Protein 3GG8 (pdb70)

Organism: Toxoplasma gondii (NCBI:txid5811)

Nearest PDB structures (foldseek):
  3gg8-assembly1_C  TM=1.002E+00  e=2.289E-103  Toxoplasma gondii
  3eoe-assembly1_C  TM=9.987E-01  e=3.645E-94  Toxoplasma gondii
  3eoe-assembly1_A  TM=9.947E-01  e=2.559E-91  Toxoplasma gondii
  3eoe-assembly1_D  TM=9.789E-01  e=9.902E-67  Toxoplasma gondii
  4qgc-assembly1_C  TM=8.856E-01  e=3.151E-60  Homo sapiens

CATH classification: 3.40.1380.20 (+2 more: 3.20.20.60, 2.40.33.10)

B-factor: mean 36.08, std 4.16, range [21.31, 84.36]

Sequence (1915 aa):
MSQILEPRSEEDWTAHRTRIVCTMGPACWNNVDTLVKMIDAGMNVCRLNFSHGDHETHARTVQNIQEAMKQRPEARLAILLDTKGPEIRTGFPITLQQGATLKIVTDYNLIGDETTIACSYGALPQSVKPGNTILIADGSLSVKVVEVGSDYVITQAQNTATIGERKNMNLPNVKVQLPVIGEKDKHDILNFGIPMGCNFIAASFVQSADDVRYIRGLLGPRGRHIRIIPKIENVEGLVNFDEILAEADGIMIARGDLGMEIPPEKVFLAQKMMIAKCNVVGKPVITATQMLESMIKNPRPTRAEAADVANNAVLDGTDCVMLSGETANNGEFPVITVETMARICYEAETCVDYPALYRAMCLAVPPPISTQEAVARAAVETAECVNAAIILALTETGQTARLIAKYRPMMQPILALSASESTIKHLQVIRGVTTMQVPSGTDHVIRNAIVVAKERELVTEGESIVAVHGMSSNLLKVLTVESQILEPRSEEDWTAHRTRIVCTMGPACWNVDDTLVKMIDAGMNVCRLNFSHGDHETHARTVQNIQEAMKQRPEARLAILLDTKGPEIRTGFLKDHKPITTLKIVTDYNLIGDETTIACSYGALPQSVPGNTILIADGSLSVKVVEVGSDYVITQAQNTATIGERKNNMNLPNVQLPVIGEKDKHDILNFGIPMGCNFIAASFVQSADDVRYIRGLLGPRGRHIRIIPKIENVEGLVNFDEILAEADGIMIARGIPPEKVFLAQKMMIAKCNVVGKPVITATQMLESMIKNPRPTRAEAADVANAVLDGTDCVMLSGETANGEFPVITVETMARICYEAETCVYPALYRAMCISTQEAVARAAVETAECVNAAIILALTETGQTARLIAKYRPMQPILALSASESTIKHLQVIRGVTTMQVPSFQGTDHVIRNAIVVAKERELVTEGESIVAVHGMSNLLKVLTVEFQGIRMSQILEPRSEEDWTAHRTRIVCTMGPACWNVDTLVKMIDAGMNVCRLNFSHGDHETHARTVQQNIQEAMKQRPEARLAILLDTKGPEIRTGFLKDHKPITLQQGATLKIVTDYNLIGDETTIACSYGALPQSVKPGNTILIADGSLSVKVVEVGSDYVITQAQNTATIGERKNMNLPNVKVQLPVIGEKDKHDILNFGIPMGCNFIAASFVQSADDVRYIRRGLLGPRGRHHIRIIPKIENVEGLVNFDEILAEADGIMIARGDLGMEIPPEKVFLAQKMMIAKCNVVGKPVITATQMLESMIKNPRPTRAEAADVANNAVLDGTDCVMLSGETANGEFPVITVETMARICYEAETCVDYPALYRAMCLAVISTQEAVARAAVETAECVNAAIILALTETGQTARLIAKYRPMQPILALSASESTIKHLQVIRGVTTMQVPSFQGTDHVIRNAIVVAKERELVTEGESIVAVHGMKEEVSSNLLKVLTVERMSQILEPRSEEDWTAHRTRIVCTMGPACWNVDTLVKMIDAGMNVCRLNFSHGDHETHARTVQNIQEAMKQRPEARLAILLDTKGPEIRTGFLKDHKPITLQQGATLKIVTDYNLIGDETTIACSYGALPQSVKPGNTILIADGSLSVKVVEVGSDYVITQAQNTATIGERKNMNLPNVKVQLPVIGEKDKHDILNFGIPMGCNFIAASFVQSADDVRYIRGLLGPRGRHIRIIPKIENVEGLVNFDEILAEADGIMIARGDLGMEIPPEKVFLAQKMMIAKCNVVGKPVITATQMLESMIKNPRPTRAEAADVANAVLDGTDCVMLSGETANGEFPVITVETMARICYEAETCVDYPALYRAMCLAVPISTQEAVARAAVETAECVNAAIILALTETGQTARLIAKYRPMQPILALSASESTIKHLQVIRGVTTMQVPSFGTDHVIRNAIVVAKERLVTEGESIVAVHGMKSSNLLKVLTVE

Solvent-accessible surface area: 73558 Å² total; per-residue (Å²): 44,64,81,28,34,104,99,51,57,65,79,55,25,76,60,11,29,0,26,0,0,0,5,16,8,104,31,0,52,64,28,91,21,0,11,118,0,24,76,2,10,5,19,0,0,18,0,25,1,41,127,49,85,51,132,64,15,28,51,5,1,126,42,1,100,84,0,32,151,90,84,98,134,23,81,4,0,9,0,0,1,0,60,9,23,75,10,83,1,2,123,149,50,73,11,56,123,43,40,93,0,87,1,15,43,77,70,134,80,137,22,76,46,93,28,9,1,1,50,2,46,32,2,18,165,26,8,136,78,46,20,44,0,13,0,14,115,25,58,0,29,0,80,0,73,88,50,13,114,85,63,0,18,0,71,2,76,44,83,14,89,4,24,64,131,80,38,6,39,2,16,95,15,76,7,118,53,92,14,9,20,150,85,4,79,96,1,0,57,86,4,0,33,91,61,30,0,5,3,0,0,0,10,34,0,2,16,10,96,25,0,111,114,0,92,56,29,5,24,104,67,2,177,62,6,75,0,2,0,14,0,19,0,10,39,0,0,58,28,0,44,62,0,12,75,49,2,39,0,0,0,0,0,1,17,58,0,25,73,20,6,66,20,16,10,0,7,1,0,12,33,2,0,0,21,12,0,21,24,79,16,51,9,0,1,0,0,32,66,2,0,74,30,0,53,167,69,42,94,15,69,13,36,31,0,8,15,0,0,20,0,1,52,28,8,0,10,0,0,2,0,25,19,1,0,10,95,5,133,56,17,32,56,0,0,52,11,0,0,56,1,0,50,1,0,15,66,54,23,83,34,74,50,67,35,183,57,21,33,89,49,17,86,119,134,24,47,31,54,19,3,0,2,35,11,0,8,68,3,0,84,46,18,127,7,19,0,0,0,0,15,9,114,88,0,74,12,0,73,28,0,5,19,0,22,5,88,15,39,0,2,0,6,4,48,22,93,29,7,0,26,13,2,15,1,6,5,6,3,57,13,22,64,24,123,94,65,37,118,117,14,16,179,76,0,26,94,43,0,79,149,86,150,56,2,78,67,57,67,17,0,0,2,2,38,14,139,117,19,6,29,0,36,0,15,65,3,189,114,70,26,60,95,118,40,62,63,81,55,14,60,62,12,31,0,17,0,0,0,5,16,6,104,34,0,101,63,30,107,44,0,13,36,0,23,79,5,11,5,21,0,0,17,0,18,1,15,55,46,81,48,148,63,14,30,44,4,0,105,23,1,89,80,0,37,109,97,83,108,167,20,75,4,0,13,0,0,1,0,50,14,28,4,27,24,2,1,48,5,122,91,61,122,92,23,127,112,30,82,3,17,37,80,51,131,55,119,0,51,112,62,34,12,0,1,12,48,46,40,1,11,132,32,19,98,66,46,67,0,26,5,14,113,46,32,10,41,7,42,5,95,90,53,23,91,79,66,0,54,1,45,59,76,67,142,30,71,20,16,32,49,69,43,11,52,28,71,102,97,210,65,80,15,17,17,136,92,5,66,90,1,0,47,88,4,0,16,78,56,38,0,11,4,0,0,0,1,38,0,55,32,2,91,22,0,111,99,0,92,59,29,7,23,121,149,2,114,65,7,77,0,1,0,10,5,12,45,81,91,0,15,67,29,0,87,100,0,12,75,54,2,37,0,0,0,6,18,59,30,82,54,28,21,5,51,9,10,8,22,45,21,7,0,49,61,0,21,93,76,14,50,8,0,1,0,10,6,73,3,0,79,30,0,29,70,66,34,89,7,69,13,43,30,0,6,21,0,0,16,1,1,46,30,6,0,7,0,0,7,0,33,18,3,0,9,44,7,119,38,16,32,58,0,0,48,16,0,0,72,0,0,54,0,0,8,77,58,27,47,85,73,53,22,82,81,37,108,103,66,38,59,31,5,0,1,58,5,0,8,71,4,0,94,50,20,123,5,22,3,0,0,0,12,13,109,92,0,75,17,0,70,25,0,2,23,4,20,6,124,12,62,0,7,0,5,2,29,19,113,28,8,1,49,18,2,14,1,7,8,9,3,70,30,39,83,24,104,101,49,121,24,34,82,127,8,2,77,87,2,12,91,73,1,77,87,47,156,86,4,85,128,58,67,20,0,0,0,3,46,9,144,62,6,15,0,19,0,32,58,7,166,84,70,85,46,108,4,52,114,11,43,126,110,34,65,85,81,60,18,61,68,16,33,0,19,0,0,0,5,15,18,108,29,2,157,57,34,78,26,2,10,105,0,22,79,3,13,4,20,0,0,16,0,36,2,34,137,49,73,46,139,64,19,19,157,31,0,103,28,0,88,78,0,38,143,101,84,104,128,22,60,4,0,11,0,0,1,0,67,9,26,78,12,81,4,3,76,7,137,114,134,47,84,18,62,2,99,125,46,35,84,0,77,1,16,39,81,62,131,62,98,0,61,90,84,32,4,0,1,52,2,43,28,1,7,105,13,3,138,85,46,32,44,0,25,0,14,96,16,52,0,8,0,91,2,82,79,56,20,89,79,56,0,39,1,68,1,69,13,79,17,83,2,17,36,98,81,53,10,20,1,21,112,14,93,6,104,56,92,9,14,20,134,83,6,66,91,2,0,56,90,3,0,47,92,47,41,5,13,3,0,0,0,10,27,0,3,23,1,91,26,0,94,104,0,92,60,34,8,26,113,80,3,153,84,15,70,1,0,0,21,0,14,2,15,41,0,1,79,40,3,84,88,0,11,76,49,2,39,0,0,0,0,1,1,10,55,0,18,42,7,11,68,27,19,7,0,12,5,0,13,52,26,0,0,49,67,0,18,52,82,17,50,8,0,1,0,0,30,61,1,0,75,32,0,45,129,71,45,160,11,66,12,33,29,0,8,17,0,0,15,0,1,53,29,8,0,7,0,0,4,0,22,17,1,0,9,93,6,113,59,15,34,67,0,0,47,8,0,0,60,0,0,66,7,0,16,77,28,22,85,32,89,56,46,31,58,56,10,44,97,56,62,77,60,16,32,18,3,0,1,30,5,0,9,56,2,0,100,62,20,129,5,25,12,0,0,0,7,7,103,49,0,34,7,0,66,26,0,2,16,1,15,5,109,15,67,1,23,0,3,3,32,25,102,26,9,0,32,16,1,14,1,6,5,8,2,81,26,40,57,13,91,60,214,87,42,32,61,111,10,7,135,69,0,18,78,29,1,82,134,121,158,110,2,82,121,42,67,17,0,0,1,2,37,3,52,155,7,118,111,50,19,4,8,0,36,2,20,73,3,166,90,46,81,44,3,82,61,121,17,67,74,84,60,18,86,61,14,32,0,17,0,0,0,4,16,22,103,32,2,155,56,28,91,23,1,10,117,0,21,76,2,12,4,22,0,0,19,0,37,1,35,134,41,74,44,136,48,17,22,127,32,1,108,27,1,93,74,0,36,148,80,84,101,166,21,70,4,0,15,0,0,0,0,63,8,27,69,13,84,2,1,79,6,135,119,131,51,84,7,64,5,117,104,42,32,88,0,79,0,15,43,81,62,132,59,103,0,54,94,78,28,3,0,0,47,3,43,37,2,4,111,22,3,123,80,49,28,45,0,8,0,17,106,14,56,0,8,0,75,0,62,83,57,17,94,83,57,0,38,0,71,2,76,17,76,11,81,4,13,36,96,86,55,10,26,1,23,108,16,81,10,116,56,89,9,14,20,138,83,5,65,91,1,0,53,85,2,0,36,94,55,36,0,8,4,0,0,0,9,26,0,4,22,2,88,25,0,99,102,0,90,56,34,7,24,120,71,2,188,62,6,72,0,1,0,20,0,19,0,18,38,0,24,106,41,2,88,95,0,12,74,52,2,40,0,0,0,0,1,0,11,52,0,5,34,8,14,66,9,17,8,1,10,12,0,14,52,47,0,0,51,67,0,21,50,82,14,52,8,0,1,0,0,31,66,2,0,89,34,0,57,67,42,54,108,13,67,32,34,29,0,14,18,0,0,17,0,1,54,33,10,0,6,0,0,3,0,30,20,3,0,9,93,6,131,56,14,33,72,0,0,48,21,0,0,61,1,0,64,6,0,12,79,55,19,88,25,74,50,61,20,66,62,21,50,93,64,47,189,35,52,24,58,20,3,0,3,24,9,0,11,71,3,0,116,50,22,124,5,21,6,0,0,0,11,6,91,63,0,50,9,0,66,26,0,1,12,2,20,5,128,20,62,0,21,0,5,3,29,26,102,33,6,1,28,14,2,10,1,6,6,9,2,74,31,61,73,24,83,107,106,67,66,76,90,8,22,82,68,2,15,68,62,4,75,88,96,83,2,92,122,56,71,19,0,0,3,6,53,7,65,80,94,30,12,49,0,50,0,29,70,12,164

Foldseek 3Di:
DCVLVPDDDLLQLLQFQFAEEEEAAPQQLALVSLLLLVSLGHAEYEYEQLDDDLVVVLVSLVSNVVNCVVVVQHFYAYEYEFNFDFKWKAAFAKDAAFDKAKEFDPRVDHDYRHYIYMVQQCVLVWDAQAWWKAWALNQWIWGWHHGDNTMTMTGTHHIDTDHHTTTMDTAPTDRPDQLQDPSNLCCCPVPVLVSPHQEYAREPDQALVSLVVVVVSCPPSNPLHFYEYEQQHPSCLVRPVSNLVSHQEYEYALSSHVSRDPNVCSLVSLLVSLVSCLLVLHAYEYDDPAQVVLLEDLDGDPVNLVVLLSSVQSPHNHYYHYSNQRRGPCNSSVSNVSSVSSSSSVVPDDLVVLLVVSVVSHDDDDDQLLVVLNVLLVCCVVQVALEEEEEDAQLVSVSSNLSSPHPHAYEYEYCDSSNQNSCSSGGRYDYGYDNAPPVVSVVVVLVVCVVSVSDHFQHKYWYWYCDVPIDIDIDTRD/DCLPPDDDLVQLLLFQFAEEEEAAPLALALVNLLLLVSQGHAEYEYEQLDDDLVVVLSSLVSNVSNCVVVVQHQYAYEYEFNFPFKWKEAADVQDWAFLEKEFLPRVDHDYNHYIYISDQCVLVFACFFWKAKQVRFWIWGFNDRDDGMTGTDTPDGGIGGGRTGMDTPPGDTGQQDPSNLCCCQVPVLVSRHQEYEGQPDQALVVLVVSVVSCPPSNPLHFYEYEHQDPRCLVHVVRNLVSHQEYEYEPVPPPVCVVVSLLVNQVVCLLVLHAYEYEYCQFVCQLEDLDGDPVSLVRLLVSVLSPHNHYYDHSNQHRGPCNSSVSNVSSVSSSVSVVPRAPPLLVVSDDDPLLVVLSVLLVVCVVQVALEEEFEDAQLVSVSSNLSNPHPHAYEYEYCDSSSQNSCSRGGRYHYDYDHPDPDPVVRVLVVLVVCVVVVSDDFQGKYWYWDDPVTDIDIDTRD/DPPDDPCVLVDDDDLVQLLQFQFAAEEEAAPLCLALVSLLLQVSLGHQEYEYEQLDDDLVVVLSSLVSNVVNCVVVVFHQHAYEYEFNFDFKWKAAAVVQDKEKEAAFDKEKEFDPRVDHDYNRYIYMVQQCVLVFDDAQWWKAWALNQWIWGWHDGDNGMTMTGTRHIGIDTGTTTMDGAPTDRPGQQQDPRNLCCCPVRCQVSRHQEYEGEPDQALVSLVVVVVSCPPSNPRHFYEYEQQEDSCLVRVVSNLVSGQEYEYALSSHVNHDPNVCSVVSLLVSLVSCLLVLHAYEYDDPQQVCQLEDLAGDPVNLVVLLVSVVSPHNYYYDDCNQRRGPCNSSVSNNSSNSSSSSVVVDDLVVLLVVSVVSHDDPLLVQLNVLLVVCVVQVAQAEEQEDEQLSNVSSNLSSVRPHAYEYEYQDSSSQNSCSRGGRYHYDHDHPPDDPVRSVVVVLVVCCVVVSDHFFGKYWYKYADPPVPGDIDIDIDTHD/DVVLVPDDQDLVQLQQFQFFEEEEAADLCLALVSVLLLVSLGHAEYEYEQLDDDQVGVLSSLVSVVVSCVVVVQHQYAYEYEHSFDFKWKAAAVVQDWEKAAAFDKEKEFLPNPDHDDSRYIYMVQQCVLVFDDAQWWKAWALNQWIWGWHAGDNTMTMTGTRHIDIDGHTTTMDTAPTDRPGGLQDPRNLCCCQVRVQVVRHQEYEREPDLALVNLVVSCVSCPPSNPNHFYEYEQQAPSCLVHVVSNLVSGQAYEYALSRHVNHDPNVCSVVSLLVNQVSCLLVLHAYEYEDPQQVVLLEDLDGDPVNLVVLLVSVVSPHNHYYDHCNLHRGDCNSSVSNVSSVSSSSSVVVDPLVVLLVVSCVRYVDDQLLVQLSVLLVVCVVQVAFEEEEEDAQLVNVSSNLSSPHPHAYEYEYCHSSSQSVCSRGGRYDYDHDHPDPPVVSVLVVLVVCCVVTDDAQGWYWYWYQVCDDIDIDIDGRD

Structure (mmCIF, N/CA/C/O backbone):
data_3GG8
#
_entry.id   3GG8
#
_cell.length_a   109.023
_cell.length_b   92.311
_cell.length_c   112.443
_cell.angle_alpha   90.00
_cell.angle_beta   105.57
_cell.angle_gamma   90.00
#
_symmetry.space_group_name_H-M   'P 1 21 1'
#
loop_
_entity.id
_entity.type
_entity.pdbx_description
1 polymer 'Pyruvate kinase'
2 non-polymer 'SULFATE ION'
3 non-polymer GLYCEROL
4 water water
#
loop_
_atom_site.group_PDB
_atom_site.id
_atom_site.type_symbol
_atom_site.label_atom_id
_atom_site.label_alt_id
_atom_site.label_comp_id
_atom_site.label_asym_id
_atom_site.label_entity_id
_atom_site.label_seq_id
_atom_site.pdbx_PDB_ins_code
_atom_site.Cartn_x
_atom_site.Cartn_y
_atom_site.Cartn_z
_atom_site.occupancy
_atom_site.B_iso_or_equiv
_atom_site.auth_seq_id
_atom_site.auth_comp_id
_atom_site.auth_asym_id
_atom_site.auth_atom_id
_atom_site.pdbx_PDB_model_num
ATOM 1 N N . MET A 1 21 ? 38.066 52.085 182.601 1.00 43.22 41 MET A N 1
ATOM 2 C CA . MET A 1 21 ? 36.668 52.115 183.127 1.00 43.18 41 MET A CA 1
ATOM 3 C C . MET A 1 21 ? 35.955 53.431 182.832 1.00 43.27 41 MET A C 1
ATOM 4 O O . MET A 1 21 ? 34.800 53.431 182.416 1.00 43.09 41 MET A O 1
ATOM 6 N N . SER A 1 22 ? 36.652 54.548 183.028 1.00 43.38 42 SER A N 1
ATOM 7 C CA . SER A 1 22 ? 36.026 55.879 183.010 1.00 43.50 42 SER A CA 1
ATOM 8 C C . SER A 1 22 ? 35.283 56.254 181.718 1.00 43.40 42 SER A C 1
ATOM 9 O O . SER A 1 22 ? 34.544 57.238 181.694 1.00 43.47 42 SER A O 1
ATOM 12 N N . GLN A 1 23 ? 35.474 55.475 180.656 1.00 43.35 43 GLN A N 1
ATOM 13 C CA . GLN A 1 23 ? 34.639 55.597 179.460 1.00 43.31 43 GLN A CA 1
ATOM 14 C C . GLN A 1 23 ? 33.189 55.259 179.805 1.00 43.09 43 GLN A C 1
ATOM 15 O O . GLN A 1 23 ? 32.259 55.877 179.288 1.00 43.11 43 GLN A O 1
ATOM 17 N N . ILE A 1 24 ? 33.020 54.273 180.688 1.00 42.90 44 ILE A N 1
ATOM 18 C CA . ILE A 1 24 ? 31.718 53.884 181.254 1.00 42.56 44 ILE A CA 1
ATOM 19 C C . ILE A 1 24 ? 31.105 55.011 182.096 1.00 42.31 44 ILE A C 1
ATOM 20 O O . ILE A 1 24 ? 29.892 55.246 182.033 1.00 42.17 44 ILE A O 1
ATOM 25 N N . LEU A 1 25 ? 31.963 55.708 182.847 1.00 41.92 45 LEU A N 1
ATOM 26 C CA . LEU A 1 25 ? 31.577 56.794 183.761 1.00 41.71 45 LEU A CA 1
ATOM 27 C C . LEU A 1 25 ? 31.414 58.178 183.109 1.00 41.69 45 LEU A C 1
ATOM 28 O O . LEU A 1 25 ? 31.345 59.189 183.810 1.00 41.81 45 LEU A O 1
ATOM 33 N N . GLU A 1 26 ? 31.363 58.228 181.781 1.00 41.68 46 GLU A N 1
ATOM 34 C CA . GLU A 1 26 ? 31.093 59.478 181.069 1.00 41.57 46 GLU A CA 1
ATOM 35 C C . GLU A 1 26 ? 29.652 59.915 181.321 1.00 41.29 46 GLU A C 1
ATOM 36 O O . GLU A 1 26 ? 28.717 59.251 180.872 1.00 41.13 46 GLU A O 1
ATOM 42 N N . PRO A 1 27 ? 29.471 61.025 182.061 1.00 41.04 47 PRO A N 1
ATOM 43 C CA . PRO A 1 27 ? 28.160 61.622 182.335 1.00 40.79 47 PRO A CA 1
ATOM 44 C C . PRO A 1 27 ? 27.472 62.028 181.017 1.00 40.53 47 PRO A C 1
ATOM 45 O O . PRO A 1 27 ? 27.974 62.895 180.294 1.00 40.55 47 PRO A O 1
ATOM 47 N N . ARG A 1 28 ? 26.348 61.387 180.700 1.00 40.34 48 ARG A N 1
ATOM 48 C CA . ARG A 1 28 ? 25.737 61.507 179.368 1.00 40.31 48 ARG A CA 1
ATOM 49 C C . ARG A 1 28 ? 24.896 62.762 179.203 1.00 40.34 48 ARG A C 1
ATOM 50 O O . ARG A 1 28 ? 24.085 63.089 180.074 1.00 40.13 48 ARG A O 1
ATOM 58 N N . SER A 1 29 ? 25.085 63.448 178.076 1.00 40.42 49 SER A N 1
ATOM 59 C CA . SER A 1 29 ? 24.311 64.650 177.761 1.00 40.73 49 SER A CA 1
ATOM 60 C C . SER A 1 29 ? 22.912 64.276 177.272 1.00 40.82 49 SER A C 1
ATOM 61 O O . SER A 1 29 ? 22.652 63.110 176.947 1.00 40.84 49 SER A O 1
ATOM 63 N N . GLU A 1 30 ? 22.011 65.257 177.230 1.00 40.85 50 GLU A N 1
ATOM 64 C CA . GLU A 1 30 ? 20.658 65.030 176.714 1.00 40.79 50 GLU A CA 1
ATOM 65 C C . GLU A 1 30 ? 20.736 64.555 175.268 1.00 40.62 50 GLU A C 1
ATOM 66 O O . GLU A 1 30 ? 19.958 63.696 174.852 1.00 40.43 50 GLU A O 1
ATOM 68 N N . GLU A 1 31 ? 21.700 65.111 174.529 1.00 40.42 51 GLU A N 1
ATOM 69 C CA . GLU A 1 31 ? 21.978 64.756 173.132 1.00 40.32 51 GLU A CA 1
ATOM 70 C C . GLU A 1 31 ? 22.280 63.257 172.949 1.00 40.10 51 GLU A C 1
ATOM 71 O O . GLU A 1 31 ? 21.868 62.644 171.957 1.00 39.97 51 GLU A O 1
ATOM 73 N N . ASP A 1 32 ? 22.983 62.680 173.924 1.00 39.91 52 ASP A N 1
ATOM 74 C CA . ASP A 1 32 ? 23.310 61.252 173.939 1.00 39.49 52 ASP A CA 1
ATOM 75 C C . ASP A 1 32 ? 22.101 60.343 174.182 1.00 38.93 52 ASP A C 1
ATOM 76 O O . ASP A 1 32 ? 21.707 59.582 173.294 1.00 38.66 52 ASP A O 1
ATOM 81 N N . TRP A 1 33 ? 21.510 60.424 175.375 1.00 38.45 53 TRP A N 1
ATOM 82 C CA . TRP A 1 33 ? 20.463 59.476 175.767 1.00 37.76 53 TRP A CA 1
ATOM 83 C C . TRP A 1 33 ? 19.135 59.661 175.026 1.00 37.23 53 TRP A C 1
ATOM 84 O O . TRP A 1 33 ? 18.274 58.773 175.032 1.00 36.53 53 TRP A O 1
ATOM 95 N N . THR A 1 34 ? 18.976 60.807 174.376 1.00 36.88 54 THR A N 1
ATOM 96 C CA . THR A 1 34 ? 17.823 61.017 173.510 1.00 36.81 54 THR A CA 1
ATOM 97 C C . THR A 1 34 ? 17.934 60.204 172.203 1.00 36.44 54 THR A C 1
ATOM 98 O O . THR A 1 34 ? 16.935 59.984 171.528 1.00 36.59 54 THR A O 1
ATOM 102 N N . ALA A 1 35 ? 19.144 59.747 171.878 1.00 36.00 55 ALA A N 1
ATOM 103 C CA . ALA A 1 35 ? 19.401 58.925 170.684 1.00 35.94 55 ALA A CA 1
ATOM 104 C C . ALA A 1 35 ? 19.356 57.399 170.920 1.00 35.89 55 ALA A C 1
ATOM 105 O O . ALA A 1 35 ? 19.932 56.629 170.153 1.00 36.40 55 ALA A O 1
ATOM 107 N N . HIS A 1 36 ? 18.689 56.957 171.978 1.00 35.75 56 HIS A N 1
ATOM 108 C CA . HIS A 1 36 ? 18.606 55.528 172.284 1.00 35.65 56 HIS A CA 1
ATOM 109 C C . HIS A 1 36 ? 17.750 54.817 171.215 1.00 35.46 56 HIS A C 1
ATOM 110 O O . HIS A 1 36 ? 16.818 55.407 170.650 1.00 35.24 56 HIS A O 1
ATOM 117 N N . ARG A 1 37 ? 18.066 53.548 170.971 1.00 35.02 57 ARG A N 1
ATOM 118 C CA . ARG A 1 37 ? 17.506 52.791 169.850 1.00 34.42 57 ARG A CA 1
ATOM 119 C C . ARG A 1 37 ? 16.211 52.079 170.233 1.00 34.11 57 ARG A C 1
ATOM 120 O O . ARG A 1 37 ? 15.292 51.965 169.422 1.00 34.15 57 ARG A O 1
ATOM 128 N N . THR A 1 38 ? 16.164 51.593 171.473 1.00 33.92 58 THR A N 1
ATOM 129 C CA . THR A 1 38 ? 15.025 50.890 172.046 1.00 33.07 58 THR A CA 1
ATOM 130 C C . THR A 1 38 ? 13.822 51.822 172.157 1.00 33.64 58 THR A C 1
ATOM 131 O O . THR A 1 38 ? 13.959 52.960 172.607 1.00 32.85 58 THR A O 1
ATOM 135 N N . ARG A 1 39 ? 12.648 51.327 171.755 1.00 33.75 59 ARG A N 1
ATOM 136 C CA . ARG A 1 39 ? 11.411 52.114 171.801 1.00 34.18 59 ARG A CA 1
ATOM 137 C C . ARG A 1 39 ? 10.760 52.071 173.181 1.00 34.26 59 ARG A C 1
ATOM 138 O O . ARG A 1 39 ? 10.933 51.105 173.913 1.00 33.56 59 ARG A O 1
ATOM 146 N N . ILE A 1 40 ? 10.017 53.128 173.532 1.00 34.68 60 ILE A N 1
ATOM 147 C CA . ILE A 1 40 ? 9.393 53.226 174.851 1.00 34.41 60 ILE A CA 1
ATOM 148 C C . ILE A 1 40 ? 7.869 53.366 174.761 1.00 34.71 60 ILE A C 1
ATOM 149 O O . ILE A 1 40 ? 7.340 54.326 174.178 1.00 33.48 60 ILE A O 1
ATOM 154 N N . VAL A 1 41 ? 7.181 52.397 175.369 1.00 34.25 61 VAL A N 1
ATOM 155 C CA . VAL A 1 41 ? 5.734 52.407 175.467 1.00 33.88 61 VAL A CA 1
ATOM 156 C C . VAL A 1 41 ? 5.380 52.929 176.838 1.00 34.29 61 VAL A C 1
ATOM 157 O O . VAL A 1 41 ? 5.879 52.421 177.837 1.00 33.97 61 VAL A O 1
ATOM 161 N N . CYS A 1 42 ? 4.542 53.964 176.880 1.00 34.61 62 CYS A N 1
ATOM 162 C CA . CYS A 1 42 ? 4.003 54.472 178.124 1.00 34.80 62 CYS A CA 1
ATOM 163 C C . CYS A 1 42 ? 2.494 54.193 178.206 1.00 34.74 62 CYS A C 1
ATOM 164 O O . CYS A 1 42 ? 1.770 54.283 177.203 1.00 35.15 62 CYS A O 1
ATOM 167 N N . THR A 1 43 ? 2.024 53.870 179.404 1.00 34.71 63 THR A N 1
ATOM 168 C CA . THR A 1 43 ? 0.615 53.585 179.622 1.00 34.35 63 THR A CA 1
ATOM 169 C C . THR A 1 43 ? -0.061 54.883 180.013 1.00 34.41 63 THR A C 1
ATOM 170 O O . THR A 1 43 ? 0.458 55.645 180.843 1.00 34.32 63 THR A O 1
ATOM 174 N N . MET A 1 44 ? -1.209 55.152 179.397 1.00 34.26 64 MET A N 1
ATOM 175 C CA . MET A 1 44 ? -1.928 56.392 179.668 1.00 33.83 64 MET A CA 1
ATOM 176 C C . MET A 1 44 ? -2.730 56.258 180.939 1.00 33.85 64 MET A C 1
ATOM 177 O O . MET A 1 44 ? -3.221 55.176 181.260 1.00 34.18 64 MET A O 1
ATOM 182 N N . GLY A 1 45 ? -2.861 57.362 181.664 1.00 34.00 65 GLY A N 1
ATOM 183 C CA . GLY A 1 45 ? -3.582 57.372 182.926 1.00 33.96 65 GLY A CA 1
ATOM 184 C C . GLY A 1 45 ? -3.693 58.774 183.477 1.00 33.97 65 GLY A C 1
ATOM 185 O O . GLY A 1 45 ? -3.084 59.693 182.934 1.00 34.22 65 GLY A O 1
ATOM 186 N N . PRO A 1 46 ? -4.458 58.944 184.572 1.00 34.00 66 PRO A N 1
ATOM 187 C CA . PRO A 1 46 ? -4.721 60.259 185.177 1.00 34.21 66 PRO A CA 1
ATOM 188 C C . PRO A 1 46 ? -3.459 61.056 185.542 1.00 34.21 66 PRO A C 1
ATOM 189 O O . PRO A 1 46 ? -3.512 62.281 185.626 1.00 33.77 66 PRO A O 1
ATOM 193 N N . ALA A 1 47 ? -2.341 60.361 185.735 1.00 34.56 67 ALA A N 1
ATOM 194 C CA . ALA A 1 47 ? -1.098 61.009 186.128 1.00 35.04 67 ALA A CA 1
ATOM 195 C C . ALA A 1 47 ? -0.372 61.692 184.964 1.00 35.38 67 ALA A C 1
ATOM 196 O O . ALA A 1 47 ? 0.500 62.525 185.193 1.00 35.20 67 ALA A O 1
ATOM 198 N N . CYS A 1 48 ? -0.733 61.350 183.729 1.00 35.97 68 CYS A N 1
ATOM 199 C CA . CYS A 1 48 ? 0.059 61.773 182.568 1.00 36.95 68 CYS A CA 1
ATOM 200 C C . CYS A 1 48 ? -0.730 62.242 181.337 1.00 37.38 68 CYS A C 1
ATOM 201 O O . CYS A 1 48 ? -0.156 62.866 180.433 1.00 37.66 68 CYS A O 1
ATOM 204 N N . TRP A 1 49 ? -2.031 61.964 181.303 1.00 37.88 69 TRP A N 1
ATOM 205 C CA . TRP A 1 49 ? -2.792 62.130 180.060 1.00 38.42 69 TRP A CA 1
ATOM 206 C C . TRP A 1 49 ? -3.101 63.584 179.647 1.00 38.28 69 TRP A C 1
ATOM 207 O O . TRP A 1 49 ? -3.686 63.806 178.584 1.00 38.70 69 TRP A O 1
ATOM 214 N N . ASN A 1 50 ? -2.691 64.560 180.460 1.00 37.81 70 ASN A N 1
ATOM 215 C CA A ASN A 1 50 ? -2.868 65.969 180.108 0.50 37.48 70 ASN A CA 1
ATOM 216 C CA B ASN A 1 50 ? -2.855 65.976 180.123 0.50 37.54 70 ASN A CA 1
ATOM 217 C C . ASN A 1 50 ? -1.866 66.391 179.041 1.00 37.35 70 ASN A C 1
ATOM 218 O O . ASN A 1 50 ? -0.726 65.914 179.031 1.00 37.37 70 ASN A O 1
ATOM 227 N N . VAL A 1 51 ? -2.299 67.283 178.144 1.00 36.68 71 VAL A N 1
ATOM 228 C CA . VAL A 1 51 ? -1.508 67.667 176.962 1.00 35.84 71 VAL A CA 1
ATOM 229 C C . VAL A 1 51 ? -0.055 68.038 177.277 1.00 35.56 71 VAL A C 1
ATOM 230 O O . VAL A 1 51 ? 0.859 67.572 176.608 1.00 35.58 71 VAL A O 1
ATOM 234 N N . ASP A 1 52 ? 0.146 68.856 178.304 1.00 35.33 72 ASP A N 1
ATOM 235 C CA . ASP A 1 52 ? 1.478 69.359 178.644 1.00 35.18 72 ASP A CA 1
ATOM 236 C C . ASP A 1 52 ? 2.423 68.260 179.139 1.00 34.72 72 ASP A C 1
ATOM 237 O O . ASP A 1 52 ? 3.613 68.270 178.820 1.00 34.36 72 ASP A O 1
ATOM 242 N N . THR A 1 53 ? 1.892 67.325 179.921 1.00 34.43 73 THR A N 1
ATOM 243 C CA . THR A 1 53 ? 2.686 66.208 180.416 1.00 34.48 73 THR A CA 1
ATOM 244 C C . THR A 1 53 ? 3.043 65.260 179.270 1.00 34.37 73 THR A C 1
ATOM 245 O O . THR A 1 53 ? 4.182 64.813 179.172 1.00 34.56 73 THR A O 1
ATOM 249 N N . LEU A 1 54 ? 2.068 64.979 178.405 1.00 34.23 74 LEU A N 1
ATOM 250 C CA . LEU A 1 54 ? 2.273 64.167 177.207 1.00 34.06 74 LEU A CA 1
ATOM 251 C C . LEU A 1 54 ? 3.365 64.728 176.297 1.00 34.32 74 LEU A C 1
ATOM 252 O O . LEU A 1 54 ? 4.139 63.965 175.710 1.00 34.41 74 LEU A O 1
ATOM 257 N N . VAL A 1 55 ? 3.414 66.057 176.186 1.00 34.46 75 VAL A N 1
ATOM 258 C CA . VAL A 1 55 ? 4.451 66.764 175.409 1.00 34.59 75 VAL A CA 1
ATOM 259 C C . VAL A 1 55 ? 5.844 66.519 176.008 1.00 34.60 75 VAL A C 1
ATOM 260 O O . VAL A 1 55 ? 6.760 66.090 175.303 1.00 34.88 75 VAL A O 1
ATOM 264 N N . LYS A 1 56 ? 5.980 66.761 177.312 1.00 34.67 76 LYS A N 1
ATOM 265 C CA . LYS A 1 56 ? 7.210 66.465 178.057 1.00 34.48 76 LYS A CA 1
ATOM 266 C C . LYS A 1 56 ? 7.597 64.996 177.905 1.00 34.63 76 LYS A C 1
ATOM 267 O O . LYS A 1 56 ? 8.780 64.647 177.862 1.00 34.41 76 LYS A O 1
ATOM 273 N N . MET A 1 57 ? 6.590 64.135 177.810 1.00 34.92 77 MET A N 1
ATOM 274 C CA . MET A 1 57 ? 6.836 62.723 177.611 1.00 35.39 77 MET A CA 1
ATOM 275 C C . MET A 1 57 ? 7.384 62.403 176.220 1.00 34.75 77 MET A C 1
ATOM 276 O O . MET A 1 57 ? 8.312 61.604 176.103 1.00 34.63 77 MET A O 1
ATOM 281 N N . ILE A 1 58 ? 6.847 63.045 175.178 1.00 34.42 78 ILE A N 1
ATOM 282 C CA . ILE A 1 58 ? 7.418 62.926 173.835 1.00 33.84 78 ILE A CA 1
ATOM 283 C C . ILE A 1 58 ? 8.901 63.322 173.849 1.00 33.75 78 ILE A C 1
ATOM 284 O O . ILE A 1 58 ? 9.749 62.561 173.401 1.00 33.52 78 ILE A O 1
ATOM 289 N N . ASP A 1 59 ? 9.213 64.500 174.386 1.00 33.98 79 ASP A N 1
ATOM 290 C CA . ASP A 1 59 ? 10.608 64.969 174.469 1.00 34.02 79 ASP A CA 1
ATOM 291 C C . ASP A 1 59 ? 11.504 63.988 175.248 1.00 34.15 79 ASP A C 1
ATOM 292 O O . ASP A 1 59 ? 12.706 63.891 174.990 1.00 34.28 79 ASP A O 1
ATOM 297 N N . ALA A 1 60 ? 10.900 63.262 176.190 1.00 34.01 80 ALA A N 1
ATOM 298 C CA . ALA A 1 60 ? 11.619 62.353 177.075 1.00 34.02 80 ALA A CA 1
ATOM 299 C C . ALA A 1 60 ? 11.944 61.002 176.428 1.00 34.42 80 ALA A C 1
ATOM 300 O O . ALA A 1 60 ? 12.854 60.291 176.881 1.00 34.57 80 ALA A O 1
ATOM 302 N N . GLY A 1 61 ? 11.209 60.639 175.378 1.00 34.05 81 GLY A N 1
ATOM 303 C CA . GLY A 1 61 ? 11.475 59.377 174.700 1.00 33.84 81 GLY A CA 1
ATOM 304 C C . GLY A 1 61 ? 10.279 58.522 174.329 1.00 33.68 81 GLY A C 1
ATOM 305 O O . GLY A 1 61 ? 10.430 57.583 173.551 1.00 33.40 81 GLY A O 1
ATOM 306 N N . MET A 1 62 ? 9.100 58.856 174.861 1.00 33.88 82 MET A N 1
ATOM 307 C CA . MET A 1 62 ? 7.854 58.119 174.587 1.00 33.85 82 MET A CA 1
ATOM 308 C C . MET A 1 62 ? 7.560 57.988 173.090 1.00 33.84 82 MET A C 1
ATOM 309 O O . MET A 1 62 ? 7.553 58.987 172.356 1.00 33.16 82 MET A O 1
ATOM 314 N N . ASN A 1 63 ? 7.301 56.754 172.665 1.00 33.18 83 ASN A N 1
ATOM 315 C CA . ASN A 1 63 ? 7.121 56.423 171.255 1.00 33.18 83 ASN A CA 1
ATOM 316 C C . ASN A 1 63 ? 5.734 55.848 170.970 1.00 33.26 83 ASN A C 1
ATOM 317 O O . ASN A 1 63 ? 5.238 55.945 169.848 1.00 32.62 83 ASN A O 1
ATOM 322 N N . VAL A 1 64 ? 5.132 55.222 171.989 1.00 33.34 84 VAL A N 1
ATOM 323 C CA . VAL A 1 64 ? 3.844 54.527 171.856 1.00 33.13 84 VAL A CA 1
ATOM 324 C C . VAL A 1 64 ? 3.006 54.797 173.093 1.00 33.10 84 VAL A C 1
ATOM 325 O O . VAL A 1 64 ? 3.510 54.726 174.221 1.00 32.86 84 VAL A O 1
ATOM 329 N N . CYS A 1 65 ? 1.728 55.098 172.876 1.00 33.44 85 CYS A N 1
ATOM 330 C CA . CYS A 1 65 ? 0.775 55.305 173.963 1.00 33.50 85 CYS A CA 1
ATOM 331 C C . CYS A 1 65 ? -0.178 54.109 174.126 1.00 33.59 85 CYS A C 1
ATOM 332 O O . CYS A 1 65 ? -0.976 53.815 173.231 1.00 33.37 85 CYS A O 1
ATOM 335 N N . ARG A 1 66 ? -0.064 53.433 175.271 1.00 33.42 86 ARG A N 1
ATOM 336 C CA . ARG A 1 66 ? -0.926 52.313 175.666 1.00 33.48 86 ARG A CA 1
ATOM 337 C C . ARG A 1 66 ? -2.164 52.754 176.455 1.00 33.60 86 ARG A C 1
ATOM 338 O O . ARG A 1 66 ? -2.075 53.407 177.505 1.00 33.54 86 ARG A O 1
ATOM 346 N N . LEU A 1 67 ? -3.320 52.386 175.917 1.00 34.00 87 LEU A N 1
ATOM 347 C CA . LEU A 1 67 ? -4.605 52.601 176.558 1.00 34.06 87 LEU A CA 1
ATOM 348 C C . LEU A 1 67 ? -4.981 51.245 177.123 1.00 34.22 87 LEU A C 1
ATOM 349 O O . LEU A 1 67 ? -5.222 50.290 176.369 1.00 34.54 87 LEU A O 1
ATOM 354 N N . ASN A 1 68 ? -4.978 51.154 178.448 1.00 34.39 88 ASN A N 1
ATOM 355 C CA . ASN A 1 68 ? -5.304 49.924 179.143 1.00 34.88 88 ASN A CA 1
ATOM 356 C C . ASN A 1 68 ? -6.806 49.773 179.320 1.00 34.75 88 ASN A C 1
ATOM 357 O O . ASN A 1 68 ? -7.390 50.391 180.200 1.00 34.58 88 ASN A O 1
ATOM 362 N N . PHE A 1 69 ? -7.417 48.929 178.493 1.00 34.93 89 PHE A N 1
ATOM 363 C CA . PHE A 1 69 ? -8.872 48.745 178.518 1.00 34.94 89 PHE A CA 1
ATOM 364 C C . PHE A 1 69 ? -9.394 47.837 179.627 1.00 34.84 89 PHE A C 1
ATOM 365 O O . PHE A 1 69 ? -10.590 47.548 179.681 1.00 34.97 89 PHE A O 1
ATOM 373 N N . SER A 1 70 ? -8.494 47.388 180.504 1.00 35.25 90 SER A N 1
ATOM 374 C CA . SER A 1 70 ? -8.864 46.726 181.756 1.00 35.48 90 SER A CA 1
ATOM 375 C C . SER A 1 70 ? -9.659 47.676 182.656 1.00 35.58 90 SER A C 1
ATOM 376 O O . SER A 1 70 ? -10.463 47.224 183.466 1.00 35.65 90 SER A O 1
ATOM 379 N N . HIS A 1 71 ? -9.420 48.981 182.501 1.00 35.79 91 HIS A N 1
ATOM 380 C CA . HIS A 1 71 ? -10.083 50.039 183.279 1.00 36.01 91 HIS A CA 1
ATOM 381 C C . HIS A 1 71 ? -10.667 51.099 182.355 1.00 35.99 91 HIS A C 1
ATOM 382 O O . HIS A 1 71 ? -10.485 51.040 181.143 1.00 36.02 91 HIS A O 1
ATOM 389 N N . GLY A 1 72 ? -11.367 52.071 182.935 1.00 36.34 92 GLY A N 1
ATOM 390 C CA . GLY A 1 72 ? -11.930 53.199 182.189 1.00 36.33 92 GLY A CA 1
ATOM 391 C C . GLY A 1 72 ? -13.053 52.828 181.235 1.00 36.50 92 GLY A C 1
ATOM 392 O O . GLY A 1 72 ? -13.285 51.648 180.950 1.00 36.81 92 GLY A O 1
ATOM 393 N N . ASP A 1 73 ? -13.764 53.842 180.752 1.00 36.31 93 ASP A N 1
ATOM 394 C CA . ASP A 1 73 ? -14.797 53.647 179.741 1.00 36.06 93 ASP A CA 1
ATOM 395 C C . ASP A 1 73 ? -14.329 54.242 178.415 1.00 36.22 93 ASP A C 1
ATOM 396 O O . ASP A 1 73 ? -13.217 54.784 178.318 1.00 35.78 93 ASP A O 1
ATOM 401 N N . HIS A 1 74 ? -15.180 54.145 177.398 1.00 36.23 94 HIS A N 1
ATOM 402 C CA . HIS A 1 74 ? -14.832 54.620 176.065 1.00 36.13 94 HIS A CA 1
ATOM 403 C C . HIS A 1 74 ? -14.622 56.132 176.044 1.00 36.21 94 HIS A C 1
ATOM 404 O O . HIS A 1 74 ? -13.823 56.633 175.256 1.00 36.29 94 HIS A O 1
ATOM 411 N N . GLU A 1 75 ? -15.306 56.831 176.950 1.00 35.95 95 GLU A N 1
ATOM 412 C CA . GLU A 1 75 ? -15.183 58.279 177.110 1.00 36.10 95 GLU A CA 1
ATOM 413 C C . GLU A 1 75 ? -13.786 58.695 177.586 1.00 36.13 95 GLU A C 1
ATOM 414 O O . GLU A 1 75 ? -13.163 59.584 176.998 1.00 36.26 95 GLU A O 1
ATOM 420 N N . THR A 1 76 ? -13.304 58.043 178.641 1.00 35.99 96 THR A N 1
ATOM 421 C CA . THR A 1 76 ? -11.993 58.331 179.221 1.00 35.94 96 THR A CA 1
ATOM 422 C C . THR A 1 76 ? -10.838 58.114 178.238 1.00 35.69 96 THR A C 1
ATOM 423 O O . THR A 1 76 ? -9.989 58.994 178.082 1.00 35.52 96 THR A O 1
ATOM 427 N N . HIS A 1 77 ? -10.826 56.956 177.576 1.00 35.42 97 HIS A N 1
ATOM 428 C CA . HIS A 1 77 ? -9.836 56.639 176.533 1.00 34.89 97 HIS A CA 1
ATOM 429 C C . HIS A 1 77 ? -9.959 57.519 175.271 1.00 34.74 97 HIS A C 1
ATOM 430 O O . HIS A 1 77 ? -8.956 57.784 174.609 1.00 34.56 97 HIS A O 1
ATOM 437 N N . ALA A 1 78 ? -11.183 57.958 174.947 1.00 34.60 98 ALA A N 1
ATOM 438 C CA . ALA A 1 78 ? -11.436 58.896 173.843 1.00 34.49 98 ALA A CA 1
ATOM 439 C C . ALA A 1 78 ? -10.806 60.272 174.079 1.00 34.59 98 ALA A C 1
ATOM 440 O O . ALA A 1 78 ? -10.200 60.845 173.169 1.00 34.20 98 ALA A O 1
ATOM 442 N N . ARG A 1 79 ? -10.969 60.799 175.294 1.00 34.66 99 ARG A N 1
ATOM 443 C CA . ARG A 1 79 ? -10.370 62.076 175.677 1.00 34.84 99 ARG A CA 1
ATOM 444 C C . ARG A 1 79 ? -8.850 61.954 175.777 1.00 34.95 99 ARG A C 1
ATOM 445 O O . ARG A 1 79 ? -8.130 62.899 175.463 1.00 35.34 99 ARG A O 1
ATOM 447 N N . THR A 1 80 ? -8.372 60.789 176.205 1.00 35.06 100 THR A N 1
ATOM 448 C CA . THR A 1 80 ? -6.951 60.471 176.198 1.00 35.18 100 THR A CA 1
ATOM 449 C C . THR A 1 80 ? -6.396 60.557 174.775 1.00 35.30 100 THR A C 1
ATOM 450 O O . THR A 1 80 ? -5.444 61.297 174.531 1.00 35.17 100 THR A O 1
ATOM 454 N N . VAL A 1 81 ? -6.987 59.783 173.855 1.00 35.22 101 VAL A N 1
ATOM 455 C CA . VAL A 1 81 ? -6.681 59.867 172.418 1.00 34.80 101 VAL A CA 1
ATOM 456 C C . VAL A 1 81 ? -6.688 61.321 171.926 1.00 34.64 101 VAL A C 1
ATOM 457 O O . VAL A 1 81 ? -5.746 61.754 171.271 1.00 35.22 101 VAL A O 1
ATOM 461 N N . GLN A 1 82 ? -7.729 62.073 172.276 1.00 34.64 102 GLN A N 1
ATOM 462 C CA . GLN A 1 82 ? -7.853 63.487 171.892 1.00 34.50 102 GLN A CA 1
ATOM 463 C C . GLN A 1 82 ? -6.682 64.324 172.423 1.00 34.60 102 GLN A C 1
ATOM 464 O O . GLN A 1 82 ? -6.185 65.217 171.731 1.00 34.35 102 GLN A O 1
ATOM 470 N N . ASN A 1 83 ? -6.238 64.012 173.642 1.00 34.83 103 ASN A N 1
ATOM 471 C CA . ASN A 1 83 ? -5.089 64.679 174.265 1.00 35.28 103 ASN A CA 1
ATOM 472 C C . ASN A 1 83 ? -3.744 64.342 173.615 1.00 35.59 103 ASN A C 1
ATOM 473 O O . ASN A 1 83 ? -2.808 65.149 173.649 1.00 35.61 103 ASN A O 1
ATOM 478 N N . ILE A 1 84 ? -3.663 63.149 173.032 1.00 35.95 104 ILE A N 1
ATOM 479 C CA . ILE A 1 84 ? -2.485 62.690 172.316 1.00 36.21 104 ILE A CA 1
ATOM 480 C C . ILE A 1 84 ? -2.356 63.406 170.964 1.00 36.81 104 ILE A C 1
ATOM 481 O O . ILE A 1 84 ? -1.255 63.799 170.572 1.00 37.24 104 ILE A O 1
ATOM 486 N N . GLN A 1 85 ? -3.481 63.582 170.267 1.00 37.27 105 GLN A N 1
ATOM 487 C CA . GLN A 1 85 ? -3.522 64.288 168.986 1.00 37.91 105 GLN A CA 1
ATOM 488 C C . GLN A 1 85 ? -3.139 65.760 169.141 1.00 38.15 105 GLN A C 1
ATOM 489 O O . GLN A 1 85 ? -2.489 66.340 168.262 1.00 37.69 105 GLN A O 1
ATOM 495 N N . GLU A 1 86 ? -3.567 66.362 170.250 1.00 38.48 106 GLU A N 1
ATOM 496 C CA . GLU A 1 86 ? -3.229 67.753 170.549 1.00 39.02 106 GLU A CA 1
ATOM 497 C C . GLU A 1 86 ? -1.740 67.891 170.884 1.00 39.28 106 GLU A C 1
ATOM 498 O O . GLU A 1 86 ? -1.094 68.834 170.442 1.00 39.43 106 GLU A O 1
ATOM 504 N N . ALA A 1 87 ? -1.207 66.943 171.654 1.00 39.76 107 ALA A N 1
ATOM 505 C CA . ALA A 1 87 ? 0.230 66.880 171.952 1.00 40.41 107 ALA A CA 1
ATOM 506 C C . ALA A 1 87 ? 1.076 66.752 170.685 1.00 40.77 107 ALA A C 1
ATOM 507 O O . ALA A 1 87 ? 2.137 67.377 170.579 1.00 40.89 107 ALA A O 1
ATOM 509 N N . MET A 1 88 ? 0.600 65.951 169.732 1.00 41.18 108 MET A N 1
ATOM 510 C CA . MET A 1 88 ? 1.271 65.809 168.439 1.00 41.95 108 MET A CA 1
ATOM 511 C C . MET A 1 88 ? 1.273 67.101 167.634 1.00 41.87 108 MET A C 1
ATOM 512 O O . MET A 1 88 ? 2.161 67.301 166.805 1.00 42.50 108 MET A O 1
ATOM 517 N N . LYS A 1 89 ? 0.302 67.984 167.888 1.00 41.52 109 LYS A N 1
ATOM 518 C CA . LYS A 1 89 ? 0.278 69.310 167.270 1.00 41.11 109 LYS A CA 1
ATOM 519 C C . LYS A 1 89 ? 1.454 70.147 167.756 1.00 40.88 109 LYS A C 1
ATOM 520 O O . LYS A 1 89 ? 2.035 70.926 166.992 1.00 40.82 109 LYS A O 1
ATOM 526 N N . GLN A 1 90 ? 1.798 69.991 169.033 1.00 40.44 110 GLN A N 1
ATOM 527 C CA . GLN A 1 90 ? 2.944 70.688 169.608 1.00 40.13 110 GLN A CA 1
ATOM 528 C C . GLN A 1 90 ? 4.261 70.048 169.169 1.00 39.97 110 GLN A C 1
ATOM 529 O O . GLN A 1 90 ? 5.330 70.655 169.306 1.00 39.99 110 GLN A O 1
ATOM 535 N N . ARG A 1 91 ? 4.172 68.830 168.632 1.00 39.69 111 ARG A N 1
ATOM 536 C CA . ARG A 1 91 ? 5.335 68.107 168.110 1.00 39.59 111 ARG A CA 1
ATOM 537 C C . ARG A 1 91 ? 5.040 67.470 166.740 1.00 40.01 111 ARG A C 1
ATOM 538 O O . ARG A 1 91 ? 4.740 66.271 166.666 1.00 39.75 111 ARG A O 1
ATOM 546 N N . PRO A 1 92 ? 5.126 68.273 165.651 1.00 40.49 112 PRO A N 1
ATOM 547 C CA . PRO A 1 92 ? 4.712 67.820 164.314 1.00 40.86 112 PRO A CA 1
ATOM 548 C C . PRO A 1 92 ? 5.572 66.679 163.766 1.00 41.21 112 PRO A C 1
ATOM 549 O O . PRO A 1 92 ? 5.070 65.835 163.026 1.00 41.79 112 PRO A O 1
ATOM 553 N N . GLU A 1 93 ? 6.848 66.640 164.139 1.00 41.30 113 GLU A N 1
ATOM 554 C CA . GLU A 1 93 ? 7.731 65.563 163.691 1.00 41.38 113 GLU A CA 1
ATOM 555 C C . GLU A 1 93 ? 7.444 64.243 164.388 1.00 41.31 113 GLU A C 1
ATOM 556 O O . GLU A 1 93 ? 7.748 63.178 163.837 1.00 41.86 113 GLU A O 1
ATOM 562 N N . ALA A 1 94 ? 6.849 64.310 165.583 1.00 40.67 114 ALA A N 1
ATOM 563 C CA . ALA A 1 94 ? 6.498 63.108 166.351 1.00 40.10 114 ALA A CA 1
ATOM 564 C C . ALA A 1 94 ? 5.260 62.430 165.780 1.00 39.60 114 ALA A C 1
ATOM 565 O O . ALA A 1 94 ? 4.320 63.101 165.313 1.00 39.65 114 ALA A O 1
ATOM 567 N N . ARG A 1 95 ? 5.275 61.100 165.801 1.00 38.34 115 ARG A N 1
ATOM 568 C CA . ARG A 1 95 ? 4.159 60.308 165.307 1.00 37.47 115 ARG A CA 1
ATOM 569 C C . ARG A 1 95 ? 3.950 59.177 166.276 1.00 36.78 115 ARG A C 1
ATOM 570 O O . ARG A 1 95 ? 4.563 58.126 166.150 1.00 37.23 115 ARG A O 1
ATOM 578 N N . LEU A 1 96 ? 3.093 59.406 167.259 1.00 35.87 116 LEU A N 1
ATOM 579 C CA . LEU A 1 96 ? 2.855 58.428 168.296 1.00 35.02 116 LEU A CA 1
ATOM 580 C C . LEU A 1 96 ? 1.918 57.336 167.791 1.00 34.62 116 LEU A C 1
ATOM 581 O O . LEU A 1 96 ? 0.933 57.610 167.100 1.00 34.08 116 LEU A O 1
ATOM 586 N N . ALA A 1 97 ? 2.270 56.095 168.105 1.00 33.58 117 ALA A N 1
ATOM 587 C CA . ALA A 1 97 ? 1.407 54.968 167.822 1.00 33.35 117 ALA A CA 1
ATOM 588 C C . ALA A 1 97 ? 0.536 54.773 169.043 1.00 33.27 117 ALA A C 1
ATOM 589 O O . ALA A 1 97 ? 0.946 55.067 170.180 1.00 32.91 117 ALA A O 1
ATOM 591 N N . ILE A 1 98 ? -0.678 54.302 168.807 1.00 33.16 118 ILE A N 1
ATOM 592 C CA . ILE A 1 98 ? -1.590 54.037 169.897 1.00 33.45 118 ILE A CA 1
ATOM 593 C C . ILE A 1 98 ? -1.896 52.553 169.904 1.00 33.87 118 ILE A C 1
ATOM 594 O O . ILE A 1 98 ? -2.148 51.947 168.850 1.00 32.96 118 ILE A O 1
ATOM 599 N N . LEU A 1 99 ? -1.831 51.986 171.110 1.00 34.11 119 LEU A N 1
ATOM 600 C CA . LEU A 1 99 ? -1.974 50.567 171.338 1.00 34.97 119 LEU A CA 1
ATOM 601 C C . LEU A 1 99 ? -3.110 50.373 172.321 1.00 35.22 119 LEU A C 1
ATOM 602 O O . LEU A 1 99 ? -3.055 50.887 173.434 1.00 35.97 119 LEU A O 1
ATOM 607 N N . LEU A 1 100 ? -4.135 49.640 171.897 1.00 35.35 120 LEU A N 1
ATOM 608 C CA . LEU A 1 100 ? -5.268 49.269 172.755 1.00 35.05 120 LEU A CA 1
ATOM 609 C C . LEU A 1 100 ? -4.947 47.936 173.428 1.00 34.52 120 LEU A C 1
ATOM 610 O O . LEU A 1 100 ? -4.747 46.930 172.756 1.00 34.35 120 LEU A O 1
ATOM 615 N N . ASP A 1 101 ? -4.883 47.944 174.755 1.00 34.30 121 ASP A N 1
ATOM 616 C CA . ASP A 1 101 ? -4.501 46.759 175.509 1.00 34.02 121 ASP A CA 1
ATOM 617 C C . ASP A 1 101 ? -5.774 46.202 176.135 1.00 33.74 121 ASP A C 1
ATOM 618 O O . ASP A 1 101 ? -6.364 46.849 176.995 1.00 33.66 121 ASP A O 1
ATOM 623 N N . THR A 1 102 ? -6.192 45.014 175.690 1.00 33.29 122 THR A N 1
ATOM 624 C CA . THR A 1 102 ? -7.537 44.515 175.998 1.00 33.21 122 THR A CA 1
ATOM 625 C C . THR A 1 102 ? -7.705 44.112 177.468 1.00 33.33 122 THR A C 1
ATOM 626 O O . THR A 1 102 ? -6.722 43.844 178.167 1.00 33.38 122 THR A O 1
ATOM 630 N N . LYS A 1 103 ? -8.954 44.085 177.932 1.00 33.46 123 LYS A N 1
ATOM 631 C CA . LYS A 1 103 ? -9.266 43.478 179.232 1.00 33.76 123 LYS A CA 1
ATOM 632 C C . LYS A 1 103 ? -9.074 41.960 179.172 1.00 33.82 123 LYS A C 1
ATOM 633 O O . LYS A 1 103 ? -8.387 41.382 180.013 1.00 33.57 123 LYS A O 1
ATOM 639 N N . GLY A 1 104 ? -9.694 41.326 178.179 1.00 34.15 124 GLY A N 1
ATOM 640 C CA . GLY A 1 104 ? -9.593 39.893 178.000 1.00 35.18 124 GLY A CA 1
ATOM 641 C C . GLY A 1 104 ? -10.194 39.062 179.126 1.00 35.80 124 GLY A C 1
ATOM 642 O O . GLY A 1 104 ? -10.867 39.591 180.012 1.00 35.29 124 GLY A O 1
ATOM 643 N N . PRO A 1 105 ? -9.949 37.743 179.095 1.00 36.66 125 PRO A N 1
ATOM 644 C CA . PRO A 1 105 ? -10.539 36.847 180.090 1.00 37.51 125 PRO A CA 1
ATOM 645 C C . PRO A 1 105 ? -10.180 37.187 181.541 1.00 38.05 125 PRO A C 1
ATOM 646 O O . PRO A 1 105 ? -9.069 37.637 181.830 1.00 38.42 125 PRO A O 1
ATOM 650 N N . GLU A 1 106 ? -11.138 36.995 182.439 1.00 38.55 126 GLU A N 1
ATOM 651 C CA . GLU A 1 106 ? -10.920 37.191 183.870 1.00 39.10 126 GLU A CA 1
ATOM 652 C C . GLU A 1 106 ? -11.632 36.108 184.660 1.00 38.26 126 GLU A C 1
ATOM 653 O O . GLU A 1 106 ? -12.724 35.680 184.292 1.00 37.81 126 GLU A O 1
ATOM 659 N N . ILE A 1 107 ? -11.021 35.687 185.763 1.00 37.99 127 ILE A N 1
ATOM 660 C CA . ILE A 1 107 ? -11.726 34.891 186.765 1.00 37.20 127 ILE A CA 1
ATOM 661 C C . ILE A 1 107 ? -11.816 35.713 188.059 1.00 37.23 127 ILE A C 1
ATOM 662 O O . ILE A 1 107 ? -10.863 36.394 188.449 1.00 37.01 127 ILE A O 1
ATOM 667 N N . ARG A 1 108 ? -12.966 35.644 188.717 1.00 37.16 128 ARG A N 1
ATOM 668 C CA . ARG A 1 108 ? -13.204 36.428 189.910 1.00 37.35 128 ARG A CA 1
ATOM 669 C C . ARG A 1 108 ? -13.881 35.562 190.967 1.00 36.87 128 ARG A C 1
ATOM 670 O O . ARG A 1 108 ? -14.690 34.692 190.635 1.00 36.47 128 ARG A O 1
ATOM 678 N N . THR A 1 109 ? -13.518 35.792 192.232 1.00 36.59 129 THR A N 1
ATOM 679 C CA . THR A 1 109 ? -14.246 35.252 193.393 1.00 36.12 129 THR A CA 1
ATOM 680 C C . THR A 1 109 ? -15.602 35.958 193.549 1.00 35.89 129 THR A C 1
ATOM 681 O O . THR A 1 109 ? -15.809 37.048 193.010 1.00 35.81 129 THR A O 1
ATOM 685 N N . GLY A 1 110 ? -16.515 35.334 194.291 1.00 35.68 130 GLY A N 1
ATOM 686 C CA . GLY A 1 110 ? -17.849 35.898 194.544 1.00 35.30 130 GLY A CA 1
ATOM 687 C C . GLY A 1 110 ? -17.874 36.891 195.694 1.00 35.01 130 GLY A C 1
ATOM 688 O O . GLY A 1 110 ? -16.894 37.594 195.937 1.00 34.78 130 GLY A O 1
ATOM 689 N N . PHE A 1 111 ? -18.993 36.940 196.413 1.00 35.15 131 PHE A N 1
ATOM 690 C CA . PHE A 1 111 ? -19.186 37.948 197.463 1.00 35.14 131 PHE A CA 1
ATOM 691 C C . PHE A 1 111 ? -18.765 37.506 198.861 1.00 35.04 131 PHE A C 1
ATOM 692 O O . PHE A 1 111 ? -19.303 36.551 199.414 1.00 34.96 131 PHE A O 1
ATOM 700 N N . PRO A 1 117 ? -14.291 41.006 204.871 1.00 42.81 137 PRO A N 1
ATOM 701 C CA . PRO A 1 117 ? -13.225 40.162 204.315 1.00 42.93 137 PRO A CA 1
ATOM 702 C C . PRO A 1 117 ? -12.902 38.974 205.226 1.00 43.06 137 PRO A C 1
ATOM 703 O O . PRO A 1 117 ? -12.862 39.124 206.452 1.00 43.08 137 PRO A O 1
ATOM 707 N N . ILE A 1 118 ? -12.668 37.810 204.620 1.00 43.13 138 ILE A N 1
ATOM 708 C CA . ILE A 1 118 ? -12.493 36.557 205.363 1.00 43.18 138 ILE A CA 1
ATOM 709 C C . ILE A 1 118 ? -11.037 36.086 205.396 1.00 43.02 138 ILE A C 1
ATOM 710 O O . ILE A 1 118 ? -10.366 36.040 204.364 1.00 43.13 138 ILE A O 1
ATOM 715 N N . THR A 1 119 ? -10.569 35.733 206.590 1.00 42.88 139 THR A N 1
ATOM 716 C CA . THR A 1 119 ? -9.245 35.147 206.778 1.00 42.69 139 THR A CA 1
ATOM 717 C C . THR A 1 119 ? -9.352 33.628 206.835 1.00 42.47 139 THR A C 1
ATOM 718 O O . THR A 1 119 ? -10.257 33.079 207.471 1.00 42.38 139 THR A O 1
ATOM 722 N N . LEU A 1 120 ? -8.428 32.955 206.158 1.00 42.19 140 LEU A N 1
ATOM 723 C CA . LEU A 1 120 ? -8.236 31.522 206.357 1.00 41.80 140 LEU A CA 1
ATOM 724 C C . LEU A 1 120 ? -6.760 31.174 206.535 1.00 41.42 140 LEU A C 1
ATOM 725 O O . LEU A 1 120 ? -5.917 31.491 205.688 1.00 41.55 140 LEU A O 1
ATOM 730 N N . GLN A 1 121 ? -6.469 30.538 207.666 1.00 40.80 141 GLN A N 1
ATOM 731 C CA . GLN A 1 121 ? -5.109 30.184 208.057 1.00 40.18 141 GLN A CA 1
ATOM 732 C C . GLN A 1 121 ? -4.589 29.007 207.241 1.00 39.62 141 GLN A C 1
ATOM 733 O O . GLN A 1 121 ? -5.347 28.360 206.514 1.00 39.42 141 GLN A O 1
ATOM 735 N N . GLN A 1 122 ? -3.290 28.747 207.373 1.00 38.98 142 GLN A N 1
ATOM 736 C CA . GLN A 1 122 ? -2.607 27.679 206.654 1.00 38.47 142 GLN A CA 1
ATOM 737 C C . GLN A 1 122 ? -3.152 26.302 207.030 1.00 38.15 142 GLN A C 1
ATOM 738 O O . GLN A 1 122 ? -3.372 26.015 208.205 1.00 38.29 142 GLN A O 1
ATOM 744 N N . GLY A 1 123 ? -3.378 25.464 206.023 1.00 37.80 143 GLY A N 1
ATOM 745 C CA . GLY A 1 123 ? -3.890 24.109 206.225 1.00 37.28 143 GLY A CA 1
ATOM 746 C C . GLY A 1 123 ? -5.405 23.972 206.214 1.00 36.97 143 GLY A C 1
ATOM 747 O O . GLY A 1 123 ? -5.930 22.857 206.102 1.00 36.86 143 GLY A O 1
ATOM 748 N N . ALA A 1 124 ? -6.106 25.099 206.335 1.00 36.70 144 ALA A N 1
ATOM 749 C CA . ALA A 1 124 ? -7.572 25.115 206.389 1.00 36.59 144 ALA A CA 1
ATOM 750 C C . ALA A 1 124 ? -8.208 24.745 205.051 1.00 36.46 144 ALA A C 1
ATOM 751 O O . ALA A 1 124 ? -7.749 25.184 203.986 1.00 36.55 144 ALA A O 1
ATOM 753 N N . THR A 1 125 ? -9.265 23.938 205.113 1.00 36.06 145 THR A N 1
ATOM 754 C CA . THR A 1 125 ? -10.006 23.566 203.911 1.00 35.79 145 THR A CA 1
ATOM 755 C C . THR A 1 125 ? -10.794 24.768 203.374 1.00 35.36 145 THR A C 1
ATOM 756 O O . THR A 1 125 ? -11.378 25.535 204.143 1.00 35.41 145 THR A O 1
ATOM 760 N N . LEU A 1 126 ? -10.773 24.938 202.056 1.00 34.75 146 LEU A N 1
ATOM 761 C CA . LEU A 1 126 ? -11.629 25.908 201.392 1.00 34.39 146 LEU A CA 1
ATOM 762 C C . LEU A 1 126 ? -12.318 25.255 200.195 1.00 34.22 146 LEU A C 1
ATOM 763 O O . LEU A 1 126 ? -11.674 24.615 199.360 1.00 34.35 146 LEU A O 1
ATOM 768 N N . LYS A 1 127 ? -13.636 25.405 200.141 1.00 33.79 147 LYS A N 1
ATOM 769 C CA . LYS A 1 127 ? -14.435 24.924 199.028 1.00 33.67 147 LYS A CA 1
ATOM 770 C C . LYS A 1 127 ? -14.590 26.075 198.052 1.00 33.32 147 LYS A C 1
ATOM 771 O O . LYS A 1 127 ? -14.778 27.222 198.463 1.00 33.29 147 LYS A O 1
ATOM 777 N N . ILE A 1 128 ? -14.480 25.774 196.762 1.00 33.14 148 ILE A N 1
ATOM 778 C CA . ILE A 1 128 ? -14.779 26.752 195.716 1.00 32.88 148 ILE A CA 1
ATOM 779 C C . ILE A 1 128 ? -15.859 26.173 194.788 1.00 33.28 148 ILE A C 1
ATOM 780 O O . ILE A 1 128 ? -15.685 25.085 194.237 1.00 33.34 148 ILE A O 1
ATOM 785 N N . VAL A 1 129 ? -16.970 26.898 194.634 1.00 33.67 149 VAL A N 1
ATOM 786 C CA . VAL A 1 129 ? -18.151 26.397 193.905 1.00 33.91 149 VAL A CA 1
ATOM 787 C C . VAL A 1 129 ? -18.434 27.174 192.615 1.00 34.10 149 VAL A C 1
ATOM 788 O O . VAL A 1 129 ? -17.976 28.298 192.449 1.00 34.08 149 VAL A O 1
ATOM 792 N N . THR A 1 130 ? -19.205 26.561 191.720 1.00 34.43 150 THR A N 1
ATOM 793 C CA . THR A 1 130 ? -19.571 27.159 190.440 1.00 34.96 150 THR A CA 1
ATOM 794 C C . THR A 1 130 ? -20.864 28.002 190.522 1.00 35.00 150 THR A C 1
ATOM 795 O O . THR A 1 130 ? -21.137 28.829 189.646 1.00 34.85 150 THR A O 1
ATOM 799 N N . ASP A 1 131 ? -21.639 27.799 191.587 1.00 35.20 151 ASP A N 1
ATOM 800 C CA . ASP A 1 131 ? -22.842 28.594 191.847 1.00 35.13 151 ASP A CA 1
ATOM 801 C C . ASP A 1 131 ? -22.425 30.020 192.226 1.00 35.24 151 ASP A C 1
ATOM 802 O O . ASP A 1 131 ? -22.106 30.287 193.388 1.00 35.22 151 ASP A O 1
ATOM 807 N N . TYR A 1 132 ? -22.412 30.927 191.241 1.00 35.11 152 TYR A N 1
ATOM 808 C CA . TYR A 1 132 ? -21.955 32.314 191.463 1.00 35.01 152 TYR A CA 1
ATOM 809 C C . TYR A 1 132 ? -22.926 33.198 192.264 1.00 34.71 152 TYR A C 1
ATOM 810 O O . TYR A 1 132 ? -22.585 34.320 192.650 1.00 34.37 152 TYR A O 1
ATOM 819 N N . ASN A 1 133 ? -24.126 32.691 192.524 1.00 34.28 153 ASN A N 1
ATOM 820 C CA . ASN A 1 133 ? -25.085 33.431 193.325 1.00 34.23 153 ASN A CA 1
ATOM 821 C C . ASN A 1 133 ? -24.971 33.105 194.815 1.00 34.11 153 ASN A C 1
ATOM 822 O O . ASN A 1 133 ? -25.633 33.730 195.649 1.00 34.14 153 ASN A O 1
ATOM 827 N N . LEU A 1 134 ? -24.120 32.131 195.137 1.00 33.89 154 LEU A N 1
ATOM 828 C CA . LEU A 1 134 ? -23.795 31.813 196.527 1.00 33.82 154 LEU A CA 1
ATOM 829 C C . LEU A 1 134 ? -22.946 32.909 197.170 1.00 33.44 154 LEU A C 1
ATOM 830 O O . LEU A 1 134 ? -21.894 33.285 196.653 1.00 33.50 154 LEU A O 1
ATOM 835 N N . ILE A 1 135 ? -23.435 33.429 198.290 1.00 33.17 155 ILE A N 1
ATOM 836 C CA . ILE A 1 135 ? -22.680 34.346 199.140 1.00 32.95 155 ILE A CA 1
ATOM 837 C C . ILE A 1 135 ? -21.687 33.534 199.996 1.00 32.73 155 ILE A C 1
ATOM 838 O O . ILE A 1 135 ? -22.071 32.565 200.655 1.00 32.71 155 ILE A O 1
ATOM 843 N N . GLY A 1 136 ? -20.414 33.922 199.966 1.00 32.40 156 GLY A N 1
ATOM 844 C CA . GLY A 1 136 ? -19.348 33.100 200.539 1.00 32.15 156 GLY A CA 1
ATOM 845 C C . GLY A 1 136 ? -19.037 33.292 202.011 1.00 32.04 156 GLY A C 1
ATOM 846 O O . GLY A 1 136 ? -19.478 34.264 202.639 1.00 31.71 156 GLY A O 1
ATOM 847 N N . ASP A 1 137 ? -18.275 32.342 202.553 1.00 32.04 157 ASP A N 1
ATOM 848 C CA . ASP A 1 137 ? -17.717 32.431 203.906 1.00 31.99 157 ASP A CA 1
ATOM 849 C C . ASP A 1 137 ? -16.362 31.715 204.004 1.00 32.00 157 ASP A C 1
ATOM 850 O O . ASP A 1 137 ? -15.788 31.311 202.982 1.00 32.08 157 ASP A O 1
ATOM 855 N N . GLU A 1 138 ? -15.864 31.566 205.231 1.00 31.89 158 GLU A N 1
ATOM 856 C CA . GLU A 1 138 ? -14.569 30.945 205.519 1.00 31.89 158 GLU A CA 1
ATOM 857 C C . GLU A 1 138 ? -14.362 29.586 204.847 1.00 31.95 158 GLU A C 1
ATOM 858 O O . GLU A 1 138 ? -13.268 29.293 204.368 1.00 32.08 158 GLU A O 1
ATOM 860 N N . THR A 1 139 ? -15.417 28.775 204.801 1.00 31.98 159 THR A N 1
ATOM 861 C CA . THR A 1 139 ? -15.335 27.402 204.291 1.00 32.08 159 THR A CA 1
ATOM 862 C C . THR A 1 139 ? -15.642 27.267 202.789 1.00 32.22 159 THR A C 1
ATOM 863 O O . THR A 1 139 ? -14.949 26.538 202.078 1.00 32.18 159 THR A O 1
ATOM 867 N N . THR A 1 140 ? -16.676 27.964 202.314 1.00 32.22 160 THR A N 1
ATOM 868 C CA . THR A 1 140 ? -17.104 27.864 200.917 1.00 32.04 160 THR A CA 1
ATOM 869 C C . THR A 1 140 ? -17.164 29.228 200.255 1.00 31.97 160 THR A C 1
ATOM 870 O O . THR A 1 140 ? -17.728 30.171 200.810 1.00 31.88 160 THR A O 1
ATOM 872 N N . ILE A 1 141 ? -16.576 29.312 199.062 1.00 32.03 161 ILE A N 1
ATOM 873 C CA . ILE A 1 141 ? -16.529 30.548 198.275 1.00 32.02 161 ILE A CA 1
ATOM 874 C C . ILE A 1 141 ? -16.985 30.306 196.818 1.00 31.87 161 ILE A C 1
ATOM 875 O O . ILE A 1 141 ? -16.830 29.200 196.299 1.00 32.03 161 ILE A O 1
ATOM 880 N N . ALA A 1 142 ? -17.556 31.324 196.171 1.00 31.58 162 ALA A N 1
ATOM 881 C CA . ALA A 1 142 ? -17.965 31.206 194.761 1.00 31.42 162 ALA A CA 1
ATOM 882 C C . ALA A 1 142 ? -16.903 31.694 193.755 1.00 31.40 162 ALA A C 1
ATOM 883 O O . ALA A 1 142 ? -16.149 32.636 194.027 1.00 31.17 162 ALA A O 1
ATOM 885 N N . CYS A 1 143 ? -16.868 31.035 192.594 1.00 31.37 163 CYS A N 1
ATOM 886 C CA . CYS A 1 143 ? -15.985 31.379 191.476 1.00 30.98 163 CYS A CA 1
ATOM 887 C C . CYS A 1 143 ? -16.795 31.724 190.220 1.00 30.69 163 CYS A C 1
ATOM 888 O O . CYS A 1 143 ? -17.775 31.045 189.891 1.00 30.31 163 CYS A O 1
ATOM 891 N N . SER A 1 144 ? -16.373 32.782 189.527 1.00 30.51 164 SER A N 1
ATOM 892 C CA . SER A 1 144 ? -17.036 33.236 188.298 1.00 30.51 164 SER A CA 1
ATOM 893 C C . SER A 1 144 ? -16.798 32.278 187.121 1.00 30.40 164 SER A C 1
ATOM 894 O O . SER A 1 144 ? -17.499 32.324 186.117 1.00 29.78 164 SER A O 1
ATOM 897 N N . TYR A 1 145 ? -15.801 31.413 187.264 1.00 30.53 165 TYR A N 1
ATOM 898 C CA . TYR A 1 145 ? -15.398 30.522 186.194 1.00 30.62 165 TYR A CA 1
ATOM 899 C C . TYR A 1 145 ? -16.118 29.182 186.327 1.00 30.71 165 TYR A C 1
ATOM 900 O O . TYR A 1 145 ? -15.741 28.342 187.137 1.00 30.80 165 TYR A O 1
ATOM 909 N N . GLY A 1 146 ? -17.154 29.002 185.513 1.00 30.78 166 GLY A N 1
ATOM 910 C CA . GLY A 1 146 ? -18.037 27.846 185.616 1.00 31.62 166 GLY A CA 1
ATOM 911 C C . GLY A 1 146 ? -17.447 26.507 185.204 1.00 31.86 166 GLY A C 1
ATOM 912 O O . GLY A 1 146 ? -17.961 25.448 185.576 1.00 31.92 166 GLY A O 1
ATOM 913 N N . ALA A 1 147 ? -16.379 26.552 184.420 1.00 32.24 167 ALA A N 1
ATOM 914 C CA . ALA A 1 147 ? -15.727 25.342 183.967 1.00 32.74 167 ALA A CA 1
ATOM 915 C C . ALA A 1 147 ? -14.465 25.069 184.791 1.00 33.37 167 ALA A C 1
ATOM 916 O O . ALA A 1 147 ? -13.538 24.396 184.318 1.00 33.79 167 ALA A O 1
ATOM 918 N N . LEU A 1 148 ? -14.439 25.579 186.025 1.00 33.69 168 LEU A N 1
ATOM 919 C CA . LEU A 1 148 ? -13.303 25.369 186.924 1.00 34.22 168 LEU A CA 1
ATOM 920 C C . LEU A 1 148 ? -13.028 23.889 187.208 1.00 34.96 168 LEU A C 1
ATOM 921 O O . LEU A 1 148 ? -11.865 23.463 187.126 1.00 35.11 168 LEU A O 1
ATOM 926 N N . PRO A 1 149 ? -14.081 23.105 187.551 1.00 35.45 169 PRO A N 1
ATOM 927 C CA . PRO A 1 149 ? -13.901 21.659 187.719 1.00 35.84 169 PRO A CA 1
ATOM 928 C C . PRO A 1 149 ? -13.321 20.950 186.490 1.00 36.15 169 PRO A C 1
ATOM 929 O O . PRO A 1 149 ? -12.516 20.033 186.637 1.00 36.39 169 PRO A O 1
ATOM 933 N N . GLN A 1 150 ? -13.725 21.376 185.298 1.00 36.59 170 GLN A N 1
ATOM 934 C CA . GLN A 1 150 ? -13.235 20.796 184.041 1.00 37.42 170 GLN A CA 1
ATOM 935 C C . GLN A 1 150 ? -11.749 21.097 183.771 1.00 37.45 170 GLN A C 1
ATOM 936 O O . GLN A 1 150 ? -11.076 20.352 183.060 1.00 37.48 170 GLN A O 1
ATOM 942 N N . SER A 1 151 ? -11.246 22.194 184.337 1.00 37.77 171 SER A N 1
ATOM 943 C CA . SER A 1 151 ? -9.885 22.664 184.067 1.00 37.76 171 SER A CA 1
ATOM 944 C C . SER A 1 151 ? -8.863 22.207 185.103 1.00 37.77 171 SER A C 1
ATOM 945 O O . SER A 1 151 ? -7.679 22.049 184.802 1.00 37.50 171 SER A O 1
ATOM 948 N N . VAL A 1 152 ? -9.336 21.993 186.319 1.00 37.88 172 VAL A N 1
ATOM 949 C CA . VAL A 1 152 ? -8.459 21.813 187.450 1.00 38.14 172 VAL A CA 1
ATOM 950 C C . VAL A 1 152 ? -8.518 20.345 187.876 1.00 38.49 172 VAL A C 1
ATOM 951 O O . VAL A 1 152 ? -9.417 19.618 187.438 1.00 38.64 172 VAL A O 1
ATOM 955 N N . LYS A 1 153 ? -7.547 19.900 188.678 1.00 38.47 173 LYS A N 1
ATOM 956 C CA . LYS A 1 153 ? -7.513 18.521 189.222 1.00 38.40 173 LYS A CA 1
ATOM 957 C C . LYS A 1 153 ? -6.704 18.472 190.525 1.00 38.15 173 LYS A C 1
ATOM 958 O O . LYS A 1 153 ? -5.929 19.392 190.803 1.00 38.06 173 LYS A O 1
ATOM 964 N N . PRO A 1 154 ? -6.883 17.405 191.332 1.00 38.06 174 PRO A N 1
ATOM 965 C CA . PRO A 1 154 ? -6.026 17.214 192.506 1.00 37.99 174 PRO A CA 1
ATOM 966 C C . PRO A 1 154 ? -4.546 17.443 192.184 1.00 37.89 174 PRO A C 1
ATOM 967 O O . PRO A 1 154 ? -4.000 16.824 191.263 1.00 38.00 174 PRO A O 1
ATOM 971 N N . GLY A 1 155 ? -3.916 18.346 192.925 1.00 37.61 175 GLY A N 1
ATOM 972 C CA . GLY A 1 155 ? -2.515 18.678 192.693 1.00 36.96 175 GLY A CA 1
ATOM 973 C C . GLY A 1 155 ? -2.325 20.120 192.279 1.00 36.48 175 GLY A C 1
ATOM 974 O O . GLY A 1 155 ? -1.416 20.791 192.774 1.00 36.53 175 GLY A O 1
ATOM 975 N N . ASN A 1 156 ? -3.186 20.595 191.375 1.00 35.93 176 ASN A N 1
ATOM 976 C CA . ASN A 1 156 ? -3.126 21.974 190.865 1.00 35.24 176 ASN A CA 1
ATOM 977 C C . ASN A 1 156 ? -3.177 23.032 191.963 1.00 34.44 176 ASN A C 1
ATOM 978 O O . ASN A 1 156 ? -3.777 22.820 193.013 1.00 34.49 176 ASN A O 1
ATOM 983 N N . THR A 1 157 ? -2.549 24.172 191.697 1.00 33.78 177 THR A N 1
ATOM 984 C CA . THR A 1 157 ? -2.617 25.340 192.573 1.00 33.15 177 THR A CA 1
ATOM 985 C C . THR A 1 157 ? -3.617 26.371 192.028 1.00 32.77 177 THR A C 1
ATOM 986 O O . THR A 1 157 ? -3.772 26.514 190.807 1.00 32.59 177 THR A O 1
ATOM 990 N N . ILE A 1 158 ? -4.318 27.047 192.943 1.00 32.19 178 ILE A N 1
ATOM 991 C CA . ILE A 1 158 ? -5.221 28.158 192.608 1.00 31.58 178 ILE A CA 1
ATOM 992 C C . ILE A 1 158 ? -4.857 29.412 193.420 1.00 31.42 178 ILE A C 1
ATOM 993 O O . ILE A 1 158 ? -4.783 29.380 194.663 1.00 31.00 178 ILE A O 1
ATOM 998 N N . LEU A 1 159 ? -4.640 30.509 192.696 1.00 30.63 179 LEU A N 1
ATOM 999 C CA . LEU A 1 159 ? -4.171 31.762 193.268 1.00 30.23 179 LEU A CA 1
ATOM 1000 C C . LEU A 1 159 ? -5.319 32.758 193.369 1.00 30.35 179 LEU A C 1
ATOM 1001 O O . LEU A 1 159 ? -6.138 32.871 192.450 1.00 29.47 179 LEU A O 1
ATOM 1006 N N . ILE A 1 160 ? -5.382 33.476 194.488 1.00 30.89 180 ILE A N 1
ATOM 1007 C CA . ILE A 1 160 ? -6.496 34.402 194.738 1.00 31.45 180 ILE A CA 1
ATOM 1008 C C . ILE A 1 160 ? -6.001 35.763 195.215 1.00 32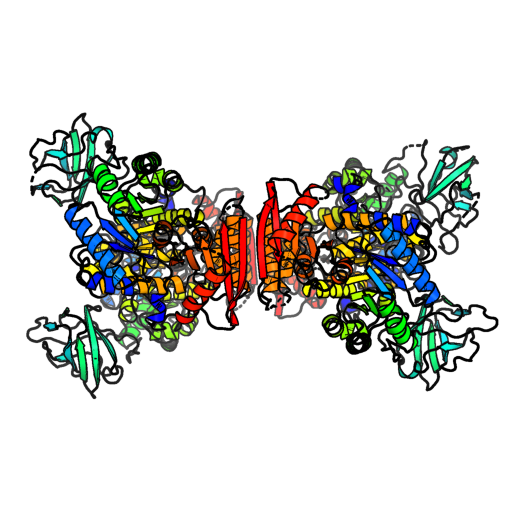.12 180 ILE A C 1
ATOM 1009 O O . ILE A 1 160 ? -5.146 35.844 196.117 1.00 32.45 180 ILE A O 1
ATOM 1014 N N . ALA A 1 161 ? -6.565 36.820 194.628 1.00 32.62 181 ALA A N 1
ATOM 1015 C CA . ALA A 1 161 ? -6.304 38.209 195.031 1.00 33.18 181 ALA A CA 1
ATOM 1016 C C . ALA A 1 161 ? -4.844 38.606 194.805 1.00 33.85 181 ALA A C 1
ATOM 1017 O O . ALA A 1 161 ? -4.106 38.892 195.762 1.00 33.68 181 ALA A O 1
ATOM 1019 N N . ASP A 1 162 ? -4.446 38.603 193.526 1.00 34.47 182 ASP A N 1
ATOM 1020 C CA . ASP A 1 162 ? -3.073 38.929 193.088 1.00 35.08 182 ASP A CA 1
ATOM 1021 C C . ASP A 1 162 ? -2.007 38.007 193.719 1.00 35.19 182 ASP A C 1
ATOM 1022 O O . ASP A 1 162 ? -0.949 38.462 194.150 1.00 35.41 182 ASP A O 1
ATOM 1027 N N . GLY A 1 163 ? -2.313 36.712 193.777 1.00 35.33 183 GLY A N 1
ATOM 1028 C CA . GLY A 1 163 ? -1.409 35.704 194.328 1.00 35.62 183 GLY A CA 1
ATOM 1029 C C . GLY A 1 163 ? -1.148 35.805 195.823 1.00 35.77 183 GLY A C 1
ATOM 1030 O O . GLY A 1 163 ? -0.245 35.142 196.342 1.00 35.92 183 GLY A O 1
ATOM 1031 N N . SER A 1 164 ? -1.938 36.627 196.516 1.00 35.77 184 SER A N 1
ATOM 1032 C CA . SER A 1 164 ? -1.778 36.838 197.958 1.00 35.80 184 SER A CA 1
ATOM 1033 C C . SER A 1 164 ? -2.225 35.619 198.749 1.00 35.48 184 SER A C 1
ATOM 1034 O O . SER A 1 164 ? -1.698 35.340 199.825 1.00 35.41 184 SER A O 1
ATOM 1037 N N . LEU A 1 165 ? -3.212 34.908 198.215 1.00 35.20 185 LEU A N 1
ATOM 1038 C CA . LEU A 1 165 ? -3.590 33.610 198.752 1.00 34.84 185 LEU A CA 1
ATOM 1039 C C . LEU A 1 165 ? -3.353 32.516 197.722 1.00 34.86 185 LEU A C 1
ATOM 1040 O O . LEU A 1 165 ? -3.787 32.617 196.569 1.00 34.79 185 LEU A O 1
ATOM 1045 N N . SER A 1 166 ? -2.654 31.478 198.160 1.00 34.88 186 SER A N 1
ATOM 1046 C CA . SER A 1 166 ? -2.416 30.296 197.358 1.00 35.27 186 SER A CA 1
ATOM 1047 C C . SER A 1 166 ? -3.077 29.072 198.013 1.00 35.31 186 SER A C 1
ATOM 1048 O O . SER A 1 166 ? -2.777 28.729 199.161 1.00 34.90 186 SER A O 1
ATOM 1051 N N . VAL A 1 167 ? -3.986 28.436 197.274 1.00 35.37 187 VAL A N 1
ATOM 1052 C CA . VAL A 1 167 ? -4.639 27.196 197.710 1.00 35.54 187 VAL A CA 1
ATOM 1053 C C . VAL A 1 167 ? -4.303 26.024 196.778 1.00 35.93 187 VAL A C 1
ATOM 1054 O O . VAL A 1 167 ? -4.029 26.227 195.592 1.00 35.59 187 VAL A O 1
ATOM 1058 N N . LYS A 1 168 ? -4.322 24.807 197.327 1.00 36.54 188 LYS A N 1
ATOM 1059 C CA . LYS A 1 168 ? -4.043 23.577 196.568 1.00 37.12 188 LYS A CA 1
ATOM 1060 C C . LYS A 1 168 ? -5.297 22.690 196.454 1.00 37.35 188 LYS A C 1
ATOM 1061 O O . LYS A 1 168 ? -5.904 22.334 197.467 1.00 37.34 188 LYS A O 1
ATOM 1067 N N . VAL A 1 169 ? -5.676 22.342 195.223 1.00 37.71 189 VAL A N 1
ATOM 1068 C CA . VAL A 1 169 ? -6.838 21.474 194.977 1.00 37.94 189 VAL A CA 1
ATOM 1069 C C . VAL A 1 169 ? -6.585 20.051 195.470 1.00 38.08 189 VAL A C 1
ATOM 1070 O O . VAL A 1 169 ? -5.568 19.434 195.125 1.00 38.03 189 VAL A O 1
ATOM 1074 N N . VAL A 1 170 ? -7.515 19.542 196.279 1.00 38.30 190 VAL A N 1
ATOM 1075 C CA . VAL A 1 170 ? -7.453 18.152 196.745 1.00 38.37 190 VAL A CA 1
ATOM 1076 C C . VAL A 1 170 ? -8.456 17.230 196.044 1.00 38.27 190 VAL A C 1
ATOM 1077 O O . VAL A 1 170 ? -8.107 16.102 195.704 1.00 38.57 190 VAL A O 1
ATOM 1081 N N . GLU A 1 171 ? -9.689 17.701 195.833 1.00 37.89 191 GLU A N 1
ATOM 1082 C CA . GLU A 1 171 ? -10.690 16.925 195.084 1.00 37.28 191 GLU A CA 1
ATOM 1083 C C . GLU A 1 171 ? -11.636 17.803 194.260 1.00 36.88 191 GLU A C 1
ATOM 1084 O O . GLU A 1 171 ? -11.907 18.951 194.607 1.00 36.69 191 GLU A O 1
ATOM 1090 N N . VAL A 1 172 ? -12.144 17.227 193.175 1.00 36.59 192 VAL A N 1
ATOM 1091 C CA . VAL A 1 172 ? -12.998 17.936 192.227 1.00 36.44 192 VAL A CA 1
ATOM 1092 C C . VAL A 1 172 ? -14.361 17.242 192.104 1.00 36.15 192 VAL A C 1
ATOM 1093 O O . VAL A 1 172 ? -14.440 16.041 191.836 1.00 36.05 192 VAL A O 1
ATOM 1097 N N . GLY A 1 173 ? -15.427 18.006 192.322 1.00 35.95 193 GLY A N 1
ATOM 1098 C CA . GLY A 1 173 ? -16.782 17.558 191.997 1.00 35.38 193 GLY A CA 1
ATOM 1099 C C . GLY A 1 173 ? -17.226 18.201 190.695 1.00 35.23 193 GLY A C 1
ATOM 1100 O O . GLY A 1 173 ? -16.470 18.969 190.087 1.00 34.90 193 GLY A O 1
ATOM 1101 N N . SER A 1 174 ? -18.449 17.904 190.263 1.00 34.73 194 SER A N 1
ATOM 1102 C CA . SER A 1 174 ? -18.944 18.423 188.986 1.00 34.49 194 SER A CA 1
ATOM 1103 C C . SER A 1 174 ? -19.191 19.936 188.999 1.00 34.47 194 SER A C 1
ATOM 1104 O O . SER A 1 174 ? -19.075 20.594 187.965 1.00 34.41 194 SER A O 1
ATOM 1107 N N . ASP A 1 175 ? -19.518 20.482 190.170 1.00 34.53 195 ASP A N 1
ATOM 1108 C CA . ASP A 1 175 ? -19.853 21.906 190.299 1.00 34.47 195 ASP A CA 1
ATOM 1109 C C . ASP A 1 175 ? -19.128 22.578 191.465 1.00 34.41 195 ASP A C 1
ATOM 1110 O O . ASP A 1 175 ? -19.527 23.651 191.929 1.00 34.39 195 ASP A O 1
ATOM 1115 N N . TYR A 1 176 ? -18.068 21.930 191.936 1.00 34.48 196 TYR A N 1
ATOM 1116 C CA . TYR A 1 176 ? -17.319 22.403 193.089 1.00 34.40 196 TYR A CA 1
ATOM 1117 C C . TYR A 1 176 ? -15.877 21.924 193.039 1.00 34.32 196 TYR A C 1
ATOM 1118 O O . TYR A 1 176 ? -15.535 21.026 192.269 1.00 34.49 196 TYR A O 1
ATOM 1127 N N . VAL A 1 177 ? -15.048 22.528 193.884 1.00 34.03 197 VAL A N 1
ATOM 1128 C CA . VAL A 1 177 ? -13.645 22.173 194.032 1.00 33.90 197 VAL A CA 1
ATOM 1129 C C . VAL A 1 177 ? -13.301 22.361 195.513 1.00 33.95 197 VAL A C 1
ATOM 1130 O O . VAL A 1 177 ? -13.655 23.388 196.104 1.00 33.85 197 VAL A O 1
ATOM 1134 N N . ILE A 1 178 ? -12.653 21.359 196.112 1.00 33.92 198 ILE A N 1
ATOM 1135 C CA . ILE A 1 178 ? -12.211 21.428 197.510 1.00 33.86 198 ILE A CA 1
ATOM 1136 C C . ILE A 1 178 ? -10.697 21.628 197.572 1.00 33.71 198 ILE A C 1
ATOM 1137 O O . ILE A 1 178 ? -9.943 20.857 196.972 1.00 33.77 198 ILE A O 1
ATOM 1139 N N . THR A 1 179 ? -10.262 22.663 198.293 1.00 33.61 199 THR A N 1
ATOM 1140 C CA . THR A 1 179 ? -8.846 23.059 198.333 1.00 33.68 199 THR A CA 1
ATOM 1141 C C . THR A 1 179 ? -8.290 23.229 199.752 1.00 34.16 199 THR A C 1
ATOM 1142 O O . THR A 1 179 ? -9.040 23.306 200.726 1.00 33.94 199 THR A O 1
ATOM 1146 N N . GLN A 1 180 ? -6.965 23.320 199.843 1.00 34.57 200 GLN A N 1
ATOM 1147 C CA . GLN A 1 180 ? -6.262 23.507 201.112 1.00 35.37 200 GLN A CA 1
ATOM 1148 C C . GLN A 1 180 ? -5.354 24.739 201.000 1.00 35.08 200 GLN A C 1
ATOM 1149 O O . GLN A 1 180 ? -4.546 24.829 200.074 1.00 34.94 200 GLN A O 1
ATOM 1155 N N . ALA A 1 181 ? -5.484 25.672 201.941 1.00 35.09 201 ALA A N 1
ATOM 1156 C CA . ALA A 1 181 ? -4.682 26.895 201.925 1.00 35.26 201 ALA A CA 1
ATOM 1157 C C . ALA A 1 181 ? -3.210 26.648 202.285 1.00 35.61 201 ALA A C 1
ATOM 1158 O O . ALA A 1 181 ? -2.900 25.968 203.268 1.00 35.53 201 ALA A O 1
ATOM 1160 N N . GLN A 1 182 ? -2.319 27.216 201.475 1.00 36.06 202 GLN A N 1
ATOM 1161 C CA . GLN A 1 182 ? -0.872 27.012 201.592 1.00 36.54 202 GLN A CA 1
ATOM 1162 C C . GLN A 1 182 ? -0.197 28.107 202.426 1.00 36.76 202 GLN A C 1
ATOM 1163 O O . GLN A 1 182 ? 0.941 27.937 202.885 1.00 36.88 202 GLN A O 1
ATOM 1169 N N . ASN A 1 183 ? -0.904 29.223 202.609 1.00 36.74 203 ASN A N 1
ATOM 1170 C CA . ASN A 1 183 ? -0.448 30.323 203.458 1.00 36.82 203 ASN A CA 1
ATOM 1171 C C . ASN A 1 183 ? -1.614 30.953 204.227 1.00 36.72 203 ASN A C 1
ATOM 1172 O O . ASN A 1 183 ? -2.775 30.696 203.911 1.00 36.61 203 ASN A O 1
ATOM 1177 N N . THR A 1 184 ? -1.305 31.741 205.257 1.00 36.73 204 THR A N 1
ATOM 1178 C CA . THR A 1 184 ? -2.331 32.516 205.959 1.00 36.55 204 THR A CA 1
ATOM 1179 C C . THR A 1 184 ? -2.509 33.856 205.246 1.00 36.74 204 THR A C 1
ATOM 1180 O O . THR A 1 184 ? -1.542 34.593 205.015 1.00 36.72 204 THR A O 1
ATOM 1184 N N . ALA A 1 185 ? -3.752 34.140 204.865 1.00 36.88 205 ALA A N 1
ATOM 1185 C CA . ALA A 1 185 ? -4.098 35.363 204.149 1.00 36.92 205 ALA A CA 1
ATOM 1186 C C . ALA A 1 185 ? -5.545 35.734 204.435 1.00 37.09 205 ALA A C 1
ATOM 1187 O O . ALA A 1 185 ? -6.358 34.876 204.803 1.00 37.09 205 ALA A O 1
ATOM 1189 N N . THR A 1 186 ? -5.859 37.017 204.283 1.00 37.19 206 THR A N 1
ATOM 1190 C CA . THR A 1 186 ? -7.235 37.483 204.405 1.00 37.49 206 THR A CA 1
ATOM 1191 C C . THR A 1 186 ? -7.619 38.098 203.066 1.00 37.63 206 THR A C 1
ATOM 1192 O O . THR A 1 186 ? -6.950 39.013 202.589 1.00 37.79 206 THR A O 1
ATOM 1196 N N . ILE A 1 187 ? -8.678 37.577 202.451 1.00 37.74 207 ILE A N 1
ATOM 1197 C CA . ILE A 1 187 ? -9.097 38.041 201.126 1.00 37.98 207 ILE A CA 1
ATOM 1198 C C . ILE A 1 187 ? -10.415 38.827 201.156 1.00 38.09 207 ILE A C 1
ATOM 1199 O O . ILE A 1 187 ? -11.285 38.573 201.994 1.00 37.97 207 ILE A O 1
ATOM 1204 N N . GLY A 1 188 ? -10.542 39.781 200.237 1.00 38.39 208 GLY A N 1
ATOM 1205 C CA . GLY A 1 188 ? -11.760 40.577 200.089 1.00 38.65 208 GLY A CA 1
ATOM 1206 C C . GLY A 1 188 ? -12.795 40.017 199.124 1.00 38.70 208 GLY A C 1
ATOM 1207 O O . GLY A 1 188 ? -12.723 38.854 198.715 1.00 38.68 208 GLY A O 1
ATOM 1208 N N . GLU A 1 189 ? -13.765 40.860 198.768 1.00 38.89 209 GLU A N 1
ATOM 1209 C CA . GLU A 1 189 ? -14.886 40.476 197.902 1.00 38.78 209 GLU A CA 1
ATOM 1210 C C . GLU A 1 189 ? -14.567 40.670 196.415 1.00 38.68 209 GLU A C 1
ATOM 1211 O O . GLU A 1 189 ? -13.961 41.669 196.026 1.00 38.70 209 GLU A O 1
ATOM 1213 N N . ARG A 1 190 ? -14.999 39.710 195.599 1.00 38.36 210 ARG A N 1
ATOM 1214 C CA . ARG A 1 190 ? -14.745 39.700 194.157 1.00 38.28 210 ARG A CA 1
ATOM 1215 C C . ARG A 1 190 ? -13.295 40.053 193.793 1.00 38.19 210 ARG A C 1
ATOM 1216 O O . ARG A 1 190 ? -13.028 41.104 193.193 1.00 38.25 210 ARG A O 1
ATOM 1224 N N . LYS A 1 191 ? -12.364 39.178 194.178 1.00 37.68 211 LYS A N 1
ATOM 1225 C CA . LYS A 1 191 ? -10.950 39.352 193.824 1.00 37.43 211 LYS A CA 1
ATOM 1226 C C . LYS A 1 191 ? -10.567 38.413 192.679 1.00 37.29 211 LYS A C 1
ATOM 1227 O O . LYS A 1 191 ? -11.235 37.395 192.434 1.00 37.18 211 LYS A O 1
ATOM 1233 N N . ASN A 1 192 ? -9.495 38.751 191.972 1.00 36.80 212 ASN A N 1
ATOM 1234 C CA . ASN A 1 192 ? -9.061 37.923 190.851 1.00 36.25 212 ASN A CA 1
ATOM 1235 C C . ASN A 1 192 ? -8.567 36.536 191.282 1.00 35.85 212 ASN A C 1
ATOM 1236 O O . ASN A 1 192 ? -8.273 36.296 192.459 1.00 35.47 212 ASN A O 1
ATOM 1241 N N . MET A 1 193 ? -8.518 35.622 190.320 1.00 35.76 213 MET A N 1
ATOM 1242 C CA . MET A 1 193 ? -7.994 34.282 190.546 1.00 35.28 213 MET A CA 1
ATOM 1243 C C . MET A 1 193 ? -7.110 33.912 189.383 1.00 34.96 213 MET A C 1
ATOM 1244 O O . MET A 1 193 ? -7.329 34.355 188.256 1.00 35.11 213 MET A O 1
ATOM 1249 N N . ASN A 1 194 ? -6.099 33.107 189.673 1.00 34.86 214 ASN A N 1
ATOM 1250 C CA . ASN A 1 194 ? -5.184 32.594 188.668 1.00 34.63 214 ASN A CA 1
ATOM 1251 C C . ASN A 1 194 ? -5.113 31.078 188.781 1.00 34.33 214 ASN A C 1
ATOM 1252 O O . ASN A 1 194 ? -5.315 30.511 189.861 1.00 33.34 214 ASN A O 1
ATOM 1257 N N . LEU A 1 195 ? -4.824 30.432 187.657 1.00 33.86 215 LEU A N 1
ATOM 1258 C CA . LEU A 1 195 ? -4.824 28.988 187.569 1.00 33.38 215 LEU A CA 1
ATOM 1259 C C . LEU A 1 195 ? -3.492 28.559 186.980 1.00 33.13 215 LEU A C 1
ATOM 1260 O O . LEU A 1 195 ? -3.422 28.238 185.789 1.00 33.22 215 LEU A O 1
ATOM 1265 N N . PRO A 1 196 ? -2.419 28.577 187.797 1.00 32.59 216 PRO A N 1
ATOM 1266 C CA . PRO A 1 196 ? -1.107 28.174 187.264 1.00 32.49 216 PRO A CA 1
ATOM 1267 C C . PRO A 1 196 ? -1.153 26.881 186.454 1.00 32.27 216 PRO A C 1
ATOM 1268 O O . PRO A 1 196 ? -1.798 25.909 186.864 1.00 32.38 216 PRO A O 1
ATOM 1272 N N . ASN A 1 197 ? -0.481 26.896 185.305 1.00 32.31 217 ASN A N 1
ATOM 1273 C CA . ASN A 1 197 ? -0.231 25.696 184.495 1.00 32.58 217 ASN A CA 1
ATOM 1274 C C . ASN A 1 197 ? -1.437 25.171 183.723 1.00 32.60 217 ASN A C 1
ATOM 1275 O O . ASN A 1 197 ? -1.373 24.091 183.138 1.00 33.13 217 ASN A O 1
ATOM 1280 N N . VAL A 1 198 ? -2.513 25.949 183.702 1.00 32.48 218 VAL A N 1
ATOM 1281 C CA . VAL A 1 198 ? -3.803 25.487 183.237 1.00 32.42 218 VAL A CA 1
ATOM 1282 C C . VAL A 1 198 ? -4.379 26.424 182.174 1.00 32.85 218 VAL A C 1
ATOM 1283 O O . VAL A 1 198 ? -4.299 27.653 182.306 1.00 32.57 218 VAL A O 1
ATOM 1287 N N . LYS A 1 199 ? -4.942 25.826 181.119 1.00 32.74 219 LYS A N 1
ATOM 1288 C CA . LYS A 1 199 ? -5.644 26.566 180.072 1.00 32.89 219 LYS A CA 1
ATOM 1289 C C . LYS A 1 199 ? -6.973 27.096 180.610 1.00 32.76 219 LYS A C 1
ATOM 1290 O O . LYS A 1 199 ? -7.792 26.344 181.104 1.00 32.91 219 LYS A O 1
ATOM 1296 N N . VAL A 1 200 ? -7.171 28.400 180.514 1.00 33.03 220 VAL A N 1
ATOM 1297 C CA . VAL A 1 200 ? -8.427 29.004 180.927 1.00 33.43 220 VAL A CA 1
ATOM 1298 C C . VAL A 1 200 ? -9.379 28.992 179.724 1.00 33.83 220 VAL A C 1
ATOM 1299 O O . VAL A 1 200 ? -9.099 29.615 178.704 1.00 34.08 220 VAL A O 1
ATOM 1303 N N . GLN A 1 201 ? -10.482 28.253 179.835 1.00 34.01 221 GLN A N 1
ATOM 1304 C CA . GLN A 1 201 ? -11.436 28.121 178.727 1.00 34.69 221 GLN A CA 1
ATOM 1305 C C . GLN A 1 201 ? -12.492 29.249 178.677 1.00 34.64 221 GLN A C 1
ATOM 1306 O O . GLN A 1 201 ? -13.684 29.004 178.813 1.00 34.29 221 GLN A O 1
ATOM 1312 N N . LEU A 1 202 ? -12.024 30.480 178.477 1.00 34.87 222 LEU A N 1
ATOM 1313 C CA . LEU A 1 202 ? -12.876 31.668 178.331 1.00 35.07 222 LEU A CA 1
ATOM 1314 C C . LEU A 1 202 ? -12.524 32.349 177.013 1.00 35.40 222 LEU A C 1
ATOM 1315 O O . LEU A 1 202 ? -11.400 32.223 176.542 1.00 35.81 222 LEU A O 1
ATOM 1320 N N . PRO A 1 203 ? -13.473 33.069 176.392 1.00 35.99 223 PRO A N 1
ATOM 1321 C CA . PRO A 1 203 ? -13.060 33.645 175.109 1.00 36.24 223 PRO A CA 1
ATOM 1322 C C . PRO A 1 203 ? -11.937 34.651 175.341 1.00 36.33 223 PRO A C 1
ATOM 1323 O O . PRO A 1 203 ? -11.989 35.419 176.305 1.00 36.25 223 PRO A O 1
ATOM 1327 N N . VAL A 1 204 ? -10.910 34.623 174.498 1.00 36.63 224 VAL A N 1
ATOM 1328 C CA . VAL A 1 204 ? -9.799 35.556 174.661 1.00 36.59 224 VAL A CA 1
ATOM 1329 C C . VAL A 1 204 ? -10.228 36.984 174.301 1.00 36.74 224 VAL A C 1
ATOM 1330 O O . VAL A 1 204 ? -9.753 37.960 174.884 1.00 36.16 224 VAL A O 1
ATOM 1334 N N . ILE A 1 205 ? -11.168 37.077 173.369 1.00 37.28 225 ILE A N 1
ATOM 1335 C CA . ILE A 1 205 ? -11.878 38.310 173.078 1.00 37.80 225 ILE A CA 1
ATOM 1336 C C . ILE A 1 205 ? -13.346 38.049 173.402 1.00 37.65 225 ILE A C 1
ATOM 1337 O O . ILE A 1 205 ? -14.046 37.417 172.615 1.00 38.02 225 ILE A O 1
ATOM 1342 N N . GLY A 1 206 ? -13.804 38.515 174.561 1.00 37.46 226 GLY A N 1
ATOM 1343 C CA . GLY A 1 206 ? -15.219 38.438 174.894 1.00 37.08 226 GLY A CA 1
ATOM 1344 C C . GLY A 1 206 ? -15.998 39.525 174.177 1.00 37.12 226 GLY A C 1
ATOM 1345 O O . GLY A 1 206 ? -15.411 40.380 173.512 1.00 37.33 226 GLY A O 1
ATOM 1346 N N . GLU A 1 207 ? -17.321 39.503 174.334 1.00 36.91 227 GLU A N 1
ATOM 1347 C CA . GLU A 1 207 ? -18.209 40.499 173.725 1.00 36.71 227 GLU A CA 1
ATOM 1348 C C . GLU A 1 207 ? -17.798 41.928 174.093 1.00 36.10 227 GLU A C 1
ATOM 1349 O O . GLU A 1 207 ? -17.924 42.840 173.278 1.00 35.55 227 GLU A O 1
ATOM 1355 N N . LYS A 1 208 ? -17.296 42.110 175.316 1.00 35.80 228 LYS A N 1
ATOM 1356 C CA . LYS A 1 208 ? -16.762 43.401 175.769 1.00 35.63 228 LYS A CA 1
ATOM 1357 C C . LYS A 1 208 ? -15.515 43.788 174.964 1.00 35.25 228 LYS A C 1
ATOM 1358 O O . LYS A 1 208 ? -15.463 44.879 174.378 1.00 35.07 228 LYS A O 1
ATOM 1364 N N . ASP A 1 209 ? -14.539 42.879 174.908 1.00 34.82 229 ASP A N 1
ATOM 1365 C CA . ASP A 1 209 ? -13.319 43.076 174.129 1.00 34.29 229 ASP A CA 1
ATOM 1366 C C . ASP A 1 209 ? -13.663 43.292 172.648 1.00 34.13 229 ASP A C 1
ATOM 1367 O O . ASP A 1 209 ? -13.030 44.109 171.971 1.00 33.91 229 ASP A O 1
ATOM 1372 N N . LYS A 1 210 ? -14.663 42.557 172.158 1.00 33.55 230 LYS A N 1
ATOM 1373 C CA . LYS A 1 210 ? -15.162 42.697 170.790 1.00 34.00 230 LYS A CA 1
ATOM 1374 C C . LYS A 1 210 ? -15.611 44.145 170.519 1.00 34.29 230 LYS A C 1
ATOM 1375 O O . LYS A 1 210 ? -15.170 44.763 169.548 1.00 34.88 230 LYS A O 1
ATOM 1381 N N . HIS A 1 211 ? -16.469 44.674 171.396 1.00 34.28 231 HIS A N 1
ATOM 1382 C CA . HIS A 1 211 ? -16.937 46.062 171.349 1.00 34.54 231 HIS A CA 1
ATOM 1383 C C . HIS A 1 211 ? -15.796 47.078 171.420 1.00 34.46 231 HIS A C 1
ATOM 1384 O O . HIS A 1 211 ? -15.812 48.089 170.718 1.00 34.95 231 HIS A O 1
ATOM 1391 N N . ASP A 1 212 ? -14.821 46.809 172.280 1.00 34.33 232 ASP A N 1
ATOM 1392 C CA . ASP A 1 212 ? -13.658 47.681 172.441 1.00 34.39 232 ASP A CA 1
ATOM 1393 C C . ASP A 1 212 ? -12.829 47.775 171.159 1.00 34.64 232 ASP A C 1
ATOM 1394 O O . ASP A 1 212 ? -12.409 48.865 170.762 1.00 34.53 232 ASP A O 1
ATOM 1399 N N . ILE A 1 213 ? -12.607 46.631 170.513 1.00 35.08 233 ILE A N 1
ATOM 1400 C CA . ILE A 1 213 ? -11.850 46.580 169.260 1.00 35.34 233 ILE A CA 1
ATOM 1401 C C . ILE A 1 213 ? -12.636 47.234 168.117 1.00 35.59 233 ILE A C 1
ATOM 1402 O O . ILE A 1 213 ? -12.129 48.144 167.457 1.00 35.78 233 ILE A O 1
ATOM 1407 N N . LEU A 1 214 ? -13.872 46.778 167.908 1.00 35.49 234 LEU A N 1
ATOM 1408 C CA . LEU A 1 214 ? -14.663 47.190 166.755 1.00 36.07 234 LEU A CA 1
ATOM 1409 C C . LEU A 1 214 ? -15.185 48.614 166.840 1.00 35.98 234 LEU A C 1
ATOM 1410 O O . LEU A 1 214 ? -15.240 49.323 165.826 1.00 35.96 234 LEU A O 1
ATOM 1415 N N . ASN A 1 215 ? -15.575 49.027 168.043 1.00 36.02 235 ASN A N 1
ATOM 1416 C CA . ASN A 1 215 ? -16.241 50.317 168.219 1.00 35.78 235 ASN A CA 1
ATOM 1417 C C . ASN A 1 215 ? -15.344 51.349 168.890 1.00 35.38 235 ASN A C 1
ATOM 1418 O O . ASN A 1 215 ? -15.787 52.451 169.181 1.00 35.06 235 ASN A O 1
ATOM 1423 N N . PHE A 1 216 ? -14.085 50.981 169.141 1.00 34.67 236 PHE A N 1
ATOM 1424 C CA . PHE A 1 216 ? -13.085 51.956 169.573 1.00 34.19 236 PHE A CA 1
ATOM 1425 C C . PHE A 1 216 ? -11.781 51.794 168.785 1.00 34.11 236 PHE A C 1
ATOM 1426 O O . PHE A 1 216 ? -11.297 52.753 168.184 1.00 33.94 236 PHE A O 1
ATOM 1434 N N . GLY A 1 217 ? -11.228 50.582 168.779 1.00 34.06 237 GLY A N 1
ATOM 1435 C CA . GLY A 1 217 ? -9.938 50.329 168.137 1.00 33.90 237 GLY A CA 1
ATOM 1436 C C . GLY A 1 217 ? -9.874 50.849 166.718 1.00 34.05 237 GLY A C 1
ATOM 1437 O O . GLY A 1 217 ? -8.962 51.604 166.363 1.00 34.10 237 GLY A O 1
ATOM 1438 N N . ILE A 1 218 ? -10.860 50.452 165.917 1.00 34.07 238 ILE A N 1
ATOM 1439 C CA . ILE A 1 218 ? -10.922 50.820 164.512 1.00 34.03 238 ILE A CA 1
ATOM 1440 C C . ILE A 1 218 ? -11.260 52.321 164.301 1.00 34.46 238 ILE A C 1
ATOM 1441 O O . ILE A 1 218 ? -10.516 53.001 163.594 1.00 34.59 238 ILE A O 1
ATOM 1446 N N . PRO A 1 219 ? -12.365 52.837 164.903 1.00 34.41 239 PRO A N 1
ATOM 1447 C CA . PRO A 1 219 ? -12.693 54.247 164.649 1.00 34.62 239 PRO A CA 1
ATOM 1448 C C . PRO A 1 219 ? -11.729 55.269 165.264 1.00 34.71 239 PRO A C 1
ATOM 1449 O O . PRO A 1 219 ? -11.498 56.313 164.665 1.00 35.08 239 PRO A O 1
ATOM 1453 N N . MET A 1 220 ? -11.183 54.996 166.442 1.00 34.66 240 MET A N 1
ATOM 1454 C CA . MET A 1 220 ? -10.298 55.975 167.075 1.00 34.80 240 MET A CA 1
ATOM 1455 C C . MET A 1 220 ? -8.876 55.923 166.497 1.00 34.75 240 MET A C 1
ATOM 1456 O O . MET A 1 220 ? -8.000 56.678 166.924 1.00 34.79 240 MET A O 1
ATOM 1461 N N . GLY A 1 221 ? -8.656 55.040 165.522 1.00 34.50 241 GLY A N 1
ATOM 1462 C CA . GLY A 1 221 ? -7.362 54.932 164.860 1.00 34.31 241 GLY A CA 1
ATOM 1463 C C . GLY A 1 221 ? -6.285 54.358 165.778 1.00 34.26 241 GLY A C 1
ATOM 1464 O O . GLY A 1 221 ? -5.187 54.923 165.907 1.00 34.13 241 GLY A O 1
ATOM 1465 N N . CYS A 1 222 ? -6.603 53.247 166.430 1.00 33.59 242 CYS A N 1
ATOM 1466 C CA . CYS A 1 222 ? -5.595 52.513 167.181 1.00 33.70 242 CYS A CA 1
ATOM 1467 C C . CYS A 1 222 ? -4.776 51.712 166.179 1.00 33.36 242 CYS A C 1
ATOM 1468 O O . CYS A 1 222 ? -5.329 51.102 165.265 1.00 33.93 242 CYS A O 1
ATOM 1471 N N . ASN A 1 223 ? -3.461 51.714 166.349 1.00 32.97 243 ASN A N 1
ATOM 1472 C CA . ASN A 1 223 ? -2.574 51.065 165.400 1.00 31.99 243 ASN A CA 1
ATOM 1473 C C . ASN A 1 223 ? -2.259 49.618 165.776 1.00 32.46 243 ASN A C 1
ATOM 1474 O O . ASN A 1 223 ? -2.002 48.779 164.899 1.00 32.46 243 ASN A O 1
ATOM 1479 N N . PHE A 1 224 ? -2.277 49.331 167.077 1.00 32.93 244 PHE A N 1
ATOM 1480 C CA . PHE A 1 224 ? -2.001 47.978 167.611 1.00 32.78 244 PHE A CA 1
ATOM 1481 C C . PHE A 1 224 ? -3.102 47.519 168.556 1.00 32.92 244 PHE A C 1
ATOM 1482 O O . PHE A 1 224 ? -3.684 48.332 169.267 1.00 32.64 244 PHE A O 1
ATOM 1490 N N . ILE A 1 225 ? -3.373 46.218 168.580 1.00 33.61 245 ILE A N 1
ATOM 1491 C CA . ILE A 1 225 ? -4.156 45.632 169.661 1.00 34.00 245 ILE A CA 1
ATOM 1492 C C . ILE A 1 225 ? -3.221 44.741 170.457 1.00 34.37 245 ILE A C 1
ATOM 1493 O O . ILE A 1 225 ? -2.710 43.744 169.933 1.00 34.65 245 ILE A O 1
ATOM 1498 N N . ALA A 1 226 ? -2.969 45.094 171.716 1.00 34.06 246 ALA A N 1
ATOM 1499 C CA . ALA A 1 226 ? -2.248 44.179 172.593 1.00 33.62 246 ALA A CA 1
ATOM 1500 C C . ALA A 1 226 ? -3.298 43.285 173.241 1.00 33.73 246 ALA A C 1
ATOM 1501 O O . ALA A 1 226 ? -3.982 43.694 174.177 1.00 34.25 246 ALA A O 1
ATOM 1503 N N . ALA A 1 227 ? -3.435 42.069 172.728 1.00 33.84 247 ALA A N 1
ATOM 1504 C CA . ALA A 1 227 ? -4.468 41.156 173.191 1.00 33.52 247 ALA A CA 1
ATOM 1505 C C . ALA A 1 227 ? -4.041 40.435 174.472 1.00 33.89 247 ALA A C 1
ATOM 1506 O O . ALA A 1 227 ? -3.085 39.643 174.463 1.00 34.31 247 ALA A O 1
ATOM 1508 N N . SER A 1 228 ? -4.751 40.712 175.569 1.00 32.93 248 SER A N 1
ATOM 1509 C CA . SER A 1 228 ? -4.480 40.054 176.833 1.00 32.40 248 SER A CA 1
ATOM 1510 C C . SER A 1 228 ? -4.743 38.552 176.813 1.00 31.94 248 SER A C 1
ATOM 1511 O O . SER A 1 228 ? -5.718 38.067 176.194 1.00 31.03 248 SER A O 1
ATOM 1514 N N . PHE A 1 229 ? -3.834 37.829 177.477 1.00 31.25 249 PHE A N 1
ATOM 1515 C CA . PHE A 1 229 ? -4.012 36.420 177.824 1.00 31.53 249 PHE A CA 1
ATOM 1516 C C . PHE A 1 229 ? -4.204 35.512 176.593 1.00 31.64 249 PHE A C 1
ATOM 1517 O O . PHE A 1 229 ? -5.080 34.666 176.566 1.00 31.43 249 PHE A O 1
ATOM 1525 N N . VAL A 1 230 ? -3.363 35.685 175.582 1.00 32.10 250 VAL A N 1
ATOM 1526 C CA . VAL A 1 230 ? -3.459 34.849 174.398 1.00 32.46 250 VAL A CA 1
ATOM 1527 C C . VAL A 1 230 ? -2.864 33.476 174.695 1.00 32.76 250 VAL A C 1
ATOM 1528 O O . VAL A 1 230 ? -1.769 33.375 175.268 1.00 32.81 250 VAL A O 1
ATOM 1532 N N . GLN A 1 231 ? -3.612 32.436 174.316 1.00 32.73 251 GLN A N 1
ATOM 1533 C CA . GLN A 1 231 ? -3.280 31.062 174.668 1.00 32.66 251 GLN A CA 1
ATOM 1534 C C . GLN A 1 231 ? -2.996 30.111 173.500 1.00 33.08 251 GLN A C 1
ATOM 1535 O O . GLN A 1 231 ? -2.559 28.993 173.731 1.00 33.71 251 GLN A O 1
ATOM 1541 N N . SER A 1 232 ? -3.231 30.550 172.264 1.00 33.54 252 SER A N 1
ATOM 1542 C CA . SER A 1 232 ? -3.086 29.694 171.074 1.00 34.38 252 SER A CA 1
ATOM 1543 C C . SER A 1 232 ? -3.012 30.484 169.762 1.00 34.42 252 SER A C 1
ATOM 1544 O O . SER A 1 232 ? -3.375 31.662 169.717 1.00 34.82 252 SER A O 1
ATOM 1547 N N . ALA A 1 233 ? -2.566 29.835 168.689 1.00 34.13 253 ALA A N 1
ATOM 1548 C CA . ALA A 1 233 ? -2.629 30.463 167.362 1.00 34.35 253 ALA A CA 1
ATOM 1549 C C . ALA A 1 233 ? -4.068 30.786 166.892 1.00 34.11 253 ALA A C 1
ATOM 1550 O O . ALA A 1 233 ? -4.285 31.761 166.168 1.00 33.44 253 ALA A O 1
ATOM 1552 N N . ASP A 1 234 ? -5.046 29.986 167.318 1.00 34.14 254 ASP A N 1
ATOM 1553 C CA . ASP A 1 234 ? -6.444 30.228 166.957 1.00 34.82 254 ASP A CA 1
ATOM 1554 C C . ASP A 1 234 ? -6.985 31.545 167.530 1.00 34.48 254 ASP A C 1
ATOM 1555 O O . ASP A 1 234 ? -7.844 32.174 166.912 1.00 33.87 254 ASP A O 1
ATOM 1560 N N . ASP A 1 235 ? -6.494 31.931 168.711 1.00 34.26 255 ASP A N 1
ATOM 1561 C CA . ASP A 1 235 ? -6.802 33.233 169.322 1.00 34.41 255 ASP A CA 1
ATOM 1562 C C . ASP A 1 235 ? -6.381 34.384 168.421 1.00 34.31 255 ASP A C 1
ATOM 1563 O O . ASP A 1 235 ? -7.111 35.363 168.284 1.00 34.15 255 ASP A O 1
ATOM 1568 N N . VAL A 1 236 ? -5.192 34.260 167.831 1.00 34.20 256 VAL A N 1
ATOM 1569 C CA . VAL A 1 236 ? -4.630 35.306 166.987 1.00 34.08 256 VAL A CA 1
ATOM 1570 C C . VAL A 1 236 ? -5.383 35.380 165.661 1.00 34.30 256 VAL A C 1
ATOM 1571 O O . VAL A 1 236 ? -5.703 36.481 165.213 1.00 34.52 256 VAL A O 1
ATOM 1575 N N . ARG A 1 237 ? -5.673 34.222 165.058 1.00 34.47 257 ARG A N 1
ATOM 1576 C CA . ARG A 1 237 ? -6.470 34.145 163.816 1.00 35.01 257 ARG A CA 1
ATOM 1577 C C . ARG A 1 237 ? -7.877 34.667 163.992 1.00 35.52 257 ARG A C 1
ATOM 1578 O O . ARG A 1 237 ? -8.445 35.270 163.068 1.00 36.15 257 ARG A O 1
ATOM 1586 N N . TYR A 1 238 ? -8.467 34.396 165.156 1.00 36.12 258 TYR A N 1
ATOM 1587 C CA . TYR A 1 238 ? -9.818 34.883 165.450 1.00 36.17 258 TYR A CA 1
ATOM 1588 C C . TYR A 1 238 ? -9.825 36.416 165.495 1.00 35.98 258 TYR A C 1
ATOM 1589 O O . TYR A 1 238 ? -10.658 37.058 164.862 1.00 35.94 258 TYR A O 1
ATOM 1598 N N . ILE A 1 239 ? -8.887 36.984 166.249 1.00 35.75 259 ILE A N 1
ATOM 1599 C CA . ILE A 1 239 ? -8.708 38.438 166.326 1.00 35.97 259 ILE A CA 1
ATOM 1600 C C . ILE A 1 239 ? -8.538 39.087 164.950 1.00 36.10 259 ILE A C 1
ATOM 1601 O O . ILE A 1 239 ? -9.238 40.042 164.650 1.00 36.17 259 ILE A O 1
ATOM 1606 N N . ARG A 1 240 ? -7.624 38.579 164.120 1.00 36.38 260 ARG A N 1
ATOM 1607 C CA . ARG A 1 240 ? -7.452 39.152 162.782 1.00 37.06 260 ARG A CA 1
ATOM 1608 C C . ARG A 1 240 ? -8.716 39.041 161.948 1.00 37.09 260 ARG A C 1
ATOM 1609 O O . ARG A 1 240 ? -8.985 39.911 161.118 1.00 37.00 260 ARG A O 1
ATOM 1617 N N . GLY A 1 241 ? -9.483 37.971 162.173 1.00 37.42 261 GLY A N 1
ATOM 1618 C CA . GLY A 1 241 ? -10.759 37.760 161.470 1.00 37.35 261 GLY A CA 1
ATOM 1619 C C . GLY A 1 241 ? -11.792 38.771 161.943 1.00 37.78 261 GLY A C 1
ATOM 1620 O O . GLY A 1 241 ? -12.588 39.299 161.151 1.00 37.16 261 GLY A O 1
ATOM 1621 N N . LEU A 1 242 ? -11.757 39.047 163.244 1.00 38.02 262 LEU A N 1
ATOM 1622 C CA . LEU A 1 242 ? -12.587 40.084 163.846 1.00 38.44 262 LEU A CA 1
ATOM 1623 C C . LEU A 1 242 ? -12.304 41.459 163.236 1.00 38.46 262 LEU A C 1
ATOM 1624 O O . LEU A 1 242 ? -13.233 42.194 162.880 1.00 38.17 262 LEU A O 1
ATOM 1629 N N . LEU A 1 243 ? -11.017 41.796 163.136 1.00 38.55 263 LEU A N 1
ATOM 1630 C CA . LEU A 1 243 ? -10.579 43.073 162.571 1.00 38.78 263 LEU A CA 1
ATOM 1631 C C . LEU A 1 243 ? -11.030 43.256 161.125 1.00 39.03 263 LEU A C 1
ATOM 1632 O O . LEU A 1 243 ? -11.458 44.352 160.730 1.00 39.61 263 LEU A O 1
ATOM 1637 N N . GLY A 1 244 ? -10.955 42.180 160.342 1.00 39.26 264 GLY A N 1
ATOM 1638 C CA . GLY A 1 244 ? -11.502 42.168 158.981 1.00 39.00 264 GLY A CA 1
ATOM 1639 C C . GLY A 1 244 ? -10.847 43.229 158.121 1.00 39.13 264 GLY A C 1
ATOM 1640 O O . GLY A 1 244 ? -9.794 43.754 158.494 1.00 39.46 264 GLY A O 1
ATOM 1641 N N . PRO A 1 245 ? -11.462 43.555 156.966 1.00 39.12 265 PRO A N 1
ATOM 1642 C CA . PRO A 1 245 ? -10.903 44.569 156.075 1.00 38.84 265 PRO A CA 1
ATOM 1643 C C . PRO A 1 245 ? -10.926 45.992 156.654 1.00 38.55 265 PRO A C 1
ATOM 1644 O O . PRO A 1 245 ? -10.073 46.808 156.292 1.00 38.40 265 PRO A O 1
ATOM 1648 N N . ARG A 1 246 ? -11.874 46.284 157.545 1.00 38.06 266 ARG A N 1
ATOM 1649 C CA . ARG A 1 246 ? -11.923 47.595 158.208 1.00 37.80 266 ARG A CA 1
ATOM 1650 C C . ARG A 1 246 ? -10.790 47.805 159.230 1.00 37.67 266 ARG A C 1
ATOM 1651 O O . ARG A 1 246 ? -10.433 48.937 159.550 1.00 37.53 266 ARG A O 1
ATOM 1653 N N . GLY A 1 247 ? -10.227 46.709 159.733 1.00 37.45 267 GLY A N 1
ATOM 1654 C CA . GLY A 1 247 ? -9.102 46.773 160.661 1.00 37.41 267 GLY A CA 1
ATOM 1655 C C . GLY A 1 247 ? -7.822 46.192 160.088 1.00 37.29 267 GLY A C 1
ATOM 1656 O O . GLY A 1 247 ? -6.963 45.730 160.836 1.00 37.54 267 GLY A O 1
ATOM 1657 N N . ARG A 1 248 ? -7.720 46.200 158.758 1.00 37.42 268 ARG A N 1
ATOM 1658 C CA . ARG A 1 248 ? -6.521 45.796 158.019 1.00 37.65 268 ARG A CA 1
ATOM 1659 C C . ARG A 1 248 ? -5.273 46.511 158.510 1.00 37.16 268 ARG A C 1
ATOM 1660 O O . ARG A 1 248 ? -4.207 45.911 158.590 1.00 37.36 268 ARG A O 1
ATOM 1668 N N . HIS A 1 249 ? -5.426 47.797 158.828 1.00 36.69 269 HIS A N 1
ATOM 1669 C CA . HIS A 1 249 ? -4.323 48.689 159.224 1.00 36.51 269 HIS A CA 1
ATOM 1670 C C . HIS A 1 249 ? -3.842 48.534 160.682 1.00 35.59 269 HIS A C 1
ATOM 1671 O O . HIS A 1 249 ? -2.964 49.274 161.124 1.00 35.12 269 HIS A O 1
ATOM 1678 N N . ILE A 1 250 ? -4.433 47.583 161.408 1.00 34.59 270 ILE A N 1
ATOM 1679 C CA . ILE A 1 250 ? -4.179 47.378 162.825 1.00 33.68 270 ILE A CA 1
ATOM 1680 C C . ILE A 1 250 ? -3.381 46.074 163.022 1.00 33.80 270 ILE A C 1
ATOM 1681 O O . ILE A 1 250 ? -3.756 45.015 162.488 1.00 33.82 270 ILE A O 1
ATOM 1686 N N . ARG A 1 251 ? -2.291 46.158 163.783 1.00 32.24 271 ARG A N 1
ATOM 1687 C CA . ARG A 1 251 ? -1.441 45.010 163.994 1.00 32.08 271 ARG A CA 1
ATOM 1688 C C . ARG A 1 251 ? -1.722 44.353 165.358 1.00 31.68 271 ARG A C 1
ATOM 1689 O O . ARG A 1 251 ? -2.175 45.006 166.286 1.00 31.39 271 ARG A O 1
ATOM 1697 N N . ILE A 1 252 ? -1.473 43.053 165.455 1.00 31.81 272 ILE A N 1
ATOM 1698 C CA . ILE A 1 252 ? -1.876 42.264 166.629 1.00 31.55 272 ILE A CA 1
ATOM 1699 C C . ILE A 1 252 ? -0.667 41.834 167.445 1.00 31.99 272 ILE A C 1
ATOM 1700 O O . ILE A 1 252 ? 0.235 41.181 166.927 1.00 31.97 272 ILE A O 1
ATOM 1705 N N . ILE A 1 253 ? -0.660 42.220 168.723 1.00 32.37 273 ILE A N 1
ATOM 1706 C CA . ILE A 1 253 ? 0.435 41.912 169.648 1.00 32.38 273 ILE A CA 1
ATOM 1707 C C . ILE A 1 253 ? -0.154 41.015 170.742 1.00 32.67 273 ILE A C 1
ATOM 1708 O O . ILE A 1 253 ? -0.753 41.525 171.680 1.00 32.99 273 ILE A O 1
ATOM 1713 N N . PRO A 1 254 ? -0.064 39.671 170.596 1.00 32.92 274 PRO A N 1
ATOM 1714 C CA . PRO A 1 254 ? -0.511 38.833 171.702 1.00 32.57 274 PRO A CA 1
ATOM 1715 C C . PRO A 1 254 ? 0.293 39.094 172.970 1.00 32.86 274 PRO A C 1
ATOM 1716 O O . PRO A 1 254 ? 1.519 39.255 172.896 1.00 32.89 274 PRO A O 1
ATOM 1720 N N . LYS A 1 255 ? -0.397 39.102 174.115 1.00 32.20 275 LYS A N 1
ATOM 1721 C CA . LYS A 1 255 ? 0.275 39.159 175.412 1.00 32.51 275 LYS A CA 1
ATOM 1722 C C . LYS A 1 255 ? 0.456 37.753 175.967 1.00 32.31 275 LYS A C 1
ATOM 1723 O O . LYS A 1 255 ? -0.504 36.983 176.065 1.00 31.47 275 LYS A O 1
ATOM 1729 N N . ILE A 1 256 ? 1.704 37.422 176.296 1.00 32.24 276 ILE A N 1
ATOM 1730 C CA . ILE A 1 256 ? 2.041 36.126 176.864 1.00 32.63 276 ILE A CA 1
ATOM 1731 C C . ILE A 1 256 ? 2.067 36.262 178.389 1.00 33.01 276 ILE A C 1
ATOM 1732 O O . ILE A 1 256 ? 2.981 36.855 178.957 1.00 33.23 276 ILE A O 1
ATOM 1737 N N . GLU A 1 257 ? 1.041 35.708 179.032 1.00 33.66 277 GLU A N 1
ATOM 1738 C CA . GLU A 1 257 ? 0.788 35.922 180.448 1.00 34.28 277 GLU A CA 1
ATOM 1739 C C . GLU A 1 257 ? 0.690 34.636 181.264 1.00 34.33 277 GLU A C 1
ATOM 1740 O O . GLU A 1 257 ? 0.787 34.679 182.501 1.00 34.93 277 GLU A O 1
ATOM 1746 N N . ASN A 1 258 ? 0.508 33.495 180.593 1.00 34.28 278 ASN A N 1
ATOM 1747 C CA . ASN A 1 258 ? 0.447 32.200 181.289 1.00 33.85 278 ASN A CA 1
ATOM 1748 C C . ASN A 1 258 ? 1.209 31.055 180.603 1.00 34.14 278 ASN A C 1
ATOM 1749 O O . ASN A 1 258 ? 1.706 31.221 179.491 1.00 34.60 278 ASN A O 1
ATOM 1754 N N . VAL A 1 259 ? 1.286 29.909 181.281 1.00 33.73 279 VAL A N 1
ATOM 1755 C CA . VAL A 1 259 ? 1.937 28.695 180.771 1.00 33.60 279 VAL A CA 1
ATOM 1756 C C . VAL A 1 259 ? 1.349 28.212 179.428 1.00 33.62 279 VAL A C 1
ATOM 1757 O O . VAL A 1 259 ? 2.092 27.883 178.502 1.00 33.37 279 VAL A O 1
ATOM 1761 N N . GLU A 1 260 ? 0.025 28.181 179.321 1.00 33.43 280 GLU A N 1
ATOM 1762 C CA . GLU A 1 260 ? -0.604 27.847 178.050 1.00 33.14 280 GLU A CA 1
ATOM 1763 C C . GLU A 1 260 ? -0.086 28.737 176.905 1.00 32.90 280 GLU A C 1
ATOM 1764 O O . GLU A 1 260 ? 0.224 28.245 175.821 1.00 32.72 280 GLU A O 1
ATOM 1770 N N . GLY A 1 261 ? 0.037 30.036 177.171 1.00 33.16 281 GLY A N 1
ATOM 1771 C CA . GLY A 1 261 ? 0.607 31.007 176.225 1.00 33.38 281 GLY A CA 1
ATOM 1772 C C . GLY A 1 261 ? 2.049 30.690 175.854 1.00 33.79 281 GLY A C 1
ATOM 1773 O O . GLY A 1 261 ? 2.398 30.684 174.670 1.00 33.89 281 GLY A O 1
ATOM 1774 N N . LEU A 1 262 ? 2.876 30.416 176.868 1.00 33.49 282 LEU A N 1
ATOM 1775 C CA . LEU A 1 262 ? 4.244 29.937 176.678 1.00 33.69 282 LEU A CA 1
ATOM 1776 C C . LEU A 1 262 ? 4.359 28.653 175.871 1.00 33.53 282 LEU A C 1
ATOM 1777 O O . LEU A 1 262 ? 5.153 28.591 174.941 1.00 33.92 282 LEU A O 1
ATOM 1782 N N . VAL A 1 263 ? 3.587 27.631 176.240 1.00 32.53 283 VAL A N 1
ATOM 1783 C CA . VAL A 1 263 ? 3.630 26.328 175.555 1.00 32.44 283 VAL A CA 1
ATOM 1784 C C . VAL A 1 263 ? 3.261 26.456 174.068 1.00 32.16 283 VAL A C 1
ATOM 1785 O O . VAL A 1 263 ? 3.818 25.758 173.204 1.00 31.92 283 VAL A O 1
ATOM 1789 N N . ASN A 1 264 ? 2.332 27.370 173.796 1.00 31.85 284 ASN A N 1
ATOM 1790 C CA . ASN A 1 264 ? 1.886 27.700 172.443 1.00 31.87 284 ASN A CA 1
ATOM 1791 C C . ASN A 1 264 ? 2.661 28.854 171.764 1.00 32.18 284 ASN A C 1
ATOM 1792 O O . ASN A 1 264 ? 2.241 29.355 170.716 1.00 31.39 284 ASN A O 1
ATOM 1797 N N . PHE A 1 265 ? 3.790 29.257 172.342 1.00 32.38 285 PHE A N 1
ATOM 1798 C CA . PHE A 1 265 ? 4.529 30.430 171.838 1.00 33.09 285 PHE A CA 1
ATOM 1799 C C . PHE A 1 265 ? 4.891 30.474 170.337 1.00 33.27 285 PHE A C 1
ATOM 1800 O O . PHE A 1 265 ? 4.637 31.487 169.690 1.00 33.42 285 PHE A O 1
ATOM 1808 N N . ASP A 1 266 ? 5.490 29.416 169.786 1.00 34.14 286 ASP A N 1
ATOM 1809 C CA . ASP A 1 266 ? 5.964 29.492 168.385 1.00 34.74 286 ASP A CA 1
ATOM 1810 C C . ASP A 1 266 ? 4.805 29.616 167.400 1.00 34.83 286 ASP A C 1
ATOM 1811 O O . ASP A 1 266 ? 4.938 30.297 166.381 1.00 34.84 286 ASP A O 1
ATOM 1816 N N . GLU A 1 267 ? 3.686 28.951 167.681 1.00 34.46 287 GLU A N 1
ATOM 1817 C CA . GLU A 1 267 ? 2.532 29.056 166.783 1.00 35.29 287 GLU A CA 1
ATOM 1818 C C . GLU A 1 267 ? 1.788 30.391 166.914 1.00 34.84 287 GLU A C 1
ATOM 1819 O O . GLU A 1 267 ? 1.318 30.949 165.916 1.00 35.21 287 GLU A O 1
ATOM 1825 N N . ILE A 1 268 ? 1.703 30.904 168.136 1.00 34.56 288 ILE A N 1
ATOM 1826 C CA . ILE A 1 268 ? 1.246 32.271 168.364 1.00 33.71 288 ILE A CA 1
ATOM 1827 C C . ILE A 1 268 ? 2.137 33.281 167.623 1.00 34.17 288 ILE A C 1
ATOM 1828 O O . ILE A 1 268 ? 1.642 34.180 166.946 1.00 34.23 288 ILE A O 1
ATOM 1833 N N . LEU A 1 269 ? 3.452 33.125 167.736 1.00 34.95 289 LEU A N 1
ATOM 1834 C CA . LEU A 1 269 ? 4.376 34.088 167.123 1.00 35.47 289 LEU A CA 1
ATOM 1835 C C . LEU A 1 269 ? 4.237 34.116 165.594 1.00 35.78 289 LEU A C 1
ATOM 1836 O O . LEU A 1 269 ? 4.316 35.187 164.986 1.00 36.24 289 LEU A O 1
ATOM 1841 N N . ALA A 1 270 ? 4.043 32.944 164.986 1.00 35.36 290 ALA A N 1
ATOM 1842 C CA . ALA A 1 270 ? 3.908 32.831 163.544 1.00 35.17 290 ALA A CA 1
ATOM 1843 C C . ALA A 1 270 ? 2.721 33.653 163.044 1.00 35.12 290 ALA A C 1
ATOM 1844 O O . ALA A 1 270 ? 2.834 34.330 162.041 1.00 34.99 290 ALA A O 1
ATOM 1846 N N . GLU A 1 271 ? 1.594 33.606 163.756 1.00 35.31 291 GLU A N 1
ATOM 1847 C CA . GLU A 1 271 ? 0.395 34.378 163.380 1.00 35.64 291 GLU A CA 1
ATOM 1848 C C . GLU A 1 271 ? 0.478 35.859 163.764 1.00 36.01 291 GLU A C 1
ATOM 1849 O O . GLU A 1 271 ? -0.126 36.702 163.106 1.00 36.22 291 GLU A O 1
ATOM 1855 N N . ALA A 1 272 ? 1.226 36.140 164.832 1.00 36.24 292 ALA A N 1
ATOM 1856 C CA . ALA A 1 272 ? 1.347 37.464 165.439 1.00 36.54 292 ALA A CA 1
ATOM 1857 C C . ALA A 1 272 ? 2.177 38.458 164.624 1.00 36.35 292 ALA A C 1
ATOM 1858 O O . ALA A 1 272 ? 3.062 38.085 163.855 1.00 36.41 292 ALA A O 1
ATOM 1860 N N . ASP A 1 273 ? 1.897 39.739 164.823 1.00 36.13 293 ASP A N 1
ATOM 1861 C CA . ASP A 1 273 ? 2.707 40.801 164.236 1.00 35.12 293 ASP A CA 1
ATOM 1862 C C . ASP A 1 273 ? 3.866 41.166 165.163 1.00 35.03 293 ASP A C 1
ATOM 1863 O O . ASP A 1 273 ? 4.860 41.765 164.729 1.00 34.97 293 ASP A O 1
ATOM 1868 N N . GLY A 1 274 ? 3.728 40.791 166.430 1.00 33.91 294 GLY A N 1
ATOM 1869 C CA . GLY A 1 274 ? 4.667 41.163 167.474 1.00 34.57 294 GLY A CA 1
ATOM 1870 C C . GLY A 1 274 ? 4.184 40.554 168.770 1.00 34.80 294 GLY A C 1
ATOM 1871 O O . GLY A 1 274 ? 3.109 39.974 168.816 1.00 35.23 294 GLY A O 1
ATOM 1872 N N . ILE A 1 275 ? 4.981 40.668 169.820 1.00 35.35 295 ILE A N 1
ATOM 1873 C CA . ILE A 1 275 ? 4.700 39.979 171.073 1.00 35.41 295 ILE A CA 1
ATOM 1874 C C . ILE A 1 275 ? 4.931 40.905 172.267 1.00 35.84 295 ILE A C 1
ATOM 1875 O O . ILE A 1 275 ? 5.895 41.667 172.278 1.00 35.86 295 ILE A O 1
ATOM 1880 N N . MET A 1 276 ? 4.046 40.837 173.268 1.00 36.32 296 MET A N 1
ATOM 1881 C CA . MET A 1 276 ? 4.277 41.527 174.553 1.00 36.65 296 MET A CA 1
ATOM 1882 C C . MET A 1 276 ? 4.546 40.481 175.629 1.00 36.15 296 MET A C 1
ATOM 1883 O O . MET A 1 276 ? 3.747 39.574 175.817 1.00 36.36 296 MET A O 1
ATOM 1888 N N . ILE A 1 277 ? 5.691 40.593 176.301 1.00 36.08 297 ILE A N 1
ATOM 1889 C CA . ILE A 1 277 ? 6.046 39.696 177.405 1.00 35.70 297 ILE A CA 1
ATOM 1890 C C . ILE A 1 277 ? 5.643 40.330 178.736 1.00 35.66 297 ILE A C 1
ATOM 1891 O O . ILE A 1 277 ? 6.150 41.398 179.094 1.00 35.87 297 ILE A O 1
ATOM 1896 N N . ALA A 1 278 ? 4.735 39.663 179.457 1.00 35.06 298 ALA A N 1
ATOM 1897 C CA . ALA A 1 278 ? 4.248 40.125 180.770 1.00 34.63 298 ALA A CA 1
ATOM 1898 C C . ALA A 1 278 ? 4.896 39.310 181.900 1.00 34.53 298 ALA A C 1
ATOM 1899 O O . ALA A 1 278 ? 4.351 38.301 182.346 1.00 34.50 298 ALA A O 1
ATOM 1901 N N . ARG A 1 279 ? 6.061 39.764 182.362 1.00 34.35 299 ARG A N 1
ATOM 1902 C CA . ARG A 1 279 ? 6.884 38.992 183.311 1.00 34.29 299 ARG A CA 1
ATOM 1903 C C . ARG A 1 279 ? 6.191 38.685 184.625 1.00 34.51 299 ARG A C 1
ATOM 1904 O O . ARG A 1 279 ? 6.208 37.536 185.079 1.00 35.27 299 ARG A O 1
ATOM 1912 N N . GLY A 1 280 ? 5.578 39.706 185.226 1.00 34.77 300 GLY A N 1
ATOM 1913 C CA . GLY A 1 280 ? 4.866 39.567 186.497 1.00 34.60 300 GLY A CA 1
ATOM 1914 C C . GLY A 1 280 ? 3.832 38.461 186.449 1.00 35.24 300 GLY A C 1
ATOM 1915 O O . GLY A 1 280 ? 3.857 37.544 187.270 1.00 34.98 300 GLY A O 1
ATOM 1916 N N . ASP A 1 281 ? 2.948 38.538 185.456 1.00 35.06 301 ASP A N 1
ATOM 1917 C CA . ASP A 1 281 ? 1.929 37.525 185.213 1.00 35.06 301 ASP A CA 1
ATOM 1918 C C . ASP A 1 281 ? 2.511 36.122 185.048 1.00 35.31 301 ASP A C 1
ATOM 1919 O O . ASP A 1 281 ? 2.031 35.154 185.670 1.00 35.26 301 ASP A O 1
ATOM 1924 N N . LEU A 1 282 ? 3.545 36.007 184.214 1.00 35.35 302 LEU A N 1
ATOM 1925 C CA . LEU A 1 282 ? 4.245 34.738 184.030 1.00 35.30 302 LEU A CA 1
ATOM 1926 C C . LEU A 1 282 ? 4.816 34.248 185.349 1.00 35.26 302 LEU A C 1
ATOM 1927 O O . LEU A 1 282 ? 4.815 33.047 185.619 1.00 34.97 302 LEU A O 1
ATOM 1932 N N . GLY A 1 283 ? 5.277 35.193 186.176 1.00 35.51 303 GLY A N 1
ATOM 1933 C CA . GLY A 1 283 ? 5.861 34.892 187.495 1.00 35.72 303 GLY A CA 1
ATOM 1934 C C . GLY A 1 283 ? 4.867 34.277 188.458 1.00 36.01 303 GLY A C 1
ATOM 1935 O O . GLY A 1 283 ? 5.258 33.673 189.450 1.00 35.85 303 GLY A O 1
ATOM 1936 N N . MET A 1 284 ? 3.580 34.426 188.146 1.00 36.75 304 MET A N 1
ATOM 1937 C CA . MET A 1 284 ? 2.484 33.773 188.880 1.00 37.45 304 MET A CA 1
ATOM 1938 C C . MET A 1 284 ? 2.340 32.289 188.560 1.00 37.37 304 MET A C 1
ATOM 1939 O O . MET A 1 284 ? 1.875 31.511 189.392 1.00 37.46 304 MET A O 1
ATOM 1944 N N . GLU A 1 285 ? 2.728 31.892 187.358 1.00 37.46 305 GLU A N 1
ATOM 1945 C CA . GLU A 1 285 ? 2.470 30.534 186.929 1.00 37.86 305 GLU A CA 1
ATOM 1946 C C . GLU A 1 285 ? 3.720 29.678 186.855 1.00 38.15 305 GLU A C 1
ATOM 1947 O O . GLU A 1 285 ? 3.629 28.465 186.708 1.00 38.21 305 GLU A O 1
ATOM 1953 N N . ILE A 1 286 ? 4.879 30.321 186.975 1.00 38.28 306 ILE A N 1
ATOM 1954 C CA . ILE A 1 286 ? 6.173 29.689 186.725 1.00 38.46 306 ILE A CA 1
ATOM 1955 C C . ILE A 1 286 ? 7.118 30.061 187.860 1.00 37.90 306 ILE A C 1
ATOM 1956 O O . ILE A 1 286 ? 7.083 31.207 188.313 1.00 37.32 306 ILE A O 1
ATOM 1961 N N . PRO A 1 287 ? 7.950 29.099 188.331 1.00 37.66 307 PRO A N 1
ATOM 1962 C CA . PRO A 1 287 ? 8.990 29.419 189.300 1.00 37.97 307 PRO A CA 1
ATOM 1963 C C . PRO A 1 287 ? 9.855 30.600 188.840 1.00 38.49 307 PRO A C 1
ATOM 1964 O O . PRO A 1 287 ? 10.225 30.679 187.657 1.00 38.09 307 PRO A O 1
ATOM 1968 N N . PRO A 1 288 ? 10.186 31.511 189.775 1.00 39.03 308 PRO A N 1
ATOM 1969 C CA . PRO A 1 288 ? 10.824 32.767 189.383 1.00 39.39 308 PRO A CA 1
ATOM 1970 C C . PRO A 1 288 ? 12.089 32.494 188.566 1.00 39.90 308 PRO A C 1
ATOM 1971 O O . PRO A 1 288 ? 12.356 33.197 187.587 1.00 39.96 308 PRO A O 1
ATOM 1975 N N . GLU A 1 289 ? 12.798 31.424 188.934 1.00 40.57 309 GLU A N 1
ATOM 1976 C CA . GLU A 1 289 ? 14.067 31.013 188.310 1.00 41.36 309 GLU A CA 1
ATOM 1977 C C . GLU A 1 289 ? 13.960 30.488 186.867 1.00 41.31 309 GLU A C 1
ATOM 1978 O O . GLU A 1 289 ? 14.933 29.956 186.320 1.00 42.09 309 GLU A O 1
ATOM 1984 N N . LYS A 1 290 ? 12.787 30.633 186.258 1.00 41.00 310 LYS A N 1
ATOM 1985 C CA . LYS A 1 290 ? 12.551 30.133 184.909 1.00 40.01 310 LYS A CA 1
ATOM 1986 C C . LYS A 1 290 ? 11.904 31.197 184.051 1.00 39.82 310 LYS A C 1
ATOM 1987 O O . LYS A 1 290 ? 11.840 31.056 182.827 1.00 40.22 310 LYS A O 1
ATOM 1993 N N . VAL A 1 291 ? 11.427 32.267 184.684 1.00 38.87 311 VAL A N 1
ATOM 1994 C CA . VAL A 1 291 ? 10.812 33.358 183.941 1.00 38.16 311 VAL A CA 1
ATOM 1995 C C . VAL A 1 291 ? 11.873 34.099 183.115 1.00 37.84 311 VAL A C 1
ATOM 1996 O O . VAL A 1 291 ? 11.606 34.511 181.990 1.00 37.36 311 VAL A O 1
ATOM 2000 N N . PHE A 1 292 ? 13.075 34.242 183.673 1.00 37.26 312 PHE A N 1
ATOM 2001 C CA . PHE A 1 292 ? 14.148 34.951 182.980 1.00 37.03 312 PHE A CA 1
ATOM 2002 C C . PHE A 1 292 ? 14.530 34.232 181.696 1.00 35.82 312 PHE A C 1
ATOM 2003 O O . PHE A 1 292 ? 14.801 34.878 180.686 1.00 35.53 312 PHE A O 1
ATOM 2011 N N . LEU A 1 293 ? 14.557 32.900 181.775 1.00 35.28 313 LEU A N 1
ATOM 2012 C CA . LEU A 1 293 ? 14.788 32.009 180.647 1.00 34.52 313 LEU A CA 1
ATOM 2013 C C . LEU A 1 293 ? 13.735 32.191 179.585 1.00 34.35 313 LEU A C 1
ATOM 2014 O O . LEU A 1 293 ? 14.049 32.318 178.404 1.00 34.32 313 LEU A O 1
ATOM 2019 N N . ALA A 1 294 ? 12.478 32.167 180.022 1.00 34.40 314 ALA A N 1
ATOM 2020 C CA . ALA A 1 294 ? 11.330 32.371 179.152 1.00 34.55 314 ALA A CA 1
ATOM 2021 C C . ALA A 1 294 ? 11.431 33.731 178.471 1.00 34.22 314 ALA A C 1
ATOM 2022 O O . ALA A 1 294 ? 11.139 33.833 177.293 1.00 34.45 314 ALA A O 1
ATOM 2024 N N . GLN A 1 295 ? 11.871 34.763 179.195 1.00 34.17 315 GLN A N 1
ATOM 2025 C CA . GLN A 1 295 ? 12.027 36.096 178.578 1.00 34.49 315 GLN A CA 1
ATOM 2026 C C . GLN A 1 295 ? 13.067 36.079 177.457 1.00 34.67 315 GLN A C 1
ATOM 2027 O O . GLN A 1 295 ? 12.786 36.505 176.343 1.00 34.48 315 GLN A O 1
ATOM 2033 N N . LYS A 1 296 ? 14.253 35.571 177.773 1.00 35.19 316 LYS A N 1
ATOM 2034 C CA . LYS A 1 296 ? 15.367 35.448 176.832 1.00 36.64 316 LYS A CA 1
ATOM 2035 C C . LYS A 1 296 ? 14.966 34.746 175.543 1.00 37.03 316 LYS A C 1
ATOM 2036 O O . LYS A 1 296 ? 15.237 35.251 174.443 1.00 36.51 316 LYS A O 1
ATOM 2042 N N . MET A 1 297 ? 14.351 33.567 175.702 1.00 37.41 317 MET A N 1
ATOM 2043 C CA . MET A 1 297 ? 13.977 32.710 174.587 1.00 38.35 317 MET A CA 1
ATOM 2044 C C . MET A 1 297 ? 12.935 33.358 173.692 1.00 37.14 317 MET A C 1
ATOM 2045 O O . MET A 1 297 ? 13.085 33.326 172.480 1.00 37.79 317 MET A O 1
ATOM 2050 N N . MET A 1 298 ? 11.892 33.942 174.284 1.00 36.26 318 MET A N 1
ATOM 2051 C CA . MET A 1 298 ? 10.848 34.634 173.513 1.00 35.13 318 MET A CA 1
ATOM 2052 C C . MET A 1 298 ? 11.388 35.843 172.749 1.00 34.93 318 MET A C 1
ATOM 2053 O O . MET A 1 298 ? 10.980 36.085 171.603 1.00 34.51 318 MET A O 1
ATOM 2058 N N . ILE A 1 299 ? 12.281 36.614 173.378 1.00 34.01 319 ILE A N 1
ATOM 2059 C CA . ILE A 1 299 ? 12.876 37.765 172.706 1.00 33.72 319 ILE A CA 1
ATOM 2060 C C . ILE A 1 299 ? 13.728 37.290 171.527 1.00 34.24 319 ILE A C 1
ATOM 2061 O O . ILE A 1 299 ? 13.554 37.774 170.404 1.00 34.52 319 ILE A O 1
ATOM 2066 N N . ALA A 1 300 ? 14.608 36.311 171.787 1.00 33.94 320 ALA A N 1
ATOM 2067 C CA . ALA A 1 300 ? 15.456 35.696 170.764 1.00 33.94 320 ALA A CA 1
ATOM 2068 C C . ALA A 1 300 ? 14.675 35.219 169.549 1.00 34.32 320 ALA A C 1
ATOM 2069 O O . ALA A 1 300 ? 15.098 35.463 168.409 1.00 34.51 320 ALA A O 1
ATOM 2071 N N . LYS A 1 301 ? 13.549 34.541 169.793 1.00 34.00 321 LYS A N 1
ATOM 2072 C CA . LYS A 1 301 ? 12.670 34.033 168.729 1.00 34.03 321 LYS A CA 1
ATOM 2073 C C . LYS A 1 301 ? 11.968 35.148 167.933 1.00 34.31 321 LYS A C 1
ATOM 2074 O O . LYS A 1 301 ? 11.701 35.002 166.737 1.00 34.63 321 LYS A O 1
ATOM 2080 N N . CYS A 1 302 ? 11.635 36.240 168.612 1.00 34.55 322 CYS A N 1
ATOM 2081 C CA . CYS A 1 302 ? 11.059 37.423 167.961 1.00 34.71 322 CYS A CA 1
ATOM 2082 C C . CYS A 1 302 ? 12.099 38.127 167.081 1.00 34.87 322 CYS A C 1
ATOM 2083 O O . CYS A 1 302 ? 11.781 38.562 165.964 1.00 34.26 322 CYS A O 1
ATOM 2086 N N . ASN A 1 303 ? 13.328 38.254 167.600 1.00 34.11 323 ASN A N 1
ATOM 2087 C CA . ASN A 1 303 ? 14.444 38.783 166.822 1.00 33.94 323 ASN A CA 1
ATOM 2088 C C . ASN A 1 303 ? 14.714 37.974 165.521 1.00 34.36 323 ASN A C 1
ATOM 2089 O O . ASN A 1 303 ? 14.780 38.541 164.420 1.00 35.15 323 ASN A O 1
ATOM 2094 N N . VAL A 1 304 ? 14.883 36.663 165.649 1.00 34.66 324 VAL A N 1
ATOM 2095 C CA . VAL A 1 304 ? 15.286 35.801 164.514 1.00 35.29 324 VAL A CA 1
ATOM 2096 C C . VAL A 1 304 ? 14.267 35.827 163.362 1.00 34.98 324 VAL A C 1
ATOM 2097 O O . VAL A 1 304 ? 14.570 35.475 162.227 1.00 35.10 324 VAL A O 1
ATOM 2101 N N . VAL A 1 305 ? 13.070 36.290 163.668 1.00 35.19 325 VAL A N 1
ATOM 2102 C CA . VAL A 1 305 ? 11.990 36.316 162.716 1.00 35.49 325 VAL A CA 1
ATOM 2103 C C . VAL A 1 305 ? 11.622 37.795 162.375 1.00 35.11 325 VAL A C 1
ATOM 2104 O O . VAL A 1 305 ? 10.777 38.059 161.516 1.00 34.27 325 VAL A O 1
ATOM 2108 N N . GLY A 1 306 ? 12.296 38.748 163.031 1.00 34.58 326 GLY A N 1
ATOM 2109 C CA . GLY A 1 306 ? 12.110 40.190 162.746 1.00 34.23 326 GLY A CA 1
ATOM 2110 C C . GLY A 1 306 ? 10.803 40.828 163.196 1.00 34.43 326 GLY A C 1
ATOM 2111 O O . GLY A 1 306 ? 10.356 41.846 162.617 1.00 34.41 326 GLY A O 1
ATOM 2112 N N . LYS A 1 307 ? 10.165 40.247 164.220 1.00 33.71 327 LYS A N 1
ATOM 2113 C CA . LYS A 1 307 ? 8.892 40.799 164.712 1.00 33.46 327 LYS A CA 1
ATOM 2114 C C . LYS A 1 307 ? 9.149 41.499 166.027 1.00 33.28 327 LYS A C 1
ATOM 2115 O O . LYS A 1 307 ? 9.890 40.991 166.849 1.00 33.37 327 LYS A O 1
ATOM 2121 N N . PRO A 1 308 ? 8.554 42.680 166.211 1.00 33.25 328 PRO A N 1
ATOM 2122 C CA . PRO A 1 308 ? 8.847 43.463 167.409 1.00 33.69 328 PRO A CA 1
ATOM 2123 C C . PRO A 1 308 ? 8.432 42.753 168.692 1.00 34.17 328 PRO A C 1
ATOM 2124 O O . PRO A 1 308 ? 7.397 42.070 168.743 1.00 34.22 328 PRO A O 1
ATOM 2128 N N . VAL A 1 309 ? 9.231 42.937 169.734 1.00 34.54 329 VAL A N 1
ATOM 2129 C CA . VAL A 1 309 ? 8.855 42.416 171.037 1.00 34.51 329 VAL A CA 1
ATOM 2130 C C . VAL A 1 309 ? 8.892 43.523 172.095 1.00 35.11 329 VAL A C 1
ATOM 2131 O O . VAL A 1 309 ? 9.805 44.346 172.100 1.00 35.39 329 VAL A O 1
ATOM 2135 N N . ILE A 1 310 ? 7.864 43.540 172.951 1.00 35.19 330 ILE A N 1
ATOM 2136 C CA . ILE A 1 310 ? 7.749 44.463 174.082 1.00 35.12 330 ILE A CA 1
ATOM 2137 C C . ILE A 1 310 ? 7.947 43.728 175.424 1.00 35.15 330 ILE A C 1
ATOM 2138 O O . ILE A 1 310 ? 7.256 42.760 175.743 1.00 34.08 330 ILE A O 1
ATOM 2143 N N . THR A 1 311 ? 8.893 44.216 176.214 1.00 34.98 331 THR A N 1
ATOM 2144 C CA . THR A 1 311 ? 9.070 43.731 177.568 1.00 34.91 331 THR A CA 1
ATOM 2145 C C . THR A 1 311 ? 8.263 44.624 178.537 1.00 34.53 331 THR A C 1
ATOM 2146 O O . THR A 1 311 ? 8.488 45.835 178.629 1.00 34.19 331 THR A O 1
ATOM 2150 N N . ALA A 1 312 ? 7.320 44.012 179.248 1.00 34.08 332 ALA A N 1
ATOM 2151 C CA . ALA A 1 312 ? 6.380 44.732 180.096 1.00 34.21 332 ALA A CA 1
ATOM 2152 C C . ALA A 1 312 ? 6.355 44.233 181.554 1.00 34.59 332 ALA A C 1
ATOM 2153 O O . ALA A 1 312 ? 6.823 43.140 181.868 1.00 34.92 332 ALA A O 1
ATOM 2155 N N . THR A 1 313 ? 5.778 45.053 182.425 1.00 34.56 333 THR A N 1
ATOM 2156 C CA . THR A 1 313 ? 5.615 44.778 183.853 1.00 34.02 333 THR A CA 1
ATOM 2157 C C . THR A 1 313 ? 6.931 44.750 184.633 1.00 34.18 333 THR A C 1
ATOM 2158 O O . THR A 1 313 ? 7.991 44.401 184.113 1.00 33.02 333 THR A O 1
ATOM 2162 N N . GLN A 1 314 ? 6.833 45.132 185.897 1.00 34.50 334 GLN A N 1
ATOM 2163 C CA . GLN A 1 314 ? 7.959 45.103 186.802 1.00 35.74 334 GLN A CA 1
ATOM 2164 C C . GLN A 1 314 ? 9.171 45.810 186.186 1.00 36.16 334 GLN A C 1
ATOM 2165 O O . GLN A 1 314 ? 10.278 45.260 186.191 1.00 36.26 334 GLN A O 1
ATOM 2171 N N . MET A 1 315 ? 8.954 47.008 185.636 1.00 36.54 335 MET A N 1
ATOM 2172 C CA . MET A 1 315 ? 10.030 47.746 184.973 1.00 37.32 335 MET A CA 1
ATOM 2173 C C . MET A 1 315 ? 10.767 48.672 185.949 1.00 37.08 335 MET A C 1
ATOM 2174 O O . MET A 1 315 ? 11.824 48.313 186.438 1.00 36.89 335 MET A O 1
ATOM 2179 N N . LEU A 1 316 ? 10.199 49.850 186.214 1.00 37.13 336 LEU A N 1
ATOM 2180 C CA . LEU A 1 316 ? 10.763 50.833 187.142 1.00 37.15 336 LEU A CA 1
ATOM 2181 C C . LEU A 1 316 ? 9.716 51.179 188.184 1.00 37.62 336 LEU A C 1
ATOM 2182 O O . LEU A 1 316 ? 9.464 52.348 188.475 1.00 37.76 336 LEU A O 1
ATOM 2187 N N . GLU A 1 317 ? 9.126 50.136 188.748 1.00 38.21 337 GLU A N 1
ATOM 2188 C CA . GLU A 1 317 ? 7.988 50.251 189.640 1.00 38.86 337 GLU A CA 1
ATOM 2189 C C . GLU A 1 317 ? 8.184 51.204 190.812 1.00 38.04 337 GLU A C 1
ATOM 2190 O O . GLU A 1 317 ? 7.252 51.912 191.175 1.00 37.98 337 GLU A O 1
ATOM 2196 N N . SER A 1 318 ? 9.382 51.244 191.395 1.00 37.63 338 SER A N 1
ATOM 2197 C CA . SER A 1 318 ? 9.632 52.119 192.556 1.00 37.14 338 SER A CA 1
ATOM 2198 C C . SER A 1 318 ? 9.470 53.603 192.232 1.00 36.79 338 SER A C 1
ATOM 2199 O O . SER A 1 318 ? 9.226 54.418 193.126 1.00 36.78 338 SER A O 1
ATOM 2202 N N . MET A 1 319 ? 9.594 53.943 190.951 1.00 36.50 339 MET A N 1
ATOM 2203 C CA . MET A 1 319 ? 9.505 55.328 190.492 1.00 36.21 339 MET A CA 1
ATOM 2204 C C . MET A 1 319 ? 8.071 55.844 190.424 1.00 35.98 339 MET A C 1
ATOM 2205 O O . MET A 1 319 ? 7.841 57.011 190.082 1.00 36.18 339 MET A O 1
ATOM 2210 N N . ILE A 1 320 ? 7.117 54.970 190.740 1.00 35.71 340 ILE A N 1
ATOM 2211 C CA . ILE A 1 320 ? 5.737 55.370 191.010 1.00 36.05 340 ILE A CA 1
ATOM 2212 C C . ILE A 1 320 ? 5.767 56.384 192.152 1.00 36.01 340 ILE A C 1
ATOM 2213 O O . ILE A 1 320 ? 5.036 57.376 192.119 1.00 36.24 340 ILE A O 1
ATOM 2218 N N . LYS A 1 321 ? 6.661 56.158 193.119 1.00 36.12 341 LYS A N 1
ATOM 2219 C CA . LYS A 1 321 ? 6.767 56.988 194.337 1.00 36.18 341 LYS A CA 1
ATOM 2220 C C . LYS A 1 321 ? 8.124 57.698 194.561 1.00 35.96 341 LYS A C 1
ATOM 2221 O O . LYS A 1 321 ? 8.193 58.686 195.290 1.00 36.06 341 LYS A O 1
ATOM 2227 N N . ASN A 1 322 ? 9.191 57.194 193.943 1.00 36.13 342 ASN A N 1
ATOM 2228 C CA . ASN A 1 322 ? 10.550 57.738 194.116 1.00 36.00 342 ASN A CA 1
ATOM 2229 C C . ASN A 1 322 ? 11.122 58.354 192.829 1.00 35.87 342 ASN A C 1
ATOM 2230 O O . ASN A 1 322 ? 10.982 57.778 191.754 1.00 35.63 342 ASN A O 1
ATOM 2235 N N . PRO A 1 323 ? 11.791 59.517 192.945 1.00 36.03 343 PRO A N 1
ATOM 2236 C CA . PRO A 1 323 ? 12.297 60.271 191.791 1.00 36.13 343 PRO A CA 1
ATOM 2237 C C . PRO A 1 323 ? 13.462 59.598 191.052 1.00 36.32 343 PRO A C 1
ATOM 2238 O O . PRO A 1 323 ? 13.824 60.024 189.946 1.00 36.46 343 PRO A O 1
ATOM 2242 N N . ARG A 1 324 ? 14.044 58.575 191.677 1.00 36.29 344 ARG A N 1
ATOM 2243 C CA . ARG A 1 324 ? 15.155 57.803 191.124 1.00 36.07 344 ARG A CA 1
ATOM 2244 C C . ARG A 1 324 ? 14.793 56.300 191.168 1.00 35.96 344 ARG A C 1
ATOM 2245 O O . ARG A 1 324 ? 14.039 55.877 192.054 1.00 35.64 344 ARG A O 1
ATOM 2253 N N . PRO A 1 325 ? 15.308 55.494 190.204 1.00 35.55 345 PRO A N 1
ATOM 2254 C CA . PRO A 1 325 ? 15.094 54.044 190.265 1.00 35.37 345 PRO A CA 1
ATOM 2255 C C . PRO A 1 325 ? 16.116 53.379 191.168 1.00 34.79 345 PRO A C 1
ATOM 2256 O O . PRO A 1 325 ? 17.125 53.988 191.525 1.00 35.23 345 PRO A O 1
ATOM 2260 N N . THR A 1 326 ? 15.870 52.127 191.523 1.00 34.50 346 THR A N 1
ATOM 2261 C CA . THR A 1 326 ? 16.864 51.372 192.262 1.00 33.41 346 THR A CA 1
ATOM 2262 C C . THR A 1 326 ? 17.889 50.793 191.283 1.00 33.39 346 THR A C 1
ATOM 2263 O O . THR A 1 326 ? 17.639 50.691 190.084 1.00 33.65 346 THR A O 1
ATOM 2267 N N . ARG A 1 327 ? 19.046 50.426 191.819 1.00 33.35 347 ARG A N 1
ATOM 2268 C CA . ARG A 1 327 ? 20.105 49.762 191.081 1.00 32.94 347 ARG A CA 1
ATOM 2269 C C . ARG A 1 327 ? 19.577 48.522 190.359 1.00 32.95 347 ARG A C 1
ATOM 2270 O O . ARG A 1 327 ? 19.861 48.321 189.174 1.00 33.66 347 ARG A O 1
ATOM 2278 N N . ALA A 1 328 ? 18.789 47.715 191.073 1.00 32.87 348 ALA A N 1
ATOM 2279 C CA . ALA A 1 328 ? 18.258 46.435 190.582 1.00 32.40 348 ALA A CA 1
ATOM 2280 C C . ALA A 1 328 ? 17.243 46.626 189.462 1.00 32.35 348 ALA A C 1
ATOM 2281 O O . ALA A 1 328 ? 17.208 45.861 188.491 1.00 32.47 348 ALA A O 1
ATOM 2283 N N . GLU A 1 329 ? 16.415 47.653 189.602 1.00 32.52 349 GLU A N 1
ATOM 2284 C CA . GLU A 1 329 ? 15.455 48.030 188.560 1.00 32.67 349 GLU A CA 1
ATOM 2285 C C . GLU A 1 329 ? 16.158 48.475 187.287 1.00 32.00 349 GLU A C 1
ATOM 2286 O O . GLU A 1 329 ? 15.838 47.996 186.219 1.00 32.15 349 GLU A O 1
ATOM 2292 N N . ALA A 1 330 ? 17.126 49.383 187.410 1.00 32.38 350 ALA A N 1
ATOM 2293 C CA . ALA A 1 330 ? 17.964 49.823 186.276 1.00 31.77 350 ALA A CA 1
ATOM 2294 C C . ALA A 1 330 ? 18.610 48.632 185.566 1.00 31.81 350 ALA A C 1
ATOM 2295 O O . ALA A 1 330 ? 18.560 48.547 184.339 1.00 31.67 350 ALA A O 1
ATOM 2297 N N . ALA A 1 331 ? 19.200 47.716 186.348 1.00 31.48 351 ALA A N 1
ATOM 2298 C CA . ALA A 1 331 ? 19.801 46.484 185.833 1.00 31.77 351 ALA A CA 1
ATOM 2299 C C . ALA A 1 331 ? 18.795 45.581 185.088 1.00 32.51 351 ALA A C 1
ATOM 2300 O O . ALA A 1 331 ? 19.114 45.024 184.028 1.00 32.80 351 ALA A O 1
ATOM 2302 N N . ASP A 1 332 ? 17.583 45.452 185.632 1.00 33.24 352 ASP A N 1
ATOM 2303 C CA . ASP A 1 332 ? 16.520 44.620 185.037 1.00 33.93 352 ASP A CA 1
ATOM 2304 C C . ASP A 1 332 ? 16.111 45.132 183.655 1.00 34.52 352 ASP A C 1
ATOM 2305 O O . ASP A 1 332 ? 15.974 44.352 182.702 1.00 35.11 352 ASP A O 1
ATOM 2310 N N . VAL A 1 333 ? 15.903 46.444 183.554 1.00 34.28 353 VAL A N 1
ATOM 2311 C CA . VAL A 1 333 ? 15.609 47.103 182.279 1.00 33.80 353 VAL A CA 1
ATOM 2312 C C . VAL A 1 333 ? 16.721 46.864 181.236 1.00 34.02 353 VAL A C 1
ATOM 2313 O O . VAL A 1 333 ? 16.431 46.462 180.106 1.00 33.02 353 VAL A O 1
ATOM 2317 N N . ALA A 1 334 ? 17.978 47.100 181.636 1.00 33.54 354 ALA A N 1
ATOM 2318 C CA . ALA A 1 334 ? 19.143 46.955 180.762 1.00 34.01 354 ALA A CA 1
ATOM 2319 C C . ALA A 1 334 ? 19.292 45.531 180.225 1.00 34.42 354 ALA A C 1
ATOM 2320 O O . ALA A 1 334 ? 19.638 45.342 179.060 1.00 34.67 354 ALA A O 1
ATOM 2322 N N . ASN A 1 335 ? 19.049 44.545 181.097 1.00 35.03 355 ASN A N 1
ATOM 2323 C CA A ASN A 1 335 ? 19.116 43.160 180.670 0.50 34.73 355 ASN A CA 1
ATOM 2324 C CA B ASN A 1 335 ? 19.028 43.103 180.780 0.50 34.78 355 ASN A CA 1
ATOM 2325 C C . ASN A 1 335 ? 18.062 42.822 179.628 1.00 34.90 355 ASN A C 1
ATOM 2326 O O . ASN A 1 335 ? 18.368 42.099 178.691 1.00 35.83 355 ASN A O 1
ATOM 2335 N N . ALA A 1 336 ? 16.866 43.392 179.736 1.00 34.72 356 ALA A N 1
ATOM 2336 C CA . ALA A 1 336 ? 15.847 43.267 178.701 1.00 33.80 356 ALA A CA 1
ATOM 2337 C C . ALA A 1 336 ? 16.382 43.810 177.376 1.00 34.35 356 ALA A C 1
ATOM 2338 O O . ALA A 1 336 ? 16.179 43.190 176.327 1.00 34.68 356 ALA A O 1
ATOM 2340 N N . VAL A 1 337 ? 17.105 44.938 177.425 1.00 34.18 357 VAL A N 1
ATOM 2341 C CA . VAL A 1 337 ? 17.642 45.575 176.215 1.00 33.27 357 VAL A CA 1
ATOM 2342 C C . VAL A 1 337 ? 18.713 44.679 175.601 1.00 33.97 357 VAL A C 1
ATOM 2343 O O . VAL A 1 337 ? 18.700 44.423 174.389 1.00 33.54 357 VAL A O 1
ATOM 2347 N N . LEU A 1 338 ? 19.603 44.162 176.457 1.00 34.33 358 LEU A N 1
ATOM 2348 C CA . LEU A 1 338 ? 20.676 43.257 176.043 1.00 34.32 358 LEU A CA 1
ATOM 2349 C C . LEU A 1 338 ? 20.163 41.898 175.514 1.00 34.18 358 LEU A C 1
ATOM 2350 O O . LEU A 1 338 ? 20.795 41.292 174.656 1.00 34.10 358 LEU A O 1
ATOM 2355 N N . ASP A 1 339 ? 19.030 41.435 176.031 1.00 33.85 359 ASP A N 1
ATOM 2356 C CA . ASP A 1 339 ? 18.336 40.260 175.514 1.00 34.17 359 ASP A CA 1
ATOM 2357 C C . ASP A 1 339 ? 17.851 40.452 174.068 1.00 34.41 359 ASP A C 1
ATOM 2358 O O . ASP A 1 339 ? 17.651 39.475 173.344 1.00 34.40 359 ASP A O 1
ATOM 2363 N N . GLY A 1 340 ? 17.625 41.703 173.671 1.00 34.36 360 GLY A N 1
ATOM 2364 C CA . GLY A 1 340 ? 17.278 42.030 172.290 1.00 34.18 360 GLY A CA 1
ATOM 2365 C C . GLY A 1 340 ? 15.908 42.650 172.126 1.00 34.47 360 GLY A C 1
ATOM 2366 O O . GLY A 1 340 ? 15.364 42.703 171.018 1.00 34.17 360 GLY A O 1
ATOM 2367 N N . THR A 1 341 ? 15.335 43.126 173.225 1.00 34.04 361 THR A N 1
ATOM 2368 C CA . THR A 1 341 ? 13.988 43.706 173.160 1.00 33.46 361 THR A CA 1
ATOM 2369 C C . THR A 1 341 ? 13.930 44.938 172.254 1.00 34.01 361 THR A C 1
ATOM 2370 O O . THR A 1 341 ? 14.868 45.736 172.224 1.00 33.01 361 THR A O 1
ATOM 2374 N N . ASP A 1 342 ? 12.835 45.057 171.499 1.00 34.76 362 ASP A N 1
ATOM 2375 C CA . ASP A 1 342 ? 12.566 46.213 170.665 1.00 35.70 362 ASP A CA 1
ATOM 2376 C C . ASP A 1 342 ? 12.063 47.393 171.493 1.00 36.17 362 ASP A C 1
ATOM 2377 O O . ASP A 1 342 ? 12.507 48.533 171.261 1.00 36.42 362 ASP A O 1
ATOM 2382 N N . CYS A 1 343 ? 11.119 47.104 172.412 1.00 35.62 363 CYS A N 1
ATOM 2383 C CA . CYS A 1 343 ? 10.486 48.072 173.311 1.00 35.25 363 CYS A CA 1
ATOM 2384 C C . CYS A 1 343 ? 10.523 47.658 174.777 1.00 35.21 363 CYS A C 1
ATOM 2385 O O . CYS A 1 343 ? 10.452 46.476 175.122 1.00 35.10 363 CYS A O 1
ATOM 2388 N N . VAL A 1 344 ? 10.620 48.664 175.634 1.00 34.90 364 VAL A N 1
ATOM 2389 C CA . VAL A 1 344 ? 10.386 48.536 177.059 1.00 34.16 364 VAL A CA 1
ATOM 2390 C C . VAL A 1 344 ? 9.094 49.324 177.344 1.00 34.79 364 VAL A C 1
ATOM 2391 O O . VAL A 1 344 ? 8.776 50.286 176.637 1.00 34.37 364 VAL A O 1
ATOM 2395 N N . MET A 1 345 ? 8.332 48.912 178.355 1.00 34.88 365 MET A N 1
ATOM 2396 C CA . MET A 1 345 ? 7.017 49.503 178.568 1.00 34.66 365 MET A CA 1
ATOM 2397 C C . MET A 1 345 ? 6.771 49.904 180.012 1.00 34.86 365 MET A C 1
ATOM 2398 O O . MET A 1 345 ? 6.970 49.107 180.931 1.00 35.09 365 MET A O 1
ATOM 2403 N N . LEU A 1 346 ? 6.324 51.146 180.198 1.00 34.75 366 LEU A N 1
ATOM 2404 C CA . LEU A 1 346 ? 5.970 51.649 181.517 1.00 34.10 366 LEU A CA 1
ATOM 2405 C C . LEU A 1 346 ? 4.459 51.504 181.750 1.00 33.75 366 LEU A C 1
ATOM 2406 O O . LEU A 1 346 ? 3.649 51.716 180.839 1.00 32.99 366 LEU A O 1
ATOM 2411 N N . SER A 1 347 ? 4.101 51.116 182.970 1.00 33.07 367 SER A N 1
ATOM 2412 C CA . SER A 1 347 ? 2.721 50.859 183.319 1.00 32.72 367 SER A CA 1
ATOM 2413 C C . SER A 1 347 ? 2.263 51.880 184.360 1.00 32.55 367 SER A C 1
ATOM 2414 O O . SER A 1 347 ? 1.999 53.039 184.016 1.00 32.69 367 SER A O 1
ATOM 2417 N N . GLY A 1 348 ? 2.182 51.462 185.622 1.00 32.21 368 GLY A N 1
ATOM 2418 C CA . GLY A 1 348 ? 1.798 52.347 186.713 1.00 31.86 368 GLY A CA 1
ATOM 2419 C C . GLY A 1 348 ? 2.730 53.534 186.865 1.00 31.91 368 GLY A C 1
ATOM 2420 O O . GLY A 1 348 ? 2.316 54.578 187.357 1.00 32.62 368 GLY A O 1
ATOM 2421 N N . GLU A 1 349 ? 3.980 53.387 186.431 1.00 32.15 369 GLU A N 1
ATOM 2422 C CA . GLU A 1 349 ? 4.975 54.488 186.491 1.00 33.00 369 GLU A CA 1
ATOM 2423 C C . GLU A 1 349 ? 4.500 55.765 185.783 1.00 32.35 369 GLU A C 1
ATOM 2424 O O . GLU A 1 349 ? 4.733 56.869 186.254 1.00 32.50 369 GLU A O 1
ATOM 2430 N N . THR A 1 350 ? 3.818 55.606 184.653 1.00 32.76 370 THR A N 1
ATOM 2431 C CA . THR A 1 350 ? 3.328 56.769 183.906 1.00 32.52 370 THR A CA 1
ATOM 2432 C C . THR A 1 350 ? 1.844 57.022 184.147 1.00 32.50 370 THR A C 1
ATOM 2433 O O . THR A 1 350 ? 1.418 58.172 184.290 1.00 32.18 370 THR A O 1
ATOM 2437 N N . ALA A 1 351 ? 1.070 55.943 184.220 1.00 32.38 371 ALA A N 1
ATOM 2438 C CA . ALA A 1 351 ? -0.373 56.048 184.378 1.00 32.61 371 ALA A CA 1
ATOM 2439 C C . ALA A 1 351 ? -0.792 56.672 185.713 1.00 32.78 371 ALA A C 1
ATOM 2440 O O . ALA A 1 351 ? -1.741 57.481 185.757 1.00 33.45 371 ALA A O 1
ATOM 2442 N N . ASN A 1 352 ? -0.083 56.334 186.798 1.00 32.80 372 ASN A N 1
ATOM 2443 C CA A ASN A 1 352 ? -0.484 56.774 188.142 0.50 32.39 372 ASN A CA 1
ATOM 2444 C CA B ASN A 1 352 ? -0.483 56.778 188.139 0.50 32.80 372 ASN A CA 1
ATOM 2445 C C . ASN A 1 352 ? 0.644 57.335 189.020 1.00 32.59 372 ASN A C 1
ATOM 2446 O O . ASN A 1 352 ? 0.398 57.772 190.140 1.00 33.04 372 ASN A O 1
ATOM 2455 N N . GLY A 1 353 ? 1.873 57.343 188.521 1.00 32.53 373 GLY A N 1
ATOM 2456 C CA . GLY A 1 353 ? 3.014 57.753 189.343 1.00 32.77 373 GLY A CA 1
ATOM 2457 C C . GLY A 1 353 ? 3.169 59.236 189.628 1.00 33.35 373 GLY A C 1
ATOM 2458 O O . GLY A 1 353 ? 2.493 60.071 189.018 1.00 33.27 373 GLY A O 1
ATOM 2459 N N . GLU A 1 354 ? 4.076 59.564 190.551 1.00 33.83 374 GLU A N 1
ATOM 2460 C CA . GLU A 1 354 ? 4.372 60.961 190.907 1.00 34.71 374 GLU A CA 1
ATOM 2461 C C . GLU A 1 354 ? 5.401 61.623 189.981 1.00 34.61 374 GLU A C 1
ATOM 2462 O O . GLU A 1 354 ? 5.518 62.848 189.973 1.00 34.70 374 GLU A O 1
ATOM 2468 N N . PHE A 1 355 ? 6.130 60.812 189.210 1.00 34.78 375 PHE A N 1
ATOM 2469 C CA . PHE A 1 355 ? 7.203 61.292 188.327 1.00 34.69 375 PHE A CA 1
ATOM 2470 C C . PHE A 1 355 ? 7.114 60.719 186.900 1.00 34.66 375 PHE A C 1
ATOM 2471 O O . PHE A 1 355 ? 8.084 60.118 186.420 1.00 34.63 375 PHE A O 1
ATOM 2479 N N . PRO A 1 356 ? 5.972 60.921 186.196 1.00 34.52 376 PRO A N 1
ATOM 2480 C CA . PRO A 1 356 ? 5.820 60.243 184.898 1.00 34.14 376 PRO A CA 1
ATOM 2481 C C . PRO A 1 356 ? 6.886 60.638 183.877 1.00 34.18 376 PRO A C 1
ATOM 2482 O O . PRO A 1 356 ? 7.392 59.779 183.151 1.00 33.97 376 PRO A O 1
ATOM 2486 N N . VAL A 1 357 ? 7.221 61.927 183.844 1.00 34.06 377 VAL A N 1
ATOM 2487 C CA . VAL A 1 357 ? 8.184 62.488 182.895 1.00 34.22 377 VAL A CA 1
ATOM 2488 C C . VAL A 1 357 ? 9.612 62.052 183.229 1.00 34.25 377 VAL A C 1
ATOM 2489 O O . VAL A 1 357 ? 10.348 61.608 182.346 1.00 34.16 377 VAL A O 1
ATOM 2493 N N . ILE A 1 358 ? 9.998 62.175 184.498 1.00 34.28 378 ILE A N 1
ATOM 2494 C CA . ILE A 1 358 ? 11.317 61.725 184.944 1.00 34.67 378 ILE A CA 1
ATOM 2495 C C . ILE A 1 358 ? 11.500 60.225 184.676 1.00 34.81 378 ILE A C 1
ATOM 2496 O O . ILE A 1 358 ? 12.569 59.792 184.261 1.00 35.40 378 ILE A O 1
ATOM 2500 N N . THR A 1 359 ? 10.442 59.439 184.862 1.00 34.86 379 THR A N 1
ATOM 2501 C CA . THR A 1 359 ? 10.530 58.006 184.645 1.00 34.35 379 THR A CA 1
ATOM 2502 C C . THR A 1 359 ? 10.888 57.691 183.201 1.00 34.34 379 THR A C 1
ATOM 2503 O O . THR A 1 359 ? 11.689 56.786 182.938 1.00 34.94 379 THR A O 1
ATOM 2507 N N . VAL A 1 360 ? 10.317 58.434 182.261 1.00 34.07 380 VAL A N 1
ATOM 2508 C CA . VAL A 1 360 ? 10.596 58.167 180.847 1.00 34.05 380 VAL A CA 1
ATOM 2509 C C . VAL A 1 360 ? 12.033 58.523 180.500 1.00 34.28 380 VAL A C 1
ATOM 2510 O O . VAL A 1 360 ? 12.723 57.740 179.841 1.00 34.04 380 VAL A O 1
ATOM 2514 N N . GLU A 1 361 ? 12.471 59.695 180.970 1.00 34.35 381 GLU A N 1
ATOM 2515 C CA . GLU A 1 361 ? 13.847 60.144 180.824 1.00 34.86 381 GLU A CA 1
ATOM 2516 C C . GLU A 1 361 ? 14.856 59.153 181.363 1.00 34.90 381 GLU A C 1
ATOM 2517 O O . GLU A 1 361 ? 15.872 58.895 180.711 1.00 34.88 381 GLU A O 1
ATOM 2523 N N . THR A 1 362 ? 14.594 58.609 182.551 1.00 35.37 382 THR A N 1
ATOM 2524 C CA . THR A 1 362 ? 15.524 57.633 183.131 1.00 36.06 382 THR A CA 1
ATOM 2525 C C . THR A 1 362 ? 15.417 56.273 182.430 1.00 36.09 382 THR A C 1
ATOM 2526 O O . THR A 1 362 ? 16.396 55.530 182.380 1.00 36.36 382 THR A O 1
ATOM 2530 N N . MET A 1 363 ? 14.244 55.969 181.871 1.00 35.72 383 MET A N 1
ATOM 2531 C CA . MET A 1 363 ? 14.073 54.763 181.062 1.00 35.67 383 MET A CA 1
ATOM 2532 C C . MET A 1 363 ? 14.937 54.901 179.809 1.00 35.55 383 MET A C 1
ATOM 2533 O O . MET A 1 363 ? 15.734 54.010 179.491 1.00 35.58 383 MET A O 1
ATOM 2538 N N . ALA A 1 364 ? 14.783 56.034 179.119 1.00 34.96 384 ALA A N 1
ATOM 2539 C CA . ALA A 1 364 ? 15.618 56.398 177.969 1.00 35.21 384 ALA A CA 1
ATOM 2540 C C . ALA A 1 364 ? 17.133 56.357 178.273 1.00 35.18 384 ALA A C 1
ATOM 2541 O O . ALA A 1 364 ? 17.929 55.907 177.458 1.00 35.18 384 ALA A O 1
ATOM 2543 N N . ARG A 1 365 ? 17.500 56.801 179.465 1.00 35.52 385 ARG A N 1
ATOM 2544 C CA . ARG A 1 365 ? 18.892 56.862 179.925 1.00 35.93 385 ARG A CA 1
ATOM 2545 C C . ARG A 1 365 ? 19.494 55.467 180.142 1.00 35.57 385 ARG A C 1
ATOM 2546 O O . ARG A 1 365 ? 20.666 55.239 179.852 1.00 36.02 385 ARG A O 1
ATOM 2554 N N . ILE A 1 366 ? 18.688 54.546 180.658 1.00 35.20 386 ILE A N 1
ATOM 2555 C CA . ILE A 1 366 ? 19.120 53.173 180.930 1.00 34.40 386 ILE A CA 1
ATOM 2556 C C . ILE A 1 366 ? 19.295 52.433 179.616 1.00 34.07 386 ILE A C 1
ATOM 2557 O O . ILE A 1 366 ? 20.219 51.625 179.466 1.00 33.00 386 ILE A O 1
ATOM 2562 N N . CYS A 1 367 ? 18.388 52.697 178.673 1.00 34.07 387 CYS A N 1
ATOM 2563 C CA . CYS A 1 367 ? 18.481 52.125 177.342 1.00 33.93 387 CYS A CA 1
ATOM 2564 C C . CYS A 1 367 ? 19.777 52.575 176.676 1.00 33.49 387 CYS A C 1
ATOM 2565 O O . CYS A 1 367 ? 20.507 51.756 176.127 1.00 33.02 387 CYS A O 1
ATOM 2568 N N . TYR A 1 368 ? 20.075 53.872 176.742 1.00 33.44 388 TYR A N 1
ATOM 2569 C CA . TYR A 1 368 ? 21.330 54.355 176.193 1.00 33.18 388 TYR A CA 1
ATOM 2570 C C . TYR A 1 368 ? 22.537 53.614 176.792 1.00 33.13 388 TYR A C 1
ATOM 2571 O O . TYR A 1 368 ? 23.403 53.117 176.052 1.00 33.04 388 TYR A O 1
ATOM 2580 N N . GLU A 1 369 ? 22.601 53.521 178.116 1.00 32.30 389 GLU A N 1
ATOM 2581 C CA . GLU A 1 369 ? 23.760 52.869 178.740 1.00 32.72 389 GLU A CA 1
ATOM 2582 C C . GLU A 1 369 ? 23.854 51.424 178.292 1.00 32.67 389 GLU A C 1
ATOM 2583 O O . GLU A 1 369 ? 24.952 50.914 178.081 1.00 32.50 389 GLU A O 1
ATOM 2589 N N . ALA A 1 370 ? 22.695 50.784 178.118 1.00 32.33 390 ALA A N 1
ATOM 2590 C CA . ALA A 1 370 ? 22.622 49.364 177.795 1.00 32.17 390 ALA A CA 1
ATOM 2591 C C . ALA A 1 370 ? 23.101 49.098 176.376 1.00 32.00 390 ALA A C 1
ATOM 2592 O O . ALA A 1 370 ? 23.862 48.163 176.146 1.00 31.83 390 ALA A O 1
ATOM 2594 N N . GLU A 1 371 ? 22.683 49.952 175.441 1.00 32.28 391 GLU A N 1
ATOM 2595 C CA . GLU A 1 371 ? 23.075 49.852 174.028 1.00 32.56 391 GLU A CA 1
ATOM 2596 C C . GLU A 1 371 ? 24.545 50.206 173.830 1.00 33.11 391 GLU A C 1
ATOM 2597 O O . GLU A 1 371 ? 25.132 49.917 172.784 1.00 33.19 391 GLU A O 1
ATOM 2603 N N . THR A 1 372 ? 25.127 50.830 174.851 1.00 34.06 392 THR A N 1
ATOM 2604 C CA . THR A 1 372 ? 26.540 51.216 174.872 1.00 34.84 392 THR A CA 1
ATOM 2605 C C . THR A 1 372 ? 27.498 50.014 174.876 1.00 35.52 392 THR A C 1
ATOM 2606 O O . THR A 1 372 ? 28.662 50.138 174.496 1.00 35.73 392 THR A O 1
ATOM 2610 N N . CYS A 1 373 ? 27.005 48.848 175.275 1.00 36.38 393 CYS A N 1
ATOM 2611 C CA . CYS A 1 373 ? 27.839 47.652 175.259 1.00 37.44 393 CYS A CA 1
ATOM 2612 C C . CYS A 1 373 ? 27.273 46.524 174.394 1.00 37.53 393 CYS A C 1
ATOM 2613 O O . CYS A 1 373 ? 27.637 45.355 174.561 1.00 37.59 393 CYS A O 1
ATOM 2616 N N . VAL A 1 374 ? 26.379 46.884 173.476 1.00 37.74 394 VAL A N 1
ATOM 2617 C CA . VAL A 1 374 ? 25.977 45.992 172.397 1.00 37.73 394 VAL A CA 1
ATOM 2618 C C . VAL A 1 374 ? 27.152 45.840 171.420 1.00 37.95 394 VAL A C 1
ATOM 2619 O O . VAL A 1 374 ? 27.762 46.832 170.994 1.00 37.89 394 VAL A O 1
ATOM 2623 N N . ASP A 1 375 ? 27.479 44.589 171.105 1.00 37.91 395 ASP A N 1
ATOM 2624 C CA . ASP A 1 375 ? 28.472 44.256 170.091 1.00 37.61 395 ASP A CA 1
ATOM 2625 C C . ASP A 1 375 ? 27.709 44.111 168.775 1.00 37.35 395 ASP A C 1
ATOM 2626 O O . ASP A 1 375 ? 27.039 43.100 168.540 1.00 37.15 395 ASP A O 1
ATOM 2631 N N . TYR A 1 376 ? 27.791 45.143 167.937 1.00 36.92 396 TYR A N 1
ATOM 2632 C CA . TYR A 1 376 ? 27.005 45.197 166.697 1.00 36.71 396 TYR A CA 1
ATOM 2633 C C . TYR A 1 376 ? 27.514 44.276 165.578 1.00 36.42 396 TYR A C 1
ATOM 2634 O O . TYR A 1 376 ? 26.695 43.725 164.837 1.00 36.51 396 TYR A O 1
ATOM 2643 N N . PRO A 1 377 ? 28.854 44.136 165.426 1.00 36.04 397 PRO A N 1
ATOM 2644 C CA . PRO A 1 377 ? 29.374 43.103 164.521 1.00 35.81 397 PRO A CA 1
ATOM 2645 C C . PRO A 1 377 ? 28.955 41.683 164.914 1.00 35.56 397 PRO A C 1
ATOM 2646 O O . PRO A 1 377 ? 28.581 40.898 164.039 1.00 35.28 397 PRO A O 1
ATOM 2650 N N . ALA A 1 378 ? 28.994 41.370 166.211 1.00 35.41 398 ALA A N 1
ATOM 2651 C CA . ALA A 1 378 ? 28.608 40.044 166.709 1.00 35.31 398 ALA A CA 1
ATOM 2652 C C . ALA A 1 378 ? 27.104 39.771 166.620 1.00 35.31 398 ALA A C 1
ATOM 2653 O O . ALA A 1 378 ? 26.705 38.624 166.438 1.00 35.07 398 ALA A O 1
ATOM 2655 N N . LEU A 1 379 ? 26.282 40.817 166.757 1.00 35.40 399 LEU A N 1
ATOM 2656 C CA . LEU A 1 379 ? 24.829 40.709 166.556 1.00 35.49 399 LEU A CA 1
ATOM 2657 C C . LEU A 1 379 ? 24.455 40.445 165.099 1.00 35.45 399 LEU A C 1
ATOM 2658 O O . LEU A 1 379 ? 23.535 39.673 164.822 1.00 35.37 399 LEU A O 1
ATOM 2663 N N . TYR A 1 380 ? 25.155 41.106 164.176 1.00 35.45 400 TYR A N 1
ATOM 2664 C CA . TYR A 1 380 ? 24.903 40.930 162.745 1.00 35.42 400 TYR A CA 1
ATOM 2665 C C . TYR A 1 380 ? 25.354 39.540 162.293 1.00 35.47 400 TYR A C 1
ATOM 2666 O O . TYR A 1 380 ? 24.622 38.860 161.571 1.00 35.56 400 TYR A O 1
ATOM 2675 N N . ARG A 1 381 ? 26.544 39.130 162.735 1.00 35.40 401 ARG A N 1
ATOM 2676 C CA . ARG A 1 381 ? 27.082 37.794 162.460 1.00 35.71 401 ARG A CA 1
ATOM 2677 C C . ARG A 1 381 ? 26.200 36.687 163.053 1.00 35.50 401 ARG A C 1
ATOM 2678 O O . ARG A 1 381 ? 25.872 35.718 162.364 1.00 35.45 401 ARG A O 1
ATOM 2686 N N . ALA A 1 382 ? 25.819 36.842 164.323 1.00 35.33 402 ALA A N 1
ATOM 2687 C CA . ALA A 1 382 ? 24.947 35.881 165.003 1.00 35.27 402 ALA A CA 1
ATOM 2688 C C . ALA A 1 382 ? 23.639 35.691 164.234 1.00 35.17 402 ALA A C 1
ATOM 2689 O O . ALA A 1 382 ? 23.244 34.559 163.946 1.00 35.15 402 ALA A O 1
ATOM 2691 N N . MET A 1 383 ? 22.997 36.809 163.892 1.00 35.00 403 MET A N 1
ATOM 2692 C CA . MET A 1 383 ? 21.756 36.828 163.111 1.00 34.89 403 MET A CA 1
ATOM 2693 C C . MET A 1 383 ? 21.914 36.173 161.731 1.00 34.70 403 MET A C 1
ATOM 2694 O O . MET A 1 383 ? 21.044 35.408 161.308 1.00 34.75 403 MET A O 1
ATOM 2699 N N . CYS A 1 384 ? 23.021 36.477 161.046 1.00 34.49 404 CYS A N 1
ATOM 2700 C CA . CYS A 1 384 ? 23.340 35.899 159.729 1.00 34.38 404 CYS A CA 1
ATOM 2701 C C . CYS A 1 384 ? 23.521 34.382 159.758 1.00 34.19 404 CYS A C 1
ATOM 2702 O O . CYS A 1 384 ? 23.198 33.703 158.784 1.00 34.14 404 CYS A O 1
ATOM 2705 N N . LEU A 1 385 ? 24.040 33.863 160.871 1.00 34.00 405 LEU A N 1
ATOM 2706 C CA . LEU A 1 385 ? 24.200 32.418 161.061 1.00 34.16 405 LEU A CA 1
ATOM 2707 C C . LEU A 1 385 ? 22.930 31.751 161.619 1.00 34.18 405 LEU A C 1
ATOM 2708 O O . LEU A 1 385 ? 22.697 30.559 161.395 1.00 34.04 405 LEU A O 1
ATOM 2710 N N . ALA A 1 386 ? 22.118 32.531 162.335 1.00 34.37 406 ALA A N 1
ATOM 2711 C CA . ALA A 1 386 ? 20.901 32.036 162.997 1.00 34.62 406 ALA A CA 1
ATOM 2712 C C . ALA A 1 386 ? 19.719 31.872 162.045 1.00 34.74 406 ALA A C 1
ATOM 2713 O O . ALA A 1 386 ? 19.000 30.870 162.110 1.00 34.43 406 ALA A O 1
ATOM 2715 N N . VAL A 1 387 ? 19.521 32.864 161.175 1.00 35.09 407 VAL A N 1
ATOM 2716 C CA . VAL A 1 387 ? 18.411 32.864 160.212 1.00 35.46 407 VAL A CA 1
ATOM 2717 C C . VAL A 1 387 ? 18.488 31.649 159.265 1.00 35.98 407 VAL A C 1
ATOM 2718 O O . VAL A 1 387 ? 19.523 31.416 158.627 1.00 35.92 407 VAL A O 1
ATOM 2722 N N . PRO A 1 388 ? 17.393 30.861 159.197 1.00 36.30 408 PRO A N 1
ATOM 2723 C CA . PRO A 1 388 ? 17.330 29.708 158.299 1.00 36.77 408 PRO A CA 1
ATOM 2724 C C . PRO A 1 388 ? 17.249 30.134 156.831 1.00 37.15 408 PRO A C 1
ATOM 2725 O O . PRO A 1 388 ? 16.740 31.223 156.537 1.00 37.34 408 PRO A O 1
ATOM 2729 N N . PRO A 1 389 ? 17.766 29.294 155.914 1.00 37.51 409 PRO A N 1
ATOM 2730 C CA . PRO A 1 389 ? 17.590 29.559 154.487 1.00 37.72 409 PRO A CA 1
ATOM 2731 C C . PRO A 1 389 ? 16.197 29.088 154.011 1.00 37.87 409 PRO A C 1
ATOM 2732 O O . PRO A 1 389 ? 15.498 28.399 154.765 1.00 37.90 409 PRO A O 1
ATOM 2736 N N . PRO A 1 390 ? 15.772 29.488 152.790 1.00 37.89 410 PRO A N 1
ATOM 2737 C CA . PRO A 1 390 ? 16.432 30.466 151.921 1.00 37.82 410 PRO A CA 1
ATOM 2738 C C . PRO A 1 390 ? 15.999 31.879 152.277 1.00 37.79 410 PRO A C 1
ATOM 2739 O O . PRO A 1 390 ? 14.823 32.111 152.576 1.00 37.82 410 PRO A O 1
ATOM 2743 N N . ILE A 1 391 ? 16.933 32.822 152.267 1.00 37.58 411 ILE A N 1
ATOM 2744 C CA . ILE A 1 391 ? 16.530 34.202 152.498 1.00 37.29 411 ILE A CA 1
ATOM 2745 C C . ILE A 1 391 ? 16.159 34.876 151.179 1.00 36.80 411 ILE A C 1
ATOM 2746 O O . ILE A 1 391 ? 16.735 34.584 150.123 1.00 36.50 411 ILE A O 1
ATOM 2751 N N . SER A 1 392 ? 15.161 35.748 151.270 1.00 36.36 412 SER A N 1
ATOM 2752 C CA . SER A 1 392 ? 14.557 36.403 150.125 1.00 36.00 412 SER A CA 1
ATOM 2753 C C . SER A 1 392 ? 15.434 37.521 149.566 1.00 35.99 412 SER A C 1
ATOM 2754 O O . SER A 1 392 ? 16.371 37.997 150.230 1.00 36.03 412 SER A O 1
ATOM 2757 N N . THR A 1 393 ? 15.113 37.925 148.337 1.00 35.71 413 THR A N 1
ATOM 2758 C CA . THR A 1 393 ? 15.716 39.075 147.663 1.00 35.28 413 THR A CA 1
ATOM 2759 C C . THR A 1 393 ? 15.794 40.287 148.589 1.00 35.14 413 THR A C 1
ATOM 2760 O O . THR A 1 393 ? 16.850 40.921 148.733 1.00 34.66 413 THR A O 1
ATOM 2764 N N . GLN A 1 394 ? 14.661 40.585 149.218 1.00 35.13 414 GLN A N 1
ATOM 2765 C CA . GLN A 1 394 ? 14.513 41.765 150.045 1.00 35.15 414 GLN A CA 1
ATOM 2766 C C . GLN A 1 394 ? 15.289 41.640 151.364 1.00 34.68 414 GLN A C 1
ATOM 2767 O O . GLN A 1 394 ? 15.870 42.619 151.834 1.00 34.19 414 GLN A O 1
ATOM 2773 N N . GLU A 1 395 ? 15.342 40.435 151.931 1.00 34.82 415 GLU A N 1
ATOM 2774 C CA . GLU A 1 395 ? 16.165 40.210 153.124 1.00 35.22 415 GLU A CA 1
ATOM 2775 C C . GLU A 1 395 ? 17.666 40.255 152.820 1.00 34.91 415 GLU A C 1
ATOM 2776 O O . GLU A 1 395 ? 18.456 40.718 153.659 1.00 35.14 415 GLU A O 1
ATOM 2782 N N . ALA A 1 396 ? 18.048 39.791 151.630 1.00 34.11 416 ALA A N 1
ATOM 2783 C CA . ALA A 1 396 ? 19.441 39.834 151.181 1.00 33.91 416 ALA A CA 1
ATOM 2784 C C . ALA A 1 396 ? 19.965 41.267 151.001 1.00 33.83 416 ALA A C 1
ATOM 2785 O O . ALA A 1 396 ? 21.119 41.567 151.349 1.00 33.84 416 ALA A O 1
ATOM 2787 N N . VAL A 1 397 ? 19.117 42.144 150.473 1.00 33.49 417 VAL A N 1
ATOM 2788 C CA . VAL A 1 397 ? 19.485 43.546 150.280 1.00 34.02 417 VAL A CA 1
ATOM 2789 C C . VAL A 1 397 ? 19.575 44.288 151.616 1.00 34.26 417 VAL A C 1
ATOM 2790 O O . VAL A 1 397 ? 20.449 45.132 151.806 1.00 34.51 417 VAL A O 1
ATOM 2794 N N . ALA A 1 398 ? 18.683 43.953 152.545 1.00 34.56 418 ALA A N 1
ATOM 2795 C CA . ALA A 1 398 ? 18.727 44.507 153.892 1.00 34.42 418 ALA A CA 1
ATOM 2796 C C . ALA A 1 398 ? 20.057 44.165 154.610 1.00 34.53 418 ALA A C 1
ATOM 2797 O O . ALA A 1 398 ? 20.713 45.067 155.143 1.00 34.39 418 ALA A O 1
ATOM 2799 N N . ARG A 1 399 ? 20.430 42.877 154.610 1.00 34.68 419 ARG A N 1
ATOM 2800 C CA . ARG A 1 399 ? 21.739 42.385 155.083 1.00 35.05 419 ARG A CA 1
ATOM 2801 C C . ARG A 1 399 ? 22.896 43.157 154.451 1.00 35.05 419 ARG A C 1
ATOM 2802 O O . ARG A 1 399 ? 23.780 43.658 155.159 1.00 35.23 419 ARG A O 1
ATOM 2810 N N . ALA A 1 400 ? 22.892 43.206 153.113 1.00 34.78 420 ALA A N 1
ATOM 2811 C CA . ALA A 1 400 ? 23.889 43.921 152.329 1.00 34.52 420 ALA A CA 1
ATOM 2812 C C . ALA A 1 400 ? 24.033 45.362 152.773 1.00 34.64 420 ALA A C 1
ATOM 2813 O O . ALA A 1 400 ? 25.152 45.850 152.912 1.00 34.85 420 ALA A O 1
ATOM 2815 N N . ALA A 1 401 ? 22.907 46.040 152.997 1.00 34.50 421 ALA A N 1
ATOM 2816 C CA . ALA A 1 401 ? 22.935 47.434 153.439 1.00 34.50 421 ALA A CA 1
ATOM 2817 C C . ALA A 1 401 ? 23.620 47.574 154.802 1.00 34.42 421 ALA A C 1
ATOM 2818 O O . ALA A 1 401 ? 24.320 48.552 155.053 1.00 33.71 421 ALA A O 1
ATOM 2820 N N . VAL A 1 402 ? 23.416 46.589 155.669 1.00 34.19 422 VAL A N 1
ATOM 2821 C CA . VAL A 1 402 ? 23.995 46.640 157.009 1.00 34.40 422 VAL A CA 1
ATOM 2822 C C . VAL A 1 402 ? 25.507 46.458 156.924 1.00 34.29 422 VAL A C 1
ATOM 2823 O O . VAL A 1 402 ? 26.255 47.219 157.551 1.00 34.54 422 VAL A O 1
ATOM 2827 N N . GLU A 1 403 ? 25.958 45.482 156.124 1.00 33.98 423 GLU A N 1
ATOM 2828 C CA . GLU A 1 403 ? 27.393 45.244 155.969 1.00 33.53 423 GLU A CA 1
ATOM 2829 C C . GLU A 1 403 ? 28.101 46.372 155.225 1.00 33.32 423 GLU A C 1
ATOM 2830 O O . GLU A 1 403 ? 29.200 46.774 155.619 1.00 33.14 423 GLU A O 1
ATOM 2836 N N . THR A 1 404 ? 27.462 46.880 154.170 1.00 33.25 424 THR A N 1
ATOM 2837 C CA . THR A 1 404 ? 27.971 48.032 153.417 1.00 33.67 424 THR A CA 1
ATOM 2838 C C . THR A 1 404 ? 28.101 49.259 154.316 1.00 34.23 424 THR A C 1
ATOM 2839 O O . THR A 1 404 ? 29.152 49.909 154.323 1.00 33.84 424 THR A O 1
ATOM 2843 N N . ALA A 1 405 ? 27.036 49.555 155.072 1.00 35.01 425 ALA A N 1
ATOM 2844 C CA . ALA A 1 405 ? 27.043 50.640 156.054 1.00 35.85 425 ALA A CA 1
ATOM 2845 C C . ALA A 1 405 ? 28.298 50.552 156.929 1.00 36.66 425 ALA A C 1
ATOM 2846 O O . ALA A 1 405 ? 28.942 51.559 157.203 1.00 37.24 425 ALA A O 1
ATOM 2848 N N . GLU A 1 406 ? 28.664 49.336 157.321 1.00 37.77 426 GLU A N 1
ATOM 2849 C CA . GLU A 1 406 ? 29.857 49.115 158.136 1.00 38.73 426 GLU A CA 1
ATOM 2850 C C . GLU A 1 406 ? 31.163 49.327 157.390 1.00 38.76 426 GLU A C 1
ATOM 2851 O O . GLU A 1 406 ? 32.060 49.987 157.921 1.00 39.16 426 GLU A O 1
ATOM 2857 N N . CYS A 1 407 ? 31.289 48.771 156.180 1.00 38.98 427 CYS A N 1
ATOM 2858 C CA . CYS A 1 407 ? 32.547 48.894 155.410 1.00 39.40 427 CYS A CA 1
ATOM 2859 C C . CYS A 1 407 ? 32.823 50.336 155.058 1.00 38.53 427 CYS A C 1
ATOM 2860 O O . CYS A 1 407 ? 33.963 50.744 154.929 1.00 38.75 427 CYS A O 1
ATOM 2863 N N . VAL A 1 408 ? 31.747 51.087 154.885 1.00 37.73 428 VAL A N 1
ATOM 2864 C CA . VAL A 1 408 ? 31.783 52.428 154.337 1.00 36.76 428 VAL A CA 1
ATOM 2865 C C . VAL A 1 408 ? 31.773 53.492 155.450 1.00 36.42 428 VAL A C 1
ATOM 2866 O O . VAL A 1 408 ? 31.965 54.688 155.187 1.00 36.32 428 VAL A O 1
ATOM 2870 N N . ASN A 1 409 ? 31.572 53.033 156.691 1.00 35.77 429 ASN A N 1
ATOM 2871 C CA . ASN A 1 409 ? 31.494 53.897 157.870 1.00 35.17 429 ASN A CA 1
ATOM 2872 C C . ASN A 1 409 ? 30.361 54.908 157.687 1.00 34.57 429 ASN A C 1
ATOM 2873 O O . ASN A 1 409 ? 30.535 56.103 157.915 1.00 34.05 429 ASN A O 1
ATOM 2878 N N . ALA A 1 410 ? 29.200 54.401 157.263 1.00 34.05 430 ALA A N 1
ATOM 2879 C CA . ALA A 1 410 ? 28.027 55.224 156.999 1.00 34.17 430 ALA A CA 1
ATOM 2880 C C . ALA A 1 410 ? 27.510 55.865 158.280 1.00 33.87 430 ALA A C 1
ATOM 2881 O O . ALA A 1 410 ? 27.608 55.277 159.347 1.00 33.93 430 ALA A O 1
ATOM 2883 N N . ALA A 1 411 ? 26.988 57.084 158.167 1.00 34.08 431 ALA A N 1
ATOM 2884 C CA . ALA A 1 411 ? 26.421 57.800 159.305 1.00 34.02 431 ALA A CA 1
ATOM 2885 C C . ALA A 1 411 ? 24.994 57.343 159.607 1.00 34.48 431 ALA A C 1
ATOM 2886 O O . ALA A 1 411 ? 24.589 57.289 160.762 1.00 34.54 431 ALA A O 1
ATOM 2888 N N . ILE A 1 412 ? 24.223 57.026 158.570 1.00 34.75 432 ILE A N 1
ATOM 2889 C CA . ILE A 1 412 ? 22.857 56.528 158.750 1.00 35.12 432 ILE A CA 1
ATOM 2890 C C . ILE A 1 412 ? 22.467 55.602 157.609 1.00 35.17 432 ILE A C 1
ATOM 2891 O O . ILE A 1 412 ? 23.136 55.569 156.559 1.00 35.18 432 ILE A O 1
ATOM 2896 N N . ILE A 1 413 ? 21.387 54.856 157.821 1.00 34.75 433 ILE A N 1
ATOM 2897 C CA . ILE A 1 413 ? 20.781 54.052 156.778 1.00 34.71 433 ILE A CA 1
ATOM 2898 C C . ILE A 1 413 ? 19.382 54.632 156.503 1.00 35.57 433 ILE A C 1
ATOM 2899 O O . ILE A 1 413 ? 18.601 54.834 157.425 1.00 36.09 433 ILE A O 1
ATOM 2904 N N . LEU A 1 414 ? 19.093 54.924 155.242 1.00 35.67 434 LEU A N 1
ATOM 2905 C CA . LEU A 1 414 ? 17.771 55.368 154.812 1.00 36.47 434 LEU A CA 1
ATOM 2906 C C . LEU A 1 414 ? 16.949 54.171 154.359 1.00 36.72 434 LEU A C 1
ATOM 2907 O O . LEU A 1 414 ? 17.426 53.371 153.549 1.00 37.19 434 LEU A O 1
ATOM 2912 N N . ALA A 1 415 ? 15.730 54.025 154.882 1.00 36.86 435 ALA A N 1
ATOM 2913 C CA . ALA A 1 415 ? 14.817 52.964 154.415 1.00 36.88 435 ALA A CA 1
ATOM 2914 C C . ALA A 1 415 ? 13.553 53.547 153.778 1.00 36.96 435 ALA A C 1
ATOM 2915 O O . ALA A 1 415 ? 12.693 54.087 154.470 1.00 37.51 435 ALA A O 1
ATOM 2917 N N . LEU A 1 416 ? 13.443 53.454 152.461 1.00 36.65 436 LEU A N 1
ATOM 2918 C CA . LEU A 1 416 ? 12.242 53.920 151.782 1.00 36.29 436 LEU A CA 1
ATOM 2919 C C . LEU A 1 416 ? 11.288 52.748 151.646 1.00 36.44 436 LEU A C 1
ATOM 2920 O O . LEU A 1 416 ? 11.581 51.777 150.945 1.00 36.66 436 LEU A O 1
ATOM 2925 N N . THR A 1 417 ? 10.147 52.847 152.325 1.00 36.27 437 THR A N 1
ATOM 2926 C CA . THR A 1 417 ? 9.255 51.716 152.525 1.00 36.31 437 THR A CA 1
ATOM 2927 C C . THR A 1 417 ? 7.786 52.138 152.517 1.00 36.85 437 THR A C 1
ATOM 2928 O O . THR A 1 417 ? 7.433 53.144 153.119 1.00 37.05 437 THR A O 1
ATOM 2932 N N . GLU A 1 418 ? 6.949 51.373 151.817 1.00 37.08 438 GLU A N 1
ATOM 2933 C CA . GLU A 1 418 ? 5.497 51.574 151.819 1.00 37.51 438 GLU A CA 1
ATOM 2934 C C . GLU A 1 418 ? 4.792 50.789 152.932 1.00 37.33 438 GLU A C 1
ATOM 2935 O O . GLU A 1 418 ? 3.954 51.333 153.653 1.00 37.48 438 GLU A O 1
ATOM 2941 N N . THR A 1 419 ? 5.138 49.510 153.053 1.00 37.07 439 THR A N 1
ATOM 2942 C CA . THR A 1 419 ? 4.489 48.580 153.981 1.00 36.64 439 THR A CA 1
ATOM 2943 C C . THR A 1 419 ? 5.216 48.499 155.305 1.00 36.02 439 THR A C 1
ATOM 2944 O O . THR A 1 419 ? 4.644 48.026 156.283 1.00 35.55 439 THR A O 1
ATOM 2948 N N . GLY A 1 420 ? 6.481 48.921 155.321 1.00 36.27 440 GLY A N 1
ATOM 2949 C CA . GLY A 1 420 ? 7.320 48.878 156.532 1.00 36.06 440 GLY A CA 1
ATOM 2950 C C . GLY A 1 420 ? 8.340 47.748 156.520 1.00 36.38 440 GLY A C 1
ATOM 2951 O O . GLY A 1 420 ? 9.257 47.721 157.344 1.00 36.34 440 GLY A O 1
ATOM 2952 N N . GLN A 1 421 ? 8.196 46.824 155.568 1.00 36.68 441 GLN A N 1
ATOM 2953 C CA . GLN A 1 421 ? 9.023 45.607 155.507 1.00 36.85 441 GLN A CA 1
ATOM 2954 C C . GLN A 1 421 ? 10.540 45.885 155.386 1.00 36.61 441 GLN A C 1
ATOM 2955 O O . GLN A 1 421 ? 11.346 45.288 156.102 1.00 36.45 441 GLN A O 1
ATOM 2961 N N . THR A 1 422 ? 10.911 46.798 154.492 1.00 36.22 442 THR A N 1
ATOM 2962 C CA . THR A 1 422 ? 12.307 47.193 154.287 1.00 36.37 442 THR A CA 1
ATOM 2963 C C . THR A 1 422 ? 12.994 47.633 155.583 1.00 36.15 442 THR A C 1
ATOM 2964 O O . THR A 1 422 ? 14.080 47.168 155.900 1.00 36.91 442 THR A O 1
ATOM 2968 N N . ALA A 1 423 ? 12.343 48.539 156.302 1.00 35.94 443 ALA A N 1
ATOM 2969 C CA . ALA A 1 423 ? 12.789 49.071 157.580 1.00 35.32 443 ALA A CA 1
ATOM 2970 C C . ALA A 1 423 ? 12.933 47.972 158.650 1.00 35.14 443 ALA A C 1
ATOM 2971 O O . ALA A 1 423 ? 13.938 47.902 159.342 1.00 34.73 443 ALA A O 1
ATOM 2973 N N . ARG A 1 424 ? 11.915 47.126 158.773 1.00 35.02 444 ARG A N 1
ATOM 2974 C CA . ARG A 1 424 ? 11.921 45.985 159.692 1.00 34.71 444 ARG A CA 1
ATOM 2975 C C . ARG A 1 424 ? 13.028 44.956 159.420 1.00 33.92 444 ARG A C 1
ATOM 2976 O O . ARG A 1 424 ? 13.719 44.497 160.342 1.00 32.74 444 ARG A O 1
ATOM 2984 N N . LEU A 1 425 ? 13.185 44.580 158.157 1.00 33.75 445 LEU A N 1
ATOM 2985 C CA . LEU A 1 425 ? 14.284 43.699 157.766 1.00 33.78 445 LEU A CA 1
ATOM 2986 C C . LEU A 1 425 ? 15.668 44.286 158.074 1.00 33.91 445 LEU A C 1
ATOM 2987 O O . LEU A 1 425 ? 16.554 43.561 158.487 1.00 34.21 445 LEU A O 1
ATOM 2992 N N . ILE A 1 426 ? 15.852 45.595 157.894 1.00 34.54 446 ILE A N 1
ATOM 2993 C CA . ILE A 1 426 ? 17.143 46.214 158.224 1.00 34.87 446 ILE A CA 1
ATOM 2994 C C . ILE A 1 426 ? 17.368 46.203 159.743 1.00 35.14 446 ILE A C 1
ATOM 2995 O O . ILE A 1 426 ? 18.435 45.808 160.212 1.00 35.10 446 ILE A O 1
ATOM 3000 N N . ALA A 1 427 ? 16.338 46.603 160.493 1.00 35.32 447 ALA A N 1
ATOM 3001 C CA . ALA A 1 427 ? 16.393 46.733 161.960 1.00 35.29 447 ALA A CA 1
ATOM 3002 C C . ALA A 1 427 ? 16.709 45.432 162.670 1.00 35.68 447 ALA A C 1
ATOM 3003 O O . ALA A 1 427 ? 17.386 45.429 163.707 1.00 36.00 447 ALA A O 1
ATOM 3005 N N . LYS A 1 428 ? 16.237 44.322 162.104 1.00 35.78 448 LYS A N 1
ATOM 3006 C CA . LYS A 1 428 ? 16.464 43.009 162.699 1.00 35.65 448 LYS A CA 1
ATOM 3007 C C . LYS A 1 428 ? 17.950 42.624 162.677 1.00 35.80 448 LYS A C 1
ATOM 3008 O O . LYS A 1 428 ? 18.387 41.850 163.527 1.00 35.57 448 LYS A O 1
ATOM 3014 N N . TYR A 1 429 ? 18.722 43.207 161.748 1.00 36.00 449 TYR A N 1
ATOM 3015 C CA . TYR A 1 429 ? 20.186 43.005 161.692 1.00 35.83 449 TYR A CA 1
ATOM 3016 C C . TYR A 1 429 ? 20.978 43.945 162.617 1.00 35.98 449 TYR A C 1
ATOM 3017 O O . TYR A 1 429 ? 22.206 43.878 162.691 1.00 36.05 449 TYR A O 1
ATOM 3026 N N . ARG A 1 430 ? 20.244 44.793 163.339 1.00 36.28 450 ARG A N 1
ATOM 3027 C CA . ARG A 1 430 ? 20.791 45.653 164.398 1.00 36.64 450 ARG A CA 1
ATOM 3028 C C . ARG A 1 430 ? 22.062 46.420 163.983 1.00 36.56 450 ARG A C 1
ATOM 3029 O O . ARG A 1 430 ? 23.148 46.190 164.546 1.00 36.82 450 ARG A O 1
ATOM 3037 N N . PRO A 1 431 ? 21.941 47.320 162.980 1.00 36.28 451 PRO A N 1
ATOM 3038 C CA . PRO A 1 431 ? 23.087 48.142 162.579 1.00 35.89 451 PRO A CA 1
ATOM 3039 C C . PRO A 1 431 ? 23.473 49.144 163.660 1.00 36.41 451 PRO A C 1
ATOM 3040 O O . PRO A 1 431 ? 22.601 49.574 164.417 1.00 36.14 451 PRO A O 1
ATOM 3044 N N . MET A 1 432 ? 24.758 49.510 163.722 1.00 36.91 452 MET A N 1
ATOM 3045 C CA A MET A 1 432 ? 25.284 50.553 164.622 0.50 37.43 452 MET A CA 1
ATOM 3046 C CA B MET A 1 432 ? 25.179 50.508 164.693 0.50 37.14 452 MET A CA 1
ATOM 3047 C C . MET A 1 432 ? 24.572 51.864 164.353 1.00 37.10 452 MET A C 1
ATOM 3048 O O . MET A 1 432 ? 24.223 52.615 165.253 1.00 37.48 452 MET A O 1
ATOM 3057 N N . GLN A 1 433 ? 24.413 52.152 163.074 1.00 37.15 453 GLN A N 1
ATOM 3058 C CA . GLN A 1 433 ? 23.841 53.422 162.649 1.00 37.16 453 GLN A CA 1
ATOM 3059 C C . GLN A 1 433 ? 22.321 53.486 162.782 1.00 36.85 453 GLN A C 1
ATOM 3060 O O . GLN A 1 433 ? 21.631 52.465 162.655 1.00 36.82 453 GLN A O 1
ATOM 3066 N N . PRO A 1 434 ? 21.801 54.696 163.062 1.00 36.27 454 PRO A N 1
ATOM 3067 C CA . PRO A 1 434 ? 20.374 54.973 163.049 1.00 35.39 454 PRO A CA 1
ATOM 3068 C C . PRO A 1 434 ? 19.772 54.575 161.704 1.00 34.95 454 PRO A C 1
ATOM 3069 O O . PRO A 1 434 ? 20.435 54.699 160.679 1.00 34.86 454 PRO A O 1
ATOM 3073 N N . ILE A 1 435 ? 18.539 54.080 161.716 1.00 34.27 455 ILE A N 1
ATOM 3074 C CA . ILE A 1 435 ? 17.816 53.789 160.484 1.00 33.74 455 ILE A CA 1
ATOM 3075 C C . ILE A 1 435 ? 16.713 54.818 160.400 1.00 33.54 455 ILE A C 1
ATOM 3076 O O . ILE A 1 435 ? 15.893 54.943 161.311 1.00 33.74 455 ILE A O 1
ATOM 3081 N N . LEU A 1 436 ? 16.709 55.585 159.322 1.00 33.28 456 LEU A N 1
ATOM 3082 C CA . LEU A 1 436 ? 15.662 56.567 159.110 1.00 32.48 456 LEU A CA 1
ATOM 3083 C C . LEU A 1 436 ? 14.735 56.069 158.003 1.00 32.56 456 LEU A C 1
ATOM 3084 O O . LEU A 1 436 ? 15.120 55.975 156.845 1.00 31.57 456 LEU A O 1
ATOM 3089 N N . ALA A 1 437 ? 13.511 55.734 158.396 1.00 32.80 457 ALA A N 1
ATOM 3090 C CA . ALA A 1 437 ? 12.523 55.153 157.517 1.00 32.64 457 ALA A CA 1
ATOM 3091 C C . ALA A 1 437 ? 11.570 56.217 156.977 1.00 33.43 457 ALA A C 1
ATOM 3092 O O . ALA A 1 437 ? 10.943 56.958 157.737 1.00 34.33 457 ALA A O 1
ATOM 3094 N N . LEU A 1 438 ? 11.456 56.267 155.661 1.00 33.23 458 LEU A N 1
ATOM 3095 C CA . LEU A 1 438 ? 10.613 57.240 154.991 1.00 33.86 458 LEU A CA 1
ATOM 3096 C C . LEU A 1 438 ? 9.479 56.475 154.344 1.00 33.27 458 LEU A C 1
ATOM 3097 O O . LEU A 1 438 ? 9.717 55.477 153.663 1.00 33.47 458 LEU A O 1
ATOM 3102 N N . SER A 1 439 ? 8.256 56.927 154.590 1.00 32.44 459 SER A N 1
ATOM 3103 C CA . SER A 1 439 ? 7.064 56.268 154.091 1.00 32.08 459 SER A CA 1
ATOM 3104 C C . SER A 1 439 ? 6.004 57.313 153.878 1.00 32.25 459 SER A C 1
ATOM 3105 O O . SER A 1 439 ? 5.945 58.269 154.631 1.00 32.49 459 SER A O 1
ATOM 3108 N N . ALA A 1 440 ? 5.175 57.120 152.851 1.00 32.42 460 ALA A N 1
ATOM 3109 C CA . ALA A 1 440 ? 3.989 57.940 152.612 1.00 32.32 460 ALA A CA 1
ATOM 3110 C C . ALA A 1 440 ? 2.750 57.376 153.315 1.00 32.69 460 ALA A C 1
ATOM 3111 O O . ALA A 1 440 ? 1.677 57.984 153.300 1.00 31.80 460 ALA A O 1
ATOM 3113 N N . SER A 1 441 ? 2.904 56.206 153.932 1.00 33.50 461 SER A N 1
ATOM 3114 C CA . SER A 1 441 ? 1.777 55.520 154.573 1.00 34.14 461 SER A CA 1
ATOM 3115 C C . SER A 1 441 ? 1.744 55.819 156.078 1.00 34.39 461 SER A C 1
ATOM 3116 O O . SER A 1 441 ? 2.704 55.521 156.795 1.00 33.69 461 SER A O 1
ATOM 3119 N N . GLU A 1 442 ? 0.650 56.434 156.539 1.00 34.91 462 GLU A N 1
ATOM 3120 C CA . GLU A 1 442 ? 0.516 56.830 157.950 1.00 35.61 462 GLU A CA 1
ATOM 3121 C C . GLU A 1 442 ? 0.555 55.641 158.895 1.00 35.08 462 GLU A C 1
ATOM 3122 O O . GLU A 1 442 ? 1.302 55.651 159.871 1.00 35.71 462 GLU A O 1
ATOM 3128 N N . SER A 1 443 ? -0.240 54.615 158.606 1.00 34.68 463 SER A N 1
ATOM 3129 C CA . SER A 1 443 ? -0.286 53.419 159.448 1.00 34.39 463 SER A CA 1
ATOM 3130 C C . SER A 1 443 ? 1.108 52.804 159.595 1.00 34.01 463 SER A C 1
ATOM 3131 O O . SER A 1 443 ? 1.522 52.496 160.713 1.00 34.50 463 SER A O 1
ATOM 3134 N N . THR A 1 444 ? 1.816 52.652 158.472 1.00 33.58 464 THR A N 1
ATOM 3135 C CA . THR A 1 444 ? 3.214 52.185 158.424 1.00 33.83 464 THR A CA 1
ATOM 3136 C C . THR A 1 444 ? 4.135 53.004 159.332 1.00 34.03 464 THR A C 1
ATOM 3137 O O . THR A 1 444 ? 4.894 52.442 160.108 1.00 34.28 464 THR A O 1
ATOM 3141 N N . ILE A 1 445 ? 4.075 54.329 159.224 1.00 34.29 465 ILE A N 1
ATOM 3142 C CA . ILE A 1 445 ? 4.854 55.213 160.105 1.00 34.03 465 ILE A CA 1
ATOM 3143 C C . ILE A 1 445 ? 4.596 54.853 161.576 1.00 34.20 465 ILE A C 1
ATOM 3144 O O . ILE A 1 445 ? 5.530 54.764 162.396 1.00 34.70 465 ILE A O 1
ATOM 3149 N N . LYS A 1 446 ? 3.327 54.619 161.908 1.00 33.72 466 LYS A N 1
ATOM 3150 C CA . LYS A 1 446 ? 2.959 54.338 163.292 1.00 33.29 466 LYS A CA 1
ATOM 3151 C C . LYS A 1 446 ? 3.303 52.922 163.757 1.00 33.62 466 LYS A C 1
ATOM 3152 O O . LYS A 1 446 ? 3.710 52.740 164.906 1.00 34.05 466 LYS A O 1
ATOM 3158 N N . HIS A 1 447 ? 3.183 51.938 162.862 1.00 32.96 467 HIS A N 1
ATOM 3159 C CA . HIS A 1 447 ? 3.638 50.580 163.144 1.00 32.72 467 HIS A CA 1
ATOM 3160 C C . HIS A 1 447 ? 5.130 50.520 163.418 1.00 33.02 467 HIS A C 1
ATOM 3161 O O . HIS A 1 447 ? 5.599 49.679 164.192 1.00 32.52 467 HIS A O 1
ATOM 3168 N N . LEU A 1 448 ? 5.876 51.414 162.780 1.00 33.20 468 LEU A N 1
ATOM 3169 C CA . LEU A 1 448 ? 7.323 51.445 162.948 1.00 32.97 468 LEU A CA 1
ATOM 3170 C C . LEU A 1 448 ? 7.784 51.992 164.299 1.00 33.39 468 LEU A C 1
ATOM 3171 O O . LEU A 1 448 ? 8.947 51.844 164.671 1.00 33.81 468 LEU A O 1
ATOM 3176 N N . GLN A 1 449 ? 6.861 52.564 165.058 1.00 33.78 469 GLN A N 1
ATOM 3177 C CA . GLN A 1 449 ? 7.193 53.121 166.362 1.00 33.73 469 GLN A CA 1
ATOM 3178 C C . GLN A 1 449 ? 7.633 52.069 167.366 1.00 33.73 469 GLN A C 1
ATOM 3179 O O . GLN A 1 449 ? 8.212 52.423 168.396 1.00 33.87 469 GLN A O 1
ATOM 3185 N N . VAL A 1 450 ? 7.361 50.793 167.085 1.00 32.75 470 VAL A N 1
ATOM 3186 C CA . VAL A 1 450 ? 7.734 49.722 168.015 1.00 32.82 470 VAL A CA 1
ATOM 3187 C C . VAL A 1 450 ? 9.047 49.036 167.616 1.00 32.52 470 VAL A C 1
ATOM 3188 O O . VAL A 1 450 ? 9.412 48.038 168.211 1.00 32.64 470 VAL A O 1
ATOM 3192 N N . ILE A 1 451 ? 9.734 49.568 166.602 1.00 32.75 471 ILE A N 1
ATOM 3193 C CA . ILE A 1 451 ? 10.882 48.883 165.974 1.00 32.74 471 ILE A CA 1
ATOM 3194 C C . ILE A 1 451 ? 12.207 49.492 166.468 1.00 33.36 471 ILE A C 1
ATOM 3195 O O . ILE A 1 451 ? 12.483 50.664 166.191 1.00 33.56 471 ILE A O 1
ATOM 3200 N N . ARG A 1 452 ? 12.995 48.709 167.216 1.00 33.26 472 ARG A N 1
ATOM 3201 C CA . ARG A 1 452 ? 14.265 49.186 167.764 1.00 33.93 472 ARG A CA 1
ATOM 3202 C C . ARG A 1 452 ? 15.166 49.711 166.654 1.00 34.24 472 ARG A C 1
ATOM 3203 O O . ARG A 1 452 ? 15.318 49.077 165.590 1.00 34.75 472 ARG A O 1
ATOM 3211 N N . GLY A 1 453 ? 15.757 50.872 166.903 1.00 34.09 473 GLY A N 1
ATOM 3212 C CA . GLY A 1 453 ? 16.763 51.412 166.005 1.00 34.00 473 GLY A CA 1
ATOM 3213 C C . GLY A 1 453 ? 16.227 52.262 164.884 1.00 34.01 473 GLY A C 1
ATOM 3214 O O . GLY A 1 453 ? 17.001 52.840 164.137 1.00 34.38 473 GLY A O 1
ATOM 3215 N N . VAL A 1 454 ? 14.899 52.320 164.753 1.00 34.83 474 VAL A N 1
ATOM 3216 C CA . VAL A 1 454 ? 14.244 53.049 163.673 1.00 34.45 474 VAL A CA 1
ATOM 3217 C C . VAL A 1 454 ? 13.770 54.434 164.153 1.00 35.11 474 VAL A C 1
ATOM 3218 O O . VAL A 1 454 ? 13.260 54.577 165.257 1.00 34.88 474 VAL A O 1
ATOM 3222 N N . THR A 1 455 ? 13.978 55.442 163.308 1.00 35.97 475 THR A N 1
ATOM 3223 C CA . THR A 1 455 ? 13.299 56.733 163.388 1.00 37.50 475 THR A CA 1
ATOM 3224 C C . THR A 1 455 ? 12.485 56.919 162.102 1.00 37.59 475 THR A C 1
ATOM 3225 O O . THR A 1 455 ? 12.917 56.516 161.018 1.00 37.31 475 THR A O 1
ATOM 3229 N N . THR A 1 456 ? 11.319 57.542 162.218 1.00 37.55 476 THR A N 1
ATOM 3230 C CA . THR A 1 456 ? 10.469 57.727 161.047 1.00 37.90 476 THR A CA 1
ATOM 3231 C C . THR A 1 456 ? 10.404 59.178 160.587 1.00 37.57 476 THR A C 1
ATOM 3232 O O . THR A 1 456 ? 10.615 60.107 161.364 1.00 37.48 476 THR A O 1
ATOM 3236 N N . MET A 1 457 ? 10.151 59.352 159.298 1.00 37.78 477 MET A N 1
ATOM 3237 C CA . MET A 1 457 ? 9.839 60.648 158.732 1.00 37.43 477 MET A CA 1
ATOM 3238 C C . MET A 1 457 ? 8.737 60.390 157.715 1.00 37.59 477 MET A C 1
ATOM 3239 O O . MET A 1 457 ? 8.966 59.709 156.715 1.00 37.89 477 MET A O 1
ATOM 3244 N N . GLN A 1 458 ? 7.537 60.903 157.976 1.00 37.39 478 GLN A N 1
ATOM 3245 C CA . GLN A 1 458 ? 6.451 60.773 157.001 1.00 37.59 478 GLN A CA 1
ATOM 3246 C C . GLN A 1 458 ? 6.635 61.746 155.824 1.00 37.74 478 GLN A C 1
ATOM 3247 O O . GLN A 1 458 ? 6.978 62.918 156.016 1.00 37.87 478 GLN A O 1
ATOM 3253 N N . VAL A 1 459 ? 6.373 61.234 154.622 1.00 37.89 479 VAL A N 1
ATOM 3254 C CA . VAL A 1 459 ? 6.700 61.868 153.334 1.00 38.10 479 VAL A CA 1
ATOM 3255 C C . VAL A 1 459 ? 5.414 61.704 152.503 1.00 38.40 479 VAL A C 1
ATOM 3256 O O . VAL A 1 459 ? 4.575 60.894 152.866 1.00 38.44 479 VAL A O 1
ATOM 3260 N N . PRO A 1 460 ? 5.206 62.515 151.445 1.00 38.79 480 PRO A N 1
ATOM 3261 C CA . PRO A 1 460 ? 3.952 62.329 150.702 1.00 39.35 480 PRO A CA 1
ATOM 3262 C C . PRO A 1 460 ? 3.934 61.422 149.440 1.00 39.99 480 PRO A C 1
ATOM 3263 O O . PRO A 1 460 ? 2.842 61.040 148.990 1.00 40.35 480 PRO A O 1
ATOM 3267 N N . SER A 1 461 ? 5.100 61.099 148.873 1.00 40.55 481 SER A N 1
ATOM 3268 C CA . SER A 1 461 ? 5.222 60.556 147.484 1.00 40.92 481 SER A CA 1
ATOM 3269 C C . SER A 1 461 ? 6.140 61.430 146.622 1.00 41.07 481 SER A C 1
ATOM 3270 O O . SER A 1 461 ? 6.995 60.926 145.886 1.00 41.38 481 SER A O 1
ATOM 3272 N N . GLY A 1 464 ? 9.493 60.518 143.847 1.00 39.25 484 GLY A N 1
ATOM 3273 C CA . GLY A 1 464 ? 10.547 59.669 143.303 1.00 39.63 484 GLY A CA 1
ATOM 3274 C C . GLY A 1 464 ? 11.742 59.607 144.235 1.00 39.89 484 GLY A C 1
ATOM 3275 O O . GLY A 1 464 ? 12.067 60.595 144.899 1.00 40.19 484 GLY A O 1
ATOM 3276 N N . THR A 1 465 ? 12.402 58.450 144.285 1.00 39.99 485 THR A N 1
ATOM 3277 C CA . THR A 1 465 ? 13.509 58.214 145.221 1.00 39.95 485 THR A CA 1
ATOM 3278 C C . THR A 1 465 ? 14.407 59.441 145.437 1.00 40.12 485 THR A C 1
ATOM 3279 O O . THR A 1 465 ? 14.717 59.797 146.576 1.00 40.14 485 THR A O 1
ATOM 3281 N N . ASP A 1 466 ? 14.778 60.094 144.335 1.00 40.28 486 ASP A N 1
ATOM 3282 C CA . ASP A 1 466 ? 15.739 61.208 144.307 1.00 40.16 486 ASP A CA 1
ATOM 3283 C C . ASP A 1 466 ? 15.471 62.364 145.269 1.00 39.73 486 ASP A C 1
ATOM 3284 O O . ASP A 1 466 ? 16.293 62.636 146.143 1.00 39.51 486 ASP A O 1
ATOM 3289 N N . HIS A 1 467 ? 14.342 63.053 145.091 1.00 39.35 487 HIS A N 1
ATOM 3290 C CA . HIS A 1 467 ? 14.040 64.226 145.912 1.00 39.02 487 HIS A CA 1
ATOM 3291 C C . HIS A 1 467 ? 13.467 63.879 147.294 1.00 37.95 487 HIS A C 1
ATOM 3292 O O . HIS A 1 467 ? 13.410 64.727 148.183 1.00 37.84 487 HIS A O 1
ATOM 3299 N N . VAL A 1 468 ? 13.065 62.621 147.466 1.00 36.90 488 VAL A N 1
ATOM 3300 C CA . VAL A 1 468 ? 12.712 62.098 148.776 1.00 35.92 488 VAL A CA 1
ATOM 3301 C C . VAL A 1 468 ? 13.991 61.883 149.593 1.00 34.99 488 VAL A C 1
ATOM 3302 O O . VAL A 1 468 ? 14.053 62.243 150.765 1.00 34.92 488 VAL A O 1
ATOM 3304 N N . ILE A 1 469 ? 15.011 61.314 148.952 1.00 34.20 489 ILE A N 1
ATOM 3305 C CA . ILE A 1 469 ? 16.343 61.128 149.553 1.00 33.54 489 ILE A CA 1
ATOM 3306 C C . ILE A 1 469 ? 17.037 62.456 149.841 1.00 33.25 489 ILE A C 1
ATOM 3307 O O . ILE A 1 469 ? 17.601 62.639 150.911 1.00 33.22 489 ILE A O 1
ATOM 3312 N N . ARG A 1 470 ? 16.971 63.381 148.887 1.00 32.92 490 ARG A N 1
ATOM 3313 C CA . ARG A 1 470 ? 17.628 64.668 149.012 1.00 32.54 490 ARG A CA 1
ATOM 3314 C C . ARG A 1 470 ? 17.075 65.437 150.216 1.00 32.98 490 ARG A C 1
ATOM 3315 O O . ARG A 1 470 ? 17.833 65.983 151.018 1.00 33.03 490 ARG A O 1
ATOM 3323 N N . ASN A 1 471 ? 15.753 65.451 150.343 1.00 33.16 491 ASN A N 1
ATOM 3324 C CA . ASN A 1 471 ? 15.082 66.154 151.429 1.00 33.81 491 ASN A CA 1
ATOM 3325 C C . ASN A 1 471 ? 15.340 65.525 152.811 1.00 33.89 491 ASN A C 1
ATOM 3326 O O . ASN A 1 471 ? 15.484 66.235 153.808 1.00 34.05 491 ASN A O 1
ATOM 3331 N N . ALA A 1 472 ? 15.436 64.197 152.857 1.00 33.82 492 ALA A N 1
ATOM 3332 C CA . ALA A 1 472 ? 15.759 63.484 154.096 1.00 33.61 492 ALA A CA 1
ATOM 3333 C C . ALA A 1 472 ? 17.177 63.780 154.587 1.00 33.41 492 ALA A C 1
ATOM 3334 O O . ALA A 1 472 ? 17.422 63.860 155.782 1.00 33.56 492 ALA A O 1
ATOM 3336 N N . ILE A 1 473 ? 18.105 63.942 153.655 1.00 33.22 493 ILE A N 1
ATOM 3337 C CA . ILE A 1 473 ? 19.475 64.344 153.986 1.00 33.10 493 ILE A CA 1
ATOM 3338 C C . ILE A 1 473 ? 19.542 65.745 154.634 1.00 32.64 493 ILE A C 1
ATOM 3339 O O . ILE A 1 473 ? 20.242 65.927 155.638 1.00 33.07 493 ILE A O 1
ATOM 3344 N N . VAL A 1 474 ? 18.790 66.700 154.083 1.00 31.38 494 VAL A N 1
ATOM 3345 C CA . VAL A 1 474 ? 18.657 68.038 154.660 1.00 30.85 494 VAL A CA 1
ATOM 3346 C C . VAL A 1 474 ? 18.213 67.993 156.129 1.00 31.08 494 VAL A C 1
ATOM 3347 O O . VAL A 1 474 ? 18.809 68.658 156.995 1.00 30.89 494 VAL A O 1
ATOM 3351 N N . VAL A 1 475 ? 17.173 67.212 156.401 1.00 30.94 495 VAL A N 1
ATOM 3352 C CA . VAL A 1 475 ? 16.635 67.088 157.746 1.00 31.53 495 VAL A CA 1
ATOM 3353 C C . VAL A 1 475 ? 17.634 66.349 158.647 1.00 32.31 495 VAL A C 1
ATOM 3354 O O . VAL A 1 475 ? 17.886 66.770 159.783 1.00 32.42 495 VAL A O 1
ATOM 3358 N N . ALA A 1 476 ? 18.213 65.265 158.127 1.00 32.70 496 ALA A N 1
ATOM 3359 C CA . ALA A 1 476 ? 19.238 64.509 158.850 1.00 33.28 496 ALA A CA 1
ATOM 3360 C C . ALA A 1 476 ? 20.484 65.341 159.184 1.00 33.78 496 ALA A C 1
ATOM 3361 O O . ALA A 1 476 ? 21.040 65.193 160.276 1.00 34.12 496 ALA A O 1
ATOM 3363 N N . LYS A 1 477 ? 20.905 66.215 158.260 1.00 34.03 497 LYS A N 1
ATOM 3364 C CA . LYS A 1 477 ? 22.078 67.070 158.469 1.00 34.33 497 LYS A CA 1
ATOM 3365 C C . LYS A 1 477 ? 21.835 68.073 159.567 1.00 34.35 497 LYS A C 1
ATOM 3366 O O . LYS A 1 477 ? 22.716 68.328 160.384 1.00 34.08 497 LYS A O 1
ATOM 3372 N N . GLU A 1 478 ? 20.632 68.644 159.562 1.00 34.71 498 GLU A N 1
ATOM 3373 C CA . GLU A 1 478 ? 20.252 69.681 160.506 1.00 34.92 498 GLU A CA 1
ATOM 3374 C C . GLU A 1 478 ? 20.038 69.087 161.895 1.00 35.44 498 GLU A C 1
ATOM 3375 O O . GLU A 1 478 ? 20.224 69.771 162.903 1.00 35.52 498 GLU A O 1
ATOM 3381 N N . ARG A 1 479 ? 19.672 67.804 161.936 1.00 35.79 499 ARG A N 1
ATOM 3382 C CA . ARG A 1 479 ? 19.555 67.064 163.185 1.00 36.18 499 ARG A CA 1
ATOM 3383 C C . ARG A 1 479 ? 20.920 66.569 163.677 1.00 36.03 499 ARG A C 1
ATOM 3384 O O . ARG A 1 479 ? 21.002 65.956 164.737 1.00 35.86 499 ARG A O 1
ATOM 3392 N N . GLU A 1 480 ? 21.973 66.841 162.902 1.00 36.05 500 GLU A N 1
ATOM 3393 C CA . GLU A 1 480 ? 23.357 66.431 163.207 1.00 36.37 500 GLU A CA 1
ATOM 3394 C C . GLU A 1 480 ? 23.556 64.915 163.179 1.00 36.15 500 GLU A C 1
ATOM 3395 O O . GLU A 1 480 ? 24.459 64.385 163.834 1.00 36.15 500 GLU A O 1
ATOM 3401 N N . LEU A 1 481 ? 22.719 64.224 162.411 1.00 36.24 501 LEU A N 1
ATOM 3402 C CA . LEU A 1 481 ? 22.848 62.772 162.261 1.00 36.64 501 LEU A CA 1
ATOM 3403 C C . LEU A 1 481 ? 23.863 62.436 161.183 1.00 36.61 501 LEU A C 1
ATOM 3404 O O . LEU A 1 481 ? 24.361 61.304 161.101 1.00 36.66 501 LEU A O 1
ATOM 3409 N N . VAL A 1 482 ? 24.145 63.432 160.350 1.00 36.31 502 VAL A N 1
ATOM 3410 C CA . VAL A 1 482 ? 25.091 63.292 159.254 1.00 36.24 502 VAL A CA 1
ATOM 3411 C C . VAL A 1 482 ? 25.722 64.661 158.983 1.00 36.00 502 VAL A C 1
ATOM 3412 O O . VAL A 1 482 ? 25.050 65.680 159.124 1.00 35.67 502 VAL A O 1
ATOM 3416 N N . THR A 1 483 ? 27.016 64.678 158.645 1.00 35.83 503 THR A N 1
ATOM 3417 C CA . THR A 1 483 ? 27.693 65.908 158.198 1.00 35.74 503 THR A CA 1
ATOM 3418 C C . THR A 1 483 ? 28.338 65.700 156.826 1.00 35.65 503 THR A C 1
ATOM 3419 O O . THR A 1 483 ? 28.459 64.560 156.362 1.00 35.50 503 THR A O 1
ATOM 3423 N N . GLU A 1 484 ? 28.745 66.804 156.190 1.00 35.37 504 GLU A N 1
ATOM 3424 C CA . GLU A 1 484 ? 29.303 66.794 154.828 1.00 35.16 504 GLU A CA 1
ATOM 3425 C C . GLU A 1 484 ? 30.486 65.853 154.669 1.00 34.97 504 GLU A C 1
ATOM 3426 O O . GLU A 1 484 ? 31.394 65.831 155.507 1.00 34.73 504 GLU A O 1
ATOM 3428 N N . GLY A 1 485 ? 30.469 65.076 153.588 1.00 34.81 505 GLY A N 1
ATOM 3429 C CA . GLY A 1 485 ? 31.582 64.189 153.263 1.00 34.76 505 GLY A CA 1
ATOM 3430 C C . GLY A 1 485 ? 31.447 62.783 153.816 1.00 34.76 505 GLY A C 1
ATOM 3431 O O . GLY A 1 485 ? 32.219 61.899 153.455 1.00 35.17 505 GLY A O 1
ATOM 3432 N N . GLU A 1 486 ? 30.477 62.576 154.700 1.00 34.77 506 GLU A N 1
ATOM 3433 C CA . GLU A 1 486 ? 30.153 61.241 155.203 1.00 34.77 506 GLU A CA 1
ATOM 3434 C C . GLU A 1 486 ? 29.255 60.501 154.222 1.00 34.83 506 GLU A C 1
ATOM 3435 O O . GLU A 1 486 ? 28.562 61.116 153.395 1.00 34.84 506 GLU A O 1
ATOM 3441 N N . SER A 1 487 ? 29.259 59.178 154.334 1.00 34.84 507 SER A N 1
ATOM 3442 C CA . SER A 1 487 ? 28.476 58.323 153.463 1.00 34.89 507 SER A CA 1
ATOM 3443 C C . SER A 1 487 ? 27.128 57.967 154.075 1.00 34.98 507 SER A C 1
ATOM 3444 O O . SER A 1 487 ? 26.971 57.918 155.291 1.00 35.21 507 SER A O 1
ATOM 3447 N N . ILE A 1 488 ? 26.155 57.734 153.206 1.00 34.98 508 ILE A N 1
ATOM 3448 C CA . ILE A 1 488 ? 24.819 57.309 153.595 1.00 35.33 508 ILE A CA 1
ATOM 3449 C C . ILE A 1 488 ? 24.496 56.049 152.781 1.00 34.64 508 ILE A C 1
ATOM 3450 O O . ILE A 1 488 ? 24.959 55.908 151.644 1.00 34.06 508 ILE A O 1
ATOM 3454 N N . VAL A 1 489 ? 23.737 55.128 153.371 1.00 34.35 509 VAL A N 1
ATOM 3455 C CA . VAL A 1 489 ? 23.227 53.965 152.635 1.00 33.92 509 VAL A CA 1
ATOM 3456 C C . VAL A 1 489 ? 21.712 54.077 152.505 1.00 33.93 509 VAL A C 1
ATOM 3457 O O . VAL A 1 489 ? 21.007 54.112 153.513 1.00 33.90 509 VAL A O 1
ATOM 3461 N N . ALA A 1 490 ? 21.208 54.163 151.276 1.00 33.64 510 ALA A N 1
ATOM 3462 C CA . ALA A 1 490 ? 19.749 54.173 151.069 1.00 33.59 510 ALA A CA 1
ATOM 3463 C C . ALA A 1 490 ? 19.245 52.879 150.435 1.00 33.43 510 ALA A C 1
ATOM 3464 O O . ALA A 1 490 ? 19.796 52.391 149.445 1.00 33.09 510 ALA A O 1
ATOM 3466 N N . VAL A 1 491 ? 18.188 52.335 151.023 1.00 33.62 511 VAL A N 1
ATOM 3467 C CA . VAL A 1 491 ? 17.599 51.082 150.572 1.00 33.93 511 VAL A CA 1
ATOM 3468 C C . VAL A 1 491 ? 16.158 51.372 150.230 1.00 33.72 511 VAL A C 1
ATOM 3469 O O . VAL A 1 491 ? 15.509 52.164 150.913 1.00 34.05 511 VAL A O 1
ATOM 3473 N N . HIS A 1 492 ? 15.662 50.729 149.181 1.00 33.64 512 HIS A N 1
ATOM 3474 C CA . HIS A 1 492 ? 14.317 50.969 148.687 1.00 34.21 512 HIS A CA 1
ATOM 3475 C C . HIS A 1 492 ? 13.755 49.681 148.100 1.00 34.31 512 HIS A C 1
ATOM 3476 O O . HIS A 1 492 ? 14.268 49.164 147.116 1.00 34.21 512 HIS A O 1
ATOM 3483 N N . GLY A 1 493 ? 12.733 49.137 148.748 1.00 34.80 513 GLY A N 1
ATOM 3484 C CA . GLY A 1 493 ? 11.964 48.035 148.182 1.00 35.95 513 GLY A CA 1
ATOM 3485 C C . GLY A 1 493 ? 10.712 48.575 147.517 1.00 36.62 513 GLY A C 1
ATOM 3486 O O . GLY A 1 493 ? 10.293 49.697 147.816 1.00 36.79 513 GLY A O 1
ATOM 3487 N N . MET A 1 494 ? 10.117 47.785 146.620 1.00 37.47 514 MET A N 1
ATOM 3488 C CA . MET A 1 494 ? 8.888 48.180 145.904 1.00 38.20 514 MET A CA 1
ATOM 3489 C C . MET A 1 494 ? 8.066 46.996 145.397 1.00 38.24 514 MET A C 1
ATOM 3490 O O . MET A 1 494 ? 8.584 45.895 145.234 1.00 38.60 514 MET A O 1
ATOM 3495 N N . SER A 1 501 ? 8.253 42.773 142.103 1.00 38.34 521 SER A N 1
ATOM 3496 C CA . SER A 1 501 ? 9.018 43.103 143.300 1.00 38.44 521 SER A CA 1
ATOM 3497 C C . SER A 1 501 ? 10.509 43.254 142.966 1.00 38.24 521 SER A C 1
ATOM 3498 O O . SER A 1 501 ? 11.078 42.430 142.247 1.00 38.59 521 SER A O 1
ATOM 3501 N N . SER A 1 502 ? 11.134 44.312 143.476 1.00 38.00 522 SER A N 1
ATOM 3502 C CA . SER A 1 502 ? 12.558 44.564 143.221 1.00 37.63 522 SER A CA 1
ATOM 3503 C C . SER A 1 502 ? 13.183 45.459 144.281 1.00 37.17 522 SER A C 1
ATOM 3504 O O . SER A 1 502 ? 12.531 46.360 144.810 1.00 37.33 522 SER A O 1
ATOM 3507 N N . ASN A 1 503 ? 14.458 45.217 144.567 1.00 36.40 523 ASN A N 1
ATOM 3508 C CA . ASN A 1 503 ? 15.147 45.914 145.642 1.00 35.69 523 ASN A CA 1
ATOM 3509 C C . ASN A 1 503 ? 16.361 46.711 145.213 1.00 35.08 523 ASN A C 1
ATOM 3510 O O . ASN A 1 503 ? 17.149 46.278 144.389 1.00 35.35 523 ASN A O 1
ATOM 3515 N N . LEU A 1 504 ? 16.497 47.881 145.808 1.00 34.33 524 LEU A N 1
ATOM 3516 C CA . LEU A 1 504 ? 17.565 48.796 145.481 1.00 34.03 524 LEU A CA 1
ATOM 3517 C C . LEU A 1 504 ? 18.404 49.104 146.717 1.00 33.53 524 LEU A C 1
ATOM 3518 O O . LEU A 1 504 ? 17.890 49.206 147.820 1.00 33.00 524 LEU A O 1
ATOM 3523 N N . LEU A 1 505 ? 19.706 49.243 146.513 1.00 33.60 525 LEU A N 1
ATOM 3524 C CA . LEU A 1 505 ? 20.617 49.688 147.558 1.00 33.51 525 LEU A CA 1
ATOM 3525 C C . LEU A 1 505 ? 21.575 50.731 146.964 1.00 33.52 525 LEU A C 1
ATOM 3526 O O . LEU A 1 505 ? 22.256 50.459 145.974 1.00 33.00 525 LEU A O 1
ATOM 3531 N N . LYS A 1 506 ? 21.645 51.909 147.579 1.00 33.88 526 LYS A N 1
ATOM 3532 C CA . LYS A 1 506 ? 22.479 52.989 147.037 1.00 34.74 526 LYS A CA 1
ATOM 3533 C C . LYS A 1 506 ? 23.431 53.575 148.090 1.00 34.60 526 LYS A C 1
ATOM 3534 O O . LYS A 1 506 ? 23.055 53.772 149.240 1.00 34.53 526 LYS A O 1
ATOM 3540 N N . VAL A 1 507 ? 24.668 53.841 147.701 1.00 35.01 527 VAL A N 1
ATOM 3541 C CA . VAL A 1 507 ? 25.580 54.554 148.601 1.00 35.60 527 VAL A CA 1
ATOM 3542 C C . VAL A 1 507 ? 25.923 55.933 148.020 1.00 35.64 527 VAL A C 1
ATOM 3543 O O . VAL A 1 507 ? 26.374 56.053 146.887 1.00 35.60 527 VAL A O 1
ATOM 3547 N N . LEU A 1 508 ? 25.669 56.971 148.803 1.00 36.18 528 LEU A N 1
ATOM 3548 C CA . LEU A 1 508 ? 25.945 58.328 148.374 1.00 37.01 528 LEU A CA 1
ATOM 3549 C C . LEU A 1 508 ? 26.760 59.107 149.412 1.00 37.55 528 LEU A C 1
ATOM 3550 O O . LEU A 1 508 ? 26.767 58.764 150.597 1.00 36.90 528 LEU A O 1
ATOM 3553 N N . THR A 1 509 ? 27.447 60.150 148.942 1.00 38.24 529 THR A N 1
ATOM 3554 C CA . THR A 1 509 ? 28.135 61.096 149.816 1.00 39.24 529 THR A CA 1
ATOM 3555 C C . THR A 1 509 ? 27.260 62.299 150.111 1.00 39.68 529 THR A C 1
ATOM 3556 O O . THR A 1 509 ? 26.696 62.911 149.199 1.00 40.02 529 THR A O 1
ATOM 3560 N N . VAL A 1 510 ? 27.131 62.622 151.393 1.00 40.10 530 VAL A N 1
ATOM 3561 C CA . VAL A 1 510 ? 26.439 63.838 151.803 1.00 40.79 530 VAL A CA 1
ATOM 3562 C C . VAL A 1 510 ? 27.200 65.073 151.309 1.00 41.57 530 VAL A C 1
ATOM 3563 O O . VAL A 1 510 ? 28.443 65.138 151.381 1.00 41.34 530 VAL A O 1
ATOM 3567 N N . GLU A 1 511 ? 26.443 66.040 150.794 1.00 42.34 531 GLU A N 1
ATOM 3568 C CA . GLU A 1 511 ? 27.033 67.261 150.271 1.00 43.50 531 GLU A CA 1
ATOM 3569 C C . GLU A 1 511 ? 26.250 68.497 150.685 1.00 43.51 531 GLU A C 1
ATOM 3570 O O . GLU A 1 511 ? 26.697 69.617 150.451 1.00 43.92 531 GLU A O 1
ATOM 3576 N N . SER B 1 22 ? 59.208 39.914 148.102 1.00 42.73 42 SER B N 1
ATOM 3577 C CA . SER B 1 22 ? 60.447 40.746 148.068 1.00 42.82 42 SER B CA 1
ATOM 3578 C C . SER B 1 22 ? 61.667 39.906 148.447 1.00 42.82 42 SER B C 1
ATOM 3579 O O . SER B 1 22 ? 62.620 39.810 147.673 1.00 42.84 42 SER B O 1
ATOM 3581 N N . GLN B 1 23 ? 61.620 39.285 149.628 1.00 42.84 43 GLN B N 1
ATOM 3582 C CA . GLN B 1 23 ? 62.664 38.356 150.082 1.00 42.72 43 GLN B CA 1
ATOM 3583 C C . GLN B 1 23 ? 62.702 37.081 149.228 1.00 42.63 43 GLN B C 1
ATOM 3584 O O . GLN B 1 23 ? 63.288 36.069 149.623 1.00 42.49 43 GLN B O 1
ATOM 3586 N N . ILE B 1 24 ? 62.046 37.156 148.067 1.00 42.67 44 ILE B N 1
ATOM 3587 C CA . ILE B 1 24 ? 62.123 36.173 146.976 1.00 42.38 44 ILE B CA 1
ATOM 3588 C C . ILE B 1 24 ? 63.541 36.083 146.421 1.00 42.15 44 ILE B C 1
ATOM 3589 O O . ILE B 1 24 ? 64.035 34.988 146.165 1.00 42.15 44 ILE B O 1
ATOM 3594 N N . LEU B 1 25 ? 64.184 37.243 146.269 1.00 41.87 45 LEU B N 1
ATOM 3595 C CA . LEU B 1 25 ? 65.495 37.374 145.632 1.00 41.63 45 LEU B CA 1
ATOM 3596 C C . LEU B 1 25 ? 66.680 37.003 146.533 1.00 41.49 45 LEU B C 1
ATOM 3597 O O . LEU B 1 25 ? 67.834 37.141 146.126 1.00 41.51 45 LEU B O 1
ATOM 3599 N N . GLU B 1 26 ? 66.398 36.531 147.746 1.00 41.36 46 GLU B N 1
ATOM 3600 C CA . GLU B 1 26 ? 67.447 36.102 148.675 1.00 41.41 46 GLU B CA 1
ATOM 3601 C C . GLU B 1 26 ? 68.108 34.807 148.207 1.00 41.21 46 GLU B C 1
ATOM 3602 O O . GLU B 1 26 ? 67.424 33.797 148.042 1.00 41.46 46 GLU B O 1
ATOM 3608 N N . PRO B 1 27 ? 69.439 34.824 147.995 1.00 41.09 47 PRO B N 1
ATOM 3609 C CA . PRO B 1 27 ? 70.125 33.563 147.703 1.00 41.00 47 PRO B CA 1
ATOM 3610 C C . PRO B 1 27 ? 70.043 32.627 148.909 1.00 41.08 47 PRO B C 1
ATOM 3611 O O . PRO B 1 27 ? 69.994 33.098 150.050 1.00 41.05 47 PRO B O 1
ATOM 3615 N N . ARG B 1 28 ? 70.011 31.322 148.662 1.00 41.05 48 ARG B N 1
ATOM 3616 C CA . ARG B 1 28 ? 69.878 30.352 149.747 1.00 41.24 48 ARG B CA 1
ATOM 3617 C C . ARG B 1 28 ? 71.206 29.771 150.206 1.00 41.35 48 ARG B C 1
ATOM 3618 O O . ARG B 1 28 ? 71.941 29.161 149.421 1.00 41.42 48 ARG B O 1
ATOM 3626 N N . SER B 1 29 ? 71.501 29.960 151.488 1.00 41.48 49 SER B N 1
ATOM 3627 C CA . SER B 1 29 ? 72.628 29.289 152.136 1.00 41.58 49 SER B CA 1
ATOM 3628 C C . SER B 1 29 ? 72.344 27.785 152.226 1.00 41.32 49 SER B C 1
ATOM 3629 O O . SER B 1 29 ? 71.179 27.374 152.193 1.00 41.47 49 SER B O 1
ATOM 3632 N N . GLU B 1 30 ? 73.398 26.969 152.317 1.00 40.93 50 GLU B N 1
ATOM 3633 C CA . GLU B 1 30 ? 73.241 25.505 152.367 1.00 40.42 50 GLU B CA 1
ATOM 3634 C C . GLU B 1 30 ? 72.443 25.058 153.593 1.00 40.11 50 GLU B C 1
ATOM 3635 O O . GLU B 1 30 ? 71.641 24.124 153.505 1.00 39.94 50 GLU B O 1
ATOM 3637 N N . GLU B 1 31 ? 72.656 25.746 154.716 1.00 39.71 51 GLU B N 1
ATOM 3638 C CA . GLU B 1 31 ? 71.903 25.527 155.956 1.00 39.44 51 GLU B CA 1
ATOM 3639 C C . GLU B 1 31 ? 70.390 25.597 155.733 1.00 39.25 51 GLU B C 1
ATOM 3640 O O . GLU B 1 31 ? 69.637 24.769 156.255 1.00 39.10 51 GLU B O 1
ATOM 3642 N N . ASP B 1 32 ? 69.964 26.592 154.955 1.00 39.00 52 ASP B N 1
ATOM 3643 C CA . ASP B 1 32 ? 68.549 26.804 154.645 1.00 38.51 52 ASP B CA 1
ATOM 3644 C C . ASP B 1 32 ? 67.974 25.665 153.811 1.00 37.84 52 ASP B C 1
ATOM 3645 O O . ASP B 1 32 ? 67.108 24.942 154.293 1.00 37.89 52 ASP B O 1
ATOM 3650 N N . TRP B 1 33 ? 68.460 25.476 152.587 1.00 37.28 53 TRP B N 1
ATOM 3651 C CA . TRP B 1 33 ? 67.798 24.513 151.683 1.00 36.79 53 TRP B CA 1
ATOM 3652 C C . TRP B 1 33 ? 67.928 23.031 152.047 1.00 36.48 53 TRP B C 1
ATOM 3653 O O . TRP B 1 33 ? 67.072 22.222 151.667 1.00 36.02 53 TRP B O 1
ATOM 3664 N N . THR B 1 34 ? 68.968 22.667 152.791 1.00 36.18 54 THR B N 1
ATOM 3665 C CA . THR B 1 34 ? 69.071 21.277 153.262 1.00 36.40 54 THR B CA 1
ATOM 3666 C C . THR B 1 34 ? 68.032 20.971 154.346 1.00 36.28 54 THR B C 1
ATOM 3667 O O . THR B 1 34 ? 67.761 19.806 154.637 1.00 36.39 54 THR B O 1
ATOM 3671 N N . ALA B 1 35 ? 67.462 22.025 154.932 1.00 35.77 55 ALA B N 1
ATOM 3672 C CA . ALA B 1 35 ? 66.369 21.890 155.890 1.00 35.43 55 ALA B CA 1
ATOM 3673 C C . ALA B 1 35 ? 64.969 21.692 155.258 1.00 35.16 55 ALA B C 1
ATOM 3674 O O . ALA B 1 35 ? 63.976 21.655 155.975 1.00 35.46 55 ALA B O 1
ATOM 3676 N N . HIS B 1 36 ? 64.889 21.548 153.933 1.00 34.80 56 HIS B N 1
ATOM 3677 C CA . HIS B 1 36 ? 63.609 21.278 153.240 1.00 34.64 56 HIS B CA 1
ATOM 3678 C C . HIS B 1 36 ? 62.888 20.068 153.863 1.00 34.48 56 HIS B C 1
ATOM 3679 O O . HIS B 1 36 ? 63.535 19.129 154.336 1.00 34.55 56 HIS B O 1
ATOM 3686 N N . ARG B 1 37 ? 61.560 20.088 153.836 1.00 33.80 57 ARG B N 1
ATOM 3687 C CA . ARG B 1 37 ? 60.745 19.086 154.527 1.00 33.49 57 ARG B CA 1
ATOM 3688 C C . ARG B 1 37 ? 60.368 17.901 153.632 1.00 33.53 57 ARG B C 1
ATOM 3689 O O . ARG B 1 37 ? 60.251 16.790 154.117 1.00 33.30 57 ARG B O 1
ATOM 3697 N N . THR B 1 38 ? 60.171 18.157 152.336 1.00 33.57 58 THR B N 1
ATOM 3698 C CA . THR B 1 38 ? 59.829 17.130 151.359 1.00 33.78 58 THR B CA 1
ATOM 3699 C C . THR B 1 38 ? 60.965 16.107 151.236 1.00 34.36 58 THR B C 1
ATOM 3700 O O . THR B 1 38 ? 62.151 16.451 151.349 1.00 34.33 58 THR B O 1
ATOM 3704 N N . ARG B 1 39 ? 60.602 14.841 151.045 1.00 34.42 59 ARG B N 1
ATOM 3705 C CA . ARG B 1 39 ? 61.598 13.758 151.006 1.00 34.05 59 ARG B CA 1
ATOM 3706 C C . ARG B 1 39 ? 62.025 13.546 149.565 1.00 34.27 59 ARG B C 1
ATOM 3707 O O . ARG B 1 39 ? 61.271 13.817 148.652 1.00 33.97 59 ARG B O 1
ATOM 3715 N N . ILE B 1 40 ? 63.244 13.073 149.362 1.00 34.79 60 ILE B N 1
ATOM 3716 C CA . ILE B 1 40 ? 63.780 12.905 148.015 1.00 35.44 60 ILE B CA 1
ATOM 3717 C C . ILE B 1 40 ? 64.170 11.445 147.797 1.00 35.99 60 ILE B C 1
ATOM 3718 O O . ILE B 1 40 ? 65.025 10.889 148.514 1.00 36.34 60 ILE B O 1
ATOM 3723 N N . VAL B 1 41 ? 63.519 10.843 146.814 1.00 36.51 61 VAL B N 1
ATOM 3724 C CA . VAL B 1 41 ? 63.807 9.490 146.360 1.00 36.16 61 VAL B CA 1
ATOM 3725 C C . VAL B 1 41 ? 64.677 9.594 145.112 1.00 36.51 61 VAL B C 1
ATOM 3726 O O . VAL B 1 41 ? 64.312 10.283 144.151 1.00 36.35 61 VAL B O 1
ATOM 3730 N N . CYS B 1 42 ? 65.814 8.895 145.128 1.00 36.20 62 CYS B N 1
ATOM 3731 C CA . CYS B 1 42 ? 66.764 8.877 144.024 1.00 35.75 62 CYS B CA 1
ATOM 3732 C C . CYS B 1 42 ? 66.834 7.494 143.410 1.00 35.58 62 CYS B C 1
ATOM 3733 O O . CYS B 1 42 ? 66.953 6.482 144.124 1.00 35.62 62 CYS B O 1
ATOM 3736 N N . THR B 1 43 ? 66.760 7.447 142.087 1.00 34.82 63 THR B N 1
ATOM 3737 C CA . THR B 1 43 ? 66.863 6.171 141.390 1.00 34.35 63 THR B CA 1
ATOM 3738 C C . THR B 1 43 ? 68.307 5.821 141.200 1.00 33.87 63 THR B C 1
ATOM 3739 O O . THR B 1 43 ? 69.084 6.620 140.683 1.00 33.73 63 THR B O 1
ATOM 3743 N N . MET B 1 44 ? 68.652 4.629 141.680 1.00 34.03 64 MET B N 1
ATOM 3744 C CA . MET B 1 44 ? 69.993 4.088 141.585 1.00 33.73 64 MET B CA 1
ATOM 3745 C C . MET B 1 44 ? 70.308 3.722 140.147 1.00 34.14 64 MET B C 1
ATOM 3746 O O . MET B 1 44 ? 69.469 3.149 139.435 1.00 34.10 64 MET B O 1
ATOM 3751 N N . GLY B 1 45 ? 71.512 4.078 139.713 1.00 34.25 65 GLY B N 1
ATOM 3752 C CA . GLY B 1 45 ? 71.958 3.801 138.351 1.00 34.17 65 GLY B CA 1
ATOM 3753 C C . GLY B 1 45 ? 73.468 3.870 138.242 1.00 34.47 65 GLY B C 1
ATOM 3754 O O . GLY B 1 45 ? 74.136 4.281 139.193 1.00 33.98 65 GLY B O 1
ATOM 3755 N N . PRO B 1 46 ? 74.017 3.466 137.080 1.00 34.73 66 PRO B N 1
ATOM 3756 C CA . PRO B 1 46 ? 75.464 3.469 136.820 1.00 34.89 66 PRO B CA 1
ATOM 3757 C C . PRO B 1 46 ? 76.116 4.841 137.038 1.00 35.12 66 PRO B C 1
ATOM 3758 O O . PRO B 1 46 ? 77.303 4.913 137.374 1.00 34.86 66 PRO B O 1
ATOM 3762 N N . ALA B 1 47 ? 75.326 5.902 136.865 1.00 35.43 67 ALA B N 1
ATOM 3763 C CA . ALA B 1 47 ? 75.767 7.279 137.069 1.00 35.83 67 ALA B CA 1
ATOM 3764 C C . ALA B 1 47 ? 75.945 7.661 138.543 1.00 36.45 67 ALA B C 1
ATOM 3765 O O . ALA B 1 47 ? 76.581 8.673 138.841 1.00 36.50 67 ALA B O 1
ATOM 3767 N N . CYS B 1 48 ? 75.397 6.862 139.461 1.00 37.14 68 CYS B N 1
ATOM 3768 C CA . CYS B 1 48 ? 75.388 7.232 140.882 1.00 38.11 68 CYS B CA 1
ATOM 3769 C C . CYS B 1 48 ? 75.555 6.112 141.927 1.00 38.93 68 CYS B C 1
ATOM 3770 O O . CYS B 1 48 ? 75.723 6.408 143.109 1.00 39.19 68 CYS B O 1
ATOM 3773 N N . TRP B 1 49 ? 75.502 4.845 141.519 1.00 39.94 69 TRP B N 1
ATOM 3774 C CA . TRP B 1 49 ? 75.521 3.752 142.507 1.00 40.72 69 TRP B CA 1
ATOM 3775 C C . TRP B 1 49 ? 76.834 3.536 143.298 1.00 40.83 69 TRP B C 1
ATOM 3776 O O . TRP B 1 49 ? 76.830 2.805 144.290 1.00 40.94 69 TRP B O 1
ATOM 3787 N N . ASN B 1 50 ? 77.936 4.169 142.890 1.00 40.68 70 ASN B N 1
ATOM 3788 C CA . ASN B 1 50 ? 79.196 3.987 143.625 1.00 40.70 70 ASN B CA 1
ATOM 3789 C C . ASN B 1 50 ? 79.299 4.802 144.918 1.00 40.56 70 ASN B C 1
ATOM 3790 O O . ASN B 1 50 ? 78.814 5.928 144.991 1.00 40.85 70 ASN B O 1
ATOM 3795 N N . VAL B 1 51 ? 79.927 4.205 145.927 1.00 40.13 71 VAL B N 1
ATOM 3796 C CA . VAL B 1 51 ? 79.970 4.730 147.297 1.00 39.81 71 VAL B CA 1
ATOM 3797 C C . VAL B 1 51 ? 80.232 6.235 147.422 1.00 39.62 71 VAL B C 1
ATOM 3798 O O . VAL B 1 51 ? 79.578 6.908 148.217 1.00 39.72 71 VAL B O 1
ATOM 3802 N N . ASP B 1 52 ? 81.169 6.754 146.629 1.00 39.48 72 ASP B N 1
ATOM 3803 C CA A ASP B 1 52 ? 81.586 8.150 146.741 0.50 39.27 72 ASP B CA 1
ATOM 3804 C CA B ASP B 1 52 ? 81.595 8.153 146.716 0.50 39.36 72 ASP B CA 1
ATOM 3805 C C . ASP B 1 52 ? 80.470 9.131 146.374 1.00 39.26 72 ASP B C 1
ATOM 3806 O O . ASP B 1 52 ? 80.207 10.079 147.120 1.00 39.19 72 ASP B O 1
ATOM 3815 N N . THR B 1 53 ? 79.806 8.905 145.244 1.00 39.06 73 THR B N 1
ATOM 3816 C CA . THR B 1 53 ? 78.710 9.795 144.832 1.00 39.15 73 THR B CA 1
ATOM 3817 C C . THR B 1 53 ? 77.422 9.608 145.662 1.00 38.74 73 THR B C 1
ATOM 3818 O O . THR B 1 53 ? 76.668 10.566 145.861 1.00 38.91 73 THR B O 1
ATOM 3822 N N . LEU B 1 54 ? 77.186 8.392 146.161 1.00 38.12 74 LEU B N 1
ATOM 3823 C CA . LEU B 1 54 ? 76.061 8.130 147.077 1.00 37.62 74 LEU B CA 1
ATOM 3824 C C . LEU B 1 54 ? 76.165 8.933 148.363 1.00 37.31 74 LEU B C 1
ATOM 3825 O O . LEU B 1 54 ? 75.149 9.360 148.911 1.00 37.55 74 LEU B O 1
ATOM 3830 N N . VAL B 1 55 ? 77.394 9.122 148.838 1.00 36.83 75 VAL B N 1
ATOM 3831 C CA . VAL B 1 55 ? 77.675 9.896 150.046 1.00 36.25 75 VAL B CA 1
ATOM 3832 C C . VAL B 1 55 ? 77.372 11.371 149.796 1.00 36.27 75 VAL B C 1
ATOM 3833 O O . VAL B 1 55 ? 76.712 12.019 150.610 1.00 36.14 75 VAL B O 1
ATOM 3837 N N . LYS B 1 56 ? 77.826 11.885 148.654 1.00 36.37 76 LYS B N 1
ATOM 3838 C CA . LYS B 1 56 ? 77.536 13.263 148.268 1.00 36.41 76 LYS B CA 1
ATOM 3839 C C . LYS B 1 56 ? 76.036 13.486 148.062 1.00 36.49 76 LYS B C 1
ATOM 3840 O O . LYS B 1 56 ? 75.532 14.582 148.330 1.00 36.36 76 LYS B O 1
ATOM 3842 N N . MET B 1 57 ? 75.329 12.445 147.609 1.00 36.40 77 MET B N 1
ATOM 3843 C CA . MET B 1 57 ? 73.868 12.491 147.468 1.00 36.75 77 MET B CA 1
ATOM 3844 C C . MET B 1 57 ? 73.153 12.500 148.817 1.00 36.30 77 MET B C 1
ATOM 3845 O O . MET B 1 57 ? 72.162 13.213 148.981 1.00 36.60 77 MET B O 1
ATOM 3850 N N . ILE B 1 58 ? 73.660 11.727 149.779 1.00 36.02 78 ILE B N 1
ATOM 3851 C CA . ILE B 1 58 ? 73.197 11.815 151.173 1.00 35.56 78 ILE B CA 1
ATOM 3852 C C . ILE B 1 58 ? 73.297 13.267 151.635 1.00 35.22 78 ILE B C 1
ATOM 3853 O O . ILE B 1 58 ? 72.316 13.841 152.105 1.00 35.55 78 ILE B O 1
ATOM 3858 N N . ASP B 1 59 ? 74.485 13.852 151.477 1.00 34.95 79 ASP B N 1
ATOM 3859 C CA . ASP B 1 59 ? 74.749 15.258 151.823 1.00 34.21 79 ASP B CA 1
ATOM 3860 C C . ASP B 1 59 ? 73.834 16.281 151.123 1.00 34.38 79 ASP B C 1
ATOM 3861 O O . ASP B 1 59 ? 73.593 17.361 151.659 1.00 35.14 79 ASP B O 1
ATOM 3866 N N . ALA B 1 60 ? 73.342 15.949 149.935 1.00 33.53 80 ALA B N 1
ATOM 3867 C CA . ALA B 1 60 ? 72.545 16.880 149.147 1.00 33.42 80 ALA B CA 1
ATOM 3868 C C . ALA B 1 60 ? 71.043 16.807 149.461 1.00 33.74 80 ALA B C 1
ATOM 3869 O O . ALA B 1 60 ? 70.318 17.793 149.254 1.00 33.93 80 ALA B O 1
ATOM 3871 N N . GLY B 1 61 ? 70.582 15.642 149.937 1.00 33.55 81 GLY B N 1
ATOM 3872 C CA . GLY B 1 61 ? 69.204 15.473 150.408 1.00 33.08 81 GLY B CA 1
ATOM 3873 C C . GLY B 1 61 ? 68.495 14.164 150.079 1.00 33.18 81 GLY B C 1
ATOM 3874 O O . GLY B 1 61 ? 67.290 14.042 150.287 1.00 33.44 81 GLY B O 1
ATOM 3875 N N . MET B 1 62 ? 69.226 13.186 149.559 1.00 33.09 82 MET B N 1
ATOM 3876 C CA . MET B 1 62 ? 68.675 11.865 149.312 1.00 32.90 82 MET B CA 1
ATOM 3877 C C . MET B 1 62 ? 68.235 11.184 150.607 1.00 32.35 82 MET B C 1
ATOM 3878 O O . MET B 1 62 ? 69.014 11.115 151.572 1.00 31.75 82 MET B O 1
ATOM 3883 N N . ASN B 1 63 ? 67.009 10.645 150.585 1.00 31.47 83 ASN B N 1
ATOM 3884 C CA . ASN B 1 63 ? 66.407 9.966 151.733 1.00 30.70 83 ASN B CA 1
ATOM 3885 C C . ASN B 1 63 ? 66.069 8.522 151.425 1.00 30.99 83 ASN B C 1
ATOM 3886 O O . ASN B 1 63 ? 66.073 7.676 152.318 1.00 30.88 83 ASN B O 1
ATOM 3891 N N . VAL B 1 64 ? 65.718 8.264 150.166 1.00 31.33 84 VAL B N 1
ATOM 3892 C CA . VAL B 1 64 ? 65.325 6.931 149.706 1.00 31.46 84 VAL B CA 1
ATOM 3893 C C . VAL B 1 64 ? 66.084 6.554 148.429 1.00 32.35 84 VAL B C 1
ATOM 3894 O O . VAL B 1 64 ? 66.238 7.372 147.518 1.00 32.41 84 VAL B O 1
ATOM 3898 N N . CYS B 1 65 ? 66.567 5.312 148.377 1.00 33.11 85 CYS B N 1
ATOM 3899 C CA . CYS B 1 65 ? 67.174 4.748 147.164 1.00 33.66 85 CYS B CA 1
ATOM 3900 C C . CYS B 1 65 ? 66.206 3.824 146.432 1.00 33.71 85 CYS B C 1
ATOM 3901 O O . CYS B 1 65 ? 65.742 2.826 146.975 1.00 33.87 85 CYS B O 1
ATOM 3904 N N . ARG B 1 66 ? 65.892 4.173 145.201 1.00 34.39 86 ARG B N 1
ATOM 3905 C CA . ARG B 1 66 ? 65.054 3.312 144.383 1.00 34.67 86 ARG B CA 1
ATOM 3906 C C . ARG B 1 66 ? 65.929 2.365 143.566 1.00 34.89 86 ARG B C 1
ATOM 3907 O O . ARG B 1 66 ? 66.860 2.798 142.882 1.00 35.03 86 ARG B O 1
ATOM 3915 N N . LEU B 1 67 ? 65.623 1.074 143.659 1.00 34.95 87 LEU B N 1
ATOM 3916 C CA . LEU B 1 67 ? 66.170 0.065 142.761 1.00 34.65 87 LEU B CA 1
ATOM 3917 C C . LEU B 1 67 ? 65.134 -0.253 141.695 1.00 34.27 87 LEU B C 1
ATOM 3918 O O . LEU B 1 67 ? 64.065 -0.775 142.003 1.00 34.21 87 LEU B O 1
ATOM 3923 N N . ASN B 1 68 ? 65.444 0.078 140.445 1.00 34.40 88 ASN B N 1
ATOM 3924 C CA . ASN B 1 68 ? 64.519 -0.164 139.346 1.00 34.38 88 ASN B CA 1
ATOM 3925 C C . ASN B 1 68 ? 64.784 -1.538 138.725 1.00 34.30 88 ASN B C 1
ATOM 3926 O O . ASN B 1 68 ? 65.794 -1.728 138.056 1.00 34.25 88 ASN B O 1
ATOM 3931 N N . PHE B 1 69 ? 63.876 -2.485 138.978 1.00 34.30 89 PHE B N 1
ATOM 3932 C CA . PHE B 1 69 ? 63.978 -3.864 138.479 1.00 34.32 89 PHE B CA 1
ATOM 3933 C C . PHE B 1 69 ? 63.458 -4.079 137.044 1.00 34.63 89 PHE B C 1
ATOM 3934 O O . PHE B 1 69 ? 63.391 -5.216 136.546 1.00 34.25 89 PHE B O 1
ATOM 3942 N N . SER B 1 70 ? 63.131 -2.983 136.369 1.00 34.86 90 SER B N 1
ATOM 3943 C CA . SER B 1 70 ? 63.006 -3.021 134.922 1.00 35.83 90 SER B CA 1
ATOM 3944 C C . SER B 1 70 ? 64.366 -3.311 134.253 1.00 35.96 90 SER B C 1
ATOM 3945 O O . SER B 1 70 ? 64.413 -3.810 133.132 1.00 35.83 90 SER B O 1
ATOM 3948 N N . HIS B 1 71 ? 65.460 -2.979 134.942 1.00 36.53 91 HIS B N 1
ATOM 3949 C CA . HIS B 1 71 ? 66.815 -3.213 134.421 1.00 37.04 91 HIS B CA 1
ATOM 3950 C C . HIS B 1 71 ? 67.632 -4.064 135.374 1.00 37.19 91 HIS B C 1
ATOM 3951 O O . HIS B 1 71 ? 67.327 -4.144 136.568 1.00 37.39 91 HIS B O 1
ATOM 3958 N N . GLY B 1 72 ? 68.684 -4.675 134.833 1.00 37.56 92 GLY B N 1
ATOM 3959 C CA . GLY B 1 72 ? 69.708 -5.378 135.621 1.00 37.70 92 GLY B CA 1
ATOM 3960 C C . GLY B 1 72 ? 69.263 -6.606 136.389 1.00 37.40 92 GLY B C 1
ATOM 3961 O O . GLY B 1 72 ? 68.073 -6.887 136.500 1.00 38.08 92 GLY B O 1
ATOM 3962 N N . ASP B 1 73 ? 70.233 -7.325 136.940 1.00 37.28 93 ASP B N 1
ATOM 3963 C CA . ASP B 1 73 ? 69.967 -8.576 137.637 1.00 37.05 93 ASP B CA 1
ATOM 3964 C C . ASP B 1 73 ? 70.142 -8.437 139.147 1.00 37.02 93 ASP B C 1
ATOM 3965 O O . ASP B 1 73 ? 70.437 -7.355 139.661 1.00 36.78 93 ASP B O 1
ATOM 3970 N N . HIS B 1 74 ? 69.950 -9.546 139.850 1.00 36.87 94 HIS B N 1
ATOM 3971 C CA . HIS B 1 74 ? 70.108 -9.590 141.295 1.00 36.68 94 HIS B CA 1
ATOM 3972 C C . HIS B 1 74 ? 71.548 -9.279 141.700 1.00 36.50 94 HIS B C 1
ATOM 3973 O O . HIS B 1 74 ? 71.770 -8.616 142.707 1.00 36.41 94 HIS B O 1
ATOM 3980 N N . GLU B 1 75 ? 72.510 -9.726 140.889 1.00 36.61 95 GLU B N 1
ATOM 3981 C CA . GLU B 1 75 ? 73.948 -9.476 141.129 1.00 36.68 95 GLU B CA 1
ATOM 3982 C C . GLU B 1 75 ? 74.279 -7.976 141.070 1.00 36.59 95 GLU B C 1
ATOM 3983 O O . GLU B 1 75 ? 74.954 -7.440 141.956 1.00 36.71 95 GLU B O 1
ATOM 3989 N N . THR B 1 76 ? 73.784 -7.319 140.021 1.00 36.54 96 THR B N 1
ATOM 3990 C CA . THR B 1 76 ? 73.867 -5.869 139.843 1.00 36.30 96 THR B CA 1
ATOM 3991 C C . THR B 1 76 ? 73.229 -5.101 141.009 1.00 36.52 96 THR B C 1
ATOM 3992 O O . THR B 1 76 ? 73.814 -4.162 141.563 1.00 36.70 96 THR B O 1
ATOM 3996 N N . HIS B 1 77 ? 72.021 -5.506 141.378 1.00 36.35 97 HIS B N 1
ATOM 3997 C CA . HIS B 1 77 ? 71.269 -4.801 142.397 1.00 35.82 97 HIS B CA 1
ATOM 3998 C C . HIS B 1 77 ? 71.812 -5.049 143.806 1.00 35.97 97 HIS B C 1
ATOM 3999 O O . HIS B 1 77 ? 71.671 -4.185 144.670 1.00 36.58 97 HIS B O 1
ATOM 4006 N N . ALA B 1 78 ? 72.418 -6.220 144.022 1.00 35.59 98 ALA B N 1
ATOM 4007 C CA . ALA B 1 78 ? 73.131 -6.550 145.266 1.00 35.74 98 ALA B CA 1
ATOM 4008 C C . ALA B 1 78 ? 74.369 -5.676 145.452 1.00 35.81 98 ALA B C 1
ATOM 4009 O O . ALA B 1 78 ? 74.681 -5.268 146.572 1.00 35.82 98 ALA B O 1
ATOM 4011 N N . ARG B 1 79 ? 75.070 -5.405 144.351 1.00 35.92 99 ARG B N 1
ATOM 4012 C CA . ARG B 1 79 ? 76.193 -4.463 144.353 1.00 36.06 99 ARG B CA 1
ATOM 4013 C C . ARG B 1 79 ? 75.726 -3.058 144.731 1.00 35.78 99 ARG B C 1
ATOM 4014 O O . ARG B 1 79 ? 76.413 -2.355 145.474 1.00 35.81 99 ARG B O 1
ATOM 4016 N N . THR B 1 80 ? 74.552 -2.663 144.237 1.00 35.76 100 THR B N 1
ATOM 4017 C CA . THR B 1 80 ? 73.975 -1.355 144.565 1.00 35.43 100 THR B CA 1
ATOM 4018 C C . THR B 1 80 ? 73.674 -1.243 146.065 1.00 35.24 100 THR B C 1
ATOM 4019 O O . THR B 1 80 ? 74.112 -0.304 146.715 1.00 35.52 100 THR B O 1
ATOM 4023 N N . VAL B 1 81 ? 72.933 -2.213 146.598 1.00 34.61 101 VAL B N 1
ATOM 4024 C CA . VAL B 1 81 ? 72.639 -2.311 148.029 1.00 33.97 101 VAL B CA 1
ATOM 4025 C C . VAL B 1 81 ? 73.882 -2.264 148.953 1.00 33.79 101 VAL B C 1
ATOM 4026 O O . VAL B 1 81 ? 73.889 -1.521 149.941 1.00 33.11 101 VAL B O 1
ATOM 4030 N N . GLN B 1 82 ? 74.922 -3.037 148.632 1.00 33.68 102 GLN B N 1
ATOM 4031 C CA . GLN B 1 82 ? 76.121 -3.079 149.484 1.00 33.87 102 GLN B CA 1
ATOM 4032 C C . GLN B 1 82 ? 76.883 -1.749 149.498 1.00 34.26 102 GLN B C 1
ATOM 4033 O O . GLN B 1 82 ? 77.454 -1.355 150.519 1.00 34.35 102 GLN B O 1
ATOM 4039 N N . ASN B 1 83 ? 76.859 -1.055 148.362 1.00 34.95 103 ASN B N 1
ATOM 4040 C CA . ASN B 1 83 ? 77.365 0.315 148.252 1.00 35.20 103 ASN B CA 1
ATOM 4041 C C . ASN B 1 83 ? 76.585 1.336 149.077 1.00 35.25 103 ASN B C 1
ATOM 4042 O O . ASN B 1 83 ? 77.147 2.312 149.570 1.00 35.19 103 ASN B O 1
ATOM 4047 N N . ILE B 1 84 ? 75.284 1.110 149.209 1.00 35.92 104 ILE B N 1
ATOM 4048 C CA . ILE B 1 84 ? 74.417 1.984 149.994 1.00 36.10 104 ILE B CA 1
ATOM 4049 C C . ILE B 1 84 ? 74.836 1.860 151.460 1.00 36.63 104 ILE B C 1
ATOM 4050 O O . ILE B 1 84 ? 75.011 2.864 152.157 1.00 36.51 104 ILE B O 1
ATOM 4055 N N . GLN B 1 85 ? 75.046 0.615 151.886 1.00 36.98 105 GLN B N 1
ATOM 4056 C CA . GLN B 1 85 ? 75.474 0.277 153.240 1.00 37.40 105 GLN B CA 1
ATOM 4057 C C . GLN B 1 85 ? 76.816 0.909 153.593 1.00 37.38 105 GLN B C 1
ATOM 4058 O O . GLN B 1 85 ? 76.999 1.397 154.714 1.00 37.28 105 GLN B O 1
ATOM 4064 N N . GLU B 1 86 ? 77.745 0.881 152.634 1.00 37.60 106 GLU B N 1
ATOM 4065 C CA . GLU B 1 86 ? 79.068 1.510 152.772 1.00 38.10 106 GLU B CA 1
ATOM 4066 C C . GLU B 1 86 ? 78.962 3.026 152.887 1.00 38.14 106 GLU B C 1
ATOM 4067 O O . GLU B 1 86 ? 79.622 3.647 153.734 1.00 37.94 106 GLU B O 1
ATOM 4073 N N . ALA B 1 87 ? 78.129 3.604 152.023 1.00 38.16 107 ALA B N 1
ATOM 4074 C CA . ALA B 1 87 ? 77.823 5.025 152.061 1.00 38.65 107 ALA B CA 1
ATOM 4075 C C . ALA B 1 87 ? 77.267 5.410 153.428 1.00 38.91 107 ALA B C 1
ATOM 4076 O O . ALA B 1 87 ? 77.646 6.434 153.985 1.00 39.24 107 ALA B O 1
ATOM 4078 N N . MET B 1 88 ? 76.386 4.573 153.972 1.00 39.43 108 MET B N 1
ATOM 4079 C CA . MET B 1 88 ? 75.803 4.802 155.296 1.00 40.02 108 MET B CA 1
ATOM 4080 C C . MET B 1 88 ? 76.817 4.649 156.430 1.00 39.95 108 MET B C 1
ATOM 4081 O O . MET B 1 88 ? 76.649 5.228 157.504 1.00 40.33 108 MET B O 1
ATOM 4086 N N . LYS B 1 89 ? 77.880 3.882 156.189 1.00 39.92 109 LYS B N 1
ATOM 4087 C CA . LYS B 1 89 ? 78.946 3.742 157.169 1.00 39.60 109 LYS B CA 1
ATOM 4088 C C . LYS B 1 89 ? 79.785 5.017 157.246 1.00 39.51 109 LYS B C 1
ATOM 4089 O O . LYS B 1 89 ? 80.393 5.305 158.283 1.00 39.21 109 LYS B O 1
ATOM 4093 N N . GLN B 1 90 ? 79.808 5.777 156.151 1.00 39.31 110 GLN B N 1
ATOM 4094 C CA . GLN B 1 90 ? 80.517 7.058 156.118 1.00 39.35 110 GLN B CA 1
ATOM 4095 C C . GLN B 1 90 ? 79.642 8.201 156.641 1.00 39.14 110 GLN B C 1
ATOM 4096 O O . GLN B 1 90 ? 80.151 9.241 157.051 1.00 39.18 110 GLN B O 1
ATOM 4102 N N . ARG B 1 91 ? 78.325 8.000 156.609 1.00 39.23 111 ARG B N 1
ATOM 4103 C CA . ARG B 1 91 ? 77.359 8.948 157.169 1.00 38.96 111 ARG B CA 1
ATOM 4104 C C . ARG B 1 91 ? 76.458 8.227 158.172 1.00 39.12 111 ARG B C 1
ATOM 4105 O O . ARG B 1 91 ? 75.299 7.959 157.866 1.00 39.14 111 ARG B O 1
ATOM 4113 N N . PRO B 1 92 ? 76.986 7.908 159.374 1.00 39.31 112 PRO B N 1
ATOM 4114 C CA . PRO B 1 92 ? 76.245 7.068 160.331 1.00 39.42 112 PRO B CA 1
ATOM 4115 C C . PRO B 1 92 ? 74.880 7.632 160.750 1.00 39.57 112 PRO B C 1
ATOM 4116 O O . PRO B 1 92 ? 73.974 6.864 161.083 1.00 39.70 112 PRO B O 1
ATOM 4120 N N . GLU B 1 93 ? 74.733 8.954 160.698 1.00 39.66 113 GLU B N 1
ATOM 4121 C CA . GLU B 1 93 ? 73.491 9.623 161.091 1.00 39.73 113 GLU B CA 1
ATOM 4122 C C . GLU B 1 93 ? 72.344 9.428 160.082 1.00 39.43 113 GLU B C 1
ATOM 4123 O O . GLU B 1 93 ? 71.180 9.712 160.400 1.00 39.49 113 GLU B O 1
ATOM 4129 N N . ALA B 1 94 ? 72.678 8.937 158.883 1.00 39.01 114 ALA B N 1
ATOM 4130 C CA . ALA B 1 94 ? 71.708 8.726 157.791 1.00 38.43 114 ALA B CA 1
ATOM 4131 C C . ALA B 1 94 ? 71.065 7.330 157.825 1.00 38.23 114 ALA B C 1
ATOM 4132 O O . ALA B 1 94 ? 71.699 6.355 158.253 1.00 38.09 114 ALA B O 1
ATOM 4134 N N . ARG B 1 95 ? 69.812 7.241 157.373 1.00 37.66 115 ARG B N 1
ATOM 4135 C CA . ARG B 1 95 ? 69.037 5.998 157.434 1.00 37.16 115 ARG B CA 1
ATOM 4136 C C . ARG B 1 95 ? 68.265 5.782 156.151 1.00 36.91 115 ARG B C 1
ATOM 4137 O O . ARG B 1 95 ? 67.041 5.725 156.156 1.00 37.64 115 ARG B O 1
ATOM 4145 N N . LEU B 1 96 ? 68.986 5.652 155.051 1.00 36.12 116 LEU B N 1
ATOM 4146 C CA . LEU B 1 96 ? 68.376 5.566 153.747 1.00 35.25 116 LEU B CA 1
ATOM 4147 C C . LEU B 1 96 ? 67.447 4.369 153.659 1.00 34.82 116 LEU B C 1
ATOM 4148 O O . LEU B 1 96 ? 67.822 3.266 154.046 1.00 34.94 116 LEU B O 1
ATOM 4153 N N . ALA B 1 97 ? 66.222 4.603 153.197 1.00 33.87 117 ALA B N 1
ATOM 4154 C CA . ALA B 1 97 ? 65.295 3.516 152.901 1.00 32.91 117 ALA B CA 1
ATOM 4155 C C . ALA B 1 97 ? 65.583 2.997 151.507 1.00 32.49 117 ALA B C 1
ATOM 4156 O O . ALA B 1 97 ? 66.119 3.704 150.659 1.00 32.08 117 ALA B O 1
ATOM 4158 N N . ILE B 1 98 ? 65.198 1.762 151.255 1.00 32.06 118 ILE B N 1
ATOM 4159 C CA . ILE B 1 98 ? 65.465 1.160 149.972 1.00 32.12 118 ILE B CA 1
ATOM 4160 C C . ILE B 1 98 ? 64.165 0.643 149.399 1.00 32.24 118 ILE B C 1
ATOM 4161 O O . ILE B 1 98 ? 63.510 -0.180 150.010 1.00 32.21 118 ILE B O 1
ATOM 4166 N N . LEU B 1 99 ? 63.797 1.150 148.230 1.00 32.72 119 LEU B N 1
ATOM 4167 C CA . LEU B 1 99 ? 62.541 0.798 147.574 1.00 32.90 119 LEU B CA 1
ATOM 4168 C C . LEU B 1 99 ? 62.798 -0.070 146.343 1.00 33.51 119 LEU B C 1
ATOM 4169 O O . LEU B 1 99 ? 63.653 0.269 145.523 1.00 34.04 119 LEU B O 1
ATOM 4174 N N . LEU B 1 100 ? 62.090 -1.201 146.236 1.00 33.33 120 LEU B N 1
ATOM 4175 C CA . LEU B 1 100 ? 62.150 -2.066 145.057 1.00 33.19 120 LEU B CA 1
ATOM 4176 C C . LEU B 1 100 ? 60.980 -1.741 144.126 1.00 33.36 120 LEU B C 1
ATOM 4177 O O . LEU B 1 100 ? 59.800 -1.883 144.480 1.00 33.15 120 LEU B O 1
ATOM 4182 N N . ASP B 1 101 ? 61.327 -1.304 142.927 1.00 33.14 121 ASP B N 1
ATOM 4183 C CA . ASP B 1 101 ? 60.351 -0.901 141.936 1.00 32.41 121 ASP B CA 1
ATOM 4184 C C . ASP B 1 101 ? 60.326 -2.029 140.911 1.00 32.26 121 ASP B C 1
ATOM 4185 O O . ASP B 1 101 ? 61.303 -2.250 140.195 1.00 32.20 121 ASP B O 1
ATOM 4190 N N . THR B 1 102 ? 59.226 -2.781 140.892 1.00 32.43 122 THR B N 1
ATOM 4191 C CA . THR B 1 102 ? 59.071 -3.946 140.000 1.00 32.23 122 THR B CA 1
ATOM 4192 C C . THR B 1 102 ? 59.055 -3.593 138.502 1.00 32.25 122 THR B C 1
ATOM 4193 O O . THR B 1 102 ? 58.760 -2.459 138.111 1.00 32.39 122 THR B O 1
ATOM 4197 N N . LYS B 1 103 ? 59.363 -4.577 137.667 1.00 32.48 123 LYS B N 1
ATOM 4198 C CA . LYS B 1 103 ? 59.218 -4.422 136.224 1.00 32.20 123 LYS B CA 1
ATOM 4199 C C . LYS B 1 103 ? 57.737 -4.396 135.822 1.00 32.43 123 LYS B C 1
ATOM 4200 O O . LYS B 1 103 ? 57.299 -3.512 135.065 1.00 32.75 123 LYS B O 1
ATOM 4206 N N . GLY B 1 104 ? 56.976 -5.366 136.331 1.00 32.33 124 GLY B N 1
ATOM 4207 C CA . GLY B 1 104 ? 55.554 -5.462 136.042 1.00 32.67 124 GLY B CA 1
ATOM 4208 C C . GLY B 1 104 ? 55.267 -5.712 134.573 1.00 33.02 124 GLY B C 1
ATOM 4209 O O . GLY B 1 104 ? 56.139 -6.184 133.844 1.00 33.43 124 GLY B O 1
ATOM 4210 N N . PRO B 1 105 ? 54.048 -5.387 134.123 1.00 33.36 125 PRO B N 1
ATOM 4211 C CA . PRO B 1 105 ? 53.621 -5.647 132.737 1.00 33.89 125 PRO B CA 1
ATOM 4212 C C . PRO B 1 105 ? 54.099 -4.607 131.701 1.00 34.49 125 PRO B C 1
ATOM 4213 O O . PRO B 1 105 ? 53.494 -4.476 130.634 1.00 34.39 125 PRO B O 1
ATOM 4217 N N . GLU B 1 106 ? 55.185 -3.898 132.008 1.00 35.31 126 GLU B N 1
ATOM 4218 C CA . GLU B 1 106 ? 55.706 -2.835 131.139 1.00 36.26 126 GLU B CA 1
ATOM 4219 C C . GLU B 1 106 ? 56.155 -3.352 129.773 1.00 35.89 126 GLU B C 1
ATOM 4220 O O . GLU B 1 106 ? 56.676 -4.466 129.644 1.00 36.06 126 GLU B O 1
ATOM 4226 N N . ILE B 1 107 ? 55.922 -2.520 128.766 1.00 35.77 127 ILE B N 1
ATOM 4227 C CA . ILE B 1 107 ? 56.424 -2.716 127.413 1.00 35.70 127 ILE B CA 1
ATOM 4228 C C . ILE B 1 107 ? 56.909 -1.331 127.010 1.00 35.74 127 ILE B C 1
ATOM 4229 O O . ILE B 1 107 ? 56.116 -0.471 126.596 1.00 35.66 127 ILE B O 1
ATOM 4234 N N . ARG B 1 108 ? 58.211 -1.113 127.158 1.00 35.60 128 ARG B N 1
ATOM 4235 C CA . ARG B 1 108 ? 58.785 0.212 126.973 1.00 35.71 128 ARG B CA 1
ATOM 4236 C C . ARG B 1 108 ? 59.870 0.200 125.903 1.00 35.31 128 ARG B C 1
ATOM 4237 O O . ARG B 1 108 ? 60.434 -0.849 125.590 1.00 35.21 128 ARG B O 1
ATOM 4245 N N . THR B 1 109 ? 60.134 1.372 125.333 1.00 35.22 129 THR B N 1
ATOM 4246 C CA . THR B 1 109 ? 61.203 1.544 124.352 1.00 35.08 129 THR B CA 1
ATOM 4247 C C . THR B 1 109 ? 62.547 1.545 125.078 1.00 35.28 129 THR B C 1
ATOM 4248 O O . THR B 1 109 ? 62.598 1.687 126.307 1.00 35.01 129 THR B O 1
ATOM 4252 N N . GLY B 1 110 ? 63.627 1.371 124.322 1.00 35.43 130 GLY B N 1
ATOM 4253 C CA . GLY B 1 110 ? 64.973 1.315 124.903 1.00 35.61 130 GLY B CA 1
ATOM 4254 C C . GLY B 1 110 ? 65.677 2.657 124.978 1.00 35.68 130 GLY B C 1
ATOM 4255 O O . GLY B 1 110 ? 65.054 3.710 124.781 1.00 35.30 130 GLY B O 1
ATOM 4256 N N . PHE B 1 111 ? 66.977 2.612 125.261 1.00 35.75 131 PHE B N 1
ATOM 4257 C CA . PHE B 1 111 ? 67.797 3.826 125.326 1.00 36.21 131 PHE B CA 1
ATOM 4258 C C . PHE B 1 111 ? 68.290 4.263 123.964 1.00 36.32 131 PHE B C 1
ATOM 4259 O O . PHE B 1 111 ? 68.579 3.433 123.102 1.00 36.31 131 PHE B O 1
ATOM 4267 N N . LEU B 1 112 ? 68.376 5.579 123.791 1.00 36.55 132 LEU B N 1
ATOM 4268 C CA . LEU B 1 112 ? 68.788 6.176 122.534 1.00 36.87 132 LEU B CA 1
ATOM 4269 C C . LEU B 1 112 ? 70.225 6.716 122.599 1.00 37.22 132 LEU B C 1
ATOM 4270 O O . LEU B 1 112 ? 70.815 6.858 123.680 1.00 36.83 132 LEU B O 1
ATOM 4275 N N . LYS B 1 113 ? 70.771 6.997 121.418 1.00 37.66 133 LYS B N 1
ATOM 4276 C CA . LYS B 1 113 ? 72.114 7.537 121.253 1.00 38.49 133 LYS B CA 1
ATOM 4277 C C . LYS B 1 113 ? 72.252 8.870 121.983 1.00 38.80 133 LYS B C 1
ATOM 4278 O O . LYS B 1 113 ? 71.419 9.771 121.811 1.00 38.52 133 LYS B O 1
ATOM 4284 N N . ASP B 1 114 ? 73.290 8.966 122.815 1.00 39.41 134 ASP B N 1
ATOM 4285 C CA . ASP B 1 114 ? 73.600 10.172 123.595 1.00 40.06 134 ASP B CA 1
ATOM 4286 C C . ASP B 1 114 ? 72.421 10.672 124.445 1.00 40.61 134 ASP B C 1
ATOM 4287 O O . ASP B 1 114 ? 72.380 11.844 124.819 1.00 40.66 134 ASP B O 1
ATOM 4292 N N . HIS B 1 115 ? 71.477 9.776 124.746 1.00 41.31 135 HIS B N 1
ATOM 4293 C CA . HIS B 1 115 ? 70.230 10.104 125.459 1.00 41.88 135 HIS B CA 1
ATOM 4294 C C . HIS B 1 115 ? 69.356 11.161 124.747 1.00 42.19 135 HIS B C 1
ATOM 4295 O O . HIS B 1 115 ? 68.434 11.721 125.354 1.00 42.33 135 HIS B O 1
ATOM 4302 N N . LYS B 1 116 ? 69.644 11.416 123.467 1.00 42.24 136 LYS B N 1
ATOM 4303 C CA . LYS B 1 116 ? 68.883 12.376 122.650 1.00 42.38 136 LYS B CA 1
ATOM 4304 C C . LYS B 1 116 ? 67.647 11.731 122.021 1.00 42.54 136 LYS B C 1
ATOM 4305 O O . LYS B 1 116 ? 67.728 10.614 121.503 1.00 42.63 136 LYS B O 1
ATOM 4311 N N . PRO B 1 117 ? 66.496 12.436 122.059 1.00 42.69 137 PRO B N 1
ATOM 4312 C CA . PRO B 1 117 ? 65.262 11.937 121.438 1.00 42.48 137 PRO B CA 1
ATOM 4313 C C . PRO B 1 117 ? 65.359 11.948 119.913 1.00 42.12 137 PRO B C 1
ATOM 4314 O O . PRO B 1 117 ? 66.039 12.808 119.353 1.00 42.06 137 PRO B O 1
ATOM 4318 N N . ILE B 1 118 ? 64.692 10.996 119.261 1.00 41.73 138 ILE B N 1
ATOM 4319 C CA . ILE B 1 118 ? 64.761 10.846 117.796 1.00 41.57 138 ILE B CA 1
ATOM 4320 C C . ILE B 1 118 ? 63.497 11.317 117.065 1.00 41.40 138 ILE B C 1
ATOM 4321 O O . ILE B 1 118 ? 62.390 11.241 117.605 1.00 41.21 138 ILE B O 1
ATOM 4326 N N . THR B 1 119 ? 63.684 11.787 115.829 1.00 41.37 139 THR B N 1
ATOM 4327 C CA . THR B 1 119 ? 62.591 12.298 114.996 1.00 41.23 139 THR B CA 1
ATOM 4328 C C . THR B 1 119 ? 62.513 11.513 113.674 1.00 41.05 139 THR B C 1
ATOM 4329 O O . THR B 1 119 ? 61.685 10.364 113.659 1.00 41.02 139 THR B O 1
ATOM 4333 N N . THR B 1 125 ? 59.691 3.905 108.266 1.00 35.63 145 THR B N 1
ATOM 4334 C CA . THR B 1 125 ? 60.624 2.787 108.165 1.00 35.92 145 THR B CA 1
ATOM 4335 C C . THR B 1 125 ? 61.478 2.622 109.438 1.00 36.07 145 THR B C 1
ATOM 4336 O O . THR B 1 125 ? 62.524 3.264 109.581 1.00 36.26 145 THR B O 1
ATOM 4338 N N . LEU B 1 126 ? 61.036 1.760 110.357 1.00 36.15 146 LEU B N 1
ATOM 4339 C CA . LEU B 1 126 ? 61.716 1.591 111.661 1.00 36.20 146 LEU B CA 1
ATOM 4340 C C . LEU B 1 126 ? 61.758 0.158 112.217 1.00 36.12 146 LEU B C 1
ATOM 4341 O O . LEU B 1 126 ? 60.760 -0.567 112.196 1.00 35.75 146 LEU B O 1
ATOM 4343 N N . LYS B 1 127 ? 62.916 -0.225 112.752 1.00 36.09 147 LYS B N 1
ATOM 4344 C CA . LYS B 1 127 ? 63.126 -1.573 113.268 1.00 36.18 147 LYS B CA 1
ATOM 4345 C C . LYS B 1 127 ? 63.126 -1.596 114.797 1.00 36.06 147 LYS B C 1
ATOM 4346 O O . LYS B 1 127 ? 63.875 -0.863 115.435 1.00 36.11 147 LYS B O 1
ATOM 4352 N N . ILE B 1 128 ? 62.284 -2.447 115.376 1.00 36.00 148 ILE B N 1
ATOM 4353 C CA . ILE B 1 128 ? 62.226 -2.618 116.826 1.00 35.72 148 ILE B CA 1
ATOM 4354 C C . ILE B 1 128 ? 62.818 -3.979 117.202 1.00 36.00 148 ILE B C 1
ATOM 4355 O O . ILE B 1 128 ? 62.375 -5.008 116.682 1.00 35.99 148 ILE B O 1
ATOM 4360 N N . VAL B 1 129 ? 63.810 -3.976 118.104 1.00 35.92 149 VAL B N 1
ATOM 4361 C CA . VAL B 1 129 ? 64.508 -5.206 118.506 1.00 35.65 149 VAL B CA 1
ATOM 4362 C C . VAL B 1 129 ? 64.213 -5.654 119.947 1.00 35.92 149 VAL B C 1
ATOM 4363 O O . VAL B 1 129 ? 63.887 -4.839 120.815 1.00 35.47 149 VAL B O 1
ATOM 4367 N N . THR B 1 130 ? 64.339 -6.964 120.167 1.00 36.15 150 THR B N 1
ATOM 4368 C CA . THR B 1 130 ? 64.193 -7.610 121.476 1.00 36.54 150 THR B CA 1
ATOM 4369 C C . THR B 1 130 ? 65.427 -7.395 122.379 1.00 36.27 150 THR B C 1
ATOM 4370 O O . THR B 1 130 ? 65.306 -7.355 123.613 1.00 35.99 150 THR B O 1
ATOM 4374 N N . ASP B 1 131 ? 66.604 -7.251 121.763 1.00 36.03 151 ASP B N 1
ATOM 4375 C CA . ASP B 1 131 ? 67.846 -7.016 122.511 1.00 35.70 151 ASP B CA 1
ATOM 4376 C C . ASP B 1 131 ? 67.822 -5.610 123.100 1.00 35.70 151 ASP B C 1
ATOM 4377 O O . ASP B 1 131 ? 67.903 -4.619 122.377 1.00 35.90 151 ASP B O 1
ATOM 4382 N N . TYR B 1 132 ? 67.709 -5.542 124.422 1.00 35.73 152 TYR B N 1
ATOM 4383 C CA . TYR B 1 132 ? 67.601 -4.275 125.133 1.00 35.74 152 TYR B CA 1
ATOM 4384 C C . TYR B 1 132 ? 68.956 -3.575 125.431 1.00 35.54 152 TYR B C 1
ATOM 4385 O O . TYR B 1 132 ? 68.986 -2.484 126.009 1.00 35.07 152 TYR B O 1
ATOM 4394 N N . ASN B 1 133 ? 70.061 -4.206 125.030 1.00 35.41 153 ASN B N 1
ATOM 4395 C CA . ASN B 1 133 ? 71.401 -3.597 125.094 1.00 35.20 153 ASN B CA 1
ATOM 4396 C C . ASN B 1 133 ? 71.621 -2.576 123.981 1.00 34.77 153 ASN B C 1
ATOM 4397 O O . ASN B 1 133 ? 72.552 -1.770 124.034 1.00 34.29 153 ASN B O 1
ATOM 4402 N N . LEU B 1 134 ? 70.765 -2.632 122.969 1.00 34.51 154 LEU B N 1
ATOM 4403 C CA . LEU B 1 134 ? 70.849 -1.726 121.844 1.00 34.45 154 LEU B CA 1
ATOM 4404 C C . LEU B 1 134 ? 70.722 -0.282 122.318 1.00 34.85 154 LEU B C 1
ATOM 4405 O O . LEU B 1 134 ? 69.753 0.097 122.994 1.00 34.60 154 LEU B O 1
ATOM 4410 N N . ILE B 1 135 ? 71.739 0.505 121.987 1.00 35.18 155 ILE B N 1
ATOM 4411 C CA . ILE B 1 135 ? 71.639 1.946 122.079 1.00 35.48 155 ILE B CA 1
ATOM 4412 C C . ILE B 1 135 ? 71.033 2.404 120.753 1.00 35.13 155 ILE B C 1
ATOM 4413 O O . ILE B 1 135 ? 71.703 2.429 119.717 1.00 35.11 155 ILE B O 1
ATOM 4418 N N . GLY B 1 136 ? 69.745 2.726 120.799 1.00 35.06 156 GLY B N 1
ATOM 4419 C CA . GLY B 1 136 ? 68.969 3.022 119.603 1.00 34.70 156 GLY B CA 1
ATOM 4420 C C . GLY B 1 136 ? 69.321 4.310 118.889 1.00 34.62 156 GLY B C 1
ATOM 4421 O O . GLY B 1 136 ? 70.010 5.180 119.426 1.00 34.52 156 GLY B O 1
ATOM 4422 N N . ASP B 1 137 ? 68.852 4.410 117.653 1.00 34.51 157 ASP B N 1
ATOM 4423 C CA . ASP B 1 137 ? 68.918 5.643 116.885 1.00 34.67 157 ASP B CA 1
ATOM 4424 C C . ASP B 1 137 ? 67.692 5.747 115.968 1.00 34.58 157 ASP B C 1
ATOM 4425 O O . ASP B 1 137 ? 66.733 4.977 116.120 1.00 34.56 157 ASP B O 1
ATOM 4430 N N . GLU B 1 138 ? 67.721 6.690 115.029 1.00 34.42 158 GLU B N 1
ATOM 4431 C CA . GLU B 1 138 ? 66.604 6.901 114.100 1.00 34.32 158 GLU B CA 1
ATOM 4432 C C . GLU B 1 138 ? 66.227 5.627 113.326 1.00 34.25 158 GLU B C 1
ATOM 4433 O O . GLU B 1 138 ? 65.053 5.413 113.018 1.00 34.21 158 GLU B O 1
ATOM 4439 N N . THR B 1 139 ? 67.218 4.786 113.031 1.00 34.12 159 THR B N 1
ATOM 4440 C CA . THR B 1 139 ? 66.996 3.569 112.254 1.00 34.09 159 THR B CA 1
ATOM 4441 C C . THR B 1 139 ? 66.256 2.495 113.053 1.00 34.19 159 THR B C 1
ATOM 4442 O O . THR B 1 139 ? 65.213 1.998 112.626 1.00 34.00 159 THR B O 1
ATOM 4444 N N . THR B 1 140 ? 66.799 2.157 114.221 1.00 34.32 160 THR B N 1
ATOM 4445 C CA . THR B 1 140 ? 66.340 1.008 114.993 1.00 34.27 160 THR B CA 1
ATOM 4446 C C . THR B 1 140 ? 66.317 1.272 116.507 1.00 34.18 160 THR B C 1
ATOM 4447 O O . THR B 1 140 ? 67.220 1.920 117.042 1.00 34.19 160 THR B O 1
ATOM 4451 N N . ILE B 1 141 ? 65.271 0.787 117.181 1.00 34.04 161 ILE B N 1
ATOM 4452 C CA . ILE B 1 141 ? 65.134 0.916 118.646 1.00 33.91 161 ILE B CA 1
ATOM 4453 C C . ILE B 1 141 ? 64.869 -0.427 119.336 1.00 34.00 161 ILE B C 1
ATOM 4454 O O . ILE B 1 141 ? 64.463 -1.395 118.687 1.00 33.85 161 ILE B O 1
ATOM 4459 N N . ALA B 1 142 ? 65.100 -0.471 120.649 1.00 33.96 162 ALA B N 1
ATOM 4460 C CA . ALA B 1 142 ? 64.850 -1.672 121.448 1.00 34.12 162 ALA B CA 1
ATOM 4461 C C . ALA B 1 142 ? 63.490 -1.631 122.159 1.00 34.11 162 ALA B C 1
ATOM 4462 O O . ALA B 1 142 ? 62.867 -0.571 122.270 1.00 34.08 162 ALA B O 1
ATOM 4464 N N . CYS B 1 143 ? 63.054 -2.803 122.624 1.00 34.32 163 CYS B N 1
ATOM 4465 C CA . CYS B 1 143 ? 61.795 -2.995 123.352 1.00 34.13 163 CYS B CA 1
ATOM 4466 C C . CYS B 1 143 ? 62.028 -3.867 124.597 1.00 34.05 163 CYS B C 1
ATOM 4467 O O . CYS B 1 143 ? 62.662 -4.920 124.515 1.00 34.34 163 CYS B O 1
ATOM 4470 N N . SER B 1 144 ? 61.508 -3.422 125.741 1.00 33.81 164 SER B N 1
ATOM 4471 C CA . SER B 1 144 ? 61.659 -4.130 127.019 1.00 33.47 164 SER B CA 1
ATOM 4472 C C . SER B 1 144 ? 60.925 -5.477 127.075 1.00 33.62 164 SER B C 1
ATOM 4473 O O . SER B 1 144 ? 61.299 -6.369 127.856 1.00 33.47 164 SER B O 1
ATOM 4476 N N . TYR B 1 145 ? 59.879 -5.610 126.258 1.00 33.45 165 TYR B N 1
ATOM 4477 C CA . TYR B 1 145 ? 59.116 -6.849 126.153 1.00 33.43 165 TYR B CA 1
ATOM 4478 C C . TYR B 1 145 ? 59.800 -7.826 125.194 1.00 33.37 165 TYR B C 1
ATOM 4479 O O . TYR B 1 145 ? 59.766 -7.646 123.972 1.00 33.43 165 TYR B O 1
ATOM 4488 N N . GLY B 1 146 ? 60.424 -8.857 125.762 1.00 33.33 166 GLY B N 1
ATOM 4489 C CA . GLY B 1 146 ? 61.195 -9.844 124.994 1.00 33.45 166 GLY B CA 1
ATOM 4490 C C . GLY B 1 146 ? 60.403 -10.754 124.066 1.00 33.68 166 GLY B C 1
ATOM 4491 O O . GLY B 1 146 ? 60.978 -11.401 123.185 1.00 33.70 166 GLY B O 1
ATOM 4492 N N . ALA B 1 147 ? 59.086 -10.815 124.272 1.00 33.77 167 ALA B N 1
ATOM 4493 C CA . ALA B 1 147 ? 58.192 -11.644 123.456 1.00 33.77 167 ALA B CA 1
ATOM 4494 C C . ALA B 1 147 ? 57.390 -10.836 122.425 1.00 33.82 167 ALA B C 1
ATOM 4495 O O . ALA B 1 147 ? 56.382 -11.318 121.903 1.00 33.68 167 ALA B O 1
ATOM 4497 N N . LEU B 1 148 ? 57.855 -9.616 122.138 1.00 33.84 168 LEU B N 1
ATOM 4498 C CA . LEU B 1 148 ? 57.244 -8.730 121.135 1.00 33.77 168 LEU B CA 1
ATOM 4499 C C . LEU B 1 148 ? 57.033 -9.371 119.745 1.00 33.67 168 LEU B C 1
ATOM 4500 O O . LEU B 1 148 ? 55.967 -9.174 119.147 1.00 33.90 168 LEU B O 1
ATOM 4505 N N . PRO B 1 149 ? 58.045 -10.108 119.212 1.00 33.50 169 PRO B N 1
ATOM 4506 C CA . PRO B 1 149 ? 57.859 -10.804 117.923 1.00 33.15 169 PRO B CA 1
ATOM 4507 C C . PRO B 1 149 ? 56.705 -11.813 117.888 1.00 32.94 169 PRO B C 1
ATOM 4508 O O . PRO B 1 149 ? 56.056 -11.962 116.849 1.00 32.90 169 PRO B O 1
ATOM 4512 N N . GLN B 1 150 ? 56.465 -12.499 119.007 1.00 32.66 170 GLN B N 1
ATOM 4513 C CA . GLN B 1 150 ? 55.432 -13.547 119.090 1.00 32.25 170 GLN B CA 1
ATOM 4514 C C . GLN B 1 150 ? 54.056 -12.958 119.386 1.00 31.97 170 GLN B C 1
ATOM 4515 O O . GLN B 1 150 ? 53.065 -13.690 119.450 1.00 32.01 170 GLN B O 1
ATOM 4521 N N . SER B 1 151 ? 54.007 -11.636 119.557 1.00 31.59 171 SER B N 1
ATOM 4522 C CA . SER B 1 151 ? 52.781 -10.923 119.932 1.00 31.31 171 SER B CA 1
ATOM 4523 C C . SER B 1 151 ? 52.290 -9.937 118.860 1.00 31.13 171 SER B C 1
ATOM 4524 O O . SER B 1 151 ? 51.466 -9.062 119.144 1.00 31.08 171 SER B O 1
ATOM 4527 N N . VAL B 1 152 ? 52.801 -10.087 117.639 1.00 30.86 172 VAL B N 1
ATOM 4528 C CA . VAL B 1 152 ? 52.425 -9.227 116.519 1.00 30.74 172 VAL B CA 1
ATOM 4529 C C . VAL B 1 152 ? 52.882 -9.844 115.209 1.00 30.68 172 VAL B C 1
ATOM 4530 O O . VAL B 1 152 ? 52.102 -9.952 114.270 1.00 30.72 172 VAL B O 1
ATOM 4532 N N . PRO B 1 154 ? 52.364 -9.620 111.258 1.00 38.35 174 PRO B N 1
ATOM 4533 C CA . PRO B 1 154 ? 52.806 -9.196 109.934 1.00 38.35 174 PRO B CA 1
ATOM 4534 C C . PRO B 1 154 ? 51.964 -8.063 109.346 1.00 38.31 174 PRO B C 1
ATOM 4535 O O . PRO B 1 154 ? 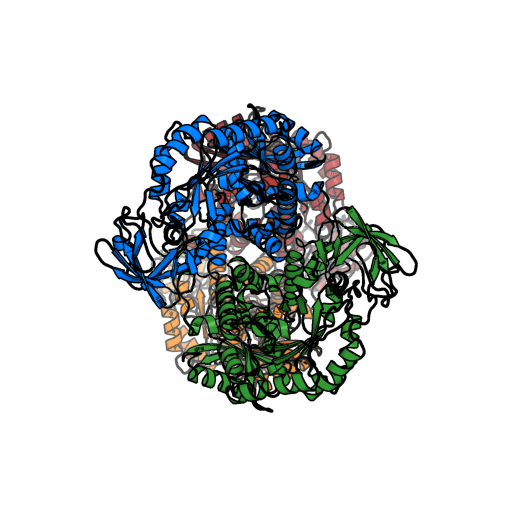52.176 -7.679 108.194 1.00 38.28 174 PRO B O 1
ATOM 4539 N N . GLY B 1 155 ? 51.026 -7.537 110.131 1.00 38.32 175 GLY B N 1
ATOM 4540 C CA . GLY B 1 155 ? 50.142 -6.459 109.680 1.00 38.22 175 GLY B CA 1
ATOM 4541 C C . GLY B 1 155 ? 49.486 -5.700 110.822 1.00 38.25 175 GLY B C 1
ATOM 4542 O O . GLY B 1 155 ? 48.617 -4.855 110.597 1.00 38.19 175 GLY B O 1
ATOM 4543 N N . ASN B 1 156 ? 49.913 -6.006 112.047 1.00 38.22 176 ASN B N 1
ATOM 4544 C CA . ASN B 1 156 ? 49.385 -5.384 113.265 1.00 38.13 176 ASN B CA 1
ATOM 4545 C C . ASN B 1 156 ? 49.826 -3.925 113.429 1.00 38.08 176 ASN B C 1
ATOM 4546 O O . ASN B 1 156 ? 50.732 -3.456 112.734 1.00 38.13 176 ASN B O 1
ATOM 4551 N N . THR B 1 157 ? 49.184 -3.222 114.360 1.00 37.92 177 THR B N 1
ATOM 4552 C CA . THR B 1 157 ? 49.524 -1.831 114.678 1.00 37.70 177 THR B CA 1
ATOM 4553 C C . THR B 1 157 ? 50.106 -1.684 116.100 1.00 37.46 177 THR B C 1
ATOM 4554 O O . THR B 1 157 ? 49.687 -2.386 117.026 1.00 37.50 177 THR B O 1
ATOM 4558 N N . ILE B 1 158 ? 51.088 -0.789 116.248 1.00 37.23 178 ILE B N 1
ATOM 4559 C CA . ILE B 1 158 ? 51.770 -0.521 117.531 1.00 36.69 178 ILE B CA 1
ATOM 4560 C C . ILE B 1 158 ? 51.840 0.988 117.805 1.00 36.65 178 ILE B C 1
ATOM 4561 O O . ILE B 1 158 ? 52.412 1.740 117.011 1.00 36.36 178 ILE B O 1
ATOM 4566 N N . LEU B 1 159 ? 51.260 1.418 118.927 1.00 36.68 179 LEU B N 1
ATOM 4567 C CA . LEU B 1 159 ? 51.314 2.822 119.350 1.00 36.81 179 LEU B CA 1
ATOM 4568 C C . LEU B 1 159 ? 52.475 3.051 120.319 1.00 36.96 179 LEU B C 1
ATOM 4569 O O . LEU B 1 159 ? 52.644 2.301 121.290 1.00 37.00 179 LEU B O 1
ATOM 4571 N N . ILE B 1 160 ? 53.273 4.082 120.054 1.00 36.96 180 ILE B N 1
ATOM 4572 C CA . ILE B 1 160 ? 54.462 4.357 120.867 1.00 37.13 180 ILE B CA 1
ATOM 4573 C C . ILE B 1 160 ? 54.446 5.784 121.420 1.00 37.31 180 ILE B C 1
ATOM 4574 O O . ILE B 1 160 ? 54.119 6.733 120.699 1.00 37.12 180 ILE B O 1
ATOM 4579 N N . ALA B 1 161 ? 54.803 5.905 122.704 1.00 37.53 181 ALA B N 1
ATOM 4580 C CA . ALA B 1 161 ? 54.836 7.172 123.452 1.00 37.77 181 ALA B CA 1
ATOM 4581 C C . ALA B 1 161 ? 53.447 7.799 123.629 1.00 37.85 181 ALA B C 1
ATOM 4582 O O . ALA B 1 161 ? 53.174 8.892 123.121 1.00 37.87 181 ALA B O 1
ATOM 4584 N N . ASP B 1 162 ? 52.589 7.090 124.368 1.00 37.94 182 ASP B N 1
ATOM 4585 C CA . ASP B 1 162 ? 51.196 7.492 124.633 1.00 38.04 182 ASP B CA 1
ATOM 4586 C C . ASP B 1 162 ? 50.398 7.810 123.366 1.00 37.76 182 ASP B C 1
ATOM 4587 O O . ASP B 1 162 ? 49.618 8.766 123.339 1.00 37.85 182 ASP B O 1
ATOM 4592 N N . GLY B 1 163 ? 50.602 6.999 122.326 1.00 37.51 183 GLY B N 1
ATOM 4593 C CA . GLY B 1 163 ? 49.913 7.162 121.038 1.00 37.19 183 GLY B CA 1
ATOM 4594 C C . GLY B 1 163 ? 50.378 8.327 120.170 1.00 36.95 183 GLY B C 1
ATOM 4595 O O . GLY B 1 163 ? 49.582 8.903 119.421 1.00 36.64 183 GLY B O 1
ATOM 4596 N N . SER B 1 164 ? 51.663 8.671 120.267 1.00 36.70 184 SER B N 1
ATOM 4597 C CA . SER B 1 164 ? 52.247 9.760 119.478 1.00 36.47 184 SER B CA 1
ATOM 4598 C C . SER B 1 164 ? 52.731 9.251 118.126 1.00 36.22 184 SER B C 1
ATOM 4599 O O . SER B 1 164 ? 52.413 9.828 117.089 1.00 36.18 184 SER B O 1
ATOM 4602 N N . LEU B 1 165 ? 53.516 8.179 118.153 1.00 35.87 185 LEU B N 1
ATOM 4603 C CA . LEU B 1 165 ? 53.903 7.474 116.941 1.00 35.53 185 LEU B CA 1
ATOM 4604 C C . LEU B 1 165 ? 53.007 6.255 116.782 1.00 35.16 185 LEU B C 1
ATOM 4605 O O . LEU B 1 165 ? 52.660 5.589 117.763 1.00 35.22 185 LEU B O 1
ATOM 4607 N N . SER B 1 166 ? 52.612 5.984 115.547 1.00 34.71 186 SER B N 1
ATOM 4608 C CA . SER B 1 166 ? 51.879 4.774 115.234 1.00 34.28 186 SER B CA 1
ATOM 4609 C C . SER B 1 166 ? 52.619 4.060 114.118 1.00 34.04 186 SER B C 1
ATOM 4610 O O . SER B 1 166 ? 52.925 4.661 113.092 1.00 34.43 186 SER B O 1
ATOM 4613 N N . VAL B 1 167 ? 52.930 2.786 114.326 1.00 33.70 187 VAL B N 1
ATOM 4614 C CA . VAL B 1 167 ? 53.669 2.007 113.330 1.00 33.50 187 VAL B CA 1
ATOM 4615 C C . VAL B 1 167 ? 52.880 0.783 112.867 1.00 33.44 187 VAL B C 1
ATOM 4616 O O . VAL B 1 167 ? 52.027 0.276 113.593 1.00 33.37 187 VAL B O 1
ATOM 4620 N N . LYS B 1 168 ? 53.164 0.322 111.654 1.00 33.39 188 LYS B N 1
ATOM 4621 C CA . LYS B 1 168 ? 52.528 -0.878 111.120 1.00 33.55 188 LYS B CA 1
ATOM 4622 C C . LYS B 1 168 ? 53.584 -1.942 110.831 1.00 33.61 188 LYS B C 1
ATOM 4623 O O . LYS B 1 168 ? 54.558 -1.679 110.123 1.00 33.76 188 LYS B O 1
ATOM 4625 N N . VAL B 1 169 ? 53.392 -3.135 111.393 1.00 33.61 189 VAL B N 1
ATOM 4626 C CA . VAL B 1 169 ? 54.347 -4.237 111.246 1.00 33.60 189 VAL B CA 1
ATOM 4627 C C . VAL B 1 169 ? 54.398 -4.721 109.795 1.00 33.82 189 VAL B C 1
ATOM 4628 O O . VAL B 1 169 ? 53.382 -5.145 109.233 1.00 33.78 189 VAL B O 1
ATOM 4632 N N . VAL B 1 170 ? 55.584 -4.628 109.197 1.00 33.93 190 VAL B N 1
ATOM 4633 C CA . VAL B 1 170 ? 55.827 -5.142 107.852 1.00 34.10 190 VAL B CA 1
ATOM 4634 C C . VAL B 1 170 ? 56.316 -6.586 107.951 1.00 34.25 190 VAL B C 1
ATOM 4635 O O . VAL B 1 170 ? 55.874 -7.452 107.193 1.00 34.24 190 VAL B O 1
ATOM 4639 N N . GLU B 1 171 ? 57.210 -6.835 108.907 1.00 34.46 191 GLU B N 1
ATOM 4640 C CA . GLU B 1 171 ? 57.878 -8.127 109.041 1.00 34.75 191 GLU B CA 1
ATOM 4641 C C . GLU B 1 171 ? 58.084 -8.536 110.503 1.00 34.80 191 GLU B C 1
ATOM 4642 O O . GLU B 1 171 ? 58.381 -7.698 111.360 1.00 34.71 191 GLU B O 1
ATOM 4648 N N . VAL B 1 172 ? 57.910 -9.830 110.769 1.00 34.92 192 VAL B N 1
ATOM 4649 C CA . VAL B 1 172 ? 58.192 -10.423 112.077 1.00 34.97 192 VAL B CA 1
ATOM 4650 C C . VAL B 1 172 ? 59.331 -11.436 111.963 1.00 34.98 192 VAL B C 1
ATOM 4651 O O . VAL B 1 172 ? 59.203 -12.466 111.291 1.00 34.92 192 VAL B O 1
ATOM 4655 N N . GLY B 1 173 ? 60.451 -11.129 112.608 1.00 34.94 193 GLY B N 1
ATOM 4656 C CA . GLY B 1 173 ? 61.582 -12.044 112.635 1.00 35.03 193 GLY B CA 1
ATOM 4657 C C . GLY B 1 173 ? 61.606 -12.870 113.904 1.00 35.16 193 GLY B C 1
ATOM 4658 O O . GLY B 1 173 ? 60.574 -13.073 114.549 1.00 35.15 193 GLY B O 1
ATOM 4659 N N . SER B 1 174 ? 62.795 -13.347 114.258 1.00 35.20 194 SER B N 1
ATOM 4660 C CA . SER B 1 174 ? 62.994 -14.124 115.475 1.00 35.16 194 SER B CA 1
ATOM 4661 C C . SER B 1 174 ? 62.911 -13.216 116.703 1.00 35.07 194 SER B C 1
ATOM 4662 O O . SER B 1 174 ? 62.050 -13.402 117.571 1.00 34.90 194 SER B O 1
ATOM 4665 N N . ASP B 1 175 ? 63.806 -12.229 116.748 1.00 34.81 195 ASP B N 1
ATOM 4666 C CA . ASP B 1 175 ? 63.923 -11.311 117.872 1.00 34.69 195 ASP B CA 1
ATOM 4667 C C . ASP B 1 175 ? 63.867 -9.840 117.425 1.00 34.61 195 ASP B C 1
ATOM 4668 O O . ASP B 1 175 ? 64.484 -8.962 118.048 1.00 34.65 195 ASP B O 1
ATOM 4673 N N . TYR B 1 176 ? 63.125 -9.577 116.350 1.00 34.10 196 TYR B N 1
ATOM 4674 C CA . TYR B 1 176 ? 62.978 -8.220 115.821 1.00 33.96 196 TYR B CA 1
ATOM 4675 C C . TYR B 1 176 ? 61.670 -8.060 115.044 1.00 33.92 196 TYR B C 1
ATOM 4676 O O . TYR B 1 176 ? 61.068 -9.046 114.596 1.00 33.81 196 TYR B O 1
ATOM 4685 N N . VAL B 1 177 ? 61.251 -6.808 114.881 1.00 33.84 197 VAL B N 1
ATOM 4686 C CA . VAL B 1 177 ? 60.143 -6.450 113.996 1.00 33.82 197 VAL B CA 1
ATOM 4687 C C . VAL B 1 177 ? 60.554 -5.263 113.106 1.00 33.73 197 VAL B C 1
ATOM 4688 O O . VAL B 1 177 ? 61.276 -4.366 113.554 1.00 33.65 197 VAL B O 1
ATOM 4692 N N . ILE B 1 178 ? 60.120 -5.281 111.845 1.00 33.60 198 ILE B N 1
ATOM 4693 C CA . ILE B 1 178 ? 60.222 -4.108 110.968 1.00 33.45 198 ILE B CA 1
ATOM 4694 C C . ILE B 1 178 ? 58.860 -3.424 110.891 1.00 33.46 198 ILE B C 1
ATOM 4695 O O . ILE B 1 178 ? 57.834 -4.076 110.683 1.00 33.36 198 ILE B O 1
ATOM 4700 N N . THR B 1 179 ? 58.862 -2.108 111.085 1.00 33.45 199 THR B N 1
ATOM 4701 C CA . THR B 1 179 ? 57.643 -1.311 111.045 1.00 33.39 199 THR B CA 1
ATOM 4702 C C . THR B 1 179 ? 57.782 -0.129 110.081 1.00 33.41 199 THR B C 1
ATOM 4703 O O . THR B 1 179 ? 58.893 0.304 109.764 1.00 33.23 199 THR B O 1
ATOM 4707 N N . GLN B 1 180 ? 56.645 0.371 109.606 1.00 33.41 200 GLN B N 1
ATOM 4708 C CA . GLN B 1 180 ? 56.601 1.619 108.855 1.00 33.62 200 GLN B CA 1
ATOM 4709 C C . GLN B 1 180 ? 55.854 2.652 109.691 1.00 33.68 200 GLN B C 1
ATOM 4710 O O . GLN B 1 180 ? 54.731 2.399 110.134 1.00 33.72 200 GLN B O 1
ATOM 4712 N N . ALA B 1 181 ? 56.485 3.803 109.915 1.00 33.80 201 ALA B N 1
ATOM 4713 C CA . ALA B 1 181 ? 55.869 4.894 110.675 1.00 33.85 201 ALA B CA 1
ATOM 4714 C C . ALA B 1 181 ? 54.632 5.455 109.962 1.00 33.91 201 ALA B C 1
ATOM 4715 O O . ALA B 1 181 ? 54.742 6.240 109.018 1.00 33.72 201 ALA B O 1
ATOM 4717 N N . GLN B 1 182 ? 53.457 5.033 110.428 1.00 34.04 202 GLN B N 1
ATOM 4718 C CA . GLN B 1 182 ? 52.176 5.478 109.879 1.00 34.15 202 GLN B CA 1
ATOM 4719 C C . GLN B 1 182 ? 51.821 6.886 110.373 1.00 34.19 202 GLN B C 1
ATOM 4720 O O . GLN B 1 182 ? 50.668 7.318 110.287 1.00 34.08 202 GLN B O 1
ATOM 4722 N N . ASN B 1 183 ? 52.831 7.590 110.884 1.00 34.28 203 ASN B N 1
ATOM 4723 C CA . ASN B 1 183 ? 52.690 8.938 111.429 1.00 34.32 203 ASN B CA 1
ATOM 4724 C C . ASN B 1 183 ? 54.059 9.571 111.659 1.00 34.47 203 ASN B C 1
ATOM 4725 O O . ASN B 1 183 ? 54.960 8.938 112.223 1.00 34.45 203 ASN B O 1
ATOM 4730 N N . THR B 1 184 ? 54.208 10.820 111.227 1.00 34.55 204 THR B N 1
ATOM 4731 C CA . THR B 1 184 ? 55.448 11.563 111.440 1.00 34.75 204 THR B CA 1
ATOM 4732 C C . THR B 1 184 ? 55.464 12.184 112.839 1.00 34.95 204 THR B C 1
ATOM 4733 O O . THR B 1 184 ? 54.725 13.130 113.118 1.00 34.88 204 THR B O 1
ATOM 4737 N N . ALA B 1 185 ? 56.300 11.621 113.714 1.00 35.25 205 ALA B N 1
ATOM 4738 C CA . ALA B 1 185 ? 56.377 12.034 115.121 1.00 35.54 205 ALA B CA 1
ATOM 4739 C C . ALA B 1 185 ? 57.768 11.855 115.745 1.00 35.69 205 ALA B C 1
ATOM 4740 O O . ALA B 1 185 ? 58.605 11.097 115.241 1.00 35.58 205 ALA B O 1
ATOM 4742 N N . THR B 1 186 ? 57.991 12.556 116.856 1.00 35.88 206 THR B N 1
ATOM 4743 C CA . THR B 1 186 ? 59.253 12.498 117.591 1.00 36.11 206 THR B CA 1
ATOM 4744 C C . THR B 1 186 ? 59.082 11.763 118.927 1.00 36.21 206 THR B C 1
ATOM 4745 O O . THR B 1 186 ? 58.217 12.113 119.733 1.00 36.09 206 THR B O 1
ATOM 4749 N N . ILE B 1 187 ? 59.901 10.732 119.143 1.00 36.44 207 ILE B N 1
ATOM 4750 C CA . ILE B 1 187 ? 59.788 9.885 120.341 1.00 36.63 207 ILE B CA 1
ATOM 4751 C C . ILE B 1 187 ? 61.084 9.793 121.156 1.00 36.63 207 ILE B C 1
ATOM 4752 O O . ILE B 1 187 ? 62.185 9.839 120.605 1.00 36.68 207 ILE B O 1
ATOM 4757 N N . GLY B 1 188 ? 60.933 9.665 122.473 1.00 36.64 208 GLY B N 1
ATOM 4758 C CA . GLY B 1 188 ? 62.069 9.578 123.386 1.00 36.40 208 GLY B CA 1
ATOM 4759 C C . GLY B 1 188 ? 62.386 8.151 123.783 1.00 36.30 208 GLY B C 1
ATOM 4760 O O . GLY B 1 188 ? 61.982 7.202 123.102 1.00 36.57 208 GLY B O 1
ATOM 4761 N N . GLU B 1 189 ? 63.110 8.004 124.891 1.00 35.99 209 GLU B N 1
ATOM 4762 C CA . GLU B 1 189 ? 63.562 6.697 125.382 1.00 35.49 209 GLU B CA 1
ATOM 4763 C C . GLU B 1 189 ? 62.811 6.270 126.646 1.00 35.32 209 GLU B C 1
ATOM 4764 O O . GLU B 1 189 ? 62.328 7.119 127.403 1.00 35.41 209 GLU B O 1
ATOM 4770 N N . ARG B 1 190 ? 62.717 4.956 126.863 1.00 34.95 210 ARG B N 1
ATOM 4771 C CA . ARG B 1 190 ? 61.950 4.369 127.981 1.00 34.47 210 ARG B CA 1
ATOM 4772 C C . ARG B 1 190 ? 60.464 4.754 127.935 1.00 34.04 210 ARG B C 1
ATOM 4773 O O . ARG B 1 190 ? 59.811 4.864 128.974 1.00 33.99 210 ARG B O 1
ATOM 4781 N N . LYS B 1 191 ? 59.941 4.945 126.722 1.00 33.60 211 LYS B N 1
ATOM 4782 C CA . LYS B 1 191 ? 58.551 5.363 126.504 1.00 33.12 211 LYS B CA 1
ATOM 4783 C C . LYS B 1 191 ? 57.617 4.181 126.234 1.00 32.77 211 LYS B C 1
ATOM 4784 O O . LYS B 1 191 ? 57.994 3.217 125.554 1.00 32.87 211 LYS B O 1
ATOM 4790 N N . ASN B 1 192 ? 56.400 4.280 126.769 1.00 32.41 212 ASN B N 1
ATOM 4791 C CA A ASN B 1 192 ? 55.406 3.207 126.713 0.50 32.35 212 ASN B CA 1
ATOM 4792 C CA B ASN B 1 192 ? 55.423 3.187 126.715 0.50 32.32 212 ASN B CA 1
ATOM 4793 C C . ASN B 1 192 ? 55.044 2.759 125.295 1.00 32.40 212 ASN B C 1
ATOM 4794 O O . ASN B 1 192 ? 55.054 3.563 124.357 1.00 32.27 212 ASN B O 1
ATOM 4803 N N . MET B 1 193 ? 54.722 1.475 125.153 1.00 32.52 213 MET B N 1
ATOM 4804 C CA . MET B 1 193 ? 54.314 0.898 123.880 1.00 32.53 213 MET B CA 1
ATOM 4805 C C . MET B 1 193 ? 53.030 0.095 124.064 1.00 33.03 213 MET B C 1
ATOM 4806 O O . MET B 1 193 ? 52.976 -0.830 124.885 1.00 33.16 213 MET B O 1
ATOM 4811 N N . ASN B 1 194 ? 51.999 0.470 123.311 1.00 33.44 214 ASN B N 1
ATOM 4812 C CA . ASN B 1 194 ? 50.738 -0.268 123.267 1.00 33.85 214 ASN B CA 1
ATOM 4813 C C . ASN B 1 194 ? 50.660 -1.199 122.048 1.00 34.11 214 ASN B C 1
ATOM 4814 O O . ASN B 1 194 ? 51.127 -0.854 120.958 1.00 33.99 214 ASN B O 1
ATOM 4816 N N . LEU B 1 195 ? 50.079 -2.382 122.243 1.00 34.47 215 LEU B N 1
ATOM 4817 C CA . LEU B 1 195 ? 49.861 -3.336 121.153 1.00 34.67 215 LEU B CA 1
ATOM 4818 C C . LEU B 1 195 ? 48.407 -3.825 121.146 1.00 34.92 215 LEU B C 1
ATOM 4819 O O . LEU B 1 195 ? 48.070 -4.774 121.864 1.00 34.89 215 LEU B O 1
ATOM 4824 N N . PRO B 1 196 ? 47.530 -3.162 120.361 1.00 35.11 216 PRO B N 1
ATOM 4825 C CA . PRO B 1 196 ? 46.164 -3.672 120.148 1.00 35.30 216 PRO B CA 1
ATOM 4826 C C . PRO B 1 196 ? 46.130 -5.098 119.559 1.00 35.40 216 PRO B C 1
ATOM 4827 O O . PRO B 1 196 ? 47.174 -5.625 119.142 1.00 35.58 216 PRO B O 1
ATOM 4831 N N . ASN B 1 197 ? 44.939 -5.704 119.548 1.00 35.32 217 ASN B N 1
ATOM 4832 C CA . ASN B 1 197 ? 44.725 -7.091 119.091 1.00 35.25 217 ASN B CA 1
ATOM 4833 C C . ASN B 1 197 ? 45.826 -8.094 119.497 1.00 35.13 217 ASN B C 1
ATOM 4834 O O . ASN B 1 197 ? 46.296 -8.893 118.674 1.00 35.11 217 ASN B O 1
ATOM 4836 N N . VAL B 1 198 ? 46.224 -8.039 120.771 1.00 35.00 218 VAL B N 1
ATOM 4837 C CA . VAL B 1 198 ? 47.235 -8.947 121.321 1.00 34.80 218 VAL B CA 1
ATOM 4838 C C . VAL B 1 198 ? 46.684 -9.649 122.590 1.00 34.70 218 VAL B C 1
ATOM 4839 O O . VAL B 1 198 ? 45.601 -10.720 122.186 1.00 34.43 218 VAL B O 1
ATOM 4841 N N . GLN B 1 201 ? 47.107 -10.813 127.540 1.00 38.02 221 GLN B N 1
ATOM 4842 C CA . GLN B 1 201 ? 47.087 -9.830 128.617 1.00 38.17 221 GLN B CA 1
ATOM 4843 C C . GLN B 1 201 ? 48.060 -10.212 129.740 1.00 37.77 221 GLN B C 1
ATOM 4844 O O . GLN B 1 201 ? 48.091 -11.369 130.181 1.00 38.16 221 GLN B O 1
ATOM 4850 N N . LEU B 1 202 ? 48.852 -9.239 130.186 1.00 36.86 222 LEU B N 1
ATOM 4851 C CA . LEU B 1 202 ? 49.939 -9.486 131.140 1.00 36.43 222 LEU B CA 1
ATOM 4852 C C . LEU B 1 202 ? 49.535 -9.223 132.595 1.00 35.76 222 LEU B C 1
ATOM 4853 O O . LEU B 1 202 ? 48.819 -8.254 132.872 1.00 35.43 222 LEU B O 1
ATOM 4858 N N . PRO B 1 203 ? 49.999 -10.083 133.529 1.00 35.08 223 PRO B N 1
ATOM 4859 C CA . PRO B 1 203 ? 49.701 -9.895 134.947 1.00 34.80 223 PRO B CA 1
ATOM 4860 C C . PRO B 1 203 ? 50.493 -8.746 135.550 1.00 34.53 223 PRO B C 1
ATOM 4861 O O . PRO B 1 203 ? 51.618 -8.464 135.115 1.00 34.80 223 PRO B O 1
ATOM 4865 N N . VAL B 1 204 ? 49.906 -8.116 136.563 1.00 33.90 224 VAL B N 1
ATOM 4866 C CA . VAL B 1 204 ? 50.540 -7.030 137.290 1.00 33.36 224 VAL B CA 1
ATOM 4867 C C . VAL B 1 204 ? 51.828 -7.510 137.969 1.00 33.71 224 VAL B C 1
ATOM 4868 O O . VAL B 1 204 ? 52.864 -6.832 137.901 1.00 33.75 224 VAL B O 1
ATOM 4872 N N . ILE B 1 205 ? 51.747 -8.678 138.612 1.00 33.84 225 ILE B N 1
ATOM 4873 C CA . ILE B 1 205 ? 52.886 -9.356 139.227 1.00 33.74 225 ILE B CA 1
ATOM 4874 C C . ILE B 1 205 ? 53.067 -10.719 138.556 1.00 34.20 225 ILE B C 1
ATOM 4875 O O . ILE B 1 205 ? 52.335 -11.663 138.864 1.00 34.18 225 ILE B O 1
ATOM 4880 N N . GLY B 1 206 ? 54.031 -10.805 137.634 1.00 34.37 226 GLY B N 1
ATOM 4881 C CA . GLY B 1 206 ? 54.409 -12.065 137.006 1.00 34.66 226 GLY B CA 1
ATOM 4882 C C . GLY B 1 206 ? 55.378 -12.868 137.859 1.00 35.37 226 GLY B C 1
ATOM 4883 O O . GLY B 1 206 ? 55.686 -12.489 138.997 1.00 34.74 226 GLY B O 1
ATOM 4884 N N . GLU B 1 207 ? 55.852 -13.986 137.306 1.00 36.05 227 GLU B N 1
ATOM 4885 C CA . GLU B 1 207 ? 56.796 -14.865 137.990 1.00 37.09 227 GLU B CA 1
ATOM 4886 C C . GLU B 1 207 ? 58.134 -14.163 138.217 1.00 37.10 227 GLU B C 1
ATOM 4887 O O . GLU B 1 207 ? 58.781 -14.373 139.248 1.00 37.13 227 GLU B O 1
ATOM 4893 N N . LYS B 1 208 ? 58.539 -13.334 137.254 1.00 36.94 228 LYS B N 1
ATOM 4894 C CA . LYS B 1 208 ? 59.766 -12.544 137.367 1.00 37.11 228 LYS B CA 1
ATOM 4895 C C . LYS B 1 208 ? 59.672 -11.513 138.514 1.00 36.96 228 LYS B C 1
ATOM 4896 O O . LYS B 1 208 ? 60.623 -11.346 139.272 1.00 36.93 228 LYS B O 1
ATOM 4902 N N . ASP B 1 209 ? 58.515 -10.865 138.652 1.00 36.75 229 ASP B N 1
ATOM 4903 C CA . ASP B 1 209 ? 58.245 -9.923 139.750 1.00 36.88 229 ASP B CA 1
ATOM 4904 C C . ASP B 1 209 ? 58.170 -10.617 141.113 1.00 36.75 229 ASP B C 1
ATOM 4905 O O . ASP B 1 209 ? 58.700 -10.112 142.119 1.00 36.78 229 ASP B O 1
ATOM 4910 N N . LYS B 1 210 ? 57.483 -11.760 141.138 1.00 36.44 230 LYS B N 1
ATOM 4911 C CA . LYS B 1 210 ? 57.391 -12.601 142.319 1.00 35.89 230 LYS B CA 1
ATOM 4912 C C . LYS B 1 210 ? 58.788 -12.998 142.791 1.00 35.77 230 LYS B C 1
ATOM 4913 O O . LYS B 1 210 ? 59.106 -12.858 143.971 1.00 35.93 230 LYS B O 1
ATOM 4919 N N . HIS B 1 211 ? 59.627 -13.451 141.863 1.00 35.39 231 HIS B N 1
ATOM 4920 C CA . HIS B 1 211 ? 61.002 -13.828 142.170 1.00 35.48 231 HIS B CA 1
ATOM 4921 C C . HIS B 1 211 ? 61.799 -12.651 142.732 1.00 35.28 231 HIS B C 1
ATOM 4922 O O . HIS B 1 211 ? 62.570 -12.814 143.680 1.00 35.44 231 HIS B O 1
ATOM 4929 N N . ASP B 1 212 ? 61.604 -11.466 142.161 1.00 34.60 232 ASP B N 1
ATOM 4930 C CA . ASP B 1 212 ? 62.323 -10.297 142.622 1.00 34.42 232 ASP B CA 1
ATOM 4931 C C . ASP B 1 212 ? 61.925 -9.943 144.050 1.00 34.55 232 ASP B C 1
ATOM 4932 O O . ASP B 1 212 ? 62.784 -9.630 144.874 1.00 34.93 232 ASP B O 1
ATOM 4937 N N . ILE B 1 213 ? 60.625 -9.998 144.333 1.00 34.29 233 ILE B N 1
ATOM 4938 C CA . ILE B 1 213 ? 60.103 -9.657 145.651 1.00 34.00 233 ILE B CA 1
ATOM 4939 C C . ILE B 1 213 ? 60.598 -10.661 146.694 1.00 33.99 233 ILE B C 1
ATOM 4940 O O . ILE B 1 213 ? 61.088 -10.270 147.756 1.00 34.58 233 ILE B O 1
ATOM 4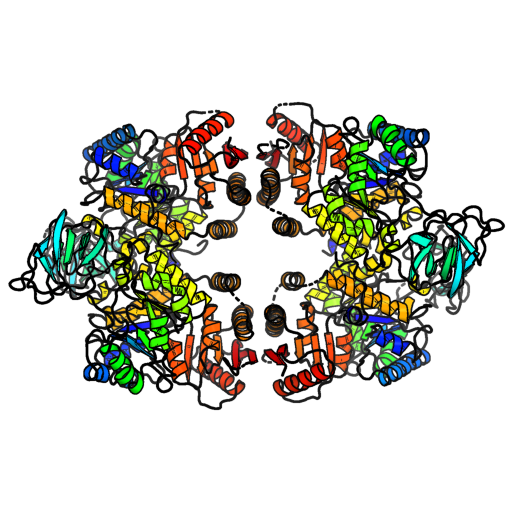945 N N . LEU B 1 214 ? 60.514 -11.946 146.367 1.00 33.66 234 LEU B N 1
ATOM 4946 C CA . LEU B 1 214 ? 60.813 -13.000 147.333 1.00 33.23 234 LEU B CA 1
ATOM 4947 C C . LEU B 1 214 ? 62.299 -13.261 147.512 1.00 33.36 234 LEU B C 1
ATOM 4948 O O . LEU B 1 214 ? 62.759 -13.504 148.631 1.00 33.25 234 LEU B O 1
ATOM 4953 N N . ASN B 1 215 ? 63.043 -13.231 146.406 1.00 33.43 235 ASN B N 1
ATOM 4954 C CA . ASN B 1 215 ? 64.436 -13.656 146.421 1.00 33.18 235 ASN B CA 1
ATOM 4955 C C . ASN B 1 215 ? 65.419 -12.498 146.482 1.00 32.84 235 ASN B C 1
ATOM 4956 O O . ASN B 1 215 ? 66.610 -12.705 146.695 1.00 32.65 235 ASN B O 1
ATOM 4961 N N . PHE B 1 216 ? 64.917 -11.282 146.304 1.00 32.52 236 PHE B N 1
ATOM 4962 C CA . PHE B 1 216 ? 65.737 -10.085 146.501 1.00 32.24 236 PHE B CA 1
ATOM 4963 C C . PHE B 1 216 ? 65.119 -9.155 147.541 1.00 32.24 236 PHE B C 1
ATOM 4964 O O . PHE B 1 216 ? 65.772 -8.809 148.524 1.00 32.40 236 PHE B O 1
ATOM 4972 N N . GLY B 1 217 ? 63.869 -8.750 147.322 1.00 32.15 237 GLY B N 1
ATOM 4973 C CA . GLY B 1 217 ? 63.184 -7.821 148.215 1.00 31.92 237 GLY B CA 1
ATOM 4974 C C . GLY B 1 217 ? 63.321 -8.174 149.688 1.00 32.22 237 GLY B C 1
ATOM 4975 O O . GLY B 1 217 ? 63.804 -7.363 150.497 1.00 32.04 237 GLY B O 1
ATOM 4976 N N . ILE B 1 218 ? 62.911 -9.391 150.038 1.00 31.63 238 ILE B N 1
ATOM 4977 C CA . ILE B 1 218 ? 62.955 -9.845 151.431 1.00 31.43 238 ILE B CA 1
ATOM 4978 C C . ILE B 1 218 ? 64.396 -9.986 151.981 1.00 31.28 238 ILE B C 1
ATOM 4979 O O . ILE B 1 218 ? 64.728 -9.344 152.984 1.00 31.10 238 ILE B O 1
ATOM 4984 N N . PRO B 1 219 ? 65.248 -10.823 151.342 1.00 30.93 239 PRO B N 1
ATOM 4985 C CA . PRO B 1 219 ? 66.596 -11.031 151.889 1.00 30.88 239 PRO B CA 1
ATOM 4986 C C . PRO B 1 219 ? 67.564 -9.844 151.794 1.00 30.83 239 PRO B C 1
ATOM 4987 O O . PRO B 1 219 ? 68.534 -9.800 152.546 1.00 30.26 239 PRO B O 1
ATOM 4991 N N . MET B 1 220 ? 67.308 -8.884 150.908 1.00 31.10 240 MET B N 1
ATOM 4992 C CA . MET B 1 220 ? 68.268 -7.783 150.741 1.00 31.51 240 MET B CA 1
ATOM 4993 C C . MET B 1 220 ? 68.013 -6.564 151.616 1.00 31.50 240 MET B C 1
ATOM 4994 O O . MET B 1 220 ? 68.805 -5.615 151.603 1.00 31.41 240 MET B O 1
ATOM 4999 N N . GLY B 1 221 ? 66.925 -6.598 152.385 1.00 31.57 241 GLY B N 1
ATOM 5000 C CA . GLY B 1 221 ? 66.610 -5.527 153.321 1.00 31.97 241 GLY B CA 1
ATOM 5001 C C . GLY B 1 221 ? 65.930 -4.327 152.679 1.00 32.16 241 GLY B C 1
ATOM 5002 O O . GLY B 1 221 ? 66.076 -3.196 153.159 1.00 32.01 241 GLY B O 1
ATOM 5003 N N . CYS B 1 222 ? 65.201 -4.572 151.588 1.00 32.03 242 CYS B N 1
ATOM 5004 C CA . CYS B 1 222 ? 64.337 -3.551 150.979 1.00 31.68 242 CYS B CA 1
ATOM 5005 C C . CYS B 1 222 ? 63.173 -3.258 151.910 1.00 31.65 242 CYS B C 1
ATOM 5006 O O . CYS B 1 222 ? 62.535 -4.178 152.448 1.00 31.61 242 CYS B O 1
ATOM 5009 N N . ASN B 1 223 ? 62.905 -1.974 152.107 1.00 31.06 243 ASN B N 1
ATOM 5010 C CA . ASN B 1 223 ? 61.872 -1.539 153.033 1.00 30.88 243 ASN B CA 1
ATOM 5011 C C . ASN B 1 223 ? 60.534 -1.322 152.334 1.00 30.78 243 ASN B C 1
ATOM 5012 O O . ASN B 1 223 ? 59.488 -1.457 152.952 1.00 31.31 243 ASN B O 1
ATOM 5017 N N . PHE B 1 224 ? 60.586 -1.016 151.044 1.00 31.42 244 PHE B N 1
ATOM 5018 C CA . PHE B 1 224 ? 59.393 -0.750 150.234 1.00 31.79 244 PHE B CA 1
ATOM 5019 C C . PHE B 1 224 ? 59.377 -1.562 148.984 1.00 32.38 244 PHE B C 1
ATOM 5020 O O . PHE B 1 224 ? 60.426 -1.789 148.371 1.00 32.81 244 PHE B O 1
ATOM 5028 N N . ILE B 1 225 ? 58.174 -1.976 148.590 1.00 33.45 245 ILE B N 1
ATOM 5029 C CA . ILE B 1 225 ? 57.926 -2.466 147.234 1.00 33.69 245 ILE B CA 1
ATOM 5030 C C . ILE B 1 225 ? 57.050 -1.445 146.511 1.00 33.86 245 ILE B C 1
ATOM 5031 O O . ILE B 1 225 ? 55.905 -1.193 146.915 1.00 33.15 245 ILE B O 1
ATOM 5036 N N . ALA B 1 226 ? 57.584 -0.852 145.446 1.00 34.20 246 ALA B N 1
ATOM 5037 C CA . ALA B 1 226 ? 56.776 -0.019 144.565 1.00 33.80 246 ALA B CA 1
ATOM 5038 C C . ALA B 1 226 ? 56.302 -0.894 143.416 1.00 34.18 246 ALA B C 1
ATOM 5039 O O . ALA B 1 226 ? 57.093 -1.270 142.560 1.00 34.39 246 ALA B O 1
ATOM 5041 N N . ALA B 1 227 ? 55.013 -1.218 143.390 1.00 34.07 247 ALA B N 1
ATOM 5042 C CA . ALA B 1 227 ? 54.473 -2.136 142.380 1.00 34.02 247 ALA B CA 1
ATOM 5043 C C . ALA B 1 227 ? 53.924 -1.434 141.134 1.00 34.07 247 ALA B C 1
ATOM 5044 O O . ALA B 1 227 ? 52.892 -0.751 141.174 1.00 34.47 247 ALA B O 1
ATOM 5046 N N . SER B 1 228 ? 54.628 -1.611 140.022 1.00 34.40 248 SER B N 1
ATOM 5047 C CA . SER B 1 228 ? 54.268 -0.979 138.749 1.00 34.44 248 SER B CA 1
ATOM 5048 C C . SER B 1 228 ? 52.924 -1.448 138.212 1.00 34.26 248 SER B C 1
ATOM 5049 O O . SER B 1 228 ? 52.564 -2.626 138.339 1.00 33.61 248 SER B O 1
ATOM 5052 N N . PHE B 1 229 ? 52.198 -0.504 137.610 1.00 34.54 249 PHE B N 1
ATOM 5053 C CA . PHE B 1 229 ? 50.932 -0.774 136.916 1.00 34.81 249 PHE B CA 1
ATOM 5054 C C . PHE B 1 229 ? 49.885 -1.460 137.802 1.00 34.92 249 PHE B C 1
ATOM 5055 O O . PHE B 1 229 ? 49.211 -2.388 137.355 1.00 34.61 249 PHE B O 1
ATOM 5063 N N . VAL B 1 230 ? 49.743 -1.009 139.051 1.00 34.67 250 VAL B N 1
ATOM 5064 C CA . VAL B 1 230 ? 48.677 -1.551 139.905 1.00 34.85 250 VAL B CA 1
ATOM 5065 C C . VAL B 1 230 ? 47.292 -1.117 139.395 1.00 35.43 250 VAL B C 1
ATOM 5066 O O . VAL B 1 230 ? 47.082 0.050 139.028 1.00 35.21 250 VAL B O 1
ATOM 5070 N N . GLN B 1 231 ? 46.372 -2.083 139.350 1.00 35.63 251 GLN B N 1
ATOM 5071 C CA . GLN B 1 231 ? 45.068 -1.925 138.686 1.00 35.80 251 GLN B CA 1
ATOM 5072 C C . GLN B 1 231 ? 43.860 -2.042 139.619 1.00 35.46 251 GLN B C 1
ATOM 5073 O O . GLN B 1 231 ? 42.781 -1.544 139.296 1.00 35.72 251 GLN B O 1
ATOM 5079 N N . SER B 1 232 ? 44.044 -2.717 140.754 1.00 35.00 252 SER B N 1
ATOM 5080 C CA . SER B 1 232 ? 42.984 -2.909 141.746 1.00 34.73 252 SER B CA 1
ATOM 5081 C C . SER B 1 232 ? 43.596 -3.229 143.107 1.00 34.79 252 SER B C 1
ATOM 5082 O O . SER B 1 232 ? 44.794 -3.538 143.197 1.00 35.35 252 SER B O 1
ATOM 5085 N N . ALA B 1 233 ? 42.776 -3.162 144.157 1.00 34.44 253 ALA B N 1
ATOM 5086 C CA . ALA B 1 233 ? 43.196 -3.539 145.510 1.00 34.20 253 ALA B CA 1
ATOM 5087 C C . ALA B 1 233 ? 43.578 -5.026 145.652 1.00 34.07 253 ALA B C 1
ATOM 5088 O O . ALA B 1 233 ? 44.303 -5.393 146.579 1.00 34.19 253 ALA B O 1
ATOM 5090 N N . ASP B 1 234 ? 43.073 -5.868 144.750 1.00 33.84 254 ASP B N 1
ATOM 5091 C CA . ASP B 1 234 ? 43.464 -7.274 144.669 1.00 34.00 254 ASP B CA 1
ATOM 5092 C C . ASP B 1 234 ? 44.968 -7.424 144.462 1.00 33.81 254 ASP B C 1
ATOM 5093 O O . ASP B 1 234 ? 45.598 -8.314 145.033 1.00 33.37 254 ASP B O 1
ATOM 5098 N N . ASP B 1 235 ? 45.529 -6.559 143.619 1.00 34.06 255 ASP B N 1
ATOM 5099 C CA . ASP B 1 235 ? 46.971 -6.516 143.380 1.00 33.87 255 ASP B CA 1
ATOM 5100 C C . ASP B 1 235 ? 47.721 -6.266 144.683 1.00 34.22 255 ASP B C 1
ATOM 5101 O O . ASP B 1 235 ? 48.724 -6.921 144.964 1.00 34.22 255 ASP B O 1
ATOM 5106 N N . VAL B 1 236 ? 47.229 -5.319 145.477 1.00 34.56 256 VAL B N 1
ATOM 5107 C CA . VAL B 1 236 ? 47.866 -5.001 146.754 1.00 34.86 256 VAL B CA 1
ATOM 5108 C C . VAL B 1 236 ? 47.847 -6.197 147.699 1.00 34.94 256 VAL B C 1
ATOM 5109 O O . VAL B 1 236 ? 48.893 -6.590 148.211 1.00 34.34 256 VAL B O 1
ATOM 5113 N N . ARG B 1 237 ? 46.663 -6.783 147.888 1.00 35.22 257 ARG B N 1
ATOM 5114 C CA . ARG B 1 237 ? 46.481 -7.935 148.766 1.00 35.63 257 ARG B CA 1
ATOM 5115 C C . ARG B 1 237 ? 47.317 -9.144 148.325 1.00 36.00 257 ARG B C 1
ATOM 5116 O O . ARG B 1 237 ? 47.806 -9.908 149.169 1.00 35.91 257 ARG B O 1
ATOM 5124 N N . TYR B 1 238 ? 47.465 -9.317 147.011 1.00 35.86 258 TYR B N 1
ATOM 5125 C CA . TYR B 1 238 ? 48.285 -10.395 146.475 1.00 35.86 258 TYR B CA 1
ATOM 5126 C C . TYR B 1 238 ? 49.755 -10.250 146.886 1.00 35.84 258 TYR B C 1
ATOM 5127 O O . TYR B 1 238 ? 50.392 -11.228 147.310 1.00 35.45 258 TYR B O 1
ATOM 5136 N N . ILE B 1 239 ? 50.280 -9.029 146.763 1.00 35.72 259 ILE B N 1
ATOM 5137 C CA . ILE B 1 239 ? 51.657 -8.737 147.146 1.00 35.78 259 ILE B CA 1
ATOM 5138 C C . ILE B 1 239 ? 51.836 -8.917 148.656 1.00 36.68 259 ILE B C 1
ATOM 5139 O O . ILE B 1 239 ? 52.857 -9.464 149.104 1.00 36.71 259 ILE B O 1
ATOM 5144 N N . ARG B 1 240 ? 50.837 -8.482 149.430 1.00 37.04 260 ARG B N 1
ATOM 5145 C CA . ARG B 1 240 ? 50.852 -8.674 150.873 1.00 37.71 260 ARG B CA 1
ATOM 5146 C C . ARG B 1 240 ? 50.839 -10.155 151.238 1.00 37.84 260 ARG B C 1
ATOM 5147 O O . ARG B 1 240 ? 51.537 -10.568 152.162 1.00 37.88 260 ARG B O 1
ATOM 5155 N N . GLY B 1 241 ? 50.067 -10.947 150.493 1.00 37.90 261 GLY B N 1
ATOM 5156 C CA . GLY B 1 241 ? 50.064 -12.402 150.635 1.00 38.17 261 GLY B CA 1
ATOM 5157 C C . GLY B 1 241 ? 51.393 -13.050 150.277 1.00 38.27 261 GLY B C 1
ATOM 5158 O O . GLY B 1 241 ? 51.813 -14.003 150.935 1.00 38.13 261 GLY B O 1
ATOM 5159 N N . LEU B 1 242 ? 52.044 -12.540 149.228 1.00 38.43 262 LEU B N 1
ATOM 5160 C CA . LEU B 1 242 ? 53.364 -13.022 148.807 1.00 38.38 262 LEU B CA 1
ATOM 5161 C C . LEU B 1 242 ? 54.416 -12.706 149.856 1.00 38.52 262 LEU B C 1
ATOM 5162 O O . LEU B 1 242 ? 55.277 -13.540 150.156 1.00 38.68 262 LEU B O 1
ATOM 5167 N N . LEU B 1 243 ? 54.346 -11.496 150.403 1.00 38.42 263 LEU B N 1
ATOM 5168 C CA . LEU B 1 243 ? 55.302 -11.046 151.401 1.00 38.69 263 LEU B CA 1
ATOM 5169 C C . LEU B 1 243 ? 55.213 -11.881 152.665 1.00 38.88 263 LEU B C 1
ATOM 5170 O O . LEU B 1 243 ? 56.240 -12.359 153.152 1.00 39.09 263 LEU B O 1
ATOM 5175 N N . GLY B 1 244 ? 53.987 -12.091 153.157 1.00 38.72 264 GLY B N 1
ATOM 5176 C CA . GLY B 1 244 ? 53.723 -12.997 154.272 1.00 38.53 264 GLY B CA 1
ATOM 5177 C C . GLY B 1 244 ? 54.437 -12.581 155.548 1.00 38.66 264 GLY B C 1
ATOM 5178 O O . GLY B 1 244 ? 54.882 -11.437 155.666 1.00 38.71 264 GLY B O 1
ATOM 5179 N N . PRO B 1 245 ? 54.580 -13.510 156.504 1.00 38.60 265 PRO B N 1
ATOM 5180 C CA . PRO B 1 245 ? 55.216 -13.127 157.767 1.00 38.66 265 PRO B CA 1
ATOM 5181 C C . PRO B 1 245 ? 56.693 -12.761 157.590 1.00 38.37 265 PRO B C 1
ATOM 5182 O O . PRO B 1 245 ? 57.166 -11.836 158.262 1.00 38.55 265 PRO B O 1
ATOM 5186 N N . ARG B 1 246 ? 57.392 -13.464 156.688 1.00 37.84 266 ARG B N 1
ATOM 5187 C CA . ARG B 1 246 ? 58.802 -13.185 156.368 1.00 37.37 266 ARG B CA 1
ATOM 5188 C C . ARG B 1 246 ? 59.034 -11.758 155.887 1.00 36.52 266 ARG B C 1
ATOM 5189 O O . ARG B 1 246 ? 60.113 -11.208 156.079 1.00 36.34 266 ARG B O 1
ATOM 5197 N N . GLY B 1 247 ? 58.030 -11.174 155.239 1.00 35.87 267 GLY B N 1
ATOM 5198 C CA . GLY B 1 247 ? 58.110 -9.790 154.771 1.00 34.91 267 GLY B CA 1
ATOM 5199 C C . GLY B 1 247 ? 57.140 -8.837 155.454 1.00 34.35 267 GLY B C 1
ATOM 5200 O O . GLY B 1 247 ? 56.689 -7.892 154.845 1.00 33.62 267 GLY B O 1
ATOM 5201 N N . ARG B 1 248 ? 56.843 -9.073 156.728 1.00 34.71 268 ARG B N 1
ATOM 5202 C CA . ARG B 1 248 ? 55.926 -8.216 157.503 1.00 35.63 268 ARG B CA 1
ATOM 5203 C C . ARG B 1 248 ? 56.420 -6.779 157.666 1.00 35.33 268 ARG B C 1
ATOM 5204 O O . ARG B 1 248 ? 55.632 -5.861 157.854 1.00 35.04 268 ARG B O 1
ATOM 5208 N N . HIS B 1 249 ? 57.734 -6.610 157.607 1.00 35.55 269 HIS B N 1
ATOM 5209 C CA . HIS B 1 249 ? 58.397 -5.328 157.819 1.00 36.18 269 HIS B CA 1
ATOM 5210 C C . HIS B 1 249 ? 58.502 -4.516 156.505 1.00 35.88 269 HIS B C 1
ATOM 5211 O O . HIS B 1 249 ? 59.124 -3.465 156.471 1.00 36.23 269 HIS B O 1
ATOM 5218 N N . ILE B 1 250 ? 57.899 -5.016 155.426 1.00 35.78 270 ILE B N 1
ATOM 5219 C CA . ILE B 1 250 ? 57.970 -4.374 154.119 1.00 35.54 270 ILE B CA 1
ATOM 5220 C C . ILE B 1 250 ? 56.629 -3.720 153.772 1.00 35.55 270 ILE B C 1
ATOM 5221 O O . ILE B 1 250 ? 55.558 -4.298 153.963 1.00 35.64 270 ILE B O 1
ATOM 5226 N N . ARG B 1 251 ? 56.701 -2.497 153.280 1.00 35.03 271 ARG B N 1
ATOM 5227 C CA . ARG B 1 251 ? 55.512 -1.724 153.017 1.00 34.30 271 ARG B CA 1
ATOM 5228 C C . ARG B 1 251 ? 55.295 -1.666 151.503 1.00 34.19 271 ARG B C 1
ATOM 5229 O O . ARG B 1 251 ? 56.257 -1.728 150.735 1.00 34.27 271 ARG B O 1
ATOM 5237 N N . ILE B 1 252 ? 54.039 -1.560 151.082 1.00 34.11 272 ILE B N 1
ATOM 5238 C CA . ILE B 1 252 ? 53.680 -1.658 149.659 1.00 33.77 272 ILE B CA 1
ATOM 5239 C C . ILE B 1 252 ? 53.247 -0.302 149.123 1.00 34.31 272 ILE B C 1
ATOM 5240 O O . ILE B 1 252 ? 52.369 0.345 149.692 1.00 33.93 272 ILE B O 1
ATOM 5245 N N . ILE B 1 253 ? 53.886 0.123 148.032 1.00 35.20 273 ILE B N 1
ATOM 5246 C CA . ILE B 1 253 ? 53.561 1.377 147.348 1.00 35.49 273 ILE B CA 1
ATOM 5247 C C . ILE B 1 253 ? 53.099 1.119 145.906 1.00 35.25 273 ILE B C 1
ATOM 5248 O O . ILE B 1 253 ? 53.924 1.023 145.010 1.00 35.08 273 ILE B O 1
ATOM 5253 N N . PRO B 1 254 ? 51.774 0.988 145.681 1.00 35.58 274 PRO B N 1
ATOM 5254 C CA . PRO B 1 254 ? 51.290 0.870 144.306 1.00 35.50 274 PRO B CA 1
ATOM 5255 C C . PRO B 1 254 ? 51.619 2.104 143.460 1.00 35.44 274 PRO B C 1
ATOM 5256 O O . PRO B 1 254 ? 51.512 3.236 143.955 1.00 35.11 274 PRO B O 1
ATOM 5260 N N . LYS B 1 255 ? 52.026 1.877 142.207 1.00 35.40 275 LYS B N 1
ATOM 5261 C CA . LYS B 1 255 ? 52.190 2.952 141.223 1.00 35.25 275 LYS B CA 1
ATOM 5262 C C . LYS B 1 255 ? 50.933 3.045 140.378 1.00 35.44 275 LYS B C 1
ATOM 5263 O O . LYS B 1 255 ? 50.528 2.065 139.777 1.00 35.56 275 LYS B O 1
ATOM 5269 N N . ILE B 1 256 ? 50.306 4.221 140.348 1.00 35.85 276 ILE B N 1
ATOM 5270 C CA . ILE B 1 256 ? 49.132 4.432 139.499 1.00 36.17 276 ILE B CA 1
ATOM 5271 C C . ILE B 1 256 ? 49.601 5.002 138.146 1.00 36.15 276 ILE B C 1
ATOM 5272 O O . ILE B 1 256 ? 50.087 6.127 138.062 1.00 36.42 276 ILE B O 1
ATOM 5277 N N . GLU B 1 257 ? 49.482 4.193 137.100 1.00 36.28 277 GLU B N 1
ATOM 5278 C CA . GLU B 1 257 ? 50.117 4.471 135.811 1.00 36.21 277 GLU B CA 1
ATOM 5279 C C . GLU B 1 257 ? 49.157 4.380 134.641 1.00 35.91 277 GLU B C 1
ATOM 5280 O O . GLU B 1 257 ? 49.517 4.711 133.510 1.00 35.58 277 GLU B O 1
ATOM 5286 N N . ASN B 1 258 ? 47.952 3.903 134.916 1.00 35.81 278 ASN B N 1
ATOM 5287 C CA . ASN B 1 258 ? 46.938 3.735 133.888 1.00 35.83 278 ASN B CA 1
ATOM 5288 C C . ASN B 1 258 ? 45.560 4.165 134.383 1.00 35.59 278 ASN B C 1
ATOM 5289 O O . ASN B 1 258 ? 45.389 4.500 135.565 1.00 35.47 278 ASN B O 1
ATOM 5294 N N . VAL B 1 259 ? 44.584 4.144 133.480 1.00 35.51 279 VAL B N 1
ATOM 5295 C CA . VAL B 1 259 ? 43.205 4.472 133.827 1.00 35.75 279 VAL B CA 1
ATOM 5296 C C . VAL B 1 259 ? 42.566 3.516 134.856 1.00 35.86 279 VAL B C 1
ATOM 5297 O O . VAL B 1 259 ? 41.824 3.975 135.726 1.00 35.93 279 VAL B O 1
ATOM 5301 N N . GLU B 1 260 ? 42.852 2.211 134.772 1.00 36.01 280 GLU B N 1
ATOM 5302 C CA . GLU B 1 260 ? 42.269 1.235 135.716 1.00 36.05 280 GLU B CA 1
ATOM 5303 C C . GLU B 1 260 ? 42.682 1.507 137.157 1.00 35.40 280 GLU B C 1
ATOM 5304 O O . GLU B 1 260 ? 41.845 1.495 138.061 1.00 35.10 280 GLU B O 1
ATOM 5310 N N . GLY B 1 261 ? 43.973 1.744 137.365 1.00 35.24 281 GLY B N 1
ATOM 5311 C CA . GLY B 1 261 ? 44.488 2.092 138.675 1.00 35.35 281 GLY B CA 1
ATOM 5312 C C . GLY B 1 261 ? 43.919 3.405 139.175 1.00 35.89 281 GLY B C 1
ATOM 5313 O O . GLY B 1 261 ? 43.716 3.583 140.376 1.00 36.10 281 GLY B O 1
ATOM 5314 N N . LEU B 1 262 ? 43.664 4.333 138.256 1.00 36.06 282 LEU B N 1
ATOM 5315 C CA . LEU B 1 262 ? 43.060 5.607 138.627 1.00 36.12 282 LEU B CA 1
ATOM 5316 C C . LEU B 1 262 ? 41.592 5.397 139.006 1.00 36.29 282 LEU B C 1
ATOM 5317 O O . LEU B 1 262 ? 41.136 5.933 140.017 1.00 36.93 282 LEU B O 1
ATOM 5322 N N . VAL B 1 263 ? 40.874 4.607 138.204 1.00 35.49 283 VAL B N 1
ATOM 5323 C CA . VAL B 1 263 ? 39.502 4.178 138.502 1.00 35.11 283 VAL B CA 1
ATOM 5324 C C . VAL B 1 263 ? 39.375 3.502 139.879 1.00 34.73 283 VAL B C 1
ATOM 5325 O O . VAL B 1 263 ? 38.432 3.769 140.627 1.00 34.89 283 VAL B O 1
ATOM 5329 N N . ASN B 1 264 ? 40.326 2.639 140.219 1.00 34.22 284 ASN B N 1
ATOM 5330 C CA . ASN B 1 264 ? 40.259 1.909 141.475 1.00 33.62 284 ASN B CA 1
ATOM 5331 C C . ASN B 1 264 ? 41.072 2.515 142.600 1.00 33.72 284 ASN B C 1
ATOM 5332 O O . ASN B 1 264 ? 41.331 1.845 143.598 1.00 33.65 284 ASN B O 1
ATOM 5337 N N . PHE B 1 265 ? 41.419 3.795 142.467 1.00 33.89 285 PHE B N 1
ATOM 5338 C CA . PHE B 1 265 ? 42.380 4.417 143.366 1.00 34.49 285 PHE B CA 1
ATOM 5339 C C . PHE B 1 265 ? 41.998 4.339 144.843 1.00 35.13 285 PHE B C 1
ATOM 5340 O O . PHE B 1 265 ? 42.855 4.026 145.685 1.00 35.67 285 PHE B O 1
ATOM 5348 N N . ASP B 1 266 ? 40.728 4.613 145.146 1.00 35.67 286 ASP B N 1
ATOM 5349 C CA . ASP B 1 266 ? 40.216 4.606 146.530 1.00 36.43 286 ASP B CA 1
ATOM 5350 C C . ASP B 1 266 ? 40.437 3.277 147.233 1.00 36.59 286 ASP B C 1
ATOM 5351 O O . ASP B 1 266 ? 40.909 3.244 148.376 1.00 36.64 286 ASP B O 1
ATOM 5356 N N . GLU B 1 267 ? 40.081 2.196 146.540 1.00 36.86 287 GLU B N 1
ATOM 5357 C CA . GLU B 1 267 ? 40.272 0.838 147.034 1.00 37.33 287 GLU B CA 1
ATOM 5358 C C . GLU B 1 267 ? 41.732 0.471 147.157 1.00 37.10 287 GLU B C 1
ATOM 5359 O O . GLU B 1 267 ? 42.116 -0.231 148.077 1.00 37.60 287 GLU B O 1
ATOM 5365 N N . ILE B 1 268 ? 42.531 0.924 146.196 1.00 36.98 288 ILE B N 1
ATOM 5366 C CA . ILE B 1 268 ? 43.962 0.686 146.183 1.00 36.57 288 ILE B CA 1
ATOM 5367 C C . ILE B 1 268 ? 44.643 1.401 147.353 1.00 36.84 288 ILE B C 1
ATOM 5368 O O . ILE B 1 268 ? 45.491 0.818 148.038 1.00 36.89 288 ILE B O 1
ATOM 5373 N N . LEU B 1 269 ? 44.276 2.665 147.575 1.00 36.38 289 LEU B N 1
ATOM 5374 C CA . LEU B 1 269 ? 44.845 3.437 148.665 1.00 35.57 289 LEU B CA 1
ATOM 5375 C C . LEU B 1 269 ? 44.471 2.841 150.031 1.00 35.90 289 LEU B C 1
ATOM 5376 O O . LEU B 1 269 ? 45.307 2.813 150.942 1.00 35.92 289 LEU B O 1
ATOM 5381 N N . ALA B 1 270 ? 43.228 2.367 150.168 1.00 35.57 290 ALA B N 1
ATOM 5382 C CA . ALA B 1 270 ? 42.764 1.803 151.436 1.00 35.16 290 ALA B CA 1
ATOM 5383 C C . ALA B 1 270 ? 43.648 0.627 151.870 1.00 35.17 290 ALA B C 1
ATOM 5384 O O . ALA B 1 270 ? 43.988 0.505 153.039 1.00 34.59 290 ALA B O 1
ATOM 5386 N N . GLU B 1 271 ? 44.035 -0.207 150.907 1.00 35.70 291 GLU B N 1
ATOM 5387 C CA . GLU B 1 271 ? 44.921 -1.361 151.138 1.00 35.73 291 GLU B CA 1
ATOM 5388 C C . GLU B 1 271 ? 46.401 -1.012 151.199 1.00 35.81 291 GLU B C 1
ATOM 5389 O O . GLU B 1 271 ? 47.163 -1.677 151.898 1.00 36.45 291 GLU B O 1
ATOM 5395 N N . ALA B 1 272 ? 46.806 0.007 150.450 1.00 35.73 292 ALA B N 1
ATOM 5396 C CA . ALA B 1 272 ? 48.213 0.374 150.308 1.00 36.06 292 ALA B CA 1
ATOM 5397 C C . ALA B 1 272 ? 48.777 1.030 151.565 1.00 35.95 292 ALA B C 1
ATOM 5398 O O . ALA B 1 272 ? 48.028 1.478 152.431 1.00 36.02 292 ALA B O 1
ATOM 5400 N N . ASP B 1 273 ? 50.101 1.103 151.634 1.00 35.75 293 ASP B N 1
ATOM 5401 C CA . ASP B 1 273 ? 50.812 1.848 152.678 1.00 35.77 293 ASP B CA 1
ATOM 5402 C C . ASP B 1 273 ? 51.177 3.279 152.230 1.00 36.11 293 ASP B C 1
ATOM 5403 O O . ASP B 1 273 ? 51.560 4.120 153.046 1.00 36.83 293 ASP B O 1
ATOM 5408 N N . GLY B 1 274 ? 51.056 3.539 150.930 1.00 36.07 294 GLY B N 1
ATOM 5409 C CA . GLY B 1 274 ? 51.399 4.826 150.328 1.00 35.71 294 GLY B CA 1
ATOM 5410 C C . GLY B 1 274 ? 51.187 4.695 148.842 1.00 35.10 294 GLY B C 1
ATOM 5411 O O . GLY B 1 274 ? 50.796 3.625 148.385 1.00 35.51 294 GLY B O 1
ATOM 5412 N N . ILE B 1 275 ? 51.449 5.756 148.078 1.00 34.29 295 ILE B N 1
ATOM 5413 C CA . ILE B 1 275 ? 51.169 5.738 146.632 1.00 33.24 295 ILE B CA 1
ATOM 5414 C C . ILE B 1 275 ? 52.284 6.382 145.824 1.00 33.44 295 ILE B C 1
ATOM 5415 O O . ILE B 1 275 ? 52.900 7.349 146.276 1.00 33.25 295 ILE B O 1
ATOM 5420 N N . MET B 1 276 ? 52.561 5.825 144.641 1.00 33.43 296 MET B N 1
ATOM 5421 C CA . MET B 1 276 ? 53.487 6.452 143.721 1.00 34.17 296 MET B CA 1
ATOM 5422 C C . MET B 1 276 ? 52.737 6.902 142.476 1.00 34.62 296 MET B C 1
ATOM 5423 O O . MET B 1 276 ? 52.045 6.112 141.805 1.00 34.51 296 MET B O 1
ATOM 5428 N N . ILE B 1 277 ? 52.844 8.186 142.180 1.00 34.94 297 ILE B N 1
ATOM 5429 C CA . ILE B 1 277 ? 52.209 8.721 140.986 1.00 35.28 297 ILE B CA 1
ATOM 5430 C C . ILE B 1 277 ? 53.259 8.836 139.889 1.00 35.98 297 ILE B C 1
ATOM 5431 O O . ILE B 1 277 ? 54.222 9.579 140.044 1.00 35.81 297 ILE B O 1
ATOM 5436 N N . ALA B 1 278 ? 53.082 8.073 138.807 1.00 37.10 298 ALA B N 1
ATOM 5437 C CA . ALA B 1 278 ? 53.905 8.211 137.598 1.00 38.55 298 ALA B CA 1
ATOM 5438 C C . ALA B 1 278 ? 53.021 8.757 136.480 1.00 39.41 298 ALA B C 1
ATOM 5439 O O . ALA B 1 278 ? 51.841 8.952 136.689 1.00 40.06 298 ALA B O 1
ATOM 5441 N N . ARG B 1 279 ? 53.582 9.034 135.307 1.00 41.20 299 ARG B N 1
ATOM 5442 C CA . ARG B 1 279 ? 52.767 9.442 134.140 1.00 42.29 299 ARG B CA 1
ATOM 5443 C C . ARG B 1 279 ? 52.161 8.194 133.464 1.00 43.20 299 ARG B C 1
ATOM 5444 O O . ARG B 1 279 ? 50.945 8.101 133.232 1.00 43.36 299 ARG B O 1
ATOM 5446 N N . GLY B 1 280 ? 53.035 7.238 133.169 1.00 44.05 300 GLY B N 1
ATOM 5447 C CA . GLY B 1 280 ? 52.657 5.941 132.626 1.00 45.02 300 GLY B CA 1
ATOM 5448 C C . GLY B 1 280 ? 53.838 5.011 132.817 1.00 45.80 300 GLY B C 1
ATOM 5449 O O . GLY B 1 280 ? 54.680 5.244 133.703 1.00 46.34 300 GLY B O 1
ATOM 5450 N N . ILE B 1 286 ? 41.464 10.036 128.476 1.00 44.01 306 ILE B N 1
ATOM 5451 C CA . ILE B 1 286 ? 41.734 11.168 129.366 1.00 44.03 306 ILE B CA 1
ATOM 5452 C C . ILE B 1 286 ? 42.841 12.093 128.836 1.00 43.83 306 ILE B C 1
ATOM 5453 O O . ILE B 1 286 ? 44.033 11.753 128.899 1.00 43.85 306 ILE B O 1
ATOM 5455 N N . PRO B 1 287 ? 42.441 13.271 128.326 1.00 43.54 307 PRO B N 1
ATOM 5456 C CA . PRO B 1 287 ? 43.328 14.360 127.874 1.00 43.53 307 PRO B CA 1
ATOM 5457 C C . PRO B 1 287 ? 44.334 14.836 128.941 1.00 43.37 307 PRO B C 1
ATOM 5458 O O . PRO B 1 287 ? 44.232 14.427 130.108 1.00 43.78 307 PRO B O 1
ATOM 5462 N N . PRO B 1 288 ? 45.328 15.669 128.548 1.00 43.00 308 PRO B N 1
ATOM 5463 C CA . PRO B 1 288 ? 46.125 16.326 129.593 1.00 42.49 308 PRO B CA 1
ATOM 5464 C C . PRO B 1 288 ? 45.336 17.463 130.274 1.00 41.73 308 PRO B C 1
ATOM 5465 O O . PRO B 1 288 ? 45.649 17.838 131.414 1.00 41.71 308 PRO B O 1
ATOM 5469 N N . GLU B 1 289 ? 44.303 17.966 129.590 1.00 40.81 309 GLU B N 1
ATOM 5470 C CA . GLU B 1 289 ? 43.346 18.924 130.166 1.00 39.88 309 GLU B CA 1
ATOM 5471 C C . GLU B 1 289 ? 42.664 18.402 131.460 1.00 39.20 309 GLU B C 1
ATOM 5472 O O . GLU B 1 289 ? 41.945 19.152 132.136 1.00 38.64 309 GLU B O 1
ATOM 5478 N N . LYS B 1 290 ? 42.908 17.123 131.782 1.00 38.28 310 LYS B N 1
ATOM 5479 C CA . LYS B 1 290 ? 42.265 16.414 132.893 1.00 37.28 310 LYS B CA 1
ATOM 5480 C C . LYS B 1 290 ? 43.248 15.568 133.692 1.00 37.50 310 LYS B C 1
ATOM 5481 O O . LYS B 1 290 ? 42.920 15.118 134.792 1.00 37.83 310 LYS B O 1
ATOM 5487 N N . VAL B 1 291 ? 44.450 15.345 133.159 1.00 37.22 311 VAL B N 1
ATOM 5488 C CA . VAL B 1 291 ? 45.478 14.601 133.921 1.00 37.04 311 VAL B CA 1
ATOM 5489 C C . VAL B 1 291 ? 45.981 15.387 135.130 1.00 36.36 311 VAL B C 1
ATOM 5490 O O . VAL B 1 291 ? 46.477 14.807 136.111 1.00 36.85 311 VAL B O 1
ATOM 5494 N N . PHE B 1 292 ? 45.883 16.712 135.057 1.00 35.57 312 PHE B N 1
ATOM 5495 C CA . PHE B 1 292 ? 46.409 17.548 136.134 1.00 34.56 312 PHE B CA 1
ATOM 5496 C C . PHE B 1 292 ? 45.526 17.391 137.368 1.00 33.81 312 PHE B C 1
ATOM 5497 O O . PHE B 1 292 ? 46.014 17.497 138.502 1.00 33.16 312 PHE B O 1
ATOM 5505 N N . LEU B 1 293 ? 44.232 17.147 137.111 1.00 32.78 313 LEU B N 1
ATOM 5506 C CA . LEU B 1 293 ? 43.226 16.840 138.128 1.00 32.31 313 LEU B CA 1
ATOM 5507 C C . LEU B 1 293 ? 43.534 15.558 138.894 1.00 31.88 313 LEU B C 1
ATOM 5508 O O . LEU B 1 293 ? 43.263 15.471 140.084 1.00 31.50 313 LEU B O 1
ATOM 5513 N N . ALA B 1 294 ? 44.082 14.567 138.195 1.00 31.90 314 ALA B N 1
ATOM 5514 C CA . ALA B 1 294 ? 44.391 13.263 138.775 1.00 32.10 314 ALA B CA 1
ATOM 5515 C C . ALA B 1 294 ? 45.503 13.340 139.822 1.00 32.74 314 ALA B C 1
ATOM 5516 O O . ALA B 1 294 ? 45.388 12.765 140.898 1.00 33.31 314 ALA B O 1
ATOM 5518 N N . GLN B 1 295 ? 46.588 14.033 139.496 1.00 32.91 315 GLN B N 1
ATOM 5519 C CA . GLN B 1 295 ? 47.651 14.257 140.460 1.00 33.12 315 GLN B CA 1
ATOM 5520 C C . GLN B 1 295 ? 47.170 15.007 141.699 1.00 33.23 315 GLN B C 1
ATOM 5521 O O . GLN B 1 295 ? 47.498 14.614 142.799 1.00 33.08 315 GLN B O 1
ATOM 5527 N N . LYS B 1 296 ? 46.431 16.103 141.521 1.00 33.61 316 LYS B N 1
ATOM 5528 C CA . LYS B 1 296 ? 45.861 16.836 142.668 1.00 34.04 316 LYS B CA 1
ATOM 5529 C C . LYS B 1 296 ? 44.918 15.950 143.507 1.00 34.35 316 LYS B C 1
ATOM 5530 O O . LYS B 1 296 ? 45.068 15.869 144.725 1.00 33.87 316 LYS B O 1
ATOM 5536 N N . MET B 1 297 ? 43.973 15.267 142.855 1.00 34.44 317 MET B N 1
ATOM 5537 C CA . MET B 1 297 ? 43.058 14.387 143.571 1.00 35.44 317 MET B CA 1
ATOM 5538 C C . MET B 1 297 ? 43.783 13.317 144.395 1.00 34.94 317 MET B C 1
ATOM 5539 O O . MET B 1 297 ? 43.468 13.142 145.569 1.00 35.68 317 MET B O 1
ATOM 5544 N N . MET B 1 298 ? 44.752 12.619 143.794 1.00 34.59 318 MET B N 1
ATOM 5545 C CA . MET B 1 298 ? 45.453 11.510 144.462 1.00 34.84 318 MET B CA 1
ATOM 5546 C C . MET B 1 298 ? 46.356 11.966 145.615 1.00 34.57 318 MET B C 1
ATOM 5547 O O . MET B 1 298 ? 46.497 11.259 146.617 1.00 34.65 318 MET B O 1
ATOM 5552 N N . ILE B 1 299 ? 46.996 13.121 145.468 1.00 33.70 319 ILE B N 1
ATOM 5553 C CA . ILE B 1 299 ? 47.822 13.641 146.554 1.00 33.02 319 ILE B CA 1
ATOM 5554 C C . ILE B 1 299 ? 46.928 14.032 147.736 1.00 33.74 319 ILE B C 1
ATOM 5555 O O . ILE B 1 299 ? 47.199 13.649 148.873 1.00 34.06 319 ILE B O 1
ATOM 5560 N N . ALA B 1 300 ? 45.860 14.777 147.456 1.00 33.39 320 ALA B N 1
ATOM 5561 C CA . ALA B 1 300 ? 44.958 15.243 148.497 1.00 33.93 320 ALA B CA 1
ATOM 5562 C C . ALA B 1 300 ? 44.386 14.078 149.326 1.00 34.26 320 ALA B C 1
ATOM 5563 O O . ALA B 1 300 ? 44.344 14.165 150.556 1.00 34.98 320 ALA B O 1
ATOM 5565 N N . LYS B 1 301 ? 43.969 13.001 148.652 1.00 33.85 321 LYS B N 1
ATOM 5566 C CA . LYS B 1 301 ? 43.431 11.813 149.301 1.00 33.81 321 LYS B CA 1
ATOM 5567 C C . LYS B 1 301 ? 44.446 11.083 150.163 1.00 34.07 321 LYS B C 1
ATOM 5568 O O . LYS B 1 301 ? 44.091 10.569 151.210 1.00 33.93 321 LYS B O 1
ATOM 5574 N N . CYS B 1 302 ? 45.697 11.017 149.711 1.00 34.13 322 CYS B N 1
ATOM 5575 C CA . CYS B 1 302 ? 46.773 10.425 150.516 1.00 34.19 322 CYS B CA 1
ATOM 5576 C C . CYS B 1 302 ? 47.024 11.271 151.762 1.00 34.53 322 CYS B C 1
ATOM 5577 O O . CYS B 1 302 ? 47.269 10.745 152.840 1.00 35.00 322 CYS B O 1
ATOM 5580 N N . ASN B 1 303 ? 46.965 12.584 151.586 1.00 34.59 323 ASN B N 1
ATOM 5581 C CA . ASN B 1 303 ? 47.170 13.549 152.646 1.00 35.02 323 ASN B CA 1
ATOM 5582 C C . ASN B 1 303 ? 46.162 13.365 153.770 1.00 35.42 323 ASN B C 1
ATOM 5583 O O . ASN B 1 303 ? 46.526 13.332 154.944 1.00 35.71 323 ASN B O 1
ATOM 5588 N N . VAL B 1 304 ? 44.889 13.269 153.381 1.00 35.42 324 VAL B N 1
ATOM 5589 C CA . VAL B 1 304 ? 43.755 13.200 154.289 1.00 35.50 324 VAL B CA 1
ATOM 5590 C C . VAL B 1 304 ? 43.893 12.012 155.219 1.00 35.50 324 VAL B C 1
ATOM 5591 O O . VAL B 1 304 ? 43.531 12.065 156.389 1.00 36.15 324 VAL B O 1
ATOM 5595 N N . VAL B 1 305 ? 44.479 10.956 154.693 1.00 35.04 325 VAL B N 1
ATOM 5596 C CA . VAL B 1 305 ? 44.492 9.681 155.356 1.00 34.79 325 VAL B CA 1
ATOM 5597 C C . VAL B 1 305 ? 45.867 9.417 155.960 1.00 34.33 325 VAL B C 1
ATOM 5598 O O . VAL B 1 305 ? 46.084 8.403 156.616 1.00 34.07 325 VAL B O 1
ATOM 5602 N N . GLY B 1 306 ? 46.789 10.355 155.733 1.00 34.26 326 GLY B N 1
ATOM 5603 C CA . GLY B 1 306 ? 48.116 10.315 156.335 1.00 34.21 326 GLY B CA 1
ATOM 5604 C C . GLY B 1 306 ? 49.030 9.245 155.769 1.00 34.69 326 GLY B C 1
ATOM 5605 O O . GLY B 1 306 ? 49.966 8.796 156.446 1.00 35.24 326 GLY B O 1
ATOM 5606 N N . LYS B 1 307 ? 48.764 8.824 154.530 1.00 34.18 327 LYS B N 1
ATOM 5607 C CA . LYS B 1 307 ? 49.627 7.863 153.864 1.00 33.96 327 LYS B CA 1
ATOM 5608 C C . LYS B 1 307 ? 50.535 8.608 152.900 1.00 33.75 327 LYS B C 1
ATOM 5609 O O . LYS B 1 307 ? 50.083 9.524 152.224 1.00 35.06 327 LYS B O 1
ATOM 5615 N N . PRO B 1 308 ? 51.824 8.248 152.871 1.00 33.36 328 PRO B N 1
ATOM 5616 C CA . PRO B 1 308 ? 52.820 8.953 152.059 1.00 33.29 328 PRO B CA 1
ATOM 5617 C C . PRO B 1 308 ? 52.568 8.839 150.551 1.00 33.36 328 PRO B C 1
ATOM 5618 O O . PRO B 1 308 ? 52.191 7.771 150.048 1.00 32.86 328 PRO B O 1
ATOM 5622 N N . VAL B 1 309 ? 52.790 9.938 149.842 1.00 33.67 329 VAL B N 1
ATOM 5623 C CA . VAL B 1 309 ? 52.657 9.929 148.386 1.00 33.25 329 VAL B CA 1
ATOM 5624 C C . VAL B 1 309 ? 53.969 10.386 147.756 1.00 33.10 329 VAL B C 1
ATOM 5625 O O . VAL B 1 309 ? 54.598 11.325 148.225 1.00 33.13 329 VAL B O 1
ATOM 5629 N N . ILE B 1 310 ? 54.394 9.676 146.718 1.00 33.35 330 ILE B N 1
ATOM 5630 C CA . ILE B 1 310 ? 55.601 10.008 145.957 1.00 33.05 330 ILE B CA 1
ATOM 5631 C C . ILE B 1 310 ? 55.193 10.494 144.562 1.00 33.22 330 ILE B C 1
ATOM 5632 O O . ILE B 1 310 ? 54.501 9.783 143.847 1.00 33.14 330 ILE B O 1
ATOM 5637 N N . THR B 1 311 ? 55.610 11.700 144.189 1.00 33.83 331 THR B N 1
ATOM 5638 C CA . THR B 1 311 ? 55.389 12.184 142.842 1.00 34.82 331 THR B CA 1
ATOM 5639 C C . THR B 1 311 ? 56.620 11.832 141.988 1.00 36.04 331 THR B C 1
ATOM 5640 O O . THR B 1 311 ? 57.736 12.332 142.190 1.00 34.85 331 THR B O 1
ATOM 5644 N N . ALA B 1 312 ? 56.392 10.930 141.043 1.00 37.58 332 ALA B N 1
ATOM 5645 C CA . ALA B 1 312 ? 57.463 10.339 140.267 1.00 39.11 332 ALA B CA 1
ATOM 5646 C C . ALA B 1 312 ? 57.181 10.562 138.801 1.00 40.26 332 ALA B C 1
ATOM 5647 O O . ALA B 1 312 ? 57.224 9.635 138.004 1.00 41.28 332 ALA B O 1
ATOM 5649 N N . THR B 1 313 ? 56.893 11.805 138.455 1.00 41.45 333 THR B N 1
ATOM 5650 C CA . THR B 1 313 ? 56.398 12.147 137.136 1.00 42.45 333 THR B CA 1
ATOM 5651 C C . THR B 1 313 ? 57.443 12.866 136.290 1.00 43.10 333 THR B C 1
ATOM 5652 O O . THR B 1 313 ? 57.234 14.015 135.918 1.00 43.77 333 THR B O 1
ATOM 5656 N N . GLN B 1 314 ? 58.557 12.210 135.975 1.00 43.76 334 GLN B N 1
ATOM 5657 C CA . GLN B 1 314 ? 59.533 12.789 135.052 1.00 44.15 334 GLN B CA 1
ATOM 5658 C C . GLN B 1 314 ? 59.853 14.249 135.421 1.00 44.04 334 GLN B C 1
ATOM 5659 O O . GLN B 1 314 ? 59.469 15.182 134.719 1.00 44.08 334 GLN B O 1
ATOM 5665 N N . MET B 1 315 ? 60.551 14.435 136.531 1.00 43.86 335 MET B N 1
ATOM 5666 C CA . MET B 1 315 ? 60.624 15.746 137.177 1.00 43.75 335 MET B CA 1
ATOM 5667 C C . MET B 1 315 ? 61.556 16.767 136.499 1.00 43.24 335 MET B C 1
ATOM 5668 O O . MET B 1 315 ? 61.114 17.843 136.079 1.00 42.84 335 MET B O 1
ATOM 5673 N N . LEU B 1 316 ? 62.838 16.420 136.393 1.00 42.70 336 LEU B N 1
ATOM 5674 C CA . LEU B 1 316 ? 63.876 17.348 135.924 1.00 41.98 336 LEU B CA 1
ATOM 5675 C C . LEU B 1 316 ? 64.698 16.703 134.800 1.00 41.71 336 LEU B C 1
ATOM 5676 O O . LEU B 1 316 ? 65.936 16.633 134.865 1.00 41.14 336 LEU B O 1
ATOM 5681 N N . GLU B 1 317 ? 63.995 16.252 133.764 1.00 41.37 337 GLU B N 1
ATOM 5682 C CA . GLU B 1 317 ? 64.588 15.407 132.721 1.00 41.73 337 GLU B CA 1
ATOM 5683 C C . GLU B 1 317 ? 65.778 16.037 131.995 1.00 40.63 337 GLU B C 1
ATOM 5684 O O . GLU B 1 317 ? 66.718 15.337 131.623 1.00 40.99 337 GLU B O 1
ATOM 5690 N N . SER B 1 318 ? 65.739 17.354 131.804 1.00 39.35 338 SER B N 1
ATOM 5691 C CA . SER B 1 318 ? 66.818 18.061 131.128 1.00 37.98 338 SER B CA 1
ATOM 5692 C C . SER B 1 318 ? 68.148 17.922 131.868 1.00 37.11 338 SER B C 1
ATOM 5693 O O . SER B 1 318 ? 69.210 18.030 131.255 1.00 37.36 338 SER B O 1
ATOM 5696 N N . MET B 1 319 ? 68.087 17.668 133.173 1.00 35.88 339 MET B N 1
ATOM 5697 C CA . MET B 1 319 ? 69.291 17.567 134.006 1.00 34.95 339 MET B CA 1
ATOM 5698 C C . MET B 1 319 ? 70.069 16.250 133.873 1.00 34.71 339 MET B C 1
ATOM 5699 O O . MET B 1 319 ? 71.118 16.077 134.503 1.00 34.56 339 MET B O 1
ATOM 5704 N N . ILE B 1 320 ? 69.549 15.329 133.063 1.00 34.43 340 ILE B N 1
ATOM 5705 C CA . ILE B 1 320 ? 70.328 14.188 132.584 1.00 34.39 340 ILE B CA 1
ATOM 5706 C C . ILE B 1 320 ? 71.543 14.688 131.782 1.00 34.12 340 ILE B C 1
ATOM 5707 O O . ILE B 1 320 ? 72.633 14.130 131.877 1.00 34.05 340 ILE B O 1
ATOM 5712 N N . LYS B 1 321 ? 71.349 15.763 131.023 1.00 34.06 341 LYS B N 1
ATOM 5713 C CA . LYS B 1 321 ? 72.418 16.349 130.225 1.00 34.08 341 LYS B CA 1
ATOM 5714 C C . LYS B 1 321 ? 72.868 17.733 130.709 1.00 33.93 341 LYS B C 1
ATOM 5715 O O . LYS B 1 321 ? 73.997 18.133 130.448 1.00 33.96 341 LYS B O 1
ATOM 5721 N N . ASN B 1 322 ? 71.989 18.465 131.394 1.00 33.96 342 ASN B N 1
ATOM 5722 C CA . ASN B 1 322 ? 72.268 19.857 131.782 1.00 33.91 342 ASN B CA 1
ATOM 5723 C C . ASN B 1 322 ? 72.447 20.043 133.283 1.00 33.73 342 ASN B C 1
ATOM 5724 O O . ASN B 1 322 ? 71.694 19.454 134.060 1.00 33.74 342 ASN B O 1
ATOM 5729 N N . PRO B 1 323 ? 73.446 20.857 133.699 1.00 33.38 343 PRO B N 1
ATOM 5730 C CA . PRO B 1 323 ? 73.688 21.122 135.125 1.00 33.13 343 PRO B CA 1
ATOM 5731 C C . PRO B 1 323 ? 72.654 22.037 135.775 1.00 33.12 343 PRO B C 1
ATOM 5732 O O . PRO B 1 323 ? 72.793 22.408 136.941 1.00 33.28 343 PRO B O 1
ATOM 5736 N N . ARG B 1 324 ? 71.631 22.407 135.018 1.00 33.28 344 ARG B N 1
ATOM 5737 C CA . ARG B 1 324 ? 70.567 23.256 135.527 1.00 33.46 344 ARG B CA 1
ATOM 5738 C C . ARG B 1 324 ? 69.222 22.903 134.902 1.00 32.91 344 ARG B C 1
ATOM 5739 O O . ARG B 1 324 ? 69.172 22.519 133.735 1.00 33.02 344 ARG B O 1
ATOM 5747 N N . PRO B 1 325 ? 68.127 23.047 135.678 1.00 32.61 345 PRO B N 1
ATOM 5748 C CA . PRO B 1 325 ? 66.777 22.737 135.178 1.00 32.27 345 PRO B CA 1
ATOM 5749 C C . PRO B 1 325 ? 66.234 23.899 134.357 1.00 32.13 345 PRO B C 1
ATOM 5750 O O . PRO B 1 325 ? 66.826 24.987 134.341 1.00 31.87 345 PRO B O 1
ATOM 5754 N N . THR B 1 326 ? 65.129 23.675 133.665 1.00 32.01 346 THR B N 1
ATOM 5755 C CA . THR B 1 326 ? 64.437 24.788 133.032 1.00 31.82 346 THR B CA 1
ATOM 5756 C C . THR B 1 326 ? 63.467 25.362 134.068 1.00 31.83 346 THR B C 1
ATOM 5757 O O . THR B 1 326 ? 63.186 24.739 135.087 1.00 31.29 346 THR B O 1
ATOM 5761 N N . ARG B 1 327 ? 62.998 26.573 133.809 1.00 32.16 347 ARG B N 1
ATOM 5762 C CA . ARG B 1 327 ? 61.938 27.218 134.566 1.00 32.38 347 ARG B CA 1
ATOM 5763 C C . ARG B 1 327 ? 60.742 26.266 134.716 1.00 32.42 347 ARG B C 1
ATOM 5764 O O . ARG B 1 327 ? 60.246 26.046 135.821 1.00 32.69 347 ARG B O 1
ATOM 5772 N N . ALA B 1 328 ? 60.289 25.702 133.600 1.00 32.49 348 ALA B N 1
ATOM 5773 C CA . ALA B 1 328 ? 59.097 24.848 133.576 1.00 32.70 348 ALA B CA 1
ATOM 5774 C C . ALA B 1 328 ? 59.259 23.603 134.432 1.00 32.99 348 ALA B C 1
ATOM 5775 O O . ALA B 1 328 ? 58.334 23.207 135.145 1.00 32.83 348 ALA B O 1
ATOM 5777 N N . GLU B 1 329 ? 60.443 22.996 134.369 1.00 33.62 349 GLU B N 1
ATOM 5778 C CA . GLU B 1 329 ? 60.774 21.848 135.215 1.00 34.09 349 GLU B CA 1
ATOM 5779 C C . GLU B 1 329 ? 60.758 22.208 136.696 1.00 33.98 349 GLU B C 1
ATOM 5780 O O . GLU B 1 329 ? 60.178 21.489 137.511 1.00 34.16 349 GLU B O 1
ATOM 5786 N N . ALA B 1 330 ? 61.373 23.335 137.037 1.00 33.42 350 ALA B N 1
ATOM 5787 C CA . ALA B 1 330 ? 61.392 23.795 138.418 1.00 33.65 350 ALA B CA 1
ATOM 5788 C C . ALA B 1 330 ? 59.959 24.043 138.937 1.00 33.83 350 ALA B C 1
ATOM 5789 O O . ALA B 1 330 ? 59.618 23.627 140.051 1.00 33.83 350 ALA B O 1
ATOM 5791 N N . ALA B 1 331 ? 59.139 24.721 138.128 1.00 33.62 351 ALA B N 1
ATOM 5792 C CA . ALA B 1 331 ? 57.734 24.952 138.448 1.00 34.01 351 ALA B CA 1
ATOM 5793 C C . ALA B 1 331 ? 56.930 23.651 138.601 1.00 34.94 351 ALA B C 1
ATOM 5794 O O . ALA B 1 331 ? 56.039 23.560 139.451 1.00 35.18 351 ALA B O 1
ATOM 5796 N N . ASP B 1 332 ? 57.249 22.645 137.791 1.00 35.36 352 ASP B N 1
ATOM 5797 C CA . ASP B 1 332 ? 56.567 21.352 137.871 1.00 36.08 352 ASP B CA 1
ATOM 5798 C C . ASP B 1 332 ? 56.768 20.668 139.220 1.00 35.85 352 ASP B C 1
ATOM 5799 O O . ASP B 1 332 ? 55.806 20.204 139.823 1.00 36.23 352 ASP B O 1
ATOM 5804 N N . VAL B 1 333 ? 58.012 20.607 139.692 1.00 36.18 353 VAL B N 1
ATOM 5805 C CA . VAL B 1 333 ? 58.322 20.105 141.031 1.00 35.74 353 VAL B CA 1
ATOM 5806 C C . VAL B 1 333 ? 57.598 20.933 142.122 1.00 36.22 353 VAL B C 1
ATOM 5807 O O . VAL B 1 333 ? 56.886 20.392 142.965 1.00 35.99 353 VAL B O 1
ATOM 5811 N N . ALA B 1 334 ? 57.769 22.253 142.082 1.00 36.56 354 ALA B N 1
ATOM 5812 C CA . ALA B 1 334 ? 57.157 23.159 143.055 1.00 36.30 354 ALA B CA 1
ATOM 5813 C C . ALA B 1 334 ? 55.646 22.926 143.203 1.00 36.47 354 ALA B C 1
ATOM 5814 O O . ALA B 1 334 ? 55.131 22.890 144.314 1.00 36.57 354 ALA B O 1
ATOM 5816 N N . ASN B 1 335 ? 54.944 22.741 142.090 1.00 36.57 355 ASN B N 1
ATOM 5817 C CA . ASN B 1 335 ? 53.503 22.480 142.142 1.00 36.78 355 ASN B CA 1
ATOM 5818 C C . ASN B 1 335 ? 53.128 21.118 142.730 1.00 36.36 355 ASN B C 1
ATOM 5819 O O . ASN B 1 335 ? 52.090 20.987 143.356 1.00 36.86 355 ASN B O 1
ATOM 5824 N N . ALA B 1 336 ? 53.990 20.121 142.537 1.00 35.73 356 ALA B N 1
ATOM 5825 C CA . ALA B 1 336 ? 53.901 18.851 143.261 1.00 34.98 356 ALA B CA 1
ATOM 5826 C C . ALA B 1 336 ? 53.958 19.057 144.789 1.00 34.29 356 ALA B C 1
ATOM 5827 O O . ALA B 1 336 ? 53.125 18.531 145.531 1.00 34.45 356 ALA B O 1
ATOM 5829 N N . VAL B 1 337 ? 54.956 19.812 145.238 1.00 33.71 357 VAL B N 1
ATOM 5830 C CA . VAL B 1 337 ? 55.159 20.116 146.647 1.00 32.84 357 VAL B CA 1
ATOM 5831 C C . VAL B 1 337 ? 53.959 20.867 147.192 1.00 33.39 357 VAL B C 1
ATOM 5832 O O . VAL B 1 337 ? 53.433 20.502 148.244 1.00 32.99 357 VAL B O 1
ATOM 5836 N N . LEU B 1 338 ? 53.520 21.894 146.458 1.00 32.94 358 LEU B N 1
ATOM 5837 C CA . LEU B 1 338 ? 52.329 22.654 146.833 1.00 33.79 358 LEU B CA 1
ATOM 5838 C C . LEU B 1 338 ? 51.062 21.811 146.872 1.00 33.60 358 LEU B C 1
ATOM 5839 O O . LEU B 1 338 ? 50.254 21.991 147.759 1.00 33.54 358 LEU B O 1
ATOM 5844 N N . ASP B 1 339 ? 50.899 20.890 145.920 1.00 34.35 359 ASP B N 1
ATOM 5845 C CA . ASP B 1 339 ? 49.768 19.947 145.937 1.00 34.11 359 ASP B CA 1
ATOM 5846 C C . ASP B 1 339 ? 49.756 19.109 147.223 1.00 33.73 359 ASP B C 1
ATOM 5847 O O . ASP B 1 339 ? 48.716 18.556 147.598 1.00 33.77 359 ASP B O 1
ATOM 5852 N N . GLY B 1 340 ? 50.922 18.987 147.862 1.00 32.78 360 GLY B N 1
ATOM 5853 C CA . GLY B 1 340 ? 51.040 18.321 149.151 1.00 32.20 360 GLY B CA 1
ATOM 5854 C C . GLY B 1 340 ? 51.814 17.011 149.160 1.00 32.05 360 GLY B C 1
ATOM 5855 O O . GLY B 1 340 ? 51.680 16.233 150.094 1.00 31.30 360 GLY B O 1
ATOM 5856 N N . THR B 1 341 ? 52.633 16.777 148.132 1.00 32.34 361 THR B N 1
ATOM 5857 C CA . THR B 1 341 ? 53.397 15.522 148.011 1.00 32.85 361 THR B CA 1
ATOM 5858 C C . THR B 1 341 ? 54.365 15.310 149.190 1.00 33.46 361 THR B C 1
ATOM 5859 O O . THR B 1 341 ? 54.977 16.257 149.687 1.00 33.14 361 THR B O 1
ATOM 5863 N N . ASP B 1 342 ? 54.484 14.066 149.641 1.00 34.06 362 ASP B N 1
ATOM 5864 C CA . ASP B 1 342 ? 55.436 13.736 150.691 1.00 34.09 362 ASP B CA 1
ATOM 5865 C C . ASP B 1 342 ? 56.836 13.670 150.102 1.00 34.46 362 ASP B C 1
ATOM 5866 O O . ASP B 1 342 ? 57.785 14.223 150.682 1.00 34.32 362 ASP B O 1
ATOM 5871 N N . CYS B 1 343 ? 56.949 13.018 148.939 1.00 34.24 363 CYS B N 1
ATOM 5872 C CA . CYS B 1 343 ? 58.235 12.801 148.268 1.00 34.07 363 CYS B CA 1
ATOM 5873 C C . CYS B 1 343 ? 58.217 13.261 146.833 1.00 34.14 363 CYS B C 1
ATOM 5874 O O . CYS B 1 343 ? 57.215 13.129 146.141 1.00 33.58 363 CYS B O 1
ATOM 5877 N N . VAL B 1 344 ? 59.356 13.771 146.383 1.00 34.69 364 VAL B N 1
ATOM 5878 C CA . VAL B 1 344 ? 59.627 13.909 144.950 1.00 35.32 364 VAL B CA 1
ATOM 5879 C C . VAL B 1 344 ? 60.674 12.873 144.561 1.00 35.64 364 VAL B C 1
ATOM 5880 O O . VAL B 1 344 ? 61.507 12.479 145.399 1.00 36.61 364 VAL B O 1
ATOM 5884 N N . MET B 1 345 ? 60.624 12.407 143.312 1.00 35.63 365 MET B N 1
ATOM 5885 C CA . MET B 1 345 ? 61.496 11.321 142.852 1.00 34.76 365 MET B CA 1
ATOM 5886 C C . MET B 1 345 ? 62.301 11.680 141.608 1.00 34.98 365 MET B C 1
ATOM 5887 O O . MET B 1 345 ? 61.754 12.224 140.638 1.00 35.09 365 MET B O 1
ATOM 5892 N N . LEU B 1 346 ? 63.594 11.346 141.652 1.00 34.39 366 LEU B N 1
ATOM 5893 C CA . LEU B 1 346 ? 64.494 11.443 140.502 1.00 33.93 366 LEU B CA 1
ATOM 5894 C C . LEU B 1 346 ? 64.664 10.061 139.878 1.00 33.78 366 LEU B C 1
ATOM 5895 O O . LEU B 1 346 ? 64.890 9.065 140.580 1.00 32.96 366 LEU B O 1
ATOM 5900 N N . SER B 1 347 ? 64.539 10.016 138.557 1.00 34.02 367 SER B N 1
ATOM 5901 C CA . SER B 1 347 ? 64.652 8.772 137.800 1.00 34.55 367 SER B CA 1
ATOM 5902 C C . SER B 1 347 ? 65.961 8.755 137.010 1.00 34.51 367 SER B C 1
ATOM 5903 O O . SER B 1 347 ? 67.025 8.565 137.610 1.00 34.75 367 SER B O 1
ATOM 5906 N N . GLY B 1 348 ? 65.892 8.974 135.688 1.00 34.57 368 GLY B N 1
ATOM 5907 C CA . GLY B 1 348 ? 67.082 9.016 134.826 1.00 34.05 368 GLY B CA 1
ATOM 5908 C C . GLY B 1 348 ? 68.113 10.043 135.278 1.00 33.97 368 GLY B C 1
ATOM 5909 O O . GLY B 1 348 ? 69.316 9.826 135.144 1.00 33.63 368 GLY B O 1
ATOM 5910 N N . GLU B 1 349 ? 67.636 11.153 135.840 1.00 34.01 369 GLU B N 1
ATOM 5911 C CA . GLU B 1 349 ? 68.504 12.254 136.293 1.00 34.15 369 GLU B CA 1
ATOM 5912 C C . GLU B 1 349 ? 69.617 11.786 137.220 1.00 33.91 369 GLU B C 1
ATOM 5913 O O . GLU B 1 349 ? 70.719 12.326 137.165 1.00 34.24 369 GLU B O 1
ATOM 5919 N N . THR B 1 350 ? 69.328 10.790 138.061 1.00 33.52 370 THR B N 1
ATOM 5920 C CA . THR B 1 350 ? 70.333 10.205 138.946 1.00 32.88 370 THR B CA 1
ATOM 5921 C C . THR B 1 350 ? 70.893 8.882 138.426 1.00 32.87 370 THR B C 1
ATOM 5922 O O . THR B 1 350 ? 72.067 8.580 138.622 1.00 32.25 370 THR B O 1
ATOM 5926 N N . ALA B 1 351 ? 70.050 8.105 137.755 1.00 33.06 371 ALA B N 1
ATOM 5927 C CA . ALA B 1 351 ? 70.434 6.791 137.243 1.00 33.00 371 ALA B CA 1
ATOM 5928 C C . ALA B 1 351 ? 71.423 6.849 136.069 1.00 33.66 371 ALA B C 1
ATOM 5929 O O . ALA B 1 351 ? 72.435 6.131 136.064 1.00 33.53 371 ALA B O 1
ATOM 5931 N N . ASN B 1 352 ? 71.123 7.694 135.081 1.00 34.25 372 ASN B N 1
ATOM 5932 C CA . ASN B 1 352 ? 71.901 7.774 133.835 1.00 34.71 372 ASN B CA 1
ATOM 5933 C C . ASN B 1 352 ? 72.338 9.201 133.510 1.00 34.87 372 ASN B C 1
ATOM 5934 O O . ASN B 1 352 ? 72.618 9.516 132.355 1.00 35.16 372 ASN B O 1
ATOM 5939 N N . GLY B 1 353 ? 72.403 10.058 134.519 1.00 34.97 373 GLY B N 1
ATOM 5940 C CA . GLY B 1 353 ? 72.657 11.479 134.300 1.00 35.45 373 GLY B CA 1
ATOM 5941 C C . GLY B 1 353 ? 74.095 11.923 134.485 1.00 35.66 373 GLY B C 1
ATOM 5942 O O . GLY B 1 353 ? 74.880 11.262 135.170 1.00 35.55 373 GLY B O 1
ATOM 5943 N N . GLU B 1 354 ? 74.427 13.059 133.874 1.00 35.93 374 GLU B N 1
ATOM 5944 C CA . GLU B 1 354 ? 75.780 13.615 133.919 1.00 36.41 374 GLU B CA 1
ATOM 5945 C C . GLU B 1 354 ? 76.043 14.360 135.230 1.00 36.22 374 GLU B C 1
ATOM 5946 O O . GLU B 1 354 ? 77.203 14.605 135.595 1.00 36.40 374 GLU B O 1
ATOM 5952 N N . PHE B 1 355 ? 74.964 14.705 135.933 1.00 35.96 375 PHE B N 1
ATOM 5953 C CA . PHE B 1 355 ? 75.042 15.507 137.154 1.00 35.76 375 PHE B CA 1
ATOM 5954 C C . PHE B 1 355 ? 74.121 14.966 138.237 1.00 35.41 375 PHE B C 1
ATOM 5955 O O . PHE B 1 355 ? 73.147 15.620 138.580 1.00 35.90 375 PHE B O 1
ATOM 5963 N N . PRO B 1 356 ? 74.429 13.781 138.797 1.00 34.98 376 PRO B N 1
ATOM 5964 C CA . PRO B 1 356 ? 73.502 13.206 139.779 1.00 34.72 376 PRO B CA 1
ATOM 5965 C C . PRO B 1 356 ? 73.420 13.978 141.109 1.00 34.66 376 PRO B C 1
ATOM 5966 O O . PRO B 1 356 ? 72.323 14.151 141.657 1.00 34.24 376 PRO B O 1
ATOM 5970 N N . VAL B 1 357 ? 74.565 14.438 141.614 1.00 34.34 377 VAL B N 1
ATOM 5971 C CA . VAL B 1 357 ? 74.623 15.124 142.906 1.00 34.19 377 VAL B CA 1
ATOM 5972 C C . VAL B 1 357 ? 73.971 16.505 142.794 1.00 34.10 377 VAL B C 1
ATOM 5973 O O . VAL B 1 357 ? 73.191 16.900 143.659 1.00 34.11 377 VAL B O 1
ATOM 5977 N N . ILE B 1 358 ? 74.282 17.212 141.709 1.00 34.07 378 ILE B N 1
ATOM 5978 C CA . ILE B 1 358 ? 73.741 18.542 141.433 1.00 33.96 378 ILE B CA 1
ATOM 5979 C C . ILE B 1 358 ? 72.220 18.494 141.260 1.00 34.07 378 ILE B C 1
ATOM 5980 O O . ILE B 1 358 ? 71.517 19.392 141.709 1.00 34.05 378 ILE B O 1
ATOM 5984 N N . THR B 1 359 ? 71.711 17.434 140.636 1.00 34.53 379 THR B N 1
ATOM 5985 C CA . THR B 1 359 ? 70.267 17.261 140.505 1.00 34.52 379 THR B CA 1
ATOM 5986 C C . THR B 1 359 ? 69.567 17.151 141.864 1.00 35.05 379 THR B C 1
ATOM 5987 O O . THR B 1 359 ? 68.572 17.839 142.100 1.00 35.15 379 THR B O 1
ATOM 5991 N N . VAL B 1 360 ? 70.081 16.297 142.753 1.00 35.88 380 VAL B N 1
ATOM 5992 C CA . VAL B 1 360 ? 69.501 16.135 144.104 1.00 36.64 380 VAL B CA 1
ATOM 5993 C C . VAL B 1 360 ? 69.479 17.490 144.828 1.00 37.30 380 VAL B C 1
ATOM 5994 O O . VAL B 1 360 ? 68.478 17.865 145.452 1.00 37.53 380 VAL B O 1
ATOM 5998 N N . GLU B 1 361 ? 70.598 18.205 144.719 1.00 37.33 381 GLU B N 1
ATOM 5999 C CA . GLU B 1 361 ? 70.756 19.553 145.245 1.00 37.89 381 GLU B CA 1
ATOM 6000 C C . GLU B 1 361 ? 69.733 20.546 144.738 1.00 37.90 381 GLU B C 1
ATOM 6001 O O . GLU B 1 361 ? 69.209 21.324 145.522 1.00 38.18 381 GLU B O 1
ATOM 6007 N N . THR B 1 362 ? 69.476 20.556 143.429 1.00 38.18 382 THR B N 1
ATOM 6008 C CA . THR B 1 362 ? 68.520 21.531 142.879 1.00 38.22 382 THR B CA 1
ATOM 6009 C C . THR B 1 362 ? 67.075 21.131 143.203 1.00 37.80 382 THR B C 1
ATOM 6010 O O . THR B 1 362 ? 66.197 21.993 143.314 1.00 37.84 382 THR B O 1
ATOM 6014 N N . MET B 1 363 ? 66.853 19.828 143.378 1.00 37.05 383 MET B N 1
ATOM 6015 C CA . MET B 1 363 ? 65.586 19.323 143.900 1.00 36.38 383 MET B CA 1
ATOM 6016 C C . MET B 1 363 ? 65.382 19.777 145.355 1.00 35.90 383 MET B C 1
ATOM 6017 O O . MET B 1 363 ? 64.303 20.221 145.712 1.00 36.43 383 MET B O 1
ATOM 6022 N N . ALA B 1 364 ? 66.416 19.684 146.190 1.00 35.64 384 ALA B N 1
ATOM 6023 C CA . ALA B 1 364 ? 66.322 20.154 147.581 1.00 34.84 384 ALA B CA 1
ATOM 6024 C C . ALA B 1 364 ? 66.004 21.640 147.635 1.00 34.56 384 ALA B C 1
ATOM 6025 O O . ALA B 1 364 ? 65.234 22.083 148.478 1.00 34.72 384 ALA B O 1
ATOM 6027 N N . ARG B 1 365 ? 66.598 22.382 146.706 1.00 34.63 385 ARG B N 1
ATOM 6028 C CA . ARG B 1 365 ? 66.487 23.836 146.579 1.00 35.00 385 ARG B CA 1
ATOM 6029 C C . ARG B 1 365 ? 65.074 24.257 146.136 1.00 35.13 385 ARG B C 1
ATOM 6030 O O . ARG B 1 365 ? 64.498 25.185 146.702 1.00 35.51 385 ARG B O 1
ATOM 6038 N N . ILE B 1 366 ? 64.520 23.569 145.135 1.00 34.78 386 ILE B N 1
ATOM 6039 C CA . ILE B 1 366 ? 63.140 23.806 144.680 1.00 34.74 386 ILE B CA 1
ATOM 6040 C C . ILE B 1 366 ? 62.118 23.524 145.779 1.00 35.35 386 ILE B C 1
ATOM 6041 O O . ILE B 1 366 ? 61.285 24.364 146.077 1.00 36.03 386 ILE B O 1
ATOM 6046 N N . CYS B 1 367 ? 62.173 22.326 146.359 1.00 35.73 387 CYS B N 1
ATOM 6047 C CA . CYS B 1 367 ? 61.286 21.935 147.453 1.00 35.57 387 CYS B CA 1
ATOM 6048 C C . CYS B 1 367 ? 61.235 23.028 148.515 1.00 35.33 387 CYS B C 1
ATOM 6049 O O . CYS B 1 367 ? 60.151 23.420 148.940 1.00 35.26 387 CYS B O 1
ATOM 6052 N N . TYR B 1 368 ? 62.414 23.508 148.928 1.00 34.87 388 TYR B N 1
ATOM 6053 C CA . TYR B 1 368 ? 62.526 24.521 149.974 1.00 34.64 388 TYR B CA 1
ATOM 6054 C C . TYR B 1 368 ? 61.783 25.811 149.629 1.00 34.34 388 TYR B C 1
ATOM 6055 O O . TYR B 1 368 ? 61.122 26.400 150.478 1.00 34.40 388 TYR B O 1
ATOM 6064 N N . GLU B 1 369 ? 61.884 26.245 148.381 1.00 34.50 389 GLU B N 1
ATOM 6065 C CA . GLU B 1 369 ? 61.199 27.460 147.955 1.00 34.40 389 GLU B CA 1
ATOM 6066 C C . GLU B 1 369 ? 59.686 27.249 147.951 1.00 34.19 389 GLU B C 1
ATOM 6067 O O . GLU B 1 369 ? 58.926 28.138 148.334 1.00 34.33 389 GLU B O 1
ATOM 6073 N N . ALA B 1 370 ? 59.260 26.064 147.533 1.00 34.23 390 ALA B N 1
ATOM 6074 C CA . ALA B 1 370 ? 57.835 25.743 147.428 1.00 34.26 390 ALA B CA 1
ATOM 6075 C C . ALA B 1 370 ? 57.184 25.655 148.805 1.00 34.36 390 ALA B C 1
ATOM 6076 O O . ALA B 1 370 ? 56.077 26.140 148.999 1.00 34.23 390 ALA B O 1
ATOM 6078 N N . GLU B 1 371 ? 57.903 25.059 149.755 1.00 34.71 391 GLU B N 1
ATOM 6079 C CA . GLU B 1 371 ? 57.499 24.971 151.167 1.00 35.00 391 GLU B CA 1
ATOM 6080 C C . GLU B 1 371 ? 57.407 26.342 151.857 1.00 35.69 391 GLU B C 1
ATOM 6081 O O . GLU B 1 371 ? 56.585 26.552 152.746 1.00 35.46 391 GLU B O 1
ATOM 6087 N N . THR B 1 372 ? 58.280 27.251 151.433 1.00 36.88 392 THR B N 1
ATOM 6088 C CA . THR B 1 372 ? 58.298 28.655 151.837 1.00 37.88 392 THR B CA 1
ATOM 6089 C C . THR B 1 372 ? 56.916 29.316 151.790 1.00 38.48 392 THR B C 1
ATOM 6090 O O . THR B 1 372 ? 56.536 30.027 152.723 1.00 38.52 392 THR B O 1
ATOM 6094 N N . CYS B 1 373 ? 56.174 29.063 150.714 1.00 39.31 393 CYS B N 1
ATOM 6095 C CA . CYS B 1 373 ? 54.827 29.615 150.536 1.00 40.20 393 CYS B CA 1
ATOM 6096 C C . CYS B 1 373 ? 53.721 28.567 150.774 1.00 40.36 393 CYS B C 1
ATOM 6097 O O . CYS B 1 373 ? 52.598 28.711 150.272 1.00 40.54 393 CYS B O 1
ATOM 6100 N N . VAL B 1 374 ? 54.042 27.521 151.538 1.00 40.37 394 VAL B N 1
ATOM 6101 C CA . VAL B 1 374 ? 53.074 26.472 151.854 1.00 40.42 394 VAL B CA 1
ATOM 6102 C C . VAL B 1 374 ? 52.418 26.723 153.208 1.00 40.42 394 VAL B C 1
ATOM 6103 O O . VAL B 1 374 ? 52.035 27.853 153.528 1.00 40.36 394 VAL B O 1
ATOM 6105 N N . TYR B 1 376 ? 51.698 28.584 157.062 1.00 45.20 396 TYR B N 1
ATOM 6106 C CA . TYR B 1 376 ? 51.476 27.219 157.580 1.00 45.20 396 TYR B CA 1
ATOM 6107 C C . TYR B 1 376 ? 50.135 26.974 158.304 1.00 45.36 396 TYR B C 1
ATOM 6108 O O . TYR B 1 376 ? 49.671 25.828 158.349 1.00 45.29 396 TYR B O 1
ATOM 6117 N N . PRO B 1 377 ? 49.511 28.036 158.871 1.00 45.52 397 PRO B N 1
ATOM 6118 C CA . PRO B 1 377 ? 48.193 27.866 159.504 1.00 45.64 397 PRO B CA 1
ATOM 6119 C C . PRO B 1 377 ? 47.056 27.477 158.542 1.00 45.78 397 PRO B C 1
ATOM 6120 O O . PRO B 1 377 ? 45.969 27.118 159.001 1.00 45.81 397 PRO B O 1
ATOM 6124 N N . ALA B 1 378 ? 47.308 27.540 157.233 1.00 45.96 398 ALA B N 1
ATOM 6125 C CA . ALA B 1 378 ? 46.292 27.220 156.220 1.00 46.07 398 ALA B CA 1
ATOM 6126 C C . ALA B 1 378 ? 46.035 25.717 156.068 1.00 46.16 398 ALA B C 1
ATOM 6127 O O . ALA B 1 378 ? 44.883 25.291 155.995 1.00 45.99 398 ALA B O 1
ATOM 6129 N N . LEU B 1 379 ? 47.110 24.929 156.027 1.00 46.41 399 LEU B N 1
ATOM 6130 C CA . LEU B 1 379 ? 47.027 23.468 155.868 1.00 46.63 399 LEU B CA 1
ATOM 6131 C C . LEU B 1 379 ? 46.434 22.746 157.085 1.00 46.72 399 LEU B C 1
ATOM 6132 O O . LEU B 1 379 ? 45.842 21.670 156.943 1.00 46.80 399 LEU B O 1
ATOM 6137 N N . TYR B 1 380 ? 46.607 23.331 158.272 1.00 46.76 400 TYR B N 1
ATOM 6138 C CA . TYR B 1 380 ? 46.026 22.788 159.502 1.00 46.70 400 TYR B CA 1
ATOM 6139 C C . TYR B 1 380 ? 44.502 22.966 159.520 1.00 46.64 400 TYR B C 1
ATOM 6140 O O . TYR B 1 380 ? 43.766 22.024 159.827 1.00 46.49 400 TYR B O 1
ATOM 6142 N N . ARG B 1 381 ? 44.041 24.168 159.171 1.00 46.58 401 ARG B N 1
ATOM 6143 C CA . ARG B 1 381 ? 42.607 24.472 159.105 1.00 46.53 401 ARG B CA 1
ATOM 6144 C C . ARG B 1 381 ? 41.945 23.905 157.845 1.00 46.47 401 ARG B C 1
ATOM 6145 O O . ARG B 1 381 ? 40.716 23.827 157.770 1.00 46.51 401 ARG B O 1
ATOM 6147 N N . ALA B 1 382 ? 42.763 23.514 156.865 1.00 46.36 402 ALA B N 1
ATOM 6148 C CA . ALA B 1 382 ? 42.275 22.890 155.629 1.00 46.24 402 ALA B CA 1
ATOM 6149 C C . ALA B 1 382 ? 42.193 21.364 155.728 1.00 46.13 402 ALA B C 1
ATOM 6150 O O . ALA B 1 382 ? 41.485 20.728 154.943 1.00 46.15 402 ALA B O 1
ATOM 6152 N N . MET B 1 383 ? 42.918 20.786 156.687 1.00 45.94 403 MET B N 1
ATOM 6153 C CA . MET B 1 383 ? 42.891 19.338 156.933 1.00 45.70 403 MET B CA 1
ATOM 6154 C C . MET B 1 383 ? 41.601 18.904 157.641 1.00 45.66 403 MET B C 1
ATOM 6155 O O . MET B 1 383 ? 41.140 17.772 157.468 1.00 45.57 403 MET B O 1
ATOM 6160 N N . CYS B 1 384 ? 41.026 19.817 158.426 1.00 45.62 404 CYS B N 1
ATOM 6161 C CA . CYS B 1 384 ? 39.793 19.565 159.179 1.00 45.48 404 CYS B CA 1
ATOM 6162 C C . CYS B 1 384 ? 38.554 19.654 158.293 1.00 45.39 404 CYS B C 1
ATOM 6163 O O . CYS B 1 384 ? 37.971 18.485 157.903 1.00 45.30 404 CYS B O 1
ATOM 6166 N N . ILE B 1 391 ? 36.866 11.995 164.861 1.00 41.50 411 ILE B N 1
ATOM 6167 C CA . ILE B 1 391 ? 38.266 11.564 164.851 1.00 41.00 411 ILE B CA 1
ATOM 6168 C C . ILE B 1 391 ? 38.618 10.798 166.132 1.00 40.64 411 ILE B C 1
ATOM 6169 O O . ILE B 1 391 ? 37.976 10.975 167.176 1.00 40.64 411 ILE B O 1
ATOM 6171 N N . SER B 1 392 ? 39.641 9.951 166.037 1.00 40.09 412 SER B N 1
ATOM 6172 C CA . SER B 1 392 ? 40.138 9.164 167.166 1.00 39.55 412 SER B CA 1
ATOM 6173 C C . SER B 1 392 ? 40.878 10.005 168.216 1.00 39.22 412 SER B C 1
ATOM 6174 O O . SER B 1 392 ? 41.260 11.146 167.957 1.00 39.19 412 SER B O 1
ATOM 6177 N N . THR B 1 393 ? 41.072 9.413 169.395 1.00 38.64 413 THR B N 1
ATOM 6178 C CA . THR B 1 393 ? 41.910 9.967 170.456 1.00 37.91 413 THR B CA 1
ATOM 6179 C C . THR B 1 393 ? 43.341 10.262 169.984 1.00 37.76 413 THR B C 1
ATOM 6180 O O . THR B 1 393 ? 43.870 11.345 170.247 1.00 38.03 413 THR B O 1
ATOM 6184 N N . GLN B 1 394 ? 43.965 9.310 169.295 1.00 37.13 414 GLN B N 1
ATOM 6185 C CA . GLN B 1 394 ? 45.338 9.497 168.821 1.00 36.97 414 GLN B CA 1
ATOM 6186 C C . GLN B 1 394 ? 45.459 10.721 167.914 1.00 37.04 414 GLN B C 1
ATOM 6187 O O . GLN B 1 394 ? 46.429 11.471 167.995 1.00 36.88 414 GLN B O 1
ATOM 6193 N N . GLU B 1 395 ? 44.471 10.913 167.051 1.00 37.09 415 GLU B N 1
ATOM 6194 C CA . GLU B 1 395 ? 44.519 12.003 166.100 1.00 37.16 415 GLU B CA 1
ATOM 6195 C C . GLU B 1 395 ? 44.150 13.321 166.767 1.00 36.66 415 GLU B C 1
ATOM 6196 O O . GLU B 1 395 ? 44.688 14.372 166.413 1.00 36.67 415 GLU B O 1
ATOM 6202 N N . ALA B 1 396 ? 43.229 13.258 167.730 1.00 35.75 416 ALA B N 1
ATOM 6203 C CA . ALA B 1 396 ? 42.866 14.424 168.524 1.00 35.14 416 ALA B CA 1
ATOM 6204 C C . ALA B 1 396 ? 44.100 15.006 169.224 1.00 34.77 416 ALA B C 1
ATOM 6205 O O . ALA B 1 396 ? 44.257 16.227 169.285 1.00 34.43 416 ALA B O 1
ATOM 6207 N N . VAL B 1 397 ? 44.976 14.128 169.723 1.00 34.22 417 VAL B N 1
ATOM 6208 C CA . VAL B 1 397 ? 46.162 14.562 170.446 1.00 34.06 417 VAL B CA 1
ATOM 6209 C C . VAL B 1 397 ? 47.260 15.006 169.486 1.00 34.26 417 VAL B C 1
ATOM 6210 O O . VAL B 1 397 ? 47.959 15.984 169.766 1.00 34.10 417 VAL B O 1
ATOM 6214 N N . ALA B 1 398 ? 47.420 14.293 168.363 1.00 34.34 418 ALA B N 1
ATOM 6215 C CA . ALA B 1 398 ? 48.366 14.712 167.322 1.00 34.08 418 ALA B CA 1
ATOM 6216 C C . ALA B 1 398 ? 48.002 16.127 166.848 1.00 34.27 418 ALA B C 1
ATOM 6217 O O . ALA B 1 398 ? 48.854 16.997 166.798 1.00 34.22 418 ALA B O 1
ATOM 6219 N N . ARG B 1 399 ? 46.732 16.347 166.520 1.00 34.48 419 ARG B N 1
ATOM 6220 C CA . ARG B 1 399 ? 46.238 17.674 166.139 1.00 34.97 419 ARG B CA 1
ATOM 6221 C C . ARG B 1 399 ? 46.485 18.739 167.222 1.00 35.42 419 ARG B C 1
ATOM 6222 O O . ARG B 1 399 ? 46.930 19.850 166.920 1.00 35.80 419 ARG B O 1
ATOM 6230 N N . ALA B 1 400 ? 46.200 18.395 168.477 1.00 35.61 420 ALA B N 1
ATOM 6231 C CA . ALA B 1 400 ? 46.422 19.306 169.604 1.00 35.71 420 ALA B CA 1
ATOM 6232 C C . ALA B 1 400 ? 47.888 19.694 169.761 1.00 35.54 420 ALA B C 1
ATOM 6233 O O . ALA B 1 400 ? 48.195 20.832 170.110 1.00 35.31 420 ALA B O 1
ATOM 6235 N N . ALA B 1 401 ? 48.777 18.737 169.506 1.00 35.29 421 ALA B N 1
ATOM 6236 C CA . ALA B 1 401 ? 50.220 18.946 169.611 1.00 35.40 421 ALA B CA 1
ATOM 6237 C C . ALA B 1 401 ? 50.744 19.935 168.565 1.00 35.21 421 ALA B C 1
ATOM 6238 O O . ALA B 1 401 ? 51.592 20.782 168.862 1.00 36.03 421 ALA B O 1
ATOM 6240 N N . VAL B 1 402 ? 50.213 19.836 167.352 1.00 34.55 422 VAL B N 1
ATOM 6241 C CA . VAL B 1 402 ? 50.569 20.738 166.252 1.00 34.34 422 VAL B CA 1
ATOM 6242 C C . VAL B 1 402 ? 50.099 22.170 166.527 1.00 33.89 422 VAL B C 1
ATOM 6243 O O . VAL B 1 402 ? 50.772 23.139 166.163 1.00 33.82 422 VAL B O 1
ATOM 6247 N N . GLU B 1 403 ? 48.952 22.294 167.192 1.00 33.77 423 GLU B N 1
ATOM 6248 C CA . GLU B 1 403 ? 48.375 23.595 167.513 1.00 33.54 423 GLU B CA 1
ATOM 6249 C C . GLU B 1 403 ? 49.125 24.265 168.654 1.00 33.09 423 GLU B C 1
ATOM 6250 O O . GLU B 1 403 ? 49.349 25.473 168.632 1.00 32.56 423 GLU B O 1
ATOM 6256 N N . THR B 1 404 ? 49.501 23.464 169.650 1.00 32.50 424 THR B N 1
ATOM 6257 C CA . THR B 1 404 ? 50.239 23.935 170.809 1.00 32.33 424 THR B CA 1
ATOM 6258 C C . THR B 1 404 ? 51.620 24.372 170.362 1.00 32.02 424 THR B C 1
ATOM 6259 O O . THR B 1 404 ? 52.069 25.463 170.705 1.00 31.91 424 THR B O 1
ATOM 6263 N N . ALA B 1 405 ? 52.278 23.527 169.572 1.00 32.43 425 ALA B N 1
ATOM 6264 C CA . ALA B 1 405 ? 53.566 23.871 168.957 1.00 32.40 425 ALA B CA 1
ATOM 6265 C C . ALA B 1 405 ? 53.533 25.262 168.312 1.00 32.73 425 ALA B C 1
ATOM 6266 O O . ALA B 1 405 ? 54.378 26.105 168.609 1.00 33.05 425 ALA B O 1
ATOM 6268 N N . GLU B 1 406 ? 52.541 25.505 167.456 1.00 33.06 426 GLU B N 1
ATOM 6269 C CA . GLU B 1 406 ? 52.369 26.815 166.822 1.00 33.52 426 GLU B CA 1
ATOM 6270 C C . GLU B 1 406 ? 52.171 27.921 167.874 1.00 33.80 426 GLU B C 1
ATOM 6271 O O . GLU B 1 406 ? 52.830 28.964 167.833 1.00 33.50 426 GLU B O 1
ATOM 6277 N N . CYS B 1 407 ? 51.279 27.660 168.825 1.00 34.32 427 CYS B N 1
ATOM 6278 C CA . CYS B 1 407 ? 50.904 28.610 169.861 1.00 34.20 427 CYS B CA 1
ATOM 6279 C C . CYS B 1 407 ? 52.071 28.985 170.783 1.00 33.76 427 CYS B C 1
ATOM 6280 O O . CYS B 1 407 ? 52.207 30.113 171.227 1.00 33.51 427 CYS B O 1
ATOM 6283 N N . VAL B 1 408 ? 52.914 28.009 171.057 1.00 33.64 428 VAL B N 1
ATOM 6284 C CA . VAL B 1 408 ? 54.008 28.131 171.997 1.00 33.51 428 VAL B CA 1
ATOM 6285 C C . VAL B 1 408 ? 55.318 28.493 171.259 1.00 33.54 428 VAL B C 1
ATOM 6286 O O . VAL B 1 408 ? 56.321 28.847 171.880 1.00 32.93 428 VAL B O 1
ATOM 6290 N N . ASN B 1 409 ? 55.266 28.423 169.924 1.00 33.72 429 ASN B N 1
ATOM 6291 C CA . ASN B 1 409 ? 56.421 28.603 169.036 1.00 33.61 429 ASN B CA 1
ATOM 6292 C C . ASN B 1 409 ? 57.559 27.613 169.351 1.00 33.57 429 ASN B C 1
ATOM 6293 O O . ASN B 1 409 ? 58.712 28.011 169.530 1.00 33.30 429 ASN B O 1
ATOM 6298 N N . ALA B 1 410 ? 57.212 26.327 169.422 1.00 33.24 430 ALA B N 1
ATOM 6299 C CA . ALA B 1 410 ? 58.162 25.256 169.735 1.00 33.75 430 ALA B CA 1
ATOM 6300 C C . ALA B 1 410 ? 59.267 25.154 168.688 1.00 33.94 430 ALA B C 1
ATOM 6301 O O . ALA B 1 410 ? 59.016 25.362 167.500 1.00 34.23 430 ALA B O 1
ATOM 6303 N N . ALA B 1 411 ? 60.480 24.821 169.135 1.00 34.31 431 ALA B N 1
ATOM 6304 C CA . ALA B 1 411 ? 61.610 24.597 168.233 1.00 34.36 431 ALA B CA 1
ATOM 6305 C C . ALA B 1 411 ? 61.431 23.298 167.450 1.00 34.55 431 ALA B C 1
ATOM 6306 O O . ALA B 1 411 ? 61.674 23.261 166.251 1.00 34.53 431 ALA B O 1
ATOM 6308 N N . ILE B 1 412 ? 61.010 22.231 168.127 1.00 34.90 432 ILE B N 1
ATOM 6309 C CA . ILE B 1 412 ? 60.687 20.981 167.445 1.00 35.03 432 ILE B CA 1
ATOM 6310 C C . ILE B 1 412 ? 59.493 20.279 168.081 1.00 34.77 432 ILE B C 1
ATOM 6311 O O . ILE B 1 412 ? 59.092 20.608 169.195 1.00 34.33 432 ILE B O 1
ATOM 6316 N N . ILE B 1 413 ? 58.928 19.320 167.348 1.00 34.24 433 ILE B N 1
ATOM 6317 C CA . ILE B 1 413 ? 57.911 18.418 167.852 1.00 33.85 433 ILE B CA 1
ATOM 6318 C C . ILE B 1 413 ? 58.565 17.044 167.914 1.00 34.48 433 ILE B C 1
ATOM 6319 O O . ILE B 1 413 ? 59.053 16.552 166.897 1.00 34.58 433 ILE B O 1
ATOM 6324 N N . LEU B 1 414 ? 58.596 16.443 169.106 1.00 35.10 434 LEU B N 1
ATOM 6325 C CA . LEU B 1 414 ? 59.084 15.075 169.305 1.00 35.28 434 LEU B CA 1
ATOM 6326 C C . LEU B 1 414 ? 57.938 14.059 169.208 1.00 35.80 434 LEU B C 1
ATOM 6327 O O . LEU B 1 414 ? 56.948 14.141 169.957 1.00 35.86 434 LEU B O 1
ATOM 6332 N N . ALA B 1 415 ? 58.088 13.094 168.304 1.00 35.29 435 ALA B N 1
ATOM 6333 C CA . ALA B 1 415 ? 57.069 12.085 168.078 1.00 35.30 435 ALA B CA 1
ATOM 6334 C C . ALA B 1 415 ? 57.578 10.699 168.478 1.00 35.40 435 ALA B C 1
ATOM 6335 O O . ALA B 1 415 ? 58.242 10.034 167.698 1.00 36.33 435 ALA B O 1
ATOM 6337 N N . LEU B 1 416 ? 57.278 10.279 169.701 1.00 35.44 436 LEU B N 1
ATOM 6338 C CA . LEU B 1 416 ? 57.661 8.960 170.197 1.00 35.39 436 LEU B CA 1
ATOM 6339 C C . LEU B 1 416 ? 56.749 7.930 169.560 1.00 35.77 436 LEU B C 1
ATOM 6340 O O . LEU B 1 416 ? 55.540 7.924 169.792 1.00 36.12 436 LEU B O 1
ATOM 6345 N N . THR B 1 417 ? 57.330 7.052 168.750 1.00 36.26 437 THR B N 1
ATOM 6346 C CA . THR B 1 417 ? 56.528 6.135 167.951 1.00 36.20 437 THR B CA 1
ATOM 6347 C C . THR B 1 417 ? 57.205 4.765 167.860 1.00 36.27 437 THR B C 1
ATOM 6348 O O . THR B 1 417 ? 58.432 4.673 167.893 1.00 35.96 437 THR B O 1
ATOM 6352 N N . GLU B 1 418 ? 56.401 3.704 167.802 1.00 36.28 438 GLU B N 1
ATOM 6353 C CA . GLU B 1 418 ? 56.923 2.358 167.633 1.00 36.64 438 GLU B CA 1
ATOM 6354 C C . GLU B 1 418 ? 56.562 1.816 166.265 1.00 36.27 438 GLU B C 1
ATOM 6355 O O . GLU B 1 418 ? 57.368 1.131 165.644 1.00 36.63 438 GLU B O 1
ATOM 6361 N N . THR B 1 419 ? 55.357 2.128 165.796 1.00 35.80 439 THR B N 1
ATOM 6362 C CA . THR B 1 419 ? 54.918 1.698 164.475 1.00 35.47 439 THR B CA 1
ATOM 6363 C C . THR B 1 419 ? 55.015 2.811 163.424 1.00 35.56 439 THR B C 1
ATOM 6364 O O . THR B 1 419 ? 54.799 2.552 162.244 1.00 35.49 439 THR B O 1
ATOM 6368 N N . GLY B 1 420 ? 55.349 4.030 163.857 1.00 35.53 440 GLY B N 1
ATOM 6369 C CA . GLY B 1 420 ? 55.412 5.215 162.978 1.00 35.59 440 GLY B CA 1
ATOM 6370 C C . GLY B 1 420 ? 54.149 6.080 162.953 1.00 35.63 440 GLY B C 1
ATOM 6371 O O . GLY B 1 420 ? 54.183 7.241 162.537 1.00 35.39 440 GLY B O 1
ATOM 6372 N N . GLN B 1 421 ? 53.032 5.506 163.398 1.00 35.83 441 GLN B N 1
ATOM 6373 C CA . GLN B 1 421 ? 51.712 6.143 163.316 1.00 36.04 441 GLN B CA 1
ATOM 6374 C C . GLN B 1 421 ? 51.625 7.526 163.963 1.00 35.58 441 GLN B C 1
ATOM 6375 O O . GLN B 1 421 ? 51.054 8.440 163.375 1.00 35.66 441 GLN B O 1
ATOM 6381 N N . THR B 1 422 ? 52.196 7.687 165.158 1.00 35.41 442 THR B N 1
ATOM 6382 C CA . THR B 1 422 ? 52.224 9.002 165.828 1.00 35.01 442 THR B CA 1
ATOM 6383 C C . THR B 1 422 ? 52.927 10.052 164.982 1.00 34.51 442 THR B C 1
ATOM 6384 O O . THR B 1 422 ? 52.457 11.188 164.869 1.00 34.69 442 THR B O 1
ATOM 6388 N N . ALA B 1 423 ? 54.044 9.657 164.382 1.00 34.23 443 ALA B N 1
ATOM 6389 C CA . ALA B 1 423 ? 54.823 10.526 163.521 1.00 33.82 443 ALA B CA 1
ATOM 6390 C C . ALA B 1 423 ? 54.026 10.900 162.285 1.00 34.37 443 ALA B C 1
ATOM 6391 O O . ALA B 1 423 ? 54.004 12.071 161.901 1.00 34.87 443 ALA B O 1
ATOM 6393 N N . ARG B 1 424 ? 53.367 9.907 161.673 1.00 34.49 444 ARG B N 1
ATOM 6394 C CA . ARG B 1 424 ? 52.493 10.117 160.498 1.00 34.24 444 ARG B CA 1
ATOM 6395 C C . ARG B 1 424 ? 51.282 11.003 160.788 1.00 34.22 444 ARG B C 1
ATOM 6396 O O . ARG B 1 424 ? 50.916 11.855 159.975 1.00 33.94 444 ARG B O 1
ATOM 6404 N N . LEU B 1 425 ? 50.650 10.790 161.939 1.00 34.62 445 LEU B N 1
ATOM 6405 C CA . LEU B 1 425 ? 49.470 11.564 162.320 1.00 34.73 445 LEU B CA 1
ATOM 6406 C C . LEU B 1 425 ? 49.835 13.025 162.563 1.00 34.79 445 LEU B C 1
ATOM 6407 O O . LEU B 1 425 ? 49.096 13.917 162.164 1.00 34.47 445 LEU B O 1
ATOM 6412 N N . ILE B 1 426 ? 50.985 13.261 163.189 1.00 34.77 446 ILE B N 1
ATOM 6413 C CA . ILE B 1 426 ? 51.482 14.620 163.351 1.00 35.11 446 ILE B CA 1
ATOM 6414 C C . ILE B 1 426 ? 51.794 15.245 161.985 1.00 35.55 446 ILE B C 1
ATOM 6415 O O . ILE B 1 426 ? 51.350 16.363 161.691 1.00 35.43 446 ILE B O 1
ATOM 6420 N N . ALA B 1 427 ? 52.524 14.496 161.150 1.00 35.92 447 ALA B N 1
ATOM 6421 C CA . ALA B 1 427 ? 53.044 15.001 159.879 1.00 35.85 447 ALA B CA 1
ATOM 6422 C C . ALA B 1 427 ? 51.951 15.366 158.893 1.00 35.90 447 ALA B C 1
ATOM 6423 O O . ALA B 1 427 ? 52.113 16.296 158.098 1.00 36.13 447 ALA B O 1
ATOM 6425 N N . LYS B 1 428 ? 50.834 14.645 158.943 1.00 36.00 448 LYS B N 1
ATOM 6426 C CA . LYS B 1 428 ? 49.747 14.906 158.002 1.00 36.27 448 LYS B CA 1
ATOM 6427 C C . LYS B 1 428 ? 49.125 16.271 158.278 1.00 36.40 448 LYS B C 1
ATOM 6428 O O . LYS B 1 428 ? 48.388 16.797 157.450 1.00 36.60 448 LYS B O 1
ATOM 6434 N N . TYR B 1 429 ? 49.428 16.835 159.453 1.00 36.85 449 TYR B N 1
ATOM 6435 C CA . TYR B 1 429 ? 49.012 18.207 159.782 1.00 37.09 449 TYR B CA 1
ATOM 6436 C C . TYR B 1 429 ? 50.035 19.258 159.355 1.00 37.24 449 TYR B C 1
ATOM 6437 O O . TYR B 1 429 ? 49.830 20.454 159.569 1.00 37.58 449 TYR B O 1
ATOM 6446 N N . ARG B 1 430 ? 51.118 18.804 158.724 1.00 37.02 450 ARG B N 1
ATOM 6447 C CA . ARG B 1 430 ? 52.087 19.706 158.123 1.00 37.15 450 ARG B CA 1
ATOM 6448 C C . ARG B 1 430 ? 52.471 20.857 159.074 1.00 37.20 450 ARG B C 1
ATOM 6449 O O . ARG B 1 430 ? 52.285 22.024 158.731 1.00 36.52 450 ARG B O 1
ATOM 6457 N N . PRO B 1 431 ? 53.024 20.534 160.260 1.00 37.17 451 PRO B N 1
ATOM 6458 C CA . PRO B 1 431 ? 53.454 21.618 161.141 1.00 37.55 451 PRO B CA 1
ATOM 6459 C C . PRO B 1 431 ? 54.604 22.438 160.551 1.00 38.20 451 PRO B C 1
ATOM 6460 O O . PRO B 1 431 ? 55.337 21.964 159.679 1.00 38.06 451 PRO B O 1
ATOM 6464 N N . MET B 1 432 ? 54.738 23.673 161.019 1.00 38.77 452 MET B N 1
ATOM 6465 C CA . MET B 1 432 ? 55.828 24.529 160.614 1.00 39.95 452 MET B CA 1
ATOM 6466 C C . MET B 1 432 ? 57.153 24.068 161.209 1.00 39.36 452 MET B C 1
ATOM 6467 O O . MET B 1 432 ? 58.209 24.273 160.615 1.00 39.51 452 MET B O 1
ATOM 6472 N N . GLN B 1 433 ? 57.102 23.455 162.386 1.00 39.17 453 GLN B N 1
ATOM 6473 C CA . GLN B 1 433 ? 58.321 22.982 163.034 1.00 39.18 453 GLN B CA 1
ATOM 6474 C C . GLN B 1 433 ? 58.723 21.567 162.608 1.00 38.83 453 GLN B C 1
ATOM 6475 O O . GLN B 1 433 ? 57.868 20.746 162.254 1.00 38.78 453 GLN B O 1
ATOM 6481 N N . PRO B 1 434 ? 60.041 21.291 162.608 1.00 38.75 454 PRO B N 1
ATOM 6482 C CA . PRO B 1 434 ? 60.581 19.941 162.389 1.00 38.27 454 PRO B CA 1
ATOM 6483 C C . PRO B 1 434 ? 59.899 18.898 163.275 1.00 37.65 454 PRO B C 1
ATOM 6484 O O . PRO B 1 434 ? 59.604 19.179 164.440 1.00 37.06 454 PRO B O 1
ATOM 6488 N N . ILE B 1 435 ? 59.618 17.720 162.717 1.00 36.99 455 ILE B N 1
ATOM 6489 C CA . ILE B 1 435 ? 59.182 16.587 163.534 1.00 36.31 455 ILE B CA 1
ATOM 6490 C C . ILE B 1 435 ? 60.354 15.627 163.652 1.00 36.18 455 ILE B C 1
ATOM 6491 O O . ILE B 1 435 ? 60.861 15.140 162.648 1.00 36.53 455 ILE B O 1
ATOM 6496 N N . LEU B 1 436 ? 60.802 15.406 164.877 1.00 35.20 456 LEU B N 1
ATOM 6497 C CA . LEU B 1 436 ? 61.820 14.423 165.156 1.00 34.87 456 LEU B CA 1
ATOM 6498 C C . LEU B 1 436 ? 61.149 13.184 165.730 1.00 34.98 456 LEU B C 1
ATOM 6499 O O . LEU B 1 436 ? 60.563 13.237 166.811 1.00 34.50 456 LEU B O 1
ATOM 6504 N N . ALA B 1 437 ? 61.234 12.079 164.993 1.00 35.31 457 ALA B N 1
ATOM 6505 C CA . ALA B 1 437 ? 60.613 10.824 165.392 1.00 35.66 457 ALA B CA 1
ATOM 6506 C C . ALA B 1 437 ? 61.607 9.901 166.090 1.00 36.47 457 ALA B C 1
ATOM 6507 O O . ALA B 1 437 ? 62.682 9.585 165.559 1.00 36.80 457 ALA B O 1
ATOM 6509 N N . LEU B 1 438 ? 61.240 9.482 167.299 1.00 36.54 458 LEU B N 1
ATOM 6510 C CA . LEU B 1 438 ? 62.069 8.608 168.085 1.00 36.75 458 LEU B CA 1
ATOM 6511 C C . LEU B 1 438 ? 61.432 7.237 168.161 1.00 36.84 458 LEU B C 1
ATOM 6512 O O . LEU B 1 438 ? 60.273 7.101 168.579 1.00 37.11 458 LEU B O 1
ATOM 6517 N N . SER B 1 439 ? 62.213 6.227 167.777 1.00 36.90 459 SER B N 1
ATOM 6518 C CA . SER B 1 439 ? 61.753 4.851 167.729 1.00 36.36 459 SER B CA 1
ATOM 6519 C C . SER B 1 439 ? 62.867 3.876 168.059 1.00 36.77 459 SER B C 1
ATOM 6520 O O . SER B 1 439 ? 64.023 4.090 167.678 1.00 36.76 459 SER B O 1
ATOM 6523 N N . ALA B 1 440 ? 62.499 2.808 168.772 1.00 36.54 460 ALA B N 1
ATOM 6524 C CA . ALA B 1 440 ? 63.331 1.618 168.917 1.00 36.46 460 ALA B CA 1
ATOM 6525 C C . ALA B 1 440 ? 63.290 0.736 167.666 1.00 36.46 460 ALA B C 1
ATOM 6526 O O . ALA B 1 440 ? 64.129 -0.160 167.508 1.00 36.18 460 ALA B O 1
ATOM 6528 N N . SER B 1 441 ? 62.322 0.989 166.781 1.00 36.24 461 SER B N 1
ATOM 6529 C CA . SER B 1 441 ? 62.100 0.110 165.634 1.00 36.29 461 SER B CA 1
ATOM 6530 C C . SER B 1 441 ? 62.841 0.530 164.380 1.00 36.56 461 SER B C 1
ATOM 6531 O O . SER B 1 441 ? 62.430 1.444 163.661 1.00 36.61 461 SER B O 1
ATOM 6534 N N . GLU B 1 442 ? 63.938 -0.172 164.141 1.00 36.94 462 GLU B N 1
ATOM 6535 C CA . GLU B 1 442 ? 64.762 -0.056 162.944 1.00 37.11 462 GLU B CA 1
ATOM 6536 C C . GLU B 1 442 ? 63.970 0.051 161.640 1.00 36.47 462 GLU B C 1
ATOM 6537 O O . GLU B 1 442 ? 64.285 0.882 160.793 1.00 36.70 462 GLU B O 1
ATOM 6543 N N . SER B 1 443 ? 62.943 -0.780 161.476 1.00 36.07 463 SER B N 1
ATOM 6544 C CA . SER B 1 443 ? 62.171 -0.784 160.229 1.00 35.59 463 SER B CA 1
ATOM 6545 C C . SER B 1 443 ? 61.169 0.380 160.151 1.00 35.26 463 SER B C 1
ATOM 6546 O O . SER B 1 443 ? 60.912 0.912 159.069 1.00 35.00 463 SER B O 1
ATOM 6549 N N . THR B 1 444 ? 60.618 0.769 161.300 1.00 34.60 464 THR B N 1
ATOM 6550 C CA . THR B 1 444 ? 59.774 1.967 161.412 1.00 34.07 464 THR B CA 1
ATOM 6551 C C . THR B 1 444 ? 60.528 3.234 160.984 1.00 33.98 464 THR B C 1
ATOM 6552 O O . THR B 1 444 ? 59.980 4.100 160.296 1.00 34.44 464 THR B O 1
ATOM 6556 N N . ILE B 1 445 ? 61.791 3.315 161.378 1.00 34.10 465 ILE B N 1
ATOM 6557 C CA . ILE B 1 445 ? 62.657 4.452 161.072 1.00 34.08 465 ILE B CA 1
ATOM 6558 C C . ILE B 1 445 ? 62.991 4.558 159.580 1.00 34.08 465 ILE B C 1
ATOM 6559 O O . ILE B 1 445 ? 63.235 5.652 159.070 1.00 34.86 465 ILE B O 1
ATOM 6564 N N . LYS B 1 446 ? 63.005 3.421 158.892 1.00 33.80 466 LYS B N 1
ATOM 6565 C CA . LYS B 1 446 ? 63.219 3.387 157.455 1.00 32.98 466 LYS B CA 1
ATOM 6566 C C . LYS B 1 446 ? 61.939 3.778 156.715 1.00 32.90 466 LYS B C 1
ATOM 6567 O O . LYS B 1 446 ? 61.984 4.600 155.788 1.00 32.49 466 LYS B O 1
ATOM 6573 N N . HIS B 1 447 ? 60.799 3.225 157.150 1.00 32.41 467 HIS B N 1
ATOM 6574 C CA . HIS B 1 447 ? 59.482 3.609 156.617 1.00 32.21 467 HIS B CA 1
ATOM 6575 C C . HIS B 1 447 ? 59.179 5.103 156.725 1.00 32.48 467 HIS B C 1
ATOM 6576 O O . HIS B 1 447 ? 58.540 5.679 155.855 1.00 33.22 467 HIS B O 1
ATOM 6583 N N . LEU B 1 448 ? 59.635 5.710 157.805 1.00 33.22 468 LEU B N 1
ATOM 6584 C CA . LEU B 1 448 ? 59.466 7.135 158.056 1.00 33.84 468 LEU B CA 1
ATOM 6585 C C . LEU B 1 448 ? 60.223 8.064 157.076 1.00 33.83 468 LEU B C 1
ATOM 6586 O O . LEU B 1 448 ? 59.926 9.252 157.020 1.00 34.97 468 LEU B O 1
ATOM 6591 N N . GLN B 1 449 ? 61.182 7.531 156.310 1.00 33.78 469 GLN B N 1
ATOM 6592 C CA . GLN B 1 449 ? 62.049 8.342 155.415 1.00 33.59 469 GLN B CA 1
ATOM 6593 C C . GLN B 1 449 ? 61.267 8.910 154.253 1.00 33.49 469 GLN B C 1
ATOM 6594 O O . GLN B 1 449 ? 61.776 9.667 153.418 1.00 34.15 469 GLN B O 1
ATOM 6600 N N . VAL B 1 450 ? 60.010 8.526 154.217 1.00 33.53 470 VAL B N 1
ATOM 6601 C CA . VAL B 1 450 ? 59.155 8.738 153.091 1.00 32.46 470 VAL B CA 1
ATOM 6602 C C . VAL B 1 450 ? 58.072 9.775 153.483 1.00 32.36 470 VAL B C 1
ATOM 6603 O O . VAL B 1 450 ? 57.203 10.167 152.656 1.00 32.38 470 VAL B O 1
ATOM 6607 N N . ILE B 1 451 ? 58.172 10.239 154.734 1.00 31.04 471 ILE B N 1
ATOM 6608 C CA . ILE B 1 451 ? 57.192 11.143 155.337 1.00 30.85 471 ILE B CA 1
ATOM 6609 C C . ILE B 1 451 ? 57.744 12.557 155.381 1.00 31.11 471 ILE B C 1
ATOM 6610 O O . ILE B 1 451 ? 58.790 12.795 155.977 1.00 31.27 471 ILE B O 1
ATOM 6615 N N . ARG B 1 452 ? 57.034 13.486 154.742 1.00 31.52 472 ARG B N 1
ATOM 6616 C CA . ARG B 1 452 ? 57.427 14.904 154.656 1.00 31.09 472 ARG B CA 1
ATOM 6617 C C . ARG B 1 452 ? 57.419 15.527 156.046 1.00 31.93 472 ARG B C 1
ATOM 6618 O O . ARG B 1 452 ? 56.480 15.312 156.818 1.00 32.59 472 ARG B O 1
ATOM 6626 N N . GLY B 1 453 ? 58.456 16.293 156.365 1.00 32.24 473 GLY B N 1
ATOM 6627 C CA . GLY B 1 453 ? 58.541 16.959 157.658 1.00 33.07 473 GLY B CA 1
ATOM 6628 C C . GLY B 1 453 ? 59.233 16.228 158.811 1.00 33.61 473 GLY B C 1
ATOM 6629 O O . GLY B 1 453 ? 59.536 16.860 159.837 1.00 33.93 473 GLY B O 1
ATOM 6630 N N . VAL B 1 454 ? 59.486 14.921 158.675 1.00 33.20 474 VAL B N 1
ATOM 6631 C CA . VAL B 1 454 ? 60.112 14.174 159.777 1.00 33.20 474 VAL B CA 1
ATOM 6632 C C . VAL B 1 454 ? 61.568 13.787 159.509 1.00 33.53 474 VAL B C 1
ATOM 6633 O O . VAL B 1 454 ? 61.917 13.348 158.403 1.00 34.19 474 VAL B O 1
ATOM 6637 N N . THR B 1 455 ? 62.411 14.003 160.519 1.00 33.28 475 THR B N 1
ATOM 6638 C CA . THR B 1 455 ? 63.715 13.347 160.631 1.00 33.30 475 THR B CA 1
ATOM 6639 C C . THR B 1 455 ? 63.605 12.289 161.733 1.00 33.00 475 THR B C 1
ATOM 6640 O O . THR B 1 455 ? 62.706 12.368 162.569 1.00 33.61 475 THR B O 1
ATOM 6644 N N . THR B 1 456 ? 64.488 11.295 161.734 1.00 32.09 476 THR B N 1
ATOM 6645 C CA . THR B 1 456 ? 64.388 10.207 162.701 1.00 31.74 476 THR B CA 1
ATOM 6646 C C . THR B 1 456 ? 65.597 10.118 163.633 1.00 32.08 476 THR B C 1
ATOM 6647 O O . THR B 1 456 ? 66.684 10.584 163.300 1.00 31.47 476 THR B O 1
ATOM 6651 N N . MET B 1 457 ? 65.379 9.521 164.803 1.00 32.55 477 MET B N 1
ATOM 6652 C CA . MET B 1 457 ? 66.452 9.180 165.734 1.00 33.74 477 MET B CA 1
ATOM 6653 C C . MET B 1 457 ? 66.123 7.864 166.433 1.00 33.44 477 MET B C 1
ATOM 6654 O O . MET B 1 457 ? 65.035 7.708 166.988 1.00 33.16 477 MET B O 1
ATOM 6659 N N . GLN B 1 458 ? 67.070 6.925 166.400 1.00 33.95 478 GLN B N 1
ATOM 6660 C CA . GLN B 1 458 ? 66.885 5.611 167.025 1.00 34.25 478 GLN B CA 1
ATOM 6661 C C . GLN B 1 458 ? 67.090 5.628 168.543 1.00 34.40 478 GLN B C 1
ATOM 6662 O O . GLN B 1 458 ? 68.126 6.067 169.043 1.00 34.53 478 GLN B O 1
ATOM 6668 N N . VAL B 1 459 ? 66.085 5.127 169.254 1.00 34.46 479 VAL B N 1
ATOM 6669 C CA . VAL B 1 459 ? 66.028 5.163 170.710 1.00 34.51 479 VAL B CA 1
ATOM 6670 C C . VAL B 1 459 ? 65.978 3.719 171.227 1.00 34.55 479 VAL B C 1
ATOM 6671 O O . VAL B 1 459 ? 65.271 2.896 170.659 1.00 34.62 479 VAL B O 1
ATOM 6675 N N . PRO B 1 460 ? 66.742 3.400 172.291 1.00 34.76 480 PRO B N 1
ATOM 6676 C CA . PRO B 1 460 ? 66.677 2.030 172.832 1.00 34.79 480 PRO B CA 1
ATOM 6677 C C . PRO B 1 460 ? 65.290 1.732 173.416 1.00 34.87 480 PRO B C 1
ATOM 6678 O O . PRO B 1 460 ? 64.611 2.685 173.894 1.00 34.82 480 PRO B O 1
ATOM 6682 N N . SER B 1 461 ? 64.857 0.431 173.368 1.00 35.14 481 SER B N 1
ATOM 6683 C CA . SER B 1 461 ? 63.535 0.108 173.932 1.00 35.48 481 SER B CA 1
ATOM 6684 C C . SER B 1 461 ? 63.507 0.350 175.497 1.00 35.78 481 SER B C 1
ATOM 6685 O O . SER B 1 461 ? 63.403 -0.606 176.351 1.00 35.76 481 SER B O 1
ATOM 6687 N N . PHE B 1 462 ? 63.587 1.655 175.844 1.00 36.12 482 PHE B N 1
ATOM 6688 C CA . PHE B 1 462 ? 63.574 2.109 177.250 1.00 36.02 482 PHE B CA 1
ATOM 6689 C C . PHE B 1 462 ? 62.139 2.311 177.713 1.00 35.98 482 PHE B C 1
ATOM 6690 O O . PHE B 1 462 ? 61.479 3.295 177.332 1.00 35.57 482 PHE B O 1
ATOM 6692 N N . GLN B 1 463 ? 61.667 1.356 178.523 1.00 35.86 483 GLN B N 1
ATOM 6693 C CA . GLN B 1 463 ? 60.334 1.402 179.127 1.00 35.80 483 GLN B CA 1
ATOM 6694 C C . GLN B 1 463 ? 60.199 2.599 180.085 1.00 35.85 483 GLN B C 1
ATOM 6695 O O . GLN B 1 463 ? 60.264 2.445 181.321 1.00 35.74 483 GLN B O 1
ATOM 6697 N N . GLY B 1 464 ? 60.018 3.779 179.479 1.00 35.54 484 GLY B N 1
ATOM 6698 C CA . GLY B 1 464 ? 59.881 5.060 180.171 1.00 35.33 484 GLY B CA 1
ATOM 6699 C C . GLY B 1 464 ? 59.782 6.185 179.149 1.00 35.43 484 GLY B C 1
ATOM 6700 O O . GLY B 1 464 ? 60.744 6.468 178.429 1.00 35.23 484 GLY B O 1
ATOM 6701 N N . THR B 1 465 ? 58.614 6.821 179.074 1.00 35.39 485 THR B N 1
ATOM 6702 C CA . THR B 1 465 ? 58.381 7.921 178.129 1.00 35.47 485 THR B CA 1
ATOM 6703 C C . THR B 1 465 ? 59.158 9.198 178.496 1.00 35.43 485 THR B C 1
ATOM 6704 O O . THR B 1 465 ? 59.770 9.823 177.624 1.00 35.53 485 THR B O 1
ATOM 6708 N N . ASP B 1 466 ? 59.145 9.560 179.779 1.00 35.42 486 ASP B N 1
ATOM 6709 C CA . ASP B 1 466 ? 59.820 10.764 180.290 1.00 35.29 486 ASP B CA 1
ATOM 6710 C C . ASP B 1 466 ? 61.343 10.687 180.191 1.00 35.03 486 ASP B C 1
ATOM 6711 O O . ASP B 1 466 ? 61.998 11.688 179.891 1.00 34.92 486 ASP B O 1
ATOM 6716 N N . HIS B 1 467 ? 61.890 9.505 180.481 1.00 34.78 487 HIS B N 1
ATOM 6717 C CA . HIS B 1 467 ? 63.311 9.220 180.298 1.00 34.50 487 HIS B CA 1
ATOM 6718 C C . HIS B 1 467 ? 63.687 9.408 178.829 1.00 34.15 487 HIS B C 1
ATOM 6719 O O . HIS B 1 467 ? 64.659 10.093 178.519 1.00 34.09 487 HIS B O 1
ATOM 6726 N N . VAL B 1 468 ? 62.898 8.814 177.932 1.00 33.83 488 VAL B N 1
ATOM 6727 C CA . VAL B 1 468 ? 63.142 8.897 176.489 1.00 33.54 488 VAL B CA 1
ATOM 6728 C C . VAL B 1 468 ? 63.126 10.333 175.960 1.00 33.34 488 VAL B C 1
ATOM 6729 O O . VAL B 1 468 ? 63.881 10.668 175.048 1.00 33.30 488 VAL B O 1
ATOM 6731 N N . ILE B 1 469 ? 62.265 11.172 176.533 1.00 33.06 489 ILE B N 1
ATOM 6732 C CA . ILE B 1 469 ? 62.160 12.576 176.127 1.00 32.76 489 ILE B CA 1
ATOM 6733 C C . ILE B 1 469 ? 63.376 13.355 176.625 1.00 33.01 489 ILE B C 1
ATOM 6734 O O . ILE B 1 469 ? 64.006 14.070 175.846 1.00 33.15 489 ILE B O 1
ATOM 6739 N N . ARG B 1 470 ? 63.708 13.192 177.908 1.00 33.01 490 ARG B N 1
ATOM 6740 C CA . ARG B 1 470 ? 64.895 13.815 178.502 1.00 33.29 490 ARG B CA 1
ATOM 6741 C C . ARG B 1 470 ? 66.144 13.447 177.702 1.00 33.27 490 ARG B C 1
ATOM 6742 O O . ARG B 1 470 ? 66.891 14.324 177.269 1.00 33.39 490 ARG B O 1
ATOM 6745 N N . ASN B 1 471 ? 66.341 12.147 177.493 1.00 33.30 491 ASN B N 1
ATOM 6746 C CA . ASN B 1 471 ? 67.472 11.624 176.724 1.00 33.29 491 ASN B CA 1
ATOM 6747 C C . ASN B 1 471 ? 67.556 12.162 175.286 1.00 33.24 491 ASN B C 1
ATOM 6748 O O . ASN B 1 471 ? 68.646 12.461 174.796 1.00 33.07 491 ASN B O 1
ATOM 6753 N N . ALA B 1 472 ? 66.405 12.273 174.620 1.00 33.19 492 ALA B N 1
ATOM 6754 C CA . ALA B 1 472 ? 66.346 12.694 173.221 1.00 33.31 492 ALA B CA 1
ATOM 6755 C C . ALA B 1 472 ? 66.577 14.191 173.052 1.00 33.57 492 ALA B C 1
ATOM 6756 O O . ALA B 1 472 ? 67.168 14.615 172.051 1.00 33.82 492 ALA B O 1
ATOM 6758 N N . ILE B 1 473 ? 66.096 14.984 174.014 1.00 33.61 493 ILE B N 1
ATOM 6759 C CA . ILE B 1 473 ? 66.356 16.427 174.050 1.00 33.74 493 ILE B CA 1
ATOM 6760 C C . ILE B 1 473 ? 67.855 16.720 174.088 1.00 34.10 493 ILE B C 1
ATOM 6761 O O . ILE B 1 473 ? 68.326 17.621 173.395 1.00 34.10 493 ILE B O 1
ATOM 6764 N N . VAL B 1 474 ? 68.590 15.948 174.894 1.00 34.37 494 VAL B N 1
ATOM 6765 C CA . VAL B 1 474 ? 70.033 16.108 175.066 1.00 34.62 494 VAL B CA 1
ATOM 6766 C C . VAL B 1 474 ? 70.802 15.829 173.769 1.00 35.06 494 VAL B C 1
ATOM 6767 O O . VAL B 1 474 ? 71.828 16.463 173.501 1.00 35.38 494 VAL B O 1
ATOM 6771 N N . VAL B 1 475 ? 70.313 14.886 172.968 1.00 35.37 495 VAL B N 1
ATOM 6772 C CA . VAL B 1 475 ? 70.957 14.584 171.691 1.00 35.58 495 VAL B CA 1
ATOM 6773 C C . VAL B 1 475 ? 70.561 15.620 170.629 1.00 35.74 495 VAL B C 1
ATOM 6774 O O . VAL B 1 475 ? 71.369 15.957 169.766 1.00 35.89 495 VAL B O 1
ATOM 6778 N N . ALA B 1 476 ? 69.330 16.128 170.702 1.00 35.97 496 ALA B N 1
ATOM 6779 C CA . ALA B 1 476 ? 68.911 17.247 169.859 1.00 36.23 496 ALA B CA 1
ATOM 6780 C C . ALA B 1 476 ? 69.780 18.488 170.108 1.00 36.47 496 ALA B C 1
ATOM 6781 O O . ALA B 1 476 ? 70.054 19.246 169.180 1.00 36.80 496 ALA B O 1
ATOM 6783 N N . LYS B 1 477 ? 70.201 18.688 171.359 1.00 36.39 497 LYS B N 1
ATOM 6784 C CA . LYS B 1 477 ? 71.161 19.737 171.708 1.00 36.58 497 LYS B CA 1
ATOM 6785 C C . LYS B 1 477 ? 72.511 19.445 171.071 1.00 37.02 497 LYS B C 1
ATOM 6786 O O . LYS B 1 477 ? 73.149 20.340 170.514 1.00 37.12 497 LYS B O 1
ATOM 6792 N N . GLU B 1 478 ? 72.928 18.181 171.153 1.00 37.56 498 GLU B N 1
ATOM 6793 C CA . GLU B 1 478 ? 74.209 17.722 170.604 1.00 37.88 498 GLU B CA 1
ATOM 6794 C C . GLU B 1 478 ? 74.174 17.596 169.074 1.00 37.83 498 GLU B C 1
ATOM 6795 O O . GLU B 1 478 ? 75.146 17.161 168.455 1.00 38.15 498 GLU B O 1
ATOM 6797 N N . ARG B 1 479 ? 73.047 17.975 168.480 1.00 37.67 499 ARG B N 1
ATOM 6798 C CA . ARG B 1 479 ? 72.914 18.083 167.035 1.00 37.62 499 ARG B CA 1
ATOM 6799 C C . ARG B 1 479 ? 72.636 19.535 166.652 1.00 37.64 499 ARG B C 1
ATOM 6800 O O . ARG B 1 479 ? 72.530 19.860 165.465 1.00 37.95 499 ARG B O 1
ATOM 6802 N N . GLU B 1 480 ? 72.515 20.394 167.668 1.00 37.49 500 GLU B N 1
ATOM 6803 C CA . GLU B 1 480 ? 72.126 21.800 167.506 1.00 37.33 500 GLU B CA 1
ATOM 6804 C C . GLU B 1 480 ? 70.791 21.965 166.752 1.00 37.25 500 GLU B C 1
ATOM 6805 O O . GLU B 1 480 ? 70.663 22.810 165.860 1.00 37.19 500 GLU B O 1
ATOM 6811 N N . LEU B 1 481 ? 69.813 21.130 167.110 1.00 36.89 501 LEU B N 1
ATOM 6812 C CA . LEU B 1 481 ? 68.438 21.275 166.631 1.00 36.67 501 LEU B CA 1
ATOM 6813 C C . LEU B 1 481 ? 67.616 22.107 167.619 1.00 36.46 501 LEU B C 1
ATOM 6814 O O . LEU B 1 481 ? 66.592 22.698 167.247 1.00 36.56 501 LEU B O 1
ATOM 6819 N N . VAL B 1 482 ? 68.065 22.126 168.877 1.00 36.00 502 VAL B N 1
ATOM 6820 C CA . VAL B 1 482 ? 67.499 22.982 169.927 1.00 35.38 502 VAL B CA 1
ATOM 6821 C C . VAL B 1 482 ? 68.608 23.626 170.759 1.00 35.29 502 VAL B C 1
ATOM 6822 O O . VAL B 1 482 ? 69.743 23.124 170.791 1.00 35.19 502 VAL B O 1
ATOM 6826 N N . THR B 1 483 ? 68.274 24.743 171.412 1.00 34.95 503 THR B N 1
ATOM 6827 C CA . THR B 1 483 ? 69.145 25.379 172.412 1.00 34.68 503 THR B CA 1
ATOM 6828 C C . THR B 1 483 ? 68.368 25.604 173.708 1.00 34.31 503 THR B C 1
ATOM 6829 O O . THR B 1 483 ? 67.137 25.601 173.712 1.00 34.22 503 THR B O 1
ATOM 6833 N N . GLU B 1 484 ? 69.097 25.807 174.797 1.00 34.26 504 GLU B N 1
ATOM 6834 C CA . GLU B 1 484 ? 68.523 26.165 176.089 1.00 34.35 504 GLU B CA 1
ATOM 6835 C C . GLU B 1 484 ? 67.518 27.316 175.974 1.00 34.35 504 GLU B C 1
ATOM 6836 O O . GLU B 1 484 ? 67.764 28.299 175.274 1.00 34.88 504 GLU B O 1
ATOM 6842 N N . GLY B 1 485 ? 66.385 27.182 176.658 1.00 34.42 505 GLY B N 1
ATOM 6843 C CA . GLY B 1 485 ? 65.345 28.205 176.660 1.00 34.48 505 GLY B CA 1
ATOM 6844 C C . GLY B 1 485 ? 64.228 27.936 175.667 1.00 34.84 505 GLY B C 1
ATOM 6845 O O . GLY B 1 485 ? 63.115 28.432 175.829 1.00 35.23 505 GLY B O 1
ATOM 6846 N N . GLU B 1 486 ? 64.525 27.150 174.641 1.00 34.85 506 GLU B N 1
ATOM 6847 C CA . GLU B 1 486 ? 63.562 26.856 173.596 1.00 35.45 506 GLU B CA 1
ATOM 6848 C C . GLU B 1 486 ? 62.478 25.878 174.051 1.00 36.13 506 GLU B C 1
ATOM 6849 O O . GLU B 1 486 ? 62.719 25.026 174.914 1.00 35.45 506 GLU B O 1
ATOM 6855 N N . SER B 1 487 ? 61.284 26.026 173.476 1.00 36.83 507 SER B N 1
ATOM 6856 C CA . SER B 1 487 ? 60.157 25.137 173.775 1.00 37.67 507 SER B CA 1
ATOM 6857 C C . SER B 1 487 ? 60.115 23.900 172.879 1.00 37.88 507 SER B C 1
ATOM 6858 O O . SER B 1 487 ? 60.446 23.941 171.680 1.00 37.60 507 SER B O 1
ATOM 6861 N N . ILE B 1 488 ? 59.688 22.798 173.477 1.00 38.11 508 ILE B N 1
ATOM 6862 C CA . ILE B 1 488 ? 59.531 21.539 172.781 1.00 38.36 508 ILE B CA 1
ATOM 6863 C C . ILE B 1 488 ? 58.140 20.973 173.074 1.00 38.37 508 ILE B C 1
ATOM 6864 O O . ILE B 1 488 ? 57.664 21.002 174.227 1.00 38.37 508 ILE B O 1
ATOM 6868 N N . VAL B 1 489 ? 57.496 20.456 172.031 1.00 37.25 509 VAL B N 1
ATOM 6869 C CA . VAL B 1 489 ? 56.293 19.670 172.214 1.00 36.24 509 VAL B CA 1
ATOM 6870 C C . VAL B 1 489 ? 56.618 18.193 171.963 1.00 35.86 509 VAL B C 1
ATOM 6871 O O . VAL B 1 489 ? 57.176 17.853 170.932 1.00 35.01 509 VAL B O 1
ATOM 6875 N N . ALA B 1 490 ? 56.288 17.340 172.934 1.00 35.58 510 ALA B N 1
ATOM 6876 C CA . ALA B 1 490 ? 56.497 15.898 172.842 1.00 35.69 510 ALA B CA 1
ATOM 6877 C C . ALA B 1 490 ? 55.165 15.148 172.819 1.00 35.83 510 ALA B C 1
ATOM 6878 O O . ALA B 1 490 ? 54.235 15.491 173.549 1.00 36.33 510 ALA B O 1
ATOM 6880 N N . VAL B 1 491 ? 55.083 14.126 171.977 1.00 35.44 511 VAL B N 1
ATOM 6881 C CA . VAL B 1 491 ? 53.858 13.339 171.818 1.00 35.69 511 VAL B CA 1
ATOM 6882 C C . VAL B 1 491 ? 54.166 11.848 171.924 1.00 35.12 511 VAL B C 1
ATOM 6883 O O . VAL B 1 491 ? 55.166 11.372 171.392 1.00 34.84 511 VAL B O 1
ATOM 6887 N N . HIS B 1 492 ? 53.309 11.128 172.633 1.00 35.64 512 HIS B N 1
ATOM 6888 C CA . HIS B 1 492 ? 53.319 9.661 172.626 1.00 36.28 512 HIS B CA 1
ATOM 6889 C C . HIS B 1 492 ? 51.877 9.137 172.517 1.00 36.65 512 HIS B C 1
ATOM 6890 O O . HIS B 1 492 ? 50.989 9.580 173.255 1.00 36.99 512 HIS B O 1
ATOM 6897 N N . GLY B 1 493 ? 51.642 8.221 171.582 1.00 36.91 513 GLY B N 1
ATOM 6898 C CA . GLY B 1 493 ? 50.319 7.654 171.366 1.00 37.26 513 GLY B CA 1
ATOM 6899 C C . GLY B 1 493 ? 50.279 6.210 171.810 1.00 37.69 513 GLY B C 1
ATOM 6900 O O . GLY B 1 493 ? 51.236 5.725 172.404 1.00 37.91 513 GLY B O 1
ATOM 6901 N N . MET B 1 494 ? 49.178 5.519 171.533 1.00 38.05 514 MET B N 1
ATOM 6902 C CA . MET B 1 494 ? 49.036 4.123 171.953 1.00 38.83 514 MET B CA 1
ATOM 6903 C C . MET B 1 494 ? 48.065 3.365 171.053 1.00 38.65 514 MET B C 1
ATOM 6904 O O . MET B 1 494 ? 48.080 2.133 170.989 1.00 38.71 514 MET B O 1
ATOM 6909 N N . SER B 1 502 ? 45.773 5.443 176.173 1.00 37.11 522 SER B N 1
ATOM 6910 C CA . SER B 1 502 ? 46.704 6.372 176.808 1.00 37.18 522 SER B CA 1
ATOM 6911 C C . SER B 1 502 ? 47.496 7.259 175.810 1.00 37.16 522 SER B C 1
ATOM 6912 O O . SER B 1 502 ? 48.563 6.875 175.313 1.00 37.15 522 SER B O 1
ATOM 6914 N N . ASN B 1 503 ? 46.966 8.451 175.530 1.00 36.73 523 ASN B N 1
ATOM 6915 C CA . ASN B 1 503 ? 47.642 9.398 174.643 1.00 36.15 523 ASN B CA 1
ATOM 6916 C C . ASN B 1 503 ? 48.100 10.672 175.311 1.00 36.05 523 ASN B C 1
ATOM 6917 O O . ASN B 1 503 ? 47.384 11.265 176.109 1.00 35.85 523 ASN B O 1
ATOM 6922 N N . LEU B 1 504 ? 49.295 11.106 174.939 1.00 35.78 524 LEU B N 1
ATOM 6923 C CA . LEU B 1 504 ? 50.058 12.031 175.746 1.00 35.31 524 LEU B CA 1
ATOM 6924 C C . LEU B 1 504 ? 50.652 13.132 174.899 1.00 34.96 524 LEU B C 1
ATOM 6925 O O . LEU B 1 504 ? 51.091 12.886 173.777 1.00 35.15 524 LEU B O 1
ATOM 6930 N N . LEU B 1 505 ? 50.654 14.339 175.462 1.00 34.41 525 LEU B N 1
ATOM 6931 C CA . LEU B 1 505 ? 51.233 15.548 174.862 1.00 34.01 525 LEU B CA 1
ATOM 6932 C C . LEU B 1 505 ? 51.913 16.269 176.000 1.00 33.49 525 LEU B C 1
ATOM 6933 O O . LEU B 1 505 ? 51.303 16.499 177.039 1.00 33.83 525 LEU B O 1
ATOM 6938 N N . LYS B 1 506 ? 53.181 16.602 175.818 1.00 33.45 526 LYS B N 1
ATOM 6939 C CA . LYS B 1 506 ? 53.978 17.231 176.876 1.00 33.34 526 LYS B CA 1
ATOM 6940 C C . LYS B 1 506 ? 54.694 18.468 176.336 1.00 33.10 526 LYS B C 1
ATOM 6941 O O . LYS B 1 506 ? 55.328 18.408 175.289 1.00 33.08 526 LYS B O 1
ATOM 6947 N N . VAL B 1 507 ? 54.558 19.595 177.023 1.00 33.08 527 VAL B N 1
ATOM 6948 C CA . VAL B 1 507 ? 55.281 20.796 176.621 1.00 33.27 527 VAL B CA 1
ATOM 6949 C C . VAL B 1 507 ? 56.350 21.119 177.663 1.00 33.33 527 VAL B C 1
ATOM 6950 O O . VAL B 1 507 ? 56.059 21.309 178.841 1.00 33.29 527 VAL B O 1
ATOM 6954 N N . LEU B 1 508 ? 57.600 21.143 177.231 1.00 33.68 528 LEU B N 1
ATOM 6955 C CA . LEU B 1 508 ? 58.666 21.560 178.126 1.00 34.19 528 LEU B CA 1
ATOM 6956 C C . LEU B 1 508 ? 59.627 22.536 177.459 1.00 34.08 528 LEU B C 1
ATOM 6957 O O . LEU B 1 508 ? 59.510 22.829 176.266 1.00 33.93 528 LEU B O 1
ATOM 6962 N N . THR B 1 509 ? 60.526 23.098 178.256 1.00 33.69 529 THR B N 1
ATOM 6963 C CA . THR B 1 509 ? 61.558 23.977 177.724 1.00 33.58 529 THR B CA 1
ATOM 6964 C C . THR B 1 509 ? 62.930 23.349 177.962 1.00 33.17 529 THR B C 1
ATOM 6965 O O . THR B 1 509 ? 63.174 22.769 179.028 1.00 33.42 529 THR B O 1
ATOM 6969 N N . VAL B 1 510 ? 63.811 23.494 176.974 1.00 32.61 530 VAL B N 1
ATOM 6970 C CA . VAL B 1 510 ? 65.146 22.887 176.972 1.00 32.23 530 VAL B CA 1
ATOM 6971 C C . VAL B 1 510 ? 66.053 23.488 178.051 1.00 32.57 530 VAL B C 1
ATOM 6972 O O . VAL B 1 510 ? 66.147 24.712 178.189 1.00 32.74 530 VAL B O 1
ATOM 6976 N N . GLU B 1 511 ? 66.695 22.614 178.823 1.00 32.63 531 GLU B N 1
ATOM 6977 C CA . GLU B 1 511 ? 67.707 23.018 179.789 1.00 32.57 531 GLU B CA 1
ATOM 6978 C C . GLU B 1 511 ? 69.094 22.853 179.169 1.00 32.76 531 GLU B C 1
ATOM 6979 O O . GLU B 1 511 ? 70.103 23.250 179.770 1.00 33.15 531 GLU B O 1
ATOM 6985 N N . PHE C 1 16 ? 17.282 31.544 169.979 1.00 33.39 36 PHE C N 1
ATOM 6986 C CA . PHE C 1 16 ? 16.727 30.165 170.049 1.00 33.50 36 PHE C CA 1
ATOM 6987 C C . PHE C 1 16 ? 15.864 29.886 168.824 1.00 33.64 36 PHE C C 1
ATOM 6988 O O . PHE C 1 16 ? 15.110 30.752 168.367 1.00 33.65 36 PHE C O 1
ATOM 6996 N N . GLN C 1 17 ? 16.006 28.676 168.288 1.00 33.70 37 GLN C N 1
ATOM 6997 C CA . GLN C 1 17 ? 15.254 28.215 167.116 1.00 33.58 37 GLN C CA 1
ATOM 6998 C C . GLN C 1 17 ? 15.177 26.690 167.171 1.00 33.46 37 GLN C C 1
ATOM 6999 O O . GLN C 1 17 ? 16.174 26.018 167.475 1.00 33.28 37 GLN C O 1
ATOM 7001 N N . GLY C 1 18 ? 13.990 26.147 166.898 1.00 33.22 38 GLY C N 1
ATOM 7002 C CA . GLY C 1 18 ? 13.758 24.705 167.031 1.00 32.81 38 GLY C CA 1
ATOM 7003 C C . GLY C 1 18 ? 13.707 24.197 168.470 1.00 32.33 38 GLY C C 1
ATOM 7004 O O . GLY C 1 18 ? 13.264 23.074 168.716 1.00 32.38 38 GLY C O 1
ATOM 7005 N N . ILE C 1 19 ? 14.172 25.013 169.416 1.00 31.75 39 ILE C N 1
ATOM 7006 C CA . ILE C 1 19 ? 14.033 24.718 170.848 1.00 31.19 39 ILE C CA 1
ATOM 7007 C C . ILE C 1 19 ? 12.670 25.211 171.373 1.00 30.76 39 ILE C C 1
ATOM 7008 O O . ILE C 1 19 ? 12.311 26.380 171.224 1.00 30.42 39 ILE C O 1
ATOM 7013 N N . ARG C 1 20 ? 11.912 24.293 171.970 1.00 30.35 40 ARG C N 1
ATOM 7014 C CA . ARG C 1 20 ? 10.533 24.553 172.371 1.00 29.83 40 ARG C CA 1
ATOM 7015 C C . ARG C 1 20 ? 10.421 25.134 173.769 1.00 29.89 40 ARG C C 1
ATOM 7016 O O . ARG C 1 20 ? 11.153 24.749 174.688 1.00 29.14 40 ARG C O 1
ATOM 7024 N N . MET C 1 21 ? 9.485 26.068 173.910 1.00 30.09 41 MET C N 1
ATOM 7025 C CA . MET C 1 21 ? 9.267 26.784 175.162 1.00 30.30 41 MET C CA 1
ATOM 7026 C C . MET C 1 21 ? 9.012 25.866 176.366 1.00 30.91 41 MET C C 1
ATOM 7027 O O . MET C 1 21 ? 9.527 26.119 177.458 1.00 30.83 41 MET C O 1
ATOM 7032 N N . SER C 1 22 ? 8.242 24.798 176.152 1.00 31.41 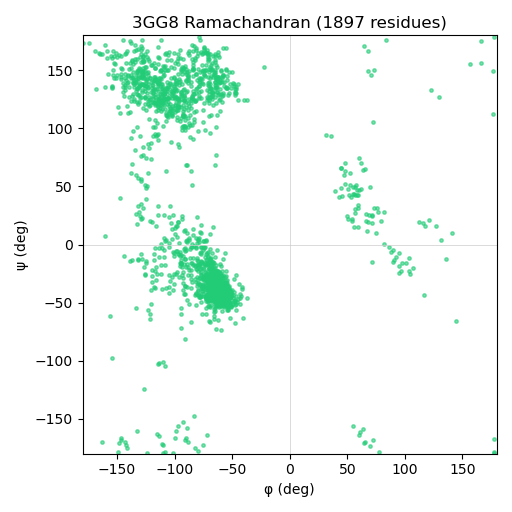42 SER C N 1
ATOM 7033 C CA . SER C 1 22 ? 7.948 23.831 177.209 1.00 32.48 42 SER C CA 1
ATOM 7034 C C . SER C 1 22 ? 9.202 23.159 177.793 1.00 32.91 42 SER C C 1
ATOM 7035 O O . SER C 1 22 ? 9.149 22.617 178.895 1.00 33.26 42 SER C O 1
ATOM 7038 N N . GLN C 1 23 ? 10.317 23.212 177.061 1.00 33.58 43 GLN C N 1
ATOM 7039 C CA . GLN C 1 23 ? 11.600 22.693 177.542 1.00 34.56 43 GLN C CA 1
ATOM 7040 C C . GLN C 1 23 ? 12.014 23.341 178.861 1.00 34.95 43 GLN C C 1
ATOM 7041 O O . GLN C 1 23 ? 12.394 22.636 179.796 1.00 35.29 43 GLN C O 1
ATOM 7047 N N . ILE C 1 24 ? 11.921 24.670 178.949 1.00 35.24 44 ILE C N 1
ATOM 7048 C CA . ILE C 1 24 ? 12.368 25.383 180.160 1.00 35.71 44 ILE C CA 1
ATOM 7049 C C . ILE C 1 24 ? 11.458 25.155 181.374 1.00 36.01 44 ILE C C 1
ATOM 7050 O O . ILE C 1 24 ? 11.788 25.582 182.489 1.00 36.06 44 ILE C O 1
ATOM 7055 N N . LEU C 1 25 ? 10.333 24.478 181.149 1.00 36.10 45 LEU C N 1
ATOM 7056 C CA . LEU C 1 25 ? 9.340 24.225 182.193 1.00 36.37 45 LEU C CA 1
ATOM 7057 C C . LEU C 1 25 ? 9.450 22.861 182.903 1.00 36.89 45 LEU C C 1
ATOM 7058 O O . LEU C 1 25 ? 8.621 22.545 183.768 1.00 37.05 45 LEU C O 1
ATOM 7063 N N . GLU C 1 26 ? 10.448 22.053 182.535 1.00 37.08 46 GLU C N 1
ATOM 7064 C CA . GLU C 1 26 ? 10.729 20.796 183.241 1.00 37.15 46 GLU C CA 1
ATOM 7065 C C . GLU C 1 26 ? 11.289 21.103 184.621 1.00 36.83 46 GLU C C 1
ATOM 7066 O O . GLU C 1 26 ? 12.202 21.923 184.741 1.00 36.81 46 GLU C O 1
ATOM 7072 N N . PRO C 1 27 ? 10.748 20.447 185.671 1.00 36.68 47 PRO C N 1
ATOM 7073 C CA . PRO C 1 27 ? 11.340 20.593 187.005 1.00 36.23 47 PRO C CA 1
ATOM 7074 C C . PRO C 1 27 ? 12.699 19.900 187.054 1.00 36.33 47 PRO C C 1
ATOM 7075 O O . PRO C 1 27 ? 12.849 18.821 186.472 1.00 36.02 47 PRO C O 1
ATOM 7079 N N . ARG C 1 28 ? 13.683 20.518 187.717 1.00 36.15 48 ARG C N 1
ATOM 7080 C CA . ARG C 1 28 ? 15.005 19.904 187.832 1.00 36.30 48 ARG C CA 1
ATOM 7081 C C . ARG C 1 28 ? 15.057 19.001 189.051 1.00 35.96 48 ARG C C 1
ATOM 7082 O O . ARG C 1 28 ? 14.482 19.314 190.099 1.00 36.29 48 ARG C O 1
ATOM 7087 N N . SER C 1 29 ? 15.758 17.884 188.907 1.00 35.21 49 SER C N 1
ATOM 7088 C CA . SER C 1 29 ? 15.961 16.958 190.014 1.00 34.36 49 SER C CA 1
ATOM 7089 C C . SER C 1 29 ? 17.139 17.412 190.862 1.00 33.51 49 SER C C 1
ATOM 7090 O O . SER C 1 29 ? 18.017 18.124 190.374 1.00 33.34 49 SER C O 1
ATOM 7093 N N . GLU C 1 30 ? 17.133 17.016 192.133 1.00 32.70 50 GLU C N 1
ATOM 7094 C CA . GLU C 1 30 ? 18.230 17.290 193.068 1.00 32.11 50 GLU C CA 1
ATOM 7095 C C . GLU C 1 30 ? 19.589 17.041 192.394 1.00 31.62 50 GLU C C 1
ATOM 7096 O O . GLU C 1 30 ? 20.495 17.876 192.477 1.00 31.60 50 GLU C O 1
ATOM 7099 N N . GLU C 1 31 ? 19.694 15.906 191.699 1.00 31.05 51 GLU C N 1
ATOM 7100 C CA . GLU C 1 31 ? 20.891 15.523 190.940 1.00 30.50 51 GLU C CA 1
ATOM 7101 C C . GLU C 1 31 ? 21.322 16.558 189.883 1.00 30.01 51 GLU C C 1
ATOM 7102 O O . GLU C 1 31 ? 22.513 16.775 189.678 1.00 29.71 51 GLU C O 1
ATOM 7104 N N . ASP C 1 32 ? 20.358 17.187 189.213 1.00 29.56 52 ASP C N 1
ATOM 7105 C CA . ASP C 1 32 ? 20.671 18.231 188.231 1.00 29.02 52 ASP C CA 1
ATOM 7106 C C . ASP C 1 32 ? 21.220 19.506 188.894 1.00 28.59 52 ASP C C 1
ATOM 7107 O O . ASP C 1 32 ? 22.401 19.829 188.716 1.00 28.64 52 ASP C O 1
ATOM 7112 N N . TRP C 1 33 ? 20.388 20.207 189.669 1.00 28.06 53 TRP C N 1
ATOM 7113 C CA . TRP C 1 33 ? 20.783 21.518 190.197 1.00 27.82 53 TRP C CA 1
ATOM 7114 C C . TRP C 1 33 ? 21.949 21.540 191.184 1.00 27.57 53 TRP C C 1
ATOM 7115 O O . TRP C 1 33 ? 22.638 22.555 191.274 1.00 27.32 53 TRP C O 1
ATOM 7126 N N . THR C 1 34 ? 22.201 20.438 191.894 1.00 27.40 54 THR C N 1
ATOM 7127 C CA . THR C 1 34 ? 23.428 20.354 192.731 1.00 27.43 54 THR C CA 1
ATOM 7128 C C . THR C 1 34 ? 24.719 20.271 191.922 1.00 27.15 54 THR C C 1
ATOM 7129 O O . THR C 1 34 ? 25.804 20.444 192.472 1.00 27.80 54 THR C O 1
ATOM 7133 N N . ALA C 1 35 ? 24.611 20.020 190.621 1.00 26.91 55 ALA C N 1
ATOM 7134 C CA . ALA C 1 35 ? 25.792 19.928 189.772 1.00 26.74 55 ALA C CA 1
ATOM 7135 C C . ALA C 1 35 ? 26.086 21.213 188.969 1.00 26.87 55 ALA C C 1
ATOM 7136 O O . ALA C 1 35 ? 26.910 21.198 188.039 1.00 26.19 55 ALA C O 1
ATOM 7138 N N . HIS C 1 36 ? 25.433 22.318 189.347 1.00 27.03 56 HIS C N 1
ATOM 7139 C CA . HIS C 1 36 ? 25.768 23.654 188.820 1.00 27.42 56 HIS C CA 1
ATOM 7140 C C . HIS C 1 36 ? 27.258 23.981 189.035 1.00 28.55 56 HIS C C 1
ATOM 7141 O O . HIS C 1 36 ? 27.884 23.499 189.995 1.00 27.86 56 HIS C O 1
ATOM 7148 N N . ARG C 1 37 ? 27.809 24.802 188.142 1.00 29.81 57 ARG C N 1
ATOM 7149 C CA . ARG C 1 37 ? 29.246 25.124 188.120 1.00 31.31 57 ARG C CA 1
ATOM 7150 C C . ARG C 1 37 ? 29.629 26.364 188.938 1.00 32.02 57 ARG C C 1
ATOM 7151 O O . ARG C 1 37 ? 30.697 26.412 189.566 1.00 33.01 57 ARG C O 1
ATOM 7159 N N . THR C 1 38 ? 28.752 27.363 188.940 1.00 32.53 58 THR C N 1
ATOM 7160 C CA . THR C 1 38 ? 28.913 28.571 189.766 1.00 32.26 58 THR C CA 1
ATOM 7161 C C . THR C 1 38 ? 29.047 28.247 191.272 1.00 32.98 58 THR C C 1
ATOM 7162 O O . THR C 1 38 ? 28.345 27.381 191.784 1.00 33.64 58 THR C O 1
ATOM 7166 N N . ARG C 1 39 ? 29.986 28.912 191.951 1.00 32.95 59 ARG C N 1
ATOM 7167 C CA . ARG C 1 39 ? 30.278 28.706 193.376 1.00 33.11 59 ARG C CA 1
ATOM 7168 C C . ARG C 1 39 ? 29.406 29.611 194.263 1.00 33.02 59 ARG C C 1
ATOM 7169 O O . ARG C 1 39 ? 29.083 30.735 193.881 1.00 32.65 59 ARG C O 1
ATOM 7177 N N . ILE C 1 40 ? 29.019 29.136 195.447 1.00 33.15 60 ILE C N 1
ATOM 7178 C CA . ILE C 1 40 ? 28.096 29.916 196.288 1.00 32.99 60 ILE C CA 1
ATOM 7179 C C . ILE C 1 40 ? 28.768 30.338 197.595 1.00 33.69 60 ILE C C 1
ATOM 7180 O O . ILE C 1 40 ? 29.302 29.494 198.329 1.00 33.30 60 ILE C O 1
ATOM 7185 N N . VAL C 1 41 ? 28.763 31.649 197.851 1.00 33.88 61 VAL C N 1
ATOM 7186 C CA . VAL C 1 41 ? 29.301 32.205 199.098 1.00 33.82 61 VAL C CA 1
ATOM 7187 C C . VAL C 1 41 ? 28.151 32.565 200.052 1.00 34.58 61 VAL C C 1
ATOM 7188 O O . VAL C 1 41 ? 27.187 33.251 199.661 1.00 32.94 61 VAL C O 1
ATOM 7192 N N . CYS C 1 42 ? 28.263 32.079 201.295 1.00 34.78 62 CYS C N 1
ATOM 7193 C CA . CYS C 1 42 ? 27.246 32.302 202.334 1.00 35.18 62 CYS C CA 1
ATOM 7194 C C . CYS C 1 42 ? 27.834 33.026 203.527 1.00 35.46 62 CYS C C 1
ATOM 7195 O O . CYS C 1 42 ? 28.909 32.666 204.032 1.00 34.68 62 CYS C O 1
ATOM 7198 N N . THR C 1 43 ? 27.131 34.073 203.946 1.00 35.56 63 THR C N 1
ATOM 7199 C CA . THR C 1 43 ? 27.521 34.875 205.105 1.00 34.76 63 THR C CA 1
ATOM 7200 C C . THR C 1 43 ? 26.978 34.207 206.362 1.00 34.80 63 THR C C 1
ATOM 7201 O O . THR C 1 43 ? 25.785 33.888 206.449 1.00 33.64 63 THR C O 1
ATOM 7205 N N . MET C 1 44 ? 27.878 33.997 207.323 1.00 34.04 64 MET C N 1
ATOM 7206 C CA . MET C 1 44 ? 27.548 33.422 208.612 1.00 34.01 64 MET C CA 1
ATOM 7207 C C . MET C 1 44 ? 26.789 34.433 209.450 1.00 33.58 64 MET C C 1
ATOM 7208 O O . MET C 1 44 ? 27.007 35.631 209.314 1.00 32.89 64 MET C O 1
ATOM 7213 N N . GLY C 1 45 ? 25.925 33.941 210.331 1.00 33.44 65 GLY C N 1
ATOM 7214 C CA . GLY C 1 45 ? 25.113 34.813 211.177 1.00 33.60 65 GLY C CA 1
ATOM 7215 C C . GLY C 1 45 ? 24.172 34.000 212.037 1.00 34.16 65 GLY C C 1
ATOM 7216 O O . GLY C 1 45 ? 24.192 32.772 211.965 1.00 34.81 65 GLY C O 1
ATOM 7217 N N . PRO C 1 46 ? 23.328 34.671 212.849 1.00 34.49 66 PRO C N 1
ATOM 7218 C CA . PRO C 1 46 ? 22.430 33.965 213.784 1.00 34.74 66 PRO C CA 1
ATOM 7219 C C . PRO C 1 46 ? 21.475 32.961 213.127 1.00 35.46 66 PRO C C 1
ATOM 7220 O O . PRO C 1 46 ? 21.150 31.924 213.734 1.00 35.79 66 PRO C O 1
ATOM 7224 N N . ALA C 1 47 ? 21.017 33.276 211.916 1.00 35.07 67 ALA C N 1
ATOM 7225 C CA . ALA C 1 47 ? 20.093 32.424 211.190 1.00 34.69 67 ALA C CA 1
ATOM 7226 C C . ALA C 1 47 ? 20.731 31.095 210.766 1.00 35.11 67 ALA C C 1
ATOM 7227 O O . ALA C 1 47 ? 20.021 30.122 210.498 1.00 33.98 67 ALA C O 1
ATOM 7229 N N . CYS C 1 48 ? 22.065 31.051 210.713 1.00 36.09 68 CYS C N 1
ATOM 7230 C CA . CYS C 1 48 ? 22.767 29.802 210.411 1.00 37.08 68 CYS C CA 1
ATOM 7231 C C . CYS C 1 48 ? 23.834 29.545 211.447 1.00 38.19 68 CYS C C 1
ATOM 7232 O O . CYS C 1 48 ? 24.910 29.010 211.162 1.00 38.92 68 CYS C O 1
ATOM 7235 N N . TRP C 1 49 ? 23.501 29.935 212.662 1.00 38.97 69 TRP C N 1
ATOM 7236 C CA . TRP C 1 49 ? 24.367 29.768 213.795 1.00 40.29 69 TRP C CA 1
ATOM 7237 C C . TRP C 1 49 ? 24.686 28.291 214.065 1.00 40.57 69 TRP C C 1
ATOM 7238 O O . TRP C 1 49 ? 25.843 27.940 214.321 1.00 41.13 69 TRP C O 1
ATOM 7249 N N . ASN C 1 50 ? 23.682 27.424 214.016 1.00 40.50 70 ASN C N 1
ATOM 7250 C CA . ASN C 1 50 ? 23.940 26.067 214.469 1.00 41.08 70 ASN C CA 1
ATOM 7251 C C . ASN C 1 50 ? 24.421 25.060 213.427 1.00 40.31 70 ASN C C 1
ATOM 7252 O O . ASN C 1 50 ? 24.136 25.182 212.235 1.00 40.61 70 ASN C O 1
ATOM 7257 N N . VAL C 1 51 ? 25.188 24.091 213.920 1.00 39.41 71 VAL C N 1
ATOM 7258 C CA . VAL C 1 51 ? 25.842 23.075 213.112 1.00 38.72 71 VAL C CA 1
ATOM 7259 C C . VAL C 1 51 ? 24.873 22.370 212.163 1.00 38.43 71 VAL C C 1
ATOM 7260 O O . VAL C 1 51 ? 25.223 22.084 211.020 1.00 38.09 71 VAL C O 1
ATOM 7264 N N . ASP C 1 52 ? 23.668 22.088 212.650 1.00 38.14 72 ASP C N 1
ATOM 7265 C CA . ASP C 1 52 ? 22.663 21.394 211.863 1.00 38.04 72 ASP C CA 1
ATOM 7266 C C . ASP C 1 52 ? 22.305 22.151 210.569 1.00 37.38 72 ASP C C 1
ATOM 7267 O O . ASP C 1 52 ? 22.194 21.542 209.504 1.00 36.78 72 ASP C O 1
ATOM 7272 N N . THR C 1 53 ? 22.135 23.470 210.656 1.00 36.53 73 THR C N 1
ATOM 7273 C CA . THR C 1 53 ? 21.779 24.231 209.466 1.00 36.08 73 THR C CA 1
ATOM 7274 C C . THR C 1 53 ? 23.002 24.492 208.573 1.00 35.62 73 THR C C 1
ATOM 7275 O O . THR C 1 53 ? 22.868 24.616 207.359 1.00 35.64 73 THR C O 1
ATOM 7279 N N . LEU C 1 54 ? 24.191 24.568 209.166 1.00 35.04 74 LEU C N 1
ATOM 7280 C CA . LEU C 1 54 ? 25.406 24.668 208.364 1.00 34.26 74 LEU C CA 1
ATOM 7281 C C . LEU C 1 54 ? 25.583 23.411 207.497 1.00 34.14 74 LEU C C 1
ATOM 7282 O O . LEU C 1 54 ? 25.910 23.506 206.309 1.00 33.67 74 LEU C O 1
ATOM 7287 N N . VAL C 1 55 ? 25.365 22.246 208.098 1.00 33.65 75 VAL C N 1
ATOM 7288 C CA . VAL C 1 55 ? 25.401 20.984 207.368 1.00 33.94 75 VAL C CA 1
ATOM 7289 C C . VAL C 1 55 ? 24.375 20.974 206.223 1.00 34.12 75 VAL C C 1
ATOM 7290 O O . VAL C 1 55 ? 24.726 20.655 205.081 1.00 34.41 75 VAL C O 1
ATOM 7294 N N . LYS C 1 56 ? 23.129 21.355 206.522 1.00 33.88 76 LYS C N 1
ATOM 7295 C CA . LYS C 1 56 ? 22.072 21.463 205.501 1.00 33.63 76 LYS C CA 1
ATOM 7296 C C . LYS C 1 56 ? 22.448 22.446 204.393 1.00 33.55 76 LYS C C 1
ATOM 7297 O O . LYS C 1 56 ? 22.041 22.286 203.252 1.00 33.80 76 LYS C O 1
ATOM 7303 N N . MET C 1 57 ? 23.235 23.454 204.743 1.00 33.16 77 MET C N 1
ATOM 7304 C CA . MET C 1 57 ? 23.706 24.433 203.777 1.00 33.09 77 MET C CA 1
ATOM 7305 C C . MET C 1 57 ? 24.814 23.887 202.900 1.00 32.39 77 MET C C 1
ATOM 7306 O O . MET C 1 57 ? 24.866 24.209 201.722 1.00 32.10 77 MET C O 1
ATOM 7311 N N . ILE C 1 58 ? 25.685 23.050 203.464 1.00 32.00 78 ILE C N 1
ATOM 7312 C CA . ILE C 1 58 ? 26.668 22.352 202.657 1.00 31.77 78 ILE C CA 1
ATOM 7313 C C . ILE C 1 58 ? 25.954 21.514 201.588 1.00 32.58 78 ILE C C 1
ATOM 7314 O O . ILE C 1 58 ? 26.300 21.601 200.401 1.00 32.39 78 ILE C O 1
ATOM 7319 N N . ASP C 1 59 ? 24.972 20.706 202.004 1.00 32.98 79 ASP C N 1
ATOM 7320 C CA . ASP C 1 59 ? 24.245 19.823 201.060 1.00 33.75 79 ASP C CA 1
ATOM 7321 C C . ASP C 1 59 ? 23.560 20.653 199.985 1.00 33.42 79 ASP C C 1
ATOM 7322 O O . ASP C 1 59 ? 23.429 20.216 198.858 1.00 34.05 79 ASP C O 1
ATOM 7327 N N . ALA C 1 60 ? 23.159 21.866 200.348 1.00 33.79 80 ALA C N 1
ATOM 7328 C CA . ALA C 1 60 ? 22.411 22.748 199.458 1.00 33.66 80 ALA C CA 1
ATOM 7329 C C . ALA C 1 60 ? 23.272 23.431 198.395 1.00 33.95 80 ALA C C 1
ATOM 7330 O O . ALA C 1 60 ? 22.747 23.906 197.382 1.00 34.21 80 ALA C O 1
ATOM 7332 N N . GLY C 1 61 ? 24.584 23.501 198.632 1.00 33.86 81 GLY C N 1
ATOM 7333 C CA . GLY C 1 61 ? 25.508 24.164 197.709 1.00 33.19 81 GLY C CA 1
ATOM 7334 C C . GLY C 1 61 ? 26.506 25.165 198.280 1.00 32.81 81 GLY C C 1
ATOM 7335 O O . GLY C 1 61 ? 27.249 25.788 197.520 1.00 33.03 81 GLY C O 1
ATOM 7336 N N . MET C 1 62 ? 26.545 25.343 199.596 1.00 32.31 82 MET C N 1
ATOM 7337 C CA . MET C 1 62 ? 27.521 26.278 200.196 1.00 32.42 82 MET C CA 1
ATOM 7338 C C . MET C 1 62 ? 28.961 25.800 199.967 1.00 32.59 82 MET C C 1
ATOM 7339 O O . MET C 1 62 ? 29.280 24.662 200.294 1.00 32.74 82 MET C O 1
ATOM 7344 N N . ASN C 1 63 ? 29.815 26.669 199.408 1.00 32.84 83 ASN C N 1
ATOM 7345 C CA . ASN C 1 63 ? 31.230 26.368 199.202 1.00 32.36 83 ASN C CA 1
ATOM 7346 C C . ASN C 1 63 ? 32.147 27.268 200.015 1.00 33.04 83 ASN C C 1
ATOM 7347 O O . ASN C 1 63 ? 33.290 26.911 200.312 1.00 32.11 83 ASN C O 1
ATOM 7352 N N . VAL C 1 64 ? 31.657 28.462 200.345 1.00 33.68 84 VAL C N 1
ATOM 7353 C CA . VAL C 1 64 ? 32.476 29.448 201.057 1.00 33.48 84 VAL C CA 1
ATOM 7354 C C . VAL C 1 64 ? 31.658 30.064 202.186 1.00 34.10 84 VAL C C 1
ATOM 7355 O O . VAL C 1 64 ? 30.477 30.386 201.993 1.00 33.09 84 VAL C O 1
ATOM 7359 N N . CYS C 1 65 ? 32.315 30.222 203.340 1.00 34.73 85 CYS C N 1
ATOM 7360 C CA . CYS C 1 65 ? 31.762 30.890 204.517 1.00 35.55 85 CYS C CA 1
ATOM 7361 C C . CYS C 1 65 ? 32.387 32.269 204.750 1.00 35.58 85 CYS C C 1
ATOM 7362 O O . CYS C 1 65 ? 33.568 32.376 205.100 1.00 35.46 85 CYS C O 1
ATOM 7365 N N . ARG C 1 66 ? 31.558 33.296 204.584 1.00 35.72 86 ARG C N 1
ATOM 7366 C CA . ARG C 1 66 ? 31.905 34.684 204.834 1.00 36.26 86 ARG C CA 1
ATOM 7367 C C . ARG C 1 66 ? 31.640 35.088 206.282 1.00 36.69 86 ARG C C 1
ATOM 7368 O O . ARG C 1 66 ? 30.513 34.974 206.769 1.00 37.66 86 ARG C O 1
ATOM 7376 N N . LEU C 1 67 ? 32.690 35.540 206.961 1.00 36.35 87 LEU C N 1
ATOM 7377 C CA . LEU C 1 67 ? 32.584 36.159 208.265 1.00 35.36 87 LEU C CA 1
ATOM 7378 C C . LEU C 1 67 ? 32.607 37.676 208.067 1.00 35.88 87 LEU C C 1
ATOM 7379 O O . LEU C 1 67 ? 33.632 38.248 207.693 1.00 36.12 87 LEU C O 1
ATOM 7384 N N . ASN C 1 68 ? 31.465 38.319 208.288 1.00 35.56 88 ASN C N 1
ATOM 7385 C CA . ASN C 1 68 ? 31.364 39.763 208.204 1.00 35.19 88 ASN C CA 1
ATOM 7386 C C . ASN C 1 68 ? 31.879 40.501 209.448 1.00 34.87 88 ASN C C 1
ATOM 7387 O O . ASN C 1 68 ? 31.141 40.674 210.422 1.00 35.52 88 ASN C O 1
ATOM 7392 N N . PHE C 1 69 ? 33.123 40.982 209.406 1.00 34.32 89 PHE C N 1
ATOM 7393 C CA . PHE C 1 69 ? 33.698 41.693 210.557 1.00 33.66 89 PHE C CA 1
ATOM 7394 C C . PHE C 1 69 ? 33.255 43.143 210.762 1.00 34.07 89 PHE C C 1
ATOM 7395 O O . PHE C 1 69 ? 33.849 43.853 211.594 1.00 33.82 89 PHE C O 1
ATOM 7403 N N . SER C 1 70 ? 32.227 43.591 210.034 1.00 33.50 90 SER C N 1
ATOM 7404 C CA . SER C 1 70 ? 31.557 44.864 210.367 1.00 34.06 90 SER C CA 1
ATOM 7405 C C . SER C 1 70 ? 30.836 44.788 211.734 1.00 34.45 90 SER C C 1
ATOM 7406 O O . SER C 1 70 ? 30.540 45.817 212.349 1.00 34.00 90 SER C O 1
ATOM 7409 N N . HIS C 1 71 ? 30.524 43.561 212.169 1.00 34.65 91 HIS C N 1
ATOM 7410 C CA . HIS C 1 71 ? 29.866 43.292 213.452 1.00 34.51 91 HIS C CA 1
ATOM 7411 C C . HIS C 1 71 ? 30.632 42.158 214.104 1.00 34.28 91 HIS C C 1
ATOM 7412 O O . HIS C 1 71 ? 31.431 41.517 213.445 1.00 35.04 91 HIS C O 1
ATOM 7419 N N . GLY C 1 72 ? 30.388 41.898 215.382 1.00 34.57 92 GLY C N 1
ATOM 7420 C CA . GLY C 1 72 ? 30.984 40.734 216.058 1.00 34.54 92 GLY C CA 1
ATOM 7421 C C . GLY C 1 72 ? 32.383 41.024 216.559 1.00 34.67 92 GLY C C 1
ATOM 7422 O O . GLY C 1 72 ? 32.895 42.110 216.331 1.00 34.61 92 GLY C O 1
ATOM 7423 N N . ASP C 1 73 ? 32.999 40.067 217.258 1.00 34.30 93 ASP C N 1
ATOM 7424 C CA . ASP C 1 73 ? 34.359 40.257 217.774 1.00 34.39 93 ASP C CA 1
ATOM 7425 C C . ASP C 1 73 ? 35.150 38.957 217.638 1.00 34.88 93 ASP C C 1
ATOM 7426 O O . ASP C 1 73 ? 34.662 37.997 217.036 1.00 35.35 93 ASP C O 1
ATOM 7431 N N . HIS C 1 74 ? 36.375 38.925 218.145 1.00 34.28 94 HIS C N 1
ATOM 7432 C CA . HIS C 1 74 ? 37.197 37.731 217.969 1.00 34.45 94 HIS C CA 1
ATOM 7433 C C . HIS C 1 74 ? 36.594 36.485 218.655 1.00 34.37 94 HIS C C 1
ATOM 7434 O O . HIS C 1 74 ? 36.680 35.388 218.122 1.00 34.91 94 HIS C O 1
ATOM 7441 N N . GLU C 1 75 ? 35.956 36.668 219.807 1.00 34.19 95 GLU C N 1
ATOM 7442 C CA . GLU C 1 75 ? 35.205 35.592 220.464 1.00 33.83 95 GLU C CA 1
ATOM 7443 C C . GLU C 1 75 ? 33.979 35.054 219.700 1.00 33.37 95 GLU C C 1
ATOM 7444 O O . GLU C 1 75 ? 33.806 33.836 219.579 1.00 33.04 95 GLU C O 1
ATOM 7450 N N . THR C 1 76 ? 33.117 35.945 219.216 1.00 32.37 96 THR C N 1
ATOM 7451 C CA . THR C 1 76 ? 31.893 35.496 218.578 1.00 32.15 96 THR C CA 1
ATOM 7452 C C . THR C 1 76 ? 32.190 34.796 217.252 1.00 32.32 96 THR C C 1
ATOM 7453 O O . THR C 1 76 ? 31.604 33.760 216.943 1.00 32.73 96 THR C O 1
ATOM 7457 N N . HIS C 1 77 ? 33.099 35.367 216.468 1.00 32.36 97 HIS C N 1
ATOM 7458 C CA . HIS C 1 77 ? 33.528 34.783 215.204 1.00 32.35 97 HIS C CA 1
ATOM 7459 C C . HIS C 1 77 ? 34.336 33.488 215.410 1.00 32.63 97 HIS C C 1
ATOM 7460 O O . HIS C 1 77 ? 34.303 32.613 214.555 1.00 32.00 97 HIS C O 1
ATOM 7467 N N . ALA C 1 78 ? 35.025 33.358 216.551 1.00 32.14 98 ALA C N 1
ATOM 7468 C CA . ALA C 1 78 ? 35.636 32.083 216.901 1.00 32.93 98 ALA C CA 1
ATOM 7469 C C . ALA C 1 78 ? 34.593 30.960 217.082 1.00 33.50 98 ALA C C 1
ATOM 7470 O O . ALA C 1 78 ? 34.839 29.837 216.658 1.00 33.40 98 ALA C O 1
ATOM 7472 N N . ARG C 1 79 ? 33.442 31.272 217.697 1.00 33.64 99 ARG C N 1
ATOM 7473 C CA . ARG C 1 79 ? 32.365 30.290 217.893 1.00 34.11 99 ARG C CA 1
ATOM 7474 C C . ARG C 1 79 ? 31.850 29.824 216.553 1.00 33.59 99 ARG C C 1
ATOM 7475 O O . ARG C 1 79 ? 31.594 28.635 216.367 1.00 33.44 99 ARG C O 1
ATOM 7483 N N . THR C 1 80 ? 31.671 30.785 215.640 1.00 33.60 100 THR C N 1
ATOM 7484 C CA . THR C 1 80 ? 31.235 30.531 214.261 1.00 33.22 100 THR C CA 1
ATOM 7485 C C . THR C 1 80 ? 32.200 29.607 213.529 1.00 33.40 100 THR C C 1
ATOM 7486 O O . THR C 1 80 ? 31.780 28.623 212.914 1.00 33.96 100 THR C O 1
ATOM 7490 N N . VAL C 1 81 ? 33.491 29.910 213.618 1.00 33.16 101 VAL C N 1
ATOM 7491 C CA . VAL C 1 81 ? 34.513 29.058 213.037 1.00 33.01 101 VAL C CA 1
ATOM 7492 C C . VAL C 1 81 ? 34.484 27.619 213.605 1.00 33.18 101 VAL C C 1
ATOM 7493 O O . VAL C 1 81 ? 34.576 26.648 212.839 1.00 33.86 101 VAL C O 1
ATOM 7497 N N . GLN C 1 82 ? 34.325 27.496 214.924 1.00 33.38 102 GLN C N 1
ATOM 7498 C CA A GLN C 1 82 ? 34.236 26.203 215.615 0.50 33.23 102 GLN C CA 1
ATOM 7499 C CA B GLN C 1 82 ? 34.263 26.178 215.570 0.50 33.39 102 GLN C CA 1
ATOM 7500 C C . GLN C 1 82 ? 33.065 25.372 215.074 1.00 33.30 102 GLN C C 1
ATOM 7501 O O . GLN C 1 82 ? 33.156 24.149 214.930 1.00 33.20 102 GLN C O 1
ATOM 7512 N N . ASN C 1 83 ? 31.962 26.062 214.786 1.00 33.33 103 ASN C N 1
ATOM 7513 C CA . ASN C 1 83 ? 30.762 25.454 214.229 1.00 33.32 103 ASN C CA 1
ATOM 7514 C C . ASN C 1 83 ? 30.936 25.016 212.763 1.00 33.35 103 ASN C C 1
ATOM 7515 O O . ASN C 1 83 ? 30.384 23.999 212.357 1.00 32.99 103 ASN C O 1
ATOM 7520 N N . ILE C 1 84 ? 31.662 25.806 211.970 1.00 33.72 104 ILE C N 1
ATOM 7521 C CA . ILE C 1 84 ? 32.027 25.421 210.609 1.00 33.78 104 ILE C CA 1
ATOM 7522 C C . ILE C 1 84 ? 32.818 24.118 210.692 1.00 33.89 104 ILE C C 1
ATOM 7523 O O . ILE C 1 84 ? 32.546 23.168 209.964 1.00 33.67 104 ILE C O 1
ATOM 7528 N N . GLN C 1 85 ? 33.800 24.084 211.588 1.00 33.94 105 GLN C N 1
ATOM 7529 C CA . GLN C 1 85 ? 34.680 22.922 211.720 1.00 34.86 105 GLN C CA 1
ATOM 7530 C C . GLN C 1 85 ? 33.909 21.663 212.129 1.00 34.57 105 GLN C C 1
ATOM 7531 O O . GLN C 1 85 ? 34.251 20.560 211.709 1.00 34.11 105 GLN C O 1
ATOM 7537 N N . GLU C 1 86 ? 32.859 21.842 212.928 1.00 34.73 106 GLU C N 1
ATOM 7538 C CA . GLU C 1 86 ? 32.000 20.734 213.331 1.00 35.07 106 GLU C CA 1
ATOM 7539 C C . GLU C 1 86 ? 31.119 20.251 212.188 1.00 35.03 106 GLU C C 1
ATOM 7540 O O . GLU C 1 86 ? 30.982 19.048 211.981 1.00 35.09 106 GLU C O 1
ATOM 7546 N N . ALA C 1 87 ? 30.522 21.186 211.452 1.00 35.44 107 ALA C N 1
ATOM 7547 C CA . ALA C 1 87 ? 29.751 20.850 210.250 1.00 35.94 107 ALA C CA 1
ATOM 7548 C C . ALA C 1 87 ? 30.584 20.012 209.266 1.00 36.25 107 ALA C C 1
ATOM 7549 O O . ALA C 1 87 ? 30.110 19.017 208.723 1.00 36.15 107 ALA C O 1
ATOM 7551 N N . MET C 1 88 ? 31.831 20.421 209.060 1.00 36.95 108 MET C N 1
ATOM 7552 C CA . MET C 1 88 ? 32.747 19.723 208.166 1.00 38.29 108 MET C CA 1
ATOM 7553 C C . MET C 1 88 ? 33.132 18.343 208.677 1.00 37.65 108 MET C C 1
ATOM 7554 O O . MET C 1 88 ? 33.576 17.502 207.899 1.00 37.83 108 MET C O 1
ATOM 7559 N N . LYS C 1 89 ? 32.969 18.102 209.977 1.00 37.32 109 LYS C N 1
ATOM 7560 C CA . LYS C 1 89 ? 33.229 16.772 210.528 1.00 37.12 109 LYS C CA 1
ATOM 7561 C C . LYS C 1 89 ? 32.126 15.803 210.117 1.00 36.69 109 LYS C C 1
ATOM 7562 O O . LYS C 1 89 ? 32.367 14.610 209.944 1.00 36.47 109 LYS C O 1
ATOM 7568 N N . GLN C 1 90 ? 30.927 16.349 209.926 1.00 36.43 110 GLN C N 1
ATOM 7569 C CA . GLN C 1 90 ? 29.764 15.585 209.478 1.00 36.16 110 GLN C CA 1
ATOM 7570 C C . GLN C 1 90 ? 29.775 15.385 207.966 1.00 35.93 110 GLN C C 1
ATOM 7571 O O . GLN C 1 90 ? 29.112 14.491 207.451 1.00 35.78 110 GLN C O 1
ATOM 7577 N N . ARG C 1 91 ? 30.521 16.243 207.269 1.00 35.69 111 ARG C N 1
ATOM 7578 C CA . ARG C 1 91 ? 30.716 16.164 205.826 1.00 35.70 111 ARG C CA 1
ATOM 7579 C C . ARG C 1 91 ? 32.213 16.191 205.525 1.00 36.07 111 ARG C C 1
ATOM 7580 O O . ARG C 1 91 ? 32.775 17.254 205.239 1.00 35.46 111 ARG C O 1
ATOM 7588 N N . PRO C 1 92 ? 32.873 15.017 205.607 1.00 36.86 112 PRO C N 1
ATOM 7589 C CA . PRO C 1 92 ? 34.332 14.972 205.482 1.00 37.59 112 PRO C CA 1
ATOM 7590 C C . PRO C 1 92 ? 34.821 15.251 204.061 1.00 38.44 112 PRO C C 1
ATOM 7591 O O . PRO C 1 92 ? 36.017 15.467 203.858 1.00 38.81 112 PRO C O 1
ATOM 7595 N N . GLU C 1 93 ? 33.909 15.270 203.091 1.00 38.99 113 GLU C N 1
ATOM 7596 C CA . GLU C 1 93 ? 34.310 15.524 201.712 1.00 39.76 113 GLU C CA 1
ATOM 7597 C C . GLU C 1 93 ? 34.261 16.989 201.324 1.00 40.06 113 GLU C C 1
ATOM 7598 O O . GLU C 1 93 ? 34.880 17.379 200.330 1.00 40.36 113 GLU C O 1
ATOM 7604 N N . ALA C 1 94 ? 33.549 17.792 202.118 1.00 40.01 114 ALA C N 1
ATOM 7605 C CA . ALA C 1 94 ? 33.423 19.225 201.873 1.00 40.27 114 ALA C CA 1
ATOM 7606 C C . ALA C 1 94 ? 34.620 19.980 202.447 1.00 40.17 114 ALA C C 1
ATOM 7607 O O . ALA C 1 94 ? 35.033 19.740 203.590 1.00 40.48 114 ALA C O 1
ATOM 7609 N N . ARG C 1 95 ? 35.192 20.864 201.637 1.00 39.63 115 ARG C N 1
ATOM 7610 C CA . ARG C 1 95 ? 36.369 21.635 202.031 1.00 39.30 115 ARG C CA 1
ATOM 7611 C C . ARG C 1 95 ? 36.058 23.115 201.903 1.00 38.89 115 ARG C C 1
ATOM 7612 O O . ARG C 1 95 ? 36.680 23.835 201.117 1.00 39.27 115 ARG C O 1
ATOM 7620 N N . LEU C 1 96 ? 35.073 23.541 202.685 1.00 38.17 116 LEU C N 1
ATOM 7621 C CA . LEU C 1 96 ? 34.579 24.903 202.703 1.00 37.43 116 LEU C CA 1
ATOM 7622 C C . LEU C 1 96 ? 35.715 25.880 202.959 1.00 37.09 116 LEU C C 1
ATOM 7623 O O . LEU C 1 96 ? 36.550 25.656 203.840 1.00 36.72 116 LEU C O 1
ATOM 7628 N N . ALA C 1 97 ? 35.754 26.963 202.190 1.00 35.92 117 ALA C N 1
ATOM 7629 C CA . ALA C 1 97 ? 36.733 28.015 202.465 1.00 34.63 117 ALA C CA 1
ATOM 7630 C C . ALA C 1 97 ? 36.111 29.024 203.409 1.00 33.87 117 ALA C C 1
ATOM 7631 O O . ALA C 1 97 ? 34.887 29.180 203.456 1.00 32.93 117 ALA C O 1
ATOM 7633 N N . ILE C 1 98 ? 36.971 29.692 204.168 1.00 33.66 118 ILE C N 1
ATOM 7634 C CA . ILE C 1 98 ? 36.565 30.732 205.108 1.00 33.63 118 ILE C CA 1
ATOM 7635 C C . ILE C 1 98 ? 37.132 32.079 204.643 1.00 33.54 118 ILE C C 1
ATOM 7636 O O . ILE C 1 98 ? 38.328 32.208 204.388 1.00 32.51 118 ILE C O 1
ATOM 7641 N N . LEU C 1 99 ? 36.227 33.044 204.463 1.00 34.27 119 LEU C N 1
ATOM 7642 C CA . LEU C 1 99 ? 36.545 34.388 204.005 1.00 34.59 119 LEU C CA 1
ATOM 7643 C C . LEU C 1 99 ? 36.283 35.398 205.140 1.00 34.83 119 LEU C C 1
ATOM 7644 O O . LEU C 1 99 ? 35.156 35.476 205.634 1.00 35.43 119 LEU C O 1
ATOM 7649 N N . LEU C 1 100 ? 37.320 36.132 205.577 1.00 34.58 120 LEU C N 1
ATOM 7650 C CA . LEU C 1 100 ? 37.148 37.273 206.491 1.00 34.27 120 LEU C CA 1
ATOM 7651 C C . LEU C 1 100 ? 36.833 38.541 205.678 1.00 34.75 120 LEU C C 1
ATOM 7652 O O . LEU C 1 100 ? 37.606 38.925 204.803 1.00 34.84 120 LEU C O 1
ATOM 7657 N N . ASP C 1 101 ? 35.694 39.170 205.947 1.00 35.01 121 ASP C N 1
ATOM 7658 C CA . ASP C 1 101 ? 35.296 40.404 205.250 1.00 35.05 121 ASP C CA 1
ATOM 7659 C C . ASP C 1 101 ? 35.454 41.585 206.212 1.00 34.82 121 ASP C C 1
ATOM 7660 O O . ASP C 1 101 ? 34.709 41.709 207.181 1.00 34.54 121 ASP C O 1
ATOM 7665 N N . THR C 1 102 ? 36.431 42.446 205.945 1.00 34.61 122 THR C N 1
ATOM 7666 C CA . THR C 1 102 ? 36.796 43.493 206.899 1.00 34.38 122 THR C CA 1
ATOM 7667 C C . THR C 1 102 ? 35.692 44.568 207.042 1.00 34.83 122 THR C C 1
ATOM 7668 O O . THR C 1 102 ? 34.856 44.770 206.127 1.00 34.44 122 THR C O 1
ATOM 7672 N N . LYS C 1 103 ? 35.673 45.222 208.204 1.00 34.07 123 LYS C N 1
ATOM 7673 C CA . LYS C 1 103 ? 34.793 46.362 208.425 1.00 34.21 123 LYS C CA 1
ATOM 7674 C C . LYS C 1 103 ? 35.195 47.518 207.505 1.00 33.86 123 LYS C C 1
ATOM 7675 O O . LYS C 1 103 ? 34.379 48.011 206.712 1.00 32.76 123 LYS C O 1
ATOM 7681 N N . GLY C 1 104 ? 36.453 47.938 207.612 1.00 33.20 124 GLY C N 1
ATOM 7682 C CA . GLY C 1 104 ? 36.952 49.057 206.812 1.00 33.64 124 GLY C CA 1
ATOM 7683 C C . GLY C 1 104 ? 36.377 50.415 207.200 1.00 33.66 124 GLY C C 1
ATOM 7684 O O . GLY C 1 104 ? 35.651 50.527 208.186 1.00 33.27 124 GLY C O 1
ATOM 7685 N N . PRO C 1 105 ? 36.698 51.454 206.413 1.00 34.03 125 PRO C N 1
ATOM 7686 C CA . PRO C 1 105 ? 36.257 52.836 206.644 1.00 34.94 125 PRO C CA 1
ATOM 7687 C C . PRO C 1 105 ? 34.752 53.044 206.553 1.00 35.44 125 PRO C C 1
ATOM 7688 O O . PRO C 1 105 ? 34.080 52.422 205.716 1.00 35.67 125 PRO C O 1
ATOM 7692 N N . GLU C 1 106 ? 34.247 53.916 207.424 1.00 35.80 126 GLU C N 1
ATOM 7693 C CA . GLU C 1 106 ? 32.830 54.276 207.496 1.00 36.48 126 GLU C CA 1
ATOM 7694 C C . GLU C 1 106 ? 32.649 55.774 207.669 1.00 35.70 126 GLU C C 1
ATOM 7695 O O . GLU C 1 106 ? 33.443 56.430 208.353 1.00 35.23 126 GLU C O 1
ATOM 7701 N N . ILE C 1 107 ? 31.601 56.307 207.047 1.00 35.15 127 ILE C N 1
ATOM 7702 C CA . ILE C 1 107 ? 31.170 57.679 207.300 1.00 35.34 127 ILE C CA 1
ATOM 7703 C C . ILE C 1 107 ? 29.750 57.608 207.834 1.00 35.52 127 ILE C C 1
ATOM 7704 O O . ILE C 1 107 ? 28.920 56.869 207.292 1.00 34.85 127 ILE C O 1
ATOM 7709 N N . ARG C 1 108 ? 29.487 58.364 208.900 1.00 35.50 128 ARG C N 1
ATOM 7710 C CA . ARG C 1 108 ? 28.165 58.379 209.516 1.00 36.69 128 ARG C CA 1
ATOM 7711 C C . ARG C 1 108 ? 27.721 59.785 209.903 1.00 35.57 128 ARG C C 1
ATOM 7712 O O . ARG C 1 108 ? 28.552 60.667 210.173 1.00 35.39 128 ARG C O 1
ATOM 7720 N N . THR C 1 109 ? 26.408 59.995 209.918 1.00 35.04 129 THR C N 1
ATOM 7721 C CA . THR C 1 109 ? 25.839 61.215 210.500 1.00 34.98 129 THR C CA 1
ATOM 7722 C C . THR C 1 109 ? 25.975 61.154 212.025 1.00 34.75 129 THR C C 1
ATOM 7723 O O . THR C 1 109 ? 26.250 60.101 212.588 1.00 34.68 129 THR C O 1
ATOM 7727 N N . GLY C 1 110 ? 25.796 62.289 212.688 1.00 34.80 130 GLY C N 1
ATOM 7728 C CA . GLY C 1 110 ? 25.849 62.322 214.141 1.00 34.63 130 GLY C CA 1
ATOM 7729 C C . GLY C 1 110 ? 24.500 62.144 214.809 1.00 34.54 130 GLY C C 1
ATOM 7730 O O . GLY C 1 110 ? 23.585 61.523 214.250 1.00 34.53 130 GLY C O 1
ATOM 7731 N N . PHE C 1 111 ? 24.381 62.709 216.006 1.00 34.42 131 PHE C N 1
ATOM 7732 C CA . PHE C 1 111 ? 23.196 62.542 216.843 1.00 35.13 131 PHE C CA 1
ATOM 7733 C C . PHE C 1 111 ? 22.176 63.652 216.630 1.00 35.00 131 PHE C C 1
ATOM 7734 O O . PHE C 1 111 ? 22.537 64.762 216.270 1.00 35.15 131 PHE C O 1
ATOM 7742 N N . LEU C 1 112 ? 20.907 63.321 216.853 1.00 35.25 132 LEU C N 1
ATOM 7743 C CA . LEU C 1 112 ? 19.789 64.239 216.667 1.00 35.83 132 LEU C CA 1
ATOM 7744 C C . LEU C 1 112 ? 19.150 64.613 218.011 1.00 36.07 132 LEU C C 1
ATOM 7745 O O . LEU C 1 112 ? 19.167 63.828 218.962 1.00 36.31 132 LEU C O 1
ATOM 7750 N N . LYS C 1 113 ? 18.592 65.813 218.090 1.00 36.21 133 LYS C N 1
ATOM 7751 C CA . LYS C 1 113 ? 17.944 66.241 219.318 1.00 36.78 133 LYS C CA 1
ATOM 7752 C C . LYS C 1 113 ? 16.883 65.225 219.724 1.00 36.93 133 LYS C C 1
ATOM 7753 O O . LYS C 1 113 ? 16.124 64.726 218.874 1.00 36.98 133 LYS C O 1
ATOM 7759 N N . ASP C 1 114 ? 16.871 64.897 221.019 1.00 36.95 134 ASP C N 1
ATOM 7760 C CA . ASP C 1 114 ? 15.943 63.913 221.596 1.00 36.54 134 ASP C CA 1
ATOM 7761 C C . ASP C 1 114 ? 15.876 62.576 220.838 1.00 36.58 134 ASP C C 1
ATOM 7762 O O . ASP C 1 114 ? 14.876 61.863 220.926 1.00 36.62 134 ASP C O 1
ATOM 7767 N N . HIS C 1 115 ? 16.945 62.235 220.112 1.00 36.49 135 HIS C N 1
ATOM 7768 C CA . HIS C 1 115 ? 16.993 61.035 219.250 1.00 36.73 135 HIS C CA 1
ATOM 7769 C C . HIS C 1 115 ? 15.850 60.992 218.217 1.00 36.99 135 HIS C C 1
ATOM 7770 O O . HIS C 1 115 ? 15.580 59.951 217.603 1.00 36.92 135 HIS C O 1
ATOM 7777 N N . LYS C 1 116 ? 15.197 62.135 218.029 1.00 37.24 136 LYS C N 1
ATOM 7778 C CA . LYS C 1 116 ? 14.031 62.235 217.165 1.00 37.61 136 LYS C CA 1
ATOM 7779 C C . LYS C 1 116 ? 14.474 62.435 215.726 1.00 37.85 136 LYS C C 1
ATOM 7780 O O . LYS C 1 116 ? 15.274 63.333 215.446 1.00 38.23 136 LYS C O 1
ATOM 7782 N N . PRO C 1 117 ? 13.944 61.615 214.802 1.00 37.81 137 PRO C N 1
ATOM 7783 C CA . PRO C 1 117 ? 14.294 61.749 213.390 1.00 37.56 137 PRO C CA 1
ATOM 7784 C C . PRO C 1 117 ? 13.837 63.091 212.820 1.00 37.40 137 PRO C C 1
ATOM 7785 O O . PRO C 1 117 ? 12.894 63.708 213.335 1.00 37.18 137 PRO C O 1
ATOM 7789 N N . ILE C 1 118 ? 14.524 63.540 211.774 1.00 37.07 138 ILE C N 1
ATOM 7790 C CA . ILE C 1 118 ? 14.251 64.841 211.164 1.00 37.12 138 ILE C CA 1
ATOM 7791 C C . ILE C 1 118 ? 13.818 64.673 209.713 1.00 36.91 138 ILE C C 1
ATOM 7792 O O . ILE C 1 118 ? 14.350 63.838 208.984 1.00 36.94 138 ILE C O 1
ATOM 7797 N N . THR C 1 119 ? 12.847 65.465 209.286 1.00 36.92 139 THR C N 1
ATOM 7798 C CA . THR C 1 119 ? 12.450 65.372 207.894 1.00 37.26 139 THR C CA 1
ATOM 7799 C C . THR C 1 119 ? 12.850 66.645 207.153 1.00 37.37 139 THR C C 1
ATOM 7800 O O . THR C 1 119 ? 12.473 67.753 207.554 1.00 37.25 139 THR C O 1
ATOM 7804 N N . LEU C 1 120 ? 13.648 66.475 206.096 1.00 37.56 140 LEU C N 1
ATOM 7805 C CA . LEU C 1 120 ? 14.061 67.597 205.262 1.00 38.09 140 LEU C CA 1
ATOM 7806 C C . LEU C 1 120 ? 13.224 67.653 204.004 1.00 38.24 140 LEU C C 1
ATOM 7807 O O . LEU C 1 120 ? 12.856 66.616 203.451 1.00 38.27 140 LEU C O 1
ATOM 7812 N N . GLN C 1 121 ? 12.925 68.877 203.575 1.00 38.41 141 GLN C N 1
ATOM 7813 C CA . GLN C 1 121 ? 12.085 69.134 202.414 1.00 38.73 141 GLN C CA 1
ATOM 7814 C C . GLN C 1 121 ? 12.959 69.380 201.196 1.00 38.66 141 GLN C C 1
ATOM 7815 O O . GLN C 1 121 ? 14.041 69.962 201.311 1.00 38.62 141 GLN C O 1
ATOM 7821 N N . GLN C 1 122 ? 12.483 68.964 200.025 1.00 38.71 142 GLN C N 1
ATOM 7822 C CA . GLN C 1 122 ? 13.195 69.243 198.777 1.00 38.44 142 GLN C CA 1
ATOM 7823 C C . GLN C 1 122 ? 13.499 70.733 198.632 1.00 37.87 142 GLN C C 1
ATOM 7824 O O . GLN C 1 122 ? 12.620 71.575 198.819 1.00 38.19 142 GLN C O 1
ATOM 7830 N N . GLY C 1 123 ? 14.751 71.052 198.319 1.00 37.29 143 GLY C N 1
ATOM 7831 C CA . GLY C 1 123 ? 15.163 72.440 198.136 1.00 36.53 143 GLY C CA 1
ATOM 7832 C C . GLY C 1 123 ? 15.468 73.157 199.443 1.00 35.95 143 GLY C C 1
ATOM 7833 O O . GLY C 1 123 ? 15.820 74.345 199.442 1.00 35.56 143 GLY C O 1
ATOM 7834 N N . ALA C 1 124 ? 15.333 72.439 200.557 1.00 35.24 144 ALA C N 1
ATOM 7835 C CA . ALA C 1 124 ? 15.689 72.995 201.859 1.00 34.79 144 ALA C CA 1
ATOM 7836 C C . ALA C 1 124 ? 17.186 72.847 202.139 1.00 34.25 144 ALA C C 1
ATOM 7837 O O . ALA C 1 124 ? 17.842 71.917 201.652 1.00 33.97 144 ALA C O 1
ATOM 7839 N N . THR C 1 125 ? 17.694 73.794 202.924 1.00 33.67 145 THR C N 1
ATOM 7840 C CA . THR C 1 125 ? 19.103 73.926 203.285 1.00 32.99 145 THR C CA 1
ATOM 7841 C C . THR C 1 125 ? 19.471 73.017 204.461 1.00 32.41 145 THR C C 1
ATOM 7842 O O . THR C 1 125 ? 18.805 73.041 205.496 1.00 32.34 145 THR C O 1
ATOM 7846 N N . LEU C 1 126 ? 20.540 72.239 204.297 1.00 31.65 146 LEU C N 1
ATOM 7847 C CA . LEU C 1 126 ? 21.118 71.447 205.389 1.00 31.14 146 LEU C CA 1
ATOM 7848 C C . LEU C 1 126 ? 22.619 71.703 205.562 1.00 30.82 146 LEU C C 1
ATOM 7849 O O . LEU C 1 126 ? 23.420 71.428 204.663 1.00 30.70 146 LEU C O 1
ATOM 7854 N N . LYS C 1 127 ? 22.986 72.231 206.723 1.00 29.95 147 LYS C N 1
ATOM 7855 C CA . LYS C 1 127 ? 24.380 72.392 207.080 1.00 29.66 147 LYS C CA 1
ATOM 7856 C C . LYS C 1 127 ? 24.895 71.060 207.606 1.00 29.59 147 LYS C C 1
ATOM 7857 O O . LYS C 1 127 ? 24.253 70.433 208.451 1.00 29.67 147 LYS C O 1
ATOM 7863 N N . ILE C 1 128 ? 26.033 70.607 207.084 1.00 29.22 148 ILE C N 1
ATOM 7864 C CA . ILE C 1 128 ? 26.693 69.443 207.652 1.00 28.49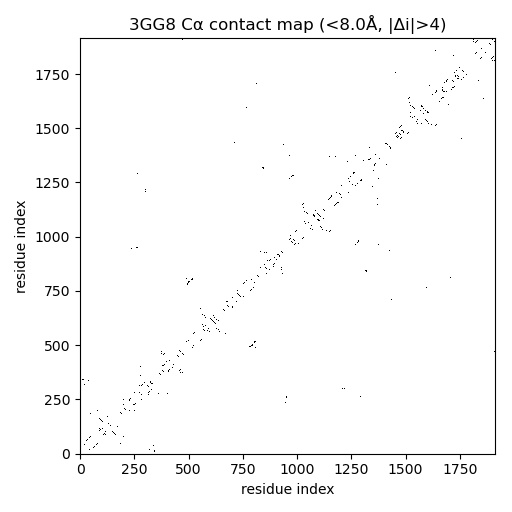 148 ILE C CA 1
ATOM 7865 C C . ILE C 1 128 ? 28.027 69.851 208.241 1.00 28.43 148 ILE C C 1
ATOM 7866 O O . ILE C 1 128 ? 28.921 70.274 207.522 1.00 28.46 148 ILE C O 1
ATOM 7871 N N . VAL C 1 129 ? 28.152 69.713 209.557 1.00 29.02 149 VAL C N 1
ATOM 7872 C CA . VAL C 1 129 ? 29.353 70.156 210.281 1.00 29.38 149 VAL C CA 1
ATOM 7873 C C . VAL C 1 129 ? 30.317 69.012 210.605 1.00 30.36 149 VAL C C 1
ATOM 7874 O O . VAL C 1 129 ? 29.945 67.834 210.555 1.00 29.92 149 VAL C O 1
ATOM 7878 N N . THR C 1 130 ? 31.543 69.390 210.959 1.00 31.15 150 THR C N 1
ATOM 7879 C CA . THR C 1 130 ? 32.624 68.467 211.257 1.00 32.77 150 THR C CA 1
ATOM 7880 C C . THR C 1 130 ? 32.756 68.171 212.778 1.00 33.54 150 THR C C 1
ATOM 7881 O O . THR C 1 130 ? 33.403 67.203 213.166 1.00 33.56 150 THR C O 1
ATOM 7885 N N . ASP C 1 131 ? 32.142 68.997 213.628 1.00 34.54 151 ASP C N 1
ATOM 7886 C CA . ASP C 1 131 ? 32.112 68.751 215.084 1.00 35.45 151 ASP C CA 1
ATOM 7887 C C . ASP C 1 131 ? 31.120 67.638 215.414 1.00 35.78 151 ASP C C 1
ATOM 7888 O O . ASP C 1 131 ? 29.907 67.849 215.397 1.00 35.72 151 ASP C O 1
ATOM 7893 N N . TYR C 1 132 ? 31.648 66.455 215.727 1.00 36.39 152 TYR C N 1
ATOM 7894 C CA . TYR C 1 132 ? 30.820 65.271 215.892 1.00 36.58 152 TYR C CA 1
ATOM 7895 C C . TYR C 1 132 ? 30.078 65.247 217.227 1.00 36.82 152 TYR C C 1
ATOM 7896 O O . TYR C 1 132 ? 29.202 64.413 217.426 1.00 36.69 152 TYR C O 1
ATOM 7905 N N . ASN C 1 133 ? 30.410 66.191 218.111 1.00 37.10 153 ASN C N 1
ATOM 7906 C CA . ASN C 1 133 ? 29.693 66.401 219.375 1.00 37.40 153 ASN C CA 1
ATOM 7907 C C . ASN C 1 133 ? 28.372 67.164 219.200 1.00 37.54 153 ASN C C 1
ATOM 7908 O O . ASN C 1 133 ? 27.533 67.187 220.101 1.00 37.37 153 ASN C O 1
ATOM 7913 N N . LEU C 1 134 ? 28.221 67.813 218.048 1.00 37.58 154 LEU C N 1
ATOM 7914 C CA . LEU C 1 134 ? 27.052 68.630 217.732 1.00 37.32 154 LEU C CA 1
ATOM 7915 C C . LEU C 1 134 ? 25.813 67.745 217.682 1.00 37.05 154 LEU C C 1
ATOM 7916 O O . LEU C 1 134 ? 25.756 66.777 216.920 1.00 36.84 154 LEU C O 1
ATOM 7921 N N . ILE C 1 135 ? 24.834 68.081 218.516 1.00 36.93 155 ILE C N 1
ATOM 7922 C CA . ILE C 1 135 ? 23.537 67.407 218.521 1.00 36.82 155 ILE C CA 1
ATOM 7923 C C . ILE C 1 135 ? 22.679 68.051 217.427 1.00 36.50 155 ILE C C 1
ATOM 7924 O O . ILE C 1 135 ? 22.334 69.235 217.515 1.00 36.92 155 ILE C O 1
ATOM 7929 N N . GLY C 1 136 ? 22.358 67.277 216.397 1.00 35.85 156 GLY C N 1
ATOM 7930 C CA . GLY C 1 136 ? 21.713 67.798 215.202 1.00 35.67 156 GLY C CA 1
ATOM 7931 C C . GLY C 1 136 ? 20.243 68.174 215.307 1.00 35.66 156 GLY C C 1
ATOM 7932 O O . GLY C 1 136 ? 19.566 67.826 216.271 1.00 35.61 156 GLY C O 1
ATOM 7933 N N . ASP C 1 137 ? 19.764 68.912 214.308 1.00 35.76 157 ASP C N 1
ATOM 7934 C CA . ASP C 1 137 ? 18.338 69.199 214.131 1.00 36.11 157 ASP C CA 1
ATOM 7935 C C . ASP C 1 137 ? 18.031 69.285 212.634 1.00 36.07 157 ASP C C 1
ATOM 7936 O O . ASP C 1 137 ? 18.865 68.894 211.818 1.00 35.72 157 ASP C O 1
ATOM 7941 N N . GLU C 1 138 ? 16.852 69.801 212.276 1.00 36.30 158 GLU C N 1
ATOM 7942 C CA . GLU C 1 138 ? 16.404 69.794 210.878 1.00 36.42 158 GLU C CA 1
ATOM 7943 C C . GLU C 1 138 ? 17.316 70.613 209.961 1.00 36.49 158 GLU C C 1
ATOM 7944 O O . GLU C 1 138 ? 17.427 70.304 208.777 1.00 37.03 158 GLU C O 1
ATOM 7950 N N . THR C 1 139 ? 17.971 71.635 210.514 1.00 36.37 159 THR C N 1
ATOM 7951 C CA . THR C 1 139 ? 18.804 72.557 209.737 1.00 36.06 159 THR C CA 1
ATOM 7952 C C . THR C 1 139 ? 20.298 72.175 209.663 1.00 36.19 159 THR C C 1
ATOM 7953 O O . THR C 1 139 ? 20.931 72.367 208.619 1.00 36.15 159 THR C O 1
ATOM 7957 N N . THR C 1 140 ? 20.858 71.678 210.771 1.00 35.87 160 THR C N 1
ATOM 7958 C CA . THR C 1 140 ? 22.282 71.319 210.837 1.00 35.44 160 THR C CA 1
ATOM 7959 C C . THR C 1 140 ? 22.535 69.937 211.454 1.00 35.00 160 THR C C 1
ATOM 7960 O O . THR C 1 140 ? 21.954 69.595 212.477 1.00 34.73 160 THR C O 1
ATOM 7964 N N . ILE C 1 141 ? 23.394 69.146 210.811 1.00 34.77 161 ILE C N 1
ATOM 7965 C CA . ILE C 1 141 ? 23.794 67.832 211.327 1.00 34.52 161 ILE C CA 1
ATOM 7966 C C . ILE C 1 141 ? 25.319 67.650 211.355 1.00 34.36 161 ILE C C 1
ATOM 7967 O O . ILE C 1 141 ? 26.053 68.407 210.710 1.00 34.22 161 ILE C O 1
ATOM 7972 N N . ALA C 1 142 ? 25.784 66.643 212.096 1.00 33.98 162 ALA C N 1
ATOM 7973 C CA . ALA C 1 142 ? 27.212 66.316 212.186 1.00 33.76 162 ALA C CA 1
ATOM 7974 C C . ALA C 1 142 ? 27.565 65.101 211.338 1.00 33.89 162 ALA C C 1
ATOM 7975 O O . ALA C 1 142 ? 26.718 64.240 211.095 1.00 33.61 162 ALA C O 1
ATOM 7977 N N . CYS C 1 143 ? 28.819 65.050 210.892 1.00 34.00 163 CYS C N 1
ATOM 7978 C CA . CYS C 1 143 ? 29.347 63.959 210.072 1.00 34.20 163 CYS C CA 1
ATOM 7979 C C . CYS C 1 143 ? 30.688 63.483 210.650 1.00 34.12 163 CYS C C 1
ATOM 7980 O O . CYS C 1 143 ? 31.537 64.304 210.992 1.00 34.62 163 CYS C O 1
ATOM 7983 N N . SER C 1 144 ? 30.876 62.167 210.749 1.00 34.16 164 SER C N 1
ATOM 7984 C CA . SER C 1 144 ? 32.061 61.584 211.407 1.00 34.27 164 SER C CA 1
ATOM 7985 C C . SER C 1 144 ? 33.377 61.826 210.671 1.00 34.10 164 SER C C 1
ATOM 7986 O O . SER C 1 144 ? 34.459 61.678 211.250 1.00 33.69 164 SER C O 1
ATOM 7989 N N . TYR C 1 145 ? 33.264 62.191 209.394 1.00 33.95 165 TYR C N 1
ATOM 7990 C CA . TYR C 1 145 ? 34.396 62.331 208.496 1.00 33.83 165 TYR C CA 1
ATOM 7991 C C . TYR C 1 145 ? 34.937 63.758 208.532 1.00 33.72 165 TYR C C 1
ATOM 7992 O O . TYR C 1 145 ? 34.377 64.665 207.919 1.00 34.01 165 TYR C O 1
ATOM 8001 N N . GLY C 1 146 ? 36.036 63.933 209.261 1.00 34.00 166 GLY C N 1
ATOM 8002 C CA . GLY C 1 146 ? 36.588 65.258 209.574 1.00 34.10 166 GLY C CA 1
ATOM 8003 C C . GLY C 1 146 ? 37.086 66.055 208.382 1.00 34.22 166 GLY C C 1
ATOM 8004 O O . GLY C 1 146 ? 37.095 67.286 208.418 1.00 34.31 166 GLY C O 1
ATOM 8005 N N . ALA C 1 147 ? 37.506 65.343 207.338 1.00 34.12 167 ALA C N 1
ATOM 8006 C CA . ALA C 1 147 ? 38.000 65.943 206.104 1.00 34.15 167 ALA C CA 1
ATOM 8007 C C . ALA C 1 147 ? 36.905 66.150 205.050 1.00 33.93 167 ALA C C 1
ATOM 8008 O O . ALA C 1 147 ? 37.213 66.449 203.907 1.00 34.34 167 ALA C O 1
ATOM 8010 N N . LEU C 1 148 ? 35.636 65.996 205.419 1.00 33.34 168 LEU C N 1
ATOM 8011 C CA . LEU C 1 148 ? 34.535 66.280 204.473 1.00 33.13 168 LEU C CA 1
ATOM 8012 C C . LEU C 1 148 ? 34.658 67.616 203.696 1.00 33.14 168 LEU C C 1
ATOM 8013 O O . LEU C 1 148 ? 34.531 67.633 202.457 1.00 32.93 168 LEU C O 1
ATOM 8018 N N . PRO C 1 149 ? 34.888 68.737 204.405 1.00 33.54 169 PRO C N 1
ATOM 8019 C CA . PRO C 1 149 ? 34.881 70.023 203.688 1.00 33.76 169 PRO C CA 1
ATOM 8020 C C . PRO C 1 149 ? 36.072 70.198 202.745 1.00 34.48 169 PRO C C 1
ATOM 8021 O O . PRO C 1 149 ? 36.042 71.059 201.859 1.00 34.58 169 PRO C O 1
ATOM 8025 N N . GLN C 1 150 ? 37.098 69.371 202.937 1.00 35.05 170 GLN C N 1
ATOM 8026 C CA . GLN C 1 150 ? 38.286 69.354 202.089 1.00 35.50 170 GLN C CA 1
ATOM 8027 C C . GLN C 1 150 ? 38.277 68.177 201.088 1.00 35.93 170 GLN C C 1
ATOM 8028 O O . GLN C 1 150 ? 39.294 67.869 200.468 1.00 36.63 170 GLN C O 1
ATOM 8034 N N . SER C 1 151 ? 37.131 67.523 200.936 1.00 35.54 171 SER C N 1
ATOM 8035 C CA . SER C 1 151 ? 37.002 66.392 200.025 1.00 35.41 171 SER C CA 1
ATOM 8036 C C . SER C 1 151 ? 35.929 66.702 198.991 1.00 35.28 171 SER C C 1
ATOM 8037 O O . SER C 1 151 ? 36.050 66.389 197.806 1.00 35.08 171 SER C O 1
ATOM 8040 N N . VAL C 1 152 ? 34.881 67.340 199.481 1.00 35.53 172 VAL C N 1
ATOM 8041 C CA . VAL C 1 152 ? 33.698 67.697 198.726 1.00 35.44 172 VAL C CA 1
ATOM 8042 C C . VAL C 1 152 ? 33.844 69.141 198.209 1.00 36.01 172 VAL C C 1
ATOM 8043 O O . VAL C 1 152 ? 34.542 69.964 198.823 1.00 35.99 172 VAL C O 1
ATOM 8047 N N . LYS C 1 153 ? 33.248 69.425 197.049 1.00 36.43 173 LYS C N 1
ATOM 8048 C CA . LYS C 1 153 ? 33.260 70.768 196.453 1.00 37.40 173 LYS C CA 1
ATOM 8049 C C . LYS C 1 153 ? 31.846 71.133 196.008 1.00 37.03 173 LYS C C 1
ATOM 8050 O O . LYS C 1 153 ? 31.021 70.236 195.833 1.00 37.30 173 LYS C O 1
ATOM 8056 N N . PRO C 1 154 ? 31.551 72.444 195.829 1.00 36.76 174 PRO C N 1
ATOM 8057 C CA . PRO C 1 154 ? 30.238 72.843 195.301 1.00 36.38 174 PRO C CA 1
ATOM 8058 C C . PRO C 1 154 ? 29.834 72.028 194.062 1.00 36.23 174 PRO C C 1
ATOM 8059 O O . PRO C 1 154 ? 30.621 71.887 193.128 1.00 36.24 174 PRO C O 1
ATOM 8063 N N . GLY C 1 155 ? 28.626 71.483 194.058 1.00 35.78 175 GLY C N 1
ATOM 8064 C CA . GLY C 1 155 ? 28.156 70.731 192.903 1.00 35.88 175 GLY C CA 1
ATOM 8065 C C . GLY C 1 155 ? 28.186 69.240 193.146 1.00 35.85 175 GLY C C 1
ATOM 8066 O O . GLY C 1 155 ? 27.416 68.492 192.523 1.00 36.24 175 GLY C O 1
ATOM 8067 N N . ASN C 1 156 ? 29.071 68.817 194.053 1.00 35.57 176 ASN C N 1
ATOM 8068 C CA . ASN C 1 156 ? 29.142 67.431 194.525 1.00 35.32 176 ASN C CA 1
ATOM 8069 C C . ASN C 1 156 ? 27.835 66.967 195.170 1.00 35.19 176 ASN C C 1
ATOM 8070 O O . ASN C 1 156 ? 27.112 67.755 195.772 1.00 35.19 176 ASN C O 1
ATOM 8075 N N . THR C 1 157 ? 27.562 65.674 195.071 1.00 34.77 177 THR C N 1
ATOM 8076 C CA . THR C 1 157 ? 26.400 65.091 195.713 1.00 34.79 177 THR C CA 1
ATOM 8077 C C . THR C 1 157 ? 26.815 64.285 196.948 1.00 34.28 177 THR C C 1
ATOM 8078 O O . THR C 1 157 ? 27.799 63.548 196.905 1.00 34.36 177 THR C O 1
ATOM 8082 N N . ILE C 1 158 ? 26.085 64.451 198.049 1.00 34.10 178 ILE C N 1
ATOM 8083 C CA . ILE C 1 158 ? 26.257 63.589 199.223 1.00 34.10 178 ILE C CA 1
ATOM 8084 C C . ILE C 1 158 ? 24.975 62.805 199.495 1.00 34.57 178 ILE C C 1
ATOM 8085 O O . ILE C 1 158 ? 23.891 63.398 199.606 1.00 34.71 178 ILE C O 1
ATOM 8090 N N . LEU C 1 159 ? 25.113 61.484 199.607 1.00 34.74 179 LEU C N 1
ATOM 8091 C CA . LEU C 1 159 ? 24.005 60.585 199.953 1.00 35.18 179 LEU C CA 1
ATOM 8092 C C . LEU C 1 159 ? 24.005 60.214 201.438 1.00 35.15 179 LEU C C 1
ATOM 8093 O O . LEU C 1 159 ? 25.068 59.958 202.032 1.00 35.32 179 LEU C O 1
ATOM 8098 N N . ILE C 1 160 ? 22.810 60.188 202.025 1.00 35.21 180 ILE C N 1
ATOM 8099 C CA . ILE C 1 160 ? 22.625 59.954 203.461 1.00 35.73 180 ILE C CA 1
ATOM 8100 C C . ILE C 1 160 ? 21.570 58.877 203.698 1.00 36.24 180 ILE C C 1
ATOM 8101 O O . ILE C 1 160 ? 20.521 58.886 203.050 1.00 35.94 180 ILE C O 1
ATOM 8106 N N . ALA C 1 161 ? 21.859 57.953 204.617 1.00 37.08 181 ALA C N 1
ATOM 8107 C CA . ALA C 1 161 ? 20.920 56.876 205.005 1.00 38.15 181 ALA C CA 1
ATOM 8108 C C . ALA C 1 161 ? 20.558 55.925 203.857 1.00 39.09 181 ALA C C 1
ATOM 8109 O O . ALA C 1 161 ? 19.414 55.907 203.385 1.00 38.41 181 ALA C O 1
ATOM 8111 N N . ASP C 1 162 ? 21.540 55.121 203.444 1.00 40.25 182 ASP C N 1
ATOM 8112 C CA . ASP C 1 162 ? 21.416 54.241 202.279 1.00 41.47 182 ASP C CA 1
ATOM 8113 C C . ASP C 1 162 ? 20.798 54.945 201.060 1.00 41.56 182 ASP C C 1
ATOM 8114 O O . ASP C 1 162 ? 19.971 54.369 200.343 1.00 41.91 182 ASP C O 1
ATOM 8119 N N . GLY C 1 163 ? 21.223 56.184 200.827 1.00 41.58 183 GLY C N 1
ATOM 8120 C CA . GLY C 1 163 ? 20.760 56.973 199.691 1.00 41.23 183 GLY C CA 1
ATOM 8121 C C . GLY C 1 163 ? 19.329 57.433 199.830 1.00 41.15 183 GLY C C 1
ATOM 8122 O O . GLY C 1 163 ? 18.704 57.776 198.835 1.00 41.69 183 GLY C O 1
ATOM 8123 N N . SER C 1 164 ? 18.820 57.413 201.065 1.00 40.65 184 SER C N 1
ATOM 8124 C CA . SER C 1 164 ? 17.503 57.935 201.432 1.00 40.19 184 SER C CA 1
ATOM 8125 C C . SER C 1 164 ? 17.364 59.375 200.991 1.00 39.72 184 SER C C 1
ATOM 8126 O O . SER C 1 164 ? 16.423 59.744 200.284 1.00 39.54 184 SER C O 1
ATOM 8129 N N . LEU C 1 165 ? 18.307 60.186 201.472 1.00 39.05 185 LEU C N 1
ATOM 8130 C CA . LEU C 1 165 ? 18.329 61.617 201.239 1.00 38.05 185 LEU C CA 1
ATOM 8131 C C . LEU C 1 165 ? 19.545 61.923 200.396 1.00 37.82 185 LEU C C 1
ATOM 8132 O O . LEU C 1 165 ? 20.636 61.379 200.636 1.00 37.06 185 LEU C O 1
ATOM 8137 N N . SER C 1 166 ? 19.331 62.779 199.401 1.00 37.22 186 SER C N 1
ATOM 8138 C CA . SER C 1 166 ? 20.380 63.253 198.530 1.00 37.00 186 SER C CA 1
ATOM 8139 C C . SER C 1 166 ? 20.487 64.770 198.640 1.00 36.75 186 SER C C 1
ATOM 8140 O O . SER C 1 166 ? 19.499 65.487 198.431 1.00 36.65 186 SER C O 1
ATOM 8143 N N . VAL C 1 167 ? 21.678 65.248 198.995 1.00 35.96 187 VAL C N 1
ATOM 8144 C CA . VAL C 1 167 ? 21.944 66.682 199.043 1.00 36.13 187 VAL C CA 1
ATOM 8145 C C . VAL C 1 167 ? 23.025 67.072 198.021 1.00 36.21 187 VAL C C 1
ATOM 8146 O O . VAL C 1 167 ? 23.974 66.311 197.783 1.00 35.72 187 VAL C O 1
ATOM 8150 N N . LYS C 1 168 ? 22.853 68.241 197.398 1.00 36.34 188 LYS C N 1
ATOM 8151 C CA . LYS C 1 168 ? 23.887 68.824 196.535 1.00 36.56 188 LYS C CA 1
ATOM 8152 C C . LYS C 1 168 ? 24.668 69.850 197.354 1.00 35.78 188 LYS C C 1
ATOM 8153 O O . LYS C 1 168 ? 24.066 70.676 198.048 1.00 35.97 188 LYS C O 1
ATOM 8159 N N . VAL C 1 169 ? 25.997 69.793 197.279 1.00 34.76 189 VAL C N 1
ATOM 8160 C CA . VAL C 1 169 ? 26.864 70.747 197.993 1.00 34.25 189 VAL C CA 1
ATOM 8161 C C . VAL C 1 169 ? 26.810 72.143 197.345 1.00 33.95 189 VAL C C 1
ATOM 8162 O O . VAL C 1 169 ? 27.036 72.291 196.146 1.00 33.76 189 VAL C O 1
ATOM 8166 N N . VAL C 1 170 ? 26.519 73.153 198.158 1.00 33.71 190 VAL C N 1
ATOM 8167 C CA . VAL C 1 170 ? 26.363 74.524 197.684 1.00 34.05 190 VAL C CA 1
ATOM 8168 C C . VAL C 1 170 ? 27.591 75.379 198.059 1.00 34.38 190 VAL C C 1
ATOM 8169 O O . VAL C 1 170 ? 28.027 76.235 197.281 1.00 34.61 190 VAL C O 1
ATOM 8173 N N . GLU C 1 171 ? 28.158 75.118 199.234 1.00 34.34 191 GLU C N 1
ATOM 8174 C CA . GLU C 1 171 ? 29.274 75.892 199.760 1.00 34.62 191 GLU C CA 1
ATOM 8175 C C . GLU C 1 171 ? 30.086 75.033 200.714 1.00 34.55 191 GLU C C 1
ATOM 8176 O O . GLU C 1 171 ? 29.537 74.138 201.358 1.00 34.22 191 GLU C O 1
ATOM 8182 N N . VAL C 1 172 ? 31.390 75.313 200.798 1.00 34.46 192 VAL C N 1
ATOM 8183 C CA . VAL C 1 172 ? 32.284 74.628 201.735 1.00 34.05 192 VAL C CA 1
ATOM 8184 C C . VAL C 1 172 ? 32.977 75.629 202.642 1.00 33.68 192 VAL C C 1
ATOM 8185 O O . VAL C 1 172 ? 33.393 76.689 202.193 1.00 33.91 192 VAL C O 1
ATOM 8189 N N . GLY C 1 173 ? 33.071 75.299 203.923 1.00 33.30 193 GLY C N 1
ATOM 8190 C CA . GLY C 1 173 ? 33.858 76.079 204.873 1.00 33.09 193 GLY C CA 1
ATOM 8191 C C . GLY C 1 173 ? 35.022 75.226 205.329 1.00 32.81 193 GLY C C 1
ATOM 8192 O O . GLY C 1 173 ? 35.321 74.209 204.712 1.00 32.83 193 GLY C O 1
ATOM 8193 N N . SER C 1 174 ? 35.675 75.623 206.415 1.00 32.90 194 SER C N 1
ATOM 8194 C CA . SER C 1 174 ? 36.775 74.823 206.962 1.00 32.94 194 SER C CA 1
ATOM 8195 C C . SER C 1 174 ? 36.294 73.595 207.729 1.00 32.35 194 SER C C 1
ATOM 8196 O O . SER C 1 174 ? 36.920 72.535 207.666 1.00 31.71 194 SER C O 1
ATOM 8199 N N . ASP C 1 175 ? 35.188 73.753 208.454 1.00 31.86 195 ASP C N 1
ATOM 8200 C CA . ASP C 1 175 ? 34.680 72.710 209.347 1.00 31.36 195 ASP C CA 1
ATOM 8201 C C . ASP C 1 175 ? 33.189 72.453 209.137 1.00 30.53 195 ASP C C 1
ATOM 8202 O O . ASP C 1 175 ? 32.485 72.066 210.065 1.00 30.45 195 ASP C O 1
ATOM 8207 N N . TYR C 1 176 ? 32.713 72.700 207.922 1.00 29.88 196 TYR C N 1
ATOM 8208 C CA . TYR C 1 176 ? 31.297 72.557 207.578 1.00 29.50 196 TYR C CA 1
ATOM 8209 C C . TYR C 1 176 ? 31.101 72.638 206.072 1.00 29.40 196 TYR C C 1
ATOM 8210 O O . TYR C 1 176 ? 31.980 73.083 205.328 1.00 28.87 196 TYR C O 1
ATOM 8219 N N . VAL C 1 177 ? 29.903 72.245 205.654 1.00 29.57 197 VAL C N 1
ATOM 8220 C CA . VAL C 1 177 ? 29.472 72.273 204.268 1.00 29.38 197 VAL C CA 1
ATOM 8221 C C . VAL C 1 177 ? 27.990 72.665 204.305 1.00 29.36 197 VAL C C 1
ATOM 8222 O O . VAL C 1 177 ? 27.239 72.198 205.171 1.00 28.77 197 VAL C O 1
ATOM 8226 N N . ILE C 1 178 ? 27.599 73.574 203.413 1.00 29.17 198 ILE C N 1
ATOM 8227 C CA . ILE C 1 178 ? 26.190 73.919 203.213 1.00 29.53 198 ILE C CA 1
ATOM 8228 C C . ILE C 1 178 ? 25.676 73.060 202.077 1.00 29.61 198 ILE C C 1
ATOM 8229 O O . ILE C 1 178 ? 26.302 72.946 201.022 1.00 29.59 198 ILE C O 1
ATOM 8234 N N . THR C 1 179 ? 24.545 72.424 202.292 1.00 30.51 199 THR C N 1
ATOM 8235 C CA . THR C 1 179 ? 24.004 71.560 201.261 1.00 31.42 199 THR C CA 1
ATOM 8236 C C . THR C 1 179 ? 22.544 71.904 201.006 1.00 32.05 199 THR C C 1
ATOM 8237 O O . THR C 1 179 ? 21.942 72.687 201.743 1.00 32.08 199 THR C O 1
ATOM 8241 N N . GLN C 1 180 ? 21.986 71.316 199.956 1.00 32.70 200 GLN C N 1
ATOM 8242 C CA . GLN C 1 180 ? 20.604 71.546 199.614 1.00 33.73 200 GLN C CA 1
ATOM 8243 C C . GLN C 1 180 ? 19.926 70.219 199.269 1.00 34.08 200 GLN C C 1
ATOM 8244 O O . GLN C 1 180 ? 20.394 69.490 198.394 1.00 34.14 200 GLN C O 1
ATOM 8250 N N . ALA C 1 181 ? 18.837 69.902 199.966 1.00 34.63 201 ALA C N 1
ATOM 8251 C CA . ALA C 1 181 ? 18.134 68.634 199.767 1.00 35.48 201 ALA C CA 1
ATOM 8252 C C . ALA C 1 181 ? 17.579 68.498 198.345 1.00 36.07 201 ALA C C 1
ATOM 8253 O O . ALA C 1 181 ? 16.910 69.395 197.853 1.00 35.94 201 ALA C O 1
ATOM 8255 N N . GLN C 1 182 ? 17.883 67.379 197.686 1.00 37.24 202 GLN C N 1
ATOM 8256 C CA . GLN C 1 182 ? 17.415 67.141 196.314 1.00 38.26 202 GLN C CA 1
ATOM 8257 C C . GLN C 1 182 ? 16.030 66.489 196.305 1.00 39.10 202 GLN C C 1
ATOM 8258 O O . GLN C 1 182 ? 15.294 66.575 195.316 1.00 39.26 202 GLN C O 1
ATOM 8264 N N . ASN C 1 183 ? 15.693 65.845 197.422 1.00 39.69 203 ASN C N 1
ATOM 8265 C CA . ASN C 1 183 ? 14.378 65.247 197.636 1.00 39.96 203 ASN C CA 1
ATOM 8266 C C . ASN C 1 183 ? 13.909 65.449 199.082 1.00 40.06 203 ASN C C 1
ATOM 8267 O O . ASN C 1 183 ? 14.696 65.855 199.949 1.00 40.27 203 ASN C O 1
ATOM 8272 N N . THR C 1 184 ? 12.623 65.189 199.323 1.00 40.22 204 THR C N 1
ATOM 8273 C CA . THR C 1 184 ? 12.049 65.158 200.672 1.00 40.42 204 THR C CA 1
ATOM 8274 C C . THR C 1 184 ? 12.262 63.774 201.314 1.00 40.30 204 THR C C 1
ATOM 8275 O O . THR C 1 184 ? 11.920 62.748 200.726 1.00 40.31 204 THR C O 1
ATOM 8279 N N . ALA C 1 185 ? 12.851 63.750 202.507 1.00 40.09 205 ALA C N 1
ATOM 8280 C CA . ALA C 1 185 ? 13.090 62.487 203.217 1.00 39.51 205 ALA C CA 1
ATOM 8281 C C . ALA C 1 185 ? 13.142 62.640 204.743 1.00 39.31 205 ALA C C 1
ATOM 8282 O O . ALA C 1 185 ? 13.298 63.743 205.274 1.00 38.90 205 ALA C O 1
ATOM 8284 N N . THR C 1 186 ? 12.990 61.516 205.434 1.00 39.28 206 THR C N 1
ATOM 8285 C CA . THR C 1 186 ? 13.051 61.461 206.886 1.00 39.31 206 THR C CA 1
ATOM 8286 C C . THR C 1 186 ? 14.271 60.646 207.269 1.00 39.39 206 THR C C 1
ATOM 8287 O O . THR C 1 186 ? 14.392 59.477 206.889 1.00 39.43 206 THR C O 1
ATOM 8291 N N . ILE C 1 187 ? 15.185 61.257 208.013 1.00 39.06 207 ILE C N 1
ATOM 8292 C CA . ILE C 1 187 ? 16.387 60.529 208.425 1.00 38.83 207 ILE C CA 1
ATOM 8293 C C . ILE C 1 187 ? 16.492 60.400 209.947 1.00 38.37 207 ILE C C 1
ATOM 8294 O O . ILE C 1 187 ? 16.131 61.317 210.687 1.00 38.10 207 ILE C O 1
ATOM 8299 N N . GLY C 1 188 ? 16.965 59.236 210.388 1.00 37.97 208 GLY C N 1
ATOM 8300 C CA . GLY C 1 188 ? 17.305 59.001 211.780 1.00 37.74 208 GLY C CA 1
ATOM 8301 C C . GLY C 1 188 ? 18.748 59.391 212.031 1.00 37.90 208 GLY C C 1
ATOM 8302 O O . GLY C 1 188 ? 19.392 60.006 211.177 1.00 37.95 208 GLY C O 1
ATOM 8303 N N . GLU C 1 189 ? 19.258 59.040 213.209 1.00 37.93 209 GLU C N 1
ATOM 8304 C CA . GLU C 1 189 ? 20.611 59.425 213.602 1.00 37.97 209 GLU C CA 1
ATOM 8305 C C . GLU C 1 189 ? 21.635 58.330 213.351 1.00 38.37 209 GLU C C 1
ATOM 8306 O O . GLU C 1 189 ? 21.292 57.139 213.305 1.00 38.10 209 GLU C O 1
ATOM 8312 N N . ARG C 1 190 ? 22.891 58.751 213.183 1.00 38.48 210 ARG C N 1
ATOM 8313 C CA . ARG C 1 190 ? 24.006 57.848 212.883 1.00 38.89 210 ARG C CA 1
ATOM 8314 C C . ARG C 1 190 ? 23.716 56.949 211.678 1.00 38.70 210 ARG C C 1
ATOM 8315 O O . ARG C 1 190 ? 23.852 55.717 211.746 1.00 38.92 210 ARG C O 1
ATOM 8323 N N . LYS C 1 191 ? 23.309 57.571 210.580 1.00 38.18 211 LYS C N 1
ATOM 8324 C CA . LYS C 1 191 ? 23.131 56.854 209.334 1.00 38.05 211 LYS C CA 1
ATOM 8325 C C . LYS C 1 191 ? 24.397 56.937 208.485 1.00 37.86 211 LYS C C 1
ATOM 8326 O O . LYS C 1 191 ? 25.168 57.897 208.580 1.00 37.51 211 LYS C O 1
ATOM 8332 N N . ASN C 1 192 ? 24.600 55.925 207.647 1.00 37.89 212 ASN C N 1
ATOM 8333 C CA . ASN C 1 192 ? 25.711 55.928 206.705 1.00 37.14 212 ASN C CA 1
ATOM 8334 C C . ASN C 1 192 ? 25.627 57.061 205.673 1.00 36.19 212 ASN C C 1
ATOM 8335 O O . ASN C 1 192 ? 24.546 57.557 205.337 1.00 35.61 212 ASN C O 1
ATOM 8340 N N . MET C 1 193 ? 26.796 57.459 205.189 1.00 35.30 213 MET C N 1
ATOM 8341 C CA . MET C 1 193 ? 26.919 58.504 204.186 1.00 33.74 213 MET C CA 1
ATOM 8342 C C . MET C 1 193 ? 27.795 58.029 203.032 1.00 33.76 213 MET C C 1
ATOM 8343 O O . MET C 1 193 ? 28.749 57.259 203.212 1.00 32.73 213 MET C O 1
ATOM 8348 N N . ASN C 1 194 ? 27.441 58.484 201.835 1.00 33.71 214 ASN C N 1
ATOM 8349 C CA . ASN C 1 194 ? 28.228 58.214 200.655 1.00 33.22 214 ASN C CA 1
ATOM 8350 C C . ASN C 1 194 ? 28.635 59.501 199.971 1.00 33.23 214 ASN C C 1
ATOM 8351 O O . ASN C 1 194 ? 27.885 60.493 199.971 1.00 33.13 214 ASN C O 1
ATOM 8356 N N . LEU C 1 195 ? 29.827 59.468 199.382 1.00 32.98 215 LEU C N 1
ATOM 8357 C CA . LEU C 1 195 ? 30.399 60.624 198.694 1.00 33.07 215 LEU C CA 1
ATOM 8358 C C . LEU C 1 195 ? 30.685 60.321 197.218 1.00 32.81 215 LEU C C 1
ATOM 8359 O O . LEU C 1 195 ? 31.844 60.157 196.848 1.00 33.16 215 LEU C O 1
ATOM 8364 N N . PRO C 1 196 ? 29.631 60.232 196.376 1.00 32.93 216 PRO C N 1
ATOM 8365 C CA . PRO C 1 196 ? 29.777 59.905 194.949 1.00 33.21 216 PRO C CA 1
ATOM 8366 C C . PRO C 1 196 ? 30.878 60.716 194.241 1.00 33.70 216 PRO C C 1
ATOM 8367 O O . PRO C 1 196 ? 30.901 61.940 194.366 1.00 33.87 216 PRO C O 1
ATOM 8371 N N . ASN C 1 197 ? 31.793 60.037 193.540 1.00 33.91 217 ASN C N 1
ATOM 8372 C CA . ASN C 1 197 ? 32.850 60.703 192.760 1.00 34.30 217 ASN C CA 1
ATOM 8373 C C . ASN C 1 197 ? 33.893 61.444 193.634 1.00 34.26 217 ASN C C 1
ATOM 8374 O O . ASN C 1 197 ? 34.615 62.321 193.141 1.00 33.56 217 ASN C O 1
ATOM 8379 N N . VAL C 1 198 ? 33.968 61.086 194.921 1.00 34.16 218 VAL C N 1
ATOM 8380 C CA . VAL C 1 198 ? 34.941 61.695 195.848 1.00 34.12 218 VAL C CA 1
ATOM 8381 C C . VAL C 1 198 ? 35.727 60.616 196.608 1.00 34.80 218 VAL C C 1
ATOM 8382 O O . VAL C 1 198 ? 35.141 59.716 197.214 1.00 34.68 218 VAL C O 1
ATOM 8386 N N . LYS C 1 199 ? 37.054 60.703 196.566 1.00 35.02 219 LYS C N 1
ATOM 8387 C CA . LYS C 1 199 ? 37.905 59.787 197.316 1.00 35.66 219 LYS C CA 1
ATOM 8388 C C . LYS C 1 199 ? 37.752 60.003 198.837 1.00 35.45 219 LYS C C 1
ATOM 8389 O O . LYS C 1 199 ? 37.803 61.130 199.320 1.00 35.68 219 LYS C O 1
ATOM 8395 N N . VAL C 1 200 ? 37.553 58.925 199.583 1.00 35.69 220 VAL C N 1
ATOM 8396 C CA . VAL C 1 200 ? 37.422 59.021 201.038 1.00 35.85 220 VAL C CA 1
ATOM 8397 C C . VAL C 1 200 ? 38.807 58.949 201.677 1.00 36.35 220 VAL C C 1
ATOM 8398 O O . VAL C 1 200 ? 39.515 57.963 201.502 1.00 36.71 220 VAL C O 1
ATOM 8402 N N . GLN C 1 201 ? 39.186 60.005 202.398 1.00 36.70 221 GLN C N 1
ATOM 8403 C CA . GLN C 1 201 ? 40.529 60.127 202.969 1.00 37.79 221 GLN C CA 1
ATOM 8404 C C . GLN C 1 201 ? 40.640 59.417 204.311 1.00 37.58 221 GLN C C 1
ATOM 8405 O O . GLN C 1 201 ? 41.112 59.986 205.301 1.00 38.12 221 GLN C O 1
ATOM 8411 N N . LEU C 1 202 ? 40.224 58.159 204.322 1.00 37.66 222 LEU C N 1
ATOM 8412 C CA . LEU C 1 202 ? 40.293 57.306 205.500 1.00 37.52 222 LEU C CA 1
ATOM 8413 C C . LEU C 1 202 ? 41.023 56.028 205.125 1.00 37.62 222 LEU C C 1
ATOM 8414 O O . LEU C 1 202 ? 40.874 55.541 203.994 1.00 37.27 222 LEU C O 1
ATOM 8419 N N . PRO C 1 203 ? 41.830 55.491 206.058 1.00 37.61 223 PRO C N 1
ATOM 8420 C CA . PRO C 1 203 ? 42.534 54.234 205.846 1.00 37.15 223 PRO C CA 1
ATOM 8421 C C . PRO C 1 203 ? 41.574 53.093 205.542 1.00 36.74 223 PRO C C 1
ATOM 8422 O O . PRO C 1 203 ? 40.598 52.883 206.261 1.00 37.37 223 PRO C O 1
ATOM 8426 N N . VAL C 1 204 ? 41.855 52.388 204.456 1.00 35.92 224 VAL C N 1
ATOM 8427 C CA . VAL C 1 204 ? 41.087 51.242 204.033 1.00 35.00 224 VAL C CA 1
ATOM 8428 C C . VAL C 1 204 ? 41.252 50.112 205.042 1.00 34.71 224 VAL C C 1
ATOM 8429 O O . VAL C 1 204 ? 40.284 49.456 205.397 1.00 34.85 224 VAL C O 1
ATOM 8433 N N . ILE C 1 205 ? 42.470 49.921 205.537 1.00 34.36 225 ILE C N 1
ATOM 8434 C CA . ILE C 1 205 ? 42.727 48.940 206.576 1.00 33.77 225 ILE C CA 1
ATOM 8435 C C . ILE C 1 205 ? 43.208 49.748 207.781 1.00 34.02 225 ILE C C 1
ATOM 8436 O O . ILE C 1 205 ? 44.391 50.081 207.868 1.00 33.64 225 ILE C O 1
ATOM 8441 N N . GLY C 1 206 ? 42.280 50.073 208.689 1.00 34.35 226 GLY C N 1
ATOM 8442 C CA . GLY C 1 206 ? 42.593 50.758 209.943 1.00 35.25 226 GLY C CA 1
ATOM 8443 C C . GLY C 1 206 ? 43.233 49.832 210.968 1.00 36.34 226 GLY C C 1
ATOM 8444 O O . GLY C 1 206 ? 43.570 48.694 210.648 1.00 36.58 226 GLY C O 1
ATOM 8445 N N . GLU C 1 207 ? 43.417 50.308 212.198 1.00 36.87 227 GLU C N 1
ATOM 8446 C CA . GLU C 1 207 ? 44.018 49.473 213.246 1.00 37.67 227 GLU C CA 1
ATOM 8447 C C . GLU C 1 207 ? 43.142 48.271 213.607 1.00 37.37 227 GLU C C 1
ATOM 8448 O O . GLU C 1 207 ? 43.647 47.177 213.885 1.00 37.31 227 GLU C O 1
ATOM 8454 N N . LYS C 1 208 ? 41.831 48.489 213.630 1.00 37.42 228 LYS C N 1
ATOM 8455 C CA . LYS C 1 208 ? 40.882 47.401 213.879 1.00 37.09 228 LYS C CA 1
ATOM 8456 C C . LYS C 1 208 ? 40.971 46.319 212.809 1.00 36.92 228 LYS C C 1
ATOM 8457 O O . LYS C 1 208 ? 41.080 45.136 213.132 1.00 37.18 228 LYS C O 1
ATOM 8463 N N . ASP C 1 209 ? 40.929 46.723 211.540 1.00 36.73 229 ASP C N 1
ATOM 8464 C CA . ASP C 1 209 ? 41.070 45.783 210.431 1.00 35.85 229 ASP C CA 1
ATOM 8465 C C . ASP C 1 209 ? 42.387 45.008 210.489 1.00 35.63 229 ASP C C 1
ATOM 8466 O O . ASP C 1 209 ? 42.400 43.794 210.305 1.00 35.27 229 ASP C O 1
ATOM 8471 N N . LYS C 1 210 ? 43.488 45.716 210.740 1.00 34.78 230 LYS C N 1
ATOM 8472 C CA . LYS C 1 210 ? 44.788 45.095 210.909 1.00 34.74 230 LYS C CA 1
ATOM 8473 C C . LYS C 1 210 ? 44.748 44.010 211.997 1.00 34.72 230 LYS C C 1
ATOM 8474 O O . LYS C 1 210 ? 45.277 42.917 211.804 1.00 35.02 230 LYS C O 1
ATOM 8480 N N . HIS C 1 211 ? 44.115 44.315 213.127 1.00 34.67 231 HIS C N 1
ATOM 8481 C CA . HIS C 1 211 ? 43.959 43.363 214.237 1.00 34.92 231 HIS C CA 1
ATOM 8482 C C . HIS C 1 211 ? 43.145 42.124 213.812 1.00 34.65 231 HIS C C 1
ATOM 8483 O O . HIS C 1 211 ? 43.507 40.970 214.125 1.00 34.49 231 HIS C O 1
ATOM 8490 N N . ASP C 1 212 ? 42.062 42.365 213.082 1.00 33.77 232 ASP C N 1
ATOM 8491 C CA . ASP C 1 212 ? 41.239 41.289 212.560 1.00 33.55 232 ASP C CA 1
ATOM 8492 C C . ASP C 1 212 ? 41.977 40.400 211.563 1.00 33.41 232 ASP C C 1
ATOM 8493 O O . ASP C 1 212 ? 41.811 39.188 211.576 1.00 34.25 232 ASP C O 1
ATOM 8498 N N . ILE C 1 213 ? 42.794 40.989 210.699 1.00 32.90 233 ILE C N 1
ATOM 8499 C CA . ILE C 1 213 ? 43.568 40.198 209.737 1.00 32.72 233 ILE C CA 1
ATOM 8500 C C . ILE C 1 213 ? 44.670 39.359 210.408 1.00 32.81 233 ILE C C 1
ATOM 8501 O O . ILE C 1 213 ? 44.806 38.157 210.130 1.00 32.85 233 ILE C O 1
ATOM 8506 N N . LEU C 1 214 ? 45.433 39.990 211.291 1.00 31.96 234 LEU C N 1
ATOM 8507 C CA . LEU C 1 214 ? 46.603 39.350 211.882 1.00 32.62 234 LEU C CA 1
ATOM 8508 C C . LEU C 1 214 ? 46.251 38.437 213.053 1.00 32.63 234 LEU C C 1
ATOM 8509 O O . LEU C 1 214 ? 46.794 37.342 213.161 1.00 32.71 234 LEU C O 1
ATOM 8514 N N . ASN C 1 215 ? 45.358 38.898 213.933 1.00 32.52 235 ASN C N 1
ATOM 8515 C CA . ASN C 1 215 ? 45.066 38.170 215.155 1.00 32.51 235 ASN C CA 1
ATOM 8516 C C . ASN C 1 215 ? 43.826 37.283 215.114 1.00 32.97 235 ASN C C 1
ATOM 8517 O O . ASN C 1 215 ? 43.589 36.509 216.046 1.00 33.32 235 ASN C O 1
ATOM 8522 N N . PHE C 1 216 ? 43.076 37.349 214.013 1.00 32.71 236 PHE C N 1
ATOM 8523 C CA . PHE C 1 216 ? 42.042 36.379 213.769 1.00 32.69 236 PHE C CA 1
ATOM 8524 C C . PHE C 1 216 ? 42.292 35.638 212.448 1.00 33.17 236 PHE C C 1
ATOM 8525 O O . PHE C 1 216 ? 42.518 34.419 212.460 1.00 33.36 236 PHE C O 1
ATOM 8533 N N . GLY C 1 217 ? 42.250 36.376 211.330 1.00 33.28 237 GLY C N 1
ATOM 8534 C CA . GLY C 1 217 ? 42.345 35.807 209.972 1.00 33.02 237 GLY C CA 1
ATOM 8535 C C . GLY C 1 217 ? 43.426 34.737 209.836 1.00 32.92 237 GLY C C 1
ATOM 8536 O O . GLY C 1 217 ? 43.153 33.627 209.379 1.00 32.76 237 GLY C O 1
ATOM 8537 N N . ILE C 1 218 ? 44.644 35.068 210.268 1.00 32.52 238 ILE C N 1
ATOM 8538 C CA . ILE C 1 218 ? 45.781 34.137 210.200 1.00 31.98 238 ILE C CA 1
ATOM 8539 C C . ILE C 1 218 ? 45.633 32.887 211.104 1.00 32.39 238 ILE C C 1
ATOM 8540 O O . ILE C 1 218 ? 45.622 31.776 210.570 1.00 31.75 238 ILE C O 1
ATOM 8545 N N . PRO C 1 219 ? 45.522 33.060 212.459 1.00 32.52 239 PRO C N 1
ATOM 8546 C CA . PRO C 1 219 ? 45.510 31.856 213.315 1.00 33.06 239 PRO C CA 1
ATOM 8547 C C . PRO C 1 219 ? 44.223 31.038 213.282 1.00 33.40 239 PRO C C 1
ATOM 8548 O O . PRO C 1 219 ? 44.249 29.881 213.709 1.00 33.58 239 PRO C O 1
ATOM 8552 N N . MET C 1 220 ? 43.122 31.627 212.798 1.00 33.77 240 MET C N 1
ATOM 8553 C CA . MET C 1 220 ? 41.824 30.939 212.756 1.00 34.26 240 MET C CA 1
ATOM 8554 C C . MET C 1 220 ? 41.583 30.175 211.459 1.00 34.46 240 MET C C 1
ATOM 8555 O O . MET C 1 220 ? 40.497 29.615 211.266 1.00 34.56 240 MET C O 1
ATOM 8560 N N . GLY C 1 221 ? 42.576 30.178 210.566 1.00 34.33 241 GLY C N 1
ATOM 8561 C CA . GLY C 1 221 ? 42.489 29.442 209.321 1.00 34.53 241 GLY C CA 1
ATOM 8562 C C . GLY C 1 221 ? 41.606 30.066 208.250 1.00 34.80 241 GLY C C 1
ATOM 8563 O O . GLY C 1 221 ? 41.003 29.349 207.443 1.00 34.78 241 GLY C O 1
ATOM 8564 N N . CYS C 1 222 ? 41.518 31.391 208.219 1.00 34.69 242 CYS C N 1
ATOM 8565 C CA . CYS C 1 222 ? 40.802 32.031 207.112 1.00 34.79 242 CYS C CA 1
ATOM 8566 C C . CYS C 1 222 ? 41.649 31.874 205.841 1.00 34.67 242 CYS C C 1
ATOM 8567 O O . CYS C 1 222 ? 42.878 31.973 205.897 1.00 33.78 242 CYS C O 1
ATOM 8570 N N . ASN C 1 223 ? 40.991 31.578 204.722 1.00 34.14 243 ASN C N 1
ATOM 8571 C CA . ASN C 1 223 ? 41.697 31.348 203.462 1.00 34.63 243 ASN C CA 1
ATOM 8572 C C . ASN C 1 223 ? 41.715 32.586 202.582 1.00 34.36 243 ASN C C 1
ATOM 8573 O O . ASN C 1 223 ? 42.583 32.726 201.725 1.00 34.51 243 ASN C O 1
ATOM 8578 N N . PHE C 1 224 ? 40.744 33.471 202.794 1.00 34.48 244 PHE C N 1
ATOM 8579 C CA . PHE C 1 224 ? 40.653 34.709 202.052 1.00 33.95 244 PHE C CA 1
ATOM 8580 C C . PHE C 1 224 ? 40.422 35.882 202.990 1.00 33.69 244 PHE C C 1
ATOM 8581 O O . PHE C 1 224 ? 39.766 35.741 204.027 1.00 34.44 244 PHE C O 1
ATOM 8589 N N . ILE C 1 225 ? 40.942 37.046 202.600 1.00 33.07 245 ILE C N 1
ATOM 8590 C CA . ILE C 1 225 ? 40.497 38.321 203.146 1.00 32.49 245 ILE C CA 1
ATOM 8591 C C . ILE C 1 225 ? 39.736 39.068 202.043 1.00 31.97 245 ILE C C 1
ATOM 8592 O O . ILE C 1 225 ? 40.249 39.267 200.944 1.00 31.98 245 ILE C O 1
ATOM 8597 N N . ALA C 1 226 ? 38.501 39.445 202.329 1.00 31.67 246 ALA C N 1
ATOM 8598 C CA . ALA C 1 226 ? 37.777 40.366 201.470 1.00 32.46 246 ALA C CA 1
ATOM 8599 C C . ALA C 1 226 ? 37.895 41.720 202.145 1.00 32.46 246 ALA C C 1
ATOM 8600 O O . ALA C 1 226 ? 37.505 41.864 203.294 1.00 33.09 246 ALA C O 1
ATOM 8602 N N . ALA C 1 227 ? 38.480 42.696 201.452 1.00 32.27 247 ALA C N 1
ATOM 8603 C CA . ALA C 1 227 ? 38.794 43.977 202.068 1.00 31.54 247 ALA C CA 1
ATOM 8604 C C . ALA C 1 227 ? 37.774 45.002 201.581 1.00 31.85 247 ALA C C 1
ATOM 8605 O O . ALA C 1 227 ? 37.720 45.320 200.402 1.00 31.06 247 ALA C O 1
ATOM 8607 N N . SER C 1 228 ? 36.963 45.519 202.494 1.00 31.96 248 SER C N 1
ATOM 8608 C CA . SER C 1 228 ? 35.926 46.464 202.094 1.00 32.34 248 SER C CA 1
ATOM 8609 C C . SER C 1 228 ? 36.512 47.768 201.562 1.00 32.61 248 SER C C 1
ATOM 8610 O O . SER C 1 228 ? 37.588 48.194 201.995 1.00 32.34 248 SER C O 1
ATOM 8613 N N . PHE C 1 229 ? 35.819 48.368 200.587 1.00 33.15 249 PHE C N 1
ATOM 8614 C CA . PHE C 1 229 ? 36.110 49.730 200.129 1.00 33.79 249 PHE C CA 1
ATOM 8615 C C . PHE C 1 229 ? 37.550 49.949 199.643 1.00 34.13 249 PHE C C 1
ATOM 8616 O O . PHE C 1 229 ? 38.213 50.910 200.056 1.00 34.72 249 PHE C O 1
ATOM 8624 N N . VAL C 1 230 ? 38.052 49.081 198.765 1.00 33.73 250 VAL C N 1
ATOM 8625 C CA . VAL C 1 230 ? 39.414 49.270 198.263 1.00 32.44 250 VAL C CA 1
ATOM 8626 C C . VAL C 1 230 ? 39.434 50.385 197.219 1.00 33.07 250 VAL C C 1
ATOM 8627 O O . VAL C 1 230 ? 38.662 50.360 196.252 1.00 32.93 250 VAL C O 1
ATOM 8631 N N . GLN C 1 231 ? 40.308 51.367 197.431 1.00 32.65 251 GLN C N 1
ATOM 8632 C CA . GLN C 1 231 ? 40.331 52.557 196.595 1.00 32.75 251 GLN C CA 1
ATOM 8633 C C . GLN C 1 231 ? 41.537 52.642 195.656 1.00 32.86 251 GLN C C 1
ATOM 8634 O O . GLN C 1 231 ? 41.510 53.412 194.689 1.00 32.68 251 GLN C O 1
ATOM 8640 N N . SER C 1 232 ? 42.584 51.862 195.941 1.00 33.03 252 SER C N 1
ATOM 8641 C CA . SER C 1 232 ? 43.806 51.847 195.119 1.00 33.41 252 SER C CA 1
ATOM 8642 C C . SER C 1 232 ? 44.608 50.559 195.325 1.00 33.97 252 SER C C 1
ATOM 8643 O O . SER C 1 232 ? 44.456 49.880 196.340 1.00 33.86 252 SER C O 1
ATOM 8646 N N . ALA C 1 233 ? 45.490 50.236 194.381 1.00 34.35 253 ALA C N 1
ATOM 8647 C CA . ALA C 1 233 ? 46.281 49.010 194.488 1.00 34.68 253 ALA C CA 1
ATOM 8648 C C . ALA C 1 233 ? 47.299 49.029 195.642 1.00 34.76 253 ALA C C 1
ATOM 8649 O O . ALA C 1 233 ? 47.730 47.975 196.090 1.00 35.04 253 ALA C O 1
ATOM 8651 N N . ASP C 1 234 ? 47.676 50.218 196.119 1.00 35.10 254 ASP C N 1
ATOM 8652 C CA . ASP C 1 234 ? 48.470 50.335 197.355 1.00 35.57 254 ASP C CA 1
ATOM 8653 C C . ASP C 1 234 ? 47.759 49.731 198.567 1.00 35.44 254 ASP C C 1
ATOM 8654 O O . ASP C 1 234 ? 48.412 49.305 199.528 1.00 35.64 254 ASP C O 1
ATOM 8659 N N . ASP C 1 235 ? 46.429 49.711 198.533 1.00 34.96 255 ASP C N 1
ATOM 8660 C CA . ASP C 1 235 ? 45.660 49.067 199.591 1.00 35.03 255 ASP C CA 1
ATOM 8661 C C . ASP C 1 235 ? 45.931 47.562 199.576 1.00 35.03 255 ASP C C 1
ATOM 8662 O O . ASP C 1 235 ? 46.121 46.955 200.631 1.00 35.71 255 ASP C O 1
ATOM 8667 N N . VAL C 1 236 ? 45.969 46.977 198.375 1.00 34.57 256 VAL C N 1
ATOM 8668 C CA . VAL C 1 236 ? 46.212 45.539 198.203 1.00 33.66 256 VAL C CA 1
ATOM 8669 C C . VAL C 1 236 ? 47.649 45.151 198.576 1.00 33.86 256 VAL C C 1
ATOM 8670 O O . VAL C 1 236 ? 47.855 44.156 199.264 1.00 32.91 256 VAL C O 1
ATOM 8674 N N . ARG C 1 237 ? 48.623 45.929 198.091 1.00 33.84 257 ARG C N 1
ATOM 8675 C CA . ARG C 1 237 ? 50.041 45.742 198.438 1.00 34.03 257 ARG C CA 1
ATOM 8676 C C . ARG C 1 237 ? 50.253 45.826 199.950 1.00 34.03 257 ARG C C 1
ATOM 8677 O O . ARG C 1 237 ? 51.092 45.112 200.523 1.00 34.35 257 ARG C O 1
ATOM 8685 N N . TYR C 1 238 ? 49.485 46.703 200.584 1.00 33.96 258 TYR C N 1
ATOM 8686 C CA . TYR C 1 238 ? 49.556 46.903 202.022 1.00 34.20 258 TYR C CA 1
ATOM 8687 C C . TYR C 1 238 ? 49.110 45.666 202.791 1.00 33.54 258 TYR C C 1
ATOM 8688 O O . TYR C 1 238 ? 49.806 45.229 203.711 1.00 32.77 258 TYR C O 1
ATOM 8697 N N . ILE C 1 239 ? 47.963 45.090 202.400 1.00 32.84 259 ILE C N 1
ATOM 8698 C CA . ILE C 1 239 ? 47.502 43.843 203.008 1.00 32.47 259 ILE C CA 1
ATOM 8699 C C . ILE C 1 239 ? 48.491 42.676 202.793 1.00 32.45 259 ILE C C 1
ATOM 8700 O O . ILE C 1 239 ? 48.756 41.910 203.728 1.00 31.95 259 ILE C O 1
ATOM 8705 N N . ARG C 1 240 ? 49.033 42.556 201.576 1.00 32.35 260 ARG C N 1
ATOM 8706 C CA A ARG C 1 240 ? 49.989 41.496 201.273 0.50 32.46 260 ARG C CA 1
ATOM 8707 C CA B ARG C 1 240 ? 50.007 41.515 201.240 0.50 32.35 260 ARG C CA 1
ATOM 8708 C C . ARG C 1 240 ? 51.245 41.560 202.147 1.00 32.48 260 ARG C C 1
ATOM 8709 O O . ARG C 1 240 ? 51.735 40.525 202.609 1.00 32.65 260 ARG C O 1
ATOM 8724 N N . GLY C 1 241 ? 51.757 42.762 202.389 1.00 32.64 261 GLY C N 1
ATOM 8725 C CA . GLY C 1 241 ? 52.925 42.926 203.251 1.00 33.17 261 GLY C CA 1
ATOM 8726 C C . GLY C 1 241 ? 52.572 42.680 204.704 1.00 33.94 261 GLY C C 1
ATOM 8727 O O . GLY C 1 241 ? 53.379 42.152 205.479 1.00 34.23 261 GLY C O 1
ATOM 8728 N N . LEU C 1 242 ? 51.356 43.079 205.070 1.00 34.54 262 LEU C N 1
ATOM 8729 C CA . LEU C 1 242 ? 50.791 42.822 206.393 1.00 34.66 262 LEU C CA 1
ATOM 8730 C C . LEU C 1 242 ? 50.719 41.327 206.660 1.00 34.85 262 LEU C C 1
ATOM 8731 O O . LEU C 1 242 ? 51.149 40.869 207.715 1.00 34.81 262 LEU C O 1
ATOM 8736 N N . LEU C 1 243 ? 50.184 40.583 205.690 1.00 34.92 263 LEU C N 1
ATOM 8737 C CA . LEU C 1 243 ? 49.986 39.139 205.803 1.00 35.23 263 LEU C CA 1
ATOM 8738 C C . LEU C 1 243 ? 51.314 38.391 206.032 1.00 36.01 263 LEU C C 1
ATOM 8739 O O . LEU C 1 243 ? 51.386 37.438 206.823 1.00 35.97 263 LEU C O 1
ATOM 8744 N N . GLY C 1 244 ? 52.355 38.819 205.324 1.00 36.22 264 GLY C N 1
ATOM 8745 C CA . GLY C 1 244 ? 53.702 38.312 205.541 1.00 36.24 264 GLY C CA 1
ATOM 8746 C C . GLY C 1 244 ? 53.841 36.850 205.197 1.00 36.24 264 GLY C C 1
ATOM 8747 O O . GLY C 1 244 ? 52.935 36.265 204.598 1.00 36.19 264 GLY C O 1
ATOM 8748 N N . PRO C 1 245 ? 54.988 36.250 205.557 1.00 36.34 265 PRO C N 1
ATOM 8749 C CA . PRO C 1 245 ? 55.204 34.812 205.352 1.00 36.55 265 PRO C CA 1
ATOM 8750 C C . PRO C 1 245 ? 54.221 33.934 206.136 1.00 36.60 265 PRO C C 1
ATOM 8751 O O . PRO C 1 245 ? 53.786 32.902 205.626 1.00 36.84 265 PRO C O 1
ATOM 8755 N N . ARG C 1 246 ? 53.878 34.337 207.359 1.00 36.68 266 ARG C N 1
ATOM 8756 C CA . ARG C 1 246 ? 52.950 33.552 208.175 1.00 36.92 266 ARG C CA 1
ATOM 8757 C C . ARG C 1 246 ? 51.547 33.535 207.564 1.00 36.83 266 ARG C C 1
ATOM 8758 O O . ARG C 1 246 ? 50.772 32.625 207.825 1.00 37.04 266 ARG C O 1
ATOM 8760 N N . GLY C 1 247 ? 51.239 34.531 206.738 1.00 37.05 267 GLY C N 1
ATOM 8761 C CA . GLY C 1 247 ? 49.960 34.576 206.042 1.00 37.33 267 GLY C CA 1
ATOM 8762 C C . GLY C 1 247 ? 50.078 34.318 204.558 1.00 37.72 267 GLY C C 1
ATOM 8763 O O . GLY C 1 247 ? 49.213 34.725 203.790 1.00 38.17 267 GLY C O 1
ATOM 8764 N N . ARG C 1 248 ? 51.124 33.606 204.149 1.00 38.33 268 ARG C N 1
ATOM 8765 C CA . ARG C 1 248 ? 51.389 33.370 202.713 1.00 39.13 268 ARG C CA 1
ATOM 8766 C C . ARG C 1 248 ? 50.282 32.590 201.998 1.00 37.95 268 ARG C C 1
ATOM 8767 O O . ARG C 1 248 ? 50.118 32.712 200.777 1.00 38.50 268 ARG C O 1
ATOM 8775 N N . HIS C 1 249 ? 49.521 31.823 202.775 1.00 36.88 269 HIS C N 1
ATOM 8776 C CA A HIS C 1 249 ? 48.478 30.953 202.216 0.50 36.02 269 HIS C CA 1
ATOM 8777 C CA B HIS C 1 249 ? 48.468 30.942 202.282 0.50 35.98 269 HIS C CA 1
ATOM 8778 C C . HIS C 1 249 ? 47.106 31.634 202.173 1.00 35.71 269 HIS C C 1
ATOM 8779 O O . HIS C 1 249 ? 46.079 30.975 201.983 1.00 35.57 269 HIS C O 1
ATOM 8792 N N . ILE C 1 250 ? 47.089 32.953 202.320 1.00 35.16 270 ILE C N 1
ATOM 8793 C CA . ILE C 1 250 ? 45.841 33.710 202.309 1.00 34.36 270 ILE C CA 1
ATOM 8794 C C . ILE C 1 250 ? 45.747 34.569 201.049 1.00 34.64 270 ILE C C 1
ATOM 8795 O O . ILE C 1 250 ? 46.718 35.222 200.639 1.00 34.77 270 ILE C O 1
ATOM 8800 N N . ARG C 1 251 ? 44.579 34.520 200.421 1.00 33.58 271 ARG C N 1
ATOM 8801 C CA . ARG C 1 251 ? 44.341 35.228 199.177 1.00 33.42 271 ARG C CA 1
ATOM 8802 C C . ARG C 1 251 ? 43.510 36.501 199.426 1.00 33.06 271 ARG C C 1
ATOM 8803 O O . ARG C 1 251 ? 42.637 36.518 200.295 1.00 32.37 271 ARG C O 1
ATOM 8811 N N . ILE C 1 252 ? 43.821 37.560 198.676 1.00 32.38 272 ILE C N 1
ATOM 8812 C CA . ILE C 1 252 ? 43.234 38.886 198.868 1.00 31.44 272 ILE C CA 1
ATOM 8813 C C . ILE C 1 252 ? 42.154 39.180 197.832 1.00 31.77 272 ILE C C 1
ATOM 8814 O O . ILE C 1 252 ? 42.404 39.083 196.629 1.00 31.36 272 ILE C O 1
ATOM 8819 N N . ILE C 1 253 ? 40.960 39.539 198.310 1.00 32.08 273 ILE C N 1
ATOM 8820 C CA . ILE C 1 253 ? 39.800 39.797 197.437 1.00 32.58 273 ILE C CA 1
ATOM 8821 C C . ILE C 1 253 ? 39.264 41.214 197.675 1.00 32.31 273 ILE C C 1
ATOM 8822 O O . ILE C 1 253 ? 38.365 41.405 198.491 1.00 33.36 273 ILE C O 1
ATOM 8827 N N . PRO C 1 254 ? 39.827 42.217 196.983 1.00 31.98 274 PRO C N 1
ATOM 8828 C CA . PRO C 1 254 ? 39.357 43.586 197.162 1.00 31.66 274 PRO C CA 1
ATOM 8829 C C . PRO C 1 254 ? 37.879 43.740 196.794 1.00 32.05 274 PRO C C 1
ATOM 8830 O O . PRO C 1 254 ? 37.412 43.134 195.819 1.00 31.16 274 PRO C O 1
ATOM 8834 N N . LYS C 1 255 ? 37.166 44.529 197.594 1.00 31.79 275 LYS C N 1
ATOM 8835 C CA . LYS C 1 255 ? 35.779 44.871 197.331 1.00 32.49 275 LYS C CA 1
ATOM 8836 C C . LYS C 1 255 ? 35.727 46.234 196.622 1.00 32.33 275 LYS C C 1
ATOM 8837 O O . LYS C 1 255 ? 36.290 47.230 197.104 1.00 31.56 275 LYS C O 1
ATOM 8843 N N . ILE C 1 256 ? 35.085 46.259 195.457 1.00 32.02 276 ILE C N 1
ATOM 8844 C CA . ILE C 1 256 ? 35.003 47.485 194.673 1.00 31.68 276 ILE C CA 1
ATOM 8845 C C . ILE C 1 256 ? 33.658 48.083 195.010 1.00 32.06 276 ILE C C 1
ATOM 8846 O O . ILE C 1 256 ? 32.623 47.462 194.732 1.00 32.18 276 ILE C O 1
ATOM 8851 N N . GLU C 1 257 ? 33.692 49.269 195.628 1.00 32.16 277 GLU C N 1
ATOM 8852 C CA . GLU C 1 257 ? 32.507 49.915 196.201 1.00 33.03 277 GLU C CA 1
ATOM 8853 C C . GLU C 1 257 ? 32.313 51.387 195.827 1.00 33.37 277 GLU C C 1
ATOM 8854 O O . GLU C 1 257 ? 31.235 51.938 196.077 1.00 34.58 277 GLU C O 1
ATOM 8860 N N . ASN C 1 258 ? 33.333 52.038 195.260 1.00 33.01 278 ASN C N 1
ATOM 8861 C CA . ASN C 1 258 ? 33.166 53.423 194.801 1.00 32.59 278 ASN C CA 1
ATOM 8862 C C . ASN C 1 258 ? 33.910 53.733 193.490 1.00 32.36 278 ASN C C 1
ATOM 8863 O O . ASN C 1 258 ? 34.424 52.822 192.822 1.00 31.85 278 ASN C O 1
ATOM 8868 N N . VAL C 1 259 ? 33.920 55.015 193.118 1.00 32.36 279 VAL C N 1
ATOM 8869 C CA . VAL C 1 259 ? 34.576 55.499 191.906 1.00 32.19 279 VAL C CA 1
ATOM 8870 C C . VAL C 1 259 ? 36.102 55.269 191.895 1.00 32.69 279 VAL C C 1
ATOM 8871 O O . VAL C 1 259 ? 36.653 54.920 190.854 1.00 32.74 279 VAL C O 1
ATOM 8875 N N . GLU C 1 260 ? 36.775 55.460 193.035 1.00 33.19 280 GLU C N 1
ATOM 8876 C CA . GLU C 1 260 ? 38.227 55.231 193.122 1.00 34.00 280 GLU C CA 1
ATOM 8877 C C . GLU C 1 260 ? 38.591 53.787 192.812 1.00 34.44 280 GLU C C 1
ATOM 8878 O O . GLU C 1 260 ? 39.590 53.528 192.130 1.00 34.40 280 GLU C O 1
ATOM 8884 N N . GLY C 1 261 ? 37.794 52.862 193.344 1.00 34.96 281 GLY C N 1
ATOM 8885 C CA . GLY C 1 261 ? 37.941 51.437 193.065 1.00 35.87 281 GLY C CA 1
ATOM 8886 C C . GLY C 1 261 ? 37.784 51.181 191.581 1.00 36.65 281 GLY C C 1
ATOM 8887 O O . GLY C 1 261 ? 38.621 50.529 190.975 1.00 36.83 281 GLY C O 1
ATOM 8888 N N . LEU C 1 262 ? 36.720 51.729 190.996 1.00 37.29 282 LEU C N 1
ATOM 8889 C CA . LEU C 1 262 ? 36.478 51.636 189.565 1.00 37.57 282 LEU C CA 1
ATOM 8890 C C . LEU C 1 262 ? 37.604 52.237 188.717 1.00 37.73 282 LEU C C 1
ATOM 8891 O O . LEU C 1 262 ? 38.121 51.585 187.810 1.00 38.12 282 LEU C O 1
ATOM 8896 N N . VAL C 1 263 ? 38.003 53.466 189.033 1.00 37.52 283 VAL C N 1
ATOM 8897 C CA . VAL C 1 263 ? 39.057 54.157 188.282 1.00 37.15 283 VAL C CA 1
ATOM 8898 C C . VAL C 1 263 ? 40.415 53.448 188.403 1.00 36.67 283 VAL C C 1
ATOM 8899 O O . VAL C 1 263 ? 41.212 53.423 187.448 1.00 36.39 283 VAL C O 1
ATOM 8903 N N . ASN C 1 264 ? 40.682 52.860 189.561 1.00 35.80 284 ASN C N 1
ATOM 8904 C CA . ASN C 1 264 ? 41.919 52.121 189.711 1.00 35.50 284 ASN C CA 1
ATOM 8905 C C . ASN C 1 264 ? 41.769 50.613 189.511 1.00 35.19 284 ASN C C 1
ATOM 8906 O O . ASN C 1 264 ? 42.688 49.865 189.864 1.00 34.99 284 ASN C O 1
ATOM 8911 N N . PHE C 1 265 ? 40.648 50.173 188.917 1.00 34.41 285 PHE C N 1
ATOM 8912 C CA . PHE C 1 265 ? 40.335 48.737 188.846 1.00 34.42 285 PHE C CA 1
ATOM 8913 C C . PHE C 1 265 ? 41.429 47.831 188.287 1.00 34.76 285 PHE C C 1
ATOM 8914 O O . PHE C 1 265 ? 41.670 46.762 188.838 1.00 34.56 285 PHE C O 1
ATOM 8922 N N . ASP C 1 266 ? 42.067 48.233 187.185 1.00 35.03 286 ASP C N 1
ATOM 8923 C CA . ASP C 1 266 ? 43.037 47.366 186.514 1.00 35.48 286 ASP C CA 1
ATOM 8924 C C . ASP C 1 266 ? 44.266 47.083 187.381 1.00 35.78 286 ASP C C 1
ATOM 8925 O O . ASP C 1 266 ? 44.723 45.944 187.461 1.00 35.90 286 ASP C O 1
ATOM 8930 N N . GLU C 1 267 ? 44.779 48.117 188.042 1.00 35.76 287 GLU C N 1
ATOM 8931 C CA . GLU C 1 267 ? 45.910 47.968 188.949 1.00 36.48 287 GLU C CA 1
ATOM 8932 C C . GLU C 1 267 ? 45.494 47.195 190.218 1.00 35.70 287 GLU C C 1
ATOM 8933 O O . GLU C 1 267 ? 46.267 46.374 190.733 1.00 36.36 287 GLU C O 1
ATOM 8939 N N . ILE C 1 268 ? 44.277 47.436 190.706 1.00 34.80 288 ILE C N 1
ATOM 8940 C CA . ILE C 1 268 ? 43.720 46.645 191.815 1.00 34.24 288 ILE C CA 1
ATOM 8941 C C . ILE C 1 268 ? 43.633 45.152 191.434 1.00 34.20 288 ILE C C 1
ATOM 8942 O O . ILE C 1 268 ? 44.135 44.293 192.149 1.00 33.96 288 ILE C O 1
ATOM 8947 N N . LEU C 1 269 ? 43.025 44.856 190.292 1.00 33.94 289 LEU C N 1
ATOM 8948 C CA . LEU C 1 269 ? 42.914 43.484 189.829 1.00 34.48 289 LEU C CA 1
ATOM 8949 C C . LEU C 1 269 ? 44.278 42.805 189.690 1.00 35.33 289 LEU C C 1
ATOM 8950 O O . LEU C 1 269 ? 44.427 41.645 190.072 1.00 35.89 289 LEU C O 1
ATOM 8955 N N . ALA C 1 270 ? 45.257 43.519 189.130 1.00 35.54 290 ALA C N 1
ATOM 8956 C CA . ALA C 1 270 ? 46.597 42.963 188.926 1.00 35.37 290 ALA C CA 1
ATOM 8957 C C . ALA C 1 270 ? 47.249 42.580 190.241 1.00 35.35 290 ALA C C 1
ATOM 8958 O O . ALA C 1 270 ? 47.966 41.588 190.298 1.00 35.84 290 ALA C O 1
ATOM 8960 N N . GLU C 1 271 ? 47.009 43.359 191.294 1.00 35.31 291 GLU C N 1
ATOM 8961 C CA . GLU C 1 271 ? 47.615 43.064 192.599 1.00 35.33 291 GLU C CA 1
ATOM 8962 C C . GLU C 1 271 ? 46.867 42.004 193.398 1.00 35.24 291 GLU C C 1
ATOM 8963 O O . GLU C 1 271 ? 47.411 41.422 194.338 1.00 35.54 291 GLU C O 1
ATOM 8969 N N . ALA C 1 272 ? 45.619 41.763 193.027 1.00 35.35 292 ALA C N 1
ATOM 8970 C CA . ALA C 1 272 ? 44.708 40.953 193.822 1.00 35.43 292 ALA C CA 1
ATOM 8971 C C . ALA C 1 272 ? 44.673 39.506 193.368 1.00 35.43 292 ALA C C 1
ATOM 8972 O O . ALA C 1 272 ? 45.155 39.169 192.277 1.00 35.51 292 ALA C O 1
ATOM 8974 N N . ASP C 1 273 ? 44.076 38.661 194.208 1.00 34.52 293 ASP C N 1
ATOM 8975 C CA . ASP C 1 273 ? 43.861 37.266 193.879 1.00 34.04 293 ASP C CA 1
ATOM 8976 C C . ASP C 1 273 ? 42.452 37.044 193.291 1.00 33.92 293 ASP C C 1
ATOM 8977 O O . ASP C 1 273 ? 42.127 35.966 192.800 1.00 33.87 293 ASP C O 1
ATOM 8982 N N . GLY C 1 274 ? 41.640 38.096 193.306 1.00 33.90 294 GLY C N 1
ATOM 8983 C CA . GLY C 1 274 ? 40.261 38.035 192.813 1.00 33.91 294 GLY C CA 1
ATOM 8984 C C . GLY C 1 274 ? 39.516 39.266 193.283 1.00 33.77 294 GLY C C 1
ATOM 8985 O O . GLY C 1 274 ? 40.063 40.067 194.042 1.00 33.73 294 GLY C O 1
ATOM 8986 N N . ILE C 1 275 ? 38.274 39.413 192.835 1.00 33.58 295 ILE C N 1
ATOM 8987 C CA . ILE C 1 275 ? 37.495 40.633 193.060 1.00 33.53 295 ILE C CA 1
ATOM 8988 C C . ILE C 1 275 ? 36.115 40.305 193.642 1.00 33.30 295 ILE C C 1
ATOM 8989 O O . ILE C 1 275 ? 35.515 39.276 193.300 1.00 33.13 295 ILE C O 1
ATOM 8994 N N . MET C 1 276 ? 35.627 41.173 194.528 1.00 33.02 296 MET C N 1
ATOM 8995 C CA . MET C 1 276 ? 34.231 41.138 194.938 1.00 33.27 296 MET C CA 1
ATOM 8996 C C . MET C 1 276 ? 33.552 42.435 194.475 1.00 34.11 296 MET C C 1
ATOM 8997 O O . MET C 1 276 ? 34.011 43.538 194.794 1.00 34.82 296 MET C O 1
ATOM 9002 N N . ILE C 1 277 ? 32.503 42.294 193.666 1.00 34.38 297 ILE C N 1
ATOM 9003 C CA . ILE C 1 277 ? 31.736 43.420 193.160 1.00 35.00 297 ILE C CA 1
ATOM 9004 C C . ILE C 1 277 ? 30.555 43.694 194.109 1.00 35.94 297 ILE C C 1
ATOM 9005 O O . ILE C 1 277 ? 29.640 42.875 194.223 1.00 36.81 297 ILE C O 1
ATOM 9010 N N . ALA C 1 278 ? 30.595 44.829 194.808 1.00 36.26 298 ALA C N 1
ATOM 9011 C CA . ALA C 1 278 ? 29.529 45.224 195.726 1.00 35.72 298 ALA C CA 1
ATOM 9012 C C . ALA C 1 278 ? 28.592 46.188 195.013 1.00 35.46 298 ALA C C 1
ATOM 9013 O O . ALA C 1 278 ? 28.761 47.415 195.112 1.00 35.34 298 ALA C O 1
ATOM 9015 N N . ARG C 1 279 ? 27.603 45.626 194.309 1.00 34.78 299 ARG C N 1
ATOM 9016 C CA . ARG C 1 279 ? 26.658 46.408 193.501 1.00 34.41 299 ARG C CA 1
ATOM 9017 C C . ARG C 1 279 ? 25.897 47.460 194.281 1.00 34.19 299 ARG C C 1
ATOM 9018 O O . ARG C 1 279 ? 25.795 48.582 193.825 1.00 34.39 299 ARG C O 1
ATOM 9026 N N . GLY C 1 280 ? 25.346 47.093 195.436 1.00 34.43 300 GLY C N 1
ATOM 9027 C CA . GLY C 1 280 ? 24.543 48.005 196.240 1.00 34.58 300 GLY C CA 1
ATOM 9028 C C . GLY C 1 280 ? 25.297 49.251 196.694 1.00 35.16 300 GLY C C 1
ATOM 9029 O O . GLY C 1 280 ? 24.753 50.349 196.673 1.00 35.26 300 GLY C O 1
ATOM 9030 N N . ASP C 1 281 ? 26.548 49.077 197.115 1.00 35.14 301 ASP C N 1
ATOM 9031 C CA . ASP C 1 281 ? 27.403 50.213 197.475 1.00 35.27 301 ASP C CA 1
ATOM 9032 C C . ASP C 1 281 ? 27.776 51.046 196.242 1.00 35.32 301 ASP C C 1
ATOM 9033 O O . ASP C 1 281 ? 27.748 52.285 196.295 1.00 35.31 301 ASP C O 1
ATOM 9038 N N . LEU C 1 282 ? 28.068 50.374 195.124 1.00 34.68 302 LEU C N 1
ATOM 9039 C CA . LEU C 1 282 ? 28.405 51.068 193.875 1.00 34.46 302 LEU C CA 1
ATOM 9040 C C . LEU C 1 282 ? 27.240 51.958 193.421 1.00 34.44 302 LEU C C 1
ATOM 9041 O O . LEU C 1 282 ? 27.454 53.035 192.864 1.00 33.93 302 LEU C O 1
ATOM 9046 N N . GLY C 1 283 ? 26.014 51.496 193.682 1.00 34.59 303 GLY C N 1
ATOM 9047 C CA . GLY C 1 283 ? 24.796 52.241 193.368 1.00 34.78 303 GLY C CA 1
ATOM 9048 C C . GLY C 1 283 ? 24.568 53.450 194.256 1.00 35.42 303 GLY C C 1
ATOM 9049 O O . GLY C 1 283 ? 23.673 54.263 193.975 1.00 35.11 303 GLY C O 1
ATOM 9050 N N . MET C 1 284 ? 25.371 53.570 195.322 1.00 35.88 304 MET C N 1
ATOM 9051 C CA . MET C 1 284 ? 25.391 54.769 196.186 1.00 36.67 304 MET C CA 1
ATOM 9052 C C . MET C 1 284 ? 26.436 55.784 195.733 1.00 35.99 304 MET C C 1
ATOM 9053 O O . MET C 1 284 ? 26.543 56.868 196.319 1.00 36.31 304 MET C O 1
ATOM 9058 N N . GLU C 1 285 ? 27.220 55.429 194.714 1.00 35.42 305 GLU C N 1
ATOM 9059 C CA . GLU C 1 285 ? 28.421 56.196 194.356 1.00 34.48 305 GLU C CA 1
ATOM 9060 C C . GLU C 1 285 ? 28.442 56.620 192.891 1.00 34.70 305 GLU C C 1
ATOM 9061 O O . GLU C 1 285 ? 29.212 57.509 192.515 1.00 34.11 305 GLU C O 1
ATOM 9067 N N . ILE C 1 286 ? 27.638 55.946 192.060 1.00 34.90 306 ILE C N 1
ATOM 9068 C CA . ILE C 1 286 ? 27.504 56.281 190.647 1.00 34.81 306 ILE C CA 1
ATOM 9069 C C . ILE C 1 286 ? 26.022 56.232 190.244 1.00 35.23 306 ILE C C 1
ATOM 9070 O O . ILE C 1 286 ? 25.214 55.628 190.944 1.00 35.04 306 ILE C O 1
ATOM 9075 N N . PRO C 1 287 ? 25.638 56.906 189.142 1.00 35.70 307 PRO C N 1
ATOM 9076 C CA . PRO C 1 287 ? 24.265 56.662 188.659 1.00 36.45 307 PRO C CA 1
ATOM 9077 C C . PRO C 1 287 ? 23.910 55.153 188.607 1.00 37.04 307 PRO C C 1
ATOM 9078 O O . PRO C 1 287 ? 24.712 54.344 188.144 1.00 37.33 307 PRO C O 1
ATOM 9082 N N . PRO C 1 288 ? 22.727 54.775 189.114 1.00 37.48 308 PRO C N 1
ATOM 9083 C CA . PRO C 1 288 ? 22.296 53.364 189.158 1.00 37.77 308 PRO C CA 1
ATOM 9084 C C . PRO C 1 288 ? 22.339 52.684 187.795 1.00 37.79 308 PRO C C 1
ATOM 9085 O O . PRO C 1 288 ? 22.643 51.493 187.721 1.00 37.67 308 PRO C O 1
ATOM 9089 N N . GLU C 1 289 ? 22.060 53.456 186.742 1.00 37.65 309 GLU C N 1
ATOM 9090 C CA . GLU C 1 289 ? 22.009 52.961 185.369 1.00 38.08 309 GLU C CA 1
ATOM 9091 C C . GLU C 1 289 ? 23.384 52.651 184.772 1.00 38.40 309 GLU C C 1
ATOM 9092 O O . GLU C 1 289 ? 23.482 52.312 183.590 1.00 38.99 309 GLU C O 1
ATOM 9098 N N . LYS C 1 290 ? 24.431 52.795 185.574 1.00 38.12 310 LYS C N 1
ATOM 9099 C CA . LYS C 1 290 ? 25.791 52.512 185.134 1.00 37.95 310 LYS C CA 1
ATOM 9100 C C . LYS C 1 290 ? 26.422 51.353 185.907 1.00 37.74 310 LYS C C 1
ATOM 9101 O O . LYS C 1 290 ? 27.385 50.748 185.442 1.00 37.73 310 LYS C O 1
ATOM 9107 N N . VAL C 1 291 ? 25.873 51.035 187.074 1.00 37.13 311 VAL C N 1
ATOM 9108 C CA . VAL C 1 291 ? 26.386 49.920 187.871 1.00 37.06 311 VAL C CA 1
ATOM 9109 C C . VAL C 1 291 ? 26.378 48.617 187.081 1.00 36.86 311 VAL C C 1
ATOM 9110 O O . VAL C 1 291 ? 27.299 47.802 187.205 1.00 36.93 311 VAL C O 1
ATOM 9114 N N . PHE C 1 292 ? 25.350 48.415 186.271 1.00 36.68 312 PHE C N 1
ATOM 9115 C CA . PHE C 1 292 ? 25.252 47.153 185.559 1.00 36.56 312 PHE C CA 1
ATOM 9116 C C . PHE C 1 292 ? 26.378 47.049 184.508 1.00 36.11 312 PHE C C 1
ATOM 9117 O O . PHE C 1 292 ? 26.940 45.967 184.307 1.00 35.46 312 PHE C O 1
ATOM 9125 N N . LEU C 1 293 ? 26.705 48.177 183.867 1.00 35.35 313 LEU C N 1
ATOM 9126 C CA . LEU C 1 293 ? 27.857 48.272 182.953 1.00 35.20 313 LEU C CA 1
ATOM 9127 C C . LEU C 1 293 ? 29.185 47.947 183.660 1.00 34.93 313 LEU C C 1
ATOM 9128 O O . LEU C 1 293 ? 29.960 47.099 183.195 1.00 34.75 313 LEU C O 1
ATOM 9133 N N . ALA C 1 294 ? 29.431 48.618 184.788 1.00 34.40 314 ALA C N 1
ATOM 9134 C CA . ALA C 1 294 ? 30.592 48.347 185.639 1.00 34.00 314 ALA C CA 1
ATOM 9135 C C . ALA C 1 294 ? 30.705 46.870 186.033 1.00 34.18 314 ALA C C 1
ATOM 9136 O O . ALA C 1 294 ? 31.788 46.288 185.930 1.00 34.15 314 ALA C O 1
ATOM 9138 N N . GLN C 1 295 ? 29.601 46.259 186.470 1.00 34.55 315 GLN C N 1
ATOM 9139 C CA . GLN C 1 295 ? 29.627 44.834 186.853 1.00 35.06 315 GLN C CA 1
ATOM 9140 C C . GLN C 1 295 ? 30.132 43.986 185.682 1.00 35.86 315 GLN C C 1
ATOM 9141 O O . GLN C 1 295 ? 31.077 43.199 185.839 1.00 35.94 315 GLN C O 1
ATOM 9147 N N . LYS C 1 296 ? 29.493 44.166 184.522 1.00 36.03 316 LYS C N 1
ATOM 9148 C CA . LYS C 1 296 ? 29.808 43.440 183.300 1.00 37.09 316 LYS C CA 1
ATOM 9149 C C . LYS C 1 296 ? 31.263 43.555 182.922 1.00 37.12 316 LYS C C 1
ATOM 9150 O O . LYS C 1 296 ? 31.903 42.551 182.594 1.00 37.31 316 LYS C O 1
ATOM 9156 N N . MET C 1 297 ? 31.753 44.794 182.943 1.00 37.04 317 MET C N 1
ATOM 9157 C CA . MET C 1 297 ? 33.135 45.127 182.631 1.00 37.27 317 MET C CA 1
ATOM 9158 C C . MET C 1 297 ? 34.109 44.471 183.596 1.00 36.60 317 MET C C 1
ATOM 9159 O O . MET C 1 297 ? 35.124 43.942 183.167 1.00 36.56 317 MET C O 1
ATOM 9164 N N . MET C 1 298 ? 33.798 44.504 184.886 1.00 36.46 318 MET C N 1
ATOM 9165 C CA . MET C 1 298 ? 34.698 43.969 185.908 1.00 36.02 318 MET C CA 1
ATOM 9166 C C . MET C 1 298 ? 34.749 42.445 185.901 1.00 35.96 318 MET C C 1
ATOM 9167 O O . MET C 1 298 ? 35.780 41.849 186.236 1.00 35.54 318 MET C O 1
ATOM 9172 N N . ILE C 1 299 ? 33.627 41.821 185.549 1.00 35.88 319 ILE C N 1
ATOM 9173 C CA . ILE C 1 299 ? 33.551 40.365 185.462 1.00 35.91 319 ILE C CA 1
ATOM 9174 C C . ILE C 1 299 ? 34.361 39.925 184.238 1.00 35.91 319 ILE C C 1
ATOM 9175 O O . ILE C 1 299 ? 35.172 39.004 184.323 1.00 36.35 319 ILE C O 1
ATOM 9180 N N . ALA C 1 300 ? 34.176 40.620 183.125 1.00 35.22 320 ALA C N 1
ATOM 9181 C CA . ALA C 1 300 ? 34.891 40.302 181.893 1.00 35.11 320 ALA C CA 1
ATOM 9182 C C . ALA C 1 300 ? 36.409 40.360 182.098 1.00 35.17 320 ALA C C 1
ATOM 9183 O O . ALA C 1 300 ? 37.127 39.451 181.695 1.00 35.40 320 ALA C O 1
ATOM 9185 N N . LYS C 1 301 ? 36.876 41.423 182.748 1.00 35.00 321 LYS C N 1
ATOM 9186 C CA . LYS C 1 301 ? 38.296 41.645 183.034 1.00 35.25 321 LYS C CA 1
ATOM 9187 C C . LYS C 1 301 ? 38.894 40.584 183.963 1.00 35.05 321 LYS C C 1
ATOM 9188 O O . LYS C 1 301 ? 40.024 40.130 183.751 1.00 34.95 321 LYS C O 1
ATOM 9194 N N . CYS C 1 302 ? 38.137 40.210 184.993 1.00 34.85 322 CYS C N 1
ATOM 9195 C CA . CYS C 1 302 ? 38.488 39.074 185.843 1.00 35.24 322 CYS C CA 1
ATOM 9196 C C . CYS C 1 302 ? 38.580 37.773 185.056 1.00 35.50 322 CYS C C 1
ATOM 9197 O O . CYS C 1 302 ? 39.541 37.025 185.216 1.00 35.51 322 CYS C O 1
ATOM 9200 N N . ASN C 1 303 ? 37.577 37.509 184.218 1.00 35.78 323 ASN C N 1
ATOM 9201 C CA . ASN C 1 303 ? 37.567 36.323 183.377 1.00 36.16 323 ASN C CA 1
ATOM 9202 C C . ASN C 1 303 ? 38.835 36.237 182.523 1.00 36.39 323 ASN C C 1
ATOM 9203 O O . ASN C 1 303 ? 39.506 35.211 182.512 1.00 37.17 323 ASN C O 1
ATOM 9208 N N . VAL C 1 304 ? 39.157 37.322 181.825 1.00 36.22 324 VAL C N 1
ATOM 9209 C CA . VAL C 1 304 ? 40.225 37.331 180.821 1.00 36.64 324 VAL C CA 1
ATOM 9210 C C . VAL C 1 304 ? 41.594 37.016 181.424 1.00 36.72 324 VAL C C 1
ATOM 9211 O O . VAL C 1 304 ? 42.509 36.545 180.725 1.00 36.92 324 VAL C O 1
ATOM 9215 N N . VAL C 1 305 ? 41.713 37.255 182.725 1.00 36.08 325 VAL C N 1
ATOM 9216 C CA . VAL C 1 305 ? 42.973 37.134 183.421 1.00 35.92 325 VAL C CA 1
ATOM 9217 C C . VAL C 1 305 ? 42.965 35.906 184.346 1.00 35.81 325 VAL C C 1
ATOM 9218 O O . VAL C 1 305 ? 43.989 35.555 184.950 1.00 36.12 325 VAL C O 1
ATOM 9222 N N . GLY C 1 306 ? 41.805 35.249 184.428 1.00 35.24 326 GLY C N 1
ATOM 9223 C CA . GLY C 1 306 ? 41.640 33.986 185.140 1.00 34.82 326 GLY C CA 1
ATOM 9224 C C . GLY C 1 306 ? 41.564 34.074 186.650 1.00 35.01 326 GLY C C 1
ATOM 9225 O O . GLY C 1 306 ? 41.936 33.131 187.346 1.00 35.74 326 GLY C O 1
ATOM 9226 N N . LYS C 1 307 ? 41.085 35.200 187.173 1.00 34.61 327 LYS C N 1
ATOM 9227 C CA . LYS C 1 307 ? 40.999 35.396 188.621 1.00 34.03 327 LYS C CA 1
ATOM 9228 C C . LYS C 1 307 ? 39.526 35.403 189.054 1.00 34.42 327 LYS C C 1
ATOM 9229 O O . LYS C 1 307 ? 38.674 36.002 188.361 1.00 35.26 327 LYS C O 1
ATOM 9235 N N . PRO C 1 308 ? 39.202 34.736 190.181 1.00 33.89 328 PRO C N 1
ATOM 9236 C CA . PRO C 1 308 ? 37.789 34.590 190.552 1.00 33.53 328 PRO C CA 1
ATOM 9237 C C . PRO C 1 308 ? 37.102 35.916 190.846 1.00 33.84 328 PRO C C 1
ATOM 9238 O O . PRO C 1 308 ? 37.694 36.791 191.464 1.00 33.84 328 PRO C O 1
ATOM 9242 N N . VAL C 1 309 ? 35.856 36.056 190.404 1.00 33.88 329 VAL C N 1
ATOM 9243 C CA . VAL C 1 309 ? 35.057 37.250 190.702 1.00 33.38 329 VAL C CA 1
ATOM 9244 C C . VAL C 1 309 ? 33.809 36.831 191.489 1.00 33.09 329 VAL C C 1
ATOM 9245 O O . VAL C 1 309 ? 33.151 35.836 191.137 1.00 33.48 329 VAL C O 1
ATOM 9249 N N . ILE C 1 310 ? 33.527 37.549 192.576 1.00 32.01 330 ILE C N 1
ATOM 9250 C CA . ILE C 1 310 ? 32.288 37.355 193.351 1.00 31.47 330 ILE C CA 1
ATOM 9251 C C . ILE C 1 310 ? 31.298 38.513 193.128 1.00 31.73 330 ILE C C 1
ATOM 9252 O O . ILE C 1 310 ? 31.656 39.670 193.235 1.00 31.02 330 ILE C O 1
ATOM 9257 N N . THR C 1 311 ? 30.060 38.165 192.812 1.00 32.14 331 THR C N 1
ATOM 9258 C CA . THR C 1 311 ? 28.970 39.118 192.704 1.00 33.35 331 THR C CA 1
ATOM 9259 C C . THR C 1 311 ? 28.172 39.146 194.022 1.00 33.73 331 THR C C 1
ATOM 9260 O O . THR C 1 311 ? 27.586 38.138 194.444 1.00 33.36 331 THR C O 1
ATOM 9264 N N . ALA C 1 312 ? 28.154 40.317 194.651 1.00 34.05 332 ALA C N 1
ATOM 9265 C CA . ALA C 1 312 ? 27.650 40.453 195.999 1.00 34.84 332 ALA C CA 1
ATOM 9266 C C . ALA C 1 312 ? 26.597 41.555 196.113 1.00 35.60 332 ALA C C 1
ATOM 9267 O O . ALA C 1 312 ? 26.536 42.467 195.276 1.00 36.15 332 ALA C O 1
ATOM 9269 N N . THR C 1 313 ? 25.772 41.435 197.158 1.00 35.74 333 THR C N 1
ATOM 9270 C CA . THR C 1 313 ? 24.770 42.415 197.577 1.00 35.33 333 THR C CA 1
ATOM 9271 C C . THR C 1 313 ? 23.577 42.439 196.651 1.00 36.00 333 THR C C 1
ATOM 9272 O O . THR C 1 313 ? 23.686 42.149 195.453 1.00 36.19 333 THR C O 1
ATOM 9276 N N . GLN C 1 314 ? 22.434 42.781 197.235 1.00 35.49 334 GLN C N 1
ATOM 9277 C CA . GLN C 1 314 ? 21.187 42.887 196.522 1.00 35.73 334 GLN C CA 1
ATOM 9278 C C . GLN C 1 314 ? 20.956 41.718 195.559 1.00 35.29 334 GLN C C 1
ATOM 9279 O O . GLN C 1 314 ? 20.613 41.933 194.391 1.00 34.44 334 GLN C O 1
ATOM 9285 N N . MET C 1 315 ? 21.145 40.500 196.068 1.00 34.96 335 MET C N 1
ATOM 9286 C CA . MET C 1 315 ? 21.009 39.276 195.280 1.00 35.49 335 MET C CA 1
ATOM 9287 C C . MET C 1 315 ? 19.619 38.654 195.384 1.00 35.44 335 MET C C 1
ATOM 9288 O O . MET C 1 315 ? 18.821 38.728 194.445 1.00 35.14 335 MET C O 1
ATOM 9293 N N . LEU C 1 316 ? 19.326 38.073 196.542 1.00 35.58 336 LEU C N 1
ATOM 9294 C CA . LEU C 1 316 ? 18.036 37.453 196.820 1.00 35.65 336 LEU C CA 1
ATOM 9295 C C . LEU C 1 316 ? 17.430 38.037 198.102 1.00 35.88 336 LEU C C 1
ATOM 9296 O O . LEU C 1 316 ? 17.001 37.298 198.990 1.00 35.69 336 LEU C O 1
ATOM 9301 N N . GLU C 1 317 ? 17.366 39.361 198.186 1.00 36.28 337 GLU C N 1
ATOM 9302 C CA . GLU C 1 317 ? 17.130 40.013 199.469 1.00 36.67 337 GLU C CA 1
ATOM 9303 C C . GLU C 1 317 ? 15.740 39.817 200.063 1.00 36.36 337 GLU C C 1
ATOM 9304 O O . GLU C 1 317 ? 15.594 39.800 201.292 1.00 36.09 337 GLU C O 1
ATOM 9310 N N . SER C 1 318 ? 14.742 39.591 199.208 1.00 35.61 338 SER C N 1
ATOM 9311 C CA . SER C 1 318 ? 13.374 39.364 199.670 1.00 35.01 338 SER C CA 1
ATOM 9312 C C . SER C 1 318 ? 13.227 38.036 200.415 1.00 35.15 338 SER C C 1
ATOM 9313 O O . SER C 1 318 ? 12.260 37.833 201.147 1.00 34.60 338 SER C O 1
ATOM 9316 N N . MET C 1 319 ? 14.184 37.134 200.215 1.00 35.20 339 MET C N 1
ATOM 9317 C CA . MET C 1 319 ? 14.157 35.818 200.867 1.00 35.60 339 MET C CA 1
ATOM 9318 C C . MET C 1 319 ? 14.588 35.837 202.340 1.00 35.42 339 MET C C 1
ATOM 9319 O O . MET C 1 319 ? 14.511 34.819 203.036 1.00 35.25 339 MET C O 1
ATOM 9324 N N . ILE C 1 320 ? 15.066 36.990 202.803 1.00 35.37 340 ILE C N 1
ATOM 9325 C CA . ILE C 1 320 ? 15.242 37.217 204.226 1.00 35.44 340 ILE C CA 1
ATOM 9326 C C . ILE C 1 320 ? 13.914 36.944 204.949 1.00 35.60 340 ILE C C 1
ATOM 9327 O O . ILE C 1 320 ? 13.907 36.480 206.089 1.00 35.58 340 ILE C O 1
ATOM 9332 N N . LYS C 1 321 ? 12.804 37.192 204.246 1.00 35.99 341 LYS C N 1
ATOM 9333 C CA . LYS C 1 321 ? 11.449 37.060 204.786 1.00 36.45 341 LYS C CA 1
ATOM 9334 C C . LYS C 1 321 ? 10.515 36.132 203.994 1.00 36.33 341 LYS C C 1
ATOM 9335 O O . LYS C 1 321 ? 9.458 35.753 204.483 1.00 36.68 341 LYS C O 1
ATOM 9341 N N . ASN C 1 322 ? 10.897 35.768 202.776 1.00 36.31 342 ASN C N 1
ATOM 9342 C CA . ASN C 1 322 ? 10.035 34.975 201.896 1.00 36.18 342 ASN C CA 1
ATOM 9343 C C . ASN C 1 322 ? 10.715 33.692 201.417 1.00 35.84 342 ASN C C 1
ATOM 9344 O O . ASN C 1 322 ? 11.921 33.688 201.195 1.00 35.67 342 ASN C O 1
ATOM 9349 N N . PRO C 1 323 ? 9.953 32.581 201.304 1.00 35.72 343 PRO C N 1
ATOM 9350 C CA . PRO C 1 323 ? 10.535 31.294 200.862 1.00 35.48 343 PRO C CA 1
ATOM 9351 C C . PRO C 1 323 ? 10.818 31.213 199.355 1.00 35.05 343 PRO C C 1
ATOM 9352 O O . PRO C 1 323 ? 11.403 30.243 198.878 1.00 34.76 343 PRO C O 1
ATOM 9356 N N . ARG C 1 324 ? 10.419 32.240 198.623 1.00 34.96 344 ARG C N 1
ATOM 9357 C CA . ARG C 1 324 ? 10.682 32.330 197.196 1.00 35.26 344 ARG C CA 1
ATOM 9358 C C . ARG C 1 324 ? 11.236 33.719 196.928 1.00 34.12 344 ARG C C 1
ATOM 9359 O O . ARG C 1 324 ? 10.821 34.660 197.591 1.00 34.24 344 ARG C O 1
ATOM 9367 N N . PRO C 1 325 ? 12.163 33.858 195.952 1.00 33.58 345 PRO C N 1
ATOM 9368 C CA . PRO C 1 325 ? 12.629 35.196 195.559 1.00 33.12 345 PRO C CA 1
ATOM 9369 C C . PRO C 1 325 ? 11.652 35.807 194.575 1.00 32.59 345 PRO C C 1
ATOM 9370 O O . PRO C 1 325 ? 10.751 35.114 194.093 1.00 32.62 345 PRO C O 1
ATOM 9374 N N . THR C 1 326 ? 11.827 37.084 194.255 1.00 32.58 346 THR C N 1
ATOM 9375 C CA . THR C 1 326 ? 11.040 37.679 193.178 1.00 32.29 346 THR C CA 1
ATOM 9376 C C . THR C 1 326 ? 11.656 37.296 191.836 1.00 32.49 346 THR C C 1
ATOM 9377 O O . THR C 1 326 ? 12.827 36.867 191.771 1.00 32.29 346 THR C O 1
ATOM 9381 N N . ARG C 1 327 ? 10.856 37.458 190.780 1.00 32.01 347 ARG C N 1
ATOM 9382 C CA . ARG C 1 327 ? 11.291 37.325 189.394 1.00 32.12 347 ARG C CA 1
ATOM 9383 C C . ARG C 1 327 ? 12.541 38.166 189.134 1.00 31.43 347 ARG C C 1
ATOM 9384 O O . ARG C 1 327 ? 13.540 37.655 188.648 1.00 32.23 347 ARG C O 1
ATOM 9392 N N . ALA C 1 328 ? 12.492 39.450 189.462 1.00 30.60 348 ALA C N 1
ATOM 9393 C CA . ALA C 1 328 ? 13.624 40.334 189.213 1.00 29.96 348 ALA C CA 1
ATOM 9394 C C . ALA C 1 328 ? 14.901 39.834 189.881 1.00 29.46 348 ALA C C 1
ATOM 9395 O O . ALA C 1 328 ? 15.986 39.959 189.321 1.00 28.95 348 ALA C O 1
ATOM 9397 N N . GLU C 1 329 ? 14.762 39.270 191.073 1.00 29.68 349 GLU C N 1
ATOM 9398 C CA . GLU C 1 329 ? 15.902 38.796 191.861 1.00 30.37 349 GLU C CA 1
ATOM 9399 C C . GLU C 1 329 ? 16.561 37.573 191.225 1.00 30.22 349 GLU C C 1
ATOM 9400 O O . GLU C 1 329 ? 17.787 37.512 191.115 1.00 30.23 349 GLU C O 1
ATOM 9406 N N . ALA C 1 330 ? 15.737 36.596 190.839 1.00 30.16 350 ALA C N 1
ATOM 9407 C CA . ALA C 1 330 ? 16.189 35.416 190.112 1.00 30.43 350 ALA C CA 1
ATOM 9408 C C . ALA C 1 330 ? 16.902 35.820 188.819 1.00 30.52 350 ALA C C 1
ATOM 9409 O O . ALA C 1 330 ? 17.971 35.306 188.524 1.00 30.55 350 ALA C O 1
ATOM 9411 N N . ALA C 1 331 ? 16.312 36.752 188.068 1.00 30.92 351 ALA C N 1
ATOM 9412 C CA . ALA C 1 331 ? 16.914 37.271 186.840 1.00 31.54 351 ALA C CA 1
ATOM 9413 C C . ALA C 1 331 ? 18.266 37.953 187.135 1.00 32.44 351 ALA C C 1
ATOM 9414 O O . ALA C 1 331 ? 19.249 37.802 186.385 1.00 32.19 351 ALA C O 1
ATOM 9416 N N . ASP C 1 332 ? 18.319 38.702 188.228 1.00 33.13 352 ASP C N 1
ATOM 9417 C CA . ASP C 1 332 ? 19.527 39.444 188.551 1.00 34.52 352 ASP C CA 1
ATOM 9418 C C . ASP C 1 332 ? 20.684 38.474 188.840 1.00 34.29 352 ASP C C 1
ATOM 9419 O O . ASP C 1 332 ? 21.804 38.679 188.362 1.00 34.19 352 ASP C O 1
ATOM 9424 N N . VAL C 1 333 ? 20.388 37.399 189.570 1.00 34.27 353 VAL C N 1
ATOM 9425 C CA . VAL C 1 333 ? 21.387 36.360 189.888 1.00 34.08 353 VAL C CA 1
ATOM 9426 C C . VAL C 1 333 ? 21.820 35.603 188.632 1.00 34.45 353 VAL C C 1
ATOM 9427 O O . VAL C 1 333 ? 23.016 35.372 188.416 1.00 35.14 353 VAL C O 1
ATOM 9431 N N . ALA C 1 334 ? 20.848 35.245 187.801 1.00 33.86 354 ALA C N 1
ATOM 9432 C CA . ALA C 1 334 ? 21.105 34.536 186.552 1.00 34.15 354 ALA C CA 1
ATOM 9433 C C . ALA C 1 334 ? 21.998 35.340 185.594 1.00 34.09 354 ALA C C 1
ATOM 9434 O O . ALA C 1 334 ? 22.918 34.794 184.972 1.00 33.72 354 ALA C O 1
ATOM 9436 N N . ASN C 1 335 ? 21.710 36.637 185.480 1.00 34.28 355 ASN C N 1
ATOM 9437 C CA A ASN C 1 335 ? 22.521 37.480 184.625 0.50 34.25 355 ASN C CA 1
ATOM 9438 C CA B ASN C 1 335 ? 22.505 37.569 184.688 0.50 34.13 355 ASN C CA 1
ATOM 9439 C C . ASN C 1 335 ? 23.970 37.612 185.105 1.00 34.36 355 ASN C C 1
ATOM 9440 O O . ASN C 1 335 ? 24.856 37.705 184.277 1.00 35.46 355 ASN C O 1
ATOM 9449 N N . ALA C 1 336 ? 24.217 37.577 186.412 1.00 34.45 356 ALA C N 1
ATOM 9450 C CA . ALA C 1 336 ? 25.592 37.601 186.930 1.00 34.51 356 ALA C CA 1
ATOM 9451 C C . ALA C 1 336 ? 26.354 36.359 186.462 1.00 34.84 356 ALA C C 1
ATOM 9452 O O . ALA C 1 336 ? 27.506 36.467 186.029 1.00 34.46 356 ALA C O 1
ATOM 9454 N N . VAL C 1 337 ? 25.695 35.193 186.547 1.00 34.70 357 VAL C N 1
ATOM 9455 C CA . VAL C 1 337 ? 26.231 33.927 186.016 1.00 34.14 357 VAL C CA 1
ATOM 9456 C C . VAL C 1 337 ? 26.538 34.053 184.516 1.00 34.82 357 VAL C C 1
ATOM 9457 O O . VAL C 1 337 ? 27.611 33.653 184.055 1.00 33.47 357 VAL C O 1
ATOM 9461 N N . LEU C 1 338 ? 25.604 34.651 183.772 1.00 35.70 358 LEU C N 1
ATOM 9462 C CA . LEU C 1 338 ? 25.765 34.811 182.335 1.00 36.91 358 LEU C CA 1
ATOM 9463 C C . LEU C 1 338 ? 26.797 35.866 181.966 1.00 37.42 358 LEU C C 1
ATOM 9464 O O . LEU C 1 338 ? 27.377 35.809 180.890 1.00 38.16 358 LEU C O 1
ATOM 9469 N N . ASP C 1 339 ? 27.000 36.835 182.851 1.00 37.79 359 ASP C N 1
ATOM 9470 C CA . ASP C 1 339 ? 28.061 37.825 182.716 1.00 37.66 359 ASP C CA 1
ATOM 9471 C C . ASP C 1 339 ? 29.413 37.110 182.830 1.00 37.42 359 ASP C C 1
ATOM 9472 O O . ASP C 1 339 ? 30.408 37.569 182.271 1.00 37.24 359 ASP C O 1
ATOM 9477 N N . GLY C 1 340 ? 29.437 36.016 183.596 1.00 36.86 360 GLY C N 1
ATOM 9478 C CA . GLY C 1 340 ? 30.624 35.175 183.730 1.00 35.97 360 GLY C CA 1
ATOM 9479 C C . GLY C 1 340 ? 31.155 35.024 185.141 1.00 35.56 360 GLY C C 1
ATOM 9480 O O . GLY C 1 340 ? 32.309 34.656 185.332 1.00 36.09 360 GLY C O 1
ATOM 9481 N N . THR C 1 341 ? 30.317 35.277 186.136 1.00 35.15 361 THR C N 1
ATOM 9482 C CA . THR C 1 341 ? 30.779 35.308 187.526 1.00 35.07 361 THR C CA 1
ATOM 9483 C C . THR C 1 341 ? 31.236 33.936 188.035 1.00 35.05 361 THR C C 1
ATOM 9484 O O . THR C 1 341 ? 30.652 32.919 187.677 1.00 34.59 361 THR C O 1
ATOM 9488 N N . ASP C 1 342 ? 32.276 33.927 188.869 1.00 35.07 362 ASP C N 1
ATOM 9489 C CA . ASP C 1 342 ? 32.760 32.697 189.467 1.00 35.42 362 ASP C CA 1
ATOM 9490 C C . ASP C 1 342 ? 31.895 32.323 190.638 1.00 35.88 362 ASP C C 1
ATOM 9491 O O . ASP C 1 342 ? 31.558 31.141 190.800 1.00 36.42 362 ASP C O 1
ATOM 9496 N N . CYS C 1 343 ? 31.556 33.336 191.456 1.00 35.56 363 CYS C N 1
ATOM 9497 C CA . CYS C 1 343 ? 30.745 33.183 192.665 1.00 34.56 363 CYS C CA 1
ATOM 9498 C C . CYS C 1 343 ? 29.556 34.132 192.714 1.00 34.39 363 CYS C C 1
ATOM 9499 O O . CYS C 1 343 ? 29.590 35.251 192.190 1.00 33.21 363 CYS C O 1
ATOM 9502 N N . VAL C 1 344 ? 28.498 33.652 193.358 1.00 34.38 364 VAL C N 1
ATOM 9503 C CA . VAL C 1 344 ? 27.360 34.471 193.751 1.00 34.17 364 VAL C CA 1
ATOM 9504 C C . VAL C 1 344 ? 27.291 34.437 195.285 1.00 33.84 364 VAL C C 1
ATOM 9505 O O . VAL C 1 344 ? 27.587 33.410 195.904 1.00 33.96 364 VAL C O 1
ATOM 9509 N N . MET C 1 345 ? 26.942 35.565 195.900 1.00 33.33 365 MET C N 1
ATOM 9510 C CA . MET C 1 345 ? 27.043 35.682 197.346 1.00 33.45 365 MET C CA 1
ATOM 9511 C C . MET C 1 345 ? 25.728 36.041 198.004 1.00 33.35 365 MET C C 1
ATOM 9512 O O . MET C 1 345 ? 24.999 36.920 197.516 1.00 33.49 365 MET C O 1
ATOM 9517 N N . LEU C 1 346 ? 25.438 35.320 199.091 1.00 33.12 366 LEU C N 1
ATOM 9518 C CA . LEU C 1 346 ? 24.320 35.603 199.971 1.00 33.68 366 LEU C CA 1
ATOM 9519 C C . LEU C 1 346 ? 24.818 36.349 201.202 1.00 34.48 366 LEU C C 1
ATOM 9520 O O . LEU C 1 346 ? 25.870 36.007 201.801 1.00 34.18 366 LEU C O 1
ATOM 9525 N N . SER C 1 347 ? 24.080 37.396 201.561 1.00 34.70 367 SER C N 1
ATOM 9526 C CA . SER C 1 347 ? 24.461 38.213 202.709 1.00 35.08 367 SER C CA 1
ATOM 9527 C C . SER C 1 347 ? 23.479 38.010 203.846 1.00 34.40 367 SER C C 1
ATOM 9528 O O . SER C 1 347 ? 23.574 37.002 204.553 1.00 34.79 367 SER C O 1
ATOM 9531 N N . GLY C 1 348 ? 22.552 38.950 204.026 1.00 33.44 368 GLY C N 1
ATOM 9532 C CA . GLY C 1 348 ? 21.533 38.860 205.072 1.00 32.38 368 GLY C CA 1
ATOM 9533 C C . GLY C 1 348 ? 20.610 37.655 204.917 1.00 32.59 368 GLY C C 1
ATOM 9534 O O . GLY C 1 348 ? 20.060 37.144 205.919 1.00 31.81 368 GLY C O 1
ATOM 9535 N N . GLU C 1 349 ? 20.434 37.194 203.673 1.00 31.58 369 GLU C N 1
ATOM 9536 C CA . GLU C 1 349 ? 19.544 36.058 203.398 1.00 32.06 369 GLU C CA 1
ATOM 9537 C C . GLU C 1 349 ? 19.905 34.831 204.231 1.00 31.68 369 GLU C C 1
ATOM 9538 O O . GLU C 1 349 ? 19.015 34.082 204.625 1.00 32.24 369 GLU C O 1
ATOM 9544 N N . THR C 1 350 ? 21.203 34.629 204.473 1.00 31.31 370 THR C N 1
ATOM 9545 C CA . THR C 1 350 ? 21.709 33.482 205.279 1.00 31.73 370 THR C CA 1
ATOM 9546 C C . THR C 1 350 ? 22.131 33.914 206.698 1.00 31.86 370 THR C C 1
ATOM 9547 O O . THR C 1 350 ? 22.033 33.125 207.644 1.00 31.96 370 THR C O 1
ATOM 9551 N N . ALA C 1 351 ? 22.615 35.147 206.841 1.00 31.88 371 ALA C N 1
ATOM 9552 C CA . ALA C 1 351 ? 23.043 35.639 208.158 1.00 32.65 371 ALA C CA 1
ATOM 9553 C C . ALA C 1 351 ? 21.851 35.900 209.098 1.00 33.14 371 ALA C C 1
ATOM 9554 O O . ALA C 1 351 ? 21.876 35.527 210.281 1.00 32.61 371 ALA C O 1
ATOM 9556 N N . ASN C 1 352 ? 20.811 36.527 208.550 1.00 33.59 372 ASN C N 1
ATOM 9557 C CA . ASN C 1 352 ? 19.698 37.048 209.314 1.00 34.15 372 ASN C CA 1
ATOM 9558 C C . ASN C 1 352 ? 18.375 36.646 208.651 1.00 34.77 372 ASN C C 1
ATOM 9559 O O . ASN C 1 352 ? 17.364 37.346 208.788 1.00 35.59 372 ASN C O 1
ATOM 9564 N N . GLY C 1 353 ? 18.364 35.551 207.906 1.00 34.85 373 GLY C N 1
ATOM 9565 C CA . GLY C 1 353 ? 17.187 35.225 207.110 1.00 35.57 373 GLY C CA 1
ATOM 9566 C C . GLY C 1 353 ? 16.298 34.196 207.764 1.00 35.67 373 GLY C C 1
ATOM 9567 O O . GLY C 1 353 ? 16.787 33.403 208.573 1.00 36.61 373 GLY C O 1
ATOM 9568 N N . GLU C 1 354 ? 15.010 34.180 207.407 1.00 35.36 374 GLU C N 1
ATOM 9569 C CA . GLU C 1 354 ? 14.102 33.133 207.896 1.00 35.11 374 GLU C CA 1
ATOM 9570 C C . GLU C 1 354 ? 14.264 31.799 207.161 1.00 34.85 374 GLU C C 1
ATOM 9571 O O . GLU C 1 354 ? 13.813 30.763 207.649 1.00 35.14 374 GLU C O 1
ATOM 9577 N N . PHE C 1 355 ? 14.910 31.826 205.995 1.00 34.44 375 PHE C N 1
ATOM 9578 C CA . PHE C 1 355 ? 15.056 30.639 205.152 1.00 34.23 375 PHE C CA 1
ATOM 9579 C C . PHE C 1 355 ? 16.496 30.457 204.634 1.00 33.76 375 PHE C C 1
ATOM 9580 O O . PHE C 1 355 ? 16.722 30.433 203.425 1.00 32.79 375 PHE C O 1
ATOM 9588 N N . PRO C 1 356 ? 17.481 30.323 205.552 1.00 33.33 376 PRO C N 1
ATOM 9589 C CA . PRO C 1 356 ? 18.856 30.230 205.065 1.00 33.26 376 PRO C CA 1
ATOM 9590 C C . PRO C 1 356 ? 19.112 29.067 204.090 1.00 33.81 376 PRO C C 1
ATOM 9591 O O . PRO C 1 356 ? 19.742 29.297 203.055 1.00 34.25 376 PRO C O 1
ATOM 9595 N N . VAL C 1 357 ? 18.650 27.850 204.400 1.00 33.23 377 VAL C N 1
ATOM 9596 C CA . VAL C 1 357 ? 18.991 26.704 203.551 1.00 33.21 377 VAL C CA 1
ATOM 9597 C C . VAL C 1 357 ? 18.167 26.702 202.268 1.00 33.21 377 VAL C C 1
ATOM 9598 O O . VAL C 1 357 ? 18.707 26.424 201.195 1.00 32.81 377 VAL C O 1
ATOM 9602 N N . ILE C 1 358 ? 16.879 27.049 202.383 1.00 33.60 378 ILE C N 1
ATOM 9603 C CA . ILE C 1 358 ? 16.020 27.266 201.223 1.00 33.62 378 ILE C CA 1
ATOM 9604 C C . ILE C 1 358 ? 16.589 28.335 200.278 1.00 34.00 378 ILE C C 1
ATOM 9605 O O . ILE C 1 358 ? 16.483 28.203 199.056 1.00 34.10 378 ILE C O 1
ATOM 9610 N N . THR C 1 359 ? 17.206 29.377 200.833 1.00 33.70 379 THR C N 1
ATOM 9611 C CA . THR C 1 359 ? 17.825 30.401 200.008 1.00 33.75 379 THR C CA 1
ATOM 9612 C C . THR C 1 359 ? 19.028 29.822 199.242 1.00 34.02 379 THR C C 1
ATOM 9613 O O . THR C 1 359 ? 19.222 30.138 198.068 1.00 34.37 379 THR C O 1
ATOM 9617 N N . VAL C 1 360 ? 19.813 28.965 199.894 1.00 33.45 380 VAL C N 1
ATOM 9618 C CA . VAL C 1 360 ? 20.972 28.352 199.233 1.00 33.42 380 VAL C CA 1
ATOM 9619 C C . VAL C 1 360 ? 20.549 27.398 198.118 1.00 33.48 380 VAL C C 1
ATOM 9620 O O . VAL C 1 360 ? 21.162 27.378 197.051 1.00 33.60 380 VAL C O 1
ATOM 9624 N N . GLU C 1 361 ? 19.517 26.600 198.368 1.00 33.72 381 GLU C N 1
ATOM 9625 C CA . GLU C 1 361 ? 18.972 25.709 197.337 1.00 34.27 381 GLU C CA 1
ATOM 9626 C C . GLU C 1 361 ? 18.447 26.503 196.142 1.00 34.18 381 GLU C C 1
ATOM 9627 O O . GLU C 1 361 ? 18.606 26.087 194.993 1.00 34.88 381 GLU C O 1
ATOM 9633 N N . THR C 1 362 ? 17.797 27.624 196.424 1.00 34.13 382 THR C N 1
ATOM 9634 C CA . THR C 1 362 ? 17.183 28.463 195.395 1.00 34.47 382 THR C CA 1
ATOM 9635 C C . THR C 1 362 ? 18.249 29.073 194.481 1.00 35.32 382 THR C C 1
ATOM 9636 O O . THR C 1 362 ? 18.106 29.067 193.250 1.00 36.11 382 THR C O 1
ATOM 9640 N N . MET C 1 363 ? 19.323 29.569 195.072 1.00 35.34 383 MET C N 1
ATOM 9641 C CA . MET C 1 363 ? 20.405 30.116 194.275 1.00 36.38 383 MET C CA 1
ATOM 9642 C C . MET C 1 363 ? 21.116 29.056 193.453 1.00 35.57 383 MET C C 1
ATOM 9643 O O . MET C 1 363 ? 21.576 29.357 192.364 1.00 35.71 383 MET C O 1
ATOM 9648 N N . ALA C 1 364 ? 21.245 27.842 193.994 1.00 35.71 384 ALA C N 1
ATOM 9649 C CA . ALA C 1 364 ? 21.796 26.693 193.257 1.00 35.15 384 ALA C CA 1
ATOM 9650 C C . ALA C 1 364 ? 20.921 26.382 192.053 1.00 35.37 384 ALA C C 1
ATOM 9651 O O . ALA C 1 364 ? 21.427 26.093 190.972 1.00 35.70 384 ALA C O 1
ATOM 9653 N N . ARG C 1 365 ? 19.604 26.449 192.249 1.00 35.39 385 ARG C N 1
ATOM 9654 C CA . ARG C 1 365 ? 18.636 26.248 191.167 1.00 35.63 385 ARG C CA 1
ATOM 9655 C C . ARG C 1 365 ? 18.746 27.340 190.105 1.00 34.78 385 ARG C C 1
ATOM 9656 O O . ARG C 1 365 ? 18.756 27.030 188.933 1.00 34.53 385 ARG C O 1
ATOM 9664 N N . ILE C 1 366 ? 18.838 28.606 190.522 1.00 34.53 386 ILE C N 1
ATOM 9665 C CA . ILE C 1 366 ? 18.946 29.732 189.575 1.00 34.24 386 ILE C CA 1
ATOM 9666 C C . ILE C 1 366 ? 20.264 29.653 188.809 1.00 33.46 386 ILE C C 1
ATOM 9667 O O . ILE C 1 366 ? 20.306 29.940 187.625 1.00 32.84 386 ILE C O 1
ATOM 9672 N N . CYS C 1 367 ? 21.328 29.244 189.497 1.00 32.96 387 CYS C N 1
ATOM 9673 C CA . CYS C 1 367 ? 22.625 29.048 188.851 1.00 32.54 387 CYS C CA 1
ATOM 9674 C C . CYS C 1 367 ? 22.507 27.985 187.779 1.00 31.60 387 CYS C C 1
ATOM 9675 O O . CYS C 1 367 ? 22.905 28.207 186.637 1.00 31.25 387 CYS C O 1
ATOM 9678 N N . TYR C 1 368 ? 21.931 26.841 188.143 1.00 30.71 388 TYR C N 1
ATOM 9679 C CA . TYR C 1 368 ? 21.777 25.758 187.200 1.00 30.09 388 TYR C CA 1
ATOM 9680 C C . TYR C 1 368 ? 21.053 26.213 185.946 1.00 29.95 388 TYR C C 1
ATOM 9681 O O . TYR C 1 368 ? 21.509 25.900 184.851 1.00 30.24 388 TYR C O 1
ATOM 9690 N N . GLU C 1 369 ? 19.944 26.940 186.098 1.00 29.82 389 GLU C N 1
ATOM 9691 C CA . GLU C 1 369 ? 19.125 27.359 184.939 1.00 30.14 389 GLU C CA 1
ATOM 9692 C C . GLU C 1 369 ? 19.839 28.352 184.040 1.00 30.27 389 GLU C C 1
ATOM 9693 O O . GLU C 1 369 ? 19.645 28.339 182.829 1.00 30.18 389 GLU C O 1
ATOM 9699 N N . ALA C 1 370 ? 20.636 29.238 184.644 1.00 30.94 390 ALA C N 1
ATOM 9700 C CA . ALA C 1 370 ? 21.410 30.232 183.895 1.00 31.38 390 ALA C CA 1
ATOM 9701 C C . ALA C 1 370 ? 22.478 29.527 183.090 1.00 31.66 390 ALA C C 1
ATOM 9702 O O . ALA C 1 370 ? 22.729 29.869 181.948 1.00 31.94 390 ALA C O 1
ATOM 9704 N N . GLU C 1 371 ? 23.103 28.532 183.702 1.00 32.56 391 GLU C N 1
ATOM 9705 C CA . GLU C 1 371 ? 24.141 27.744 183.058 1.00 33.11 391 GLU C CA 1
ATOM 9706 C C . GLU C 1 371 ? 23.591 26.938 181.876 1.00 33.78 391 GLU C C 1
ATOM 9707 O O . GLU C 1 371 ? 24.332 26.580 180.966 1.00 33.98 391 GLU C O 1
ATOM 9713 N N . THR C 1 372 ? 22.286 26.675 181.898 1.00 34.91 392 THR C N 1
ATOM 9714 C CA . THR C 1 372 ? 21.521 26.188 180.725 1.00 35.97 392 THR C CA 1
ATOM 9715 C C . THR C 1 372 ? 21.709 27.089 179.498 1.00 36.68 392 THR C C 1
ATOM 9716 O O . THR C 1 372 ? 21.770 26.608 178.368 1.00 36.69 392 THR C O 1
ATOM 9720 N N . CYS C 1 373 ? 21.808 28.397 179.733 1.00 37.92 393 CYS C N 1
ATOM 9721 C CA . CYS C 1 373 ? 21.934 29.389 178.660 1.00 39.01 393 CYS C CA 1
ATOM 9722 C C . CYS C 1 373 ? 23.331 29.508 178.064 1.00 39.36 393 CYS C C 1
ATOM 9723 O O . CYS C 1 373 ? 23.490 30.071 176.980 1.00 39.33 393 CYS C O 1
ATOM 9726 N N . VAL C 1 374 ? 24.342 29.018 178.780 1.00 39.67 394 VAL C N 1
ATOM 9727 C CA . VAL C 1 374 ? 25.735 29.252 178.390 1.00 40.06 394 VAL C CA 1
ATOM 9728 C C . VAL C 1 374 ? 26.131 28.517 177.098 1.00 40.37 394 VAL C C 1
ATOM 9729 O O . VAL C 1 374 ? 25.917 27.303 176.955 1.00 40.22 394 VAL C O 1
ATOM 9733 N N . ASP C 1 375 ? 26.674 29.284 176.153 1.00 40.81 395 ASP C N 1
ATOM 9734 C CA . ASP C 1 375 ? 27.241 28.747 174.916 1.00 41.05 395 ASP C CA 1
ATOM 9735 C C . ASP C 1 375 ? 28.747 28.542 175.143 1.00 41.32 395 ASP C C 1
ATOM 9736 O O . ASP C 1 375 ? 29.542 29.496 175.053 1.00 41.13 395 ASP C O 1
ATOM 9741 N N . TYR C 1 376 ? 29.119 27.294 175.452 1.00 41.40 396 TYR C N 1
ATOM 9742 C CA . TYR C 1 376 ? 30.498 26.940 175.815 1.00 41.51 396 TYR C CA 1
ATOM 9743 C C . TYR C 1 376 ? 31.511 27.041 174.657 1.00 41.68 396 TYR C C 1
ATOM 9744 O O . TYR C 1 376 ? 32.630 27.527 174.868 1.00 41.76 396 TYR C O 1
ATOM 9753 N N . PRO C 1 377 ? 31.139 26.576 173.440 1.00 41.82 397 PRO C N 1
ATOM 9754 C CA . PRO C 1 377 ? 32.004 26.834 172.276 1.00 41.84 397 PRO C CA 1
ATOM 9755 C C . PRO C 1 377 ? 32.262 28.324 172.000 1.00 41.84 397 PRO C C 1
ATOM 9756 O O . PRO C 1 377 ? 33.391 28.693 171.654 1.00 41.84 397 PRO C O 1
ATOM 9760 N N . ALA C 1 378 ? 31.234 29.161 172.158 1.00 41.80 398 ALA C N 1
ATOM 9761 C CA . ALA C 1 378 ? 31.348 30.602 171.893 1.00 41.93 398 ALA C CA 1
ATOM 9762 C C . ALA C 1 378 ? 31.991 31.381 173.045 1.00 42.03 398 ALA C C 1
ATOM 9763 O O . ALA C 1 378 ? 32.444 32.509 172.863 1.00 42.11 398 ALA C O 1
ATOM 9765 N N . LEU C 1 379 ? 32.024 30.781 174.230 1.00 42.21 399 LEU C N 1
ATOM 9766 C CA . LEU C 1 379 ? 32.750 31.367 175.351 1.00 42.27 399 LEU C CA 1
ATOM 9767 C C . LEU C 1 379 ? 34.236 31.031 175.229 1.00 41.97 399 LEU C C 1
ATOM 9768 O O . LEU C 1 379 ? 35.097 31.889 175.450 1.00 41.88 399 LEU C O 1
ATOM 9773 N N . TYR C 1 380 ? 34.523 29.779 174.868 1.00 41.65 400 TYR C N 1
ATOM 9774 C CA . TYR C 1 380 ? 35.894 29.335 174.648 1.00 41.42 400 TYR C CA 1
ATOM 9775 C C . TYR C 1 380 ? 36.609 30.153 173.560 1.00 41.25 400 TYR C C 1
ATOM 9776 O O . TYR C 1 380 ? 37.749 30.582 173.754 1.00 41.12 400 TYR C O 1
ATOM 9785 N N . ARG C 1 381 ? 35.938 30.357 172.425 1.00 41.09 401 ARG C N 1
ATOM 9786 C CA . ARG C 1 381 ? 36.505 31.126 171.314 1.00 41.05 401 ARG C CA 1
ATOM 9787 C C . ARG C 1 381 ? 36.571 32.628 171.613 1.00 40.88 401 ARG C C 1
ATOM 9788 O O . ARG C 1 381 ? 37.409 33.335 171.049 1.00 40.95 401 ARG C O 1
ATOM 9790 N N . ALA C 1 382 ? 35.694 33.102 172.499 1.00 40.79 402 ALA C N 1
ATOM 9791 C CA . ALA C 1 382 ? 35.724 34.491 172.981 1.00 40.68 402 ALA C CA 1
ATOM 9792 C C . ALA C 1 382 ? 36.956 34.770 173.844 1.00 40.66 402 ALA C C 1
ATOM 9793 O O . ALA C 1 382 ? 37.514 35.868 173.797 1.00 40.63 402 ALA C O 1
ATOM 9795 N N . MET C 1 383 ? 37.367 33.771 174.626 1.00 40.61 403 MET C N 1
ATOM 9796 C CA . MET C 1 383 ? 38.588 33.842 175.435 1.00 40.45 403 MET C CA 1
ATOM 9797 C C . MET C 1 383 ? 39.868 33.713 174.595 1.00 40.29 403 MET C C 1
ATOM 9798 O O . MET C 1 383 ? 40.913 34.254 174.964 1.00 40.27 403 MET C O 1
ATOM 9803 N N . CYS C 1 384 ? 39.782 32.990 173.479 1.00 40.08 404 CYS C N 1
ATOM 9804 C CA . CYS C 1 384 ? 40.912 32.832 172.559 1.00 39.93 404 CYS C CA 1
ATOM 9805 C C . CYS C 1 384 ? 41.201 34.115 171.775 1.00 39.92 404 CYS C C 1
ATOM 9806 O O . CYS C 1 384 ? 42.355 34.399 171.438 1.00 39.90 404 CYS C O 1
ATOM 9809 N N . LEU C 1 385 ? 40.146 34.876 171.490 1.00 39.90 405 LEU C N 1
ATOM 9810 C CA . LEU C 1 385 ? 40.266 36.160 170.802 1.00 39.99 405 LEU C CA 1
ATOM 9811 C C . LEU C 1 385 ? 40.593 37.307 171.768 1.00 40.01 405 LEU C C 1
ATOM 9812 O O . LEU C 1 385 ? 40.948 38.406 171.337 1.00 39.96 405 LEU C O 1
ATOM 9814 N N . ALA C 1 386 ? 40.476 37.042 173.068 1.00 40.10 406 ALA C N 1
ATOM 9815 C CA . ALA C 1 386 ? 40.776 38.032 174.106 1.00 40.23 406 ALA C CA 1
ATOM 9816 C C . ALA C 1 386 ? 42.176 37.856 174.703 1.00 40.37 406 ALA C C 1
ATOM 9817 O O . ALA C 1 386 ? 42.763 38.815 175.212 1.00 40.55 406 ALA C O 1
ATOM 9819 N N . VAL C 1 387 ? 42.699 36.630 174.645 1.00 40.41 407 VAL C N 1
ATOM 9820 C CA . VAL C 1 387 ? 44.045 36.318 175.138 1.00 40.41 407 VAL C CA 1
ATOM 9821 C C . VAL C 1 387 ? 44.881 35.688 174.021 1.00 40.38 407 VAL C C 1
ATOM 9822 O O . VAL C 1 387 ? 46.098 35.868 173.956 1.00 40.37 407 VAL C O 1
ATOM 9826 N N . ILE C 1 391 ? 50.980 33.570 174.272 1.00 39.74 411 ILE C N 1
ATOM 9827 C CA . ILE C 1 391 ? 50.639 32.958 175.568 1.00 39.71 411 ILE C CA 1
ATOM 9828 C C . ILE C 1 391 ? 51.697 31.945 176.053 1.00 39.30 411 ILE C C 1
ATOM 9829 O O . ILE C 1 391 ? 52.470 31.383 175.252 1.00 39.29 411 ILE C O 1
ATOM 9834 N N . SER C 1 392 ? 51.717 31.741 177.368 1.00 38.60 412 SER C N 1
ATOM 9835 C CA . SER C 1 392 ? 52.635 30.814 178.026 1.00 37.79 412 SER C CA 1
ATOM 9836 C C . SER C 1 392 ? 52.305 29.342 177.764 1.00 37.37 412 SER C C 1
ATOM 9837 O O . SER C 1 392 ? 51.203 28.993 177.341 1.00 37.05 412 SER C O 1
ATOM 9840 N N . THR C 1 393 ? 53.294 28.498 178.040 1.00 37.07 413 THR C N 1
ATOM 9841 C CA . THR C 1 393 ? 53.188 27.042 178.009 1.00 36.73 413 THR C CA 1
ATOM 9842 C C . THR C 1 393 ? 51.976 26.502 178.775 1.00 36.48 413 THR C C 1
ATOM 9843 O O . THR C 1 393 ? 51.218 25.671 178.251 1.00 36.41 413 THR C O 1
ATOM 9847 N N . GLN C 1 394 ? 51.810 26.976 180.009 1.00 35.75 414 GLN C N 1
ATOM 9848 C CA . GLN C 1 394 ? 50.740 26.546 180.890 1.00 35.68 414 GLN C CA 1
ATOM 9849 C C . GLN C 1 394 ? 49.379 26.864 180.308 1.00 35.26 414 GLN C C 1
ATOM 9850 O O . GLN C 1 394 ? 48.494 26.019 180.307 1.00 34.70 414 GLN C O 1
ATOM 9856 N N . GLU C 1 395 ? 49.201 28.091 179.831 1.00 35.13 415 GLU C N 1
ATOM 9857 C CA . GLU C 1 395 ? 47.920 28.475 179.256 1.00 35.04 415 GLU C CA 1
ATOM 9858 C C . GLU C 1 395 ? 47.596 27.716 177.966 1.00 34.51 415 GLU C C 1
ATOM 9859 O O . GLU C 1 395 ? 46.445 27.308 177.767 1.00 34.78 415 GLU C O 1
ATOM 9865 N N . ALA C 1 396 ? 48.607 27.525 177.116 1.00 33.29 416 ALA C N 1
ATOM 9866 C CA . ALA C 1 396 ? 48.450 26.791 175.855 1.00 32.93 416 ALA C CA 1
ATOM 9867 C C . ALA C 1 396 ? 47.946 25.374 176.069 1.00 32.49 416 ALA C C 1
ATOM 9868 O O . ALA C 1 396 ? 47.053 24.922 175.358 1.00 32.66 416 ALA C O 1
ATOM 9870 N N . VAL C 1 397 ? 48.531 24.688 177.047 1.00 32.10 417 VAL C N 1
ATOM 9871 C CA . VAL C 1 397 ? 48.166 23.320 177.402 1.00 31.74 417 VAL C CA 1
ATOM 9872 C C . VAL C 1 397 ? 46.768 23.263 178.027 1.00 31.71 417 VAL C C 1
ATOM 9873 O O . VAL C 1 397 ? 45.994 22.364 177.716 1.00 30.84 417 VAL C O 1
ATOM 9877 N N . ALA C 1 398 ? 46.437 24.243 178.871 1.00 32.05 418 ALA C N 1
ATOM 9878 C CA . ALA C 1 398 ? 45.104 24.328 179.452 1.00 32.93 418 ALA C CA 1
ATOM 9879 C C . ALA C 1 398 ? 44.055 24.463 178.333 1.00 33.88 418 ALA C C 1
ATOM 9880 O O . ALA C 1 398 ? 43.069 23.719 178.290 1.00 34.18 418 ALA C O 1
ATOM 9882 N N . ARG C 1 399 ? 44.314 25.397 177.425 1.00 34.38 419 ARG C N 1
ATOM 9883 C CA . ARG C 1 399 ? 43.555 25.595 176.211 1.00 34.98 419 ARG C CA 1
ATOM 9884 C C . ARG C 1 399 ? 43.444 24.330 175.324 1.00 35.03 419 ARG C C 1
ATOM 9885 O O . ARG C 1 399 ? 42.362 24.009 174.825 1.00 35.13 419 ARG C O 1
ATOM 9893 N N . ALA C 1 400 ? 44.553 23.622 175.116 1.00 35.13 420 ALA C N 1
ATOM 9894 C CA . ALA C 1 400 ? 44.532 22.390 174.319 1.00 34.98 420 ALA C CA 1
ATOM 9895 C C . ALA C 1 400 ? 43.655 21.326 174.988 1.00 35.02 420 ALA C C 1
ATOM 9896 O O . ALA C 1 400 ? 42.947 20.570 174.308 1.00 34.92 420 ALA C O 1
ATOM 9898 N N . ALA C 1 401 ? 43.714 21.293 176.320 1.00 34.49 421 ALA C N 1
ATOM 9899 C CA . ALA C 1 401 ? 42.939 20.372 177.149 1.00 34.77 421 ALA C CA 1
ATOM 9900 C C . ALA C 1 401 ? 41.428 20.550 176.963 1.00 34.74 421 ALA C C 1
ATOM 9901 O O . ALA C 1 401 ? 40.712 19.587 176.710 1.00 34.52 421 ALA C O 1
ATOM 9903 N N . VAL C 1 402 ? 40.962 21.794 177.067 1.00 34.95 422 VAL C N 1
ATOM 9904 C CA . VAL C 1 402 ? 39.558 22.140 176.845 1.00 34.34 422 VAL C CA 1
ATOM 9905 C C . VAL C 1 402 ? 39.099 21.730 175.425 1.00 34.79 422 VAL C C 1
ATOM 9906 O O . VAL C 1 402 ? 38.089 21.033 175.267 1.00 34.26 422 VAL C O 1
ATOM 9910 N N . GLU C 1 403 ? 39.865 22.145 174.415 1.00 34.95 423 GLU C N 1
ATOM 9911 C CA . GLU C 1 403 ? 39.679 21.731 173.022 1.00 35.57 423 GLU C CA 1
ATOM 9912 C C . GLU C 1 403 ? 39.611 20.227 172.825 1.00 34.65 423 GLU C C 1
ATOM 9913 O O . GLU C 1 403 ? 38.732 19.728 172.130 1.00 34.65 423 GLU C O 1
ATOM 9919 N N . THR C 1 404 ? 40.578 19.518 173.398 1.00 34.39 424 THR C N 1
ATOM 9920 C CA . THR C 1 404 ? 40.675 18.065 173.245 1.00 33.72 424 THR C CA 1
ATOM 9921 C C . THR C 1 404 ? 39.529 17.363 173.961 1.00 33.67 424 THR C C 1
ATOM 9922 O O . THR C 1 404 ? 38.957 16.411 173.414 1.00 32.55 424 THR C O 1
ATOM 9926 N N . ALA C 1 405 ? 39.200 17.848 175.171 1.00 33.70 425 ALA C N 1
ATOM 9927 C CA . ALA C 1 405 ? 38.070 17.324 175.947 1.00 34.21 425 ALA C CA 1
ATOM 9928 C C . ALA C 1 405 ? 36.792 17.358 175.132 1.00 34.34 425 ALA C C 1
ATOM 9929 O O . ALA C 1 405 ? 36.041 16.382 175.093 1.00 34.14 425 ALA C O 1
ATOM 9931 N N . GLU C 1 406 ? 36.553 18.498 174.495 1.00 35.04 426 GLU C N 1
ATOM 9932 C CA . GLU C 1 406 ? 35.420 18.675 173.586 1.00 36.25 426 GLU C CA 1
ATOM 9933 C C . GLU C 1 406 ? 35.529 17.746 172.371 1.00 36.50 426 GLU C C 1
ATOM 9934 O O . GLU C 1 406 ? 34.556 17.114 171.962 1.00 36.65 426 GLU C O 1
ATOM 9940 N N . CYS C 1 407 ? 36.726 17.655 171.812 1.00 37.42 427 CYS C N 1
ATOM 9941 C CA . CYS C 1 407 ? 36.953 16.878 170.607 1.00 37.53 427 CYS C CA 1
ATOM 9942 C C . CYS C 1 407 ? 36.679 15.378 170.809 1.00 37.40 427 CYS C C 1
ATOM 9943 O O . CYS C 1 407 ? 36.080 14.740 169.946 1.00 37.60 427 CYS C O 1
ATOM 9946 N N . VAL C 1 408 ? 37.105 14.828 171.948 1.00 37.27 428 VAL C N 1
ATOM 9947 C CA . VAL C 1 408 ? 36.972 13.388 172.239 1.00 36.87 428 VAL C CA 1
ATOM 9948 C C . VAL C 1 408 ? 35.777 13.041 173.147 1.00 37.06 428 VAL C C 1
ATOM 9949 O O . VAL C 1 408 ? 35.665 11.900 173.609 1.00 36.81 428 VAL C O 1
ATOM 9953 N N . ASN C 1 409 ? 34.912 14.026 173.411 1.00 36.99 429 ASN C N 1
ATOM 9954 C CA . ASN C 1 409 ? 33.701 13.841 174.226 1.00 36.93 429 ASN C CA 1
ATOM 9955 C C . ASN C 1 409 ? 34.016 13.258 175.610 1.00 36.77 429 ASN C C 1
ATOM 9956 O O . ASN C 1 409 ? 33.394 12.278 176.050 1.00 36.57 429 ASN C O 1
ATOM 9961 N N . ALA C 1 410 ? 34.999 13.868 176.280 1.00 36.34 430 ALA C N 1
ATOM 9962 C CA . ALA C 1 410 ? 35.462 13.419 177.595 1.00 36.24 430 ALA C CA 1
ATOM 9963 C C . ALA C 1 410 ? 34.427 13.710 178.673 1.00 36.18 430 ALA C C 1
ATOM 9964 O O . ALA C 1 410 ? 33.737 14.729 178.624 1.00 36.40 430 ALA C O 1
ATOM 9966 N N . ALA C 1 411 ? 34.326 12.811 179.645 1.00 36.10 431 ALA C N 1
ATOM 9967 C CA . ALA C 1 411 ? 33.347 12.931 180.712 1.00 35.86 431 ALA C CA 1
ATOM 9968 C C . ALA C 1 411 ? 33.803 13.966 181.737 1.00 36.16 431 ALA C C 1
ATOM 9969 O O . ALA C 1 411 ? 32.986 14.727 182.274 1.00 36.34 431 ALA C O 1
ATOM 9971 N N . ILE C 1 412 ? 35.103 14.003 182.007 1.00 35.93 432 ILE C N 1
ATOM 9972 C CA . ILE C 1 412 ? 35.658 15.009 182.926 1.00 36.06 432 ILE C CA 1
ATOM 9973 C C . ILE C 1 412 ? 37.077 15.421 182.563 1.00 35.38 432 ILE C C 1
ATOM 9974 O O . ILE C 1 412 ? 37.754 14.738 181.796 1.00 34.82 432 ILE C O 1
ATOM 9979 N N . ILE C 1 413 ? 37.496 16.557 183.116 1.00 34.95 433 ILE C N 1
ATOM 9980 C CA . ILE C 1 413 ? 38.868 17.028 183.025 1.00 35.14 433 ILE C CA 1
ATOM 9981 C C . ILE C 1 413 ? 39.497 16.922 184.418 1.00 35.16 433 ILE C C 1
ATOM 9982 O O . ILE C 1 413 ? 38.928 17.363 185.413 1.00 35.40 433 ILE C O 1
ATOM 9987 N N . LEU C 1 414 ? 40.648 16.286 184.497 1.00 35.15 434 LEU C N 1
ATOM 9988 C CA . LEU C 1 414 ? 41.351 16.204 185.762 1.00 35.53 434 LEU C CA 1
ATOM 9989 C C . LEU C 1 414 ? 42.440 17.267 185.726 1.00 35.34 434 LEU C C 1
ATOM 9990 O O . LEU C 1 414 ? 43.244 17.315 184.782 1.00 34.95 434 LEU C O 1
ATOM 9995 N N . ALA C 1 415 ? 42.433 18.137 186.729 1.00 35.27 435 ALA C N 1
ATOM 9996 C CA . ALA C 1 415 ? 43.456 19.168 186.871 1.00 35.58 435 ALA C CA 1
ATOM 9997 C C . ALA C 1 415 ? 44.314 18.825 188.070 1.00 36.02 435 ALA C C 1
ATOM 9998 O O . ALA C 1 415 ? 43.895 19.009 189.207 1.00 36.61 435 ALA C O 1
ATOM 10000 N N . LEU C 1 416 ? 45.500 18.286 187.826 1.00 36.19 436 LEU C N 1
ATOM 10001 C CA . LEU C 1 416 ? 46.423 17.984 188.905 1.00 36.05 436 LEU C CA 1
ATOM 10002 C C . LEU C 1 416 ? 47.195 19.248 189.199 1.00 36.39 436 LEU C C 1
ATOM 10003 O O . LEU C 1 416 ? 47.781 19.838 188.289 1.00 36.76 436 LEU C O 1
ATOM 10008 N N . THR C 1 417 ? 47.211 19.670 190.459 1.00 36.42 437 THR C N 1
ATOM 10009 C CA . THR C 1 417 ? 47.689 21.024 190.760 1.00 36.82 437 THR C CA 1
ATOM 10010 C C . THR C 1 417 ? 48.252 21.207 192.170 1.00 36.73 437 THR C C 1
ATOM 10011 O O . THR C 1 417 ? 47.689 20.723 193.155 1.00 36.91 437 THR C O 1
ATOM 10015 N N . GLU C 1 418 ? 49.375 21.901 192.256 1.00 36.83 438 GLU C N 1
ATOM 10016 C CA . GLU C 1 418 ? 49.985 22.193 193.543 1.00 36.93 438 GLU C CA 1
ATOM 10017 C C . GLU C 1 418 ? 49.504 23.557 194.002 1.00 36.24 438 GLU C C 1
ATOM 10018 O O . GLU C 1 418 ? 48.922 23.675 195.079 1.00 36.63 438 GLU C O 1
ATOM 10024 N N . THR C 1 419 ? 49.687 24.572 193.155 1.00 35.31 439 THR C N 1
ATOM 10025 C CA . THR C 1 419 ? 49.392 25.962 193.520 1.00 33.77 439 THR C CA 1
ATOM 10026 C C . THR C 1 419 ? 47.980 26.389 193.146 1.00 33.47 439 THR C C 1
ATOM 10027 O O . THR C 1 419 ? 47.543 27.482 193.525 1.00 32.74 439 THR C O 1
ATOM 10031 N N . GLY C 1 420 ? 47.282 25.551 192.381 1.00 32.98 440 GLY C N 1
ATOM 10032 C CA . GLY C 1 420 ? 45.958 25.909 191.870 1.00 33.04 440 GLY C CA 1
ATOM 10033 C C . GLY C 1 420 ? 45.969 26.439 190.444 1.00 33.81 440 GLY C C 1
ATOM 10034 O O . GLY C 1 420 ? 44.915 26.483 189.786 1.00 33.83 440 GLY C O 1
ATOM 10035 N N . GLN C 1 421 ? 47.151 26.826 189.948 1.00 34.09 441 GLN C N 1
ATOM 10036 C CA . GLN C 1 421 ? 47.257 27.492 188.647 1.00 34.94 441 GLN C CA 1
ATOM 10037 C C . GLN C 1 421 ? 46.598 26.696 187.524 1.00 34.96 441 GLN C C 1
ATOM 10038 O O . GLN C 1 421 ? 45.806 27.242 186.756 1.00 35.37 441 GLN C O 1
ATOM 10044 N N . THR C 1 422 ? 46.932 25.413 187.444 1.00 34.86 442 THR C N 1
ATOM 10045 C CA . THR C 1 422 ? 46.450 24.520 186.400 1.00 35.47 442 THR C CA 1
ATOM 10046 C C . THR C 1 422 ? 44.931 24.434 186.372 1.00 35.53 442 THR C C 1
ATOM 10047 O O . THR C 1 422 ? 44.332 24.513 185.310 1.00 36.14 442 THR C O 1
ATOM 10051 N N . ALA C 1 423 ? 44.317 24.265 187.540 1.00 35.67 443 ALA C N 1
ATOM 10052 C CA . ALA C 1 423 ? 42.865 24.248 187.656 1.00 35.89 443 ALA C CA 1
ATOM 10053 C C . ALA C 1 423 ? 42.232 25.561 187.191 1.00 35.72 443 ALA C C 1
ATOM 10054 O O . ALA C 1 423 ? 41.262 25.555 186.441 1.00 35.75 443 ALA C O 1
ATOM 10056 N N . ARG C 1 424 ? 42.806 26.683 187.624 1.00 35.97 444 ARG C N 1
ATOM 10057 C CA . ARG C 1 424 ? 42.323 28.014 187.248 1.00 35.85 444 ARG C CA 1
ATOM 10058 C C . ARG C 1 424 ? 42.451 28.295 185.740 1.00 35.33 444 ARG C C 1
ATOM 10059 O O . ARG C 1 424 ? 41.540 28.851 185.132 1.00 35.08 444 ARG C O 1
ATOM 10067 N N . LEU C 1 425 ? 43.568 27.898 185.139 1.00 34.52 445 LEU C N 1
ATOM 10068 C CA . LEU C 1 425 ? 43.758 28.102 183.699 1.00 34.28 445 LEU C CA 1
ATOM 10069 C C . LEU C 1 425 ? 42.732 27.349 182.857 1.00 34.17 445 LEU C C 1
ATOM 10070 O O . LEU C 1 425 ? 42.287 27.854 181.849 1.00 34.12 445 LEU C O 1
ATOM 10075 N N . ILE C 1 426 ? 42.364 26.141 183.274 1.00 34.65 446 ILE C N 1
ATOM 10076 C CA . ILE C 1 426 ? 41.340 25.357 182.560 1.00 34.80 446 ILE C CA 1
ATOM 10077 C C . ILE C 1 426 ? 39.949 25.964 182.798 1.00 35.63 446 ILE C C 1
ATOM 10078 O O . ILE C 1 426 ? 39.168 26.162 181.854 1.00 35.43 446 ILE C O 1
ATOM 10083 N N . ALA C 1 427 ? 39.658 26.281 184.061 1.00 35.75 447 ALA C N 1
ATOM 10084 C CA . ALA C 1 427 ? 38.383 26.882 184.426 1.00 36.03 447 ALA C CA 1
ATOM 10085 C C . ALA C 1 427 ? 38.123 28.154 183.610 1.00 36.21 447 ALA C C 1
ATOM 10086 O O . ALA C 1 427 ? 37.008 28.378 183.133 1.00 36.13 447 ALA C O 1
ATOM 10088 N N . LYS C 1 428 ? 39.168 28.970 183.468 1.00 36.10 448 LYS C N 1
ATOM 10089 C CA . LYS C 1 428 ? 39.166 30.191 182.643 1.00 36.25 448 LYS C CA 1
ATOM 10090 C C . LYS C 1 428 ? 38.510 29.981 181.269 1.00 36.08 448 LYS C C 1
ATOM 10091 O O . LYS C 1 428 ? 37.870 30.883 180.727 1.00 35.95 448 LYS C O 1
ATOM 10097 N N . TYR C 1 429 ? 38.665 28.781 180.714 1.00 36.43 449 TYR C N 1
ATOM 10098 C CA . TYR C 1 429 ? 38.121 28.469 179.383 1.00 36.09 449 TYR C CA 1
ATOM 10099 C C . TYR C 1 429 ? 36.699 27.929 179.412 1.00 36.06 449 TYR C C 1
ATOM 10100 O O . TYR C 1 429 ? 36.162 27.583 178.376 1.00 35.73 449 TYR C O 1
ATOM 10109 N N . ARG C 1 430 ? 36.099 27.888 180.612 1.00 36.09 450 ARG C N 1
ATOM 10110 C CA . ARG C 1 430 ? 34.709 27.457 180.809 1.00 35.62 450 ARG C CA 1
ATOM 10111 C C . ARG C 1 430 ? 34.392 26.182 180.003 1.00 35.30 450 ARG C C 1
ATOM 10112 O O . ARG C 1 430 ? 33.602 26.222 179.055 1.00 35.14 450 ARG C O 1
ATOM 10120 N N . PRO C 1 431 ? 35.034 25.049 180.355 1.00 35.04 451 PRO C N 1
ATOM 10121 C CA . PRO C 1 431 ? 34.705 23.827 179.624 1.00 35.02 451 PRO C CA 1
ATOM 10122 C C . PRO C 1 431 ? 33.336 23.314 180.059 1.00 35.31 451 PRO C C 1
ATOM 10123 O O . PRO C 1 431 ? 32.936 23.492 181.221 1.00 34.90 451 PRO C O 1
ATOM 10127 N N . MET C 1 432 ? 32.621 22.716 179.116 1.00 35.37 452 MET C N 1
ATOM 10128 C CA . MET C 1 432 ? 31.357 22.060 179.382 1.00 36.15 452 MET C CA 1
ATOM 10129 C C . MET C 1 432 ? 31.541 20.885 180.337 1.00 35.37 452 MET C C 1
ATOM 10130 O O . MET C 1 432 ? 30.638 20.556 181.092 1.00 35.87 452 MET C O 1
ATOM 10135 N N . GLN C 1 433 ? 32.710 20.255 180.300 1.00 35.32 453 GLN C N 1
ATOM 10136 C CA . GLN C 1 433 ? 33.015 19.137 181.193 1.00 35.12 453 GLN C CA 1
ATOM 10137 C C . GLN C 1 433 ? 33.347 19.644 182.586 1.00 34.97 453 GLN C C 1
ATOM 10138 O O . GLN C 1 433 ? 34.000 20.698 182.727 1.00 34.61 453 GLN C O 1
ATOM 10144 N N . PRO C 1 434 ? 32.921 18.891 183.627 1.00 34.83 454 PRO C N 1
ATOM 10145 C CA . PRO C 1 434 ? 33.343 19.154 184.998 1.00 34.38 454 PRO C CA 1
ATOM 10146 C C . PRO C 1 434 ? 34.858 19.094 185.137 1.00 34.61 454 PRO C C 1
ATOM 10147 O O . PRO C 1 434 ? 35.504 18.306 184.451 1.00 34.77 454 PRO C O 1
ATOM 10151 N N . ILE C 1 435 ? 35.419 19.932 186.008 1.00 34.66 455 ILE C N 1
ATOM 10152 C CA . ILE C 1 435 ? 36.846 19.893 186.316 1.00 34.56 455 ILE C CA 1
ATOM 10153 C C . ILE C 1 435 ? 37.016 19.327 187.724 1.00 34.75 455 ILE C C 1
ATOM 10154 O O . ILE C 1 435 ? 36.393 19.810 188.662 1.00 34.93 455 ILE C O 1
ATOM 10159 N N . LEU C 1 436 ? 37.818 18.271 187.859 1.00 34.78 456 LEU C N 1
ATOM 10160 C CA . LEU C 1 436 ? 38.187 17.773 189.168 1.00 34.67 456 LEU C CA 1
ATOM 10161 C C . LEU C 1 436 ? 39.649 18.124 189.423 1.00 34.38 456 LEU C C 1
ATOM 10162 O O . LEU C 1 436 ? 40.557 17.567 188.807 1.00 34.19 456 LEU C O 1
ATOM 10167 N N . ALA C 1 437 ? 39.849 19.102 190.293 1.00 33.83 457 ALA C N 1
ATOM 10168 C CA . ALA C 1 437 ? 41.172 19.529 190.702 1.00 34.11 457 ALA C CA 1
ATOM 10169 C C . ALA C 1 437 ? 41.711 18.610 191.798 1.00 34.21 457 ALA C C 1
ATOM 10170 O O . ALA C 1 437 ? 41.072 18.435 192.846 1.00 34.55 457 ALA C O 1
ATOM 10172 N N . LEU C 1 438 ? 42.884 18.024 191.550 1.00 34.75 458 LEU C N 1
ATOM 10173 C CA . LEU C 1 438 ? 43.544 17.112 192.509 1.00 34.68 458 LEU C CA 1
ATOM 10174 C C . LEU C 1 438 ? 44.799 17.764 193.049 1.00 34.98 458 LEU C C 1
ATOM 10175 O O . LEU C 1 438 ? 45.629 18.259 192.277 1.00 35.76 458 LEU C O 1
ATOM 10180 N N . SER C 1 439 ? 44.937 17.779 194.373 1.00 34.23 459 SER C N 1
ATOM 10181 C CA . SER C 1 439 ? 46.002 18.537 195.008 1.00 34.00 459 SER C CA 1
ATOM 10182 C C . SER C 1 439 ? 46.383 17.938 196.361 1.00 33.37 459 SER C C 1
ATOM 10183 O O . SER C 1 439 ? 45.542 17.412 197.083 1.00 33.71 459 SER C O 1
ATOM 10186 N N . ALA C 1 440 ? 47.656 18.015 196.710 1.00 32.61 460 ALA C N 1
ATOM 10187 C CA . ALA C 1 440 ? 48.065 17.549 198.028 1.00 32.21 460 ALA C CA 1
ATOM 10188 C C . ALA C 1 440 ? 48.010 18.705 199.016 1.00 32.07 460 ALA C C 1
ATOM 10189 O O . ALA C 1 440 ? 48.068 18.501 200.223 1.00 32.06 460 ALA C O 1
ATOM 10191 N N . SER C 1 441 ? 47.873 19.918 198.490 1.00 32.10 461 SER C N 1
ATOM 10192 C CA . SER C 1 441 ? 47.929 21.122 199.306 1.00 32.68 461 SER C CA 1
ATOM 10193 C C . SER C 1 441 ? 46.548 21.556 199.797 1.00 32.95 461 SER C C 1
ATOM 10194 O O . SER C 1 441 ? 45.667 21.881 199.005 1.00 32.56 461 SER C O 1
ATOM 10197 N N . GLU C 1 442 ? 46.380 21.541 201.117 1.00 33.47 462 GLU C N 1
ATOM 10198 C CA . GLU C 1 442 ? 45.114 21.896 201.762 1.00 34.35 462 GLU C CA 1
ATOM 10199 C C . GLU C 1 442 ? 44.632 23.326 201.463 1.00 34.16 462 GLU C C 1
ATOM 10200 O O . GLU C 1 442 ? 43.441 23.537 201.178 1.00 34.35 462 GLU C O 1
ATOM 10206 N N . SER C 1 443 ? 45.542 24.300 201.514 1.00 33.66 463 SER C N 1
ATOM 10207 C CA . SER C 1 443 ? 45.164 25.676 201.241 1.00 33.89 463 SER C CA 1
ATOM 10208 C C . SER C 1 443 ? 44.770 25.874 199.769 1.00 33.80 463 SER C C 1
ATOM 10209 O O . SER C 1 443 ? 43.797 26.577 199.481 1.00 33.65 463 SER C O 1
ATOM 10212 N N . THR C 1 444 ? 45.477 25.206 198.855 1.00 33.42 464 THR C N 1
ATOM 10213 C CA . THR C 1 444 ? 45.086 25.219 197.439 1.00 32.96 464 THR C CA 1
ATOM 10214 C C . THR C 1 444 ? 43.683 24.652 197.227 1.00 32.94 464 THR C C 1
ATOM 10215 O O . THR C 1 444 ? 42.876 25.260 196.531 1.00 33.28 464 THR C O 1
ATOM 10219 N N . ILE C 1 445 ? 43.386 23.500 197.818 1.00 32.63 465 ILE C N 1
ATOM 10220 C CA . ILE C 1 445 ? 42.029 22.942 197.750 1.00 32.50 465 ILE C CA 1
ATOM 10221 C C . ILE C 1 445 ? 40.945 23.931 198.244 1.00 32.84 465 ILE C C 1
ATOM 10222 O O . ILE C 1 445 ? 39.865 24.034 197.638 1.00 33.13 465 ILE C O 1
ATOM 10227 N N . LYS C 1 446 ? 41.251 24.656 199.320 1.00 32.45 466 LYS C N 1
ATOM 10228 C CA . LYS C 1 446 ? 40.365 25.691 199.861 1.00 32.77 466 LYS C CA 1
ATOM 10229 C C . LYS C 1 446 ? 40.222 26.909 198.926 1.00 32.39 466 LYS C C 1
ATOM 10230 O O . LYS C 1 446 ? 39.117 27.419 198.737 1.00 32.30 466 LYS C O 1
ATOM 10236 N N . HIS C 1 447 ? 41.333 27.369 198.352 1.00 32.04 467 HIS C N 1
ATOM 10237 C CA . HIS C 1 447 ? 41.314 28.506 197.427 1.00 31.79 467 HIS C CA 1
ATOM 10238 C C . HIS C 1 447 ? 40.470 28.236 196.183 1.00 32.07 467 HIS C C 1
ATOM 10239 O O . HIS C 1 447 ? 39.875 29.134 195.609 1.00 31.87 467 HIS C O 1
ATOM 10246 N N . LEU C 1 448 ? 40.408 26.973 195.800 1.00 32.90 468 LEU C N 1
ATOM 10247 C CA . LEU C 1 448 ? 39.727 26.535 194.588 1.00 33.26 468 LEU C CA 1
ATOM 10248 C C . LEU C 1 448 ? 38.211 26.488 194.726 1.00 33.25 468 LEU C C 1
ATOM 10249 O O . LEU C 1 448 ? 37.507 26.253 193.745 1.00 34.21 468 LEU C O 1
ATOM 10254 N N . GLN C 1 449 ? 37.707 26.719 195.933 1.00 33.15 469 GLN C N 1
ATOM 10255 C CA . GLN C 1 449 ? 36.266 26.647 196.191 1.00 33.04 469 GLN C CA 1
ATOM 10256 C C . GLN C 1 449 ? 35.562 27.869 195.608 1.00 32.72 469 GLN C C 1
ATOM 10257 O O . GLN C 1 449 ? 34.343 27.972 195.630 1.00 31.54 469 GLN C O 1
ATOM 10263 N N . VAL C 1 450 ? 36.374 28.759 195.052 1.00 32.39 470 VAL C N 1
ATOM 10264 C CA . VAL C 1 450 ? 35.952 30.056 194.550 1.00 32.07 470 VAL C CA 1
ATOM 10265 C C . VAL C 1 450 ? 35.978 30.103 192.992 1.00 31.75 470 VAL C C 1
ATOM 10266 O O . VAL C 1 450 ? 35.659 31.125 192.379 1.00 31.45 470 VAL C O 1
ATOM 10270 N N . ILE C 1 451 ? 36.314 28.962 192.375 1.00 31.57 471 ILE C N 1
ATOM 10271 C CA . ILE C 1 451 ? 36.492 28.830 190.921 1.00 31.43 471 ILE C CA 1
ATOM 10272 C C . ILE C 1 451 ? 35.277 28.106 190.280 1.00 31.97 471 ILE C C 1
ATOM 10273 O O . ILE C 1 451 ? 35.017 26.945 190.591 1.00 31.37 471 ILE C O 1
ATOM 10278 N N . ARG C 1 452 ? 34.548 28.792 189.384 1.00 32.12 472 ARG C N 1
ATOM 10279 C CA . ARG C 1 452 ? 33.442 28.167 188.655 1.00 32.38 472 ARG C CA 1
ATOM 10280 C C . ARG C 1 452 ? 33.897 26.935 187.859 1.00 32.95 472 ARG C C 1
ATOM 10281 O O . ARG C 1 452 ? 34.883 26.984 187.135 1.00 33.60 472 ARG C O 1
ATOM 10289 N N . GLY C 1 453 ? 33.177 25.832 188.013 1.00 33.44 473 GLY C N 1
ATOM 10290 C CA . GLY C 1 453 ? 33.364 24.671 187.170 1.00 34.81 473 GLY C CA 1
ATOM 10291 C C . GLY C 1 453 ? 34.294 23.652 187.779 1.00 36.02 473 GLY C C 1
ATOM 10292 O O . GLY C 1 453 ? 34.474 22.562 187.227 1.00 36.31 473 GLY C O 1
ATOM 10293 N N . VAL C 1 454 ? 34.902 24.026 188.902 1.00 36.36 474 VAL C N 1
ATOM 10294 C CA . VAL C 1 454 ? 35.840 23.175 189.618 1.00 36.61 474 VAL C CA 1
ATOM 10295 C C . VAL C 1 454 ? 35.184 22.525 190.832 1.00 36.87 474 VAL C C 1
ATOM 10296 O O . VAL C 1 454 ? 34.516 23.196 191.601 1.00 36.59 474 VAL C O 1
ATOM 10300 N N . THR C 1 455 ? 35.331 21.202 190.965 1.00 37.74 475 THR C N 1
ATOM 10301 C CA . THR C 1 455 ? 35.217 20.571 192.276 1.00 38.23 475 THR C CA 1
ATOM 10302 C C . THR C 1 455 ? 36.580 19.981 192.646 1.00 38.28 475 THR C C 1
ATOM 10303 O O . THR C 1 455 ? 37.492 19.905 191.831 1.00 38.64 475 THR C O 1
ATOM 10307 N N . THR C 1 456 ? 36.715 19.559 193.883 1.00 38.25 476 THR C N 1
ATOM 10308 C CA . THR C 1 456 ? 38.024 19.431 194.453 1.00 38.24 476 THR C CA 1
ATOM 10309 C C . THR C 1 456 ? 38.130 18.063 195.113 1.00 37.90 476 THR C C 1
ATOM 10310 O O . THR C 1 456 ? 37.141 17.552 195.609 1.00 37.19 476 THR C O 1
ATOM 10314 N N . MET C 1 457 ? 39.307 17.438 195.027 1.00 38.17 477 MET C N 1
ATOM 10315 C CA . MET C 1 457 ? 39.618 16.234 195.802 1.00 38.43 477 MET C CA 1
ATOM 10316 C C . MET C 1 457 ? 41.058 16.342 196.330 1.00 38.87 477 MET C C 1
ATOM 10317 O O . MET C 1 457 ? 42.012 16.342 195.540 1.00 38.66 477 MET C O 1
ATOM 10322 N N . GLN C 1 458 ? 41.214 16.429 197.657 1.00 39.33 478 GLN C N 1
ATOM 10323 C CA . GLN C 1 458 ? 42.551 16.395 198.259 1.00 39.67 478 GLN C CA 1
ATOM 10324 C C . GLN C 1 458 ? 43.177 15.016 198.124 1.00 39.53 478 GLN C C 1
ATOM 10325 O O . GLN C 1 458 ? 42.504 13.993 198.227 1.00 39.95 478 GLN C O 1
ATOM 10331 N N . VAL C 1 459 ? 44.481 15.002 197.906 1.00 39.47 479 VAL C N 1
ATOM 10332 C CA . VAL C 1 459 ? 45.203 13.791 197.573 1.00 39.13 479 VAL C CA 1
ATOM 10333 C C . VAL C 1 459 ? 46.461 13.757 198.470 1.00 39.15 479 VAL C C 1
ATOM 10334 O O . VAL C 1 459 ? 46.934 14.814 198.894 1.00 39.11 479 VAL C O 1
ATOM 10338 N N . PRO C 1 460 ? 46.964 12.558 198.847 1.00 39.27 480 PRO C N 1
ATOM 10339 C CA . PRO C 1 460 ? 48.162 12.574 199.713 1.00 39.05 480 PRO C CA 1
ATOM 10340 C C . PRO C 1 460 ? 49.426 13.167 199.066 1.00 38.92 480 PRO C C 1
ATOM 10341 O O . PRO C 1 460 ? 49.505 13.291 197.840 1.00 38.58 480 PRO C O 1
ATOM 10345 N N . SER C 1 461 ? 50.403 13.528 199.900 1.00 39.05 481 SER C N 1
ATOM 10346 C CA . SER C 1 461 ? 51.661 14.107 199.430 1.00 39.31 481 SER C CA 1
ATOM 10347 C C . SER C 1 461 ? 52.548 13.085 198.717 1.00 39.59 481 SER C C 1
ATOM 10348 O O . SER C 1 461 ? 52.392 11.873 198.904 1.00 39.64 481 SER C O 1
ATOM 10351 N N . PHE C 1 462 ? 53.475 13.595 197.903 1.00 39.93 482 PHE C N 1
ATOM 10352 C CA . PHE C 1 462 ? 54.558 12.809 197.267 1.00 40.12 482 PHE C CA 1
ATOM 10353 C C . PHE C 1 462 ? 54.053 11.673 196.376 1.00 40.15 482 PHE C C 1
ATOM 10354 O O . PHE C 1 462 ? 54.683 10.605 196.268 1.00 40.02 482 PHE C O 1
ATOM 10362 N N . GLN C 1 463 ? 52.922 11.933 195.733 1.00 39.86 483 GLN C N 1
ATOM 10363 C CA . GLN C 1 463 ? 52.209 10.940 194.958 1.00 40.06 483 GLN C CA 1
ATOM 10364 C C . GLN C 1 463 ? 52.545 11.129 193.473 1.00 39.96 483 GLN C C 1
ATOM 10365 O O . GLN C 1 463 ? 52.544 12.258 192.961 1.00 39.71 483 GLN C O 1
ATOM 10371 N N . GLY C 1 464 ? 52.846 10.023 192.793 1.00 39.77 484 GLY C N 1
ATOM 10372 C CA . GLY C 1 464 ? 53.136 10.049 191.356 1.00 39.44 484 GLY C CA 1
ATOM 10373 C C . GLY C 1 464 ? 51.945 10.443 190.493 1.00 39.08 484 GLY C C 1
ATOM 10374 O O . GLY C 1 464 ? 50.800 10.160 190.836 1.00 39.45 484 GLY C O 1
ATOM 10375 N N . THR C 1 465 ? 52.230 11.090 189.367 1.00 38.70 485 THR C N 1
ATOM 10376 C CA . THR C 1 465 ? 51.216 11.598 188.429 1.00 38.53 485 THR C CA 1
ATOM 10377 C C . THR C 1 465 ? 50.199 10.543 187.969 1.00 38.20 485 THR C C 1
ATOM 10378 O O . THR C 1 465 ? 48.988 10.754 188.091 1.00 38.64 485 THR C O 1
ATOM 10382 N N . ASP C 1 466 ? 50.703 9.438 187.419 1.00 37.58 486 ASP C N 1
ATOM 10383 C CA . ASP C 1 466 ? 49.891 8.322 186.927 1.00 37.16 486 ASP C CA 1
ATOM 10384 C C . ASP C 1 466 ? 49.016 7.736 188.019 1.00 36.37 486 ASP C C 1
ATOM 10385 O O . ASP C 1 466 ? 47.833 7.526 187.802 1.00 35.80 486 ASP C O 1
ATOM 10390 N N . HIS C 1 467 ? 49.619 7.445 189.176 1.00 35.88 487 HIS C N 1
ATOM 10391 C CA . HIS C 1 467 ? 48.898 6.967 190.355 1.00 35.35 487 HIS C CA 1
ATOM 10392 C C . HIS C 1 467 ? 47.730 7.882 190.743 1.00 35.58 487 HIS C C 1
ATOM 10393 O O . HIS C 1 467 ? 46.600 7.402 190.946 1.00 35.69 487 HIS C O 1
ATOM 10400 N N . VAL C 1 468 ? 48.003 9.188 190.837 1.00 34.98 488 VAL C N 1
ATOM 10401 C CA . VAL C 1 468 ? 46.983 10.170 191.205 1.00 34.85 488 VAL C CA 1
ATOM 10402 C C . VAL C 1 468 ? 45.839 10.139 190.188 1.00 34.87 488 VAL C C 1
ATOM 10403 O O . VAL C 1 468 ? 44.679 10.090 190.577 1.00 34.94 488 VAL C O 1
ATOM 10407 N N . ILE C 1 469 ? 46.181 10.157 188.900 1.00 34.83 489 ILE C N 1
ATOM 10408 C CA . ILE C 1 469 ? 45.204 10.001 187.811 1.00 35.41 489 ILE C CA 1
ATOM 10409 C C . ILE C 1 469 ? 44.434 8.665 187.878 1.00 35.26 489 ILE C C 1
ATOM 10410 O O . ILE C 1 469 ? 43.208 8.656 187.754 1.00 35.22 489 ILE C O 1
ATOM 10415 N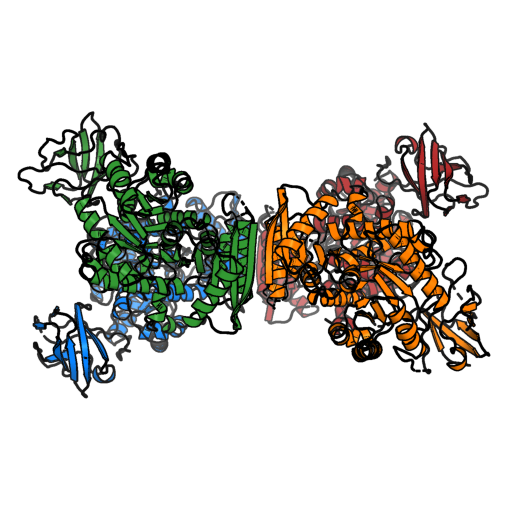 N . ARG C 1 470 ? 45.139 7.551 188.084 1.00 35.21 490 ARG C N 1
ATOM 10416 C CA . ARG C 1 470 ? 44.476 6.252 188.236 1.00 35.44 490 ARG C CA 1
ATOM 10417 C C . ARG C 1 470 ? 43.464 6.283 189.381 1.00 34.93 490 ARG C C 1
ATOM 10418 O O . ARG C 1 470 ? 42.346 5.796 189.240 1.00 35.22 490 ARG C O 1
ATOM 10426 N N . ASN C 1 471 ? 43.856 6.880 190.501 1.00 34.48 491 ASN C N 1
ATOM 10427 C CA . ASN C 1 471 ? 43.018 6.911 191.695 1.00 34.48 491 ASN C CA 1
ATOM 10428 C C . ASN C 1 471 ? 41.750 7.730 191.492 1.00 34.47 491 ASN C C 1
ATOM 10429 O O . ASN C 1 471 ? 40.658 7.314 191.906 1.00 34.66 491 ASN C O 1
ATOM 10434 N N . ALA C 1 472 ? 41.908 8.881 190.837 1.00 33.53 492 ALA C N 1
ATOM 10435 C CA . ALA C 1 472 ? 40.817 9.789 190.590 1.00 33.51 492 ALA C CA 1
ATOM 10436 C C . ALA C 1 472 ? 39.742 9.126 189.728 1.00 33.65 492 ALA C C 1
ATOM 10437 O O . ALA C 1 472 ? 38.552 9.243 190.030 1.00 33.58 492 ALA C O 1
ATOM 10439 N N . ILE C 1 473 ? 40.173 8.422 188.675 1.00 33.27 493 ILE C N 1
ATOM 10440 C CA . ILE C 1 473 ? 39.253 7.801 187.708 1.00 32.71 493 ILE C CA 1
ATOM 10441 C C . ILE C 1 473 ? 38.461 6.654 188.328 1.00 32.72 493 ILE C C 1
ATOM 10442 O O . ILE C 1 473 ? 37.248 6.554 188.113 1.00 32.74 493 ILE C O 1
ATOM 10447 N N . VAL C 1 474 ? 39.149 5.795 189.085 1.00 32.42 494 VAL C N 1
ATOM 10448 C CA . VAL C 1 474 ? 38.508 4.670 189.763 1.00 32.50 494 VAL C CA 1
ATOM 10449 C C . VAL C 1 474 ? 37.582 5.170 190.870 1.00 32.56 494 VAL C C 1
ATOM 10450 O O . VAL C 1 474 ? 36.481 4.641 191.037 1.00 32.04 494 VAL C O 1
ATOM 10454 N N . VAL C 1 475 ? 38.010 6.196 191.613 1.00 32.94 495 VAL C N 1
ATOM 10455 C CA . VAL C 1 475 ? 37.110 6.816 192.592 1.00 33.17 495 VAL C CA 1
ATOM 10456 C C . VAL C 1 475 ? 35.869 7.365 191.876 1.00 33.71 495 VAL C C 1
ATOM 10457 O O . VAL C 1 475 ? 34.741 7.057 192.270 1.00 33.64 495 VAL C O 1
ATOM 10461 N N . ALA C 1 476 ? 36.084 8.147 190.816 1.00 33.90 496 ALA C N 1
ATOM 10462 C CA . ALA C 1 476 ? 34.985 8.699 190.019 1.00 34.33 496 ALA C CA 1
ATOM 10463 C C . ALA C 1 476 ? 34.030 7.615 189.511 1.00 34.39 496 ALA C C 1
ATOM 10464 O O . ALA C 1 476 ? 32.822 7.809 189.509 1.00 34.57 496 ALA C O 1
ATOM 10466 N N . LYS C 1 477 ? 34.582 6.476 189.096 1.00 34.65 497 LYS C N 1
ATOM 10467 C CA . LYS C 1 477 ? 33.791 5.353 188.562 1.00 34.94 497 LYS C CA 1
ATOM 10468 C C . LYS C 1 477 ? 32.978 4.644 189.661 1.00 34.75 497 LYS C C 1
ATOM 10469 O O . LYS C 1 477 ? 31.888 4.118 189.408 1.00 34.58 497 LYS C O 1
ATOM 10475 N N . GLU C 1 478 ? 33.515 4.640 190.881 1.00 34.86 498 GLU C N 1
ATOM 10476 C CA . GLU C 1 478 ? 32.840 4.055 192.045 1.00 34.84 498 GLU C CA 1
ATOM 10477 C C . GLU C 1 478 ? 31.693 4.943 192.533 1.00 35.30 498 GLU C C 1
ATOM 10478 O O . GLU C 1 478 ? 30.696 4.447 193.057 1.00 35.18 498 GLU C O 1
ATOM 10484 N N . ARG C 1 479 ? 31.848 6.251 192.341 1.00 35.95 499 ARG C N 1
ATOM 10485 C CA . ARG C 1 479 ? 30.828 7.247 192.680 1.00 36.81 499 ARG C CA 1
ATOM 10486 C C . ARG C 1 479 ? 29.840 7.510 191.533 1.00 37.17 499 ARG C C 1
ATOM 10487 O O . ARG C 1 479 ? 29.039 8.449 191.591 1.00 37.22 499 ARG C O 1
ATOM 10495 N N . GLU C 1 480 ? 29.913 6.668 190.503 1.00 37.60 500 GLU C N 1
ATOM 10496 C CA . GLU C 1 480 ? 29.048 6.727 189.323 1.00 38.32 500 GLU C CA 1
ATOM 10497 C C . GLU C 1 480 ? 29.065 8.066 188.577 1.00 38.38 500 GLU C C 1
ATOM 10498 O O . GLU C 1 480 ? 28.073 8.458 187.970 1.00 38.06 500 GLU C O 1
ATOM 10504 N N . LEU C 1 481 ? 30.211 8.744 188.627 1.00 38.74 501 LEU C N 1
ATOM 10505 C CA . LEU C 1 481 ? 30.440 9.997 187.908 1.00 39.18 501 LEU C CA 1
ATOM 10506 C C . LEU C 1 481 ? 30.909 9.736 186.479 1.00 38.89 501 LEU C C 1
ATOM 10507 O O . LEU C 1 481 ? 30.562 10.477 185.555 1.00 38.76 501 LEU C O 1
ATOM 10512 N N . VAL C 1 482 ? 31.739 8.706 186.311 1.00 38.52 502 VAL C N 1
ATOM 10513 C CA . VAL C 1 482 ? 32.179 8.280 184.986 1.00 37.86 502 VAL C CA 1
ATOM 10514 C C . VAL C 1 482 ? 31.867 6.803 184.820 1.00 37.79 502 VAL C C 1
ATOM 10515 O O . VAL C 1 482 ? 31.784 6.074 185.807 1.00 37.91 502 VAL C O 1
ATOM 10519 N N . THR C 1 483 ? 31.663 6.370 183.579 1.00 37.65 503 THR C N 1
ATOM 10520 C CA . THR C 1 483 ? 31.407 4.958 183.293 1.00 37.44 503 THR C CA 1
ATOM 10521 C C . THR C 1 483 ? 32.506 4.358 182.413 1.00 37.13 503 THR C C 1
ATOM 10522 O O . THR C 1 483 ? 33.156 5.068 181.646 1.00 37.07 503 THR C O 1
ATOM 10526 N N . GLU C 1 484 ? 32.705 3.050 182.560 1.00 36.86 504 GLU C N 1
ATOM 10527 C CA . GLU C 1 484 ? 33.612 2.244 181.747 1.00 36.60 504 GLU C CA 1
ATOM 10528 C C . GLU C 1 484 ? 33.557 2.668 180.276 1.00 36.25 504 GLU C C 1
ATOM 10529 O O . GLU C 1 484 ? 32.480 2.698 179.677 1.00 36.47 504 GLU C O 1
ATOM 10535 N N . GLY C 1 485 ? 34.709 3.019 179.704 1.00 35.56 505 GLY C N 1
ATOM 10536 C CA . GLY C 1 485 ? 34.799 3.318 178.272 1.00 34.95 505 GLY C CA 1
ATOM 10537 C C . GLY C 1 485 ? 34.823 4.789 177.883 1.00 34.68 505 GLY C C 1
ATOM 10538 O O . GLY C 1 485 ? 35.179 5.127 176.751 1.00 35.00 505 GLY C O 1
ATOM 10539 N N . GLU C 1 486 ? 34.433 5.669 178.801 1.00 33.95 506 GLU C N 1
ATOM 10540 C CA . GLU C 1 486 ? 34.393 7.099 178.513 1.00 33.27 506 GLU C CA 1
ATOM 10541 C C . GLU C 1 486 ? 35.803 7.657 178.516 1.00 33.30 506 GLU C C 1
ATOM 10542 O O . GLU C 1 486 ? 36.676 7.153 179.225 1.00 32.92 506 GLU C O 1
ATOM 10548 N N . SER C 1 487 ? 36.030 8.692 177.719 1.00 33.13 507 SER C N 1
ATOM 10549 C CA . SER C 1 487 ? 37.326 9.354 177.715 1.00 33.26 507 SER C CA 1
ATOM 10550 C C . SER C 1 487 ? 37.479 10.313 178.899 1.00 33.65 507 SER C C 1
ATOM 10551 O O . SER C 1 487 ? 36.500 10.862 179.408 1.00 33.93 507 SER C O 1
ATOM 10554 N N . ILE C 1 488 ? 38.719 10.486 179.340 1.00 33.96 508 ILE C N 1
ATOM 10555 C CA . ILE C 1 488 ? 39.070 11.406 180.411 1.00 33.99 508 ILE C CA 1
ATOM 10556 C C . ILE C 1 488 ? 40.297 12.205 179.961 1.00 34.45 508 ILE C C 1
ATOM 10557 O O . ILE C 1 488 ? 41.213 11.652 179.352 1.00 34.49 508 ILE C O 1
ATOM 10561 N N . VAL C 1 489 ? 40.308 13.504 180.258 1.00 34.33 509 VAL C N 1
ATOM 10562 C CA . VAL C 1 489 ? 41.459 14.349 179.952 1.00 34.23 509 VAL C CA 1
ATOM 10563 C C . VAL C 1 489 ? 42.120 14.748 181.274 1.00 34.28 509 VAL C C 1
ATOM 10564 O O . VAL C 1 489 ? 41.470 15.246 182.171 1.00 34.18 509 VAL C O 1
ATOM 10568 N N . ALA C 1 490 ? 43.407 14.467 181.407 1.00 34.28 510 ALA C N 1
ATOM 10569 C CA . ALA C 1 490 ? 44.157 14.854 182.593 1.00 34.69 510 ALA C CA 1
ATOM 10570 C C . ALA C 1 490 ? 45.240 15.861 182.201 1.00 35.06 510 ALA C C 1
ATOM 10571 O O . ALA C 1 490 ? 45.939 15.686 181.195 1.00 34.92 510 ALA C O 1
ATOM 10573 N N . VAL C 1 491 ? 45.344 16.929 182.985 1.00 35.04 511 VAL C N 1
ATOM 10574 C CA . VAL C 1 491 ? 46.374 17.934 182.798 1.00 35.11 511 VAL C CA 1
ATOM 10575 C C . VAL C 1 491 ? 47.244 18.000 184.056 1.00 34.70 511 VAL C C 1
ATOM 10576 O O . VAL C 1 491 ? 46.741 18.081 185.168 1.00 34.74 511 VAL C O 1
ATOM 10580 N N . HIS C 1 492 ? 48.549 17.944 183.868 1.00 34.76 512 HIS C N 1
ATOM 10581 C CA . HIS C 1 492 ? 49.467 18.139 184.965 1.00 35.38 512 HIS C CA 1
ATOM 10582 C C . HIS C 1 492 ? 50.400 19.288 184.641 1.00 35.47 512 HIS C C 1
ATOM 10583 O O . HIS C 1 492 ? 51.257 19.183 183.772 1.00 35.45 512 HIS C O 1
ATOM 10590 N N . GLY C 1 493 ? 50.197 20.400 185.331 1.00 36.15 513 GLY C N 1
ATOM 10591 C CA . GLY C 1 493 ? 51.204 21.459 185.406 1.00 36.85 513 GLY C CA 1
ATOM 10592 C C . GLY C 1 493 ? 52.236 21.082 186.465 1.00 37.37 513 GLY C C 1
ATOM 10593 O O . GLY C 1 493 ? 51.883 20.806 187.618 1.00 37.14 513 GLY C O 1
ATOM 10594 N N . MET C 1 494 ? 53.506 21.047 186.066 1.00 37.85 514 MET C N 1
ATOM 10595 C CA . MET C 1 494 ? 54.599 20.719 186.983 1.00 38.63 514 MET C CA 1
ATOM 10596 C C . MET C 1 494 ? 55.488 21.942 187.176 1.00 38.18 514 MET C C 1
ATOM 10597 O O . MET C 1 494 ? 55.745 22.681 186.222 1.00 37.95 514 MET C O 1
ATOM 10602 N N . LYS C 1 495 ? 55.945 22.143 188.415 1.00 38.31 515 LYS C N 1
ATOM 10603 C CA . LYS C 1 495 ? 56.681 23.353 188.821 1.00 38.28 515 LYS C CA 1
ATOM 10604 C C . LYS C 1 495 ? 55.942 24.611 188.338 1.00 38.39 515 LYS C C 1
ATOM 10605 O O . LYS C 1 495 ? 56.529 25.494 187.692 1.00 38.34 515 LYS C O 1
ATOM 10611 N N . GLU C 1 496 ? 54.649 24.668 188.672 1.00 38.44 516 GLU C N 1
ATOM 10612 C CA . GLU C 1 496 ? 53.677 25.609 188.088 1.00 38.23 516 GLU C CA 1
ATOM 10613 C C . GLU C 1 496 ? 54.135 27.063 187.943 1.00 38.77 516 GLU C C 1
ATOM 10614 O O . GLU C 1 496 ? 53.957 27.667 186.881 1.00 39.09 516 GLU C O 1
ATOM 10620 N N . GLU C 1 497 ? 54.733 27.616 188.990 1.00 38.90 517 GLU C N 1
ATOM 10621 C CA . GLU C 1 497 ? 55.085 29.033 188.984 1.00 39.25 517 GLU C CA 1
ATOM 10622 C C . GLU C 1 497 ? 56.595 29.288 189.147 1.00 39.29 517 GLU C C 1
ATOM 10623 O O . GLU C 1 497 ? 57.021 30.396 189.495 1.00 39.10 517 GLU C O 1
ATOM 10629 N N . VAL C 1 498 ? 57.391 28.254 188.877 1.00 39.35 518 VAL C N 1
ATOM 10630 C CA . VAL C 1 498 ? 58.848 28.356 188.882 1.00 39.28 518 VAL C CA 1
ATOM 10631 C C . VAL C 1 498 ? 59.399 27.979 187.493 1.00 39.17 518 VAL C C 1
ATOM 10632 O O . VAL C 1 498 ? 60.395 28.608 187.035 1.00 38.89 518 VAL C O 1
ATOM 10634 N N . SER C 1 501 ? 59.234 24.990 184.516 1.00 32.65 521 SER C N 1
ATOM 10635 C CA . SER C 1 501 ? 57.873 24.565 184.198 1.00 33.00 521 SER C CA 1
ATOM 10636 C C . SER C 1 501 ? 57.836 23.550 183.051 1.00 32.99 521 SER C C 1
ATOM 10637 O O . SER C 1 501 ? 58.680 23.562 182.143 1.00 33.12 521 SER C O 1
ATOM 10640 N N . SER C 1 502 ? 56.838 22.675 183.123 1.00 33.00 522 SER C N 1
ATOM 10641 C CA . SER C 1 502 ? 56.669 21.535 182.232 1.00 32.77 522 SER C CA 1
ATOM 10642 C C . SER C 1 502 ? 55.208 21.128 182.356 1.00 32.59 522 SER C C 1
ATOM 10643 O O . SER C 1 502 ? 54.669 21.092 183.461 1.00 32.73 522 SER C O 1
ATOM 10646 N N . ASN C 1 503 ? 54.558 20.851 181.231 1.00 32.27 523 ASN C N 1
ATOM 10647 C CA . ASN C 1 503 ? 53.108 20.704 181.218 1.00 32.38 523 ASN C CA 1
ATOM 10648 C C . ASN C 1 503 ? 52.603 19.532 180.388 1.00 32.40 523 ASN C C 1
ATOM 10649 O O . ASN C 1 503 ? 52.935 19.406 179.214 1.00 32.38 523 ASN C O 1
ATOM 10654 N N . LEU C 1 504 ? 51.770 18.705 181.008 1.00 32.38 524 LEU C N 1
ATOM 10655 C CA . LEU C 1 504 ? 51.330 17.441 180.436 1.00 33.05 524 LEU C CA 1
ATOM 10656 C C . LEU C 1 504 ? 49.847 17.464 180.110 1.00 33.00 524 LEU C C 1
ATOM 10657 O O . LEU C 1 504 ? 49.062 18.135 180.765 1.00 32.77 524 LEU C O 1
ATOM 10662 N N . LEU C 1 505 ? 49.471 16.713 179.089 1.00 33.36 525 LEU C N 1
ATOM 10663 C CA . LEU C 1 505 ? 48.075 16.505 178.779 1.00 33.44 525 LEU C CA 1
ATOM 10664 C C . LEU C 1 505 ? 47.963 15.062 178.344 1.00 33.56 525 LEU C C 1
ATOM 10665 O O . LEU C 1 505 ? 48.591 14.647 177.383 1.00 33.43 525 LEU C O 1
ATOM 10670 N N . LYS C 1 506 ? 47.175 14.294 179.082 1.00 34.01 526 LYS C N 1
ATOM 10671 C CA . LYS C 1 506 ? 46.938 12.896 178.767 1.00 33.66 526 LYS C CA 1
ATOM 10672 C C . LYS C 1 506 ? 45.473 12.672 178.442 1.00 33.46 526 LYS C C 1
ATOM 10673 O O . LYS C 1 506 ? 44.596 13.231 179.085 1.00 32.61 526 LYS C O 1
ATOM 10679 N N . VAL C 1 507 ? 45.202 11.828 177.454 1.00 33.83 527 VAL C N 1
ATOM 10680 C CA . VAL C 1 507 ? 43.839 11.371 177.235 1.00 33.74 527 VAL C CA 1
ATOM 10681 C C . VAL C 1 507 ? 43.812 9.883 177.533 1.00 34.25 527 VAL C C 1
ATOM 10682 O O . VAL C 1 507 ? 44.606 9.109 176.999 1.00 34.39 527 VAL C O 1
ATOM 10686 N N . LEU C 1 508 ? 42.910 9.489 178.419 1.00 35.04 528 LEU C N 1
ATOM 10687 C CA . LEU C 1 508 ? 42.830 8.093 178.827 1.00 35.48 528 LEU C CA 1
ATOM 10688 C C . LEU C 1 508 ? 41.378 7.621 178.945 1.00 35.63 528 LEU C C 1
ATOM 10689 O O . LEU C 1 508 ? 40.460 8.431 179.137 1.00 35.81 528 LEU C O 1
ATOM 10692 N N . THR C 1 509 ? 41.182 6.312 178.820 1.00 35.43 529 THR C N 1
ATOM 10693 C CA . THR C 1 509 ? 39.859 5.722 178.811 1.00 35.75 529 THR C CA 1
ATOM 10694 C C . THR C 1 509 ? 39.582 4.947 180.101 1.00 36.30 529 THR C C 1
ATOM 10695 O O . THR C 1 509 ? 40.413 4.146 180.542 1.00 36.31 529 THR C O 1
ATOM 10699 N N . VAL C 1 510 ? 38.416 5.195 180.702 1.00 36.65 530 VAL C N 1
ATOM 10700 C CA . VAL C 1 510 ? 37.980 4.475 181.903 1.00 37.11 530 VAL C CA 1
ATOM 10701 C C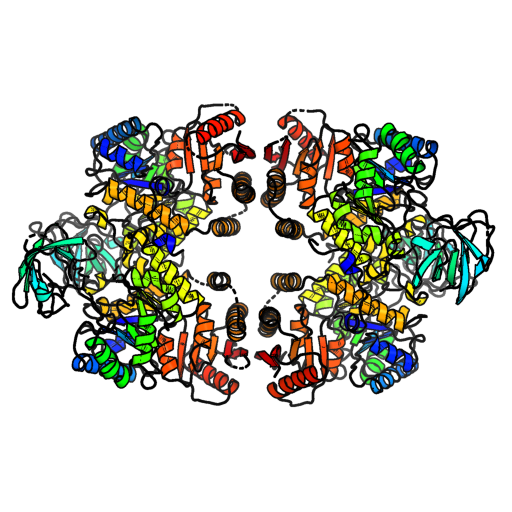 . VAL C 1 510 ? 37.837 2.981 181.593 1.00 37.69 530 VAL C C 1
ATOM 10702 O O . VAL C 1 510 ? 37.214 2.601 180.594 1.00 37.68 530 VAL C O 1
ATOM 10706 N N . GLU C 1 511 ? 38.444 2.151 182.436 1.00 38.39 531 GLU C N 1
ATOM 10707 C CA . GLU C 1 511 ? 38.448 0.705 182.230 1.00 39.40 531 GLU C CA 1
ATOM 10708 C C . GLU C 1 511 ? 37.393 0.012 183.088 1.00 39.72 531 GLU C C 1
ATOM 10709 O O . GLU C 1 511 ? 36.463 0.655 183.578 1.00 40.29 531 GLU C O 1
ATOM 10715 N N . ARG D 1 20 ? 36.825 14.747 142.680 1.00 32.91 40 ARG D N 1
ATOM 10716 C CA . ARG D 1 20 ? 35.687 14.349 141.802 1.00 33.17 40 ARG D CA 1
ATOM 10717 C C . ARG D 1 20 ? 36.164 13.441 140.659 1.00 33.40 40 ARG D C 1
ATOM 10718 O O . ARG D 1 20 ? 36.621 13.913 139.610 1.00 33.18 40 ARG D O 1
ATOM 10720 N N . MET D 1 21 ? 36.047 12.132 140.874 1.00 33.77 41 MET D N 1
ATOM 10721 C CA . MET D 1 21 ? 36.551 11.130 139.930 1.00 34.21 41 MET D CA 1
ATOM 10722 C C . MET D 1 21 ? 35.882 11.214 138.561 1.00 34.56 41 MET D C 1
ATOM 10723 O O . MET D 1 21 ? 36.555 11.101 137.537 1.00 34.66 41 MET D O 1
ATOM 10728 N N . SER D 1 22 ? 34.566 11.414 138.546 1.00 35.06 42 SER D N 1
ATOM 10729 C CA . SER D 1 22 ? 33.821 11.541 137.288 1.00 35.61 42 SER D CA 1
ATOM 10730 C C . SER D 1 22 ? 34.165 12.817 136.504 1.00 35.97 42 SER D C 1
ATOM 10731 O O . SER D 1 22 ? 33.846 12.921 135.313 1.00 36.01 42 SER D O 1
ATOM 10734 N N . GLN D 1 23 ? 34.820 13.775 137.167 1.00 36.29 43 GLN D N 1
ATOM 10735 C CA . GLN D 1 23 ? 35.302 14.983 136.493 1.00 36.86 43 GLN D CA 1
ATOM 10736 C C . GLN D 1 23 ? 36.569 14.709 135.684 1.00 36.33 43 GLN D C 1
ATOM 10737 O O . GLN D 1 23 ? 36.863 15.422 134.722 1.00 36.60 43 GLN D O 1
ATOM 10743 N N . ILE D 1 24 ? 37.315 13.681 136.079 1.00 35.93 44 ILE D N 1
ATOM 10744 C CA . ILE D 1 24 ? 38.496 13.247 135.334 1.00 35.42 44 ILE D CA 1
ATOM 10745 C C . ILE D 1 24 ? 38.086 12.387 134.120 1.00 35.38 44 ILE D C 1
ATOM 10746 O O . ILE D 1 24 ? 38.817 12.296 133.130 1.00 34.88 44 ILE D O 1
ATOM 10751 N N . LEU D 1 25 ? 36.900 11.787 134.188 1.00 35.61 45 LEU D N 1
ATOM 10752 C CA . LEU D 1 25 ? 36.449 10.871 133.144 1.00 36.07 45 LEU D CA 1
ATOM 10753 C C . LEU D 1 25 ? 35.576 11.519 132.055 1.00 36.49 45 LEU D C 1
ATOM 10754 O O . LEU D 1 25 ? 35.954 11.506 130.880 1.00 36.70 45 LEU D O 1
ATOM 10759 N N . GLU D 1 26 ? 34.433 12.090 132.438 1.00 36.86 46 GLU D N 1
ATOM 10760 C CA . GLU D 1 26 ? 33.470 12.647 131.468 1.00 37.34 46 GLU D CA 1
ATOM 10761 C C . GLU D 1 26 ? 34.029 13.796 130.608 1.00 37.72 46 GLU D C 1
ATOM 10762 O O . GLU D 1 26 ? 34.518 14.798 131.151 1.00 37.86 46 GLU D O 1
ATOM 10764 N N . PRO D 1 27 ? 33.962 13.650 129.264 1.00 37.95 47 PRO D N 1
ATOM 10765 C CA . PRO D 1 27 ? 34.431 14.680 128.316 1.00 38.15 47 PRO D CA 1
ATOM 10766 C C . PRO D 1 27 ? 33.589 15.969 128.318 1.00 38.41 47 PRO D C 1
ATOM 10767 O O . PRO D 1 27 ? 32.366 15.915 128.127 1.00 38.56 47 PRO D O 1
ATOM 10771 N N . ARG D 1 28 ? 34.256 17.109 128.528 1.00 38.63 48 ARG D N 1
ATOM 10772 C CA . ARG D 1 28 ? 33.611 18.433 128.600 1.00 38.70 48 ARG D CA 1
ATOM 10773 C C . ARG D 1 28 ? 32.939 18.828 127.283 1.00 38.60 48 ARG D C 1
ATOM 10774 O O . ARG D 1 28 ? 33.616 19.082 126.283 1.00 38.76 48 ARG D O 1
ATOM 10776 N N . SER D 1 29 ? 31.605 18.873 127.300 1.00 38.46 49 SER D N 1
ATOM 10777 C CA . SER D 1 29 ? 30.798 19.155 126.106 1.00 38.16 49 SER D CA 1
ATOM 10778 C C . SER D 1 29 ? 31.092 20.536 125.528 1.00 38.01 49 SER D C 1
ATOM 10779 O O . SER D 1 29 ? 31.645 21.395 126.221 1.00 38.05 49 SER D O 1
ATOM 10781 N N . GLU D 1 30 ? 30.721 20.740 124.263 1.00 37.70 50 GLU D N 1
ATOM 10782 C CA . GLU D 1 30 ? 31.001 21.991 123.547 1.00 37.42 50 GLU D CA 1
ATOM 10783 C C . GLU D 1 30 ? 30.641 23.244 124.357 1.00 37.21 50 GLU D C 1
ATOM 10784 O O . GLU D 1 30 ? 31.528 23.992 124.773 1.00 36.99 50 GLU D O 1
ATOM 10786 N N . GLU D 1 31 ? 29.345 23.451 124.593 1.00 36.95 51 GLU D N 1
ATOM 10787 C CA . GLU D 1 31 ? 28.847 24.627 125.325 1.00 36.59 51 GLU D CA 1
ATOM 10788 C C . GLU D 1 31 ? 29.595 24.892 126.648 1.00 36.23 51 GLU D C 1
ATOM 10789 O O . GLU D 1 31 ? 29.712 26.041 127.087 1.00 36.07 51 GLU D O 1
ATOM 10791 N N . ASP D 1 32 ? 30.099 23.826 127.266 1.00 35.66 52 ASP D N 1
ATOM 10792 C CA . ASP D 1 32 ? 30.834 23.930 128.522 1.00 35.42 52 ASP D CA 1
ATOM 10793 C C . ASP D 1 32 ? 32.088 24.808 128.430 1.00 35.01 52 ASP D C 1
ATOM 10794 O O . ASP D 1 32 ? 32.088 25.932 128.932 1.00 34.68 52 ASP D O 1
ATOM 10799 N N . TRP D 1 33 ? 33.134 24.301 127.774 1.00 34.74 53 TRP D N 1
ATOM 10800 C CA . TRP D 1 33 ? 34.432 24.976 127.721 1.00 34.72 53 TRP D CA 1
ATOM 10801 C C . TRP D 1 33 ? 34.373 26.381 127.114 1.00 34.86 53 TRP D C 1
ATOM 10802 O O . TRP D 1 33 ? 35.107 27.271 127.538 1.00 35.02 53 TRP D O 1
ATOM 10813 N N . THR D 1 34 ? 33.501 26.559 126.125 1.00 34.92 54 THR D N 1
ATOM 10814 C CA . THR D 1 34 ? 33.181 27.868 125.538 1.00 35.01 54 THR D CA 1
ATOM 10815 C C . THR D 1 34 ? 32.913 28.952 126.602 1.00 35.13 54 THR D C 1
ATOM 10816 O O . THR D 1 34 ? 33.133 30.137 126.352 1.00 35.31 54 THR D O 1
ATOM 10820 N N . ALA D 1 35 ? 32.476 28.529 127.791 1.00 34.84 55 ALA D N 1
ATOM 10821 C CA . ALA D 1 35 ? 32.130 29.440 128.879 1.00 34.58 55 ALA D CA 1
ATOM 10822 C C . ALA D 1 35 ? 33.217 29.623 129.952 1.00 34.23 55 ALA D C 1
ATOM 10823 O O . ALA D 1 35 ? 32.929 30.128 131.032 1.00 34.39 55 ALA D O 1
ATOM 10825 N N . HIS D 1 36 ? 34.454 29.223 129.652 1.00 34.22 56 HIS D N 1
ATOM 10826 C CA . HIS D 1 36 ? 35.615 29.495 130.514 1.00 33.70 56 HIS D CA 1
ATOM 10827 C C . HIS D 1 36 ? 35.673 30.980 130.893 1.00 33.58 56 HIS D C 1
ATOM 10828 O O . HIS D 1 36 ? 35.264 31.842 130.112 1.00 33.22 56 HIS D O 1
ATOM 10835 N N . ARG D 1 37 ? 36.180 31.284 132.083 1.00 33.45 57 ARG D N 1
ATOM 10836 C CA . ARG D 1 37 ? 36.184 32.666 132.568 1.00 33.34 57 ARG D CA 1
ATOM 10837 C C . ARG D 1 37 ? 37.464 33.418 132.201 1.00 32.83 57 ARG D C 1
ATOM 10838 O O . ARG D 1 37 ? 37.432 34.621 131.905 1.00 32.53 57 ARG D O 1
ATOM 10846 N N . THR D 1 38 ? 38.586 32.695 132.213 1.00 32.64 58 THR D N 1
ATOM 10847 C CA . THR D 1 38 ? 39.904 33.256 131.911 1.00 32.36 58 THR D CA 1
ATOM 10848 C C . THR D 1 38 ? 39.960 33.748 130.466 1.00 32.67 58 THR D C 1
ATOM 10849 O O . THR D 1 38 ? 39.344 33.142 129.587 1.00 32.26 58 THR D O 1
ATOM 10853 N N . ARG D 1 39 ? 40.660 34.867 130.240 1.00 32.68 59 ARG D N 1
ATOM 10854 C CA . ARG D 1 39 ? 40.777 35.453 128.902 1.00 33.11 59 ARG D CA 1
ATOM 10855 C C . ARG D 1 39 ? 41.991 34.903 128.169 1.00 33.26 59 ARG D C 1
ATOM 10856 O O . ARG D 1 39 ? 43.016 34.589 128.789 1.00 33.18 59 ARG D O 1
ATOM 10864 N N . ILE D 1 40 ? 41.871 34.780 126.851 1.00 33.34 60 ILE D N 1
ATOM 10865 C CA . ILE D 1 40 ? 42.943 34.209 126.042 1.00 33.79 60 ILE D CA 1
ATOM 10866 C C . ILE D 1 40 ? 43.500 35.232 125.052 1.00 34.29 60 ILE D C 1
ATOM 10867 O O . ILE D 1 40 ? 42.780 35.748 124.188 1.00 34.07 60 ILE D O 1
ATOM 10872 N N . VAL D 1 41 ? 44.794 35.506 125.197 1.00 34.31 61 VAL D N 1
ATOM 10873 C CA . VAL D 1 41 ? 45.513 36.421 124.339 1.00 34.60 61 VAL D CA 1
ATOM 10874 C C . VAL D 1 41 ? 46.273 35.602 123.293 1.00 34.87 61 VAL D C 1
ATOM 10875 O O . VAL D 1 41 ? 47.103 34.758 123.659 1.00 34.74 61 VAL D O 1
ATOM 10879 N N . CYS D 1 42 ? 46.014 35.852 122.005 1.00 34.77 62 CYS D N 1
ATOM 10880 C CA . CYS D 1 42 ? 46.738 35.144 120.947 1.00 35.20 62 CYS D CA 1
ATOM 10881 C C . CYS D 1 42 ? 47.680 36.052 120.165 1.00 34.97 62 CYS D C 1
ATOM 10882 O O . CYS D 1 42 ? 47.290 37.144 119.727 1.00 34.77 62 CYS D O 1
ATOM 10885 N N . THR D 1 43 ? 48.916 35.576 119.989 1.00 34.68 63 THR D N 1
ATOM 10886 C CA . THR D 1 43 ? 49.902 36.281 119.188 1.00 34.52 63 THR D CA 1
ATOM 10887 C C . THR D 1 43 ? 49.663 36.056 117.687 1.00 34.22 63 THR D C 1
ATOM 10888 O O . THR D 1 43 ? 49.485 34.925 117.244 1.00 34.25 63 THR D O 1
ATOM 10892 N N . MET D 1 44 ? 49.665 37.146 116.924 1.00 34.33 64 MET D N 1
ATOM 10893 C CA . MET D 1 44 ? 49.420 37.115 115.486 1.00 34.33 64 MET D CA 1
ATOM 10894 C C . MET D 1 44 ? 50.699 36.727 114.741 1.00 34.55 64 MET D C 1
ATOM 10895 O O . MET D 1 44 ? 51.813 37.059 115.174 1.00 34.80 64 MET D O 1
ATOM 10900 N N . GLY D 1 45 ? 50.540 36.012 113.632 1.00 33.99 65 GLY D N 1
ATOM 10901 C CA . GLY D 1 45 ? 51.670 35.705 112.743 1.00 33.58 65 GLY D CA 1
ATOM 10902 C C . GLY D 1 45 ? 51.290 34.828 111.571 1.00 33.31 65 GLY D C 1
ATOM 10903 O O . GLY D 1 45 ? 50.094 34.638 111.297 1.00 32.91 65 GLY D O 1
ATOM 10904 N N . PRO D 1 46 ? 52.299 34.285 110.860 1.00 33.48 66 PRO D N 1
ATOM 10905 C CA . PRO D 1 46 ? 52.004 33.542 109.624 1.00 33.50 66 PRO D CA 1
ATOM 10906 C C . PRO D 1 46 ? 50.999 32.399 109.798 1.00 33.94 66 PRO D C 1
ATOM 10907 O O . PRO D 1 46 ? 50.153 32.206 108.936 1.00 34.00 66 PRO D O 1
ATOM 10911 N N . ALA D 1 47 ? 51.082 31.658 110.907 1.00 34.57 67 ALA D N 1
ATOM 10912 C CA . ALA D 1 47 ? 50.206 30.497 111.128 1.00 34.98 67 ALA D CA 1
ATOM 10913 C C . ALA D 1 47 ? 48.701 30.834 111.254 1.00 35.16 67 ALA D C 1
ATOM 10914 O O . ALA D 1 47 ? 47.840 29.990 110.998 1.00 34.34 67 ALA D O 1
ATOM 10916 N N . CYS D 1 48 ? 48.394 32.058 111.673 1.00 35.66 68 CYS D N 1
ATOM 10917 C CA . CYS D 1 48 ? 47.011 32.532 111.723 1.00 36.23 68 CYS D CA 1
ATOM 10918 C C . CYS D 1 48 ? 46.873 33.819 110.919 1.00 36.58 68 CYS D C 1
ATOM 10919 O O . CYS D 1 48 ? 46.171 34.750 111.301 1.00 37.08 68 CYS D O 1
ATOM 10922 N N . TRP D 1 49 ? 47.577 33.843 109.799 1.00 37.63 69 TRP D N 1
ATOM 10923 C CA . TRP D 1 49 ? 47.591 34.937 108.854 1.00 38.39 69 TRP D CA 1
ATOM 10924 C C . TRP D 1 49 ? 46.193 35.312 108.316 1.00 38.62 69 TRP D C 1
ATOM 10925 O O . TRP D 1 49 ? 45.815 36.487 108.332 1.00 38.46 69 TRP D O 1
ATOM 10936 N N . ASN D 1 50 ? 45.429 34.320 107.861 1.00 38.65 70 ASN D N 1
ATOM 10937 C CA . ASN D 1 50 ? 44.196 34.601 107.131 1.00 38.86 70 ASN D CA 1
ATOM 10938 C C . ASN D 1 50 ? 42.916 34.656 107.959 1.00 38.34 70 ASN D C 1
ATOM 10939 O O . ASN D 1 50 ? 42.827 34.093 109.052 1.00 37.79 70 ASN D O 1
ATOM 10944 N N . VAL D 1 51 ? 41.922 35.318 107.372 1.00 38.07 71 VAL D N 1
ATOM 10945 C CA . VAL D 1 51 ? 40.674 35.678 108.019 1.00 37.72 71 VAL D CA 1
ATOM 10946 C C . VAL D 1 51 ? 39.907 34.448 108.526 1.00 37.74 71 VAL D C 1
ATOM 10947 O O . VAL D 1 51 ? 39.363 34.464 109.636 1.00 38.20 71 VAL D O 1
ATOM 10951 N N . ASP D 1 52 ? 39.902 33.371 107.746 1.00 37.34 72 ASP D N 1
ATOM 10952 C CA . ASP D 1 52 ? 39.171 32.163 108.139 1.00 37.17 72 ASP D CA 1
ATOM 10953 C C . ASP D 1 52 ? 39.797 31.479 109.378 1.00 36.18 72 ASP D C 1
ATOM 10954 O O . ASP D 1 52 ? 39.080 30.967 110.237 1.00 36.47 72 ASP D O 1
ATOM 10959 N N . THR D 1 53 ? 41.120 31.504 109.487 1.00 35.17 73 THR D N 1
ATOM 10960 C CA . THR D 1 53 ? 41.797 30.983 110.674 1.00 34.29 73 THR D CA 1
ATOM 10961 C C . THR D 1 53 ? 41.517 31.845 111.913 1.00 34.13 73 THR D C 1
ATOM 10962 O O . THR D 1 53 ? 41.260 31.317 113.002 1.00 34.74 73 THR D O 1
ATOM 10966 N N . LEU D 1 54 ? 41.561 33.164 111.753 1.00 33.55 74 LEU D N 1
ATOM 10967 C CA . LEU D 1 54 ? 41.252 34.072 112.868 1.00 33.15 74 LEU D CA 1
ATOM 10968 C C . LEU D 1 54 ? 39.800 33.925 113.347 1.00 32.88 74 LEU D C 1
ATOM 10969 O O . LEU D 1 54 ? 39.548 33.853 114.538 1.00 33.25 74 LEU D O 1
ATOM 10974 N N . VAL D 1 55 ? 38.858 33.881 112.409 1.00 33.03 75 VAL D N 1
ATOM 10975 C CA . VAL D 1 55 ? 37.453 33.571 112.709 1.00 32.84 75 VAL D CA 1
ATOM 10976 C C . VAL D 1 55 ? 37.304 32.283 113.550 1.00 33.38 75 VAL D C 1
ATOM 10977 O O . VAL D 1 55 ? 36.532 32.244 114.507 1.00 33.46 75 VAL D O 1
ATOM 10981 N N . LYS D 1 56 ? 38.050 31.242 113.185 1.00 33.92 76 LYS D N 1
ATOM 10982 C CA . LYS D 1 56 ? 38.052 29.981 113.926 1.00 34.01 76 LYS D CA 1
ATOM 10983 C C . LYS D 1 56 ? 38.663 30.143 115.298 1.00 33.88 76 LYS D C 1
ATOM 10984 O O . LYS D 1 56 ? 38.220 29.509 116.253 1.00 34.14 76 LYS D O 1
ATOM 10990 N N . MET D 1 57 ? 39.688 30.984 115.399 1.00 33.69 77 MET D N 1
ATOM 10991 C CA . MET D 1 57 ? 40.280 31.290 116.696 1.00 33.43 77 MET D CA 1
ATOM 10992 C C . MET D 1 57 ? 39.340 32.075 117.613 1.00 33.29 77 MET D C 1
ATOM 10993 O O . MET D 1 57 ? 39.427 31.949 118.832 1.00 33.40 77 MET D O 1
ATOM 10998 N N . ILE D 1 58 ? 38.443 32.873 117.027 1.00 33.14 78 ILE D N 1
ATOM 10999 C CA . ILE D 1 58 ? 37.415 33.591 117.788 1.00 32.63 78 ILE D CA 1
ATOM 11000 C C . ILE D 1 58 ? 36.457 32.589 118.425 1.00 32.79 78 ILE D C 1
ATOM 11001 O O . ILE D 1 58 ? 36.264 32.608 119.631 1.00 32.71 78 ILE D O 1
ATOM 11006 N N . ASP D 1 59 ? 35.874 31.711 117.608 1.00 33.01 79 ASP D N 1
ATOM 11007 C CA . ASP D 1 59 ? 35.076 30.580 118.101 1.00 32.92 79 ASP D CA 1
ATOM 11008 C C . ASP D 1 59 ? 35.812 29.759 119.167 1.00 33.16 79 ASP D C 1
ATOM 11009 O O . ASP D 1 59 ? 35.216 29.355 120.153 1.00 33.56 79 ASP D O 1
ATOM 11014 N N . ALA D 1 60 ? 37.111 29.528 118.975 1.00 33.34 80 ALA D N 1
ATOM 11015 C CA . ALA D 1 60 ? 37.898 28.714 119.911 1.00 33.34 80 ALA D CA 1
ATOM 11016 C C . ALA D 1 60 ? 38.110 29.403 121.246 1.00 33.35 80 ALA D C 1
ATOM 11017 O O . ALA D 1 60 ? 38.391 28.742 122.232 1.00 34.25 80 ALA D O 1
ATOM 11019 N N . GLY D 1 61 ? 37.979 30.728 121.268 1.00 33.18 81 GLY D N 1
ATOM 11020 C CA . GLY D 1 61 ? 38.032 31.517 122.494 1.00 32.48 81 GLY D CA 1
ATOM 11021 C C . GLY D 1 61 ? 39.006 32.685 122.532 1.00 32.47 81 GLY D C 1
ATOM 11022 O O . GLY D 1 61 ? 39.314 33.188 123.613 1.00 33.05 81 GLY D O 1
ATOM 11023 N N . MET D 1 62 ? 39.504 33.121 121.375 1.00 32.18 82 MET D N 1
ATOM 11024 C CA . MET D 1 62 ? 40.444 34.259 121.318 1.00 31.89 82 MET D CA 1
ATOM 11025 C C . MET D 1 62 ? 39.731 35.544 121.726 1.00 31.68 82 MET D C 1
ATOM 11026 O O . MET D 1 62 ? 38.652 35.857 121.208 1.00 30.62 82 MET D O 1
ATOM 11031 N N . ASN D 1 63 ? 40.343 36.282 122.650 1.00 32.08 83 ASN D N 1
ATOM 11032 C CA . ASN D 1 63 ? 39.738 37.516 123.185 1.00 32.82 83 ASN D CA 1
ATOM 11033 C C . ASN D 1 63 ? 40.589 38.743 122.838 1.00 32.91 83 ASN D C 1
ATOM 11034 O O . ASN D 1 63 ? 40.084 39.847 122.691 1.00 33.25 83 ASN D O 1
ATOM 11039 N N . VAL D 1 64 ? 41.894 38.533 122.738 1.00 32.87 84 VAL D N 1
ATOM 11040 C CA . VAL D 1 64 ? 42.842 39.611 122.499 1.00 32.46 84 VAL D CA 1
ATOM 11041 C C . VAL D 1 64 ? 43.826 39.161 121.424 1.00 32.79 84 VAL D C 1
ATOM 11042 O O . VAL D 1 64 ? 44.324 38.029 121.473 1.00 32.12 84 VAL D O 1
ATOM 11046 N N . CYS D 1 65 ? 44.103 40.056 120.468 1.00 33.03 85 CYS D N 1
ATOM 11047 C CA . CYS D 1 65 ? 45.131 39.835 119.441 1.00 33.52 85 CYS D CA 1
ATOM 11048 C C . CYS D 1 65 ? 46.407 40.616 119.738 1.00 33.63 85 CYS D C 1
ATOM 11049 O O . CYS D 1 65 ? 46.389 41.850 119.747 1.00 33.17 85 CYS D O 1
ATOM 11052 N N . ARG D 1 66 ? 47.508 39.895 119.974 1.00 33.73 86 ARG D N 1
ATOM 11053 C CA . ARG D 1 66 ? 48.803 40.542 120.200 1.00 34.82 86 ARG D CA 1
ATOM 11054 C C . ARG D 1 66 ? 49.645 40.661 118.926 1.00 35.32 86 ARG D C 1
ATOM 11055 O O . ARG D 1 66 ? 49.885 39.667 118.227 1.00 35.26 86 ARG D O 1
ATOM 11063 N N . LEU D 1 67 ? 50.098 41.887 118.654 1.00 35.61 87 LEU D N 1
ATOM 11064 C CA . LEU D 1 67 ? 51.031 42.155 117.566 1.00 35.38 87 LEU D CA 1
ATOM 11065 C C . LEU D 1 67 ? 52.410 42.300 118.184 1.00 35.68 87 LEU D C 1
ATOM 11066 O O . LEU D 1 67 ? 52.675 43.176 119.028 1.00 35.84 87 LEU D O 1
ATOM 11071 N N . ASN D 1 68 ? 53.285 41.406 117.789 1.00 35.55 88 ASN D N 1
ATOM 11072 C CA . ASN D 1 68 ? 54.626 41.389 118.348 1.00 36.29 88 ASN D CA 1
ATOM 11073 C C . ASN D 1 68 ? 55.544 42.255 117.496 1.00 35.99 88 ASN D C 1
ATOM 11074 O O . ASN D 1 68 ? 56.025 41.821 116.453 1.00 36.02 88 ASN D O 1
ATOM 11079 N N . PHE D 1 69 ? 55.778 43.484 117.938 1.00 36.30 89 PHE D N 1
ATOM 11080 C CA . PHE D 1 69 ? 56.604 44.424 117.170 1.00 35.45 89 PHE D CA 1
ATOM 11081 C C . PHE D 1 69 ? 58.121 44.162 117.260 1.00 35.80 89 PHE D C 1
ATOM 11082 O O . PHE D 1 69 ? 58.918 44.963 116.771 1.00 36.01 89 PHE D O 1
ATOM 11090 N N . SER D 1 70 ? 58.519 43.019 117.837 1.00 36.07 90 SER D N 1
ATOM 11091 C CA . SER D 1 70 ? 59.910 42.577 117.740 1.00 35.99 90 SER D CA 1
ATOM 11092 C C . SER D 1 70 ? 60.260 42.227 116.305 1.00 35.81 90 SER D C 1
ATOM 11093 O O . SER D 1 70 ? 61.435 42.247 115.937 1.00 36.00 90 SER D O 1
ATOM 11096 N N . HIS D 1 71 ? 59.238 41.897 115.514 1.00 35.56 91 HIS D N 1
ATOM 11097 C CA . HIS D 1 71 ? 59.379 41.649 114.080 1.00 35.42 91 HIS D CA 1
ATOM 11098 C C . HIS D 1 71 ? 58.314 42.405 113.294 1.00 35.32 91 HIS D C 1
ATOM 11099 O O . HIS D 1 71 ? 57.345 42.926 113.871 1.00 36.03 91 HIS D O 1
ATOM 11106 N N . GLY D 1 72 ? 58.471 42.453 111.976 1.00 34.80 92 GLY D N 1
ATOM 11107 C CA . GLY D 1 72 ? 57.506 43.158 111.127 1.00 34.25 92 GLY D CA 1
ATOM 11108 C C . GLY D 1 72 ? 57.675 44.668 111.144 1.00 33.70 92 GLY D C 1
ATOM 11109 O O . GLY D 1 72 ? 58.575 45.189 111.797 1.00 33.84 92 GLY D O 1
ATOM 11110 N N . ASP D 1 73 ? 56.804 45.358 110.410 1.00 32.83 93 ASP D N 1
ATOM 11111 C CA . ASP D 1 73 ? 56.812 46.809 110.287 1.00 31.79 93 ASP D CA 1
ATOM 11112 C C . ASP D 1 73 ? 55.367 47.346 110.215 1.00 32.17 93 ASP D C 1
ATOM 11113 O O . ASP D 1 73 ? 54.404 46.605 110.427 1.00 31.84 93 ASP D O 1
ATOM 11118 N N . HIS D 1 74 ? 55.224 48.628 109.903 1.00 31.88 94 HIS D N 1
ATOM 11119 C CA . HIS D 1 74 ? 53.927 49.296 109.955 1.00 31.95 94 HIS D CA 1
ATOM 11120 C C . HIS D 1 74 ? 52.964 48.830 108.845 1.00 32.21 94 HIS D C 1
ATOM 11121 O O . HIS D 1 74 ? 51.788 48.636 109.104 1.00 32.63 94 HIS D O 1
ATOM 11128 N N . GLU D 1 75 ? 53.477 48.624 107.638 1.00 31.72 95 GLU D N 1
ATOM 11129 C CA . GLU D 1 75 ? 52.744 47.949 106.558 1.00 32.23 95 GLU D CA 1
ATOM 11130 C C . GLU D 1 75 ? 52.309 46.521 106.869 1.00 31.75 95 GLU D C 1
ATOM 11131 O O . GLU D 1 75 ? 51.180 46.135 106.609 1.00 31.08 95 GLU D O 1
ATOM 11137 N N . THR D 1 76 ? 53.251 45.746 107.392 1.00 32.00 96 THR D N 1
ATOM 11138 C CA . THR D 1 76 ? 53.099 44.328 107.670 1.00 32.15 96 THR D CA 1
ATOM 11139 C C . THR D 1 76 ? 52.066 44.077 108.798 1.00 32.77 96 THR D C 1
ATOM 11140 O O . THR D 1 76 ? 51.139 43.260 108.658 1.00 32.94 96 THR D O 1
ATOM 11144 N N . HIS D 1 77 ? 52.203 44.822 109.887 1.00 32.23 97 HIS D N 1
ATOM 11145 C CA . HIS D 1 77 ? 51.272 44.747 110.992 1.00 33.02 97 HIS D CA 1
ATOM 11146 C C . HIS D 1 77 ? 49.930 45.387 110.664 1.00 32.57 97 HIS D C 1
ATOM 11147 O O . HIS D 1 77 ? 48.937 45.038 111.277 1.00 32.95 97 HIS D O 1
ATOM 11154 N N . ALA D 1 78 ? 49.919 46.322 109.718 1.00 33.07 98 ALA D N 1
ATOM 11155 C CA . ALA D 1 78 ? 48.687 46.934 109.229 1.00 33.30 98 ALA D CA 1
ATOM 11156 C C . ALA D 1 78 ? 47.861 45.918 108.454 1.00 33.99 98 ALA D C 1
ATOM 11157 O O . ALA D 1 78 ? 46.633 45.894 108.578 1.00 34.88 98 ALA D O 1
ATOM 11159 N N . ARG D 1 79 ? 48.518 45.082 107.653 1.00 34.28 99 ARG D N 1
ATOM 11160 C CA . ARG D 1 79 ? 47.818 43.961 107.015 1.00 35.26 99 ARG D CA 1
ATOM 11161 C C . ARG D 1 79 ? 47.125 43.076 108.055 1.00 34.51 99 ARG D C 1
ATOM 11162 O O . ARG D 1 79 ? 45.962 42.699 107.874 1.00 33.68 99 ARG D O 1
ATOM 11170 N N . THR D 1 80 ? 47.826 42.793 109.159 1.00 34.11 100 THR D N 1
ATOM 11171 C CA . THR D 1 80 ? 47.288 41.939 110.202 1.00 34.09 100 THR D CA 1
ATOM 11172 C C . THR D 1 80 ? 46.021 42.526 110.811 1.00 34.41 100 THR D C 1
ATOM 11173 O O . THR D 1 80 ? 45.051 41.805 111.042 1.00 34.45 100 THR D O 1
ATOM 11177 N N . VAL D 1 81 ? 46.037 43.834 111.052 1.00 34.70 101 VAL D N 1
ATOM 11178 C CA . VAL D 1 81 ? 44.898 44.548 111.624 1.00 34.62 101 VAL D CA 1
ATOM 11179 C C . VAL D 1 81 ? 43.730 44.491 110.661 1.00 35.12 101 VAL D C 1
ATOM 11180 O O . VAL D 1 81 ? 42.597 44.262 111.082 1.00 35.51 101 VAL D O 1
ATOM 11184 N N . GLN D 1 82 ? 44.006 44.686 109.371 1.00 35.78 102 GLN D N 1
ATOM 11185 C CA . GLN D 1 82 ? 42.965 44.596 108.326 1.00 36.18 102 GLN D CA 1
ATOM 11186 C C . GLN D 1 82 ? 42.264 43.236 108.395 1.00 35.56 102 GLN D C 1
ATOM 11187 O O . GLN D 1 82 ? 41.034 43.163 108.338 1.00 35.57 102 GLN D O 1
ATOM 11193 N N . ASN D 1 83 ? 43.060 42.176 108.553 1.00 35.29 103 ASN D N 1
ATOM 11194 C CA . ASN D 1 83 ? 42.567 40.799 108.598 1.00 35.13 103 ASN D CA 1
ATOM 11195 C C . ASN D 1 83 ? 41.795 40.504 109.890 1.00 34.92 103 ASN D C 1
ATOM 11196 O O . ASN D 1 83 ? 40.890 39.673 109.905 1.00 34.86 103 ASN D O 1
ATOM 11201 N N . ILE D 1 84 ? 42.160 41.194 110.965 1.00 35.02 104 ILE D N 1
ATOM 11202 C CA . ILE D 1 84 ? 41.398 41.176 112.217 1.00 35.16 104 ILE D CA 1
ATOM 11203 C C . ILE D 1 84 ? 40.067 41.915 112.049 1.00 35.69 104 ILE D C 1
ATOM 11204 O O . ILE D 1 84 ? 39.012 41.354 112.338 1.00 35.53 104 ILE D O 1
ATOM 11209 N N . GLN D 1 85 ? 40.123 43.161 111.569 1.00 36.36 105 GLN D N 1
ATOM 11210 C CA . GLN D 1 85 ? 38.923 43.968 111.309 1.00 37.64 105 GLN D CA 1
ATOM 11211 C C . GLN D 1 85 ? 37.917 43.156 110.486 1.00 37.37 105 GLN D C 1
ATOM 11212 O O . GLN D 1 85 ? 36.724 43.137 110.789 1.00 37.79 105 GLN D O 1
ATOM 11218 N N . GLU D 1 86 ? 38.431 42.453 109.480 1.00 37.32 106 GLU D N 1
ATOM 11219 C CA . GLU D 1 86 ? 37.640 41.612 108.587 1.00 37.01 106 GLU D CA 1
ATOM 11220 C C . GLU D 1 86 ? 37.114 40.344 109.277 1.00 36.91 106 GLU D C 1
ATOM 11221 O O . GLU D 1 86 ? 35.977 39.942 109.028 1.00 36.55 106 GLU D O 1
ATOM 11227 N N . ALA D 1 87 ? 37.930 39.719 110.134 1.00 36.61 107 ALA D N 1
ATOM 11228 C CA . ALA D 1 87 ? 37.487 38.536 110.899 1.00 36.89 107 ALA D CA 1
ATOM 11229 C C . ALA D 1 87 ? 36.326 38.878 111.848 1.00 37.16 107 ALA D C 1
ATOM 11230 O O . ALA D 1 87 ? 35.330 38.141 111.928 1.00 36.99 107 ALA D O 1
ATOM 11232 N N . MET D 1 88 ? 36.452 40.010 112.538 1.00 37.27 108 MET D N 1
ATOM 11233 C CA . MET D 1 88 ? 35.354 40.570 113.337 1.00 38.04 108 MET D CA 1
ATOM 11234 C C . MET D 1 88 ? 34.063 40.864 112.563 1.00 37.51 108 MET D C 1
ATOM 11235 O O . MET D 1 88 ? 32.988 40.875 113.165 1.00 37.51 108 MET D O 1
ATOM 11240 N N . LYS D 1 89 ? 34.157 41.117 111.252 1.00 37.06 109 LYS D N 1
ATOM 11241 C CA . LYS D 1 89 ? 32.949 41.364 110.444 1.00 36.93 109 LYS D CA 1
ATOM 11242 C C . LYS D 1 89 ? 32.128 40.090 110.281 1.00 36.65 109 LYS D C 1
ATOM 11243 O O . LYS D 1 89 ? 30.901 40.138 110.101 1.00 36.35 109 LYS D O 1
ATOM 11249 N N . GLN D 1 90 ? 32.814 38.950 110.354 1.00 36.45 110 GLN D N 1
ATOM 11250 C CA . GLN D 1 90 ? 32.151 37.651 110.293 1.00 36.41 110 GLN D CA 1
ATOM 11251 C C . GLN D 1 90 ? 31.666 37.199 111.661 1.00 36.23 110 GLN D C 1
ATOM 11252 O O . GLN D 1 90 ? 30.848 36.290 111.768 1.00 35.92 110 GLN D O 1
ATOM 11258 N N . ARG D 1 91 ? 32.180 37.847 112.704 1.00 36.34 111 ARG D N 1
ATOM 11259 C CA . ARG D 1 91 ? 31.743 37.592 114.076 1.00 36.36 111 ARG D CA 1
ATOM 11260 C C . ARG D 1 91 ? 31.384 38.919 114.758 1.00 36.72 111 ARG D C 1
ATOM 11261 O O . ARG D 1 91 ? 32.152 39.424 115.575 1.00 36.72 111 ARG D O 1
ATOM 11269 N N . PRO D 1 92 ? 30.207 39.489 114.420 1.00 37.46 112 PRO D N 1
ATOM 11270 C CA . PRO D 1 92 ? 29.869 40.865 114.824 1.00 38.11 112 PRO D CA 1
ATOM 11271 C C . PRO D 1 92 ? 29.722 41.050 116.336 1.00 38.95 112 PRO D C 1
ATOM 11272 O O . PRO D 1 92 ? 29.894 42.166 116.838 1.00 39.19 112 PRO D O 1
ATOM 11276 N N . GLU D 1 93 ? 29.430 39.962 117.049 1.00 39.71 113 GLU D N 1
ATOM 11277 C CA . GLU D 1 93 ? 29.321 39.995 118.502 1.00 40.24 113 GLU D CA 1
ATOM 11278 C C . GLU D 1 93 ? 30.673 40.018 119.190 1.00 40.52 113 GLU D C 1
ATOM 11279 O O . GLU D 1 93 ? 30.762 40.460 120.336 1.00 40.61 113 GLU D O 1
ATOM 11285 N N . ALA D 1 94 ? 31.711 39.532 118.501 1.00 40.69 114 ALA D N 1
ATOM 11286 C CA . ALA D 1 94 ? 33.077 39.527 119.040 1.00 40.83 114 ALA D CA 1
ATOM 11287 C C . ALA D 1 94 ? 33.667 40.923 118.969 1.00 41.11 114 ALA D C 1
ATOM 11288 O O . ALA D 1 94 ? 33.463 41.651 117.997 1.00 41.63 114 ALA D O 1
ATOM 11290 N N . ARG D 1 95 ? 34.372 41.300 120.025 1.00 41.19 115 ARG D N 1
ATOM 11291 C CA . ARG D 1 95 ? 35.040 42.586 120.102 1.00 41.27 115 ARG D CA 1
ATOM 11292 C C . ARG D 1 95 ? 36.425 42.250 120.582 1.00 40.88 115 ARG D C 1
ATOM 11293 O O . ARG D 1 95 ? 36.622 41.992 121.762 1.00 41.46 115 ARG D O 1
ATOM 11301 N N . LEU D 1 96 ? 37.374 42.214 119.662 1.00 39.93 116 LEU D N 1
ATOM 11302 C CA . LEU D 1 96 ? 38.719 41.789 119.980 1.00 39.06 116 LEU D CA 1
ATOM 11303 C C . LEU D 1 96 ? 39.561 42.987 120.400 1.00 39.07 116 LEU D C 1
ATOM 11304 O O . LEU D 1 96 ? 39.554 44.009 119.725 1.00 39.75 116 LEU D O 1
ATOM 11309 N N . ALA D 1 97 ? 40.272 42.885 121.520 1.00 38.18 117 ALA D N 1
ATOM 11310 C CA . ALA D 1 97 ? 41.228 43.926 121.867 1.00 37.71 117 ALA D CA 1
ATOM 11311 C C . ALA D 1 97 ? 42.478 43.688 121.036 1.00 37.49 117 ALA D C 1
ATOM 11312 O O . ALA D 1 97 ? 42.887 42.541 120.839 1.00 37.53 117 ALA D O 1
ATOM 11314 N N . ILE D 1 98 ? 43.076 44.761 120.533 1.00 36.80 118 ILE D N 1
ATOM 11315 C CA . ILE D 1 98 ? 44.370 44.633 119.883 1.00 36.80 118 ILE D CA 1
ATOM 11316 C C . ILE D 1 98 ? 45.437 45.211 120.801 1.00 36.75 118 ILE D C 1
ATOM 11317 O O . ILE D 1 98 ? 45.279 46.294 121.372 1.00 36.82 118 ILE D O 1
ATOM 11322 N N . LEU D 1 99 ? 46.520 44.466 120.938 1.00 37.00 119 LEU D N 1
ATOM 11323 C CA . LEU D 1 99 ? 47.586 44.810 121.866 1.00 36.44 119 LEU D CA 1
ATOM 11324 C C . LEU D 1 99 ? 48.888 44.890 121.087 1.00 36.08 119 LEU D C 1
ATOM 11325 O O . LEU D 1 99 ? 49.190 43.992 120.323 1.00 35.83 119 LEU D O 1
ATOM 11330 N N . LEU D 1 100 ? 49.627 45.988 121.267 1.00 36.01 120 LEU D N 1
ATOM 11331 C CA . LEU D 1 100 ? 50.947 46.189 120.644 1.00 35.51 120 LEU D CA 1
ATOM 11332 C C . LEU D 1 100 ? 52.075 45.842 121.625 1.00 35.57 120 LEU D C 1
ATOM 11333 O O . LEU D 1 100 ? 52.205 46.464 122.695 1.00 34.69 120 LEU D O 1
ATOM 11338 N N . ASP D 1 101 ? 52.886 44.848 121.265 1.00 35.16 121 ASP D N 1
ATOM 11339 C CA . ASP D 1 101 ? 53.980 44.391 122.136 1.00 35.11 121 ASP D CA 1
ATOM 11340 C C . ASP D 1 101 ? 55.271 44.962 121.545 1.00 34.66 121 ASP D C 1
ATOM 11341 O O . ASP D 1 101 ? 55.683 44.592 120.442 1.00 33.81 121 ASP D O 1
ATOM 11346 N N . THR D 1 102 ? 55.884 45.896 122.266 1.00 34.60 122 THR D N 1
ATOM 11347 C CA . THR D 1 102 ? 57.072 46.576 121.772 1.00 34.64 122 THR D CA 1
ATOM 11348 C C . THR D 1 102 ? 58.262 45.613 121.735 1.00 35.42 122 THR D C 1
ATOM 11349 O O . THR D 1 102 ? 58.309 44.645 122.499 1.00 36.18 122 THR D O 1
ATOM 11353 N N . LYS D 1 103 ? 59.205 45.881 120.832 1.00 35.30 123 LYS D N 1
ATOM 11354 C CA . LYS D 1 103 ? 60.466 45.159 120.726 1.00 34.56 123 LYS D CA 1
ATOM 11355 C C . LYS D 1 103 ? 61.274 45.449 121.988 1.00 34.31 123 LYS D C 1
ATOM 11356 O O . LYS D 1 103 ? 61.689 44.525 122.721 1.00 34.27 123 LYS D O 1
ATOM 11362 N N . GLY D 1 104 ? 61.485 46.740 122.246 1.00 33.26 124 GLY D N 1
ATOM 11363 C CA . GLY D 1 104 ? 62.238 47.162 123.404 1.00 33.54 124 GLY D CA 1
ATOM 11364 C C . GLY D 1 104 ? 63.718 46.871 123.246 1.00 33.20 124 GLY D C 1
ATOM 11365 O O . GLY D 1 104 ? 64.170 46.544 122.149 1.00 33.65 124 GLY D O 1
ATOM 11366 N N . PRO D 1 105 ? 64.485 46.996 124.338 1.00 33.27 125 PRO D N 1
ATOM 11367 C CA . PRO D 1 105 ? 65.939 46.860 124.245 1.00 33.25 125 PRO D CA 1
ATOM 11368 C C . PRO D 1 105 ? 66.394 45.411 124.108 1.00 33.06 125 PRO D C 1
ATOM 11369 O O . PRO D 1 105 ? 65.737 44.507 124.614 1.00 32.87 125 PRO D O 1
ATOM 11373 N N . GLU D 1 106 ? 67.514 45.204 123.421 1.00 33.50 126 GLU D N 1
ATOM 11374 C CA . GLU D 1 106 ? 68.063 43.863 123.238 1.00 33.97 126 GLU D CA 1
ATOM 11375 C C . GLU D 1 106 ? 69.578 43.808 123.359 1.00 32.81 126 GLU D C 1
ATOM 11376 O O . GLU D 1 106 ? 70.284 44.782 123.065 1.00 32.20 126 GLU D O 1
ATOM 11382 N N . ILE D 1 107 ? 70.069 42.651 123.799 1.00 31.68 127 ILE D N 1
ATOM 11383 C CA . ILE D 1 107 ? 71.501 42.389 123.822 1.00 31.05 127 ILE D CA 1
ATOM 11384 C C . ILE D 1 107 ? 71.812 41.132 122.996 1.00 31.04 127 ILE D C 1
ATOM 11385 O O . ILE D 1 107 ? 71.221 40.073 123.224 1.00 29.98 127 ILE D O 1
ATOM 11390 N N . ARG D 1 108 ? 72.748 41.264 122.054 1.00 31.21 128 ARG D N 1
ATOM 11391 C CA . ARG D 1 108 ? 73.173 40.143 121.218 1.00 32.14 128 ARG D CA 1
ATOM 11392 C C . ARG D 1 108 ? 74.678 39.960 121.120 1.00 31.63 128 ARG D C 1
ATOM 11393 O O . ARG D 1 108 ? 75.461 40.914 121.191 1.00 31.07 128 ARG D O 1
ATOM 11401 N N . THR D 1 109 ? 75.061 38.702 120.952 1.00 31.93 129 THR D N 1
ATOM 11402 C CA . THR D 1 109 ? 76.420 38.345 120.591 1.00 32.69 129 THR D CA 1
ATOM 11403 C C . THR D 1 109 ? 76.701 38.889 119.186 1.00 33.32 129 THR D C 1
ATOM 11404 O O . THR D 1 109 ? 75.766 39.279 118.449 1.00 33.17 129 THR D O 1
ATOM 11408 N N . GLY D 1 110 ? 77.983 38.940 118.828 1.00 33.07 130 GLY D N 1
ATOM 11409 C CA . GLY D 1 110 ? 78.380 39.380 117.491 1.00 33.24 130 GLY D CA 1
ATOM 11410 C C . GLY D 1 110 ? 78.457 38.244 116.493 1.00 33.39 130 GLY D C 1
ATOM 11411 O O . GLY D 1 110 ? 77.833 37.187 116.686 1.00 33.75 130 GLY D O 1
ATOM 11412 N N . PHE D 1 111 ? 79.221 38.471 115.427 1.00 33.02 131 PHE D N 1
ATOM 11413 C CA . PHE D 1 111 ? 79.390 37.505 114.350 1.00 32.91 131 PHE D CA 1
ATOM 11414 C C . PHE D 1 111 ? 80.545 36.556 114.626 1.00 33.24 131 PHE D C 1
ATOM 11415 O O . PHE D 1 111 ? 81.386 36.808 115.502 1.00 33.53 131 PHE D O 1
ATOM 11423 N N . LEU D 1 112 ? 80.592 35.461 113.878 1.00 33.29 132 LEU D N 1
ATOM 11424 C CA . LEU D 1 112 ? 81.601 34.432 114.104 1.00 33.38 132 LEU D CA 1
ATOM 11425 C C . LEU D 1 112 ? 82.355 34.151 112.820 1.00 33.79 132 LEU D C 1
ATOM 11426 O O . LEU D 1 112 ? 81.779 34.262 111.729 1.00 33.37 132 LEU D O 1
ATOM 11431 N N . LYS D 1 113 ? 83.628 33.763 112.944 1.00 33.76 133 LYS D N 1
ATOM 11432 C CA . LYS D 1 113 ? 84.419 33.357 111.780 1.00 34.57 133 LYS D CA 1
ATOM 11433 C C . LYS D 1 113 ? 83.635 32.362 110.901 1.00 34.40 133 LYS D C 1
ATOM 11434 O O . LYS D 1 113 ? 82.995 31.426 111.404 1.00 34.39 133 LYS D O 1
ATOM 11440 N N . ASP D 1 114 ? 83.647 32.611 109.594 1.00 34.21 134 ASP D N 1
ATOM 11441 C CA . ASP D 1 114 ? 82.960 31.759 108.609 1.00 34.07 134 ASP D CA 1
ATOM 11442 C C . ASP D 1 114 ? 81.495 31.457 108.953 1.00 34.15 134 ASP D C 1
ATOM 11443 O O . ASP D 1 114 ? 80.931 30.478 108.452 1.00 34.81 134 ASP D O 1
ATOM 11448 N N . HIS D 1 115 ? 80.888 32.306 109.789 1.00 33.89 135 HIS D N 1
ATOM 11449 C CA . HIS D 1 115 ? 79.507 32.140 110.279 1.00 33.89 135 HIS D CA 1
ATOM 11450 C C . HIS D 1 115 ? 79.252 30.784 110.932 1.00 34.39 135 HIS D C 1
ATOM 11451 O O . HIS D 1 115 ? 78.099 30.357 111.046 1.00 34.59 135 HIS D O 1
ATOM 11458 N N . LYS D 1 116 ? 80.331 30.119 111.346 1.00 35.02 136 LYS D N 1
ATOM 11459 C CA . LYS D 1 116 ? 80.286 28.760 111.887 1.00 35.81 136 LYS D CA 1
ATOM 11460 C C . LYS D 1 116 ? 80.139 28.755 113.409 1.00 36.56 136 LYS D C 1
ATOM 11461 O O . LYS D 1 116 ? 80.985 29.326 114.118 1.00 36.39 136 LYS D O 1
ATOM 11463 N N . PRO D 1 117 ? 79.088 28.074 113.918 1.00 37.06 137 PRO D N 1
ATOM 11464 C CA . PRO D 1 117 ? 78.838 28.030 115.349 1.00 37.54 137 PRO D CA 1
ATOM 11465 C C . PRO D 1 117 ? 80.014 27.424 116.113 1.00 38.00 137 PRO D C 1
ATOM 11466 O O . PRO D 1 117 ? 80.749 26.575 115.583 1.00 37.86 137 PRO D O 1
ATOM 11470 N N . ILE D 1 118 ? 80.187 27.886 117.347 1.00 38.59 138 ILE D N 1
ATOM 11471 C CA . ILE D 1 118 ? 81.315 27.498 118.179 1.00 39.24 138 ILE D CA 1
ATOM 11472 C C . ILE D 1 118 ? 80.823 26.672 119.363 1.00 40.20 138 ILE D C 1
ATOM 11473 O O . ILE D 1 118 ? 79.732 26.914 119.886 1.00 40.33 138 ILE D O 1
ATOM 11478 N N . THR D 1 119 ? 81.628 25.682 119.741 1.00 41.07 139 THR D N 1
ATOM 11479 C CA . THR D 1 119 ? 81.347 24.798 120.866 1.00 41.85 139 THR D CA 1
ATOM 11480 C C . THR D 1 119 ? 82.329 25.127 121.982 1.00 42.40 139 THR D C 1
ATOM 11481 O O . THR D 1 119 ? 83.555 25.041 121.796 1.00 42.00 139 THR D O 1
ATOM 11485 N N . LEU D 1 120 ? 81.772 25.522 123.127 1.00 43.19 140 LEU D N 1
ATOM 11486 C CA . LEU D 1 120 ? 82.546 25.753 124.343 1.00 44.00 140 LEU D CA 1
ATOM 11487 C C . LEU D 1 120 ? 82.426 24.536 125.275 1.00 44.23 140 LEU D C 1
ATOM 11488 O O . LEU D 1 120 ? 81.316 24.080 125.564 1.00 44.75 140 LEU D O 1
ATOM 11493 N N . GLN D 1 121 ? 83.567 24.005 125.714 1.00 44.25 141 GLN D N 1
ATOM 11494 C CA . GLN D 1 121 ? 83.614 22.963 126.749 1.00 44.16 141 GLN D CA 1
ATOM 11495 C C . GLN D 1 121 ? 83.469 23.597 128.136 1.00 43.87 141 GLN D C 1
ATOM 11496 O O . GLN D 1 121 ? 84.025 24.676 128.382 1.00 43.86 141 GLN D O 1
ATOM 11502 N N . GLN D 1 122 ? 82.742 22.924 129.036 1.00 43.18 142 GLN D N 1
ATOM 11503 C CA . GLN D 1 122 ? 82.635 23.359 130.431 1.00 42.50 142 GLN D CA 1
ATOM 11504 C C . GLN D 1 122 ? 84.017 23.671 130.969 1.00 41.41 142 GLN D C 1
ATOM 11505 O O . GLN D 1 122 ? 84.949 22.891 130.795 1.00 41.82 142 GLN D O 1
ATOM 11511 N N . GLY D 1 123 ? 84.150 24.832 131.599 1.00 40.47 143 GLY D N 1
ATOM 11512 C CA . GLY D 1 123 ? 85.426 25.267 132.146 1.00 38.88 143 GLY D CA 1
ATOM 11513 C C . GLY D 1 123 ? 86.277 26.070 131.186 1.00 37.93 143 GLY D C 1
ATOM 11514 O O . GLY D 1 123 ? 87.329 26.558 131.571 1.00 37.33 143 GLY D O 1
ATOM 11515 N N . ALA D 1 124 ? 85.824 26.214 129.939 1.00 37.28 144 ALA D N 1
ATOM 11516 C CA . ALA D 1 124 ? 86.584 26.970 128.930 1.00 37.07 144 ALA D CA 1
ATOM 11517 C C . ALA D 1 124 ? 86.509 28.480 129.176 1.00 36.66 144 ALA D C 1
ATOM 11518 O O . ALA D 1 124 ? 85.490 28.978 129.640 1.00 36.82 144 ALA D O 1
ATOM 11520 N N . THR D 1 125 ? 87.589 29.204 128.880 1.00 36.39 145 THR D N 1
ATOM 11521 C CA . THR D 1 125 ? 87.559 30.671 129.000 1.00 35.73 145 THR D CA 1
ATOM 11522 C C . THR D 1 125 ? 87.156 31.415 127.711 1.00 35.66 145 THR D C 1
ATOM 11523 O O . THR D 1 125 ? 87.698 31.164 126.632 1.00 36.15 145 THR D O 1
ATOM 11527 N N . LEU D 1 126 ? 86.180 32.311 127.849 1.00 34.69 146 LEU D N 1
ATOM 11528 C CA . LEU D 1 126 ? 85.644 33.109 126.759 1.00 33.86 146 LEU D CA 1
ATOM 11529 C C . LEU D 1 126 ? 85.723 34.599 127.103 1.00 33.53 146 LEU D C 1
ATOM 11530 O O . LEU D 1 126 ? 85.095 35.058 128.058 1.00 32.97 146 LEU D O 1
ATOM 11535 N N . LYS D 1 127 ? 86.510 35.342 126.330 1.00 33.31 147 LYS D N 1
ATOM 11536 C CA . LYS D 1 127 ? 86.542 36.797 126.420 1.00 33.07 147 LYS D CA 1
ATOM 11537 C C . LYS D 1 127 ? 85.362 37.344 125.639 1.00 33.02 147 LYS D C 1
ATOM 11538 O O . LYS D 1 127 ? 85.087 36.888 124.521 1.00 33.27 147 LYS D O 1
ATOM 11544 N N . ILE D 1 128 ? 84.662 38.311 126.229 1.00 32.47 148 ILE D N 1
ATOM 11545 C CA . ILE D 1 128 ? 83.588 39.022 125.535 1.00 31.91 148 ILE D CA 1
ATOM 11546 C C . ILE D 1 128 ? 83.952 40.508 125.406 1.00 32.34 148 ILE D C 1
ATOM 11547 O O . ILE D 1 128 ? 84.217 41.195 126.409 1.00 31.16 148 ILE D O 1
ATOM 11552 N N . VAL D 1 129 ? 83.972 40.979 124.158 1.00 32.59 149 VAL D N 1
ATOM 11553 C CA . VAL D 1 129 ? 84.439 42.325 123.830 1.00 32.77 149 VAL D CA 1
ATOM 11554 C C . VAL D 1 129 ? 83.283 43.281 123.496 1.00 33.48 149 VAL D C 1
ATOM 11555 O O . VAL D 1 129 ? 82.170 42.857 123.212 1.00 33.66 149 VAL D O 1
ATOM 11559 N N . THR D 1 130 ? 83.591 44.571 123.529 1.00 34.58 150 THR D N 1
ATOM 11560 C CA . THR D 1 130 ? 82.639 45.659 123.270 1.00 35.04 150 THR D CA 1
ATOM 11561 C C . THR D 1 130 ? 82.697 46.134 121.800 1.00 34.98 150 THR D C 1
ATOM 11562 O O . THR D 1 130 ? 81.760 46.756 121.281 1.00 34.89 150 THR D O 1
ATOM 11566 N N . ASP D 1 131 ? 83.795 45.808 121.130 1.00 34.98 151 ASP D N 1
ATOM 11567 C CA . ASP D 1 131 ? 83.946 46.109 119.714 1.00 35.29 151 ASP D CA 1
ATOM 11568 C C . ASP D 1 131 ? 83.067 45.167 118.887 1.00 35.09 151 ASP D C 1
ATOM 11569 O O . ASP D 1 131 ? 83.448 44.017 118.622 1.00 34.43 151 ASP D O 1
ATOM 11574 N N . TYR D 1 132 ? 81.898 45.669 118.491 1.00 34.78 152 TYR D N 1
ATOM 11575 C CA . TYR D 1 132 ? 80.896 44.851 117.814 1.00 35.15 152 TYR D CA 1
ATOM 11576 C C . TYR D 1 132 ? 81.259 44.534 116.364 1.00 35.08 152 TYR D C 1
ATOM 11577 O O . TYR D 1 132 ? 80.531 43.804 115.672 1.00 35.46 152 TYR D O 1
ATOM 11586 N N . ASN D 1 133 ? 82.386 45.079 115.913 1.00 34.80 153 ASN D N 1
ATOM 11587 C CA . ASN D 1 133 ? 82.930 44.731 114.610 1.00 34.08 153 ASN D CA 1
ATOM 11588 C C . ASN D 1 133 ? 83.830 43.490 114.651 1.00 33.88 153 ASN D C 1
ATOM 11589 O O . ASN D 1 133 ? 84.190 42.977 113.600 1.00 33.91 153 ASN D O 1
ATOM 11594 N N . LEU D 1 134 ? 84.212 43.023 115.846 1.00 33.60 154 LEU D N 1
ATOM 11595 C CA . LEU D 1 134 ? 85.111 41.854 115.967 1.00 33.52 154 LEU D CA 1
ATOM 11596 C C . LEU D 1 134 ? 84.402 40.602 115.473 1.00 33.48 154 LEU D C 1
ATOM 11597 O O . L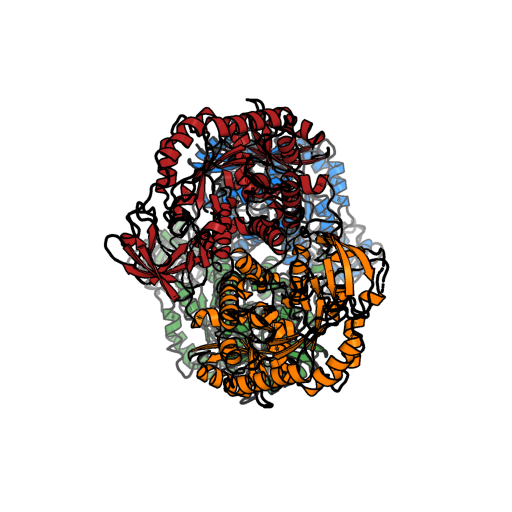EU D 1 134 ? 83.250 40.350 115.836 1.00 34.10 154 LEU D O 1
ATOM 11602 N N . ILE D 1 135 ? 85.078 39.870 114.588 1.00 33.41 155 ILE D N 1
ATOM 11603 C CA . ILE D 1 135 ? 84.646 38.553 114.131 1.00 32.88 155 ILE D CA 1
ATOM 11604 C C . ILE D 1 135 ? 85.172 37.510 115.118 1.00 32.74 155 ILE D C 1
ATOM 11605 O O . ILE D 1 135 ? 86.389 37.272 115.218 1.00 32.77 155 ILE D O 1
ATOM 11610 N N . GLY D 1 136 ? 84.243 36.900 115.847 1.00 32.49 156 GLY D N 1
ATOM 11611 C CA . GLY D 1 136 ? 84.569 36.079 116.998 1.00 32.21 156 GLY D CA 1
ATOM 11612 C C . GLY D 1 136 ? 85.060 34.669 116.755 1.00 32.52 156 GLY D C 1
ATOM 11613 O O . GLY D 1 136 ? 85.101 34.187 115.616 1.00 32.56 156 GLY D O 1
ATOM 11614 N N . ASP D 1 137 ? 85.358 34.012 117.872 1.00 32.30 157 ASP D N 1
ATOM 11615 C CA . ASP D 1 137 ? 86.145 32.791 117.974 1.00 32.74 157 ASP D CA 1
ATOM 11616 C C . ASP D 1 137 ? 85.640 31.926 119.092 1.00 32.10 157 ASP D C 1
ATOM 11617 O O . ASP D 1 137 ? 84.998 32.416 120.017 1.00 32.07 157 ASP D O 1
ATOM 11622 N N . GLU D 1 138 ? 86.020 30.652 119.053 1.00 32.04 158 GLU D N 1
ATOM 11623 C CA . GLU D 1 138 ? 85.991 29.814 120.251 1.00 31.70 158 GLU D CA 1
ATOM 11624 C C . GLU D 1 138 ? 86.506 30.594 121.468 1.00 31.64 158 GLU D C 1
ATOM 11625 O O . GLU D 1 138 ? 85.941 30.487 122.546 1.00 31.50 158 GLU D O 1
ATOM 11631 N N . THR D 1 139 ? 87.537 31.418 121.271 1.00 31.72 159 THR D N 1
ATOM 11632 C CA . THR D 1 139 ? 88.188 32.143 122.372 1.00 32.08 159 THR D CA 1
ATOM 11633 C C . THR D 1 139 ? 87.536 33.476 122.746 1.00 32.80 159 THR D C 1
ATOM 11634 O O . THR D 1 139 ? 87.646 33.918 123.897 1.00 32.88 159 THR D O 1
ATOM 11638 N N . THR D 1 140 ? 86.917 34.138 121.767 1.00 33.00 160 THR D N 1
ATOM 11639 C CA . THR D 1 140 ? 86.399 35.492 121.958 1.00 33.37 160 THR D CA 1
ATOM 11640 C C . THR D 1 140 ? 85.236 35.872 121.029 1.00 33.56 160 THR D C 1
ATOM 11641 O O . THR D 1 140 ? 85.260 35.582 119.843 1.00 33.65 160 THR D O 1
ATOM 11645 N N . ILE D 1 141 ? 84.211 36.493 121.613 1.00 33.13 161 ILE D N 1
ATOM 11646 C CA . ILE D 1 141 ? 83.054 37.011 120.873 1.00 32.88 161 ILE D CA 1
ATOM 11647 C C . ILE D 1 141 ? 82.771 38.474 121.258 1.00 32.54 161 ILE D C 1
ATOM 11648 O O . ILE D 1 141 ? 83.214 38.937 122.304 1.00 32.95 161 ILE D O 1
ATOM 11653 N N . ALA D 1 142 ? 82.023 39.186 120.423 1.00 32.40 162 ALA D N 1
ATOM 11654 C CA . ALA D 1 142 ? 81.533 40.507 120.776 1.00 32.15 162 ALA D CA 1
ATOM 11655 C C . ALA D 1 142 ? 80.108 40.495 121.359 1.00 32.46 162 ALA D C 1
ATOM 11656 O O . ALA D 1 142 ? 79.356 39.526 121.215 1.00 31.64 162 ALA D O 1
ATOM 11658 N N . CYS D 1 143 ? 79.776 41.587 122.052 1.00 33.02 163 CYS D N 1
ATOM 11659 C CA . CYS D 1 143 ? 78.448 41.829 122.599 1.00 33.30 163 CYS D CA 1
ATOM 11660 C C . CYS D 1 143 ? 77.974 43.229 122.191 1.00 33.65 163 CYS D C 1
ATOM 11661 O O . CYS D 1 143 ? 78.751 44.193 122.215 1.00 34.23 163 CYS D O 1
ATOM 11664 N N . SER D 1 144 ? 76.699 43.337 121.833 1.00 33.91 164 SER D N 1
ATOM 11665 C CA . SER D 1 144 ? 76.125 44.580 121.281 1.00 33.77 164 SER D CA 1
ATOM 11666 C C . SER D 1 144 ? 75.967 45.700 122.304 1.00 33.41 164 SER D C 1
ATOM 11667 O O . SER D 1 144 ? 75.779 46.852 121.930 1.00 33.65 164 SER D O 1
ATOM 11670 N N . TYR D 1 145 ? 76.029 45.337 123.584 1.00 32.80 165 TYR D N 1
ATOM 11671 C CA . TYR D 1 145 ? 75.825 46.246 124.700 1.00 31.94 165 TYR D CA 1
ATOM 11672 C C . TYR D 1 145 ? 77.172 46.832 125.141 1.00 31.56 165 TYR D C 1
ATOM 11673 O O . TYR D 1 145 ? 77.968 46.180 125.815 1.00 31.16 165 TYR D O 1
ATOM 11682 N N . GLY D 1 146 ? 77.420 48.071 124.741 1.00 31.59 166 GLY D N 1
ATOM 11683 C CA . GLY D 1 146 ? 78.734 48.699 124.918 1.00 31.76 166 GLY D CA 1
ATOM 11684 C C . GLY D 1 146 ? 79.129 48.835 126.369 1.00 32.10 166 GLY D C 1
ATOM 11685 O O . GLY D 1 146 ? 80.323 48.854 126.701 1.00 33.00 166 GLY D O 1
ATOM 11686 N N . ALA D 1 147 ? 78.120 48.932 127.233 1.00 31.65 167 ALA D N 1
ATOM 11687 C CA . ALA D 1 147 ? 78.323 49.115 128.650 1.00 31.46 167 ALA D CA 1
ATOM 11688 C C . ALA D 1 147 ? 78.339 47.811 129.397 1.00 31.53 167 ALA D C 1
ATOM 11689 O O . ALA D 1 147 ? 78.052 47.797 130.580 1.00 32.41 167 ALA D O 1
ATOM 11691 N N . LEU D 1 148 ? 78.671 46.713 128.723 1.00 31.46 168 LEU D N 1
ATOM 11692 C CA . LEU D 1 148 ? 78.712 45.408 129.383 1.00 31.44 168 LEU D CA 1
ATOM 11693 C C . LEU D 1 148 ? 79.729 45.358 130.531 1.00 31.81 168 LEU D C 1
ATOM 11694 O O . LEU D 1 148 ? 79.348 45.005 131.645 1.00 31.89 168 LEU D O 1
ATOM 11699 N N . PRO D 1 149 ? 81.015 45.733 130.272 1.00 32.29 169 PRO D N 1
ATOM 11700 C CA . PRO D 1 149 ? 82.027 45.605 131.335 1.00 32.28 169 PRO D CA 1
ATOM 11701 C C . PRO D 1 149 ? 81.761 46.472 132.577 1.00 32.89 169 PRO D C 1
ATOM 11702 O O . PRO D 1 149 ? 82.143 46.088 133.691 1.00 33.09 169 PRO D O 1
ATOM 11706 N N . GLN D 1 150 ? 81.114 47.621 132.404 1.00 33.24 170 GLN D N 1
ATOM 11707 C CA . GLN D 1 150 ? 80.818 48.495 133.558 1.00 33.47 170 GLN D CA 1
ATOM 11708 C C . GLN D 1 150 ? 79.572 48.067 134.304 1.00 33.36 170 GLN D C 1
ATOM 11709 O O . GLN D 1 150 ? 79.359 48.501 135.427 1.00 33.80 170 GLN D O 1
ATOM 11715 N N . SER D 1 151 ? 78.742 47.254 133.653 1.00 33.26 171 SER D N 1
ATOM 11716 C CA . SER D 1 151 ? 77.514 46.720 134.235 1.00 33.26 171 SER D CA 1
ATOM 11717 C C . SER D 1 151 ? 77.733 45.507 135.153 1.00 33.56 171 SER D C 1
ATOM 11718 O O . SER D 1 151 ? 76.957 45.267 136.086 1.00 33.87 171 SER D O 1
ATOM 11721 N N . VAL D 1 152 ? 78.796 44.760 134.880 1.00 33.50 172 VAL D N 1
ATOM 11722 C CA . VAL D 1 152 ? 79.016 43.435 135.443 1.00 33.28 172 VAL D CA 1
ATOM 11723 C C . VAL D 1 152 ? 80.326 43.440 136.248 1.00 33.75 172 VAL D C 1
ATOM 11724 O O . VAL D 1 152 ? 81.188 44.272 135.980 1.00 34.10 172 VAL D O 1
ATOM 11728 N N . LYS D 1 153 ? 80.450 42.548 137.238 1.00 33.91 173 LYS D N 1
ATOM 11729 C CA . LYS D 1 153 ? 81.705 42.324 137.970 1.00 34.61 173 LYS D CA 1
ATOM 11730 C C . LYS D 1 153 ? 82.023 40.818 138.159 1.00 34.32 173 LYS D C 1
ATOM 11731 O O . LYS D 1 153 ? 81.155 39.969 137.898 1.00 33.74 173 LYS D O 1
ATOM 11737 N N . PRO D 1 154 ? 83.273 40.479 138.568 1.00 33.88 174 PRO D N 1
ATOM 11738 C CA . PRO D 1 154 ? 83.616 39.079 138.854 1.00 33.98 174 PRO D CA 1
ATOM 11739 C C . PRO D 1 154 ? 82.549 38.411 139.711 1.00 34.06 174 PRO D C 1
ATOM 11740 O O . PRO D 1 154 ? 82.145 38.975 140.730 1.00 34.76 174 PRO D O 1
ATOM 11744 N N . GLY D 1 155 ? 82.089 37.231 139.300 1.00 33.97 175 GLY D N 1
ATOM 11745 C CA . GLY D 1 155 ? 81.034 36.525 140.017 1.00 33.48 175 GLY D CA 1
ATOM 11746 C C . GLY D 1 155 ? 79.670 36.607 139.364 1.00 34.06 175 GLY D C 1
ATOM 11747 O O . GLY D 1 155 ? 78.821 35.754 139.620 1.00 34.00 175 GLY D O 1
ATOM 11748 N N . ASN D 1 156 ? 79.441 37.634 138.539 1.00 34.12 176 ASN D N 1
ATOM 11749 C CA . ASN D 1 156 ? 78.206 37.723 137.757 1.00 34.64 176 ASN D CA 1
ATOM 11750 C C . ASN D 1 156 ? 78.112 36.596 136.737 1.00 34.77 176 ASN D C 1
ATOM 11751 O O . ASN D 1 156 ? 79.123 36.140 136.199 1.00 35.28 176 ASN D O 1
ATOM 11756 N N . THR D 1 157 ? 76.893 36.154 136.477 1.00 35.03 177 THR D N 1
ATOM 11757 C CA . THR D 1 157 ? 76.630 35.151 135.452 1.00 35.23 177 THR D CA 1
ATOM 11758 C C . THR D 1 157 ? 76.108 35.859 134.203 1.00 35.33 177 THR D C 1
ATOM 11759 O O . THR D 1 157 ? 75.326 36.806 134.300 1.00 35.31 177 THR D O 1
ATOM 11763 N N . ILE D 1 158 ? 76.587 35.434 133.036 1.00 35.42 178 ILE D N 1
ATOM 11764 C CA . ILE D 1 158 ? 76.066 35.922 131.762 1.00 35.52 178 ILE D CA 1
ATOM 11765 C C . ILE D 1 158 ? 75.494 34.732 131.008 1.00 36.09 178 ILE D C 1
ATOM 11766 O O . ILE D 1 158 ? 76.181 33.723 130.835 1.00 36.23 178 ILE D O 1
ATOM 11771 N N . LEU D 1 159 ? 74.244 34.861 130.561 1.00 36.76 179 LEU D N 1
ATOM 11772 C CA . LEU D 1 159 ? 73.544 33.799 129.829 1.00 37.18 179 LEU D CA 1
ATOM 11773 C C . LEU D 1 159 ? 73.497 34.075 128.327 1.00 37.40 179 LEU D C 1
ATOM 11774 O O . LEU D 1 159 ? 73.152 35.170 127.916 1.00 37.97 179 LEU D O 1
ATOM 11779 N N . ILE D 1 160 ? 73.836 33.077 127.511 1.00 37.44 180 ILE D N 1
ATOM 11780 C CA . ILE D 1 160 ? 73.874 33.260 126.061 1.00 36.79 180 ILE D CA 1
ATOM 11781 C C . ILE D 1 160 ? 72.990 32.234 125.340 1.00 37.21 180 ILE D C 1
ATOM 11782 O O . ILE D 1 160 ? 73.010 31.049 125.684 1.00 36.70 180 ILE D O 1
ATOM 11787 N N . ALA D 1 161 ? 72.236 32.719 124.347 1.00 37.21 181 ALA D N 1
ATOM 11788 C CA . ALA D 1 161 ? 71.368 31.915 123.481 1.00 38.10 181 ALA D CA 1
ATOM 11789 C C . ALA D 1 161 ? 70.276 31.176 124.258 1.00 38.60 181 ALA D C 1
ATOM 11790 O O . ALA D 1 161 ? 70.346 29.954 124.459 1.00 38.59 181 ALA D O 1
ATOM 11792 N N . ASP D 1 162 ? 69.263 31.931 124.688 1.00 39.50 182 ASP D N 1
ATOM 11793 C CA . ASP D 1 162 ? 68.222 31.428 125.602 1.00 39.81 182 ASP D CA 1
ATOM 11794 C C . ASP D 1 162 ? 68.804 30.591 126.735 1.00 39.68 182 ASP D C 1
ATOM 11795 O O . ASP D 1 162 ? 68.250 29.554 127.100 1.00 40.57 182 ASP D O 1
ATOM 11800 N N . GLY D 1 163 ? 69.934 31.036 127.274 1.00 39.26 183 GLY D N 1
ATOM 11801 C CA . GLY D 1 163 ? 70.533 30.396 128.426 1.00 39.03 183 GLY D CA 1
ATOM 11802 C C . GLY D 1 163 ? 71.055 28.994 128.190 1.00 39.08 183 GLY D C 1
ATOM 11803 O O . GLY D 1 163 ? 71.238 28.235 129.150 1.00 38.80 183 GLY D O 1
ATOM 11804 N N . SER D 1 164 ? 71.306 28.645 126.926 1.00 38.97 184 SER D N 1
ATOM 11805 C CA . SER D 1 164 ? 71.911 27.348 126.608 1.00 38.96 184 SER D CA 1
ATOM 11806 C C . SER D 1 164 ? 73.365 27.324 127.065 1.00 39.21 184 SER D C 1
ATOM 11807 O O . SER D 1 164 ? 73.920 26.251 127.375 1.00 39.79 184 SER D O 1
ATOM 11810 N N . LEU D 1 165 ? 73.974 28.509 127.117 1.00 38.69 185 LEU D N 1
ATOM 11811 C CA . LEU D 1 165 ? 75.326 28.665 127.640 1.00 38.73 185 LEU D CA 1
ATOM 11812 C C . LEU D 1 165 ? 75.305 29.656 128.803 1.00 38.26 185 LEU D C 1
ATOM 11813 O O . LEU D 1 165 ? 74.844 30.787 128.658 1.00 38.09 185 LEU D O 1
ATOM 11818 N N . SER D 1 166 ? 75.796 29.219 129.958 1.00 37.69 186 SER D N 1
ATOM 11819 C CA . SER D 1 166 ? 76.040 30.123 131.063 1.00 36.89 186 SER D CA 1
ATOM 11820 C C . SER D 1 166 ? 77.538 30.260 131.263 1.00 36.23 186 SER D C 1
ATOM 11821 O O . SER D 1 166 ? 78.282 29.267 131.227 1.00 35.97 186 SER D O 1
ATOM 11824 N N . VAL D 1 167 ? 77.972 31.503 131.448 1.00 35.14 187 VAL D N 1
ATOM 11825 C CA . VAL D 1 167 ? 79.357 31.811 131.782 1.00 33.71 187 VAL D CA 1
ATOM 11826 C C . VAL D 1 167 ? 79.409 32.688 133.042 1.00 33.60 187 VAL D C 1
ATOM 11827 O O . VAL D 1 167 ? 78.537 33.541 133.260 1.00 33.35 187 VAL D O 1
ATOM 11831 N N . LYS D 1 168 ? 80.451 32.484 133.843 1.00 32.93 188 LYS D N 1
ATOM 11832 C CA . LYS D 1 168 ? 80.675 33.248 135.064 1.00 32.81 188 LYS D CA 1
ATOM 11833 C C . LYS D 1 168 ? 81.770 34.275 134.792 1.00 32.20 188 LYS D C 1
ATOM 11834 O O . LYS D 1 168 ? 82.821 33.928 134.261 1.00 32.23 188 LYS D O 1
ATOM 11840 N N . VAL D 1 169 ? 81.517 35.535 135.132 1.00 31.68 189 VAL D N 1
ATOM 11841 C CA . VAL D 1 169 ? 82.490 36.602 134.907 1.00 31.31 189 VAL D CA 1
ATOM 11842 C C . VAL D 1 169 ? 83.682 36.420 135.854 1.00 31.52 189 VAL D C 1
ATOM 11843 O O . VAL D 1 169 ? 83.504 36.169 137.044 1.00 31.13 189 VAL D O 1
ATOM 11847 N N . VAL D 1 170 ? 84.890 36.565 135.319 1.00 31.75 190 VAL D N 1
ATOM 11848 C CA . VAL D 1 170 ? 86.098 36.387 136.112 1.00 32.27 190 VAL D CA 1
ATOM 11849 C C . VAL D 1 170 ? 86.951 37.663 136.199 1.00 32.40 190 VAL D C 1
ATOM 11850 O O . VAL D 1 170 ? 87.538 37.952 137.241 1.00 32.38 190 VAL D O 1
ATOM 11854 N N . GLU D 1 171 ? 87.001 38.432 135.113 1.00 32.55 191 GLU D N 1
ATOM 11855 C CA . GLU D 1 171 ? 87.802 39.660 135.055 1.00 32.88 191 GLU D CA 1
ATOM 11856 C C . GLU D 1 171 ? 87.065 40.683 134.194 1.00 32.76 191 GLU D C 1
ATOM 11857 O O . GLU D 1 171 ? 86.499 40.324 133.165 1.00 32.44 191 GLU D O 1
ATOM 11863 N N . VAL D 1 172 ? 87.061 41.946 134.615 1.00 32.82 192 VAL D N 1
ATOM 11864 C CA . VAL D 1 172 ? 86.471 43.026 133.806 1.00 32.72 192 VAL D CA 1
ATOM 11865 C C . VAL D 1 172 ? 87.503 44.087 133.427 1.00 32.43 192 VAL D C 1
ATOM 11866 O O . VAL D 1 172 ? 88.269 44.560 134.261 1.00 32.53 192 VAL D O 1
ATOM 11870 N N . GLY D 1 173 ? 87.527 44.432 132.147 1.00 31.98 193 GLY D N 1
ATOM 11871 C CA . GLY D 1 173 ? 88.351 45.517 131.651 1.00 31.51 193 GLY D CA 1
ATOM 11872 C C . GLY D 1 173 ? 87.469 46.667 131.223 1.00 31.31 193 GLY D C 1
ATOM 11873 O O . GLY D 1 173 ? 86.272 46.659 131.483 1.00 30.43 193 GLY D O 1
ATOM 11874 N N . SER D 1 174 ? 88.070 47.669 130.582 1.00 31.76 194 SER D N 1
ATOM 11875 C CA . SER D 1 174 ? 87.323 48.825 130.088 1.00 31.50 194 SER D CA 1
ATOM 11876 C C . SER D 1 174 ? 86.448 48.431 128.914 1.00 31.68 194 SER D C 1
ATOM 11877 O O . SER D 1 174 ? 85.309 48.887 128.807 1.00 32.21 194 SER D O 1
ATOM 11880 N N . ASP D 1 175 ? 86.978 47.563 128.052 1.00 31.79 195 ASP D N 1
ATOM 11881 C CA . ASP D 1 175 ? 86.323 47.192 126.789 1.00 31.59 195 ASP D CA 1
ATOM 11882 C C . ASP D 1 175 ? 86.212 45.673 126.544 1.00 31.44 195 ASP D C 1
ATOM 11883 O O . ASP D 1 175 ? 86.119 45.220 125.399 1.00 31.73 195 ASP D O 1
ATOM 11888 N N . TYR D 1 176 ? 86.217 44.895 127.624 1.00 31.20 196 TYR D N 1
ATOM 11889 C CA . TYR D 1 176 ? 86.084 43.441 127.550 1.00 31.00 196 TYR D CA 1
ATOM 11890 C C . TYR D 1 176 ? 85.760 42.894 128.927 1.00 31.25 196 TYR D C 1
ATOM 11891 O O . TYR D 1 176 ? 85.972 43.560 129.954 1.00 31.33 196 TYR D O 1
ATOM 11900 N N . VAL D 1 177 ? 85.297 41.651 128.942 1.00 31.28 197 VAL D N 1
ATOM 11901 C CA . VAL D 1 177 ? 85.131 40.867 130.164 1.00 31.22 197 VAL D CA 1
ATOM 11902 C C . VAL D 1 177 ? 85.727 39.469 129.886 1.00 31.19 197 VAL D C 1
ATOM 11903 O O . VAL D 1 177 ? 85.610 38.973 128.757 1.00 30.20 197 VAL D O 1
ATOM 11907 N N . ILE D 1 178 ? 86.395 38.860 130.876 1.00 31.22 198 ILE D N 1
ATOM 11908 C CA . ILE D 1 178 ? 86.875 37.476 130.749 1.00 31.58 198 ILE D CA 1
ATOM 11909 C C . ILE D 1 178 ? 85.937 36.573 131.513 1.00 31.72 198 ILE D C 1
ATOM 11910 O O . ILE D 1 178 ? 85.584 36.856 132.652 1.00 31.51 198 ILE D O 1
ATOM 11915 N N . THR D 1 179 ? 85.518 35.484 130.878 1.00 32.50 199 THR D N 1
ATOM 11916 C CA . THR D 1 179 ? 84.568 34.571 131.501 1.00 32.90 199 THR D CA 1
ATOM 11917 C C . THR D 1 179 ? 85.032 33.107 131.489 1.00 33.79 199 THR D C 1
ATOM 11918 O O . THR D 1 179 ? 86.027 32.765 130.837 1.00 33.59 199 THR D O 1
ATOM 11922 N N . GLN D 1 180 ? 84.324 32.260 132.242 1.00 34.63 200 GLN D N 1
ATOM 11923 C CA . GLN D 1 180 ? 84.512 30.805 132.213 1.00 35.72 200 GLN D CA 1
ATOM 11924 C C . GLN D 1 180 ? 83.170 30.102 132.050 1.00 35.66 200 GLN D C 1
ATOM 11925 O O . GLN D 1 180 ? 82.243 30.347 132.828 1.00 35.62 200 GLN D O 1
ATOM 11931 N N . ALA D 1 181 ? 83.066 29.234 131.043 1.00 35.98 201 ALA D N 1
ATOM 11932 C CA . ALA D 1 181 ? 81.824 28.488 130.783 1.00 36.18 201 ALA D CA 1
ATOM 11933 C C . ALA D 1 181 ? 81.489 27.547 131.948 1.00 36.59 201 ALA D C 1
ATOM 11934 O O . ALA D 1 181 ? 82.357 26.848 132.469 1.00 36.12 201 ALA D O 1
ATOM 11936 N N . GLN D 1 182 ? 80.223 27.553 132.352 1.00 37.30 202 GLN D N 1
ATOM 11937 C CA . GLN D 1 182 ? 79.745 26.725 133.464 1.00 37.94 202 GLN D CA 1
ATOM 11938 C C . GLN D 1 182 ? 79.183 25.423 132.922 1.00 38.06 202 GLN D C 1
ATOM 11939 O O . GLN D 1 182 ? 78.983 24.462 133.666 1.00 38.18 202 GLN D O 1
ATOM 11945 N N . ASN D 1 183 ? 78.915 25.416 131.617 1.00 38.18 203 ASN D N 1
ATOM 11946 C CA . ASN D 1 183 ? 78.512 24.211 130.902 1.00 38.24 203 ASN D CA 1
ATOM 11947 C C . ASN D 1 183 ? 79.055 24.145 129.466 1.00 38.20 203 ASN D C 1
ATOM 11948 O O . ASN D 1 183 ? 79.718 25.066 128.985 1.00 38.00 203 ASN D O 1
ATOM 11953 N N . THR D 1 184 ? 78.775 23.026 128.809 1.00 38.06 204 THR D N 1
ATOM 11954 C CA . THR D 1 184 ? 79.182 22.785 127.443 1.00 37.78 204 THR D CA 1
ATOM 11955 C C . THR D 1 184 ? 78.010 23.138 126.548 1.00 38.26 204 THR D C 1
ATOM 11956 O O . THR D 1 184 ? 76.890 22.650 126.738 1.00 38.42 204 THR D O 1
ATOM 11960 N N . ALA D 1 185 ? 78.266 24.013 125.587 1.00 38.20 205 ALA D N 1
ATOM 11961 C CA . ALA D 1 185 ? 77.247 24.410 124.652 1.00 38.50 205 ALA D CA 1
ATOM 11962 C C . ALA D 1 185 ? 77.884 24.802 123.339 1.00 38.44 205 ALA D C 1
ATOM 11963 O O . ALA D 1 185 ? 79.066 25.168 123.290 1.00 38.31 205 ALA D O 1
ATOM 11965 N N . THR D 1 186 ? 77.077 24.683 122.287 1.00 37.92 206 THR D N 1
ATOM 11966 C CA . THR D 1 186 ? 77.390 25.188 120.968 1.00 37.57 206 THR D CA 1
ATOM 11967 C C . THR D 1 186 ? 76.467 26.380 120.743 1.00 37.64 206 THR D C 1
ATOM 11968 O O . THR D 1 186 ? 75.254 26.286 120.972 1.00 37.05 206 THR D O 1
ATOM 11972 N N . ILE D 1 187 ? 77.048 27.507 120.326 1.00 37.74 207 ILE D N 1
ATOM 11973 C CA . ILE D 1 187 ? 76.277 28.735 120.095 1.00 37.68 207 ILE D CA 1
ATOM 11974 C C . ILE D 1 187 ? 76.567 29.303 118.714 1.00 37.93 207 ILE D C 1
ATOM 11975 O O . ILE D 1 187 ? 77.678 29.141 118.193 1.00 37.29 207 ILE D O 1
ATOM 11980 N N . GLY D 1 188 ? 75.553 29.953 118.129 1.00 38.07 208 GLY D N 1
ATOM 11981 C CA . GLY D 1 188 ? 75.661 30.554 116.801 1.00 38.35 208 GLY D CA 1
ATOM 11982 C C . GLY D 1 188 ? 75.918 32.043 116.871 1.00 38.41 208 GLY D C 1
ATOM 11983 O O . GLY D 1 188 ? 76.260 32.570 117.923 1.00 38.38 208 GLY D O 1
ATOM 11984 N N . GLU D 1 189 ? 75.758 32.719 115.740 1.00 38.81 209 GLU D N 1
ATOM 11985 C CA . GLU D 1 189 ? 75.947 34.165 115.655 1.00 38.79 209 GLU D CA 1
ATOM 11986 C C . GLU D 1 189 ? 74.700 34.909 116.083 1.00 38.76 209 GLU D C 1
ATOM 11987 O O . GLU D 1 189 ? 73.587 34.421 115.890 1.00 38.43 209 GLU D O 1
ATOM 11993 N N . ARG D 1 190 ? 74.902 36.111 116.625 1.00 38.87 210 ARG D N 1
ATOM 11994 C CA . ARG D 1 190 ? 73.831 37.070 116.878 1.00 38.95 210 ARG D CA 1
ATOM 11995 C C . ARG D 1 190 ? 72.708 36.511 117.741 1.00 38.87 210 ARG D C 1
ATOM 11996 O O . ARG D 1 190 ? 71.520 36.720 117.455 1.00 39.38 210 ARG D O 1
ATOM 12004 N N . LYS D 1 191 ? 73.099 35.805 118.795 1.00 38.32 211 LYS D N 1
ATOM 12005 C CA . LYS D 1 191 ? 72.174 35.194 119.743 1.00 37.97 211 LYS D CA 1
ATOM 12006 C C . LYS D 1 191 ? 71.916 36.120 120.936 1.00 37.68 211 LYS D C 1
ATOM 12007 O O . LYS D 1 191 ? 72.790 36.912 121.330 1.00 38.06 211 LYS D O 1
ATOM 12013 N N . ASN D 1 192 ? 70.723 36.025 121.519 1.00 37.10 212 ASN D N 1
ATOM 12014 C CA . ASN D 1 192 ? 70.403 36.852 122.669 1.00 37.18 212 ASN D CA 1
ATOM 12015 C C . ASN D 1 192 ? 71.310 36.575 123.879 1.00 36.70 212 ASN D C 1
ATOM 12016 O O . ASN D 1 192 ? 72.004 35.541 123.943 1.00 35.69 212 ASN D O 1
ATOM 12021 N N . MET D 1 193 ? 71.297 37.517 124.821 1.00 36.00 213 MET D N 1
ATOM 12022 C CA . MET D 1 193 ? 72.117 37.449 126.021 1.00 35.52 213 MET D CA 1
ATOM 12023 C C . MET D 1 193 ? 71.307 38.024 127.171 1.00 35.29 213 MET D C 1
ATOM 12024 O O . MET D 1 193 ? 70.556 38.976 126.990 1.00 35.09 213 MET D O 1
ATOM 12029 N N . ASN D 1 194 ? 71.455 37.434 128.348 1.00 34.72 214 ASN D N 1
ATOM 12030 C CA . ASN D 1 194 ? 70.796 37.927 129.551 1.00 34.59 214 ASN D CA 1
ATOM 12031 C C . ASN D 1 194 ? 71.837 38.224 130.616 1.00 34.27 214 ASN D C 1
ATOM 12032 O O . ASN D 1 194 ? 72.876 37.559 130.697 1.00 34.39 214 ASN D O 1
ATOM 12037 N N . LEU D 1 195 ? 71.547 39.214 131.449 1.00 34.20 215 LEU D N 1
ATOM 12038 C CA . LEU D 1 195 ? 72.437 39.576 132.548 1.00 32.95 215 LEU D CA 1
ATOM 12039 C C . LEU D 1 195 ? 71.679 39.426 133.872 1.00 33.12 215 LEU D C 1
ATOM 12040 O O . LEU D 1 195 ? 71.063 40.386 134.333 1.00 33.17 215 LEU D O 1
ATOM 12045 N N . PRO D 1 196 ? 71.681 38.215 134.476 1.00 33.49 216 PRO D N 1
ATOM 12046 C CA . PRO D 1 196 ? 71.038 38.023 135.790 1.00 33.69 216 PRO D CA 1
ATOM 12047 C C . PRO D 1 196 ? 71.476 39.055 136.840 1.00 34.64 216 PRO D C 1
ATOM 12048 O O . PRO D 1 196 ? 72.673 39.355 136.948 1.00 34.68 216 PRO D O 1
ATOM 12052 N N . ASN D 1 197 ? 70.499 39.604 137.575 1.00 35.24 217 ASN D N 1
ATOM 12053 C CA . ASN D 1 197 ? 70.730 40.577 138.659 1.00 35.53 217 ASN D CA 1
ATOM 12054 C C . ASN D 1 197 ? 71.509 41.840 138.248 1.00 35.87 217 ASN D C 1
ATOM 12055 O O . ASN D 1 197 ? 72.189 42.470 139.071 1.00 35.70 217 ASN D O 1
ATOM 12060 N N . VAL D 1 198 ? 71.403 42.214 136.975 1.00 36.01 218 VAL D N 1
ATOM 12061 C CA . VAL D 1 198 ? 72.052 43.432 136.477 1.00 35.84 218 VAL D CA 1
ATOM 12062 C C . VAL D 1 198 ? 71.035 44.313 135.739 1.00 36.49 218 VAL D C 1
ATOM 12063 O O . VAL D 1 198 ? 70.258 43.831 134.885 1.00 36.14 218 VAL D O 1
ATOM 12067 N N . LYS D 1 199 ? 71.018 45.595 136.086 1.00 37.14 219 LYS D N 1
ATOM 12068 C CA . LYS D 1 199 ? 70.235 46.573 135.326 1.00 38.48 219 LYS D CA 1
ATOM 12069 C C . LYS D 1 199 ? 70.854 46.836 133.955 1.00 38.38 219 LYS D C 1
ATOM 12070 O O . LYS D 1 199 ? 72.029 47.191 133.843 1.00 39.03 219 LYS D O 1
ATOM 12076 N N . VAL D 1 200 ? 70.041 46.672 132.921 1.00 38.46 220 VAL D N 1
ATOM 12077 C CA . VAL D 1 200 ? 70.447 46.979 131.556 1.00 38.15 220 VAL D CA 1
ATOM 12078 C C . VAL D 1 200 ? 70.207 48.466 131.281 1.00 38.44 220 VAL D C 1
ATOM 12079 O O . VAL D 1 200 ? 69.076 48.961 131.350 1.00 38.09 220 VAL D O 1
ATOM 12083 N N . GLN D 1 201 ? 71.303 49.169 131.012 1.00 38.65 221 GLN D N 1
ATOM 12084 C CA . GLN D 1 201 ? 71.290 50.598 130.778 1.00 38.68 221 GLN D CA 1
ATOM 12085 C C . GLN D 1 201 ? 71.093 50.853 129.291 1.00 38.37 221 GLN D C 1
ATOM 12086 O O . GLN D 1 201 ? 72.011 51.285 128.593 1.00 38.45 221 GLN D O 1
ATOM 12092 N N . LEU D 1 202 ? 69.892 50.529 128.826 1.00 38.02 222 LEU D N 1
ATOM 12093 C CA . LEU D 1 202 ? 69.440 50.738 127.457 1.00 37.85 222 LEU D CA 1
ATOM 12094 C C . LEU D 1 202 ? 67.993 51.184 127.553 1.00 37.84 222 LEU D C 1
ATOM 12095 O O . LEU D 1 202 ? 67.284 50.764 128.483 1.00 37.39 222 LEU D O 1
ATOM 12100 N N . PRO D 1 203 ? 67.555 52.072 126.625 1.00 37.64 223 PRO D N 1
ATOM 12101 C CA . PRO D 1 203 ? 66.197 52.600 126.730 1.00 37.12 223 PRO D CA 1
ATOM 12102 C C . PRO D 1 203 ? 65.162 51.501 126.584 1.00 36.51 223 PRO D C 1
ATOM 12103 O O . PRO D 1 203 ? 65.239 50.674 125.666 1.00 36.67 223 PRO D O 1
ATOM 12107 N N . VAL D 1 204 ? 64.209 51.491 127.505 1.00 35.84 224 VAL D N 1
ATOM 12108 C CA . VAL D 1 204 ? 63.077 50.576 127.422 1.00 34.90 224 VAL D CA 1
ATOM 12109 C C . VAL D 1 204 ? 62.186 50.973 126.237 1.00 34.88 224 VAL D C 1
ATOM 12110 O O . VAL D 1 204 ? 61.679 50.122 125.512 1.00 35.00 224 VAL D O 1
ATOM 12114 N N . ILE D 1 205 ? 62.028 52.275 126.045 1.00 34.82 225 ILE D N 1
ATOM 12115 C CA . ILE D 1 205 ? 61.318 52.821 124.898 1.00 34.97 225 ILE D CA 1
ATOM 12116 C C . ILE D 1 205 ? 62.331 53.605 124.064 1.00 35.03 225 ILE D C 1
ATOM 12117 O O . ILE D 1 205 ? 62.636 54.771 124.350 1.00 35.56 225 ILE D O 1
ATOM 12122 N N . GLY D 1 206 ? 62.899 52.934 123.066 1.00 35.14 226 GLY D N 1
ATOM 12123 C CA . GLY D 1 206 ? 63.823 53.587 122.142 1.00 34.83 226 GLY D CA 1
ATOM 12124 C C . GLY D 1 206 ? 63.056 54.375 121.095 1.00 34.83 226 GLY D C 1
ATOM 12125 O O . GLY D 1 206 ? 61.822 54.408 121.113 1.00 34.36 226 GLY D O 1
ATOM 12126 N N . GLU D 1 207 ? 63.792 54.979 120.164 1.00 35.15 227 GLU D N 1
ATOM 12127 C CA . GLU D 1 207 ? 63.197 55.705 119.050 1.00 36.10 227 GLU D CA 1
ATOM 12128 C C . GLU D 1 207 ? 62.271 54.839 118.193 1.00 35.86 227 GLU D C 1
ATOM 12129 O O . GLU D 1 207 ? 61.223 55.309 117.748 1.00 35.80 227 GLU D O 1
ATOM 12135 N N . LYS D 1 208 ? 62.675 53.583 117.981 1.00 35.72 228 LYS D N 1
ATOM 12136 C CA . LYS D 1 208 ? 61.872 52.576 117.285 1.00 35.90 228 LYS D CA 1
ATOM 12137 C C . LYS D 1 208 ? 60.556 52.311 118.034 1.00 35.08 228 LYS D C 1
ATOM 12138 O O . LYS D 1 208 ? 59.472 52.388 117.446 1.00 34.95 228 LYS D O 1
ATOM 12144 N N . ASP D 1 209 ? 60.652 52.057 119.337 1.00 35.14 229 ASP D N 1
ATOM 12145 C CA . ASP D 1 209 ? 59.473 51.830 120.190 1.00 35.01 229 ASP D CA 1
ATOM 12146 C C . ASP D 1 209 ? 58.543 53.045 120.271 1.00 35.06 229 ASP D C 1
ATOM 12147 O O . ASP D 1 209 ? 57.324 52.894 120.250 1.00 34.33 229 ASP D O 1
ATOM 12152 N N . LYS D 1 210 ? 59.126 54.241 120.334 1.00 35.13 230 LYS D N 1
ATOM 12153 C CA . LYS D 1 210 ? 58.350 55.484 120.320 1.00 35.23 230 LYS D CA 1
ATOM 12154 C C . LYS D 1 210 ? 57.593 55.664 118.997 1.00 35.34 230 LYS D C 1
ATOM 12155 O O . LYS D 1 210 ? 56.410 55.995 118.993 1.00 35.57 230 LYS D O 1
ATOM 12161 N N . HIS D 1 211 ? 58.289 55.442 117.882 1.00 35.39 231 HIS D N 1
ATOM 12162 C CA . HIS D 1 211 ? 57.689 55.419 116.547 1.00 35.00 231 HIS D CA 1
ATOM 12163 C C . HIS D 1 211 ? 56.523 54.425 116.441 1.00 34.61 231 HIS D C 1
ATOM 12164 O O . HIS D 1 211 ? 55.458 54.776 115.917 1.00 34.68 231 HIS D O 1
ATOM 12171 N N . ASP D 1 212 ? 56.707 53.202 116.949 1.00 34.07 232 ASP D N 1
ATOM 12172 C CA . ASP D 1 212 ? 55.627 52.201 116.911 1.00 33.63 232 ASP D CA 1
ATOM 12173 C C . ASP D 1 212 ? 54.413 52.609 117.749 1.00 33.62 232 ASP D C 1
ATOM 12174 O O . ASP D 1 212 ? 53.262 52.427 117.325 1.00 32.71 232 ASP D O 1
ATOM 12179 N N . ILE D 1 213 ? 54.670 53.160 118.936 1.00 33.16 233 ILE D N 1
ATOM 12180 C CA . ILE D 1 213 ? 53.575 53.580 119.813 1.00 33.01 233 ILE D CA 1
ATOM 12181 C C . ILE D 1 213 ? 52.775 54.755 119.205 1.00 33.17 233 ILE D C 1
ATOM 12182 O O . ILE D 1 213 ? 51.541 54.692 119.152 1.00 33.17 233 ILE D O 1
ATOM 12187 N N . LEU D 1 214 ? 53.479 55.790 118.733 1.00 32.63 234 LEU D N 1
ATOM 12188 C CA . LEU D 1 214 ? 52.827 57.013 118.224 1.00 33.21 234 LEU D CA 1
ATOM 12189 C C . LEU D 1 214 ? 52.235 56.862 116.830 1.00 33.30 234 LEU D C 1
ATOM 12190 O O . LEU D 1 214 ? 51.124 57.357 116.559 1.00 33.35 234 LEU D O 1
ATOM 12195 N N . ASN D 1 215 ? 52.979 56.198 115.940 1.00 33.44 235 ASN D N 1
ATOM 12196 C CA . ASN D 1 215 ? 52.631 56.209 114.524 1.00 33.06 235 ASN D CA 1
ATOM 12197 C C . ASN D 1 215 ? 51.907 54.961 114.020 1.00 32.93 235 ASN D C 1
ATOM 12198 O O . ASN D 1 215 ? 51.433 54.932 112.870 1.00 33.23 235 ASN D O 1
ATOM 12203 N N . PHE D 1 216 ? 51.818 53.951 114.884 1.00 31.70 236 PHE D N 1
ATOM 12204 C CA . PHE D 1 216 ? 51.000 52.773 114.636 1.00 31.25 236 PHE D CA 1
ATOM 12205 C C . PHE D 1 216 ? 49.969 52.603 115.751 1.00 30.96 236 PHE D C 1
ATOM 12206 O O . PHE D 1 216 ? 48.764 52.595 115.496 1.00 30.32 236 PHE D O 1
ATOM 12214 N N . GLY D 1 217 ? 50.459 52.454 116.982 1.00 30.92 237 GLY D N 1
ATOM 12215 C CA . GLY D 1 217 ? 49.609 52.285 118.164 1.00 31.34 237 GLY D CA 1
ATOM 12216 C C . GLY D 1 217 ? 48.378 53.167 118.167 1.00 31.56 237 GLY D C 1
ATOM 12217 O O . GLY D 1 217 ? 47.254 52.676 118.121 1.00 31.64 237 GLY D O 1
ATOM 12218 N N . ILE D 1 218 ? 48.590 54.477 118.191 1.00 32.15 238 ILE D N 1
ATOM 12219 C CA . ILE D 1 218 ? 47.460 55.421 118.201 1.00 32.32 238 ILE D CA 1
ATOM 12220 C C . ILE D 1 218 ? 46.570 55.324 116.935 1.00 32.54 238 ILE D C 1
ATOM 12221 O O . ILE D 1 218 ? 45.415 54.907 117.048 1.00 32.24 238 ILE D O 1
ATOM 12226 N N . PRO D 1 219 ? 47.101 55.660 115.729 1.00 32.89 239 PRO D N 1
ATOM 12227 C CA . PRO D 1 219 ? 46.179 55.760 114.574 1.00 32.85 239 PRO D CA 1
ATOM 12228 C C . PRO D 1 219 ? 45.559 54.422 114.109 1.00 33.32 239 PRO D C 1
ATOM 12229 O O . PRO D 1 219 ? 44.501 54.437 113.462 1.00 32.76 239 PRO D O 1
ATOM 12233 N N . MET D 1 220 ? 46.205 53.295 114.443 1.00 33.62 240 MET D N 1
ATOM 12234 C CA . MET D 1 220 ? 45.705 51.951 114.089 1.00 34.23 240 MET D CA 1
ATOM 12235 C C . MET D 1 220 ? 44.698 51.349 115.080 1.00 34.68 240 MET D C 1
ATOM 12236 O O . MET D 1 220 ? 44.181 50.241 114.872 1.00 35.23 240 MET D O 1
ATOM 12241 N N . GLY D 1 221 ? 44.419 52.068 116.159 1.00 34.75 241 GLY D N 1
ATOM 12242 C CA . GLY D 1 221 ? 43.366 51.673 117.072 1.00 34.36 241 GLY D CA 1
ATOM 12243 C C . GLY D 1 221 ? 43.733 50.574 118.042 1.00 34.31 241 GLY D C 1
ATOM 12244 O O . GLY D 1 221 ? 42.849 49.926 118.581 1.00 34.72 241 GLY D O 1
ATOM 12245 N N . CYS D 1 222 ? 45.028 50.350 118.273 1.00 33.95 242 CYS D N 1
ATOM 12246 C CA . CYS D 1 222 ? 45.452 49.441 119.343 1.00 33.48 242 CYS D CA 1
ATOM 12247 C C . CYS D 1 222 ? 44.897 49.924 120.682 1.00 33.20 242 CYS D C 1
ATOM 12248 O O . CYS D 1 222 ? 44.783 51.128 120.929 1.00 33.06 242 CYS D O 1
ATOM 12251 N N . ASN D 1 223 ? 44.573 48.971 121.546 1.00 33.16 243 ASN D N 1
ATOM 12252 C CA . ASN D 1 223 ? 43.887 49.253 122.816 1.00 33.25 243 ASN D CA 1
ATOM 12253 C C . ASN D 1 223 ? 44.830 49.159 124.004 1.00 33.29 243 ASN D C 1
ATOM 12254 O O . ASN D 1 223 ? 44.604 49.800 125.040 1.00 33.73 243 ASN D O 1
ATOM 12259 N N . PHE D 1 224 ? 45.887 48.359 123.836 1.00 32.84 244 PHE D N 1
ATOM 12260 C CA . PHE D 1 224 ? 46.914 48.180 124.847 1.00 32.94 244 PHE D CA 1
ATOM 12261 C C . PHE D 1 224 ? 48.299 48.334 124.227 1.00 33.21 244 PHE D C 1
ATOM 12262 O O . PHE D 1 224 ? 48.503 48.037 123.042 1.00 32.83 244 PHE D O 1
ATOM 12270 N N . ILE D 1 225 ? 49.235 48.798 125.050 1.00 33.50 245 ILE D N 1
ATOM 12271 C CA . ILE D 1 225 ? 50.654 48.660 124.777 1.00 33.49 245 ILE D CA 1
ATOM 12272 C C . ILE D 1 225 ? 51.226 47.749 125.839 1.00 33.98 245 ILE D C 1
ATOM 12273 O O . ILE D 1 225 ? 51.136 48.058 127.038 1.00 34.63 245 ILE D O 1
ATOM 12278 N N . ALA D 1 226 ? 51.785 46.619 125.412 1.00 33.89 246 ALA D N 1
ATOM 12279 C CA . ALA D 1 226 ? 52.595 45.795 126.284 1.00 33.65 246 ALA D CA 1
ATOM 12280 C C . ALA D 1 226 ? 54.031 46.253 126.097 1.00 34.12 246 ALA D C 1
ATOM 12281 O O . ALA D 1 226 ? 54.611 46.082 125.019 1.00 34.66 246 ALA D O 1
ATOM 12283 N N . ALA D 1 227 ? 54.581 46.882 127.129 1.00 33.19 247 ALA D N 1
ATOM 12284 C CA . ALA D 1 227 ? 55.945 47.377 127.072 1.00 32.89 247 ALA D CA 1
ATOM 12285 C C . ALA D 1 227 ? 56.925 46.287 127.521 1.00 32.70 247 ALA D C 1
ATOM 12286 O O . ALA D 1 227 ? 56.965 45.952 128.695 1.00 32.43 247 ALA D O 1
ATOM 12288 N N . SER D 1 228 ? 57.696 45.736 126.579 1.00 32.79 248 SER D N 1
ATOM 12289 C CA . SER D 1 228 ? 58.763 44.777 126.899 1.00 32.92 248 SER D CA 1
ATOM 12290 C C . SER D 1 228 ? 59.822 45.354 127.846 1.00 33.54 248 SER D C 1
ATOM 12291 O O . SER D 1 228 ? 60.216 46.526 127.736 1.00 32.92 248 SER D O 1
ATOM 12294 N N . PHE D 1 229 ? 60.269 44.530 128.784 1.00 34.15 249 PHE D N 1
ATOM 12295 C CA . PHE D 1 229 ? 61.453 44.859 129.605 1.00 34.89 249 PHE D CA 1
ATOM 12296 C C . PHE D 1 229 ? 61.357 46.139 130.420 1.00 34.78 249 PHE D C 1
ATOM 12297 O O . PHE D 1 229 ? 62.315 46.910 130.488 1.00 34.80 249 PHE D O 1
ATOM 12305 N N . VAL D 1 230 ? 60.207 46.358 131.046 1.00 35.26 250 VAL D N 1
ATOM 12306 C CA . VAL D 1 230 ? 60.065 47.469 131.970 1.00 35.16 250 VAL D CA 1
ATOM 12307 C C . VAL D 1 230 ? 60.913 47.189 133.224 1.00 35.97 250 VAL D C 1
ATOM 12308 O O . VAL D 1 230 ? 60.814 46.113 133.850 1.00 36.10 250 VAL D O 1
ATOM 12312 N N . GLN D 1 231 ? 61.767 48.152 133.550 1.00 35.98 251 GLN D N 1
ATOM 12313 C CA . GLN D 1 231 ? 62.647 48.060 134.714 1.00 36.61 251 GLN D CA 1
ATOM 12314 C C . GLN D 1 231 ? 62.257 49.061 135.802 1.00 36.57 251 GLN D C 1
ATOM 12315 O O . GLN D 1 231 ? 62.640 48.908 136.957 1.00 36.95 251 GLN D O 1
ATOM 12321 N N . SER D 1 232 ? 61.468 50.065 135.436 1.00 36.82 252 SER D N 1
ATOM 12322 C CA . SER D 1 232 ? 61.193 51.186 136.322 1.00 37.31 252 SER D CA 1
ATOM 12323 C C . SER D 1 232 ? 59.771 51.710 136.138 1.00 37.27 252 SER D C 1
ATOM 12324 O O . SER D 1 232 ? 59.224 51.615 135.048 1.00 37.80 252 SER D O 1
ATOM 12327 N N . ALA D 1 233 ? 59.191 52.271 137.198 1.00 36.83 253 ALA D N 1
ATOM 12328 C CA . ALA D 1 233 ? 57.916 52.992 137.105 1.00 37.07 253 ALA D CA 1
ATOM 12329 C C . ALA D 1 233 ? 57.996 54.232 136.196 1.00 37.06 253 ALA D C 1
ATOM 12330 O O . ALA D 1 233 ? 57.005 54.605 135.564 1.00 36.95 253 ALA D O 1
ATOM 12332 N N . ASP D 1 234 ? 59.174 54.856 136.133 1.00 36.99 254 ASP D N 1
ATOM 12333 C CA . ASP D 1 234 ? 59.438 55.930 135.177 1.00 37.41 254 ASP D CA 1
ATOM 12334 C C . ASP D 1 234 ? 59.168 55.524 133.723 1.00 37.07 254 ASP D C 1
ATOM 12335 O O . ASP D 1 234 ? 58.787 56.362 132.910 1.00 36.87 254 ASP D O 1
ATOM 12340 N N . ASP D 1 235 ? 59.369 54.247 133.399 1.00 37.09 255 ASP D N 1
ATOM 12341 C CA . ASP D 1 235 ? 59.087 53.742 132.041 1.00 36.85 255 ASP D CA 1
ATOM 12342 C C . ASP D 1 235 ? 57.595 53.826 131.704 1.00 37.21 255 ASP D C 1
ATOM 12343 O O . ASP D 1 235 ? 57.220 54.197 130.586 1.00 37.16 255 ASP D O 1
ATOM 12348 N N . VAL D 1 236 ? 56.759 53.503 132.688 1.00 37.50 256 VAL D N 1
ATOM 12349 C CA . VAL D 1 236 ? 55.303 53.607 132.554 1.00 37.46 256 VAL D CA 1
ATOM 12350 C C . VAL D 1 236 ? 54.867 55.062 132.407 1.00 37.44 256 VAL D C 1
ATOM 12351 O O . VAL D 1 236 ? 54.079 55.390 131.516 1.00 37.66 256 VAL D O 1
ATOM 12355 N N . ARG D 1 237 ? 55.387 55.922 133.279 1.00 37.70 257 ARG D N 1
ATOM 12356 C CA . ARG D 1 237 ? 55.127 57.359 133.207 1.00 37.51 257 ARG D CA 1
ATOM 12357 C C . ARG D 1 237 ? 55.586 57.961 131.872 1.00 37.30 257 ARG D C 1
ATOM 12358 O O . ARG D 1 237 ? 54.896 58.799 131.288 1.00 37.05 257 ARG D O 1
ATOM 12366 N N . TYR D 1 238 ? 56.747 57.525 131.386 1.00 37.07 258 TYR D N 1
ATOM 12367 C CA . TYR D 1 238 ? 57.234 57.956 130.071 1.00 37.06 258 TYR D CA 1
ATOM 12368 C C . TYR D 1 238 ? 56.263 57.573 128.936 1.00 36.18 258 TYR D C 1
ATOM 12369 O O . TYR D 1 238 ? 55.889 58.413 128.120 1.00 36.13 258 TYR D O 1
ATOM 12378 N N . ILE D 1 239 ? 55.848 56.315 128.913 1.00 35.45 259 ILE D N 1
ATOM 12379 C CA . ILE D 1 239 ? 54.863 55.829 127.939 1.00 35.13 259 ILE D CA 1
ATOM 12380 C C . ILE D 1 239 ? 53.550 56.602 128.000 1.00 35.60 259 ILE D C 1
ATOM 12381 O O . ILE D 1 239 ? 52.998 56.962 126.966 1.00 35.44 259 ILE D O 1
ATOM 12386 N N . ARG D 1 240 ? 53.051 56.842 129.213 1.00 36.28 260 ARG D N 1
ATOM 12387 C CA . ARG D 1 240 ? 51.797 57.562 129.397 1.00 36.89 260 ARG D CA 1
ATOM 12388 C C . ARG D 1 240 ? 51.937 59.000 128.950 1.00 36.77 260 ARG D C 1
ATOM 12389 O O . ARG D 1 240 ? 51.018 59.548 128.359 1.00 37.03 260 ARG D O 1
ATOM 12397 N N . GLY D 1 241 ? 53.085 59.601 129.252 1.00 37.03 261 GLY D N 1
ATOM 12398 C CA . GLY D 1 241 ? 53.455 60.916 128.724 1.00 37.53 261 GLY D CA 1
ATOM 12399 C C . GLY D 1 241 ? 53.434 60.908 127.206 1.00 37.95 261 GLY D C 1
ATOM 12400 O O . GLY D 1 241 ? 52.862 61.797 126.599 1.00 38.08 261 GLY D O 1
ATOM 12401 N N . LEU D 1 242 ? 54.033 59.878 126.602 1.00 38.33 262 LEU D N 1
ATOM 12402 C CA . LEU D 1 242 ? 54.010 59.674 125.141 1.00 38.42 262 LEU D CA 1
ATOM 12403 C C . LEU D 1 242 ? 52.622 59.663 124.516 1.00 38.24 262 LEU D C 1
ATOM 12404 O O . LEU D 1 242 ? 52.346 60.443 123.597 1.00 38.11 262 LEU D O 1
ATOM 12409 N N . LEU D 1 243 ? 51.765 58.774 125.019 1.00 37.82 263 LEU D N 1
ATOM 12410 C CA . LEU D 1 243 ? 50.389 58.652 124.539 1.00 37.67 263 LEU D CA 1
ATOM 12411 C C . LEU D 1 243 ? 49.652 59.984 124.631 1.00 37.67 263 LEU D C 1
ATOM 12412 O O . LEU D 1 243 ? 48.996 60.396 123.677 1.00 37.66 263 LEU D O 1
ATOM 12417 N N . GLY D 1 244 ? 49.774 60.648 125.780 1.00 37.83 264 GLY D N 1
ATOM 12418 C CA . GLY D 1 244 ? 49.176 61.968 126.002 1.00 37.67 264 GLY D CA 1
ATOM 12419 C C . GLY D 1 244 ? 47.676 62.015 125.746 1.00 37.94 264 GLY D C 1
ATOM 12420 O O . GLY D 1 244 ? 46.983 60.984 125.832 1.00 37.92 264 GLY D O 1
ATOM 12421 N N . PRO D 1 245 ? 47.154 63.215 125.441 1.00 37.73 265 PRO D N 1
ATOM 12422 C CA . PRO D 1 245 ? 45.716 63.355 125.185 1.00 37.60 265 PRO D CA 1
ATOM 12423 C C . PRO D 1 245 ? 45.237 62.468 124.039 1.00 37.27 265 PRO D C 1
ATOM 12424 O O . PRO D 1 245 ? 44.174 61.862 124.142 1.00 36.92 265 PRO D O 1
ATOM 12428 N N . ARG D 1 246 ? 46.034 62.382 122.975 1.00 37.00 266 ARG D N 1
ATOM 12429 C CA . ARG D 1 246 ? 45.644 61.656 121.775 1.00 36.76 266 ARG D CA 1
ATOM 12430 C C . ARG D 1 246 ? 45.561 60.136 122.005 1.00 36.66 266 ARG D C 1
ATOM 12431 O O . ARG D 1 246 ? 44.734 59.468 121.391 1.00 36.43 266 ARG D O 1
ATOM 12433 N N . GLY D 1 247 ? 46.404 59.607 122.895 1.00 36.83 267 GLY D N 1
ATOM 12434 C CA . GLY D 1 247 ? 46.356 58.188 123.286 1.00 37.23 267 GLY D CA 1
ATOM 12435 C C . GLY D 1 247 ? 45.749 57.883 124.651 1.00 37.51 267 GLY D C 1
ATOM 12436 O O . GLY D 1 247 ? 46.170 56.932 125.314 1.00 37.58 267 GLY D O 1
ATOM 12437 N N . ARG D 1 248 ? 44.760 58.682 125.061 1.00 37.85 268 ARG D N 1
ATOM 12438 C CA . ARG D 1 248 ? 44.016 58.524 126.330 1.00 38.62 268 ARG D CA 1
ATOM 12439 C C . ARG D 1 248 ? 43.331 57.169 126.494 1.00 38.47 268 ARG D C 1
ATOM 12440 O O . ARG D 1 248 ? 43.241 56.635 127.600 1.00 38.29 268 ARG D O 1
ATOM 12448 N N . HIS D 1 249 ? 42.797 56.672 125.379 1.00 38.62 269 HIS D N 1
ATOM 12449 C CA . HIS D 1 249 ? 42.018 55.433 125.279 1.00 38.50 269 HIS D CA 1
ATOM 12450 C C . HIS D 1 249 ? 42.891 54.170 125.257 1.00 37.76 269 HIS D C 1
ATOM 12451 O O . HIS D 1 249 ? 42.387 53.063 125.044 1.00 37.72 269 HIS D O 1
ATOM 12458 N N . ILE D 1 250 ? 44.197 54.342 125.437 1.00 36.94 270 ILE D N 1
ATOM 12459 C CA . ILE D 1 250 ? 45.143 53.226 125.347 1.00 35.86 270 ILE D CA 1
ATOM 12460 C C . ILE D 1 250 ? 45.715 52.914 126.725 1.00 35.49 270 ILE D C 1
ATOM 12461 O O . ILE D 1 250 ? 46.089 53.816 127.478 1.00 35.45 270 ILE D O 1
ATOM 12466 N N . ARG D 1 251 ? 45.763 51.630 127.053 1.00 34.81 271 ARG D N 1
ATOM 12467 C CA . ARG D 1 251 ? 46.162 51.206 128.372 1.00 34.15 271 ARG D CA 1
ATOM 12468 C C . ARG D 1 251 ? 47.539 50.547 128.324 1.00 34.00 271 ARG D C 1
ATOM 12469 O O . ARG D 1 251 ? 47.882 49.894 127.342 1.00 34.19 271 ARG D O 1
ATOM 12477 N N . ILE D 1 252 ? 48.325 50.730 129.382 1.00 33.60 272 ILE D N 1
ATOM 12478 C CA . ILE D 1 252 ? 49.723 50.296 129.405 1.00 32.87 272 ILE D CA 1
ATOM 12479 C C . ILE D 1 252 ? 49.896 49.061 130.268 1.00 33.02 272 ILE D C 1
ATOM 12480 O O . ILE D 1 252 ? 49.553 49.092 131.445 1.00 33.49 272 ILE D O 1
ATOM 12485 N N . ILE D 1 253 ? 50.434 47.991 129.668 1.00 32.63 273 ILE D N 1
ATOM 12486 C CA . ILE D 1 253 ? 50.741 46.733 130.343 1.00 32.26 273 ILE D CA 1
ATOM 12487 C C . ILE D 1 253 ? 52.253 46.474 130.363 1.00 32.48 273 ILE D C 1
ATOM 12488 O O . ILE D 1 253 ? 52.789 45.856 129.451 1.00 32.94 273 ILE D O 1
ATOM 12493 N N . PRO D 1 254 ? 52.958 46.947 131.400 1.00 32.72 274 PRO D N 1
ATOM 12494 C CA . PRO D 1 254 ? 54.384 46.610 131.468 1.00 32.44 274 PRO D CA 1
ATOM 12495 C C . PRO D 1 254 ? 54.601 45.091 131.489 1.00 32.87 274 PRO D C 1
ATOM 12496 O O . PRO D 1 254 ? 53.783 44.350 132.073 1.00 32.88 274 PRO D O 1
ATOM 12500 N N . LYS D 1 255 ? 55.682 44.641 130.848 1.00 32.47 275 LYS D N 1
ATOM 12501 C CA . LYS D 1 255 ? 56.110 43.248 130.929 1.00 33.04 275 LYS D CA 1
ATOM 12502 C C . LYS D 1 255 ? 57.245 43.130 131.927 1.00 33.21 275 LYS D C 1
ATOM 12503 O O . LYS D 1 255 ? 58.240 43.852 131.811 1.00 33.50 275 LYS D O 1
ATOM 12509 N N . ILE D 1 256 ? 57.114 42.233 132.907 1.00 33.70 276 ILE D N 1
ATOM 12510 C CA . ILE D 1 256 ? 58.168 42.083 133.941 1.00 34.27 276 ILE D CA 1
ATOM 12511 C C . ILE D 1 256 ? 59.081 40.913 133.584 1.00 34.08 276 ILE D C 1
ATOM 12512 O O . ILE D 1 256 ? 58.616 39.763 133.502 1.00 34.72 276 ILE D O 1
ATOM 12517 N N . GLU D 1 257 ? 60.354 41.227 133.316 1.00 33.26 277 GLU D N 1
ATOM 12518 C CA . GLU D 1 257 ? 61.266 40.296 132.637 1.00 34.04 277 GLU D CA 1
ATOM 12519 C C . GLU D 1 257 ? 62.604 40.064 133.338 1.00 33.29 277 GLU D C 1
ATOM 12520 O O . GLU D 1 257 ? 63.333 39.139 132.978 1.00 33.58 277 GLU D O 1
ATOM 12526 N N . ASN D 1 258 ? 62.935 40.886 134.327 1.00 33.41 278 ASN D N 1
ATOM 12527 C CA . ASN D 1 258 ? 64.224 40.745 134.991 1.00 33.28 278 ASN D CA 1
ATOM 12528 C C . ASN D 1 258 ? 64.164 41.174 136.451 1.00 33.67 278 ASN D C 1
ATOM 12529 O O . ASN D 1 258 ? 63.081 41.535 136.934 1.00 33.79 278 ASN D O 1
ATOM 12534 N N . VAL D 1 259 ? 65.303 41.126 137.159 1.00 33.83 279 VAL D N 1
ATOM 12535 C CA . VAL D 1 259 ? 65.353 41.530 138.583 1.00 33.73 279 VAL D CA 1
ATOM 12536 C C . VAL D 1 259 ? 64.818 42.956 138.825 1.00 34.07 279 VAL D C 1
ATOM 12537 O O . VAL D 1 259 ? 64.122 43.198 139.824 1.00 34.27 279 VAL D O 1
ATOM 12541 N N . GLU D 1 260 ? 65.128 43.888 137.918 1.00 34.21 280 GLU D N 1
ATOM 12542 C CA . GLU D 1 260 ? 64.742 45.300 138.093 1.00 34.28 280 GLU D CA 1
ATOM 12543 C C . GLU D 1 260 ? 63.242 45.491 138.038 1.00 34.13 280 GLU D C 1
ATOM 12544 O O . GLU D 1 260 ? 62.702 46.294 138.771 1.00 34.08 280 GLU D O 1
ATOM 12550 N N . GLY D 1 261 ? 62.574 44.743 137.161 1.00 34.86 281 GLY D N 1
ATOM 12551 C CA . GLY D 1 261 ? 61.115 44.755 137.097 1.00 34.68 281 GLY D CA 1
ATOM 12552 C C . GLY D 1 261 ? 60.509 44.190 138.361 1.00 35.34 281 GLY D C 1
ATOM 12553 O O . GLY D 1 261 ? 59.472 44.671 138.822 1.00 35.42 281 GLY D O 1
ATOM 12554 N N . LEU D 1 262 ? 61.169 43.182 138.937 1.00 35.50 282 LEU D N 1
ATOM 12555 C CA . LEU D 1 262 ? 60.719 42.578 140.193 1.00 35.49 282 LEU D CA 1
ATOM 12556 C C . LEU D 1 262 ? 60.951 43.484 141.409 1.00 35.71 282 LEU D C 1
ATOM 12557 O O . LEU D 1 262 ? 60.069 43.639 142.264 1.00 35.56 282 LEU D O 1
ATOM 12562 N N . VAL D 1 263 ? 62.140 44.075 141.510 1.00 35.82 283 VAL D N 1
ATOM 12563 C CA . VAL D 1 263 ? 62.414 45.001 142.611 1.00 35.47 283 VAL D CA 1
ATOM 12564 C C . VAL D 1 263 ? 61.423 46.179 142.637 1.00 35.45 283 VAL D C 1
ATOM 12565 O O . VAL D 1 263 ? 60.925 46.566 143.701 1.00 35.63 283 VAL D O 1
ATOM 12569 N N . ASN D 1 264 ? 61.125 46.721 141.461 1.00 35.44 284 ASN D N 1
ATOM 12570 C CA . ASN D 1 264 ? 60.299 47.912 141.338 1.00 35.23 284 ASN D CA 1
ATOM 12571 C C . ASN D 1 264 ? 58.847 47.601 141.034 1.00 35.07 284 ASN D C 1
ATOM 12572 O O . ASN D 1 264 ? 58.105 48.469 140.560 1.00 35.45 284 ASN D O 1
ATOM 12577 N N . PHE D 1 265 ? 58.431 46.369 141.312 1.00 34.15 285 PHE D N 1
ATOM 12578 C CA . PHE D 1 265 ? 57.121 45.907 140.862 1.00 33.69 285 PHE D CA 1
ATOM 12579 C C . PHE D 1 265 ? 55.949 46.703 141.440 1.00 33.95 285 PHE D C 1
ATOM 12580 O O . PHE D 1 265 ? 55.019 47.067 140.703 1.00 33.86 285 PHE D O 1
ATOM 12588 N N . ASP D 1 266 ? 55.979 46.958 142.749 1.00 34.14 286 ASP D N 1
ATOM 12589 C CA . ASP D 1 266 ? 54.889 47.663 143.397 1.00 34.77 286 ASP D CA 1
ATOM 12590 C C . ASP D 1 266 ? 54.650 49.041 142.766 1.00 35.17 286 ASP D C 1
ATOM 12591 O O . ASP D 1 266 ? 53.507 49.396 142.471 1.00 34.90 286 ASP D O 1
ATOM 12596 N N . GLU D 1 267 ? 55.739 49.791 142.564 1.00 35.83 287 GLU D N 1
ATOM 12597 C CA . GLU D 1 267 ? 55.734 51.079 141.849 1.00 36.56 287 GLU D CA 1
ATOM 12598 C C . GLU D 1 267 ? 55.291 50.952 140.379 1.00 35.77 287 GLU D C 1
ATOM 12599 O O . GLU D 1 267 ? 54.478 51.750 139.903 1.00 35.90 287 GLU D O 1
ATOM 12605 N N . ILE D 1 268 ? 55.826 49.961 139.670 1.00 34.87 288 ILE D N 1
ATOM 12606 C CA . ILE D 1 268 ? 55.408 49.691 138.295 1.00 33.73 288 ILE D CA 1
ATOM 12607 C C . ILE D 1 268 ? 53.903 49.393 138.214 1.00 34.05 288 ILE D C 1
ATOM 12608 O O . ILE D 1 268 ? 53.193 50.004 137.406 1.00 34.38 288 ILE D O 1
ATOM 12613 N N . LEU D 1 269 ? 53.406 48.473 139.041 1.00 33.36 289 LEU D N 1
ATOM 12614 C CA . LEU D 1 269 ? 51.958 48.187 139.079 1.00 33.07 289 LEU D CA 1
ATOM 12615 C C . LEU D 1 269 ? 51.052 49.390 139.464 1.00 33.23 289 LEU D C 1
ATOM 12616 O O . LEU D 1 269 ? 49.927 49.515 138.968 1.00 32.73 289 LEU D O 1
ATOM 12621 N N . ALA D 1 270 ? 51.539 50.250 140.358 1.00 33.37 290 ALA D N 1
ATOM 12622 C CA . ALA D 1 270 ? 50.811 51.447 140.774 1.00 33.63 290 ALA D CA 1
ATOM 12623 C C . ALA D 1 270 ? 50.529 52.375 139.588 1.00 33.94 290 ALA D C 1
ATOM 12624 O O . ALA D 1 270 ? 49.458 52.982 139.502 1.00 34.13 290 ALA D O 1
ATOM 12626 N N . GLU D 1 271 ? 51.486 52.467 138.669 1.00 34.21 291 GLU D N 1
ATOM 12627 C CA . GLU D 1 271 ? 51.336 53.310 137.492 1.00 34.82 291 GLU D CA 1
ATOM 12628 C C . GLU D 1 271 ? 50.599 52.601 136.366 1.00 34.89 291 GLU D C 1
ATOM 12629 O O . GLU D 1 271 ? 49.881 53.237 135.594 1.00 35.66 291 GLU D O 1
ATOM 12635 N N . ALA D 1 272 ? 50.781 51.288 136.288 1.00 34.42 292 ALA D N 1
ATOM 12636 C CA . ALA D 1 272 ? 50.273 50.472 135.200 1.00 34.56 292 ALA D CA 1
ATOM 12637 C C . ALA D 1 272 ? 48.751 50.304 135.185 1.00 34.57 292 ALA D C 1
ATOM 12638 O O . ALA D 1 272 ? 48.076 50.498 136.204 1.00 35.01 292 ALA D O 1
ATOM 12640 N N . ASP D 1 273 ? 48.223 49.949 134.017 1.00 34.16 293 ASP D N 1
ATOM 12641 C CA . ASP D 1 273 ? 46.833 49.516 133.880 1.00 34.19 293 ASP D CA 1
ATOM 12642 C C . ASP D 1 273 ? 46.676 47.994 134.031 1.00 34.43 293 ASP D C 1
ATOM 12643 O O . ASP D 1 273 ? 45.568 47.488 134.176 1.00 35.06 293 ASP D O 1
ATOM 12648 N N . GLY D 1 274 ? 47.794 47.274 134.006 1.00 34.84 294 GLY D N 1
ATOM 12649 C CA . GLY D 1 274 ? 47.808 45.812 134.116 1.00 35.03 294 GLY D CA 1
ATOM 12650 C C . GLY D 1 274 ? 49.236 45.302 133.997 1.00 35.13 294 GLY D C 1
ATOM 12651 O O . GLY D 1 274 ? 50.155 46.096 133.803 1.00 35.39 294 GLY D O 1
ATOM 12652 N N . ILE D 1 275 ? 49.430 43.987 134.107 1.00 34.71 295 ILE D N 1
ATOM 12653 C CA . ILE D 1 275 ? 50.775 43.393 134.082 1.00 33.97 295 ILE D CA 1
ATOM 12654 C C . ILE D 1 275 ? 50.849 42.136 133.205 1.00 34.34 295 ILE D C 1
ATOM 12655 O O . ILE D 1 275 ? 49.928 41.309 133.203 1.00 34.31 295 ILE D O 1
ATOM 12660 N N . MET D 1 276 ? 51.941 42.012 132.446 1.00 33.98 296 MET D N 1
ATOM 12661 C CA . MET D 1 276 ? 52.276 40.763 131.777 1.00 33.84 296 MET D CA 1
ATOM 12662 C C . MET D 1 276 ? 53.509 40.167 132.447 1.00 33.65 296 MET D C 1
ATOM 12663 O O . MET D 1 276 ? 54.530 40.861 132.632 1.00 33.66 296 MET D O 1
ATOM 12668 N N . ILE D 1 277 ? 53.406 38.890 132.804 1.00 32.69 297 ILE D N 1
ATOM 12669 C CA . ILE D 1 277 ? 54.483 38.157 133.482 1.00 32.77 297 ILE D CA 1
ATOM 12670 C C . ILE D 1 277 ? 55.165 37.295 132.441 1.00 33.19 297 ILE D C 1
ATOM 12671 O O . ILE D 1 277 ? 54.568 36.332 131.943 1.00 34.24 297 ILE D O 1
ATOM 12676 N N . ALA D 1 278 ? 56.406 37.641 132.103 1.00 33.24 298 ALA D N 1
ATOM 12677 C CA . ALA D 1 278 ? 57.173 36.912 131.092 1.00 33.25 298 ALA D CA 1
ATOM 12678 C C . ALA D 1 278 ? 58.083 35.876 131.765 1.00 33.61 298 ALA D C 1
ATOM 12679 O O . ALA D 1 278 ? 59.270 36.149 132.006 1.00 33.32 298 ALA D O 1
ATOM 12681 N N . ARG D 1 279 ? 57.517 34.697 132.067 1.00 33.77 299 ARG D N 1
ATOM 12682 C CA . ARG D 1 279 ? 58.183 33.670 132.891 1.00 34.00 299 ARG D CA 1
ATOM 12683 C C . ARG D 1 279 ? 59.494 33.157 132.306 1.00 34.89 299 ARG D C 1
ATOM 12684 O O . ARG D 1 279 ? 60.478 32.966 133.054 1.00 34.62 299 ARG D O 1
ATOM 12692 N N . GLY D 1 280 ? 59.483 32.895 130.991 1.00 35.00 300 GLY D N 1
ATOM 12693 C CA . GLY D 1 280 ? 60.643 32.396 130.258 1.00 35.66 300 GLY D CA 1
ATOM 12694 C C . GLY D 1 280 ? 61.827 33.322 130.391 1.00 36.22 300 GLY D C 1
ATOM 12695 O O . GLY D 1 280 ? 62.959 32.885 130.627 1.00 36.90 300 GLY D O 1
ATOM 12696 N N . ASP D 1 281 ? 61.551 34.611 130.277 1.00 36.36 301 ASP D N 1
ATOM 12697 C CA . ASP D 1 281 ? 62.570 35.653 130.438 1.00 36.92 301 ASP D CA 1
ATOM 12698 C C . ASP D 1 281 ? 63.067 35.764 131.881 1.00 36.98 301 ASP D C 1
ATOM 12699 O O . ASP D 1 281 ? 64.275 35.814 132.106 1.00 37.08 301 ASP D O 1
ATOM 12704 N N . LEU D 1 282 ? 62.146 35.753 132.850 1.00 36.63 302 LEU D N 1
ATOM 12705 C CA . LEU D 1 282 ? 62.519 35.781 134.266 1.00 36.25 302 LEU D CA 1
ATOM 12706 C C . LEU D 1 282 ? 63.465 34.633 134.643 1.00 36.79 302 LEU D C 1
ATOM 12707 O O . LEU D 1 282 ? 64.432 34.836 135.380 1.00 36.86 302 LEU D O 1
ATOM 12712 N N . GLY D 1 283 ? 63.193 33.439 134.116 1.00 36.90 303 GLY D N 1
ATOM 12713 C CA . GLY D 1 283 ? 64.044 32.268 134.314 1.00 37.89 303 GLY D CA 1
ATOM 12714 C C . GLY D 1 283 ? 65.443 32.394 133.737 1.00 38.56 303 GLY D C 1
ATOM 12715 O O . GLY D 1 283 ? 66.278 31.506 133.919 1.00 39.06 303 GLY D O 1
ATOM 12716 N N . MET D 1 284 ? 65.697 33.502 133.046 1.00 39.13 304 MET D N 1
ATOM 12717 C CA . MET D 1 284 ? 67.028 33.830 132.531 1.00 39.15 304 MET D CA 1
ATOM 12718 C C . MET D 1 284 ? 67.684 34.928 133.356 1.00 38.23 304 MET D C 1
ATOM 12719 O O . MET D 1 284 ? 68.791 35.357 133.044 1.00 38.42 304 MET D O 1
ATOM 12724 N N . GLU D 1 285 ? 66.991 35.382 134.399 1.00 37.27 305 GLU D N 1
ATOM 12725 C CA . GLU D 1 285 ? 67.403 36.553 135.165 1.00 36.28 305 GLU D CA 1
ATOM 12726 C C . GLU D 1 285 ? 67.505 36.238 136.648 1.00 36.01 305 GLU D C 1
ATOM 12727 O O . GLU D 1 285 ? 68.247 36.895 137.390 1.00 35.15 305 GLU D O 1
ATOM 12733 N N . ILE D 1 286 ? 66.741 35.237 137.070 1.00 35.71 306 ILE D N 1
ATOM 12734 C CA . ILE D 1 286 ? 66.745 34.754 138.455 1.00 35.57 306 ILE D CA 1
ATOM 12735 C C . ILE D 1 286 ? 66.758 33.215 138.439 1.00 35.23 306 ILE D C 1
ATOM 12736 O O . ILE D 1 286 ? 66.325 32.615 137.463 1.00 34.79 306 ILE D O 1
ATOM 12741 N N . PRO D 1 287 ? 67.259 32.575 139.513 1.00 35.20 307 PRO D N 1
ATOM 12742 C CA . PRO D 1 287 ? 67.194 31.116 139.576 1.00 35.12 307 PRO D CA 1
ATOM 12743 C C . PRO D 1 287 ? 65.817 30.585 139.158 1.00 35.59 307 PRO D C 1
ATOM 12744 O O . PRO D 1 287 ? 64.803 31.178 139.529 1.00 35.26 307 PRO D O 1
ATOM 12748 N N . PRO D 1 288 ? 65.782 29.490 138.361 1.00 35.98 308 PRO D N 1
ATOM 12749 C CA . PRO D 1 288 ? 64.518 28.906 137.870 1.00 36.02 308 PRO D CA 1
ATOM 12750 C C . PRO D 1 288 ? 63.576 28.518 139.008 1.00 35.78 308 PRO D C 1
ATOM 12751 O O . PRO D 1 288 ? 62.369 28.622 138.862 1.00 36.02 308 PRO D O 1
ATOM 12755 N N . GLU D 1 289 ? 64.137 28.096 140.139 1.00 36.04 309 GLU D N 1
ATOM 12756 C CA . GLU D 1 289 ? 63.357 27.731 141.315 1.00 35.93 309 GLU D CA 1
ATOM 12757 C C . GLU D 1 289 ? 62.768 28.924 142.070 1.00 36.00 309 GLU D C 1
ATOM 12758 O O . GLU D 1 289 ? 62.141 28.745 143.105 1.00 35.96 309 GLU D O 1
ATOM 12764 N N . LYS D 1 290 ? 62.971 30.136 141.562 1.00 36.02 310 LYS D N 1
ATOM 12765 C CA . LYS D 1 290 ? 62.401 31.322 142.201 1.00 36.05 310 LYS D CA 1
ATOM 12766 C C . LYS D 1 290 ? 61.342 31.985 141.326 1.00 35.92 310 LYS D C 1
ATOM 12767 O O . LYS D 1 290 ? 60.602 32.854 141.786 1.00 36.03 310 LYS D O 1
ATOM 12773 N N . VAL D 1 291 ? 61.251 31.544 140.078 1.00 35.37 311 VAL D N 1
ATOM 12774 C CA . VAL D 1 291 ? 60.272 32.096 139.154 1.00 35.34 311 VAL D CA 1
ATOM 12775 C C . VAL D 1 291 ? 58.821 31.820 139.555 1.00 35.33 311 VAL D C 1
ATOM 12776 O O . VAL D 1 291 ? 57.975 32.707 139.415 1.00 34.66 311 VAL D O 1
ATOM 12780 N N . PHE D 1 292 ? 58.530 30.612 140.051 1.00 35.23 312 PHE D N 1
ATOM 12781 C CA . PHE D 1 292 ? 57.152 30.291 140.441 1.00 35.40 312 PHE D CA 1
ATOM 12782 C C . PHE D 1 292 ? 56.699 31.200 141.603 1.00 35.43 312 PHE D C 1
ATOM 12783 O O . PHE D 1 292 ? 55.536 31.580 141.686 1.00 35.34 312 PHE D O 1
ATOM 12791 N N . LEU D 1 293 ? 57.636 31.542 142.487 1.00 35.57 313 LEU D N 1
ATOM 12792 C CA . LEU D 1 293 ? 57.380 32.442 143.600 1.00 35.96 313 LEU D CA 1
ATOM 12793 C C . LEU D 1 293 ? 57.012 33.809 143.059 1.00 36.04 313 LEU D C 1
ATOM 12794 O O . LEU D 1 293 ? 56.019 34.402 143.475 1.00 36.29 313 LEU D O 1
ATOM 12799 N N . ALA D 1 294 ? 57.819 34.288 142.116 1.00 35.80 314 ALA D N 1
ATOM 12800 C CA . ALA D 1 294 ? 57.659 35.605 141.528 1.00 35.50 314 ALA D CA 1
ATOM 12801 C C . ALA D 1 294 ? 56.317 35.707 140.826 1.00 35.71 314 ALA D C 1
ATOM 12802 O O . ALA D 1 294 ? 55.611 36.709 140.976 1.00 35.53 314 ALA D O 1
ATOM 12804 N N . GLN D 1 295 ? 55.971 34.665 140.066 1.00 35.57 315 GLN D N 1
ATOM 12805 C CA . GLN D 1 295 ? 54.694 34.604 139.362 1.00 35.92 315 GLN D CA 1
ATOM 12806 C C . GLN D 1 295 ? 53.498 34.666 140.308 1.00 36.08 315 GLN D C 1
ATOM 12807 O O . GLN D 1 295 ? 52.572 35.459 140.085 1.00 35.41 315 GLN D O 1
ATOM 12813 N N . LYS D 1 296 ? 53.512 33.799 141.329 1.00 36.15 316 LYS D N 1
ATOM 12814 C CA . LYS D 1 296 ? 52.441 33.741 142.328 1.00 37.04 316 LYS D CA 1
ATOM 12815 C C . LYS D 1 296 ? 52.292 35.089 143.029 1.00 37.24 316 LYS D C 1
ATOM 12816 O O . LYS D 1 296 ? 51.174 35.591 143.193 1.00 36.54 316 LYS D O 1
ATOM 12822 N N . MET D 1 297 ? 53.432 35.665 143.422 1.00 37.63 317 MET D N 1
ATOM 12823 C CA . MET D 1 297 ? 53.467 36.940 144.128 1.00 38.98 317 MET D CA 1
ATOM 12824 C C . MET D 1 297 ? 52.891 38.056 143.265 1.00 37.80 317 MET D C 1
ATOM 12825 O O . MET D 1 297 ? 52.091 38.847 143.749 1.00 37.55 317 MET D O 1
ATOM 12830 N N . MET D 1 298 ? 53.289 38.110 141.986 1.00 37.49 318 MET D N 1
ATOM 12831 C CA . MET D 1 298 ? 52.842 39.170 141.081 1.00 37.31 318 MET D CA 1
ATOM 12832 C C . MET D 1 298 ? 51.359 39.103 140.745 1.00 37.05 318 MET D C 1
ATOM 12833 O O . MET D 1 298 ? 50.698 40.143 140.714 1.00 37.37 318 MET D O 1
ATOM 12838 N N . ILE D 1 299 ? 50.848 37.894 140.494 1.00 36.12 319 ILE D N 1
ATOM 12839 C CA . ILE D 1 299 ? 49.411 37.687 140.293 1.00 35.46 319 ILE D CA 1
ATOM 12840 C C . ILE D 1 299 ? 48.555 38.076 141.511 1.00 35.63 319 ILE D C 1
ATOM 12841 O O . ILE D 1 299 ? 47.539 38.763 141.360 1.00 35.50 319 ILE D O 1
ATOM 12846 N N . ALA D 1 300 ? 48.952 37.644 142.707 1.00 35.09 320 ALA D N 1
ATOM 12847 C CA . ALA D 1 300 ? 48.166 37.951 143.898 1.00 35.43 320 ALA D CA 1
ATOM 12848 C C . ALA D 1 300 ? 48.062 39.466 144.089 1.00 36.00 320 ALA D C 1
ATOM 12849 O O . ALA D 1 300 ? 46.977 39.977 144.407 1.00 36.19 320 ALA D O 1
ATOM 12851 N N . LYS D 1 301 ? 49.185 40.168 143.874 1.00 36.01 321 LYS D N 1
ATOM 12852 C CA . LYS D 1 301 ? 49.264 41.631 144.008 1.00 35.94 321 LYS D CA 1
ATOM 12853 C C . LYS D 1 301 ? 48.383 42.355 142.998 1.00 35.73 321 LYS D C 1
ATOM 12854 O O . LYS D 1 301 ? 47.804 43.384 143.311 1.00 35.87 321 LYS D O 1
ATOM 12860 N N . CYS D 1 302 ? 48.319 41.828 141.780 1.00 35.72 322 CYS D N 1
ATOM 12861 C CA . CYS D 1 302 ? 47.449 42.376 140.740 1.00 35.95 322 CYS D CA 1
ATOM 12862 C C . CYS D 1 302 ? 45.991 42.146 141.124 1.00 36.06 322 CYS D C 1
ATOM 12863 O O . CYS D 1 302 ? 45.174 43.055 141.008 1.00 35.98 322 CYS D O 1
ATOM 12866 N N . ASN D 1 303 ? 45.688 40.924 141.573 1.00 35.98 323 ASN D N 1
ATOM 12867 C CA . ASN D 1 303 ? 44.363 40.549 142.073 1.00 35.90 323 ASN D CA 1
ATOM 12868 C C . ASN D 1 303 ? 43.826 41.497 143.162 1.00 36.14 323 ASN D C 1
ATOM 12869 O O . ASN D 1 303 ? 42.674 41.906 143.107 1.00 36.28 323 ASN D O 1
ATOM 12874 N N . VAL D 1 304 ? 44.676 41.825 144.134 1.00 36.09 324 VAL D N 1
ATOM 12875 C CA . VAL D 1 304 ? 44.329 42.667 145.295 1.00 36.62 324 VAL D CA 1
ATOM 12876 C C . VAL D 1 304 ? 43.898 44.084 144.893 1.00 36.62 324 VAL D C 1
ATOM 12877 O O . VAL D 1 304 ? 42.986 44.681 145.485 1.00 36.69 324 VAL D O 1
ATOM 12881 N N . VAL D 1 305 ? 44.577 44.607 143.883 1.00 36.69 325 VAL D N 1
ATOM 12882 C CA . VAL D 1 305 ? 44.403 45.972 143.454 1.00 36.38 325 VAL D CA 1
ATOM 12883 C C . VAL D 1 305 ? 43.538 46.005 142.185 1.00 36.38 325 VAL D C 1
ATOM 12884 O O . VAL D 1 305 ? 43.316 47.067 141.609 1.00 37.05 325 VAL D O 1
ATOM 12888 N N . GLY D 1 306 ? 43.030 44.837 141.778 1.00 35.45 326 GLY D N 1
ATOM 12889 C CA . GLY D 1 306 ? 42.017 44.743 140.726 1.00 35.17 326 GLY D CA 1
ATOM 12890 C C . GLY D 1 306 ? 42.489 45.104 139.327 1.00 35.24 326 GLY D C 1
ATOM 12891 O O . GLY D 1 306 ? 41.696 45.524 138.480 1.00 34.98 326 GLY D O 1
ATOM 12892 N N . LYS D 1 307 ? 43.789 44.945 139.091 1.00 34.94 327 LYS D N 1
ATOM 12893 C CA . LYS D 1 307 ? 44.375 45.197 137.778 1.00 34.78 327 LYS D CA 1
ATOM 12894 C C . LYS D 1 307 ? 44.640 43.874 137.076 1.00 34.38 327 LYS D C 1
ATOM 12895 O O . LYS D 1 307 ? 45.111 42.922 137.713 1.00 35.16 327 LYS D O 1
ATOM 12901 N N . PRO D 1 308 ? 44.289 43.787 135.780 1.00 33.88 328 PRO D N 1
ATOM 12902 C CA . PRO D 1 308 ? 44.474 42.573 134.976 1.00 33.31 328 PRO D CA 1
ATOM 12903 C C . PRO D 1 308 ? 45.914 42.078 134.932 1.00 32.62 328 PRO D C 1
ATOM 12904 O O . PRO D 1 308 ? 46.837 42.871 134.839 1.00 32.79 328 PRO D O 1
ATOM 12908 N N . VAL D 1 309 ? 46.097 40.767 135.011 1.00 32.05 329 VAL D N 1
ATOM 12909 C CA . VAL D 1 309 ? 47.416 40.172 134.842 1.00 31.30 329 VAL D CA 1
ATOM 12910 C C . VAL D 1 309 ? 47.344 39.067 133.795 1.00 31.10 329 VAL D C 1
ATOM 12911 O O . VAL D 1 309 ? 46.433 38.253 133.822 1.00 30.78 329 VAL D O 1
ATOM 12915 N N . ILE D 1 310 ? 48.303 39.093 132.866 1.00 31.26 330 ILE D N 1
ATOM 12916 C CA . ILE D 1 310 ? 48.487 38.102 131.803 1.00 31.34 330 ILE D CA 1
ATOM 12917 C C . ILE D 1 310 ? 49.698 37.195 132.142 1.00 30.94 330 ILE D C 1
ATOM 12918 O O . ILE D 1 310 ? 50.797 37.685 132.432 1.00 30.34 330 ILE D O 1
ATOM 12923 N N . THR D 1 311 ? 49.487 35.882 132.138 1.00 30.77 331 THR D N 1
ATOM 12924 C CA . THR D 1 311 ? 50.594 34.929 132.300 1.00 30.74 331 THR D CA 1
ATOM 12925 C C . THR D 1 311 ? 51.109 34.563 130.897 1.00 31.17 331 THR D C 1
ATOM 12926 O O . THR D 1 311 ? 50.343 34.145 130.034 1.00 30.83 331 THR D O 1
ATOM 12930 N N . ALA D 1 312 ? 52.403 34.761 130.656 1.00 31.69 332 ALA D N 1
ATOM 12931 C CA . ALA D 1 312 ? 52.914 34.693 129.291 1.00 31.98 332 ALA D CA 1
ATOM 12932 C C . ALA D 1 312 ? 54.188 33.881 129.161 1.00 32.42 332 ALA D C 1
ATOM 12933 O O . ALA D 1 312 ? 54.953 33.741 130.124 1.00 32.72 332 ALA D O 1
ATOM 12935 N N . THR D 1 313 ? 54.415 33.389 127.938 1.00 33.18 333 THR D N 1
ATOM 12936 C CA . THR D 1 313 ? 55.596 32.602 127.536 1.00 33.56 333 THR D CA 1
ATOM 12937 C C . THR D 1 313 ? 55.616 31.199 128.125 1.00 34.19 333 THR D C 1
ATOM 12938 O O . THR D 1 313 ? 55.168 30.962 129.263 1.00 34.50 333 THR D O 1
ATOM 12942 N N . GLN D 1 314 ? 56.158 30.270 127.344 1.00 35.17 334 GLN D N 1
ATOM 12943 C CA . GLN D 1 314 ? 56.350 28.879 127.775 1.00 36.33 334 GLN D CA 1
ATOM 12944 C C . GLN D 1 314 ? 55.049 28.289 128.334 1.00 36.32 334 GLN D C 1
ATOM 12945 O O . GLN D 1 314 ? 55.052 27.585 129.343 1.00 36.36 334 GLN D O 1
ATOM 12951 N N . MET D 1 315 ? 53.950 28.577 127.649 1.00 36.06 335 MET D N 1
ATOM 12952 C CA . MET D 1 315 ? 52.634 28.087 128.036 1.00 36.93 335 MET D CA 1
ATOM 12953 C C . MET D 1 315 ? 52.335 26.695 127.471 1.00 36.33 335 MET D C 1
ATOM 12954 O O . MET D 1 315 ? 52.254 25.719 128.218 1.00 36.48 335 MET D O 1
ATOM 12959 N N . LEU D 1 316 ? 52.206 26.610 126.151 1.00 36.09 336 LEU D N 1
ATOM 12960 C CA . LEU D 1 316 ? 51.884 25.360 125.460 1.00 35.45 336 LEU D CA 1
ATOM 12961 C C . LEU D 1 316 ? 52.829 25.127 124.282 1.00 35.38 336 LEU D C 1
ATOM 12962 O O . LEU D 1 316 ? 52.433 24.566 123.260 1.00 35.40 336 LEU D O 1
ATOM 12967 N N . GLU D 1 317 ? 54.076 25.567 124.440 1.00 35.10 337 GLU D N 1
ATOM 12968 C CA . GLU D 1 317 ? 55.106 25.540 123.397 1.00 35.53 337 GLU D CA 1
ATOM 12969 C C . GLU D 1 317 ? 55.186 24.273 122.530 1.00 34.80 337 GLU D C 1
ATOM 12970 O O . GLU D 1 317 ? 55.464 24.360 121.337 1.00 34.88 337 GLU D O 1
ATOM 12976 N N . SER D 1 318 ? 54.954 23.107 123.120 1.00 33.91 338 SER D N 1
ATOM 12977 C CA . SER D 1 318 ? 55.132 21.867 122.398 1.00 33.54 338 SER D CA 1
ATOM 12978 C C . SER D 1 318 ? 54.028 21.704 121.371 1.00 33.39 338 SER D C 1
ATOM 12979 O O . SER D 1 318 ? 54.130 20.846 120.490 1.00 34.26 338 SER D O 1
ATOM 12982 N N . MET D 1 319 ? 52.978 22.517 121.488 1.00 33.08 339 MET D N 1
ATOM 12983 C CA . MET D 1 319 ? 51.858 22.485 120.539 1.00 33.18 339 MET D CA 1
ATOM 12984 C C . MET D 1 319 ? 52.147 23.279 119.254 1.00 33.50 339 MET D C 1
ATOM 12985 O O . MET D 1 319 ? 51.316 23.316 118.345 1.00 32.95 339 MET D O 1
ATOM 12990 N N . ILE D 1 320 ? 53.313 23.927 119.197 1.00 33.67 340 ILE D N 1
ATOM 12991 C CA . ILE D 1 320 ? 53.818 24.471 117.939 1.00 34.03 340 ILE D CA 1
ATOM 12992 C C . ILE D 1 320 ? 53.940 23.343 116.897 1.00 34.37 340 ILE D C 1
ATOM 12993 O O . ILE D 1 320 ? 53.679 23.558 115.700 1.00 34.62 340 ILE D O 1
ATOM 12998 N N . LYS D 1 321 ? 54.289 22.140 117.367 1.00 34.43 341 LYS D N 1
ATOM 12999 C CA . LYS D 1 321 ? 54.519 20.996 116.489 1.00 34.95 341 LYS D CA 1
ATOM 13000 C C . LYS D 1 321 ? 53.567 19.818 116.726 1.00 35.05 341 LYS D C 1
ATOM 13001 O O . LYS D 1 321 ? 53.496 18.909 115.894 1.00 35.91 341 LYS D O 1
ATOM 13003 N N . ASN D 1 322 ? 52.835 19.831 117.843 1.00 34.76 342 ASN D N 1
ATOM 13004 C CA . ASN D 1 322 ? 52.000 18.686 118.257 1.00 34.45 342 ASN D CA 1
ATOM 13005 C C . ASN D 1 322 ? 50.516 19.004 118.478 1.00 33.91 342 ASN D C 1
ATOM 13006 O O . ASN D 1 322 ? 50.189 20.070 118.981 1.00 33.60 342 ASN D O 1
ATOM 13011 N N . PRO D 1 323 ? 49.612 18.071 118.104 1.00 33.62 343 PRO D N 1
ATOM 13012 C CA . PRO D 1 323 ? 48.186 18.336 118.343 1.00 33.53 343 PRO D CA 1
ATOM 13013 C C . PRO D 1 323 ? 47.705 18.189 119.811 1.00 33.42 343 PRO D C 1
ATOM 13014 O O . PRO D 1 323 ? 46.539 18.443 120.086 1.00 33.54 343 PRO D O 1
ATOM 13018 N N . ARG D 1 324 ? 48.597 17.803 120.729 1.00 33.48 344 ARG D N 1
ATOM 13019 C CA . ARG D 1 324 ? 48.309 17.727 122.167 1.00 33.47 344 ARG D CA 1
ATOM 13020 C C . ARG D 1 324 ? 49.505 18.289 122.937 1.00 33.36 344 ARG D C 1
ATOM 13021 O O . ARG D 1 324 ? 50.652 18.096 122.522 1.00 33.63 344 ARG D O 1
ATOM 13029 N N . PRO D 1 325 ? 49.250 18.954 124.082 1.00 32.98 345 PRO D N 1
ATOM 13030 C CA . PRO D 1 325 ? 50.339 19.482 124.906 1.00 32.55 345 PRO D CA 1
ATOM 13031 C C . PRO D 1 325 ? 50.861 18.401 125.831 1.00 32.40 345 PRO D C 1
ATOM 13032 O O . PRO D 1 325 ? 50.270 17.314 125.896 1.00 32.47 345 PRO D O 1
ATOM 13036 N N . THR D 1 326 ? 51.960 18.674 126.528 1.00 32.28 346 THR D N 1
ATOM 13037 C CA . THR D 1 326 ? 52.472 17.711 127.503 1.00 32.31 346 THR D CA 1
ATOM 13038 C C . THR D 1 326 ? 51.667 17.814 128.799 1.00 32.65 346 THR D C 1
ATOM 13039 O O . THR D 1 326 ? 50.937 18.785 129.023 1.00 32.30 346 THR D O 1
ATOM 13043 N N . ARG D 1 327 ? 51.815 16.801 129.646 1.00 33.16 347 ARG D N 1
ATOM 13044 C CA . ARG D 1 327 ? 51.209 16.764 130.968 1.00 33.51 347 ARG D CA 1
ATOM 13045 C C . ARG D 1 327 ? 51.646 18.004 131.766 1.00 33.03 347 ARG D C 1
ATOM 13046 O O . ARG D 1 327 ? 50.812 18.748 132.299 1.00 33.23 347 ARG D O 1
ATOM 13054 N N . ALA D 1 328 ? 52.957 18.228 131.811 1.00 32.34 348 ALA D N 1
ATOM 13055 C CA . ALA D 1 328 ? 53.565 19.386 132.457 1.00 31.71 348 ALA D CA 1
ATOM 13056 C C . ALA D 1 328 ? 53.027 20.730 131.963 1.00 31.45 348 ALA D C 1
ATOM 13057 O O . ALA D 1 328 ? 52.721 21.608 132.764 1.00 31.50 348 ALA D O 1
ATOM 13059 N N . GLU D 1 329 ? 52.928 20.898 130.652 1.00 31.28 349 GLU D N 1
ATOM 13060 C CA . GLU D 1 329 ? 52.409 22.147 130.073 1.00 31.39 349 GLU D CA 1
ATOM 13061 C C . GLU D 1 329 ? 50.996 22.426 130.511 1.00 31.19 349 GLU D C 1
ATOM 13062 O O . GLU D 1 329 ? 50.714 23.511 130.977 1.00 31.80 349 GLU D O 1
ATOM 13068 N N . ALA D 1 330 ? 50.116 21.438 130.369 1.00 31.26 350 ALA D N 1
ATOM 13069 C CA . ALA D 1 330 ? 48.714 21.569 130.771 1.00 31.69 350 ALA D CA 1
ATOM 13070 C C . ALA D 1 330 ? 48.572 22.020 132.224 1.00 31.79 350 ALA D C 1
ATOM 13071 O O . ALA D 1 330 ? 47.843 22.965 132.499 1.00 31.67 350 ALA D O 1
ATOM 13073 N N . ALA D 1 331 ? 49.299 21.348 133.122 1.00 32.38 351 ALA D N 1
ATOM 13074 C CA . ALA D 1 331 ? 49.323 21.638 134.559 1.00 33.21 351 ALA D CA 1
ATOM 13075 C C . ALA D 1 331 ? 49.838 23.033 134.900 1.00 34.10 351 ALA D C 1
ATOM 13076 O O . ALA D 1 331 ? 49.338 23.677 135.827 1.00 34.42 351 ALA D O 1
ATOM 13078 N N . ASP D 1 332 ? 50.843 23.493 134.155 1.00 35.14 352 ASP D N 1
ATOM 13079 C CA . ASP D 1 332 ? 51.378 24.852 134.294 1.00 35.59 352 ASP D CA 1
ATOM 13080 C C . ASP D 1 332 ? 50.330 25.916 133.934 1.00 35.57 352 ASP D C 1
ATOM 13081 O O . ASP D 1 332 ? 50.204 26.928 134.617 1.00 35.83 352 ASP D O 1
ATOM 13086 N N . VAL D 1 333 ? 49.597 25.693 132.851 1.00 35.30 353 VAL D N 1
ATOM 13087 C CA . VAL D 1 333 ? 48.555 26.622 132.432 1.00 35.17 353 VAL D CA 1
ATOM 13088 C C . VAL D 1 333 ? 47.447 26.646 133.489 1.00 35.39 353 VAL D C 1
ATOM 13089 O O . VAL D 1 333 ? 46.990 27.718 133.888 1.00 35.58 353 VAL D O 1
ATOM 13093 N N . ALA D 1 334 ? 47.053 25.454 133.941 1.00 35.29 354 ALA D N 1
ATOM 13094 C CA . ALA D 1 334 ? 46.033 25.270 134.976 1.00 35.23 354 ALA D CA 1
ATOM 13095 C C . ALA D 1 334 ? 46.399 25.951 136.286 1.00 35.07 354 ALA D C 1
ATOM 13096 O O . ALA D 1 334 ? 45.563 26.633 136.886 1.00 35.16 354 ALA D O 1
ATOM 13098 N N . ASN D 1 335 ? 47.642 25.770 136.730 1.00 34.76 355 ASN D N 1
ATOM 13099 C CA . ASN D 1 335 ? 48.102 26.413 137.950 1.00 34.37 355 ASN D CA 1
ATOM 13100 C C . ASN D 1 335 ? 48.153 27.931 137.850 1.00 33.96 355 ASN D C 1
ATOM 13101 O O . ASN D 1 335 ? 47.916 28.605 138.831 1.00 34.65 355 ASN D O 1
ATOM 13106 N N . ALA D 1 336 ? 48.461 28.472 136.682 1.00 33.84 356 ALA D N 1
ATOM 13107 C CA . ALA D 1 336 ? 48.384 29.928 136.480 1.00 33.77 356 ALA D CA 1
ATOM 13108 C C . ALA D 1 336 ? 46.953 30.426 136.711 1.00 33.80 356 ALA D C 1
ATOM 13109 O O . ALA D 1 336 ? 46.751 31.465 137.358 1.00 33.76 356 ALA D O 1
ATOM 13111 N N . VAL D 1 337 ? 45.982 29.670 136.183 1.00 33.12 357 VAL D N 1
ATOM 13112 C CA . VAL D 1 337 ? 44.560 29.945 136.368 1.00 33.07 357 VAL D CA 1
ATOM 13113 C C . VAL D 1 337 ? 44.200 29.895 137.847 1.00 33.28 357 VAL D C 1
ATOM 13114 O O . VAL D 1 337 ? 43.517 30.789 138.342 1.00 33.14 357 VAL D O 1
ATOM 13118 N N . LEU D 1 338 ? 44.692 28.876 138.551 1.00 33.34 358 LEU D N 1
ATOM 13119 C CA . LEU D 1 338 ? 44.480 28.767 139.986 1.00 33.64 358 LEU D CA 1
ATOM 13120 C C . LEU D 1 338 ? 45.271 29.785 140.818 1.00 34.46 358 LEU D C 1
ATOM 13121 O O . LEU D 1 338 ? 44.852 30.126 141.925 1.00 34.76 358 LEU D O 1
ATOM 13126 N N . ASP D 1 339 ? 46.406 30.265 140.314 1.00 34.71 359 ASP D N 1
ATOM 13127 C CA . ASP D 1 339 ? 47.134 31.352 140.983 1.00 35.26 359 ASP D CA 1
ATOM 13128 C C . ASP D 1 339 ? 46.248 32.602 140.975 1.00 35.33 359 ASP D C 1
ATOM 13129 O O . ASP D 1 339 ? 46.352 33.447 141.874 1.00 35.61 359 ASP D O 1
ATOM 13134 N N . GLY D 1 340 ? 45.389 32.706 139.951 1.00 34.99 360 GLY D N 1
ATOM 13135 C CA . GLY D 1 340 ? 44.430 33.803 139.804 1.00 34.50 360 GLY D CA 1
ATOM 13136 C C . GLY D 1 340 ? 44.656 34.705 138.589 1.00 35.07 360 GLY D C 1
ATOM 13137 O O . GLY D 1 340 ? 44.133 35.837 138.548 1.00 35.44 360 GLY D O 1
ATOM 13138 N N . THR D 1 341 ? 45.416 34.226 137.594 1.00 34.35 361 THR D N 1
ATOM 13139 C CA . THR D 1 341 ? 45.637 35.006 136.351 1.00 33.79 361 THR D CA 1
ATOM 13140 C C . THR D 1 341 ? 44.306 35.408 135.703 1.00 33.10 361 THR D C 1
ATOM 13141 O O . THR D 1 341 ? 43.349 34.643 135.742 1.00 33.47 361 THR D O 1
ATOM 13145 N N . ASP D 1 342 ? 44.248 36.616 135.151 1.00 32.96 362 ASP D N 1
ATOM 13146 C CA . ASP D 1 342 ? 43.097 37.067 134.342 1.00 32.76 362 ASP D CA 1
ATOM 13147 C C . ASP D 1 342 ? 43.153 36.511 132.933 1.00 32.23 362 ASP D C 1
ATOM 13148 O O . ASP D 1 342 ? 42.124 36.083 132.392 1.00 32.32 362 ASP D O 1
ATOM 13153 N N . CYS D 1 343 ? 44.342 36.581 132.326 1.00 31.69 363 CYS D N 1
ATOM 13154 C CA . CYS D 1 343 ? 44.582 36.039 130.986 1.00 31.85 363 CYS D CA 1
ATOM 13155 C C . CYS D 1 343 ? 45.754 35.079 130.939 1.00 31.98 363 CYS D C 1
ATOM 13156 O O . CYS D 1 343 ? 46.664 35.127 131.758 1.00 31.89 363 CYS D O 1
ATOM 13159 N N . VAL D 1 344 ? 45.731 34.243 129.916 1.00 32.59 364 VAL D N 1
ATOM 13160 C CA . VAL D 1 344 ? 46.858 33.406 129.560 1.00 32.73 364 VAL D CA 1
ATOM 13161 C C . VAL D 1 344 ? 47.160 33.721 128.098 1.00 33.42 364 VAL D C 1
ATOM 13162 O O . VAL D 1 344 ? 46.234 33.939 127.299 1.00 33.06 364 VAL D O 1
ATOM 13166 N N . MET D 1 345 ? 48.448 33.776 127.756 1.00 33.49 365 MET D N 1
ATOM 13167 C CA . MET D 1 345 ? 48.865 34.199 126.427 1.00 33.56 365 MET D CA 1
ATOM 13168 C C . MET D 1 345 ? 49.508 33.078 125.618 1.00 33.91 365 MET D C 1
ATOM 13169 O O . MET D 1 345 ? 50.283 32.271 126.146 1.00 35.00 365 MET D O 1
ATOM 13174 N N . LEU D 1 346 ? 49.166 33.020 124.336 1.00 33.06 366 LEU D N 1
ATOM 13175 C CA . LEU D 1 346 ? 49.851 32.146 123.402 1.00 32.50 366 LEU D CA 1
ATOM 13176 C C . LEU D 1 346 ? 50.786 32.973 122.529 1.00 32.36 366 LEU D C 1
ATOM 13177 O O . LEU D 1 346 ? 50.441 34.081 122.111 1.00 31.49 366 LEU D O 1
ATOM 13182 N N . SER D 1 347 ? 51.981 32.433 122.292 1.00 32.15 367 SER D N 1
ATOM 13183 C CA . SER D 1 347 ? 52.989 33.105 121.501 1.00 31.75 367 SER D CA 1
ATOM 13184 C C . SER D 1 347 ? 53.231 32.315 120.206 1.00 31.87 367 SER D C 1
ATOM 13185 O O . SER D 1 347 ? 52.418 32.369 119.269 1.00 31.29 367 SER D O 1
ATOM 13188 N N . GLY D 1 348 ? 54.323 31.556 120.161 1.00 31.24 368 GLY D N 1
ATOM 13189 C CA . GLY D 1 348 ? 54.668 30.822 118.970 1.00 30.37 368 GLY D CA 1
ATOM 13190 C C . GLY D 1 348 ? 53.611 29.812 118.583 1.00 30.29 368 GLY D C 1
ATOM 13191 O O . GLY D 1 348 ? 53.558 29.423 117.435 1.00 29.69 368 GLY D O 1
ATOM 13192 N N . GLU D 1 349 ? 52.801 29.374 119.553 1.00 30.06 369 GLU D N 1
ATOM 13193 C CA . GLU D 1 349 ? 51.765 28.373 119.334 1.00 30.82 369 GLU D CA 1
ATOM 13194 C C . GLU D 1 349 ? 50.738 28.838 118.290 1.00 31.00 369 GLU D C 1
ATOM 13195 O O . GLU D 1 349 ? 50.266 28.028 117.493 1.00 31.17 369 GLU D O 1
ATOM 13201 N N . THR D 1 350 ? 50.382 30.126 118.310 1.00 31.09 370 THR D N 1
ATOM 13202 C CA . THR D 1 350 ? 49.449 30.677 117.297 1.00 31.46 370 THR D CA 1
ATOM 13203 C C . THR D 1 350 ? 50.161 31.480 116.205 1.00 32.32 370 THR D C 1
ATOM 13204 O O . THR D 1 350 ? 49.684 31.563 115.075 1.00 31.51 370 THR D O 1
ATOM 13208 N N . ALA D 1 351 ? 51.304 32.071 116.550 1.00 33.27 371 ALA D N 1
ATOM 13209 C CA . ALA D 1 351 ? 52.062 32.841 115.579 1.00 34.54 371 ALA D CA 1
ATOM 13210 C C . ALA D 1 351 ? 52.714 31.915 114.542 1.00 35.16 371 ALA D C 1
ATOM 13211 O O . ALA D 1 351 ? 52.557 32.116 113.332 1.00 35.93 371 ALA D O 1
ATOM 13213 N N . ASN D 1 352 ? 53.395 30.874 115.024 1.00 35.78 372 ASN D N 1
ATOM 13214 C CA . ASN D 1 352 ? 54.255 30.038 114.185 1.00 36.23 372 ASN D CA 1
ATOM 13215 C C . ASN D 1 352 ? 54.008 28.521 114.290 1.00 36.31 372 ASN D C 1
ATOM 13216 O O . ASN D 1 352 ? 54.894 27.724 113.974 1.00 36.67 372 ASN D O 1
ATOM 13221 N N . GLY D 1 353 ? 52.830 28.107 114.735 1.00 36.23 373 GLY D N 1
ATOM 13222 C CA . GLY D 1 353 ? 52.600 26.677 114.954 1.00 36.56 373 GLY D CA 1
ATOM 13223 C C . GLY D 1 353 ? 51.692 26.006 113.950 1.00 36.52 373 GLY D C 1
ATOM 13224 O O . GLY D 1 353 ? 50.969 26.672 113.217 1.00 36.25 373 GLY D O 1
ATOM 13225 N N . GLU D 1 354 ? 51.721 24.678 113.932 1.00 36.83 374 GLU D N 1
ATOM 13226 C CA . GLU D 1 354 ? 50.858 23.895 113.045 1.00 37.39 374 GLU D CA 1
ATOM 13227 C C . GLU D 1 354 ? 49.392 23.804 113.452 1.00 36.84 374 GLU D C 1
ATOM 13228 O O . GLU D 1 354 ? 48.537 23.499 112.608 1.00 37.21 374 GLU D O 1
ATOM 13234 N N . PHE D 1 355 ? 49.098 24.052 114.728 1.00 36.01 375 PHE D N 1
ATOM 13235 C CA . PHE D 1 355 ? 47.751 23.836 115.258 1.00 35.14 375 PHE D CA 1
ATOM 13236 C C . PHE D 1 355 ? 47.222 25.065 116.027 1.00 34.63 375 PHE D C 1
ATOM 13237 O O . PHE D 1 355 ? 46.793 24.931 117.181 1.00 34.08 375 PHE D O 1
ATOM 13245 N N . PRO D 1 356 ? 47.190 26.253 115.364 1.00 33.95 376 PRO D N 1
ATOM 13246 C CA . PRO D 1 356 ? 46.826 27.514 116.026 1.00 33.74 376 PRO D CA 1
ATOM 13247 C C . PRO D 1 356 ? 45.402 27.504 116.586 1.00 33.90 376 PRO D C 1
ATOM 13248 O O . PRO D 1 356 ? 45.174 28.071 117.643 1.00 33.82 376 PRO D O 1
ATOM 13252 N N . VAL D 1 357 ? 44.465 26.855 115.893 1.00 33.75 377 VAL D N 1
ATOM 13253 C CA . VAL D 1 357 ? 43.077 26.771 116.354 1.00 34.14 377 VAL D CA 1
ATOM 13254 C C . VAL D 1 357 ? 42.929 25.741 117.479 1.00 34.01 377 VAL D C 1
ATOM 13255 O O . VAL D 1 357 ? 42.321 26.018 118.513 1.00 34.65 377 VAL D O 1
ATOM 13259 N N . ILE D 1 358 ? 43.464 24.547 117.250 1.00 33.66 378 ILE D N 1
ATOM 13260 C CA . ILE D 1 358 ? 43.466 23.488 118.246 1.00 33.08 378 ILE D CA 1
ATOM 13261 C C . ILE D 1 358 ? 44.160 23.960 119.535 1.00 33.09 378 ILE D C 1
ATOM 13262 O O . ILE D 1 358 ? 43.698 23.662 120.636 1.00 33.21 378 ILE D O 1
ATOM 13267 N N . THR D 1 359 ? 45.219 24.753 119.404 1.00 32.31 379 THR D N 1
ATOM 13268 C CA . THR D 1 359 ? 45.881 25.307 120.581 1.00 32.12 379 THR D CA 1
ATOM 13269 C C . THR D 1 359 ? 44.982 26.256 121.406 1.00 31.76 379 THR D C 1
ATOM 13270 O O . THR D 1 359 ? 44.856 26.074 122.605 1.00 31.37 379 THR D O 1
ATOM 13274 N N . VAL D 1 360 ? 44.346 27.238 120.766 1.00 31.94 380 VAL D N 1
ATOM 13275 C CA . VAL D 1 360 ? 43.391 28.118 121.466 1.00 32.48 380 VAL D CA 1
ATOM 13276 C C . VAL D 1 360 ? 42.336 27.254 122.177 1.00 33.27 380 VAL D C 1
ATOM 13277 O O . VAL D 1 360 ? 42.023 27.464 123.354 1.00 33.27 380 VAL D O 1
ATOM 13281 N N . GLU D 1 361 ? 41.843 26.254 121.448 1.00 33.45 381 GLU D N 1
ATOM 13282 C CA . GLU D 1 361 ? 40.772 25.390 121.896 1.00 34.20 381 GLU D CA 1
ATOM 13283 C C . GLU D 1 361 ? 41.160 24.580 123.122 1.00 34.02 381 GLU D C 1
ATOM 13284 O O . GLU D 1 361 ? 40.409 24.536 124.089 1.00 34.67 381 GLU D O 1
ATOM 13290 N N . THR D 1 362 ? 42.327 23.940 123.093 1.00 34.13 382 THR D N 1
ATOM 13291 C CA . THR D 1 362 ? 42.747 23.132 124.224 1.00 34.50 382 THR D CA 1
ATOM 13292 C C . THR D 1 362 ? 43.118 24.026 125.409 1.00 34.51 382 THR D C 1
ATOM 13293 O O . THR D 1 362 ? 42.980 23.625 126.554 1.00 34.71 382 THR D O 1
ATOM 13297 N N . MET D 1 363 ? 43.565 25.240 125.112 1.00 34.60 383 MET D N 1
ATOM 13298 C CA . MET D 1 363 ? 43.800 26.266 126.123 1.00 34.69 383 MET D CA 1
ATOM 13299 C C . MET D 1 363 ? 42.506 26.658 126.840 1.00 34.50 383 MET D C 1
ATOM 13300 O O . MET D 1 363 ? 42.477 26.784 128.072 1.00 33.92 383 MET D O 1
ATOM 13305 N N . ALA D 1 364 ? 41.442 26.858 126.060 1.00 34.15 384 ALA D N 1
ATOM 13306 C CA . ALA D 1 364 ? 40.121 27.174 126.605 1.00 34.25 384 ALA D CA 1
ATOM 13307 C C . ALA D 1 364 ? 39.577 26.060 127.513 1.00 34.27 384 ALA D C 1
ATOM 13308 O O . ALA D 1 364 ? 38.994 26.341 128.574 1.00 35.10 384 ALA D O 1
ATOM 13310 N N . ARG D 1 365 ? 39.799 24.808 127.111 1.00 33.88 385 ARG D N 1
ATOM 13311 C CA . ARG D 1 365 ? 39.345 23.630 127.851 1.00 33.63 385 ARG D CA 1
ATOM 13312 C C . ARG D 1 365 ? 40.161 23.427 129.123 1.00 33.13 385 ARG D C 1
ATOM 13313 O O . ARG D 1 365 ? 39.639 22.986 130.147 1.00 32.80 385 ARG D O 1
ATOM 13321 N N . ILE D 1 366 ? 41.452 23.724 129.048 1.00 32.92 386 ILE D N 1
ATOM 13322 C CA . ILE D 1 366 ? 42.315 23.703 130.229 1.00 32.06 386 ILE D CA 1
ATOM 13323 C C . ILE D 1 366 ? 41.844 24.761 131.238 1.00 32.03 386 ILE D C 1
ATOM 13324 O O . ILE D 1 366 ? 41.762 24.495 132.441 1.00 31.26 386 ILE D O 1
ATOM 13329 N N . CYS D 1 367 ? 41.504 25.949 130.739 1.00 32.20 387 CYS D N 1
ATOM 13330 C CA . CYS D 1 367 ? 40.985 27.028 131.595 1.00 32.12 387 CYS D CA 1
ATOM 13331 C C . CYS D 1 367 ? 39.659 26.643 132.254 1.00 32.62 387 CYS D C 1
ATOM 13332 O O . CYS D 1 367 ? 39.513 26.783 133.456 1.00 32.36 387 CYS D O 1
ATOM 13335 N N . TYR D 1 368 ? 38.708 26.138 131.465 1.00 33.73 388 TYR D N 1
ATOM 13336 C CA . TYR D 1 368 ? 37.430 25.669 132.009 1.00 34.52 388 TYR D CA 1
ATOM 13337 C C . TYR D 1 368 ? 37.615 24.640 133.098 1.00 34.25 388 TYR D C 1
ATOM 13338 O O . TYR D 1 368 ? 36.946 24.700 134.120 1.00 35.33 388 TYR D O 1
ATOM 13347 N N . GLU D 1 369 ? 38.511 23.690 132.875 1.00 33.96 389 GLU D N 1
ATOM 13348 C CA . GLU D 1 369 ? 38.756 22.624 133.839 1.00 33.61 389 GLU D CA 1
ATOM 13349 C C . GLU D 1 369 ? 39.432 23.094 135.142 1.00 32.97 389 GLU D C 1
ATOM 13350 O O . GLU D 1 369 ? 39.062 22.659 136.229 1.00 33.14 389 GLU D O 1
ATOM 13356 N N . ALA D 1 370 ? 40.414 23.980 135.036 1.00 32.67 390 ALA D N 1
ATOM 13357 C CA . ALA D 1 370 ? 41.087 24.532 136.216 1.00 32.27 390 ALA D CA 1
ATOM 13358 C C . ALA D 1 370 ? 40.183 25.448 137.064 1.00 32.15 390 ALA D C 1
ATOM 13359 O O . ALA D 1 370 ? 40.386 25.572 138.269 1.00 31.79 390 ALA D O 1
ATOM 13361 N N . GLU D 1 371 ? 39.206 26.085 136.422 1.00 32.09 391 GLU D N 1
ATOM 13362 C CA . GLU D 1 371 ? 38.249 26.975 137.086 1.00 32.25 391 GLU D CA 1
ATOM 13363 C C . GLU D 1 371 ? 37.185 26.230 137.909 1.00 32.91 391 GLU D C 1
ATOM 13364 O O . GLU D 1 371 ? 36.499 26.827 138.745 1.00 32.81 391 GLU D O 1
ATOM 13370 N N . THR D 1 372 ? 37.049 24.931 137.650 1.00 33.51 392 THR D N 1
ATOM 13371 C CA . THR D 1 372 ? 36.176 24.044 138.418 1.00 34.57 392 THR D CA 1
ATOM 13372 C C . THR D 1 372 ? 36.823 23.663 139.760 1.00 35.14 392 THR D C 1
ATOM 13373 O O . THR D 1 372 ? 36.137 23.265 140.706 1.00 35.25 392 THR D O 1
ATOM 13377 N N . CYS D 1 373 ? 38.147 23.790 139.826 1.00 35.91 393 CYS D N 1
ATOM 13378 C CA . CYS D 1 373 ? 38.908 23.577 141.055 1.00 36.48 393 CYS D CA 1
ATOM 13379 C C . CYS D 1 373 ? 38.869 24.788 141.985 1.00 37.01 393 CYS D C 1
ATOM 13380 O O . CYS D 1 373 ? 39.294 24.694 143.140 1.00 36.87 393 CYS D O 1
ATOM 13383 N N . VAL D 1 374 ? 38.376 25.919 141.471 1.00 37.68 394 VAL D N 1
ATOM 13384 C CA . VAL D 1 374 ? 38.411 27.197 142.191 1.00 38.42 394 VAL D CA 1
ATOM 13385 C C . VAL D 1 374 ? 37.372 27.254 143.315 1.00 38.75 394 VAL D C 1
ATOM 13386 O O . VAL D 1 374 ? 36.172 27.077 143.084 1.00 38.74 394 VAL D O 1
ATOM 13390 N N . ASP D 1 375 ? 37.863 27.481 144.531 1.00 39.27 395 ASP D N 1
ATOM 13391 C CA . ASP D 1 375 ? 37.016 27.661 145.699 1.00 39.83 395 ASP D CA 1
ATOM 13392 C C . ASP D 1 375 ? 36.645 29.140 145.768 1.00 40.17 395 ASP D C 1
ATOM 13393 O O . ASP D 1 375 ? 37.387 29.954 146.329 1.00 40.20 395 ASP D O 1
ATOM 13398 N N . TYR D 1 376 ? 35.500 29.470 145.170 1.00 40.66 396 TYR D N 1
ATOM 13399 C CA . TYR D 1 376 ? 35.029 30.852 145.034 1.00 41.11 396 TYR D CA 1
ATOM 13400 C C . TYR D 1 376 ? 34.772 31.578 146.367 1.00 41.16 396 TYR D C 1
ATOM 13401 O O . TYR D 1 376 ? 35.266 32.700 146.544 1.00 41.15 396 TYR D O 1
ATOM 13410 N N . PRO D 1 377 ? 33.999 30.957 147.298 1.00 41.16 397 PRO D N 1
ATOM 13411 C CA . PRO D 1 377 ? 33.781 31.567 148.620 1.00 41.17 397 PRO D CA 1
ATOM 13412 C C . PRO D 1 377 ? 35.074 31.859 149.391 1.00 41.19 397 PRO D C 1
ATOM 13413 O O . PRO D 1 377 ? 35.128 32.837 150.139 1.00 41.15 397 PRO D O 1
ATOM 13417 N N . ALA D 1 378 ? 36.094 31.022 149.201 1.00 41.26 398 ALA D N 1
ATOM 13418 C CA . ALA D 1 378 ? 37.414 31.231 149.805 1.00 41.41 398 ALA D CA 1
ATOM 13419 C C . ALA D 1 378 ? 38.165 32.419 149.194 1.00 41.54 398 ALA D C 1
ATOM 13420 O O . ALA D 1 378 ? 38.933 33.089 149.891 1.00 41.55 398 ALA D O 1
ATOM 13422 N N . LEU D 1 379 ? 37.940 32.672 147.900 1.00 41.63 399 LEU D N 1
ATOM 13423 C CA . LEU D 1 379 ? 38.559 33.811 147.201 1.00 41.66 399 LEU D CA 1
ATOM 13424 C C . LEU D 1 379 ? 38.024 35.165 147.670 1.00 41.59 399 LEU D C 1
ATOM 13425 O O . LEU D 1 379 ? 38.808 36.092 147.897 1.00 41.51 399 LEU D O 1
ATOM 13430 N N . TYR D 1 380 ? 36.697 35.267 147.799 1.00 41.51 400 TYR D N 1
ATOM 13431 C CA . TYR D 1 380 ? 36.037 36.472 148.314 1.00 41.33 400 TYR D CA 1
ATOM 13432 C C . TYR D 1 380 ? 36.458 36.733 149.755 1.00 41.30 400 TYR D C 1
ATOM 13433 O O . TYR D 1 380 ? 36.743 37.873 150.121 1.00 41.32 400 TYR D O 1
ATOM 13435 N N . ARG D 1 381 ? 36.509 35.670 150.559 1.00 41.25 401 ARG D N 1
ATOM 13436 C CA . ARG D 1 381 ? 36.945 35.760 151.952 1.00 41.16 401 ARG D CA 1
ATOM 13437 C C . ARG D 1 381 ? 38.392 36.251 152.068 1.00 41.13 401 ARG D C 1
ATOM 13438 O O . ARG D 1 381 ? 38.687 37.129 152.885 1.00 41.18 401 ARG D O 1
ATOM 13440 N N . ALA D 1 382 ? 39.280 35.696 151.242 1.00 41.00 402 ALA D N 1
ATOM 13441 C CA . ALA D 1 382 ? 40.690 36.106 151.212 1.00 40.82 402 ALA D CA 1
ATOM 13442 C C . ALA D 1 382 ? 40.883 37.513 150.632 1.00 40.72 402 ALA D C 1
ATOM 13443 O O . ALA D 1 382 ? 41.846 38.205 150.979 1.00 40.69 402 ALA D O 1
ATOM 13445 N N . MET D 1 383 ? 39.962 37.925 149.760 1.00 40.56 403 MET D N 1
ATOM 13446 C CA . MET D 1 383 ? 40.008 39.241 149.121 1.00 40.45 403 MET D CA 1
ATOM 13447 C C . MET D 1 383 ? 39.584 40.369 150.064 1.00 40.28 403 MET D C 1
ATOM 13448 O O . MET D 1 383 ? 40.102 41.484 149.971 1.00 40.35 403 MET D O 1
ATOM 13453 N N . CYS D 1 384 ? 38.640 40.076 150.956 1.00 40.04 404 CYS D N 1
ATOM 13454 C CA . CYS D 1 384 ? 38.187 41.044 151.959 1.00 39.93 404 CYS D CA 1
ATOM 13455 C C . CYS D 1 384 ? 39.266 41.357 153.000 1.00 39.87 404 CYS D C 1
ATOM 13456 O O . CYS D 1 384 ? 39.368 42.492 153.474 1.00 39.75 404 CYS D O 1
ATOM 13459 N N . LEU D 1 385 ? 40.063 40.347 153.344 1.00 39.83 405 LEU D N 1
ATOM 13460 C CA . LEU D 1 385 ? 41.112 40.484 154.356 1.00 39.88 405 LEU D CA 1
ATOM 13461 C C . LEU D 1 385 ? 42.382 41.152 153.818 1.00 39.84 405 LEU D C 1
ATOM 13462 O O . LEU D 1 385 ? 43.076 41.858 154.558 1.00 39.76 405 LEU D O 1
ATOM 13464 N N . ALA D 1 386 ? 42.675 40.929 152.535 1.00 39.77 406 ALA D N 1
ATOM 13465 C CA . ALA D 1 386 ? 43.879 41.471 151.893 1.00 39.65 406 ALA D CA 1
ATOM 13466 C C . ALA D 1 386 ? 43.720 42.929 151.446 1.00 39.64 406 ALA D C 1
ATOM 13467 O O . ALA D 1 386 ? 44.639 43.736 151.610 1.00 39.65 406 ALA D O 1
ATOM 13469 N N . VAL D 1 387 ? 42.556 43.256 150.885 1.00 39.63 407 VAL D N 1
ATOM 13470 C CA . VAL D 1 387 ? 42.265 44.615 150.424 1.00 39.63 407 VAL D CA 1
ATOM 13471 C C . VAL D 1 387 ? 41.622 45.457 151.525 1.00 39.66 407 VAL D C 1
ATOM 13472 O O . VAL D 1 387 ? 42.100 45.491 152.661 1.00 39.57 407 VAL D O 1
ATOM 13474 N N . PRO D 1 390 ? 41.831 51.928 153.885 1.00 42.09 410 PRO D N 1
ATOM 13475 C CA . PRO D 1 390 ? 40.557 51.213 153.853 1.00 42.09 410 PRO D CA 1
ATOM 13476 C C . PRO D 1 390 ? 40.051 51.048 152.424 1.00 42.15 410 PRO D C 1
ATOM 13477 O O . PRO D 1 390 ? 40.833 51.217 151.472 1.00 42.32 410 PRO D O 1
ATOM 13481 N N . ILE D 1 391 ? 38.764 50.709 152.273 1.00 41.77 411 ILE D N 1
ATOM 13482 C CA . ILE D 1 391 ? 38.164 50.529 150.936 1.00 41.11 411 ILE D CA 1
ATOM 13483 C C . ILE D 1 391 ? 37.039 51.521 150.630 1.00 40.50 411 ILE D C 1
ATOM 13484 O O . ILE D 1 391 ? 36.237 51.884 151.502 1.00 40.02 411 ILE D O 1
ATOM 13489 N N . SER D 1 392 ? 36.989 51.918 149.362 1.00 39.70 412 SER D N 1
ATOM 13490 C CA . SER D 1 392 ? 36.084 52.953 148.877 1.00 38.96 412 SER D CA 1
ATOM 13491 C C . SER D 1 392 ? 34.622 52.513 148.752 1.00 38.21 412 SER D C 1
ATOM 13492 O O . SER D 1 392 ? 34.302 51.326 148.813 1.00 37.73 412 SER D O 1
ATOM 13495 N N . THR D 1 393 ? 33.762 53.509 148.565 1.00 37.57 413 THR D N 1
ATOM 13496 C CA . THR D 1 393 ? 32.338 53.349 148.291 1.00 37.14 413 THR D CA 1
ATOM 13497 C C . THR D 1 393 ? 32.034 52.417 147.112 1.00 36.57 413 THR D C 1
ATOM 13498 O O . THR D 1 393 ? 31.208 51.506 147.232 1.00 36.55 413 THR D O 1
ATOM 13502 N N . GLN D 1 394 ? 32.700 52.664 145.981 1.00 36.00 414 GLN D N 1
ATOM 13503 C CA . GLN D 1 394 ? 32.557 51.878 144.755 1.00 35.23 414 GLN D CA 1
ATOM 13504 C C . GLN D 1 394 ? 32.940 50.405 144.937 1.00 35.00 414 GLN D C 1
ATOM 13505 O O . GLN D 1 394 ? 32.256 49.515 144.432 1.00 34.41 414 GLN D O 1
ATOM 13511 N N . GLU D 1 395 ? 34.033 50.156 145.658 1.00 34.87 415 GLU D N 1
ATOM 13512 C CA . GLU D 1 395 ? 34.466 48.793 145.970 1.00 34.80 415 GLU D CA 1
ATOM 13513 C C . GLU D 1 395 ? 33.575 48.100 147.017 1.00 34.80 415 GLU D C 1
ATOM 13514 O O . GLU D 1 395 ? 33.475 46.866 147.045 1.00 34.87 415 GLU D O 1
ATOM 13520 N N . ALA D 1 396 ? 32.938 48.891 147.871 1.00 34.33 416 ALA D N 1
ATOM 13521 C CA . ALA D 1 396 ? 32.008 48.345 148.850 1.00 34.66 416 ALA D CA 1
ATOM 13522 C C . ALA D 1 396 ? 30.762 47.796 148.164 1.00 34.71 416 ALA D C 1
ATOM 13523 O O . ALA D 1 396 ? 30.341 46.680 148.466 1.00 34.57 416 ALA D O 1
ATOM 13525 N N . VAL D 1 397 ? 30.201 48.578 147.235 1.00 34.85 417 VAL D N 1
ATOM 13526 C CA . VAL D 1 397 ? 29.021 48.178 146.450 1.00 34.81 417 VAL D CA 1
ATOM 13527 C C . VAL D 1 397 ? 29.318 47.022 145.488 1.00 34.96 417 VAL D C 1
ATOM 13528 O O . VAL D 1 397 ? 28.469 46.161 145.268 1.00 35.02 417 VAL D O 1
ATOM 13532 N N . ALA D 1 398 ? 30.519 47.003 144.919 1.00 35.06 418 ALA D N 1
ATOM 13533 C CA . ALA D 1 398 ? 30.955 45.882 144.084 1.00 34.76 418 ALA D CA 1
ATOM 13534 C C . ALA D 1 398 ? 30.980 44.589 144.902 1.00 34.87 418 ALA D C 1
ATOM 13535 O O . ALA D 1 398 ? 30.405 43.577 144.502 1.00 34.70 418 ALA D O 1
ATOM 13537 N N . ARG D 1 399 ? 31.623 44.646 146.065 1.00 34.83 419 ARG D N 1
ATOM 13538 C CA . ARG D 1 399 ? 31.698 43.514 146.984 1.00 35.06 419 ARG D CA 1
ATOM 13539 C C . ARG D 1 399 ? 30.309 43.086 147.477 1.00 34.54 419 ARG D C 1
ATOM 13540 O O . ARG D 1 399 ? 30.017 41.894 147.583 1.00 34.70 419 ARG D O 1
ATOM 13548 N N . ALA D 1 400 ? 29.456 44.063 147.760 1.00 34.07 420 ALA D N 1
ATOM 13549 C CA . ALA D 1 400 ? 28.095 43.793 148.224 1.00 33.41 420 ALA D CA 1
ATOM 13550 C C . ALA D 1 400 ? 27.258 43.098 147.148 1.00 33.21 420 ALA D C 1
ATOM 13551 O O . ALA D 1 400 ? 26.348 42.337 147.465 1.00 33.04 420 ALA D O 1
ATOM 13553 N N . ALA D 1 401 ? 27.589 43.352 145.882 1.00 33.29 421 ALA D N 1
ATOM 13554 C CA . ALA D 1 401 ? 26.911 42.728 144.745 1.00 33.30 421 ALA D CA 1
ATOM 13555 C C . ALA D 1 401 ? 27.306 41.261 144.610 1.00 33.39 421 ALA D C 1
ATOM 13556 O O . ALA D 1 401 ? 26.457 40.393 144.372 1.00 33.40 421 ALA D O 1
ATOM 13558 N N . VAL D 1 402 ? 28.596 40.986 144.769 1.00 33.39 422 VAL D N 1
ATOM 13559 C CA . VAL D 1 402 ? 29.095 39.613 144.702 1.00 33.75 422 VAL D CA 1
ATOM 13560 C C . VAL D 1 402 ? 28.463 38.764 145.820 1.00 33.89 422 VAL D C 1
ATOM 13561 O O . VAL D 1 402 ? 27.924 37.685 145.560 1.00 34.05 422 VAL D O 1
ATOM 13565 N N . GLU D 1 403 ? 28.500 39.284 147.046 1.00 33.98 423 GLU D N 1
ATOM 13566 C CA . GLU D 1 403 ? 27.858 38.651 148.197 1.00 34.08 423 GLU D CA 1
ATOM 13567 C C . GLU D 1 403 ? 26.368 38.389 147.992 1.00 33.75 423 GLU D C 1
ATOM 13568 O O . GLU D 1 403 ? 25.889 37.289 148.284 1.00 33.60 423 GLU D O 1
ATOM 13574 N N . THR D 1 404 ? 25.651 39.391 147.483 1.00 33.36 424 THR D N 1
ATOM 13575 C CA . THR D 1 404 ? 24.204 39.309 147.299 1.00 33.33 424 THR D CA 1
ATOM 13576 C C . THR D 1 404 ? 23.838 38.277 146.232 1.00 33.83 424 THR D C 1
ATOM 13577 O O . THR D 1 404 ? 22.848 37.562 146.370 1.00 33.39 424 THR D O 1
ATOM 13581 N N . ALA D 1 405 ? 24.648 38.217 145.176 1.00 34.28 425 ALA D N 1
ATOM 13582 C CA . ALA D 1 405 ? 24.454 37.262 144.096 1.00 34.74 425 ALA D CA 1
ATOM 13583 C C . ALA D 1 405 ? 24.553 35.821 144.600 1.00 35.10 425 ALA D C 1
ATOM 13584 O O . ALA D 1 405 ? 23.722 34.988 144.245 1.00 35.01 425 ALA D O 1
ATOM 13586 N N . GLU D 1 406 ? 25.556 35.540 145.436 1.00 35.89 426 GLU D N 1
ATOM 13587 C CA . GLU D 1 406 ? 25.705 34.225 146.071 1.00 36.71 426 GLU D CA 1
ATOM 13588 C C . GLU D 1 406 ? 24.480 33.964 146.927 1.00 36.63 426 GLU D C 1
ATOM 13589 O O . GLU D 1 406 ? 23.824 32.927 146.806 1.00 36.52 426 GLU D O 1
ATOM 13595 N N . CYS D 1 407 ? 24.177 34.942 147.775 1.00 37.01 427 CYS D N 1
ATOM 13596 C CA . CYS D 1 407 ? 23.104 34.865 148.752 1.00 36.81 427 CYS D CA 1
ATOM 13597 C C . CYS D 1 407 ? 21.758 34.547 148.100 1.00 36.54 427 CYS D C 1
ATOM 13598 O O . CYS D 1 407 ? 20.983 33.726 148.599 1.00 36.54 427 CYS D O 1
ATOM 13601 N N . VAL D 1 408 ? 21.506 35.193 146.969 1.00 36.12 428 VAL D N 1
ATOM 13602 C CA . VAL D 1 408 ? 20.223 35.131 146.287 1.00 35.96 428 VAL D CA 1
ATOM 13603 C C . VAL D 1 408 ? 20.195 34.043 145.184 1.00 35.97 428 VAL D C 1
ATOM 13604 O O . VAL D 1 408 ? 19.132 33.707 144.642 1.00 35.37 428 VAL D O 1
ATOM 13608 N N . ASN D 1 409 ? 21.374 33.476 144.905 1.00 36.08 429 ASN D N 1
ATOM 13609 C CA . ASN D 1 409 ? 21.576 32.474 143.852 1.00 36.09 429 ASN D CA 1
ATOM 13610 C C . ASN D 1 409 ? 21.242 33.036 142.465 1.00 35.85 429 ASN D C 1
ATOM 13611 O O . ASN D 1 409 ? 20.523 32.413 141.683 1.00 35.79 429 ASN D O 1
ATOM 13616 N N . ALA D 1 410 ? 21.770 34.227 142.185 1.00 35.58 430 ALA D N 1
ATOM 13617 C CA . ALA D 1 410 ? 21.534 34.931 140.922 1.00 35.71 430 ALA D CA 1
ATOM 13618 C C . ALA D 1 410 ? 22.184 34.241 139.723 1.00 35.81 430 ALA D C 1
ATOM 13619 O O . ALA D 1 410 ? 23.271 33.671 139.839 1.00 35.84 430 ALA D O 1
ATOM 13621 N N . ALA D 1 411 ? 21.514 34.316 138.573 1.00 35.79 431 ALA D N 1
ATOM 13622 C CA . ALA D 1 411 ? 22.044 33.789 137.313 1.00 35.79 431 ALA D CA 1
ATOM 13623 C C . ALA D 1 411 ? 23.220 34.607 136.790 1.00 35.81 431 ALA D C 1
ATOM 13624 O O . ALA D 1 411 ? 24.239 34.040 136.393 1.00 35.83 431 ALA D O 1
ATOM 13626 N N . ILE D 1 412 ? 23.074 35.936 136.797 1.00 35.79 432 ILE D N 1
ATOM 13627 C CA . ILE D 1 412 ? 24.112 36.847 136.306 1.00 35.68 432 ILE D CA 1
ATOM 13628 C C . ILE D 1 412 ? 24.245 38.122 137.136 1.00 35.40 432 ILE D C 1
ATOM 13629 O O . ILE D 1 412 ? 23.303 38.544 137.809 1.00 35.04 432 ILE D O 1
ATOM 13634 N N . ILE D 1 413 ? 25.427 38.729 137.062 1.00 35.15 433 ILE D N 1
ATOM 13635 C CA . ILE D 1 413 ? 25.642 40.090 137.539 1.00 35.33 433 ILE D CA 1
ATOM 13636 C C . ILE D 1 413 ? 25.792 41.024 136.334 1.00 35.47 433 ILE D C 1
ATOM 13637 O O . ILE D 1 413 ? 26.666 40.830 135.493 1.00 35.46 433 ILE D O 1
ATOM 13642 N N . LEU D 1 414 ? 24.916 42.018 136.243 1.00 35.81 434 LEU D N 1
ATOM 13643 C CA . LEU D 1 414 ? 25.039 43.049 135.223 1.00 36.11 434 LEU D CA 1
ATOM 13644 C C . LEU D 1 414 ? 25.858 44.221 135.771 1.00 36.31 434 LEU D C 1
ATOM 13645 O O . LEU D 1 414 ? 25.553 44.760 136.834 1.00 36.82 434 LEU D O 1
ATOM 13649 N N . ALA D 1 415 ? 26.905 44.593 135.043 1.00 36.17 435 ALA D N 1
ATOM 13650 C CA . ALA D 1 415 ? 27.762 45.714 135.409 1.00 35.86 435 ALA D CA 1
ATOM 13651 C C . ALA D 1 415 ? 27.651 46.811 134.359 1.00 35.87 435 ALA D C 1
ATOM 13652 O O . ALA D 1 415 ? 28.201 46.683 133.256 1.00 35.31 435 ALA D O 1
ATOM 13654 N N . LEU D 1 416 ? 26.921 47.876 134.706 1.00 35.73 436 LEU D N 1
ATOM 13655 C CA . LEU D 1 416 ? 26.817 49.074 133.881 1.00 35.80 436 LEU D CA 1
ATOM 13656 C C . LEU D 1 416 ? 28.033 49.962 134.133 1.00 36.10 436 LEU D C 1
ATOM 13657 O O . LEU D 1 416 ? 28.313 50.344 135.274 1.00 36.03 436 LEU D O 1
ATOM 13662 N N . THR D 1 417 ? 28.763 50.278 133.071 1.00 35.90 437 THR D N 1
ATOM 13663 C CA . THR D 1 417 ? 30.042 50.936 133.230 1.00 35.92 437 THR D CA 1
ATOM 13664 C C . THR D 1 417 ? 30.413 51.785 132.018 1.00 36.16 437 THR D C 1
ATOM 13665 O O . THR D 1 417 ? 30.108 51.438 130.875 1.00 36.19 437 THR D O 1
ATOM 13669 N N . GLU D 1 418 ? 31.049 52.919 132.272 1.00 36.32 438 GLU D N 1
ATOM 13670 C CA . GLU D 1 418 ? 31.542 53.741 131.177 1.00 36.70 438 GLU D CA 1
ATOM 13671 C C . GLU D 1 418 ? 33.051 53.659 131.073 1.00 36.12 438 GLU D C 1
ATOM 13672 O O . GLU D 1 418 ? 33.590 53.646 129.965 1.00 36.91 438 GLU D O 1
ATOM 13678 N N . THR D 1 419 ? 33.728 53.592 132.217 1.00 35.52 439 THR D N 1
ATOM 13679 C CA . THR D 1 419 ? 35.186 53.531 132.248 0.50 35.03 439 THR D CA 1
ATOM 13680 C C . THR D 1 419 ? 35.691 52.102 132.436 1.00 35.57 439 THR D C 1
ATOM 13681 O O . THR D 1 419 ? 36.889 51.856 132.364 1.00 35.57 439 THR D O 1
ATOM 13685 N N . GLY D 1 420 ? 34.777 51.158 132.661 1.00 35.66 440 GLY D N 1
ATOM 13686 C CA . GLY D 1 420 ? 35.157 49.788 132.974 1.00 35.88 440 GLY D CA 1
ATOM 13687 C C . GLY D 1 420 ? 35.221 49.492 134.464 1.00 36.28 440 GLY D C 1
ATOM 13688 O O . GLY D 1 420 ? 35.058 48.345 134.872 1.00 36.39 440 GLY D O 1
ATOM 13689 N N . GLN D 1 421 ? 35.425 50.533 135.276 1.00 36.65 441 GLN D N 1
ATOM 13690 C CA . GLN D 1 421 ? 35.732 50.392 136.709 1.00 37.02 441 GLN D CA 1
ATOM 13691 C C . GLN D 1 421 ? 34.777 49.492 137.483 1.00 36.94 441 GLN D C 1
ATOM 13692 O O . GLN D 1 421 ? 35.221 48.696 138.304 1.00 37.17 441 GLN D O 1
ATOM 13698 N N . THR D 1 422 ? 33.476 49.622 137.218 1.00 36.68 442 THR D N 1
ATOM 13699 C CA . THR D 1 422 ? 32.447 48.833 137.896 1.00 36.56 442 THR D CA 1
ATOM 13700 C C . THR D 1 422 ? 32.634 47.331 137.615 1.00 36.86 442 THR D C 1
ATOM 13701 O O . THR D 1 422 ? 32.597 46.515 138.542 1.00 36.52 442 THR D O 1
ATOM 13705 N N . ALA D 1 423 ? 32.860 46.989 136.343 1.00 36.48 443 ALA D N 1
ATOM 13706 C CA . ALA D 1 423 ? 33.047 45.598 135.926 1.00 36.64 443 ALA D CA 1
ATOM 13707 C C . ALA D 1 423 ? 34.306 44.970 136.539 1.00 36.71 443 ALA D C 1
ATOM 13708 O O . ALA D 1 423 ? 34.267 43.846 137.021 1.00 37.29 443 ALA D O 1
ATOM 13710 N N . ARG D 1 424 ? 35.409 45.716 136.531 1.00 36.91 444 ARG D N 1
ATOM 13711 C CA . ARG D 1 424 ? 36.675 45.300 137.134 1.00 36.40 444 ARG D CA 1
ATOM 13712 C C . ARG D 1 424 ? 36.606 45.085 138.649 1.00 36.27 444 ARG D C 1
ATOM 13713 O O . ARG D 1 424 ? 37.295 44.208 139.194 1.00 36.47 444 ARG D O 1
ATOM 13721 N N . LEU D 1 425 ? 35.803 45.887 139.338 1.00 35.52 445 LEU D N 1
ATOM 13722 C CA . LEU D 1 425 ? 35.719 45.772 140.797 1.00 35.32 445 LEU D CA 1
ATOM 13723 C C . LEU D 1 425 ? 34.897 44.561 141.213 1.00 35.11 445 LEU D C 1
ATOM 13724 O O . LEU D 1 425 ? 35.226 43.892 142.187 1.00 35.63 445 LEU D O 1
ATOM 13729 N N . ILE D 1 426 ? 33.852 44.256 140.457 1.00 35.05 446 ILE D N 1
ATOM 13730 C CA . ILE D 1 426 ? 33.075 43.035 140.662 1.00 34.76 446 ILE D CA 1
ATOM 13731 C C . ILE D 1 426 ? 33.925 41.796 140.352 1.00 34.86 446 ILE D C 1
ATOM 13732 O O . ILE D 1 426 ? 33.978 40.837 141.139 1.00 35.24 446 ILE D O 1
ATOM 13737 N N . ALA D 1 427 ? 34.617 41.837 139.216 1.00 34.46 447 ALA D N 1
ATOM 13738 C CA . ALA D 1 427 ? 35.434 40.719 138.762 1.00 34.29 447 ALA D CA 1
ATOM 13739 C C . ALA D 1 427 ? 36.611 40.358 139.679 1.00 34.24 447 ALA D C 1
ATOM 13740 O O . ALA D 1 427 ? 36.966 39.185 139.784 1.00 34.27 447 ALA D O 1
ATOM 13742 N N . LYS D 1 428 ? 37.213 41.346 140.341 1.00 34.43 448 LYS D N 1
ATOM 13743 C CA . LYS D 1 428 ? 38.305 41.055 141.269 1.00 34.64 448 LYS D CA 1
ATOM 13744 C C . LYS D 1 428 ? 37.840 40.231 142.481 1.00 34.87 448 LYS D C 1
ATOM 13745 O O . LYS D 1 428 ? 38.646 39.584 143.141 1.00 34.72 448 LYS D O 1
ATOM 13751 N N . TYR D 1 429 ? 36.535 40.249 142.751 1.00 35.31 449 TYR D N 1
ATOM 13752 C CA . TYR D 1 429 ? 35.938 39.412 143.798 1.00 35.77 449 TYR D CA 1
ATOM 13753 C C . TYR D 1 429 ? 35.569 38.029 143.249 1.00 36.18 449 TYR D C 1
ATOM 13754 O O . TYR D 1 429 ? 35.160 37.139 144.000 1.00 35.80 449 TYR D O 1
ATOM 13763 N N . ARG D 1 430 ? 35.766 37.853 141.938 1.00 36.33 450 ARG D N 1
ATOM 13764 C CA . ARG D 1 430 ? 35.642 36.546 141.292 1.00 36.88 450 ARG D CA 1
ATOM 13765 C C . ARG D 1 430 ? 34.303 35.857 141.603 1.00 37.22 450 ARG D C 1
ATOM 13766 O O . ARG D 1 430 ? 34.306 34.792 142.212 1.00 37.13 450 ARG D O 1
ATOM 13774 N N . PRO D 1 431 ? 33.157 36.462 141.211 1.00 37.41 451 PRO D N 1
ATOM 13775 C CA . PRO D 1 431 ? 31.882 35.771 141.447 1.00 37.90 451 PRO D CA 1
ATOM 13776 C C . PRO D 1 431 ? 31.726 34.494 140.607 1.00 38.37 451 PRO D C 1
ATOM 13777 O O . PRO D 1 431 ? 32.281 34.399 139.517 1.00 38.63 451 PRO D O 1
ATOM 13781 N N . MET D 1 432 ? 30.977 33.531 141.127 1.00 39.01 452 MET D N 1
ATOM 13782 C CA . MET D 1 432 ? 30.733 32.256 140.451 1.00 39.87 452 MET D CA 1
ATOM 13783 C C . MET D 1 432 ? 29.852 32.464 139.219 1.00 39.19 452 MET D C 1
ATOM 13784 O O . MET D 1 432 ? 29.923 31.706 138.248 1.00 38.95 452 MET D O 1
ATOM 13789 N N . GLN D 1 433 ? 29.029 33.508 139.275 1.00 39.18 453 GLN D N 1
ATOM 13790 C CA . GLN D 1 433 ? 28.153 33.887 138.170 1.00 39.02 453 GLN D CA 1
ATOM 13791 C C . GLN D 1 433 ? 28.860 34.754 137.132 1.00 38.98 453 GLN D C 1
ATOM 13792 O O . GLN D 1 433 ? 29.810 35.489 137.459 1.00 39.15 453 GLN D O 1
ATOM 13798 N N . PRO D 1 434 ? 28.408 34.661 135.868 1.00 38.44 454 PRO D N 1
ATOM 13799 C CA . PRO D 1 434 ? 28.881 35.534 134.799 1.00 38.03 454 PRO D CA 1
ATOM 13800 C C . PRO D 1 434 ? 28.615 37.010 135.102 1.00 37.50 454 PRO D C 1
ATOM 13801 O O . PRO D 1 434 ? 27.585 37.346 135.705 1.00 37.46 454 PRO D O 1
ATOM 13805 N N . ILE D 1 435 ? 29.551 37.865 134.693 1.00 36.79 455 ILE D N 1
ATOM 13806 C CA . ILE D 1 435 ? 29.404 39.319 134.790 1.00 36.28 455 ILE D CA 1
ATOM 13807 C C . ILE D 1 435 ? 29.173 39.829 133.380 1.00 36.27 455 ILE D C 1
ATOM 13808 O O . ILE D 1 435 ? 30.071 39.736 132.548 1.00 36.72 455 ILE D O 1
ATOM 13813 N N . LEU D 1 436 ? 27.970 40.320 133.094 1.00 36.02 456 LEU D N 1
ATOM 13814 C CA . LEU D 1 436 ? 27.675 40.875 131.777 1.00 35.54 456 LEU D CA 1
ATOM 13815 C C . LEU D 1 436 ? 27.817 42.382 131.890 1.00 35.71 456 LEU D C 1
ATOM 13816 O O . LEU D 1 436 ? 26.994 43.050 132.527 1.00 35.17 456 LEU D O 1
ATOM 13821 N N . ALA D 1 437 ? 28.895 42.902 131.307 1.00 35.46 457 ALA D N 1
ATOM 13822 C CA . ALA D 1 437 ? 29.178 44.330 131.362 1.00 35.57 457 ALA D CA 1
ATOM 13823 C C . ALA D 1 437 ? 28.516 45.051 130.193 1.00 35.42 457 ALA D C 1
ATOM 13824 O O . ALA D 1 437 ? 28.635 44.619 129.044 1.00 35.84 457 ALA D O 1
ATOM 13826 N N . LEU D 1 438 ? 27.837 46.151 130.508 1.00 34.81 458 LEU D N 1
ATOM 13827 C CA . LEU D 1 438 ? 27.098 46.948 129.539 1.00 34.43 458 LEU D CA 1
ATOM 13828 C C . LEU D 1 438 ? 27.677 48.352 129.470 1.00 33.85 458 LEU D C 1
ATOM 13829 O O . LEU D 1 438 ? 27.722 49.051 130.479 1.00 33.79 458 LEU D O 1
ATOM 13834 N N . SER D 1 439 ? 28.120 48.765 128.283 1.00 32.99 459 SER D N 1
ATOM 13835 C CA . SER D 1 439 ? 28.766 50.065 128.134 1.00 32.31 459 SER D CA 1
ATOM 13836 C C . SER D 1 439 ? 28.477 50.710 126.793 1.00 32.23 459 SER D C 1
ATOM 13837 O O . SER D 1 439 ? 28.381 50.021 125.774 1.00 32.41 459 SER D O 1
ATOM 13840 N N . ALA D 1 440 ? 28.340 52.034 126.803 1.00 31.67 460 ALA D N 1
ATOM 13841 C CA . ALA D 1 440 ? 28.240 52.822 125.571 1.00 31.34 460 ALA D CA 1
ATOM 13842 C C . ALA D 1 440 ? 29.623 53.068 124.939 1.00 31.37 460 ALA D C 1
ATOM 13843 O O . ALA D 1 440 ? 29.720 53.462 123.775 1.00 31.24 460 ALA D O 1
ATOM 13845 N N . SER D 1 441 ? 30.679 52.815 125.713 1.00 31.38 461 SER D N 1
ATOM 13846 C CA . SER D 1 441 ? 32.058 53.106 125.311 1.00 31.73 461 SER D CA 1
ATOM 13847 C C . SER D 1 441 ? 32.727 51.930 124.608 1.00 32.05 461 SER D C 1
ATOM 13848 O O . SER D 1 441 ? 33.023 50.914 125.227 1.00 32.41 461 SER D O 1
ATOM 13851 N N . GLU D 1 442 ? 32.964 52.091 123.312 1.00 32.70 462 GLU D N 1
ATOM 13852 C CA . GLU D 1 442 ? 33.591 51.073 122.483 1.00 33.11 462 GLU D CA 1
ATOM 13853 C C . GLU D 1 442 ? 34.971 50.651 123.002 1.00 32.40 462 GLU D C 1
ATOM 13854 O O . GLU D 1 442 ? 35.290 49.464 123.017 1.00 32.44 462 GLU D O 1
ATOM 13860 N N . SER D 1 443 ? 35.781 51.608 123.439 1.00 32.16 463 SER D N 1
ATOM 13861 C CA . SER D 1 443 ? 37.123 51.278 123.913 1.00 32.23 463 SER D CA 1
ATOM 13862 C C . SER D 1 443 ? 37.118 50.612 125.297 1.00 32.26 463 SER D C 1
ATOM 13863 O O . SER D 1 443 ? 37.910 49.719 125.555 1.00 32.23 463 SER D O 1
ATOM 13866 N N . THR D 1 444 ? 36.203 51.028 126.173 1.00 32.67 464 THR D N 1
ATOM 13867 C CA . THR D 1 444 ? 35.977 50.333 127.449 1.00 32.83 464 THR D CA 1
ATOM 13868 C C . THR D 1 444 ? 35.618 48.871 127.197 1.00 32.76 464 THR D C 1
ATOM 13869 O O . THR D 1 444 ? 36.111 47.970 127.884 1.00 31.91 464 THR D O 1
ATOM 13873 N N . ILE D 1 445 ? 34.753 48.647 126.204 1.00 32.74 465 ILE D N 1
ATOM 13874 C CA . ILE D 1 445 ? 34.404 47.292 125.800 1.00 32.53 465 ILE D CA 1
ATOM 13875 C C . ILE D 1 445 ? 35.654 46.523 125.370 1.00 32.84 465 ILE D C 1
ATOM 13876 O O . ILE D 1 445 ? 35.844 45.375 125.789 1.00 33.54 465 ILE D O 1
ATOM 13881 N N . LYS D 1 446 ? 36.521 47.170 124.591 1.00 32.72 466 LYS D N 1
ATOM 13882 C CA . LYS D 1 446 ? 37.800 46.563 124.211 1.00 33.14 466 LYS D CA 1
ATOM 13883 C C . LYS D 1 446 ? 38.704 46.313 125.424 1.00 33.00 466 LYS D C 1
ATOM 13884 O O . LYS D 1 446 ? 39.265 45.221 125.561 1.00 33.35 466 LYS D O 1
ATOM 13890 N N . HIS D 1 447 ? 38.844 47.302 126.305 1.00 32.89 467 HIS D N 1
ATOM 13891 C CA . HIS D 1 447 ? 39.684 47.122 127.507 1.00 32.97 467 HIS D CA 1
ATOM 13892 C C . HIS D 1 447 ? 39.242 45.931 128.378 1.00 32.93 467 HIS D C 1
ATOM 13893 O O . HIS D 1 447 ? 40.061 45.249 128.999 1.00 32.88 467 HIS D O 1
ATOM 13900 N N . LEU D 1 448 ? 37.937 45.695 128.417 1.00 33.07 468 LEU D N 1
ATOM 13901 C CA . LEU D 1 448 ? 37.348 44.645 129.249 1.00 32.96 468 LEU D CA 1
ATOM 13902 C C . LEU D 1 448 ? 37.622 43.221 128.740 1.00 32.55 468 LEU D C 1
ATOM 13903 O O . LEU D 1 448 ? 37.306 42.251 129.424 1.00 32.76 468 LEU D O 1
ATOM 13908 N N . GLN D 1 449 ? 38.211 43.109 127.549 1.00 31.96 469 GLN D N 1
ATOM 13909 C CA . GLN D 1 449 ? 38.528 41.805 126.933 1.00 31.81 469 GLN D CA 1
ATOM 13910 C C . GLN D 1 449 ? 39.619 41.063 127.709 1.00 31.44 469 GLN D C 1
ATOM 13911 O O . GLN D 1 449 ? 39.903 39.913 127.458 1.00 30.71 469 GLN D O 1
ATOM 13917 N N . VAL D 1 450 ? 40.196 41.758 128.679 1.00 31.64 470 VAL D N 1
ATOM 13918 C CA . VAL D 1 450 ? 41.377 41.318 129.408 1.00 31.10 470 VAL D CA 1
ATOM 13919 C C . VAL D 1 450 ? 41.015 40.970 130.881 1.00 31.42 470 VAL D C 1
ATOM 13920 O O . VAL D 1 450 ? 41.854 40.455 131.644 1.00 31.77 470 VAL D O 1
ATOM 13924 N N . ILE D 1 451 ? 39.746 41.189 131.245 1.00 30.96 471 ILE D N 1
ATOM 13925 C CA . ILE D 1 451 ? 39.257 40.993 132.621 1.00 31.53 471 ILE D CA 1
ATOM 13926 C C . ILE D 1 451 ? 38.580 39.630 132.803 1.00 31.89 471 ILE D C 1
ATOM 13927 O O . ILE D 1 451 ? 37.584 39.354 132.137 1.00 31.88 471 ILE D O 1
ATOM 13932 N N . ARG D 1 452 ? 39.117 38.787 133.698 1.00 32.18 472 ARG D N 1
ATOM 13933 C CA . ARG D 1 452 ? 38.564 37.435 133.899 1.00 32.54 472 ARG D CA 1
ATOM 13934 C C . ARG D 1 452 ? 37.108 37.462 134.369 1.00 32.84 472 ARG D C 1
ATOM 13935 O O . ARG D 1 452 ? 36.765 38.217 135.274 1.00 33.39 472 ARG D O 1
ATOM 13943 N N . GLY D 1 453 ? 36.263 36.639 133.747 1.00 33.13 473 GLY D N 1
ATOM 13944 C CA . GLY D 1 453 ? 34.889 36.446 134.194 1.00 33.30 473 GLY D CA 1
ATOM 13945 C C . GLY D 1 453 ? 33.888 37.454 133.649 1.00 33.55 473 GLY D C 1
ATOM 13946 O O . GLY D 1 453 ? 32.698 37.353 133.926 1.00 33.58 473 GLY D O 1
ATOM 13947 N N . VAL D 1 454 ? 34.365 38.418 132.873 1.00 34.05 474 VAL D N 1
ATOM 13948 C CA . VAL D 1 454 ? 33.498 39.438 132.267 1.00 34.99 474 VAL D CA 1
ATOM 13949 C C . VAL D 1 454 ? 33.171 39.092 130.812 1.00 35.62 474 VAL D C 1
ATOM 13950 O O . VAL D 1 454 ? 34.054 38.731 130.054 1.00 36.25 474 VAL D O 1
ATOM 13954 N N . THR D 1 455 ? 31.900 39.168 130.438 1.00 36.38 475 THR D N 1
ATOM 13955 C CA . THR D 1 455 ? 31.534 39.236 129.033 1.00 37.79 475 THR D CA 1
ATOM 13956 C C . THR D 1 455 ? 30.888 40.592 128.755 1.00 38.34 475 THR D C 1
ATOM 13957 O O . THR D 1 455 ? 30.412 41.282 129.659 1.00 38.53 475 THR D O 1
ATOM 13961 N N . THR D 1 456 ? 30.855 40.953 127.486 1.00 38.83 476 THR D N 1
ATOM 13962 C CA . THR D 1 456 ? 30.753 42.333 127.113 1.00 39.02 476 THR D CA 1
ATOM 13963 C C . THR D 1 456 ? 29.600 42.523 126.146 1.00 38.83 476 THR D C 1
ATOM 13964 O O . THR D 1 456 ? 29.382 41.692 125.268 1.00 38.69 476 THR D O 1
ATOM 13968 N N . MET D 1 457 ? 28.834 43.590 126.346 1.00 38.91 477 MET D N 1
ATOM 13969 C CA . MET D 1 457 ? 27.804 43.989 125.387 1.00 39.04 477 MET D CA 1
ATOM 13970 C C . MET D 1 457 ? 27.810 45.503 125.208 1.00 39.12 477 MET D C 1
ATOM 13971 O O . MET D 1 457 ? 27.679 46.247 126.184 1.00 38.50 477 MET D O 1
ATOM 13976 N N . GLN D 1 458 ? 27.977 45.940 123.957 1.00 39.40 478 GLN D N 1
ATOM 13977 C CA . GLN D 1 458 ? 27.925 47.356 123.616 1.00 39.76 478 GLN D CA 1
ATOM 13978 C C . GLN D 1 458 ? 26.495 47.842 123.561 1.00 39.91 478 GLN D C 1
ATOM 13979 O O . GLN D 1 458 ? 25.618 47.165 123.022 1.00 40.17 478 GLN D O 1
ATOM 13985 N N . VAL D 1 459 ? 26.295 49.047 124.082 1.00 40.06 479 VAL D N 1
ATOM 13986 C CA . VAL D 1 459 ? 24.978 49.604 124.323 1.00 40.26 479 VAL D CA 1
ATOM 13987 C C . VAL D 1 459 ? 24.896 51.033 123.738 1.00 40.73 479 VAL D C 1
ATOM 13988 O O . VAL D 1 459 ? 25.929 51.690 123.591 1.00 40.84 479 VAL D O 1
ATOM 13992 N N . PRO D 1 460 ? 23.687 51.494 123.339 1.00 41.22 480 PRO D N 1
ATOM 13993 C CA . PRO D 1 460 ? 23.517 52.900 122.923 1.00 41.66 480 PRO D CA 1
ATOM 13994 C C . PRO D 1 460 ? 23.815 53.941 124.019 1.00 42.06 480 PRO D C 1
ATOM 13995 O O . PRO D 1 460 ? 23.899 53.602 125.202 1.00 42.09 480 PRO D O 1
ATOM 13999 N N . SER D 1 461 ? 23.963 55.202 123.616 1.00 42.77 481 SER D N 1
ATOM 14000 C CA . SER D 1 461 ? 24.388 56.273 124.524 1.00 43.47 481 SER D CA 1
ATOM 14001 C C . SER D 1 461 ? 23.234 56.987 125.245 1.00 43.98 481 SER D C 1
ATOM 14002 O O . SER D 1 461 ? 22.950 58.165 124.984 1.00 44.39 481 SER D O 1
ATOM 14005 N N . PHE D 1 462 ? 22.579 56.259 126.151 1.00 44.73 482 PHE D N 1
ATOM 14006 C CA . PHE D 1 462 ? 21.552 56.818 127.050 1.00 45.35 482 PHE D CA 1
ATOM 14007 C C . PHE D 1 462 ? 21.785 56.367 128.495 1.00 45.47 482 PHE D C 1
ATOM 14008 O O . PHE D 1 462 ? 20.851 55.968 129.195 1.00 45.64 482 PHE D O 1
ATOM 14016 N N . GLY D 1 464 ? 18.448 56.909 130.238 1.00 43.23 484 GLY D N 1
ATOM 14017 C CA . GLY D 1 464 ? 18.087 56.187 131.455 1.00 43.20 484 GLY D CA 1
ATOM 14018 C C . GLY D 1 464 ? 18.861 54.891 131.614 1.00 43.15 484 GLY D C 1
ATOM 14019 O O . GLY D 1 464 ? 19.276 54.282 130.625 1.00 43.27 484 GLY D O 1
ATOM 14020 N N . THR D 1 465 ? 19.040 54.465 132.862 1.00 42.98 485 THR D N 1
ATOM 14021 C CA . THR D 1 465 ? 19.815 53.261 133.169 1.00 42.92 485 THR D CA 1
ATOM 14022 C C . THR D 1 465 ? 18.936 52.034 133.459 1.00 42.78 485 THR D C 1
ATOM 14023 O O . THR D 1 465 ? 19.373 50.895 133.280 1.00 42.80 485 THR D O 1
ATOM 14027 N N . ASP D 1 466 ? 17.705 52.271 133.914 1.00 42.73 486 ASP D N 1
ATOM 14028 C CA . ASP D 1 466 ? 16.715 51.200 134.099 1.00 42.44 486 ASP D CA 1
ATOM 14029 C C . ASP D 1 466 ? 16.257 50.645 132.743 1.00 42.26 486 ASP D C 1
ATOM 14030 O O . ASP D 1 466 ? 15.768 49.513 132.658 1.00 42.25 486 ASP D O 1
ATOM 14032 N N . HIS D 1 467 ? 16.434 51.454 131.696 1.00 41.90 487 HIS D N 1
ATOM 14033 C CA . HIS D 1 467 ? 16.132 51.076 130.311 1.00 41.58 487 HIS D CA 1
ATOM 14034 C C . HIS D 1 467 ? 17.151 50.081 129.754 1.00 41.32 487 HIS D C 1
ATOM 14035 O O . HIS D 1 467 ? 16.768 49.076 129.151 1.00 41.30 487 HIS D O 1
ATOM 14042 N N . VAL D 1 468 ? 18.438 50.369 129.963 1.00 41.00 488 VAL D N 1
ATOM 14043 C CA . VAL D 1 468 ? 19.538 49.507 129.514 1.00 40.62 488 VAL D CA 1
ATOM 14044 C C . VAL D 1 468 ? 19.488 48.102 130.134 1.00 40.30 488 VAL D C 1
ATOM 14045 O O . VAL D 1 468 ? 19.857 47.122 129.486 1.00 40.36 488 VAL D O 1
ATOM 14047 N N . ILE D 1 469 ? 19.027 48.012 131.379 1.00 39.80 489 ILE D N 1
ATOM 14048 C CA . ILE D 1 469 ? 18.863 46.728 132.064 1.00 39.50 489 ILE D CA 1
ATOM 14049 C C . ILE D 1 469 ? 17.757 45.872 131.422 1.00 39.46 489 ILE D C 1
ATOM 14050 O O . ILE D 1 469 ? 17.926 44.659 131.250 1.00 39.34 489 ILE D O 1
ATOM 14055 N N . ARG D 1 470 ? 16.642 46.508 131.059 1.00 39.44 490 ARG D N 1
ATOM 14056 C CA . ARG D 1 470 ? 15.532 45.817 130.395 1.00 39.48 490 ARG D CA 1
ATOM 14057 C C . ARG D 1 470 ? 15.946 45.208 129.056 1.00 39.48 490 ARG D C 1
ATOM 14058 O O . ARG D 1 470 ? 15.528 44.098 128.723 1.00 39.47 490 ARG D O 1
ATOM 14061 N N . ASN D 1 471 ? 16.763 45.942 128.301 1.00 39.53 491 ASN D N 1
ATOM 14062 C CA . ASN D 1 471 ? 17.283 45.479 127.010 1.00 39.53 491 ASN D CA 1
ATOM 14063 C C . ASN D 1 471 ? 18.315 44.361 127.154 1.00 39.52 491 ASN D C 1
ATOM 14064 O O . ASN D 1 471 ? 18.489 43.551 126.247 1.00 39.58 491 ASN D O 1
ATOM 14069 N N . ALA D 1 472 ? 18.993 44.334 128.297 1.00 39.64 492 ALA D N 1
ATOM 14070 C CA . ALA D 1 472 ? 19.970 43.296 128.620 1.00 39.76 492 ALA D CA 1
ATOM 14071 C C . ALA D 1 472 ? 19.316 42.024 129.169 1.00 39.88 492 ALA D C 1
ATOM 14072 O O . ALA D 1 472 ? 19.852 40.927 128.992 1.00 40.02 492 ALA D O 1
ATOM 14074 N N . ILE D 1 473 ? 18.175 42.174 129.845 1.00 39.87 493 ILE D N 1
ATOM 14075 C CA . ILE D 1 473 ? 17.358 41.025 130.267 1.00 39.77 493 ILE D CA 1
ATOM 14076 C C . ILE D 1 473 ? 16.533 40.433 129.108 1.00 39.75 493 ILE D C 1
ATOM 14077 O O . ILE D 1 473 ? 16.201 39.246 129.123 1.00 39.87 493 ILE D O 1
ATOM 14080 N N . VAL D 1 474 ? 16.210 41.256 128.110 1.00 39.61 494 VAL D N 1
ATOM 14081 C CA . VAL D 1 474 ? 15.442 40.805 126.943 1.00 39.51 494 VAL D CA 1
ATOM 14082 C C . VAL D 1 474 ? 16.339 40.240 125.837 1.00 39.51 494 VAL D C 1
ATOM 14083 O O . VAL D 1 474 ? 15.860 39.884 124.760 1.00 39.46 494 VAL D O 1
ATOM 14085 N N . VAL D 1 475 ? 17.640 40.171 126.111 1.00 39.60 495 VAL D N 1
ATOM 14086 C CA . VAL D 1 475 ? 18.611 39.577 125.192 1.00 39.69 495 VAL D CA 1
ATOM 14087 C C . VAL D 1 475 ? 19.257 38.353 125.844 1.00 39.82 495 VAL D C 1
ATOM 14088 O O . VAL D 1 475 ? 19.514 37.352 125.175 1.00 39.94 495 VAL D O 1
ATOM 14092 N N . ALA D 1 476 ? 19.510 38.437 127.150 1.00 39.97 496 ALA D N 1
ATOM 14093 C CA . ALA D 1 476 ? 20.019 37.300 127.917 1.00 40.03 496 ALA D CA 1
ATOM 14094 C C . ALA D 1 476 ? 19.055 36.111 127.828 1.00 40.13 496 ALA D C 1
ATOM 14095 O O . ALA D 1 476 ? 19.490 34.950 127.705 1.00 40.11 496 ALA D O 1
ATOM 14097 N N . LYS D 1 477 ? 17.752 36.418 127.879 1.00 40.26 497 LYS D N 1
ATOM 14098 C CA . LYS D 1 477 ? 16.698 35.439 127.599 1.00 40.51 497 LYS D CA 1
ATOM 14099 C C . LYS D 1 477 ? 16.987 34.681 126.302 1.00 40.49 497 LYS D C 1
ATOM 14100 O O . LYS D 1 477 ? 16.916 33.448 126.271 1.00 40.56 497 LYS D O 1
ATOM 14106 N N . GLU D 1 478 ? 17.317 35.425 125.244 1.00 40.54 498 GLU D N 1
ATOM 14107 C CA . GLU D 1 478 ? 17.668 34.832 123.957 1.00 40.62 498 GLU D CA 1
ATOM 14108 C C . GLU D 1 478 ? 18.955 33.992 124.043 1.00 40.68 498 GLU D C 1
ATOM 14109 O O . GLU D 1 478 ? 18.870 32.701 124.004 1.00 40.79 498 GLU D O 1
ATOM 14111 N N . ARG D 1 479 ? 20.139 34.719 124.178 1.00 40.79 499 ARG D N 1
ATOM 14112 C CA . ARG D 1 479 ? 21.429 34.022 124.322 1.00 40.86 499 ARG D CA 1
ATOM 14113 C C . ARG D 1 479 ? 21.508 33.278 125.656 1.00 40.95 499 ARG D C 1
ATOM 14114 O O . ARG D 1 479 ? 21.014 32.150 125.784 1.00 40.83 499 ARG D O 1
ATOM 14116 N N . LEU D 1 481 ? 21.159 32.395 128.798 1.00 35.66 501 LEU D N 1
ATOM 14117 C CA . LEU D 1 481 ? 21.823 33.020 129.956 1.00 35.59 501 LEU D CA 1
ATOM 14118 C C . LEU D 1 481 ? 20.905 33.038 131.188 1.00 35.66 501 LEU D C 1
ATOM 14119 O O . LEU D 1 481 ? 21.187 32.371 132.188 1.00 35.82 501 LEU D O 1
ATOM 14121 N N . VAL D 1 482 ? 19.813 33.798 131.111 1.00 35.60 502 VAL D N 1
ATOM 14122 C CA . VAL D 1 482 ? 18.794 33.810 132.166 1.00 35.47 502 VAL D CA 1
ATOM 14123 C C . VAL D 1 482 ? 17.469 33.246 131.665 1.00 35.37 502 VAL D C 1
ATOM 14124 O O . VAL D 1 482 ? 17.193 33.261 130.463 1.00 35.41 502 VAL D O 1
ATOM 14128 N N . THR D 1 483 ? 16.658 32.740 132.589 1.00 35.22 503 THR D N 1
ATOM 14129 C CA . THR D 1 483 ? 15.279 32.366 132.274 1.00 35.23 503 THR D CA 1
ATOM 14130 C C . THR D 1 483 ? 14.316 33.008 133.269 1.00 35.08 503 THR D C 1
ATOM 14131 O O . THR D 1 483 ? 14.625 33.137 134.454 1.00 35.30 503 THR D O 1
ATOM 14135 N N . GLU D 1 484 ? 13.158 33.419 132.762 1.00 34.73 504 GLU D N 1
ATOM 14136 C CA . GLU D 1 484 ? 12.106 34.057 133.549 1.00 34.44 504 GLU D CA 1
ATOM 14137 C C . GLU D 1 484 ? 11.971 33.456 134.952 1.00 34.18 504 GLU D C 1
ATOM 14138 O O . GLU D 1 484 ? 11.790 32.248 135.103 1.00 34.15 504 GLU D O 1
ATOM 14144 N N . GLY D 1 485 ? 12.074 34.307 135.969 1.00 33.86 505 GLY D N 1
ATOM 14145 C CA . GLY D 1 485 ? 11.934 33.869 137.356 1.00 33.52 505 GLY D CA 1
ATOM 14146 C C . GLY D 1 485 ? 13.248 33.851 138.112 1.00 33.30 505 GLY D C 1
ATOM 14147 O O . GLY D 1 485 ? 13.266 33.860 139.344 1.00 33.15 505 GLY D O 1
ATOM 14148 N N . GLU D 1 486 ? 14.351 33.817 137.372 1.00 33.00 506 GLU D N 1
ATOM 14149 C CA . GLU D 1 486 ? 15.678 33.836 137.977 1.00 32.97 506 GLU D CA 1
ATOM 14150 C C . GLU D 1 486 ? 16.056 35.239 138.457 1.00 32.74 506 GLU D C 1
ATOM 14151 O O . GLU D 1 486 ? 15.541 36.244 137.957 1.00 32.64 506 GLU D O 1
ATOM 14157 N N . SER D 1 487 ? 16.943 35.297 139.444 1.00 32.50 507 SER D N 1
ATOM 14158 C CA . SER D 1 487 ? 17.381 36.568 140.002 1.00 32.19 507 SER D CA 1
ATOM 14159 C C . SER D 1 487 ? 18.601 37.131 139.272 1.00 32.32 507 SER D C 1
ATOM 14160 O O . SER D 1 487 ? 19.515 36.398 138.893 1.00 31.97 507 SER D O 1
ATOM 14163 N N . ILE D 1 488 ? 18.593 38.448 139.087 1.00 32.49 508 ILE D N 1
ATOM 14164 C CA . ILE D 1 488 ? 19.709 39.179 138.500 1.00 32.47 508 ILE D CA 1
ATOM 14165 C C . ILE D 1 488 ? 20.118 40.270 139.480 1.00 32.48 508 ILE D C 1
ATOM 14166 O O . ILE D 1 488 ? 19.260 40.902 140.102 1.00 32.67 508 ILE D O 1
ATOM 14170 N N . VAL D 1 489 ? 21.422 40.465 139.632 1.00 32.26 509 VAL D N 1
ATOM 14171 C CA . VAL D 1 489 ? 21.949 41.618 140.344 1.00 32.29 509 VAL D CA 1
ATOM 14172 C C . VAL D 1 489 ? 22.554 42.567 139.308 1.00 32.31 509 VAL D C 1
ATOM 14173 O O . VAL D 1 489 ? 23.407 42.149 138.513 1.00 32.11 509 VAL D O 1
ATOM 14177 N N . ALA D 1 490 ? 22.088 43.821 139.307 1.00 31.98 510 ALA D N 1
ATOM 14178 C CA . ALA D 1 490 ? 22.642 44.877 138.457 1.00 32.07 510 ALA D CA 1
ATOM 14179 C C . ALA D 1 490 ? 23.404 45.909 139.304 1.00 32.45 510 ALA D C 1
ATOM 14180 O O . ALA D 1 490 ? 23.008 46.192 140.435 1.00 32.23 510 ALA D O 1
ATOM 14182 N N . VAL D 1 491 ? 24.490 46.457 138.756 1.00 32.80 511 VAL D N 1
ATOM 14183 C CA . VAL D 1 491 ? 25.320 47.450 139.460 1.00 33.38 511 VAL D CA 1
ATOM 14184 C C . VAL D 1 491 ? 25.647 48.653 138.566 1.00 33.55 511 VAL D C 1
ATOM 14185 O O . VAL D 1 491 ? 25.943 48.481 137.392 1.00 33.78 511 VAL D O 1
ATOM 14189 N N . HIS D 1 492 ? 25.625 49.858 139.133 1.00 33.93 512 HIS D N 1
ATOM 14190 C CA . HIS D 1 492 ? 25.983 51.078 138.406 1.00 34.60 512 HIS D CA 1
ATOM 14191 C C . HIS D 1 492 ? 26.802 52.065 139.255 1.00 34.80 512 HIS D C 1
ATOM 14192 O O . HIS D 1 492 ? 26.513 52.253 140.436 1.00 34.74 512 HIS D O 1
ATOM 14199 N N . GLY D 1 493 ? 27.810 52.693 138.644 1.00 35.45 513 GLY D N 1
ATOM 14200 C CA . GLY D 1 493 ? 28.657 53.712 139.311 1.00 36.21 513 GLY D CA 1
ATOM 14201 C C . GLY D 1 493 ? 28.562 55.124 138.730 1.00 36.73 513 GLY D C 1
ATOM 14202 O O . GLY D 1 493 ? 27.609 55.426 138.006 1.00 37.13 513 GLY D O 1
ATOM 14203 N N . MET D 1 494 ? 29.539 55.989 139.057 1.00 36.84 514 MET D N 1
ATOM 14204 C CA . MET D 1 494 ? 29.643 57.359 138.491 1.00 36.45 514 MET D CA 1
ATOM 14205 C C . MET D 1 494 ? 31.106 57.880 138.323 1.00 36.41 514 MET D C 1
ATOM 14206 O O . MET D 1 494 ? 31.397 59.062 138.537 1.00 35.87 514 MET D O 1
ATOM 14208 N N . LYS D 1 495 ? 31.999 56.990 137.890 1.00 36.17 515 LYS D N 1
ATOM 14209 C CA . LYS D 1 495 ? 33.449 57.137 138.070 1.00 35.74 515 LYS D CA 1
ATOM 14210 C C . LYS D 1 495 ? 34.148 57.983 137.027 1.00 36.10 515 LYS D C 1
ATOM 14211 O O . LYS D 1 495 ? 35.354 58.205 137.126 1.00 36.42 515 LYS D O 1
ATOM 14217 N N . SER D 1 501 ? 30.933 60.745 144.197 1.00 35.74 521 SER D N 1
ATOM 14218 C CA . SER D 1 501 ? 30.240 60.010 143.147 1.00 35.66 521 SER D CA 1
ATOM 14219 C C . SER D 1 501 ? 29.489 58.818 143.749 1.00 35.87 521 SER D C 1
ATOM 14220 O O . SER D 1 501 ? 30.077 58.005 144.466 1.00 35.87 521 SER D O 1
ATOM 14222 N N . SER D 1 502 ? 28.192 58.722 143.461 1.00 36.19 522 SER D N 1
ATOM 14223 C CA . SER D 1 502 ? 27.337 57.679 144.048 1.00 36.45 522 SER D CA 1
ATOM 14224 C C . SER D 1 502 ? 27.370 56.347 143.280 1.00 36.32 522 SER D C 1
ATOM 14225 O O . SER D 1 502 ? 27.752 56.312 142.109 1.00 36.47 522 SER D O 1
ATOM 14228 N N . ASN D 1 503 ? 26.980 55.268 143.967 1.00 36.14 523 ASN D N 1
ATOM 14229 C CA . ASN D 1 503 ? 26.913 53.905 143.418 1.00 35.94 523 ASN D CA 1
ATOM 14230 C C . ASN D 1 503 ? 25.602 53.192 143.771 1.00 35.58 523 ASN D C 1
ATOM 14231 O O . ASN D 1 503 ? 25.077 53.389 144.861 1.00 35.87 523 ASN D O 1
ATOM 14236 N N . LEU D 1 504 ? 25.097 52.354 142.860 1.00 35.28 524 LEU D N 1
ATOM 14237 C CA . LEU D 1 504 ? 23.803 51.662 143.021 1.00 35.01 524 LEU D CA 1
ATOM 14238 C C . LEU D 1 504 ? 23.902 50.152 142.822 1.00 35.04 524 LEU D C 1
ATOM 14239 O O . LEU D 1 504 ? 24.818 49.648 142.174 1.00 34.71 524 LEU D O 1
ATOM 14244 N N . LEU D 1 505 ? 22.927 49.437 143.370 1.00 35.13 525 LEU D N 1
ATOM 14245 C CA . LEU D 1 505 ? 22.862 47.985 143.268 1.00 35.27 525 LEU D CA 1
ATOM 14246 C C . LEU D 1 505 ? 21.397 47.591 143.270 1.00 35.15 525 LEU D C 1
ATOM 14247 O O . LEU D 1 505 ? 20.689 47.866 144.223 1.00 35.32 525 LEU D O 1
ATOM 14252 N N . LYS D 1 506 ? 20.937 46.969 142.193 1.00 35.37 526 LYS D N 1
ATOM 14253 C CA . LYS D 1 506 ? 19.558 46.500 142.114 1.00 35.90 526 LYS D CA 1
ATOM 14254 C C . LYS D 1 506 ? 19.491 44.981 142.091 1.00 35.78 526 LYS D C 1
ATOM 14255 O O . LYS D 1 506 ? 20.266 44.338 141.390 1.00 36.03 526 LYS D O 1
ATOM 14261 N N . VAL D 1 507 ? 18.565 44.411 142.859 1.00 35.77 527 VAL D N 1
ATOM 14262 C CA . VAL D 1 507 ? 18.208 43.001 142.681 1.00 35.61 527 VAL D CA 1
ATOM 14263 C C . VAL D 1 507 ? 16.808 42.921 142.066 1.00 35.49 527 VAL D C 1
ATOM 14264 O O . VAL D 1 507 ? 15.823 43.372 142.665 1.00 35.04 527 VAL D O 1
ATOM 14268 N N . LEU D 1 508 ? 16.736 42.369 140.856 1.00 35.30 528 LEU D N 1
ATOM 14269 C CA . LEU D 1 508 ? 15.452 42.183 140.172 1.00 35.07 528 LEU D CA 1
ATOM 14270 C C . LEU D 1 508 ? 15.217 40.721 139.775 1.00 35.07 528 LEU D C 1
ATOM 14271 O O . LEU D 1 508 ? 16.143 39.916 139.739 1.00 35.15 528 LEU D O 1
ATOM 14274 N N . THR D 1 509 ? 13.965 40.383 139.504 1.00 35.27 529 THR D N 1
ATOM 14275 C CA . THR D 1 509 ? 13.604 39.024 139.109 1.00 35.41 529 THR D CA 1
ATOM 14276 C C . THR D 1 509 ? 13.095 39.012 137.659 1.00 35.40 529 THR D C 1
ATOM 14277 O O . THR D 1 509 ? 12.095 39.664 137.338 1.00 35.32 529 THR D O 1
ATOM 14281 N N . VAL D 1 510 ? 13.812 38.286 136.796 1.00 35.32 530 VAL D N 1
ATOM 14282 C CA . VAL D 1 510 ? 13.556 38.262 135.346 1.00 35.48 530 VAL D CA 1
ATOM 14283 C C . VAL D 1 510 ? 12.083 38.032 134.974 1.00 35.61 530 VAL D C 1
ATOM 14284 O O . VAL D 1 510 ? 11.396 37.192 135.569 1.00 35.30 530 VAL D O 1
ATOM 14288 N N . GLU D 1 511 ? 11.630 38.794 133.979 1.00 35.81 531 GLU D N 1
ATOM 14289 C CA . GLU D 1 511 ? 10.287 38.692 133.416 1.00 36.05 531 GLU D CA 1
ATOM 14290 C C . GLU D 1 511 ? 10.030 37.307 132.834 1.00 35.88 531 GLU D C 1
ATOM 14291 O O . GLU D 1 511 ? 8.904 36.970 132.468 1.00 35.93 531 GLU D O 1
#

InterPro domains:
  IPR001697 Pyruvate kinase [PR01050] (114-130)
  IPR001697 Pyruvate kinase [PR01050] (242-256)
  IPR001697 Pyruvate kinase [PR01050] (272-298)
  IPR001697 Pyruvate kinase [PR01050] (299-323)
  IPR001697 Pyruvate kinase [PR01050] (324-348)
  IPR001697 Pyruvate kinase [PR01050] (349-367)
  IPR001697 Pyruvate kinase [PR01050] (368-384)
  IPR001697 Pyruvate kinase [PTHR11817] (43-511)
  IPR001697 Pyruvate kinase [TIGR01064] (56-530)
  IPR011037 Pyruvate kinase-like, insert domain superfamily [SSF50800] (125-222)
  IPR015793 Pyruvate kinase, barrel [PF00224] (56-380)
  IPR015795 Pyruvate kinase, C-terminal [PF02887] (415-528)
  IPR015806 Pyruvate kinase, insert domain superfamily [G3DSA:2.40.33.10] (125-223)
  IPR015813 Pyruvate/Phosphoenolpyruvate kinase-like domain superfamily [SSF51621] (54-397)
  IPR018209 Pyruvate kinase, active site [PS00110] (270-282)
  IPR036918 Pyruvate kinase, C-terminal domain superfamily [G3DSA:3.40.1380.20] (391-521)
  IPR036918 Pyruvate kinase, C-terminal domain superfamily [SSF52935] (379-530)
  IPR040442 Pyruvate kinase-like domain superfamily [G3DSA:3.20.20.60] (57-390)

Secondary structure (DSSP, 8-state):
-TTTT----HHHHTT-SSEEEEE--TTT-SHHHHHHHHHHTEEEEEEETTSS-HHHHHHHHHHHHHHHHH-TT---EEEEE------BB---EEE-TT-EEEEES-TTPPP-SSEEEBS-TTHHHH--TT-EEEETTTTEEEEEEEE-SSEEEEEESS-EEE-SS-BEE-TT----S-SS-HHHHHHIIIIITTTT--EEEETT--SHHHHHHHHHHHTGGGTT-EEEEEE-SHHHHHTHHHHHHH-S-EEEEHHHHHHHS-HHHHHHHHHHHHHHHHHTT--EEEESSSSGGGGT-SS--HHHHHHHHHHHHHT-SEEEESHHHHT-S-HHHHHHHHHHHHHHHHTT--HHHHHHHHHHHSPSPPPHHHHHHHHHHHHHHHHT-SEEEEE-SSSHHHHHHHHT--SS-EEEEES-HHHHHHGGGSTTEEEEE----HHHHHHHHHHHHHHTTS--TT-EEEEEEE---EEEEEEE--/-GGGPPPPHHHHTT--SEEEEE--TTT-SHHHHHHHHHHT--EEEEETTSS-HHHHHHHHHHHHHHHHHSTT---EEEEE--TT--BB--BGGG--B--EEEES-TT--B-SSEEEBS-TTGGGG----EEEETTTTEEEEEEEE-SSEEEEEESS---B-SS-BEE-S-----SS-HHHHHHIIIIITTTT--EEEETT--SHHHHHHHHHHHTGGGTT-EEEEEE-SHHHHHTHHHHHHH-S-EEE-----HHHHHHHHHHHHHHHHHHT--EEE-S--SGGGGT-SS--HHHHHHHHHHHHHT-SEEEESHHHHS-S-HHHHHHHHHHHHHHHHHT--HHHHHHH---HHHHHHHHHHHHHHHHT-SEEEEE-SSSHHHHHHHTT--SS-EEEEES-HHHHHHGGGSTTEEEEE----S-HHHHHHHHHHHHHTTTS--TT-EEEEEE---EEEEEEE--/--S--GGGGGSPPPHHHHTT-SSEEEEE-SGGG-SHHHHHHHHHHTEEEEEEETTS--HHHHHHHHHHHHHHHHH-TT---EEEEE------BB--BGGG--EEEPTT-EEEEES-TT--B-SSEEEBS-TTGGGT--TT-EEEETTTTEEEEEEEE-SSEEEEEESS-EEE-SS-BEE-TT----S-SS-HHHHHHIIIIITTTT--EEEETT--SHHHHHHHHHHHTTTTTT-EEEEEE-SHHHHHTHHHHHHHSS-EEEEHHHHTTTS-HHHHHHHHHHHHHHHHHHT--EEEESSSSGGGGT-SS--HHHHHHHHHHHHHT-SEEEESHHHHS-S-HHHHHHHHHHHHHHHHTT--HHHHHHHHHTT---HHHHHHHHHHHHHHHTT-SEEEEE-SSSHHHHHHHTT--SS-EEEEES-HHHHHHGGGSTTEEEEE--TT--HHHHHHHHHHHHHHTTSS-TT-EEEEEEEESTT--EEEEEEEE--/-HHHHHS---HHHHTT-SSEEEEE-SGGG-SHHHHHHHHHHTEEEEEEETTS--HHHHHHHHHHHHHHHHHSTT---EEEEE------BB--BGGG--EEEPTT-EEEEES-TT--B-SSEEEBS-TTHHHH--TT-EEEETTTTEEEEEEEE-SSEEEEEESS-EEE-SS-BEE-TT----S-SS-HHHHHHIIIIITTTT--EEEETT---HHHHHHHHHHHTTTTTT-EEEEEE-SHHHHHTHHHHHHH-S-EEEEHHHHTTTS-HHHHHHHHHHHHHHHHHTT--EEEESSSSGGGGT-SS--HHHHHHHHHHHHHT-SEEEESHHHHS-S-HHHHHHHHHHHHHHHTTS--HHHHHHHHHHH----HHHHHHHHHHHHHHHHT-SEEEEE-SSSHHHHHHHTT--SS-EEEEES-HHHHHHGGGSTTEEEEE-----HHHHHHHHHHHHTT----TT-EEEEEE-----EEEEEEE--

Radius of gyration: 43.09 Å; Cα contacts (8 Å, |Δi|>4): 4555; chains: 4; bounding box: 113×91×115 Å